Protein 1HV2 (pdb70)

InterPro domains:
  IPR001232 S-phase kinase-associated protein 1-like [SM00512] (3-99)
  IPR011333 SKP1/BTB/POZ domain superfamily [G3DSA:3.30.710.10] (4-99)
  IPR011333 SKP1/BTB/POZ domain superfamily [SSF54695] (2-99)
  IPR016073 SKP1 component, POZ domain [PF03931] (5-65)
  IPR039948 Elongin-C [PTHR20648] (3-98)

Structure (mmCIF, N/CA/C/O backbone):
data_1HV2
#
_entry.id   1HV2
#
_cell.length_a   1.0
_cell.length_b   1.0
_cell.length_c   1.0
_cell.angle_alpha   90.0
_cell.angle_beta   90.0
_cell.angle_gamma   90.0
#
_symmetry.space_group_name_H-M   'P 1'
#
loop_
_entity.id
_entity.type
_entity.pdbx_description
1 polymer 'ELONGIN C'
2 polymer 'VON HIPPEL-LINDAU DISEASE TUMOR SUPPRESSOR'
#
loop_
_atom_site.group_PDB
_atom_site.id
_atom_site.type_symbol
_atom_site.label_atom_id
_atom_site.label_alt_id
_atom_site.label_comp_id
_atom_site.label_asym_id
_atom_site.label_entity_id
_atom_site.label_seq_id
_atom_site.pdbx_PDB_ins_code
_atom_site.Cartn_x
_atom_site.Cartn_y
_atom_site.Cartn_z
_atom_site.occupancy
_atom_site.B_iso_or_equiv
_atom_site.auth_seq_id
_atom_site.auth_comp_id
_atom_site.auth_asym_id
_atom_site.auth_atom_id
_atom_site.pdbx_PDB_model_num
ATOM 1 N N . MET A 1 1 ? 0.409 -1.263 3.645 1.00 0.00 1 MET A N 1
ATOM 2 C CA . MET A 1 1 ? 1.866 -1.033 3.658 1.00 0.00 1 MET A CA 1
ATOM 3 C C . MET A 1 1 ? 2.167 0.422 4.029 1.00 0.00 1 MET A C 1
ATOM 4 O O . MET A 1 1 ? 2.631 1.208 3.204 1.00 0.00 1 MET A O 1
ATOM 20 N N . SER A 1 2 ? 1.870 0.786 5.278 1.00 0.00 2 SER A N 1
ATOM 21 C CA . SER A 1 2 ? 1.907 2.148 5.786 1.00 0.00 2 SER A CA 1
ATOM 22 C C . SER A 1 2 ? 3.333 2.704 5.896 1.00 0.00 2 SER A C 1
ATOM 23 O O . SER A 1 2 ? 3.829 2.908 7.003 1.00 0.00 2 SER A O 1
ATOM 31 N N . GLN A 1 3 ? 3.988 2.963 4.762 1.00 0.00 3 GLN A N 1
ATOM 32 C CA . GLN A 1 3 ? 5.312 3.575 4.625 1.00 0.00 3 GLN A CA 1
ATOM 33 C C . GLN A 1 3 ? 6.451 2.640 5.053 1.00 0.00 3 GLN A C 1
ATOM 34 O O . GLN A 1 3 ? 7.474 2.576 4.377 1.00 0.00 3 GLN A O 1
ATOM 48 N N . ASP A 1 4 ? 6.304 1.981 6.209 1.00 0.00 4 ASP A N 1
ATOM 49 C CA . ASP A 1 4 ? 7.325 1.209 6.914 1.00 0.00 4 ASP A CA 1
ATOM 50 C C . ASP A 1 4 ? 8.369 2.107 7.576 1.00 0.00 4 ASP A C 1
ATOM 51 O O . ASP A 1 4 ? 9.243 1.601 8.273 1.00 0.00 4 ASP A O 1
ATOM 60 N N . PHE A 1 5 ? 8.256 3.430 7.415 1.00 0.00 5 PHE A N 1
ATOM 61 C CA . PHE A 1 5 ? 9.192 4.399 7.948 1.00 0.00 5 PHE A CA 1
ATOM 62 C C . PHE A 1 5 ? 8.472 5.727 8.194 1.00 0.00 5 PHE A C 1
ATOM 63 O O . PHE A 1 5 ? 7.546 6.049 7.452 1.00 0.00 5 PHE A O 1
ATOM 80 N N . VAL A 1 6 ? 8.902 6.495 9.199 1.00 0.00 6 VAL A N 1
ATOM 81 C CA . VAL A 1 6 ? 8.498 7.875 9.433 1.00 0.00 6 VAL A CA 1
ATOM 82 C C . VAL A 1 6 ? 9.785 8.702 9.448 1.00 0.00 6 VAL A C 1
ATOM 83 O O . VAL A 1 6 ? 10.869 8.141 9.609 1.00 0.00 6 VAL A O 1
ATOM 96 N N . THR A 1 7 ? 9.685 10.018 9.269 1.00 0.00 7 THR A N 1
ATOM 97 C CA . THR A 1 7 ? 10.836 10.890 9.106 1.00 0.00 7 THR A CA 1
ATOM 98 C C . THR A 1 7 ? 10.836 11.972 10.184 1.00 0.00 7 THR A C 1
ATOM 99 O O . THR A 1 7 ? 10.051 12.917 10.140 1.00 0.00 7 THR A O 1
ATOM 110 N N . LEU A 1 8 ? 11.707 11.824 11.181 1.00 0.00 8 LEU A N 1
ATOM 111 C CA . LEU A 1 8 ? 11.921 12.848 12.193 1.00 0.00 8 LEU A CA 1
ATOM 112 C C . LEU A 1 8 ? 13.047 13.724 11.651 1.00 0.00 8 LEU A C 1
ATOM 113 O O . LEU A 1 8 ? 14.128 13.217 11.358 1.00 0.00 8 LEU A O 1
ATOM 129 N N . VAL A 1 9 ? 12.799 15.020 11.456 1.00 0.00 9 VAL A N 1
ATOM 130 C CA . VAL A 1 9 ? 13.711 15.902 10.740 1.00 0.00 9 VAL A CA 1
ATOM 131 C C . VAL A 1 9 ? 14.231 17.008 11.658 1.00 0.00 9 VAL A C 1
ATOM 132 O O . VAL A 1 9 ? 13.465 17.571 12.442 1.00 0.00 9 VAL A O 1
ATOM 145 N N . SER A 1 10 ? 15.537 17.291 11.561 1.00 0.00 10 SER A N 1
ATOM 146 C CA . SER A 1 10 ? 16.258 18.264 12.373 1.00 0.00 10 SER A CA 1
ATOM 147 C C . SER A 1 10 ? 16.744 19.437 11.522 1.00 0.00 10 SER A C 1
ATOM 148 O O . SER A 1 10 ? 16.960 19.282 10.321 1.00 0.00 10 SER A O 1
ATOM 156 N N . LYS A 1 11 ? 16.937 20.587 12.181 1.00 0.00 11 LYS A N 1
ATOM 157 C CA . LYS A 1 11 ? 17.455 21.840 11.643 1.00 0.00 11 LYS A CA 1
ATOM 158 C C . LYS A 1 11 ? 17.116 22.046 10.154 1.00 0.00 11 LYS A C 1
ATOM 159 O O . LYS A 1 11 ? 15.947 21.976 9.773 1.00 0.00 11 LYS A O 1
ATOM 178 N N . ASP A 1 12 ? 18.114 22.301 9.301 1.00 0.00 12 ASP A N 1
ATOM 179 C CA . ASP A 1 12 ? 17.904 22.538 7.877 1.00 0.00 12 ASP A CA 1
ATOM 180 C C . ASP A 1 12 ? 17.707 21.208 7.144 1.00 0.00 12 ASP A C 1
ATOM 181 O O . ASP A 1 12 ? 18.565 20.778 6.376 1.00 0.00 12 ASP A O 1
ATOM 190 N N . ASP A 1 13 ? 16.574 20.556 7.402 1.00 0.00 13 ASP A N 1
ATOM 191 C CA . ASP A 1 13 ? 16.125 19.337 6.737 1.00 0.00 13 ASP A CA 1
ATOM 192 C C . ASP A 1 13 ? 17.144 18.190 6.776 1.00 0.00 13 ASP A C 1
ATOM 193 O O . ASP A 1 13 ? 17.410 17.543 5.765 1.00 0.00 13 ASP A O 1
ATOM 202 N N . LYS A 1 14 ? 17.657 17.885 7.968 1.00 0.00 14 LYS A N 1
ATOM 203 C CA . LYS A 1 14 ? 18.457 16.695 8.222 1.00 0.00 14 LYS A CA 1
ATOM 204 C C . LYS A 1 14 ? 17.490 15.620 8.707 1.00 0.00 14 LYS A C 1
ATOM 205 O O . LYS A 1 14 ? 17.082 15.614 9.875 1.00 0.00 14 LYS A O 1
ATOM 224 N N . GLU A 1 15 ? 17.090 14.759 7.772 1.00 0.00 15 GLU A N 1
ATOM 225 C CA . GLU A 1 15 ? 16.019 13.791 7.937 1.00 0.00 15 GLU A CA 1
ATOM 226 C C . GLU A 1 15 ? 16.521 12.460 8.497 1.00 0.00 15 GLU A C 1
ATOM 227 O O . GLU A 1 15 ? 17.236 11.734 7.809 1.00 0.00 15 GLU A O 1
ATOM 239 N N . TYR A 1 16 ? 16.117 12.122 9.724 1.00 0.00 16 TYR A N 1
ATOM 240 C CA . TYR A 1 16 ? 16.321 10.801 10.296 1.00 0.00 16 TYR A CA 1
ATOM 241 C C . TYR A 1 16 ? 15.092 9.954 9.959 1.00 0.00 16 TYR A C 1
ATOM 242 O O . TYR A 1 16 ? 13.965 10.332 10.287 1.00 0.00 16 TYR A O 1
ATOM 260 N N . GLU A 1 17 ? 15.313 8.823 9.281 1.00 0.00 17 GLU A N 1
ATOM 261 C CA . GLU A 1 17 ? 14.278 7.889 8.865 1.00 0.00 17 GLU A CA 1
ATOM 262 C C . GLU A 1 17 ? 14.173 6.767 9.905 1.00 0.00 17 GLU A C 1
ATOM 263 O O . GLU A 1 17 ? 15.119 6.006 10.089 1.00 0.00 17 GLU A O 1
ATOM 275 N N . ILE A 1 18 ? 13.040 6.694 10.608 1.00 0.00 18 ILE A N 1
ATOM 276 C CA . ILE A 1 18 ? 12.783 5.785 11.719 1.00 0.00 18 ILE A CA 1
ATOM 277 C C . ILE A 1 18 ? 11.804 4.719 11.224 1.00 0.00 18 ILE A C 1
ATOM 278 O O . ILE A 1 18 ? 10.710 5.059 10.782 1.00 0.00 18 ILE A O 1
ATOM 294 N N . SER A 1 19 ? 12.177 3.441 11.299 1.00 0.00 19 SER A N 1
ATOM 295 C CA . SER A 1 19 ? 11.321 2.319 10.948 1.00 0.00 19 SER A CA 1
ATOM 296 C C . SER A 1 19 ? 9.981 2.378 11.689 1.00 0.00 19 SER A C 1
ATOM 297 O O . SER A 1 19 ? 9.963 2.643 12.888 1.00 0.00 19 SER A O 1
ATOM 305 N N . ARG A 1 20 ? 8.873 2.092 10.997 1.00 0.00 20 ARG A N 1
ATOM 306 C CA . ARG A 1 20 ? 7.513 2.053 11.538 1.00 0.00 20 ARG A CA 1
ATOM 307 C C . ARG A 1 20 ? 7.476 1.316 12.876 1.00 0.00 20 ARG A C 1
ATOM 308 O O . ARG A 1 20 ? 6.844 1.753 13.835 1.00 0.00 20 ARG A O 1
ATOM 329 N N . SER A 1 21 ? 8.170 0.181 12.914 1.00 0.00 21 SER A N 1
ATOM 330 C CA . SER A 1 21 ? 8.315 -0.689 14.060 1.00 0.00 21 SER A CA 1
ATOM 331 C C . SER A 1 21 ? 8.805 0.072 15.300 1.00 0.00 21 SER A C 1
ATOM 332 O O . SER A 1 21 ? 8.325 -0.181 16.401 1.00 0.00 21 SER A O 1
ATOM 340 N N . ALA A 1 22 ? 9.735 1.013 15.124 1.00 0.00 22 ALA A N 1
ATOM 341 C CA . ALA A 1 22 ? 10.167 1.917 16.180 1.00 0.00 22 ALA A CA 1
ATOM 342 C C . ALA A 1 22 ? 9.154 3.052 16.311 1.00 0.00 22 ALA A C 1
ATOM 343 O O . ALA A 1 22 ? 8.720 3.354 17.415 1.00 0.00 22 ALA A O 1
ATOM 350 N N . ALA A 1 23 ? 8.764 3.675 15.194 1.00 0.00 23 ALA A N 1
ATOM 351 C CA . ALA A 1 23 ? 7.844 4.806 15.157 1.00 0.00 23 ALA A CA 1
ATOM 352 C C . ALA A 1 23 ? 6.655 4.603 16.090 1.00 0.00 23 ALA A C 1
ATOM 353 O O . ALA A 1 23 ? 6.354 5.472 16.903 1.00 0.00 23 ALA A O 1
ATOM 360 N N . MET A 1 24 ? 5.995 3.447 15.979 1.00 0.00 24 MET A N 1
ATOM 361 C CA . MET A 1 24 ? 4.795 3.129 16.741 1.00 0.00 24 MET A CA 1
ATOM 362 C C . MET A 1 24 ? 5.014 3.196 18.258 1.00 0.00 24 MET A C 1
ATOM 363 O O . MET A 1 24 ? 4.060 3.406 19.002 1.00 0.00 24 MET A O 1
ATOM 377 N N . ILE A 1 25 ? 6.256 3.031 18.725 1.00 0.00 25 ILE A N 1
ATOM 378 C CA . ILE A 1 25 ? 6.596 3.166 20.135 1.00 0.00 25 ILE A CA 1
ATOM 379 C C . ILE A 1 25 ? 6.288 4.598 20.602 1.00 0.00 25 ILE A C 1
ATOM 380 O O . ILE A 1 25 ? 5.939 4.802 21.761 1.00 0.00 25 ILE A O 1
ATOM 396 N N . SER A 1 26 ? 6.386 5.591 19.708 1.00 0.00 26 SER A N 1
ATOM 397 C CA . SER A 1 26 ? 5.907 6.940 19.973 1.00 0.00 26 SER A CA 1
ATOM 398 C C . SER A 1 26 ? 4.410 6.999 19.629 1.00 0.00 26 SER A C 1
ATOM 399 O O . SER A 1 26 ? 4.060 7.019 18.444 1.00 0.00 26 SER A O 1
ATOM 407 N N . PRO A 1 27 ? 3.504 7.078 20.623 1.00 0.00 27 PRO A N 1
ATOM 408 C CA . PRO A 1 27 ? 2.107 7.354 20.345 1.00 0.00 27 PRO A CA 1
ATOM 409 C C . PRO A 1 27 ? 1.985 8.705 19.640 1.00 0.00 27 PRO A C 1
ATOM 410 O O . PRO A 1 27 ? 1.081 8.899 18.836 1.00 0.00 27 PRO A O 1
ATOM 421 N N . THR A 1 28 ? 2.897 9.640 19.912 1.00 0.00 28 THR A N 1
ATOM 422 C CA . THR A 1 28 ? 2.926 10.938 19.272 1.00 0.00 28 THR A CA 1
ATOM 423 C C . THR A 1 28 ? 3.079 10.815 17.750 1.00 0.00 28 THR A C 1
ATOM 424 O O . THR A 1 28 ? 2.290 11.415 17.026 1.00 0.00 28 THR A O 1
ATOM 435 N N . LEU A 1 29 ? 4.039 10.026 17.242 1.00 0.00 29 LEU A N 1
ATOM 436 C CA . LEU A 1 29 ? 4.118 9.764 15.798 1.00 0.00 29 LEU A CA 1
ATOM 437 C C . LEU A 1 29 ? 2.790 9.180 15.302 1.00 0.00 29 LEU A C 1
ATOM 438 O O . LEU A 1 29 ? 2.226 9.667 14.320 1.00 0.00 29 LEU A O 1
ATOM 454 N N . LYS A 1 30 ? 2.302 8.138 15.986 1.00 0.00 30 LYS A N 1
ATOM 455 C CA . LYS A 1 30 ? 1.067 7.434 15.640 1.00 0.00 30 LYS A CA 1
ATOM 456 C C . LYS A 1 30 ? -0.119 8.407 15.555 1.00 0.00 30 LYS A C 1
ATOM 457 O O . LYS A 1 30 ? -0.948 8.306 14.654 1.00 0.00 30 LYS A O 1
ATOM 476 N N . ALA A 1 31 ? -0.203 9.367 16.474 1.00 0.00 31 ALA A N 1
ATOM 477 C CA . ALA A 1 31 ? -1.217 10.405 16.444 1.00 0.00 31 ALA A CA 1
ATOM 478 C C . ALA A 1 31 ? -0.974 11.334 15.254 1.00 0.00 31 ALA A C 1
ATOM 479 O O . ALA A 1 31 ? -1.859 11.531 14.425 1.00 0.00 31 ALA A O 1
ATOM 486 N N . MET A 1 32 ? 0.224 11.914 15.162 1.00 0.00 32 MET A N 1
ATOM 487 C CA . MET A 1 32 ? 0.568 12.919 14.162 1.00 0.00 32 MET A CA 1
ATOM 488 C C . MET A 1 32 ? 0.251 12.437 12.741 1.00 0.00 32 MET A C 1
ATOM 489 O O . MET A 1 32 ? -0.369 13.166 11.970 1.00 0.00 32 MET A O 1
ATOM 503 N N . ILE A 1 33 ? 0.642 11.206 12.398 1.00 0.00 33 ILE A N 1
ATOM 504 C CA . ILE A 1 33 ? 0.365 10.640 11.075 1.00 0.00 33 ILE A CA 1
ATOM 505 C C . ILE A 1 33 ? -1.138 10.510 10.782 1.00 0.00 33 ILE A C 1
ATOM 506 O O . ILE A 1 33 ? -1.526 10.472 9.617 1.00 0.00 33 ILE A O 1
ATOM 522 N N . GLU A 1 34 ? -1.980 10.448 11.817 1.00 0.00 34 GLU A N 1
ATOM 523 C CA . GLU A 1 34 ? -3.420 10.250 11.698 1.00 0.00 34 GLU A CA 1
ATOM 524 C C . GLU A 1 34 ? -4.190 11.564 11.843 1.00 0.00 34 GLU A C 1
ATOM 525 O O . GLU A 1 34 ? -5.264 11.700 11.269 1.00 0.00 34 GLU A O 1
ATOM 537 N N . GLY A 1 35 ? -3.677 12.515 12.626 1.00 0.00 35 GLY A N 1
ATOM 538 C CA . GLY A 1 35 ? -4.387 13.751 12.931 1.00 0.00 35 GLY A CA 1
ATOM 539 C C . GLY A 1 35 ? -4.225 14.757 11.795 1.00 0.00 35 GLY A C 1
ATOM 540 O O . GLY A 1 35 ? -5.024 14.751 10.858 1.00 0.00 35 GLY A O 1
ATOM 544 N N . PRO A 1 36 ? -3.196 15.618 11.832 1.00 0.00 36 PRO A N 1
ATOM 545 C CA . PRO A 1 36 ? -2.866 16.517 10.737 1.00 0.00 36 PRO A CA 1
ATOM 546 C C . PRO A 1 36 ? -2.213 15.721 9.600 1.00 0.00 36 PRO A C 1
ATOM 547 O O . PRO A 1 36 ? -1.103 16.028 9.167 1.00 0.00 36 PRO A O 1
ATOM 558 N N . PHE A 1 37 ? -2.887 14.682 9.099 1.00 0.00 37 PHE A N 1
ATOM 559 C CA . PHE A 1 37 ? -2.280 13.735 8.178 1.00 0.00 37 PHE A CA 1
ATOM 560 C C . PHE A 1 37 ? -2.041 14.335 6.803 1.00 0.00 37 PHE A C 1
ATOM 561 O O . PHE A 1 37 ? -1.222 13.819 6.049 1.00 0.00 37 PHE A O 1
ATOM 578 N N . ARG A 1 38 ? -2.717 15.435 6.472 1.00 0.00 38 ARG A N 1
ATOM 579 C CA . ARG A 1 38 ? -2.378 16.179 5.266 1.00 0.00 38 ARG A CA 1
ATOM 580 C C . ARG A 1 38 ? -0.932 16.688 5.343 1.00 0.00 38 ARG A C 1
ATOM 581 O O . ARG A 1 38 ? -0.366 17.044 4.313 1.00 0.00 38 ARG A O 1
ATOM 602 N N . GLU A 1 39 ? -0.356 16.763 6.551 1.00 0.00 39 GLU A N 1
ATOM 603 C CA . GLU A 1 39 ? 0.915 17.417 6.798 1.00 0.00 39 GLU A CA 1
ATOM 604 C C . GLU A 1 39 ? 1.925 16.427 7.378 1.00 0.00 39 GLU A C 1
ATOM 605 O O . GLU A 1 39 ? 2.946 16.139 6.757 1.00 0.00 39 GLU A O 1
ATOM 617 N N . SER A 1 40 ? 1.642 15.875 8.557 1.00 0.00 40 SER A N 1
ATOM 618 C CA . SER A 1 40 ? 2.632 15.112 9.303 1.00 0.00 40 SER A CA 1
ATOM 619 C C . SER A 1 40 ? 2.616 13.641 8.908 1.00 0.00 40 SER A C 1
ATOM 620 O O . SER A 1 40 ? 2.652 12.775 9.780 1.00 0.00 40 SER A O 1
ATOM 628 N N . LYS A 1 41 ? 2.550 13.348 7.606 1.00 0.00 41 LYS A N 1
ATOM 629 C CA . LYS A 1 41 ? 2.315 12.000 7.102 1.00 0.00 41 LYS A CA 1
ATOM 630 C C . LYS A 1 41 ? 3.571 11.138 7.267 1.00 0.00 41 LYS A C 1
ATOM 631 O O . LYS A 1 41 ? 4.274 10.840 6.303 1.00 0.00 41 LYS A O 1
ATOM 650 N N . GLY A 1 42 ? 3.864 10.751 8.508 1.00 0.00 42 GLY A N 1
ATOM 651 C CA . GLY A 1 42 ? 5.126 10.126 8.849 1.00 0.00 42 GLY A CA 1
ATOM 652 C C . GLY A 1 42 ? 6.250 11.134 8.626 1.00 0.00 42 GLY A C 1
ATOM 653 O O . GLY A 1 42 ? 7.311 10.786 8.112 1.00 0.00 42 GLY A O 1
ATOM 657 N N . ARG A 1 43 ? 6.018 12.387 9.028 1.00 0.00 43 ARG A N 1
ATOM 658 C CA . ARG A 1 43 ? 6.996 13.459 8.967 1.00 0.00 43 ARG A CA 1
ATOM 659 C C . ARG A 1 43 ? 6.825 14.320 10.213 1.00 0.00 43 ARG A C 1
ATOM 660 O O . ARG A 1 43 ? 5.713 14.766 10.482 1.00 0.00 43 ARG A O 1
ATOM 681 N N . ILE A 1 44 ? 7.905 14.540 10.966 1.00 0.00 44 ILE A N 1
ATOM 682 C CA . ILE A 1 44 ? 7.939 15.400 12.139 1.00 0.00 44 ILE A CA 1
ATOM 683 C C . ILE A 1 44 ? 9.160 16.311 12.001 1.00 0.00 44 ILE A C 1
ATOM 684 O O . ILE A 1 44 ? 10.275 15.923 12.351 1.00 0.00 44 ILE A O 1
ATOM 700 N N . GLU A 1 45 ? 8.960 17.515 11.453 1.00 0.00 45 GLU A N 1
ATOM 701 C CA . GLU A 1 45 ? 10.040 18.449 11.188 1.00 0.00 45 GLU A CA 1
ATOM 702 C C . GLU A 1 45 ? 10.300 19.374 12.374 1.00 0.00 45 GLU A C 1
ATOM 703 O O . GLU A 1 45 ? 9.770 20.480 12.446 1.00 0.00 45 GLU A O 1
ATOM 715 N N . LEU A 1 46 ? 11.210 18.969 13.263 1.00 0.00 46 LEU A N 1
ATOM 716 C CA . LEU A 1 46 ? 11.649 19.791 14.380 1.00 0.00 46 LEU A CA 1
ATOM 717 C C . LEU A 1 46 ? 12.810 20.638 13.865 1.00 0.00 46 LEU A C 1
ATOM 718 O O . LEU A 1 46 ? 13.930 20.573 14.377 1.00 0.00 46 LEU A O 1
ATOM 734 N N . LYS A 1 47 ? 12.506 21.430 12.827 1.00 0.00 47 LYS A N 1
ATOM 735 C CA . LYS A 1 47 ? 13.446 22.184 12.005 1.00 0.00 47 LYS A CA 1
ATOM 736 C C . LYS A 1 47 ? 14.033 23.373 12.774 1.00 0.00 47 LYS A C 1
ATOM 737 O O . LYS A 1 47 ? 13.816 24.536 12.442 1.00 0.00 47 LYS A O 1
ATOM 756 N N . GLN A 1 48 ? 14.780 23.046 13.823 1.00 0.00 48 GLN A N 1
ATOM 757 C CA . GLN A 1 48 ? 15.338 23.945 14.817 1.00 0.00 48 GLN A CA 1
ATOM 758 C C . GLN A 1 48 ? 16.200 23.131 15.784 1.00 0.00 48 GLN A C 1
ATOM 759 O O . GLN A 1 48 ? 17.292 23.560 16.147 1.00 0.00 48 GLN A O 1
ATOM 773 N N . PHE A 1 49 ? 15.727 21.945 16.188 1.00 0.00 49 PHE A N 1
ATOM 774 C CA . PHE A 1 49 ? 16.524 21.047 17.008 1.00 0.00 49 PHE A CA 1
ATOM 775 C C . PHE A 1 49 ? 17.627 20.457 16.131 1.00 0.00 49 PHE A C 1
ATOM 776 O O . PHE A 1 49 ? 17.411 20.216 14.941 1.00 0.00 49 PHE A O 1
ATOM 793 N N . ASP A 1 50 ? 18.811 20.255 16.711 1.00 0.00 50 ASP A N 1
ATOM 794 C CA . ASP A 1 50 ? 20.006 19.894 15.969 1.00 0.00 50 ASP A CA 1
ATOM 795 C C . ASP A 1 50 ? 20.108 18.381 15.790 1.00 0.00 50 ASP A C 1
ATOM 796 O O . ASP A 1 50 ? 19.810 17.606 16.698 1.00 0.00 50 ASP A O 1
ATOM 805 N N . SER A 1 51 ? 20.578 17.976 14.612 1.00 0.00 51 SER A N 1
ATOM 806 C CA . SER A 1 51 ? 20.760 16.599 14.206 1.00 0.00 51 SER A CA 1
ATOM 807 C C . SER A 1 51 ? 21.426 15.733 15.266 1.00 0.00 51 SER A C 1
ATOM 808 O O . SER A 1 51 ? 20.923 14.652 15.542 1.00 0.00 51 SER A O 1
ATOM 816 N N . HIS A 1 52 ? 22.520 16.182 15.889 1.00 0.00 52 HIS A N 1
ATOM 817 C CA . HIS A 1 52 ? 23.193 15.325 16.864 1.00 0.00 52 HIS A CA 1
ATOM 818 C C . HIS A 1 52 ? 22.297 15.050 18.081 1.00 0.00 52 HIS A C 1
ATOM 819 O O . HIS A 1 52 ? 22.366 13.975 18.675 1.00 0.00 52 HIS A O 1
ATOM 833 N N . ILE A 1 53 ? 21.433 16.004 18.440 1.00 0.00 53 ILE A N 1
ATOM 834 C CA . ILE A 1 53 ? 20.475 15.830 19.521 1.00 0.00 53 ILE A CA 1
ATOM 835 C C . ILE A 1 53 ? 19.381 14.874 19.047 1.00 0.00 53 ILE A C 1
ATOM 836 O O . ILE A 1 53 ? 19.122 13.850 19.684 1.00 0.00 53 ILE A O 1
ATOM 852 N N . LEU A 1 54 ? 18.738 15.212 17.922 1.00 0.00 54 LEU A N 1
ATOM 853 C CA . LEU A 1 54 ? 17.638 14.417 17.396 1.00 0.00 54 LEU A CA 1
ATOM 854 C C . LEU A 1 54 ? 18.078 12.963 17.228 1.00 0.00 54 LEU A C 1
ATOM 855 O O . LEU A 1 54 ? 17.357 12.054 17.626 1.00 0.00 54 LEU A O 1
ATOM 871 N N . GLU A 1 55 ? 19.283 12.747 16.698 1.00 0.00 55 GLU A N 1
ATOM 872 C CA . GLU A 1 55 ? 19.911 11.444 16.556 1.00 0.00 55 GLU A CA 1
ATOM 873 C C . GLU A 1 55 ? 19.812 10.637 17.852 1.00 0.00 55 GLU A C 1
ATOM 874 O O . GLU A 1 55 ? 19.384 9.486 17.822 1.00 0.00 55 GLU A O 1
ATOM 886 N N . LYS A 1 56 ? 20.187 11.221 18.993 1.00 0.00 56 LYS A N 1
ATOM 887 C CA . LYS A 1 56 ? 20.127 10.508 20.260 1.00 0.00 56 LYS A CA 1
ATOM 888 C C . LYS A 1 56 ? 18.666 10.243 20.634 1.00 0.00 56 LYS A C 1
ATOM 889 O O . LYS A 1 56 ? 18.318 9.127 21.022 1.00 0.00 56 LYS A O 1
ATOM 908 N N . ALA A 1 57 ? 17.800 11.251 20.493 1.00 0.00 57 ALA A N 1
ATOM 909 C CA . ALA A 1 57 ? 16.382 11.099 20.802 1.00 0.00 57 ALA A CA 1
ATOM 910 C C . ALA A 1 57 ? 15.748 9.940 20.019 1.00 0.00 57 ALA A C 1
ATOM 911 O O . ALA A 1 57 ? 15.038 9.118 20.591 1.00 0.00 57 ALA A O 1
ATOM 918 N N . VAL A 1 58 ? 16.002 9.848 18.712 1.00 0.00 58 VAL A N 1
ATOM 919 C CA . VAL A 1 58 ? 15.467 8.761 17.900 1.00 0.00 58 VAL A CA 1
ATOM 920 C C . VAL A 1 58 ? 16.212 7.452 18.173 1.00 0.00 58 VAL A C 1
ATOM 921 O O . VAL A 1 58 ? 15.598 6.383 18.194 1.00 0.00 58 VAL A O 1
ATOM 934 N N . GLU A 1 59 ? 17.523 7.520 18.434 1.00 0.00 59 GLU A N 1
ATOM 935 C CA . GLU A 1 59 ? 18.288 6.349 18.834 1.00 0.00 59 GLU A CA 1
ATOM 936 C C . GLU A 1 59 ? 17.675 5.724 20.086 1.00 0.00 59 GLU A C 1
ATOM 937 O O . GLU A 1 59 ? 17.630 4.503 20.178 1.00 0.00 59 GLU A O 1
ATOM 949 N N . TYR A 1 60 ? 17.170 6.522 21.031 1.00 0.00 60 TYR A N 1
ATOM 950 C CA . TYR A 1 60 ? 16.407 5.965 22.143 1.00 0.00 60 TYR A CA 1
ATOM 951 C C . TYR A 1 60 ? 15.238 5.104 21.644 1.00 0.00 60 TYR A C 1
ATOM 952 O O . TYR A 1 60 ? 14.987 4.030 22.184 1.00 0.00 60 TYR A O 1
ATOM 970 N N . LEU A 1 61 ? 14.503 5.561 20.628 1.00 0.00 61 LEU A N 1
ATOM 971 C CA . LEU A 1 61 ? 13.359 4.815 20.116 1.00 0.00 61 LEU A CA 1
ATOM 972 C C . LEU A 1 61 ? 13.836 3.486 19.520 1.00 0.00 61 LEU A C 1
ATOM 973 O O . LEU A 1 61 ? 13.287 2.425 19.823 1.00 0.00 61 LEU A O 1
ATOM 989 N N . ASN A 1 62 ? 14.893 3.531 18.702 1.00 0.00 62 ASN A N 1
ATOM 990 C CA . ASN A 1 62 ? 15.513 2.317 18.170 1.00 0.00 62 ASN A CA 1
ATOM 991 C C . ASN A 1 62 ? 15.945 1.381 19.304 1.00 0.00 62 ASN A C 1
ATOM 992 O O . ASN A 1 62 ? 15.604 0.203 19.313 1.00 0.00 62 ASN A O 1
ATOM 1003 N N . TYR A 1 63 ? 16.687 1.910 20.272 1.00 0.00 63 TYR A N 1
ATOM 1004 C CA . TYR A 1 63 ? 17.129 1.204 21.465 1.00 0.00 63 TYR A CA 1
ATOM 1005 C C . TYR A 1 63 ? 15.939 0.536 22.158 1.00 0.00 63 TYR A C 1
ATOM 1006 O O . TYR A 1 63 ? 16.015 -0.633 22.527 1.00 0.00 63 TYR A O 1
ATOM 1024 N N . ASN A 1 64 ? 14.826 1.258 22.306 1.00 0.00 64 ASN A N 1
ATOM 1025 C CA . ASN A 1 64 ? 13.601 0.712 22.874 1.00 0.00 64 ASN A CA 1
ATOM 1026 C C . ASN A 1 64 ? 13.092 -0.461 22.033 1.00 0.00 64 ASN A C 1
ATOM 1027 O O . ASN A 1 64 ? 12.694 -1.486 22.588 1.00 0.00 64 ASN A O 1
ATOM 1038 N N . LEU A 1 65 ? 13.073 -0.321 20.703 1.00 0.00 65 LEU A N 1
ATOM 1039 C CA . LEU A 1 65 ? 12.684 -1.416 19.821 1.00 0.00 65 LEU A CA 1
ATOM 1040 C C . LEU A 1 65 ? 13.584 -2.632 20.065 1.00 0.00 65 LEU A C 1
ATOM 1041 O O . LEU A 1 65 ? 13.081 -3.729 20.304 1.00 0.00 65 LEU A O 1
ATOM 1057 N N . LYS A 1 66 ? 14.907 -2.445 20.034 1.00 0.00 66 LYS A N 1
ATOM 1058 C CA . LYS A 1 66 ? 15.861 -3.518 20.294 1.00 0.00 66 LYS A CA 1
ATOM 1059 C C . LYS A 1 66 ? 15.580 -4.176 21.646 1.00 0.00 66 LYS A C 1
ATOM 1060 O O . LYS A 1 66 ? 15.417 -5.389 21.709 1.00 0.00 66 LYS A O 1
ATOM 1079 N N . TYR A 1 67 ? 15.484 -3.383 22.714 1.00 0.00 67 TYR A N 1
ATOM 1080 C CA . TYR A 1 67 ? 15.162 -3.847 24.061 1.00 0.00 67 TYR A CA 1
ATOM 1081 C C . TYR A 1 67 ? 13.899 -4.716 24.054 1.00 0.00 67 TYR A C 1
ATOM 1082 O O . TYR A 1 67 ? 13.848 -5.777 24.672 1.00 0.00 67 TYR A O 1
ATOM 1100 N N . SER A 1 68 ? 12.872 -4.264 23.335 1.00 0.00 68 SER A N 1
ATOM 1101 C CA . SER A 1 68 ? 11.605 -4.976 23.234 1.00 0.00 68 SER A CA 1
ATOM 1102 C C . SER A 1 68 ? 11.800 -6.308 22.510 1.00 0.00 68 SER A C 1
ATOM 1103 O O . SER A 1 68 ? 11.370 -7.346 23.004 1.00 0.00 68 SER A O 1
ATOM 1111 N N . GLY A 1 69 ? 12.462 -6.287 21.350 1.00 0.00 69 GLY A N 1
ATOM 1112 C CA . GLY A 1 69 ? 12.778 -7.490 20.591 1.00 0.00 69 GLY A CA 1
ATOM 1113 C C . GLY A 1 69 ? 13.550 -8.491 21.451 1.00 0.00 69 GLY A C 1
ATOM 1114 O O . GLY A 1 69 ? 13.237 -9.678 21.470 1.00 0.00 69 GLY A O 1
ATOM 1118 N N . VAL A 1 70 ? 14.551 -7.993 22.179 1.00 0.00 70 VAL A N 1
ATOM 1119 C CA . VAL A 1 70 ? 15.310 -8.745 23.162 1.00 0.00 70 VAL A CA 1
ATOM 1120 C C . VAL A 1 70 ? 14.367 -9.363 24.200 1.00 0.00 70 VAL A C 1
ATOM 1121 O O . VAL A 1 70 ? 14.507 -10.541 24.527 1.00 0.00 70 VAL A O 1
ATOM 1134 N N . SER A 1 71 ? 13.428 -8.573 24.733 1.00 0.00 71 SER A N 1
ATOM 1135 C CA . SER A 1 71 ? 12.430 -8.970 25.723 1.00 0.00 71 SER A CA 1
ATOM 1136 C C . SER A 1 71 ? 13.050 -9.222 27.098 1.00 0.00 71 SER A C 1
ATOM 1137 O O . SER A 1 71 ? 12.648 -8.599 28.077 1.00 0.00 71 SER A O 1
ATOM 1145 N N . GLU A 1 72 ? 14.044 -10.111 27.190 1.00 0.00 72 GLU A N 1
ATOM 1146 C CA . GLU A 1 72 ? 14.684 -10.504 28.439 1.00 0.00 72 GLU A CA 1
ATOM 1147 C C . GLU A 1 72 ? 15.691 -9.442 28.903 1.00 0.00 72 GLU A C 1
ATOM 1148 O O . GLU A 1 72 ? 16.841 -9.757 29.204 1.00 0.00 72 GLU A O 1
ATOM 1160 N N . ASP A 1 73 ? 15.245 -8.185 28.967 1.00 0.00 73 ASP A N 1
ATOM 1161 C CA . ASP A 1 73 ? 15.962 -7.010 29.442 1.00 0.00 73 ASP A CA 1
ATOM 1162 C C . ASP A 1 73 ? 17.224 -6.651 28.648 1.00 0.00 73 ASP A C 1
ATOM 1163 O O . ASP A 1 73 ? 17.283 -5.575 28.063 1.00 0.00 73 ASP A O 1
ATOM 1172 N N . ASP A 1 74 ? 18.251 -7.505 28.651 1.00 0.00 74 ASP A N 1
ATOM 1173 C CA . ASP A 1 74 ? 19.563 -7.164 28.125 1.00 0.00 74 ASP A CA 1
ATOM 1174 C C . ASP A 1 74 ? 20.243 -8.355 27.453 1.00 0.00 74 ASP A C 1
ATOM 1175 O O . ASP A 1 74 ? 20.587 -9.333 28.109 1.00 0.00 74 ASP A O 1
ATOM 1184 N N . ASP A 1 75 ? 20.471 -8.221 26.147 1.00 0.00 75 ASP A N 1
ATOM 1185 C CA . ASP A 1 75 ? 21.297 -9.096 25.331 1.00 0.00 75 ASP A CA 1
ATOM 1186 C C . ASP A 1 75 ? 22.226 -8.165 24.553 1.00 0.00 75 ASP A C 1
ATOM 1187 O O . ASP A 1 75 ? 21.920 -7.780 23.427 1.00 0.00 75 ASP A O 1
ATOM 1196 N N . GLU A 1 76 ? 23.316 -7.744 25.196 1.00 0.00 76 GLU A N 1
ATOM 1197 C CA . GLU A 1 76 ? 24.261 -6.763 24.672 1.00 0.00 76 GLU A CA 1
ATOM 1198 C C . GLU A 1 76 ? 23.582 -5.421 24.363 1.00 0.00 76 GLU A C 1
ATOM 1199 O O . GLU A 1 76 ? 23.931 -4.751 23.393 1.00 0.00 76 GLU A O 1
ATOM 1211 N N . ILE A 1 77 ? 22.643 -5.004 25.216 1.00 0.00 77 ILE A N 1
ATOM 1212 C CA . ILE A 1 77 ? 22.060 -3.670 25.189 1.00 0.00 77 ILE A CA 1
ATOM 1213 C C . ILE A 1 77 ? 22.984 -2.769 26.023 1.00 0.00 77 ILE A C 1
ATOM 1214 O O . ILE A 1 77 ? 23.187 -3.060 27.201 1.00 0.00 77 ILE A O 1
ATOM 1230 N N . PRO A 1 78 ? 23.584 -1.711 25.451 1.00 0.00 78 PRO A N 1
ATOM 1231 C CA . PRO A 1 78 ? 24.543 -0.878 26.164 1.00 0.00 78 PRO A CA 1
ATOM 1232 C C . PRO A 1 78 ? 23.843 0.060 27.154 1.00 0.00 78 PRO A C 1
ATOM 1233 O O . PRO A 1 78 ? 22.621 0.195 27.149 1.00 0.00 78 PRO A O 1
ATOM 1244 N N . GLU A 1 79 ? 24.628 0.745 27.990 1.00 0.00 79 GLU A N 1
ATOM 1245 C CA . GLU A 1 79 ? 24.123 1.780 28.876 1.00 0.00 79 GLU A CA 1
ATOM 1246 C C . GLU A 1 79 ? 23.746 3.005 28.039 1.00 0.00 79 GLU A C 1
ATOM 1247 O O . GLU A 1 79 ? 24.596 3.546 27.332 1.00 0.00 79 GLU A O 1
ATOM 1259 N N . PHE A 1 80 ? 22.490 3.453 28.111 1.00 0.00 80 PHE A N 1
ATOM 1260 C CA . PHE A 1 80 ? 22.042 4.615 27.353 1.00 0.00 80 PHE A CA 1
ATOM 1261 C C . PHE A 1 80 ? 22.593 5.900 27.981 1.00 0.00 80 PHE A C 1
ATOM 1262 O O . PHE A 1 80 ? 21.883 6.624 28.679 1.00 0.00 80 PHE A O 1
ATOM 1279 N N . GLU A 1 81 ? 23.880 6.174 27.760 1.00 0.00 81 GLU A N 1
ATOM 1280 C CA . GLU A 1 81 ? 24.519 7.404 28.201 1.00 0.00 81 GLU A CA 1
ATOM 1281 C C . GLU A 1 81 ? 23.871 8.614 27.521 1.00 0.00 81 GLU A C 1
ATOM 1282 O O . GLU A 1 81 ? 23.563 8.567 26.331 1.00 0.00 81 GLU A O 1
ATOM 1294 N N . ILE A 1 82 ? 23.705 9.707 28.272 1.00 0.00 82 ILE A N 1
ATOM 1295 C CA . ILE A 1 82 ? 23.249 10.990 27.756 1.00 0.00 82 ILE A CA 1
ATOM 1296 C C . ILE A 1 82 ? 24.152 12.078 28.347 1.00 0.00 82 ILE A C 1
ATOM 1297 O O . ILE A 1 82 ? 23.942 12.472 29.493 1.00 0.00 82 ILE A O 1
ATOM 1313 N N . PRO A 1 83 ? 25.171 12.551 27.613 1.00 0.00 83 PRO A N 1
ATOM 1314 C CA . PRO A 1 83 ? 25.979 13.681 28.038 1.00 0.00 83 PRO A CA 1
ATOM 1315 C C . PRO A 1 83 ? 25.137 14.912 28.390 1.00 0.00 83 PRO A C 1
ATOM 1316 O O . PRO A 1 83 ? 24.133 15.194 27.739 1.00 0.00 83 PRO A O 1
ATOM 1327 N N . THR A 1 84 ? 25.565 15.655 29.412 1.00 0.00 84 THR A N 1
ATOM 1328 C CA . THR A 1 84 ? 24.897 16.834 29.948 1.00 0.00 84 THR A CA 1
ATOM 1329 C C . THR A 1 84 ? 24.514 17.815 28.839 1.00 0.00 84 THR A C 1
ATOM 1330 O O . THR A 1 84 ? 23.383 18.294 28.776 1.00 0.00 84 THR A O 1
ATOM 1341 N N . GLU A 1 85 ? 25.476 18.094 27.957 1.00 0.00 85 GLU A N 1
ATOM 1342 C CA . GLU A 1 85 ? 25.292 18.934 26.782 1.00 0.00 85 GLU A CA 1
ATOM 1343 C C . GLU A 1 85 ? 24.049 18.515 25.989 1.00 0.00 85 GLU A C 1
ATOM 1344 O O . GLU A 1 85 ? 23.321 19.372 25.492 1.00 0.00 85 GLU A O 1
ATOM 1356 N N . MET A 1 86 ? 23.807 17.206 25.861 1.00 0.00 86 MET A N 1
ATOM 1357 C CA . MET A 1 86 ? 22.664 16.711 25.114 1.00 0.00 86 MET A CA 1
ATOM 1358 C C . MET A 1 86 ? 21.384 17.098 25.842 1.00 0.00 86 MET A C 1
ATOM 1359 O O . MET A 1 86 ? 20.519 17.756 25.262 1.00 0.00 86 MET A O 1
ATOM 1373 N N . SER A 1 87 ? 21.281 16.679 27.110 1.00 0.00 87 SER A N 1
ATOM 1374 C CA . SER A 1 87 ? 20.114 16.812 27.969 1.00 0.00 87 SER A CA 1
ATOM 1375 C C . SER A 1 87 ? 19.361 18.127 27.751 1.00 0.00 87 SER A C 1
ATOM 1376 O O . SER A 1 87 ? 18.148 18.117 27.554 1.00 0.00 87 SER A O 1
ATOM 1384 N N . LEU A 1 88 ? 20.098 19.242 27.765 1.00 0.00 88 LEU A N 1
ATOM 1385 C CA . LEU A 1 88 ? 19.572 20.592 27.600 1.00 0.00 88 LEU A CA 1
ATOM 1386 C C . LEU A 1 88 ? 18.522 20.676 26.485 1.00 0.00 88 LEU A C 1
ATOM 1387 O O . LEU A 1 88 ? 17.411 21.147 26.718 1.00 0.00 88 LEU A O 1
ATOM 1403 N N . GLU A 1 89 ? 18.876 20.232 25.274 1.00 0.00 89 GLU A N 1
ATOM 1404 C CA . GLU A 1 89 ? 17.979 20.279 24.125 1.00 0.00 89 GLU A CA 1
ATOM 1405 C C . GLU A 1 89 ? 17.226 18.956 23.988 1.00 0.00 89 GLU A C 1
ATOM 1406 O O . GLU A 1 89 ? 16.043 18.935 23.642 1.00 0.00 89 GLU A O 1
ATOM 1418 N N . LEU A 1 90 ? 17.915 17.844 24.258 1.00 0.00 90 LEU A N 1
ATOM 1419 C CA . LEU A 1 90 ? 17.349 16.507 24.191 1.00 0.00 90 LEU A CA 1
ATOM 1420 C C . LEU A 1 90 ? 16.044 16.432 24.974 1.00 0.00 90 LEU A C 1
ATOM 1421 O O . LEU A 1 90 ? 15.134 15.734 24.547 1.00 0.00 90 LEU A O 1
ATOM 1437 N N . LEU A 1 91 ? 15.926 17.163 26.084 1.00 0.00 91 LEU A N 1
ATOM 1438 C CA . LEU A 1 91 ? 14.680 17.268 26.835 1.00 0.00 91 LEU A CA 1
ATOM 1439 C C . LEU A 1 91 ? 13.502 17.610 25.912 1.00 0.00 91 LEU A C 1
ATOM 1440 O O . LEU A 1 91 ? 12.451 16.972 25.969 1.00 0.00 91 LEU A O 1
ATOM 1456 N N . LEU A 1 92 ? 13.668 18.620 25.054 1.00 0.00 92 LEU A N 1
ATOM 1457 C CA . LEU A 1 92 ? 12.599 19.097 24.189 1.00 0.00 92 LEU A CA 1
ATOM 1458 C C . LEU A 1 92 ? 12.306 18.053 23.112 1.00 0.00 92 LEU A C 1
ATOM 1459 O O . LEU A 1 92 ? 11.147 17.716 22.870 1.00 0.00 92 LEU A O 1
ATOM 1475 N N . ALA A 1 93 ? 13.353 17.522 22.473 1.00 0.00 93 ALA A N 1
ATOM 1476 C CA . ALA A 1 93 ? 13.198 16.460 21.484 1.00 0.00 93 ALA A CA 1
ATOM 1477 C C . ALA A 1 93 ? 12.438 15.272 22.086 1.00 0.00 93 ALA A C 1
ATOM 1478 O O . ALA A 1 93 ? 11.458 14.794 21.518 1.00 0.00 93 ALA A O 1
ATOM 1485 N N . ALA A 1 94 ? 12.878 14.818 23.261 1.00 0.00 94 ALA A N 1
ATOM 1486 C CA . ALA A 1 94 ? 12.264 13.747 24.027 1.00 0.00 94 ALA A CA 1
ATOM 1487 C C . ALA A 1 94 ? 10.801 14.067 24.320 1.00 0.00 94 ALA A C 1
ATOM 1488 O O . ALA A 1 94 ? 9.937 13.209 24.149 1.00 0.00 94 ALA A O 1
ATOM 1495 N N . ASP A 1 95 ? 10.509 15.294 24.759 1.00 0.00 95 ASP A N 1
ATOM 1496 C CA . ASP A 1 95 ? 9.138 15.714 24.997 1.00 0.00 95 ASP A CA 1
ATOM 1497 C C . ASP A 1 95 ? 8.298 15.606 23.726 1.00 0.00 95 ASP A C 1
ATOM 1498 O O . ASP A 1 95 ? 7.206 15.045 23.758 1.00 0.00 95 ASP A O 1
ATOM 1507 N N . TYR A 1 96 ? 8.804 16.111 22.597 1.00 0.00 96 TYR A N 1
ATOM 1508 C CA . TYR A 1 96 ? 8.078 16.001 21.339 1.00 0.00 96 TYR A CA 1
ATOM 1509 C C . TYR A 1 96 ? 7.870 14.528 20.965 1.00 0.00 96 TYR A C 1
ATOM 1510 O O . TYR A 1 96 ? 6.782 14.137 20.555 1.00 0.00 96 TYR A O 1
ATOM 1528 N N . LEU A 1 97 ? 8.911 13.707 21.105 1.00 0.00 97 LEU A N 1
ATOM 1529 C CA . LEU A 1 97 ? 8.868 12.279 20.814 1.00 0.00 97 LEU A CA 1
ATOM 1530 C C . LEU A 1 97 ? 7.817 11.572 21.681 1.00 0.00 97 LEU A C 1
ATOM 1531 O O . LEU A 1 97 ? 7.083 10.719 21.190 1.00 0.00 97 LEU A O 1
ATOM 1547 N N . SER A 1 98 ? 7.779 11.927 22.969 1.00 0.00 98 SER A N 1
ATOM 1548 C CA . SER A 1 98 ? 6.825 11.479 23.978 1.00 0.00 98 SER A CA 1
ATOM 1549 C C . SER A 1 98 ? 6.402 10.013 23.857 1.00 0.00 98 SER A C 1
ATOM 1550 O O . SER A 1 98 ? 5.242 9.704 23.600 1.00 0.00 98 SER A O 1
ATOM 1558 N N . ILE A 1 99 ? 7.345 9.103 24.113 1.00 0.00 99 ILE A N 1
ATOM 1559 C CA . ILE A 1 99 ? 7.039 7.685 24.262 1.00 0.00 99 ILE A CA 1
ATOM 1560 C C . ILE A 1 99 ? 5.908 7.492 25.285 1.00 0.00 99 ILE A C 1
ATOM 1561 O O . ILE A 1 99 ? 5.964 8.171 26.335 1.00 0.00 99 ILE A O 1
ATOM 1578 N N . THR B 2 1 ? 11.010 7.208 30.443 1.00 0.00 157 THR B N 1
ATOM 1579 C CA . THR B 2 1 ? 12.333 6.572 30.311 1.00 0.00 157 THR B CA 1
ATOM 1580 C C . THR B 2 1 ? 13.383 7.607 29.906 1.00 0.00 157 THR B C 1
ATOM 1581 O O . THR B 2 1 ? 14.160 8.067 30.738 1.00 0.00 157 THR B O 1
ATOM 1594 N N . LEU B 2 2 ? 13.374 8.013 28.635 1.00 0.00 158 LEU B N 1
ATOM 1595 C CA . LEU B 2 2 ? 14.273 9.030 28.100 1.00 0.00 158 LEU B CA 1
ATOM 1596 C C . LEU B 2 2 ? 14.194 10.305 28.948 1.00 0.00 158 LEU B C 1
ATOM 1597 O O . LEU B 2 2 ? 15.210 10.854 29.372 1.00 0.00 158 LEU B O 1
ATOM 1613 N N . LYS B 2 3 ? 12.964 10.745 29.229 1.00 0.00 159 LYS B N 1
ATOM 1614 C CA . LYS B 2 3 ? 12.697 11.859 30.126 1.00 0.00 159 LYS B CA 1
ATOM 1615 C C . LYS B 2 3 ? 13.341 11.637 31.497 1.00 0.00 159 LYS B C 1
ATOM 1616 O O . LYS B 2 3 ? 13.952 12.554 32.039 1.00 0.00 159 LYS B O 1
ATOM 1635 N N . GLU B 2 4 ? 13.209 10.432 32.062 1.00 0.00 160 GLU B N 1
ATOM 1636 C CA . GLU B 2 4 ? 13.776 10.124 33.367 1.00 0.00 160 GLU B CA 1
ATOM 1637 C C . GLU B 2 4 ? 15.300 10.243 33.309 1.00 0.00 160 GLU B C 1
ATOM 1638 O O . GLU B 2 4 ? 15.891 10.955 34.113 1.00 0.00 160 GLU B O 1
ATOM 1650 N N . ARG B 2 5 ? 15.934 9.588 32.334 1.00 0.00 161 ARG B N 1
ATOM 1651 C CA . ARG B 2 5 ? 17.375 9.681 32.127 1.00 0.00 161 ARG B CA 1
ATOM 1652 C C . ARG B 2 5 ? 17.811 11.148 32.035 1.00 0.00 161 ARG B C 1
ATOM 1653 O O . ARG B 2 5 ? 18.681 11.600 32.783 1.00 0.00 161 ARG B O 1
ATOM 1674 N N . CYS B 2 6 ? 17.188 11.900 31.125 1.00 0.00 162 CYS B N 1
ATOM 1675 C CA . CYS B 2 6 ? 17.481 13.316 30.947 1.00 0.00 162 CYS B CA 1
ATOM 1676 C C . CYS B 2 6 ? 17.351 14.069 32.272 1.00 0.00 162 CYS B C 1
ATOM 1677 O O . CYS B 2 6 ? 18.255 14.805 32.665 1.00 0.00 162 CYS B O 1
ATOM 1685 N N . LEU B 2 7 ? 16.227 13.888 32.969 1.00 0.00 163 LEU B N 1
ATOM 1686 C CA . LEU B 2 7 ? 15.957 14.525 34.250 1.00 0.00 163 LEU B CA 1
ATOM 1687 C C . LEU B 2 7 ? 17.045 14.181 35.269 1.00 0.00 163 LEU B C 1
ATOM 1688 O O . LEU B 2 7 ? 17.548 15.069 35.949 1.00 0.00 163 LEU B O 1
ATOM 1704 N N . GLN B 2 8 ? 17.423 12.905 35.375 1.00 0.00 164 GLN B N 1
ATOM 1705 C CA . GLN B 2 8 ? 18.492 12.455 36.255 1.00 0.00 164 GLN B CA 1
ATOM 1706 C C . GLN B 2 8 ? 19.795 13.181 35.913 1.00 0.00 164 GLN B C 1
ATOM 1707 O O . GLN B 2 8 ? 20.468 13.692 36.808 1.00 0.00 164 GLN B O 1
ATOM 1721 N N . VAL B 2 9 ? 20.155 13.243 34.627 1.00 0.00 165 VAL B N 1
ATOM 1722 C CA . VAL B 2 9 ? 21.359 13.954 34.210 1.00 0.00 165 VAL B CA 1
ATOM 1723 C C . VAL B 2 9 ? 21.279 15.437 34.609 1.00 0.00 165 VAL B C 1
ATOM 1724 O O . VAL B 2 9 ? 22.199 15.952 35.244 1.00 0.00 165 VAL B O 1
ATOM 1737 N N . VAL B 2 10 ? 20.183 16.124 34.270 1.00 0.00 166 VAL B N 1
ATOM 1738 C CA . VAL B 2 10 ? 19.987 17.523 34.646 1.00 0.00 166 VAL B CA 1
ATOM 1739 C C . VAL B 2 10 ? 20.127 17.692 36.164 1.00 0.00 166 VAL B C 1
ATOM 1740 O O . VAL B 2 10 ? 20.888 18.535 36.629 1.00 0.00 166 VAL B O 1
ATOM 1753 N N . ARG B 2 11 ? 19.406 16.882 36.939 1.00 0.00 167 ARG B N 1
ATOM 1754 C CA . ARG B 2 11 ? 19.462 16.894 38.392 1.00 0.00 167 ARG B CA 1
ATOM 1755 C C . ARG B 2 11 ? 20.911 16.751 38.865 1.00 0.00 167 ARG B C 1
ATOM 1756 O O . ARG B 2 11 ? 21.372 17.535 39.688 1.00 0.00 167 ARG B O 1
ATOM 1777 N N . SER B 2 12 ? 21.633 15.766 38.324 1.00 0.00 168 SER B N 1
ATOM 1778 C CA . SER B 2 12 ? 23.037 15.551 38.650 1.00 0.00 168 SER B CA 1
ATOM 1779 C C . SER B 2 12 ? 23.878 16.791 38.337 1.00 0.00 168 SER B C 1
ATOM 1780 O O . SER B 2 12 ? 24.720 17.176 39.140 1.00 0.00 168 SER B O 1
ATOM 1788 N N . LEU B 2 13 ? 23.659 17.407 37.171 1.00 0.00 169 LEU B N 1
ATOM 1789 C CA . LEU B 2 13 ? 24.369 18.615 36.765 1.00 0.00 169 LEU B CA 1
ATOM 1790 C C . LEU B 2 13 ? 24.091 19.765 37.739 1.00 0.00 169 LEU B C 1
ATOM 1791 O O . LEU B 2 13 ? 25.011 20.471 38.143 1.00 0.00 169 LEU B O 1
ATOM 1807 N N . VAL B 2 14 ? 22.820 19.977 38.088 1.00 0.00 170 VAL B N 1
ATOM 1808 C CA . VAL B 2 14 ? 22.412 21.041 38.998 1.00 0.00 170 VAL B CA 1
ATOM 1809 C C . VAL B 2 14 ? 22.989 20.797 40.396 1.00 0.00 170 VAL B C 1
ATOM 1810 O O . VAL B 2 14 ? 23.478 21.726 41.036 1.00 0.00 170 VAL B O 1
ATOM 1823 N N . LYS B 2 15 ? 22.904 19.559 40.886 1.00 0.00 171 LYS B N 1
ATOM 1824 C CA . LYS B 2 15 ? 23.409 19.177 42.196 1.00 0.00 171 LYS B CA 1
ATOM 1825 C C . LYS B 2 15 ? 24.905 19.490 42.323 1.00 0.00 171 LYS B C 1
ATOM 1826 O O . LYS B 2 15 ? 25.281 20.022 43.391 1.00 0.00 171 LYS B O 1
ATOM 1846 N N . MET A 1 1 ? -0.450 1.155 2.893 1.00 0.00 1 MET A N 2
ATOM 1847 C CA . MET A 1 1 ? -0.686 0.434 4.159 1.00 0.00 1 MET A CA 2
ATOM 1848 C C . MET A 1 1 ? 0.642 0.076 4.831 1.00 0.00 1 MET A C 2
ATOM 1849 O O . MET A 1 1 ? 0.930 0.536 5.937 1.00 0.00 1 MET A O 2
ATOM 1865 N N . SER A 1 2 ? 1.479 -0.712 4.149 1.00 0.00 2 SER A N 2
ATOM 1866 C CA . SER A 1 2 ? 2.759 -1.181 4.676 1.00 0.00 2 SER A CA 2
ATOM 1867 C C . SER A 1 2 ? 3.829 -0.077 4.626 1.00 0.00 2 SER A C 2
ATOM 1868 O O . SER A 1 2 ? 4.995 -0.350 4.342 1.00 0.00 2 SER A O 2
ATOM 1876 N N . GLN A 1 3 ? 3.456 1.174 4.912 1.00 0.00 3 GLN A N 2
ATOM 1877 C CA . GLN A 1 3 ? 4.379 2.297 4.929 1.00 0.00 3 GLN A CA 2
ATOM 1878 C C . GLN A 1 3 ? 5.088 2.272 6.286 1.00 0.00 3 GLN A C 2
ATOM 1879 O O . GLN A 1 3 ? 4.881 3.141 7.132 1.00 0.00 3 GLN A O 2
ATOM 1893 N N . ASP A 1 4 ? 5.909 1.243 6.505 1.00 0.00 4 ASP A N 2
ATOM 1894 C CA . ASP A 1 4 ? 6.489 0.958 7.812 1.00 0.00 4 ASP A CA 2
ATOM 1895 C C . ASP A 1 4 ? 7.689 1.855 8.140 1.00 0.00 4 ASP A C 2
ATOM 1896 O O . ASP A 1 4 ? 8.671 1.372 8.712 1.00 0.00 4 ASP A O 2
ATOM 1905 N N . PHE A 1 5 ? 7.594 3.164 7.872 1.00 0.00 5 PHE A N 2
ATOM 1906 C CA . PHE A 1 5 ? 8.616 4.149 8.203 1.00 0.00 5 PHE A CA 2
ATOM 1907 C C . PHE A 1 5 ? 7.998 5.509 8.524 1.00 0.00 5 PHE A C 2
ATOM 1908 O O . PHE A 1 5 ? 6.946 5.864 8.004 1.00 0.00 5 PHE A O 2
ATOM 1925 N N . VAL A 1 6 ? 8.676 6.273 9.378 1.00 0.00 6 VAL A N 2
ATOM 1926 C CA . VAL A 1 6 ? 8.414 7.671 9.671 1.00 0.00 6 VAL A CA 2
ATOM 1927 C C . VAL A 1 6 ? 9.760 8.384 9.541 1.00 0.00 6 VAL A C 2
ATOM 1928 O O . VAL A 1 6 ? 10.800 7.735 9.383 1.00 0.00 6 VAL A O 2
ATOM 1941 N N . THR A 1 7 ? 9.772 9.713 9.579 1.00 0.00 7 THR A N 2
ATOM 1942 C CA . THR A 1 7 ? 10.992 10.469 9.363 1.00 0.00 7 THR A CA 2
ATOM 1943 C C . THR A 1 7 ? 10.975 11.750 10.189 1.00 0.00 7 THR A C 2
ATOM 1944 O O . THR A 1 7 ? 10.205 12.662 9.899 1.00 0.00 7 THR A O 2
ATOM 1955 N N . LEU A 1 8 ? 11.823 11.811 11.218 1.00 0.00 8 LEU A N 2
ATOM 1956 C CA . LEU A 1 8 ? 12.010 13.004 12.036 1.00 0.00 8 LEU A CA 2
ATOM 1957 C C . LEU A 1 8 ? 13.140 13.828 11.421 1.00 0.00 8 LEU A C 2
ATOM 1958 O O . LEU A 1 8 ? 14.251 13.323 11.272 1.00 0.00 8 LEU A O 2
ATOM 1974 N N . VAL A 1 9 ? 12.866 15.078 11.037 1.00 0.00 9 VAL A N 2
ATOM 1975 C CA . VAL A 1 9 ? 13.796 15.915 10.289 1.00 0.00 9 VAL A CA 2
ATOM 1976 C C . VAL A 1 9 ? 14.255 17.104 11.137 1.00 0.00 9 VAL A C 2
ATOM 1977 O O . VAL A 1 9 ? 13.432 17.766 11.770 1.00 0.00 9 VAL A O 2
ATOM 1990 N N . SER A 1 10 ? 15.573 17.343 11.154 1.00 0.00 10 SER A N 2
ATOM 1991 C CA . SER A 1 10 ? 16.242 18.381 11.938 1.00 0.00 10 SER A CA 2
ATOM 1992 C C . SER A 1 10 ? 16.321 19.707 11.172 1.00 0.00 10 SER A C 2
ATOM 1993 O O . SER A 1 10 ? 15.958 19.798 9.997 1.00 0.00 10 SER A O 2
ATOM 2001 N N . LYS A 1 11 ? 16.845 20.737 11.846 1.00 0.00 11 LYS A N 2
ATOM 2002 C CA . LYS A 1 11 ? 17.197 22.007 11.228 1.00 0.00 11 LYS A CA 2
ATOM 2003 C C . LYS A 1 11 ? 18.142 21.746 10.051 1.00 0.00 11 LYS A C 2
ATOM 2004 O O . LYS A 1 11 ? 18.941 20.814 10.089 1.00 0.00 11 LYS A O 2
ATOM 2023 N N . ASP A 1 12 ? 18.011 22.540 8.984 1.00 0.00 12 ASP A N 2
ATOM 2024 C CA . ASP A 1 12 ? 18.735 22.364 7.726 1.00 0.00 12 ASP A CA 2
ATOM 2025 C C . ASP A 1 12 ? 18.434 21.010 7.058 1.00 0.00 12 ASP A C 2
ATOM 2026 O O . ASP A 1 12 ? 19.207 20.522 6.240 1.00 0.00 12 ASP A O 2
ATOM 2035 N N . ASP A 1 13 ? 17.283 20.416 7.383 1.00 0.00 13 ASP A N 2
ATOM 2036 C CA . ASP A 1 13 ? 16.723 19.259 6.702 1.00 0.00 13 ASP A CA 2
ATOM 2037 C C . ASP A 1 13 ? 17.598 17.999 6.750 1.00 0.00 13 ASP A C 2
ATOM 2038 O O . ASP A 1 13 ? 17.716 17.294 5.751 1.00 0.00 13 ASP A O 2
ATOM 2047 N N . LYS A 1 14 ? 18.157 17.658 7.918 1.00 0.00 14 LYS A N 2
ATOM 2048 C CA . LYS A 1 14 ? 18.799 16.356 8.080 1.00 0.00 14 LYS A CA 2
ATOM 2049 C C . LYS A 1 14 ? 17.693 15.398 8.513 1.00 0.00 14 LYS A C 2
ATOM 2050 O O . LYS A 1 14 ? 17.160 15.539 9.617 1.00 0.00 14 LYS A O 2
ATOM 2069 N N . GLU A 1 15 ? 17.315 14.471 7.630 1.00 0.00 15 GLU A N 2
ATOM 2070 C CA . GLU A 1 15 ? 16.223 13.545 7.870 1.00 0.00 15 GLU A CA 2
ATOM 2071 C C . GLU A 1 15 ? 16.714 12.268 8.549 1.00 0.00 15 GLU A C 2
ATOM 2072 O O . GLU A 1 15 ? 17.568 11.564 8.014 1.00 0.00 15 GLU A O 2
ATOM 2084 N N . TYR A 1 16 ? 16.163 11.966 9.725 1.00 0.00 16 TYR A N 2
ATOM 2085 C CA . TYR A 1 16 ? 16.379 10.715 10.427 1.00 0.00 16 TYR A CA 2
ATOM 2086 C C . TYR A 1 16 ? 15.139 9.843 10.223 1.00 0.00 16 TYR A C 2
ATOM 2087 O O . TYR A 1 16 ? 14.071 10.123 10.771 1.00 0.00 16 TYR A O 2
ATOM 2105 N N . GLU A 1 17 ? 15.286 8.806 9.392 1.00 0.00 17 GLU A N 2
ATOM 2106 C CA . GLU A 1 17 ? 14.228 7.889 8.996 1.00 0.00 17 GLU A CA 2
ATOM 2107 C C . GLU A 1 17 ? 14.171 6.739 10.004 1.00 0.00 17 GLU A C 2
ATOM 2108 O O . GLU A 1 17 ? 15.170 6.043 10.175 1.00 0.00 17 GLU A O 2
ATOM 2120 N N . ILE A 1 18 ? 13.030 6.537 10.670 1.00 0.00 18 ILE A N 2
ATOM 2121 C CA . ILE A 1 18 ? 12.861 5.502 11.691 1.00 0.00 18 ILE A CA 2
ATOM 2122 C C . ILE A 1 18 ? 11.766 4.542 11.237 1.00 0.00 18 ILE A C 2
ATOM 2123 O O . ILE A 1 18 ? 10.742 4.997 10.732 1.00 0.00 18 ILE A O 2
ATOM 2139 N N . SER A 1 19 ? 11.938 3.229 11.416 1.00 0.00 19 SER A N 2
ATOM 2140 C CA . SER A 1 19 ? 10.872 2.304 11.058 1.00 0.00 19 SER A CA 2
ATOM 2141 C C . SER A 1 19 ? 9.653 2.507 11.964 1.00 0.00 19 SER A C 2
ATOM 2142 O O . SER A 1 19 ? 9.778 2.756 13.166 1.00 0.00 19 SER A O 2
ATOM 2150 N N . ARG A 1 20 ? 8.470 2.343 11.370 1.00 0.00 20 ARG A N 2
ATOM 2151 C CA . ARG A 1 20 ? 7.174 2.415 12.027 1.00 0.00 20 ARG A CA 2
ATOM 2152 C C . ARG A 1 20 ? 7.127 1.494 13.249 1.00 0.00 20 ARG A C 2
ATOM 2153 O O . ARG A 1 20 ? 6.526 1.834 14.267 1.00 0.00 20 ARG A O 2
ATOM 2174 N N . SER A 1 21 ? 7.800 0.345 13.139 1.00 0.00 21 SER A N 2
ATOM 2175 C CA . SER A 1 21 ? 7.982 -0.618 14.214 1.00 0.00 21 SER A CA 2
ATOM 2176 C C . SER A 1 21 ? 8.451 0.053 15.511 1.00 0.00 21 SER A C 2
ATOM 2177 O O . SER A 1 21 ? 7.963 -0.281 16.586 1.00 0.00 21 SER A O 2
ATOM 2185 N N . ALA A 1 22 ? 9.389 0.999 15.411 1.00 0.00 22 ALA A N 2
ATOM 2186 C CA . ALA A 1 22 ? 9.853 1.795 16.538 1.00 0.00 22 ALA A CA 2
ATOM 2187 C C . ALA A 1 22 ? 8.937 3.004 16.713 1.00 0.00 22 ALA A C 2
ATOM 2188 O O . ALA A 1 22 ? 8.533 3.310 17.831 1.00 0.00 22 ALA A O 2
ATOM 2195 N N . ALA A 1 23 ? 8.595 3.686 15.612 1.00 0.00 23 ALA A N 2
ATOM 2196 C CA . ALA A 1 23 ? 7.775 4.894 15.640 1.00 0.00 23 ALA A CA 2
ATOM 2197 C C . ALA A 1 23 ? 6.542 4.736 16.520 1.00 0.00 23 ALA A C 2
ATOM 2198 O O . ALA A 1 23 ? 6.241 5.618 17.317 1.00 0.00 23 ALA A O 2
ATOM 2205 N N . MET A 1 24 ? 5.821 3.623 16.365 1.00 0.00 24 MET A N 2
ATOM 2206 C CA . MET A 1 24 ? 4.583 3.376 17.088 1.00 0.00 24 MET A CA 2
ATOM 2207 C C . MET A 1 24 ? 4.779 3.388 18.608 1.00 0.00 24 MET A C 2
ATOM 2208 O O . MET A 1 24 ? 3.824 3.631 19.342 1.00 0.00 24 MET A O 2
ATOM 2222 N N . ILE A 1 25 ? 6.007 3.155 19.088 1.00 0.00 25 ILE A N 2
ATOM 2223 C CA . ILE A 1 25 ? 6.319 3.213 20.508 1.00 0.00 25 ILE A CA 2
ATOM 2224 C C . ILE A 1 25 ? 6.240 4.680 20.979 1.00 0.00 25 ILE A C 2
ATOM 2225 O O . ILE A 1 25 ? 5.988 4.940 22.151 1.00 0.00 25 ILE A O 2
ATOM 2241 N N . SER A 1 26 ? 6.426 5.640 20.064 1.00 0.00 26 SER A N 2
ATOM 2242 C CA . SER A 1 26 ? 6.169 7.065 20.252 1.00 0.00 26 SER A CA 2
ATOM 2243 C C . SER A 1 26 ? 4.868 7.410 19.517 1.00 0.00 26 SER A C 2
ATOM 2244 O O . SER A 1 26 ? 4.928 8.024 18.450 1.00 0.00 26 SER A O 2
ATOM 2252 N N . PRO A 1 27 ? 3.694 7.032 20.055 1.00 0.00 27 PRO A N 2
ATOM 2253 C CA . PRO A 1 27 ? 2.411 7.161 19.367 1.00 0.00 27 PRO A CA 2
ATOM 2254 C C . PRO A 1 27 ? 2.215 8.567 18.805 1.00 0.00 27 PRO A C 2
ATOM 2255 O O . PRO A 1 27 ? 1.775 8.742 17.667 1.00 0.00 27 PRO A O 2
ATOM 2266 N N . THR A 1 28 ? 2.584 9.567 19.605 1.00 0.00 28 THR A N 2
ATOM 2267 C CA . THR A 1 28 ? 2.550 10.973 19.276 1.00 0.00 28 THR A CA 2
ATOM 2268 C C . THR A 1 28 ? 3.132 11.260 17.888 1.00 0.00 28 THR A C 2
ATOM 2269 O O . THR A 1 28 ? 2.567 12.062 17.152 1.00 0.00 28 THR A O 2
ATOM 2280 N N . LEU A 1 29 ? 4.243 10.610 17.512 1.00 0.00 29 LEU A N 2
ATOM 2281 C CA . LEU A 1 29 ? 4.886 10.809 16.214 1.00 0.00 29 LEU A CA 2
ATOM 2282 C C . LEU A 1 29 ? 3.846 10.576 15.110 1.00 0.00 29 LEU A C 2
ATOM 2283 O O . LEU A 1 29 ? 3.615 11.439 14.264 1.00 0.00 29 LEU A O 2
ATOM 2299 N N . LYS A 1 30 ? 3.173 9.425 15.155 1.00 0.00 30 LYS A N 2
ATOM 2300 C CA . LYS A 1 30 ? 2.171 9.046 14.170 1.00 0.00 30 LYS A CA 2
ATOM 2301 C C . LYS A 1 30 ? 0.914 9.905 14.304 1.00 0.00 30 LYS A C 2
ATOM 2302 O O . LYS A 1 30 ? 0.346 10.318 13.295 1.00 0.00 30 LYS A O 2
ATOM 2321 N N . ALA A 1 31 ? 0.477 10.173 15.536 1.00 0.00 31 ALA A N 2
ATOM 2322 C CA . ALA A 1 31 ? -0.668 11.046 15.764 1.00 0.00 31 ALA A CA 2
ATOM 2323 C C . ALA A 1 31 ? -0.445 12.412 15.106 1.00 0.00 31 ALA A C 2
ATOM 2324 O O . ALA A 1 31 ? -1.368 12.984 14.531 1.00 0.00 31 ALA A O 2
ATOM 2331 N N . MET A 1 32 ? 0.780 12.938 15.212 1.00 0.00 32 MET A N 2
ATOM 2332 C CA . MET A 1 32 ? 1.142 14.230 14.666 1.00 0.00 32 MET A CA 2
ATOM 2333 C C . MET A 1 32 ? 1.359 14.166 13.153 1.00 0.00 32 MET A C 2
ATOM 2334 O O . MET A 1 32 ? 0.508 14.657 12.418 1.00 0.00 32 MET A O 2
ATOM 2348 N N . ILE A 1 33 ? 2.480 13.590 12.691 1.00 0.00 33 ILE A N 2
ATOM 2349 C CA . ILE A 1 33 ? 2.955 13.659 11.303 1.00 0.00 33 ILE A CA 2
ATOM 2350 C C . ILE A 1 33 ? 2.638 15.016 10.656 1.00 0.00 33 ILE A C 2
ATOM 2351 O O . ILE A 1 33 ? 3.404 15.968 10.797 1.00 0.00 33 ILE A O 2
ATOM 2367 N N . GLU A 1 34 ? 1.515 15.084 9.939 1.00 0.00 34 GLU A N 2
ATOM 2368 C CA . GLU A 1 34 ? 1.048 16.253 9.197 1.00 0.00 34 GLU A CA 2
ATOM 2369 C C . GLU A 1 34 ? -0.454 16.403 9.455 1.00 0.00 34 GLU A C 2
ATOM 2370 O O . GLU A 1 34 ? -1.250 16.557 8.534 1.00 0.00 34 GLU A O 2
ATOM 2382 N N . GLY A 1 35 ? -0.834 16.315 10.729 1.00 0.00 35 GLY A N 2
ATOM 2383 C CA . GLY A 1 35 ? -2.211 16.210 11.173 1.00 0.00 35 GLY A CA 2
ATOM 2384 C C . GLY A 1 35 ? -2.585 14.723 11.238 1.00 0.00 35 GLY A C 2
ATOM 2385 O O . GLY A 1 35 ? -2.030 13.947 10.454 1.00 0.00 35 GLY A O 2
ATOM 2389 N N . PRO A 1 36 ? -3.503 14.318 12.138 1.00 0.00 36 PRO A N 2
ATOM 2390 C CA . PRO A 1 36 ? -3.998 12.949 12.312 1.00 0.00 36 PRO A CA 2
ATOM 2391 C C . PRO A 1 36 ? -4.351 12.195 11.023 1.00 0.00 36 PRO A C 2
ATOM 2392 O O . PRO A 1 36 ? -5.521 12.052 10.678 1.00 0.00 36 PRO A O 2
ATOM 2403 N N . PHE A 1 37 ? -3.337 11.686 10.317 1.00 0.00 37 PHE A N 2
ATOM 2404 C CA . PHE A 1 37 ? -3.496 10.983 9.051 1.00 0.00 37 PHE A CA 2
ATOM 2405 C C . PHE A 1 37 ? -4.317 11.807 8.074 1.00 0.00 37 PHE A C 2
ATOM 2406 O O . PHE A 1 37 ? -5.079 11.265 7.278 1.00 0.00 37 PHE A O 2
ATOM 2423 N N . ARG A 1 38 ? -4.047 13.112 8.041 1.00 0.00 38 ARG A N 2
ATOM 2424 C CA . ARG A 1 38 ? -4.574 14.014 7.031 1.00 0.00 38 ARG A CA 2
ATOM 2425 C C . ARG A 1 38 ? -3.737 13.851 5.752 1.00 0.00 38 ARG A C 2
ATOM 2426 O O . ARG A 1 38 ? -3.246 14.827 5.192 1.00 0.00 38 ARG A O 2
ATOM 2447 N N . GLU A 1 39 ? -3.592 12.604 5.284 1.00 0.00 39 GLU A N 2
ATOM 2448 C CA . GLU A 1 39 ? -2.696 12.199 4.199 1.00 0.00 39 GLU A CA 2
ATOM 2449 C C . GLU A 1 39 ? -1.247 12.332 4.672 1.00 0.00 39 GLU A C 2
ATOM 2450 O O . GLU A 1 39 ? -0.397 12.890 3.983 1.00 0.00 39 GLU A O 2
ATOM 2462 N N . SER A 1 40 ? -0.999 11.816 5.877 1.00 0.00 40 SER A N 2
ATOM 2463 C CA . SER A 1 40 ? 0.233 12.004 6.621 1.00 0.00 40 SER A CA 2
ATOM 2464 C C . SER A 1 40 ? 1.061 10.709 6.597 1.00 0.00 40 SER A C 2
ATOM 2465 O O . SER A 1 40 ? 1.465 10.273 5.524 1.00 0.00 40 SER A O 2
ATOM 2473 N N . LYS A 1 41 ? 1.304 10.081 7.757 1.00 0.00 41 LYS A N 2
ATOM 2474 C CA . LYS A 1 41 ? 2.083 8.857 7.901 1.00 0.00 41 LYS A CA 2
ATOM 2475 C C . LYS A 1 41 ? 3.456 8.945 7.217 1.00 0.00 41 LYS A C 2
ATOM 2476 O O . LYS A 1 41 ? 3.696 8.271 6.216 1.00 0.00 41 LYS A O 2
ATOM 2495 N N . GLY A 1 42 ? 4.380 9.737 7.767 1.00 0.00 42 GLY A N 2
ATOM 2496 C CA . GLY A 1 42 ? 5.705 9.857 7.183 1.00 0.00 42 GLY A CA 2
ATOM 2497 C C . GLY A 1 42 ? 6.605 10.890 7.864 1.00 0.00 42 GLY A C 2
ATOM 2498 O O . GLY A 1 42 ? 7.239 10.595 8.875 1.00 0.00 42 GLY A O 2
ATOM 2502 N N . ARG A 1 43 ? 6.673 12.097 7.298 1.00 0.00 43 ARG A N 2
ATOM 2503 C CA . ARG A 1 43 ? 7.659 13.116 7.660 1.00 0.00 43 ARG A CA 2
ATOM 2504 C C . ARG A 1 43 ? 7.181 14.134 8.704 1.00 0.00 43 ARG A C 2
ATOM 2505 O O . ARG A 1 43 ? 6.102 14.703 8.552 1.00 0.00 43 ARG A O 2
ATOM 2526 N N . ILE A 1 44 ? 7.997 14.381 9.736 1.00 0.00 44 ILE A N 2
ATOM 2527 C CA . ILE A 1 44 ? 7.850 15.463 10.705 1.00 0.00 44 ILE A CA 2
ATOM 2528 C C . ILE A 1 44 ? 9.087 16.347 10.560 1.00 0.00 44 ILE A C 2
ATOM 2529 O O . ILE A 1 44 ? 10.208 15.838 10.593 1.00 0.00 44 ILE A O 2
ATOM 2545 N N . GLU A 1 45 ? 8.891 17.663 10.452 1.00 0.00 45 GLU A N 2
ATOM 2546 C CA . GLU A 1 45 ? 9.968 18.631 10.338 1.00 0.00 45 GLU A CA 2
ATOM 2547 C C . GLU A 1 45 ? 10.145 19.415 11.634 1.00 0.00 45 GLU A C 2
ATOM 2548 O O . GLU A 1 45 ? 9.588 20.501 11.782 1.00 0.00 45 GLU A O 2
ATOM 2560 N N . LEU A 1 46 ? 11.009 18.934 12.532 1.00 0.00 46 LEU A N 2
ATOM 2561 C CA . LEU A 1 46 ? 11.426 19.699 13.700 1.00 0.00 46 LEU A CA 2
ATOM 2562 C C . LEU A 1 46 ? 12.623 20.539 13.260 1.00 0.00 46 LEU A C 2
ATOM 2563 O O . LEU A 1 46 ? 13.717 20.441 13.821 1.00 0.00 46 LEU A O 2
ATOM 2579 N N . LYS A 1 47 ? 12.383 21.384 12.252 1.00 0.00 47 LYS A N 2
ATOM 2580 C CA . LYS A 1 47 ? 13.381 22.217 11.597 1.00 0.00 47 LYS A CA 2
ATOM 2581 C C . LYS A 1 47 ? 13.768 23.382 12.512 1.00 0.00 47 LYS A C 2
ATOM 2582 O O . LYS A 1 47 ? 13.495 24.548 12.237 1.00 0.00 47 LYS A O 2
ATOM 2601 N N . GLN A 1 48 ? 14.409 23.017 13.620 1.00 0.00 48 GLN A N 2
ATOM 2602 C CA . GLN A 1 48 ? 14.727 23.836 14.778 1.00 0.00 48 GLN A CA 2
ATOM 2603 C C . GLN A 1 48 ? 15.576 22.998 15.738 1.00 0.00 48 GLN A C 2
ATOM 2604 O O . GLN A 1 48 ? 16.568 23.486 16.272 1.00 0.00 48 GLN A O 2
ATOM 2618 N N . PHE A 1 49 ? 15.173 21.743 15.981 1.00 0.00 49 PHE A N 2
ATOM 2619 C CA . PHE A 1 49 ? 15.884 20.875 16.910 1.00 0.00 49 PHE A CA 2
ATOM 2620 C C . PHE A 1 49 ? 17.256 20.519 16.347 1.00 0.00 49 PHE A C 2
ATOM 2621 O O . PHE A 1 49 ? 17.393 20.260 15.148 1.00 0.00 49 PHE A O 2
ATOM 2638 N N . ASP A 1 50 ? 18.261 20.478 17.225 1.00 0.00 50 ASP A N 2
ATOM 2639 C CA . ASP A 1 50 ? 19.619 20.127 16.848 1.00 0.00 50 ASP A CA 2
ATOM 2640 C C . ASP A 1 50 ? 19.670 18.691 16.319 1.00 0.00 50 ASP A C 2
ATOM 2641 O O . ASP A 1 50 ? 18.989 17.800 16.828 1.00 0.00 50 ASP A O 2
ATOM 2650 N N . SER A 1 51 ? 20.497 18.463 15.299 1.00 0.00 51 SER A N 2
ATOM 2651 C CA . SER A 1 51 ? 20.592 17.179 14.635 1.00 0.00 51 SER A CA 2
ATOM 2652 C C . SER A 1 51 ? 21.041 16.075 15.586 1.00 0.00 51 SER A C 2
ATOM 2653 O O . SER A 1 51 ? 20.405 15.029 15.627 1.00 0.00 51 SER A O 2
ATOM 2661 N N . HIS A 1 52 ? 22.104 16.292 16.365 1.00 0.00 52 HIS A N 2
ATOM 2662 C CA . HIS A 1 52 ? 22.587 15.275 17.292 1.00 0.00 52 HIS A CA 2
ATOM 2663 C C . HIS A 1 52 ? 21.540 14.984 18.378 1.00 0.00 52 HIS A C 2
ATOM 2664 O O . HIS A 1 52 ? 21.346 13.835 18.770 1.00 0.00 52 HIS A O 2
ATOM 2678 N N . ILE A 1 53 ? 20.841 16.018 18.859 1.00 0.00 53 ILE A N 2
ATOM 2679 C CA . ILE A 1 53 ? 19.719 15.827 19.771 1.00 0.00 53 ILE A CA 2
ATOM 2680 C C . ILE A 1 53 ? 18.688 14.896 19.127 1.00 0.00 53 ILE A C 2
ATOM 2681 O O . ILE A 1 53 ? 18.388 13.825 19.658 1.00 0.00 53 ILE A O 2
ATOM 2697 N N . LEU A 1 54 ? 18.139 15.305 17.982 1.00 0.00 54 LEU A N 2
ATOM 2698 C CA . LEU A 1 54 ? 17.082 14.554 17.319 1.00 0.00 54 LEU A CA 2
ATOM 2699 C C . LEU A 1 54 ? 17.546 13.118 17.051 1.00 0.00 54 LEU A C 2
ATOM 2700 O O . LEU A 1 54 ? 16.829 12.155 17.317 1.00 0.00 54 LEU A O 2
ATOM 2716 N N . GLU A 1 55 ? 18.785 12.989 16.582 1.00 0.00 55 GLU A N 2
ATOM 2717 C CA . GLU A 1 55 ? 19.491 11.737 16.407 1.00 0.00 55 GLU A CA 2
ATOM 2718 C C . GLU A 1 55 ? 19.448 10.889 17.677 1.00 0.00 55 GLU A C 2
ATOM 2719 O O . GLU A 1 55 ? 19.109 9.715 17.590 1.00 0.00 55 GLU A O 2
ATOM 2731 N N . LYS A 1 56 ? 19.766 11.440 18.856 1.00 0.00 56 LYS A N 2
ATOM 2732 C CA . LYS A 1 56 ? 19.749 10.631 20.064 1.00 0.00 56 LYS A CA 2
ATOM 2733 C C . LYS A 1 56 ? 18.321 10.207 20.407 1.00 0.00 56 LYS A C 2
ATOM 2734 O O . LYS A 1 56 ? 18.118 9.078 20.840 1.00 0.00 56 LYS A O 2
ATOM 2753 N N . ALA A 1 57 ? 17.321 11.064 20.185 1.00 0.00 57 ALA A N 2
ATOM 2754 C CA . ALA A 1 57 ? 15.929 10.661 20.380 1.00 0.00 57 ALA A CA 2
ATOM 2755 C C . ALA A 1 57 ? 15.572 9.474 19.470 1.00 0.00 57 ALA A C 2
ATOM 2756 O O . ALA A 1 57 ? 15.046 8.456 19.923 1.00 0.00 57 ALA A O 2
ATOM 2763 N N . VAL A 1 58 ? 15.883 9.595 18.177 1.00 0.00 58 VAL A N 2
ATOM 2764 C CA . VAL A 1 58 ? 15.647 8.546 17.190 1.00 0.00 58 VAL A CA 2
ATOM 2765 C C . VAL A 1 58 ? 16.352 7.247 17.594 1.00 0.00 58 VAL A C 2
ATOM 2766 O O . VAL A 1 58 ? 15.724 6.192 17.713 1.00 0.00 58 VAL A O 2
ATOM 2779 N N . GLU A 1 59 ? 17.668 7.334 17.802 1.00 0.00 59 GLU A N 2
ATOM 2780 C CA . GLU A 1 59 ? 18.490 6.218 18.233 1.00 0.00 59 GLU A CA 2
ATOM 2781 C C . GLU A 1 59 ? 17.897 5.601 19.494 1.00 0.00 59 GLU A C 2
ATOM 2782 O O . GLU A 1 59 ? 17.816 4.381 19.584 1.00 0.00 59 GLU A O 2
ATOM 2794 N N . TYR A 1 60 ? 17.465 6.421 20.456 1.00 0.00 60 TYR A N 2
ATOM 2795 C CA . TYR A 1 60 ? 16.843 5.913 21.664 1.00 0.00 60 TYR A CA 2
ATOM 2796 C C . TYR A 1 60 ? 15.599 5.091 21.341 1.00 0.00 60 TYR A C 2
ATOM 2797 O O . TYR A 1 60 ? 15.427 4.013 21.898 1.00 0.00 60 TYR A O 2
ATOM 2815 N N . LEU A 1 61 ? 14.711 5.585 20.476 1.00 0.00 61 LEU A N 2
ATOM 2816 C CA . LEU A 1 61 ? 13.488 4.848 20.172 1.00 0.00 61 LEU A CA 2
ATOM 2817 C C . LEU A 1 61 ? 13.825 3.471 19.584 1.00 0.00 61 LEU A C 2
ATOM 2818 O O . LEU A 1 61 ? 13.287 2.448 20.012 1.00 0.00 61 LEU A O 2
ATOM 2834 N N . ASN A 1 62 ? 14.749 3.437 18.618 1.00 0.00 62 ASN A N 2
ATOM 2835 C CA . ASN A 1 62 ? 15.194 2.180 18.019 1.00 0.00 62 ASN A CA 2
ATOM 2836 C C . ASN A 1 62 ? 15.860 1.266 19.057 1.00 0.00 62 ASN A C 2
ATOM 2837 O O . ASN A 1 62 ? 15.535 0.084 19.157 1.00 0.00 62 ASN A O 2
ATOM 2848 N N . TYR A 1 63 ? 16.782 1.822 19.843 1.00 0.00 63 TYR A N 2
ATOM 2849 C CA . TYR A 1 63 ? 17.434 1.153 20.961 1.00 0.00 63 TYR A CA 2
ATOM 2850 C C . TYR A 1 63 ? 16.390 0.559 21.905 1.00 0.00 63 TYR A C 2
ATOM 2851 O O . TYR A 1 63 ? 16.538 -0.573 22.343 1.00 0.00 63 TYR A O 2
ATOM 2869 N N . ASN A 1 64 ? 15.334 1.310 22.216 1.00 0.00 64 ASN A N 2
ATOM 2870 C CA . ASN A 1 64 ? 14.266 0.863 23.091 1.00 0.00 64 ASN A CA 2
ATOM 2871 C C . ASN A 1 64 ? 13.528 -0.320 22.467 1.00 0.00 64 ASN A C 2
ATOM 2872 O O . ASN A 1 64 ? 13.333 -1.333 23.136 1.00 0.00 64 ASN A O 2
ATOM 2883 N N . LEU A 1 65 ? 13.135 -0.217 21.190 1.00 0.00 65 LEU A N 2
ATOM 2884 C CA . LEU A 1 65 ? 12.566 -1.351 20.460 1.00 0.00 65 LEU A CA 2
ATOM 2885 C C . LEU A 1 65 ? 13.463 -2.585 20.626 1.00 0.00 65 LEU A C 2
ATOM 2886 O O . LEU A 1 65 ? 13.015 -3.619 21.123 1.00 0.00 65 LEU A O 2
ATOM 2902 N N . LYS A 1 66 ? 14.736 -2.466 20.236 1.00 0.00 66 LYS A N 2
ATOM 2903 C CA . LYS A 1 66 ? 15.687 -3.565 20.331 1.00 0.00 66 LYS A CA 2
ATOM 2904 C C . LYS A 1 66 ? 15.745 -4.113 21.761 1.00 0.00 66 LYS A C 2
ATOM 2905 O O . LYS A 1 66 ? 15.434 -5.276 21.986 1.00 0.00 66 LYS A O 2
ATOM 2924 N N . TYR A 1 67 ? 16.130 -3.273 22.722 1.00 0.00 67 TYR A N 2
ATOM 2925 C CA . TYR A 1 67 ? 16.280 -3.620 24.128 1.00 0.00 67 TYR A CA 2
ATOM 2926 C C . TYR A 1 67 ? 15.033 -4.327 24.676 1.00 0.00 67 TYR A C 2
ATOM 2927 O O . TYR A 1 67 ? 15.136 -5.343 25.362 1.00 0.00 67 TYR A O 2
ATOM 2945 N N . SER A 1 68 ? 13.851 -3.779 24.396 1.00 0.00 68 SER A N 2
ATOM 2946 C CA . SER A 1 68 ? 12.605 -4.345 24.889 1.00 0.00 68 SER A CA 2
ATOM 2947 C C . SER A 1 68 ? 12.425 -5.756 24.326 1.00 0.00 68 SER A C 2
ATOM 2948 O O . SER A 1 68 ? 12.275 -6.701 25.095 1.00 0.00 68 SER A O 2
ATOM 2956 N N . GLY A 1 69 ? 12.514 -5.917 23.001 1.00 0.00 69 GLY A N 2
ATOM 2957 C CA . GLY A 1 69 ? 12.495 -7.235 22.374 1.00 0.00 69 GLY A CA 2
ATOM 2958 C C . GLY A 1 69 ? 13.522 -8.178 23.014 1.00 0.00 69 GLY A C 2
ATOM 2959 O O . GLY A 1 69 ? 13.227 -9.332 23.315 1.00 0.00 69 GLY A O 2
ATOM 2963 N N . VAL A 1 70 ? 14.729 -7.659 23.238 1.00 0.00 70 VAL A N 2
ATOM 2964 C CA . VAL A 1 70 ? 15.859 -8.349 23.841 1.00 0.00 70 VAL A CA 2
ATOM 2965 C C . VAL A 1 70 ? 15.608 -8.720 25.313 1.00 0.00 70 VAL A C 2
ATOM 2966 O O . VAL A 1 70 ? 16.275 -9.620 25.825 1.00 0.00 70 VAL A O 2
ATOM 2979 N N . SER A 1 71 ? 14.670 -8.063 26.009 1.00 0.00 71 SER A N 2
ATOM 2980 C CA . SER A 1 71 ? 14.393 -8.314 27.423 1.00 0.00 71 SER A CA 2
ATOM 2981 C C . SER A 1 71 ? 13.708 -9.666 27.636 1.00 0.00 71 SER A C 2
ATOM 2982 O O . SER A 1 71 ? 12.517 -9.739 27.930 1.00 0.00 71 SER A O 2
ATOM 2990 N N . GLU A 1 72 ? 14.503 -10.722 27.497 1.00 0.00 72 GLU A N 2
ATOM 2991 C CA . GLU A 1 72 ? 14.168 -12.138 27.510 1.00 0.00 72 GLU A CA 2
ATOM 2992 C C . GLU A 1 72 ? 15.475 -12.873 27.202 1.00 0.00 72 GLU A C 2
ATOM 2993 O O . GLU A 1 72 ? 15.836 -13.835 27.875 1.00 0.00 72 GLU A O 2
ATOM 3005 N N . ASP A 1 73 ? 16.185 -12.378 26.186 1.00 0.00 73 ASP A N 2
ATOM 3006 C CA . ASP A 1 73 ? 17.453 -12.892 25.684 1.00 0.00 73 ASP A CA 2
ATOM 3007 C C . ASP A 1 73 ? 18.499 -11.784 25.799 1.00 0.00 73 ASP A C 2
ATOM 3008 O O . ASP A 1 73 ? 19.080 -11.351 24.806 1.00 0.00 73 ASP A O 2
ATOM 3017 N N . ASP A 1 74 ? 18.720 -11.316 27.031 1.00 0.00 74 ASP A N 2
ATOM 3018 C CA . ASP A 1 74 ? 19.511 -10.130 27.349 1.00 0.00 74 ASP A CA 2
ATOM 3019 C C . ASP A 1 74 ? 21.003 -10.315 27.059 1.00 0.00 74 ASP A C 2
ATOM 3020 O O . ASP A 1 74 ? 21.813 -10.412 27.977 1.00 0.00 74 ASP A O 2
ATOM 3029 N N . ASP A 1 75 ? 21.366 -10.317 25.775 1.00 0.00 75 ASP A N 2
ATOM 3030 C CA . ASP A 1 75 ? 22.743 -10.401 25.313 1.00 0.00 75 ASP A CA 2
ATOM 3031 C C . ASP A 1 75 ? 23.585 -9.259 25.872 1.00 0.00 75 ASP A C 2
ATOM 3032 O O . ASP A 1 75 ? 24.645 -9.477 26.453 1.00 0.00 75 ASP A O 2
ATOM 3041 N N . GLU A 1 76 ? 23.125 -8.031 25.630 1.00 0.00 76 GLU A N 2
ATOM 3042 C CA . GLU A 1 76 ? 23.842 -6.809 25.941 1.00 0.00 76 GLU A CA 2
ATOM 3043 C C . GLU A 1 76 ? 22.821 -5.670 25.920 1.00 0.00 76 GLU A C 2
ATOM 3044 O O . GLU A 1 76 ? 21.833 -5.745 25.188 1.00 0.00 76 GLU A O 2
ATOM 3056 N N . ILE A 1 77 ? 23.060 -4.636 26.726 1.00 0.00 77 ILE A N 2
ATOM 3057 C CA . ILE A 1 77 ? 22.279 -3.409 26.791 1.00 0.00 77 ILE A CA 2
ATOM 3058 C C . ILE A 1 77 ? 23.273 -2.243 26.673 1.00 0.00 77 ILE A C 2
ATOM 3059 O O . ILE A 1 77 ? 23.848 -1.841 27.682 1.00 0.00 77 ILE A O 2
ATOM 3075 N N . PRO A 1 78 ? 23.524 -1.723 25.459 1.00 0.00 78 PRO A N 2
ATOM 3076 C CA . PRO A 1 78 ? 24.518 -0.683 25.231 1.00 0.00 78 PRO A CA 2
ATOM 3077 C C . PRO A 1 78 ? 24.365 0.540 26.143 1.00 0.00 78 PRO A C 2
ATOM 3078 O O . PRO A 1 78 ? 23.252 0.957 26.471 1.00 0.00 78 PRO A O 2
ATOM 3089 N N . GLU A 1 79 ? 25.504 1.123 26.528 1.00 0.00 79 GLU A N 2
ATOM 3090 C CA . GLU A 1 79 ? 25.578 2.305 27.371 1.00 0.00 79 GLU A CA 2
ATOM 3091 C C . GLU A 1 79 ? 25.072 3.524 26.595 1.00 0.00 79 GLU A C 2
ATOM 3092 O O . GLU A 1 79 ? 25.849 4.209 25.931 1.00 0.00 79 GLU A O 2
ATOM 3104 N N . PHE A 1 80 ? 23.768 3.794 26.675 1.00 0.00 80 PHE A N 2
ATOM 3105 C CA . PHE A 1 80 ? 23.142 4.910 25.976 1.00 0.00 80 PHE A CA 2
ATOM 3106 C C . PHE A 1 80 ? 23.566 6.252 26.592 1.00 0.00 80 PHE A C 2
ATOM 3107 O O . PHE A 1 80 ? 22.817 6.865 27.354 1.00 0.00 80 PHE A O 2
ATOM 3124 N N . GLU A 1 81 ? 24.790 6.696 26.300 1.00 0.00 81 GLU A N 2
ATOM 3125 C CA . GLU A 1 81 ? 25.323 7.951 26.810 1.00 0.00 81 GLU A CA 2
ATOM 3126 C C . GLU A 1 81 ? 24.452 9.140 26.398 1.00 0.00 81 GLU A C 2
ATOM 3127 O O . GLU A 1 81 ? 24.022 9.233 25.248 1.00 0.00 81 GLU A O 2
ATOM 3139 N N . ILE A 1 82 ? 24.272 10.080 27.327 1.00 0.00 82 ILE A N 2
ATOM 3140 C CA . ILE A 1 82 ? 23.658 11.375 27.083 1.00 0.00 82 ILE A CA 2
ATOM 3141 C C . ILE A 1 82 ? 24.718 12.434 27.421 1.00 0.00 82 ILE A C 2
ATOM 3142 O O . ILE A 1 82 ? 24.995 12.635 28.603 1.00 0.00 82 ILE A O 2
ATOM 3158 N N . PRO A 1 83 ? 25.361 13.069 26.425 1.00 0.00 83 PRO A N 2
ATOM 3159 C CA . PRO A 1 83 ? 26.384 14.085 26.651 1.00 0.00 83 PRO A CA 2
ATOM 3160 C C . PRO A 1 83 ? 25.900 15.333 27.415 1.00 0.00 83 PRO A C 2
ATOM 3161 O O . PRO A 1 83 ? 25.661 16.387 26.828 1.00 0.00 83 PRO A O 2
ATOM 3172 N N . THR A 1 84 ? 25.788 15.196 28.739 1.00 0.00 84 THR A N 2
ATOM 3173 C CA . THR A 1 84 ? 25.565 16.225 29.749 1.00 0.00 84 THR A CA 2
ATOM 3174 C C . THR A 1 84 ? 24.534 17.298 29.366 1.00 0.00 84 THR A C 2
ATOM 3175 O O . THR A 1 84 ? 23.377 17.212 29.775 1.00 0.00 84 THR A O 2
ATOM 3186 N N . GLU A 1 85 ? 24.935 18.325 28.612 1.00 0.00 85 GLU A N 2
ATOM 3187 C CA . GLU A 1 85 ? 24.057 19.416 28.214 1.00 0.00 85 GLU A CA 2
ATOM 3188 C C . GLU A 1 85 ? 22.922 18.906 27.322 1.00 0.00 85 GLU A C 2
ATOM 3189 O O . GLU A 1 85 ? 21.815 19.439 27.387 1.00 0.00 85 GLU A O 2
ATOM 3201 N N . MET A 1 86 ? 23.198 17.889 26.494 1.00 0.00 86 MET A N 2
ATOM 3202 C CA . MET A 1 86 ? 22.256 17.313 25.534 1.00 0.00 86 MET A CA 2
ATOM 3203 C C . MET A 1 86 ? 20.852 17.195 26.130 1.00 0.00 86 MET A C 2
ATOM 3204 O O . MET A 1 86 ? 19.866 17.677 25.563 1.00 0.00 86 MET A O 2
ATOM 3218 N N . SER A 1 87 ? 20.803 16.568 27.305 1.00 0.00 87 SER A N 2
ATOM 3219 C CA . SER A 1 87 ? 19.661 16.396 28.178 1.00 0.00 87 SER A CA 2
ATOM 3220 C C . SER A 1 87 ? 18.661 17.553 28.101 1.00 0.00 87 SER A C 2
ATOM 3221 O O . SER A 1 87 ? 17.463 17.322 27.956 1.00 0.00 87 SER A O 2
ATOM 3229 N N . LEU A 1 88 ? 19.148 18.796 28.178 1.00 0.00 88 LEU A N 2
ATOM 3230 C CA . LEU A 1 88 ? 18.305 19.984 28.196 1.00 0.00 88 LEU A CA 2
ATOM 3231 C C . LEU A 1 88 ? 17.296 19.974 27.044 1.00 0.00 88 LEU A C 2
ATOM 3232 O O . LEU A 1 88 ? 16.106 20.186 27.269 1.00 0.00 88 LEU A O 2
ATOM 3248 N N . GLU A 1 89 ? 17.757 19.722 25.814 1.00 0.00 89 GLU A N 2
ATOM 3249 C CA . GLU A 1 89 ? 16.881 19.700 24.648 1.00 0.00 89 GLU A CA 2
ATOM 3250 C C . GLU A 1 89 ? 16.355 18.280 24.405 1.00 0.00 89 GLU A C 2
ATOM 3251 O O . GLU A 1 89 ? 15.212 18.099 23.982 1.00 0.00 89 GLU A O 2
ATOM 3263 N N . LEU A 1 90 ? 17.172 17.263 24.693 1.00 0.00 90 LEU A N 2
ATOM 3264 C CA . LEU A 1 90 ? 16.769 15.870 24.533 1.00 0.00 90 LEU A CA 2
ATOM 3265 C C . LEU A 1 90 ? 15.521 15.565 25.374 1.00 0.00 90 LEU A C 2
ATOM 3266 O O . LEU A 1 90 ? 14.695 14.748 24.976 1.00 0.00 90 LEU A O 2
ATOM 3282 N N . LEU A 1 91 ? 15.354 16.252 26.510 1.00 0.00 91 LEU A N 2
ATOM 3283 C CA . LEU A 1 91 ? 14.140 16.192 27.318 1.00 0.00 91 LEU A CA 2
ATOM 3284 C C . LEU A 1 91 ? 12.939 16.614 26.472 1.00 0.00 91 LEU A C 2
ATOM 3285 O O . LEU A 1 91 ? 11.953 15.886 26.362 1.00 0.00 91 LEU A O 2
ATOM 3301 N N . LEU A 1 92 ? 13.027 17.798 25.860 1.00 0.00 92 LEU A N 2
ATOM 3302 C CA . LEU A 1 92 ? 11.958 18.342 25.035 1.00 0.00 92 LEU A CA 2
ATOM 3303 C C . LEU A 1 92 ? 11.661 17.386 23.879 1.00 0.00 92 LEU A C 2
ATOM 3304 O O . LEU A 1 92 ? 10.501 17.091 23.600 1.00 0.00 92 LEU A O 2
ATOM 3320 N N . ALA A 1 93 ? 12.709 16.872 23.228 1.00 0.00 93 ALA A N 2
ATOM 3321 C CA . ALA A 1 93 ? 12.549 15.877 22.176 1.00 0.00 93 ALA A CA 2
ATOM 3322 C C . ALA A 1 93 ? 11.777 14.660 22.700 1.00 0.00 93 ALA A C 2
ATOM 3323 O O . ALA A 1 93 ? 10.787 14.241 22.105 1.00 0.00 93 ALA A O 2
ATOM 3330 N N . ALA A 1 94 ? 12.208 14.102 23.833 1.00 0.00 94 ALA A N 2
ATOM 3331 C CA . ALA A 1 94 ? 11.559 12.953 24.447 1.00 0.00 94 ALA A CA 2
ATOM 3332 C C . ALA A 1 94 ? 10.086 13.239 24.746 1.00 0.00 94 ALA A C 2
ATOM 3333 O O . ALA A 1 94 ? 9.231 12.396 24.487 1.00 0.00 94 ALA A O 2
ATOM 3340 N N . ASP A 1 95 ? 9.780 14.422 25.284 1.00 0.00 95 ASP A N 2
ATOM 3341 C CA . ASP A 1 95 ? 8.404 14.839 25.535 1.00 0.00 95 ASP A CA 2
ATOM 3342 C C . ASP A 1 95 ? 7.622 14.902 24.223 1.00 0.00 95 ASP A C 2
ATOM 3343 O O . ASP A 1 95 ? 6.500 14.406 24.152 1.00 0.00 95 ASP A O 2
ATOM 3352 N N . TYR A 1 96 ? 8.205 15.496 23.179 1.00 0.00 96 TYR A N 2
ATOM 3353 C CA . TYR A 1 96 ? 7.579 15.573 21.866 1.00 0.00 96 TYR A CA 2
ATOM 3354 C C . TYR A 1 96 ? 7.265 14.170 21.332 1.00 0.00 96 TYR A C 2
ATOM 3355 O O . TYR A 1 96 ? 6.150 13.914 20.881 1.00 0.00 96 TYR A O 2
ATOM 3373 N N . LEU A 1 97 ? 8.231 13.247 21.407 1.00 0.00 97 LEU A N 2
ATOM 3374 C CA . LEU A 1 97 ? 8.007 11.836 21.094 1.00 0.00 97 LEU A CA 2
ATOM 3375 C C . LEU A 1 97 ? 6.897 11.255 21.981 1.00 0.00 97 LEU A C 2
ATOM 3376 O O . LEU A 1 97 ? 6.080 10.469 21.508 1.00 0.00 97 LEU A O 2
ATOM 3392 N N . SER A 1 98 ? 6.909 11.621 23.267 1.00 0.00 98 SER A N 2
ATOM 3393 C CA . SER A 1 98 ? 6.022 11.134 24.319 1.00 0.00 98 SER A CA 2
ATOM 3394 C C . SER A 1 98 ? 5.888 9.617 24.268 1.00 0.00 98 SER A C 2
ATOM 3395 O O . SER A 1 98 ? 4.795 9.057 24.210 1.00 0.00 98 SER A O 2
ATOM 3403 N N . ILE A 1 99 ? 7.046 8.961 24.322 1.00 0.00 99 ILE A N 2
ATOM 3404 C CA . ILE A 1 99 ? 7.142 7.514 24.326 1.00 0.00 99 ILE A CA 2
ATOM 3405 C C . ILE A 1 99 ? 6.348 6.920 25.498 1.00 0.00 99 ILE A C 2
ATOM 3406 O O . ILE A 1 99 ? 6.394 7.532 26.590 1.00 0.00 99 ILE A O 2
ATOM 3423 N N . THR B 2 1 ? 13.284 4.768 29.874 1.00 0.00 157 THR B N 2
ATOM 3424 C CA . THR B 2 1 ? 14.577 5.029 30.538 1.00 0.00 157 THR B CA 2
ATOM 3425 C C . THR B 2 1 ? 15.147 6.402 30.164 1.00 0.00 157 THR B C 2
ATOM 3426 O O . THR B 2 1 ? 15.714 7.073 31.023 1.00 0.00 157 THR B O 2
ATOM 3439 N N . LEU B 2 2 ? 14.995 6.828 28.901 1.00 0.00 158 LEU B N 2
ATOM 3440 C CA . LEU B 2 2 ? 15.578 8.078 28.409 1.00 0.00 158 LEU B CA 2
ATOM 3441 C C . LEU B 2 2 ? 15.226 9.249 29.316 1.00 0.00 158 LEU B C 2
ATOM 3442 O O . LEU B 2 2 ? 16.121 9.926 29.808 1.00 0.00 158 LEU B O 2
ATOM 3458 N N . LYS B 2 3 ? 13.931 9.497 29.532 1.00 0.00 159 LYS B N 2
ATOM 3459 C CA . LYS B 2 3 ? 13.486 10.625 30.337 1.00 0.00 159 LYS B CA 2
ATOM 3460 C C . LYS B 2 3 ? 14.131 10.584 31.724 1.00 0.00 159 LYS B C 2
ATOM 3461 O O . LYS B 2 3 ? 14.671 11.582 32.190 1.00 0.00 159 LYS B O 2
ATOM 3480 N N . GLU B 2 4 ? 14.101 9.421 32.375 1.00 0.00 160 GLU B N 2
ATOM 3481 C CA . GLU B 2 4 ? 14.667 9.230 33.699 1.00 0.00 160 GLU B CA 2
ATOM 3482 C C . GLU B 2 4 ? 16.165 9.561 33.700 1.00 0.00 160 GLU B C 2
ATOM 3483 O O . GLU B 2 4 ? 16.633 10.360 34.511 1.00 0.00 160 GLU B O 2
ATOM 3495 N N . ARG B 2 5 ? 16.916 8.948 32.781 1.00 0.00 161 ARG B N 2
ATOM 3496 C CA . ARG B 2 5 ? 18.351 9.173 32.645 1.00 0.00 161 ARG B CA 2
ATOM 3497 C C . ARG B 2 5 ? 18.632 10.659 32.411 1.00 0.00 161 ARG B C 2
ATOM 3498 O O . ARG B 2 5 ? 19.420 11.266 33.131 1.00 0.00 161 ARG B O 2
ATOM 3519 N N . CYS B 2 6 ? 17.958 11.250 31.426 1.00 0.00 162 CYS B N 2
ATOM 3520 C CA . CYS B 2 6 ? 18.048 12.668 31.111 1.00 0.00 162 CYS B CA 2
ATOM 3521 C C . CYS B 2 6 ? 17.818 13.524 32.358 1.00 0.00 162 CYS B C 2
ATOM 3522 O O . CYS B 2 6 ? 18.656 14.355 32.700 1.00 0.00 162 CYS B O 2
ATOM 3530 N N . LEU B 2 7 ? 16.705 13.309 33.061 1.00 0.00 163 LEU B N 2
ATOM 3531 C CA . LEU B 2 7 ? 16.400 14.037 34.283 1.00 0.00 163 LEU B CA 2
ATOM 3532 C C . LEU B 2 7 ? 17.523 13.861 35.307 1.00 0.00 163 LEU B C 2
ATOM 3533 O O . LEU B 2 7 ? 17.955 14.841 35.912 1.00 0.00 163 LEU B O 2
ATOM 3549 N N . GLN B 2 8 ? 18.020 12.635 35.497 1.00 0.00 164 GLN B N 2
ATOM 3550 C CA . GLN B 2 8 ? 19.131 12.392 36.410 1.00 0.00 164 GLN B CA 2
ATOM 3551 C C . GLN B 2 8 ? 20.367 13.204 35.997 1.00 0.00 164 GLN B C 2
ATOM 3552 O O . GLN B 2 8 ? 21.024 13.813 36.842 1.00 0.00 164 GLN B O 2
ATOM 3566 N N . VAL B 2 9 ? 20.688 13.227 34.702 1.00 0.00 165 VAL B N 2
ATOM 3567 C CA . VAL B 2 9 ? 21.797 14.018 34.186 1.00 0.00 165 VAL B CA 2
ATOM 3568 C C . VAL B 2 9 ? 21.561 15.508 34.464 1.00 0.00 165 VAL B C 2
ATOM 3569 O O . VAL B 2 9 ? 22.460 16.174 34.972 1.00 0.00 165 VAL B O 2
ATOM 3582 N N . VAL B 2 10 ? 20.367 16.037 34.171 1.00 0.00 166 VAL B N 2
ATOM 3583 C CA . VAL B 2 10 ? 20.034 17.428 34.478 1.00 0.00 166 VAL B CA 2
ATOM 3584 C C . VAL B 2 10 ? 20.252 17.703 35.969 1.00 0.00 166 VAL B C 2
ATOM 3585 O O . VAL B 2 10 ? 20.981 18.629 36.320 1.00 0.00 166 VAL B O 2
ATOM 3598 N N . ARG B 2 11 ? 19.637 16.895 36.840 1.00 0.00 167 ARG B N 2
ATOM 3599 C CA . ARG B 2 11 ? 19.813 16.976 38.285 1.00 0.00 167 ARG B CA 2
ATOM 3600 C C . ARG B 2 11 ? 21.301 17.058 38.633 1.00 0.00 167 ARG B C 2
ATOM 3601 O O . ARG B 2 11 ? 21.733 18.010 39.278 1.00 0.00 167 ARG B O 2
ATOM 3622 N N . SER B 2 12 ? 22.079 16.074 38.176 1.00 0.00 168 SER B N 2
ATOM 3623 C CA . SER B 2 12 ? 23.515 16.018 38.413 1.00 0.00 168 SER B CA 2
ATOM 3624 C C . SER B 2 12 ? 24.207 17.305 37.948 1.00 0.00 168 SER B C 2
ATOM 3625 O O . SER B 2 12 ? 25.059 17.841 38.647 1.00 0.00 168 SER B O 2
ATOM 3633 N N . LEU B 2 13 ? 23.853 17.789 36.755 1.00 0.00 169 LEU B N 2
ATOM 3634 C CA . LEU B 2 13 ? 24.435 18.986 36.170 1.00 0.00 169 LEU B CA 2
ATOM 3635 C C . LEU B 2 13 ? 24.146 20.206 37.045 1.00 0.00 169 LEU B C 2
ATOM 3636 O O . LEU B 2 13 ? 25.061 20.965 37.353 1.00 0.00 169 LEU B O 2
ATOM 3652 N N . VAL B 2 14 ? 22.885 20.418 37.437 1.00 0.00 170 VAL B N 2
ATOM 3653 C CA . VAL B 2 14 ? 22.542 21.589 38.240 1.00 0.00 170 VAL B CA 2
ATOM 3654 C C . VAL B 2 14 ? 23.088 21.478 39.669 1.00 0.00 170 VAL B C 2
ATOM 3655 O O . VAL B 2 14 ? 23.480 22.491 40.244 1.00 0.00 170 VAL B O 2
ATOM 3668 N N . LYS B 2 15 ? 23.093 20.271 40.248 1.00 0.00 171 LYS B N 2
ATOM 3669 C CA . LYS B 2 15 ? 23.626 19.998 41.579 1.00 0.00 171 LYS B CA 2
ATOM 3670 C C . LYS B 2 15 ? 24.391 18.671 41.572 1.00 0.00 171 LYS B C 2
ATOM 3671 O O . LYS B 2 15 ? 23.719 17.622 41.455 1.00 0.00 171 LYS B O 2
ATOM 3691 N N . MET A 1 1 ? 0.414 2.517 2.039 1.00 0.00 1 MET A N 3
ATOM 3692 C CA . MET A 1 1 ? -0.115 1.895 3.268 1.00 0.00 1 MET A CA 3
ATOM 3693 C C . MET A 1 1 ? 1.031 1.489 4.198 1.00 0.00 1 MET A C 3
ATOM 3694 O O . MET A 1 1 ? 1.201 2.069 5.269 1.00 0.00 1 MET A O 3
ATOM 3710 N N . SER A 1 2 ? 1.828 0.506 3.772 1.00 0.00 2 SER A N 3
ATOM 3711 C CA . SER A 1 2 ? 2.891 -0.119 4.547 1.00 0.00 2 SER A CA 3
ATOM 3712 C C . SER A 1 2 ? 4.127 0.780 4.684 1.00 0.00 2 SER A C 3
ATOM 3713 O O . SER A 1 2 ? 5.245 0.357 4.390 1.00 0.00 2 SER A O 3
ATOM 3721 N N . GLN A 1 3 ? 3.942 2.021 5.139 1.00 0.00 3 GLN A N 3
ATOM 3722 C CA . GLN A 1 3 ? 5.018 2.980 5.315 1.00 0.00 3 GLN A CA 3
ATOM 3723 C C . GLN A 1 3 ? 5.830 2.578 6.549 1.00 0.00 3 GLN A C 3
ATOM 3724 O O . GLN A 1 3 ? 5.674 3.151 7.627 1.00 0.00 3 GLN A O 3
ATOM 3738 N N . ASP A 1 4 ? 6.708 1.585 6.399 1.00 0.00 4 ASP A N 3
ATOM 3739 C CA . ASP A 1 4 ? 7.445 0.981 7.506 1.00 0.00 4 ASP A CA 3
ATOM 3740 C C . ASP A 1 4 ? 8.511 1.903 8.131 1.00 0.00 4 ASP A C 3
ATOM 3741 O O . ASP A 1 4 ? 9.384 1.427 8.854 1.00 0.00 4 ASP A O 3
ATOM 3750 N N . PHE A 1 5 ? 8.459 3.221 7.910 1.00 0.00 5 PHE A N 3
ATOM 3751 C CA . PHE A 1 5 ? 9.281 4.185 8.624 1.00 0.00 5 PHE A CA 3
ATOM 3752 C C . PHE A 1 5 ? 8.555 5.526 8.678 1.00 0.00 5 PHE A C 3
ATOM 3753 O O . PHE A 1 5 ? 7.612 5.748 7.919 1.00 0.00 5 PHE A O 3
ATOM 3770 N N . VAL A 1 6 ? 8.993 6.418 9.562 1.00 0.00 6 VAL A N 3
ATOM 3771 C CA . VAL A 1 6 ? 8.582 7.811 9.620 1.00 0.00 6 VAL A CA 3
ATOM 3772 C C . VAL A 1 6 ? 9.876 8.618 9.580 1.00 0.00 6 VAL A C 3
ATOM 3773 O O . VAL A 1 6 ? 10.906 8.112 10.027 1.00 0.00 6 VAL A O 3
ATOM 3786 N N . THR A 1 7 ? 9.860 9.832 9.031 1.00 0.00 7 THR A N 3
ATOM 3787 C CA . THR A 1 7 ? 11.055 10.657 8.947 1.00 0.00 7 THR A CA 3
ATOM 3788 C C . THR A 1 7 ? 10.898 11.811 9.924 1.00 0.00 7 THR A C 3
ATOM 3789 O O . THR A 1 7 ? 9.968 12.603 9.782 1.00 0.00 7 THR A O 3
ATOM 3800 N N . LEU A 1 8 ? 11.790 11.903 10.909 1.00 0.00 8 LEU A N 3
ATOM 3801 C CA . LEU A 1 8 ? 11.861 13.034 11.817 1.00 0.00 8 LEU A CA 3
ATOM 3802 C C . LEU A 1 8 ? 13.002 13.913 11.299 1.00 0.00 8 LEU A C 3
ATOM 3803 O O . LEU A 1 8 ? 14.092 13.399 11.043 1.00 0.00 8 LEU A O 3
ATOM 3819 N N . VAL A 1 9 ? 12.742 15.200 11.057 1.00 0.00 9 VAL A N 3
ATOM 3820 C CA . VAL A 1 9 ? 13.694 16.083 10.390 1.00 0.00 9 VAL A CA 3
ATOM 3821 C C . VAL A 1 9 ? 14.195 17.165 11.344 1.00 0.00 9 VAL A C 3
ATOM 3822 O O . VAL A 1 9 ? 13.406 17.746 12.089 1.00 0.00 9 VAL A O 3
ATOM 3835 N N . SER A 1 10 ? 15.506 17.422 11.291 1.00 0.00 10 SER A N 3
ATOM 3836 C CA . SER A 1 10 ? 16.234 18.360 12.136 1.00 0.00 10 SER A CA 3
ATOM 3837 C C . SER A 1 10 ? 16.621 19.602 11.336 1.00 0.00 10 SER A C 3
ATOM 3838 O O . SER A 1 10 ? 16.923 19.486 10.144 1.00 0.00 10 SER A O 3
ATOM 3846 N N . LYS A 1 11 ? 16.659 20.752 12.023 1.00 0.00 11 LYS A N 3
ATOM 3847 C CA . LYS A 1 11 ? 17.179 22.053 11.598 1.00 0.00 11 LYS A CA 3
ATOM 3848 C C . LYS A 1 11 ? 16.416 22.697 10.435 1.00 0.00 11 LYS A C 3
ATOM 3849 O O . LYS A 1 11 ? 15.949 23.826 10.542 1.00 0.00 11 LYS A O 3
ATOM 3868 N N . ASP A 1 12 ? 16.312 21.984 9.320 1.00 0.00 12 ASP A N 3
ATOM 3869 C CA . ASP A 1 12 ? 15.688 22.401 8.077 1.00 0.00 12 ASP A CA 3
ATOM 3870 C C . ASP A 1 12 ? 15.436 21.167 7.210 1.00 0.00 12 ASP A C 3
ATOM 3871 O O . ASP A 1 12 ? 14.376 21.033 6.602 1.00 0.00 12 ASP A O 3
ATOM 3880 N N . ASP A 1 13 ? 16.429 20.273 7.141 1.00 0.00 13 ASP A N 3
ATOM 3881 C CA . ASP A 1 13 ? 16.424 19.162 6.196 1.00 0.00 13 ASP A CA 3
ATOM 3882 C C . ASP A 1 13 ? 17.455 18.078 6.543 1.00 0.00 13 ASP A C 3
ATOM 3883 O O . ASP A 1 13 ? 17.989 17.432 5.645 1.00 0.00 13 ASP A O 3
ATOM 3892 N N . LYS A 1 14 ? 17.747 17.857 7.832 1.00 0.00 14 LYS A N 3
ATOM 3893 C CA . LYS A 1 14 ? 18.546 16.704 8.241 1.00 0.00 14 LYS A CA 3
ATOM 3894 C C . LYS A 1 14 ? 17.578 15.592 8.613 1.00 0.00 14 LYS A C 3
ATOM 3895 O O . LYS A 1 14 ? 16.994 15.626 9.699 1.00 0.00 14 LYS A O 3
ATOM 3914 N N . GLU A 1 15 ? 17.420 14.634 7.700 1.00 0.00 15 GLU A N 3
ATOM 3915 C CA . GLU A 1 15 ? 16.395 13.608 7.765 1.00 0.00 15 GLU A CA 3
ATOM 3916 C C . GLU A 1 15 ? 16.880 12.406 8.573 1.00 0.00 15 GLU A C 3
ATOM 3917 O O . GLU A 1 15 ? 17.874 11.784 8.206 1.00 0.00 15 GLU A O 3
ATOM 3929 N N . TYR A 1 16 ? 16.170 12.065 9.648 1.00 0.00 16 TYR A N 3
ATOM 3930 C CA . TYR A 1 16 ? 16.377 10.821 10.375 1.00 0.00 16 TYR A CA 3
ATOM 3931 C C . TYR A 1 16 ? 15.168 9.912 10.148 1.00 0.00 16 TYR A C 3
ATOM 3932 O O . TYR A 1 16 ? 14.054 10.247 10.546 1.00 0.00 16 TYR A O 3
ATOM 3950 N N . GLU A 1 17 ? 15.388 8.766 9.495 1.00 0.00 17 GLU A N 3
ATOM 3951 C CA . GLU A 1 17 ? 14.367 7.772 9.197 1.00 0.00 17 GLU A CA 3
ATOM 3952 C C . GLU A 1 17 ? 14.284 6.793 10.370 1.00 0.00 17 GLU A C 3
ATOM 3953 O O . GLU A 1 17 ? 15.260 6.111 10.671 1.00 0.00 17 GLU A O 3
ATOM 3965 N N . ILE A 1 18 ? 13.125 6.726 11.023 1.00 0.00 18 ILE A N 3
ATOM 3966 C CA . ILE A 1 18 ? 12.857 5.858 12.161 1.00 0.00 18 ILE A CA 3
ATOM 3967 C C . ILE A 1 18 ? 11.911 4.757 11.697 1.00 0.00 18 ILE A C 3
ATOM 3968 O O . ILE A 1 18 ? 10.831 5.061 11.193 1.00 0.00 18 ILE A O 3
ATOM 3984 N N . SER A 1 19 ? 12.293 3.490 11.860 1.00 0.00 19 SER A N 3
ATOM 3985 C CA . SER A 1 19 ? 11.443 2.355 11.539 1.00 0.00 19 SER A CA 3
ATOM 3986 C C . SER A 1 19 ? 10.087 2.473 12.245 1.00 0.00 19 SER A C 3
ATOM 3987 O O . SER A 1 19 ? 10.025 2.886 13.404 1.00 0.00 19 SER A O 3
ATOM 3995 N N . ARG A 1 20 ? 8.996 2.095 11.573 1.00 0.00 20 ARG A N 3
ATOM 3996 C CA . ARG A 1 20 ? 7.646 2.248 12.108 1.00 0.00 20 ARG A CA 3
ATOM 3997 C C . ARG A 1 20 ? 7.522 1.522 13.452 1.00 0.00 20 ARG A C 3
ATOM 3998 O O . ARG A 1 20 ? 6.914 2.034 14.388 1.00 0.00 20 ARG A O 3
ATOM 4019 N N . SER A 1 21 ? 8.155 0.351 13.566 1.00 0.00 21 SER A N 3
ATOM 4020 C CA . SER A 1 21 ? 8.166 -0.418 14.804 1.00 0.00 21 SER A CA 3
ATOM 4021 C C . SER A 1 21 ? 8.859 0.317 15.962 1.00 0.00 21 SER A C 3
ATOM 4022 O O . SER A 1 21 ? 8.648 -0.065 17.108 1.00 0.00 21 SER A O 3
ATOM 4030 N N . ALA A 1 22 ? 9.700 1.319 15.686 1.00 0.00 22 ALA A N 3
ATOM 4031 C CA . ALA A 1 22 ? 10.233 2.211 16.708 1.00 0.00 22 ALA A CA 3
ATOM 4032 C C . ALA A 1 22 ? 9.244 3.358 16.890 1.00 0.00 22 ALA A C 3
ATOM 4033 O O . ALA A 1 22 ? 8.798 3.614 18.004 1.00 0.00 22 ALA A O 3
ATOM 4040 N N . ALA A 1 23 ? 8.861 4.012 15.787 1.00 0.00 23 ALA A N 3
ATOM 4041 C CA . ALA A 1 23 ? 7.903 5.112 15.786 1.00 0.00 23 ALA A CA 3
ATOM 4042 C C . ALA A 1 23 ? 6.672 4.812 16.644 1.00 0.00 23 ALA A C 3
ATOM 4043 O O . ALA A 1 23 ? 6.165 5.688 17.342 1.00 0.00 23 ALA A O 3
ATOM 4050 N N . MET A 1 24 ? 6.184 3.571 16.601 1.00 0.00 24 MET A N 3
ATOM 4051 C CA . MET A 1 24 ? 5.002 3.172 17.346 1.00 0.00 24 MET A CA 3
ATOM 4052 C C . MET A 1 24 ? 5.149 3.432 18.848 1.00 0.00 24 MET A C 3
ATOM 4053 O O . MET A 1 24 ? 4.157 3.774 19.488 1.00 0.00 24 MET A O 3
ATOM 4067 N N . ILE A 1 25 ? 6.356 3.284 19.424 1.00 0.00 25 ILE A N 3
ATOM 4068 C CA . ILE A 1 25 ? 6.534 3.534 20.852 1.00 0.00 25 ILE A CA 3
ATOM 4069 C C . ILE A 1 25 ? 6.606 5.037 21.159 1.00 0.00 25 ILE A C 3
ATOM 4070 O O . ILE A 1 25 ? 6.670 5.416 22.325 1.00 0.00 25 ILE A O 3
ATOM 4086 N N . SER A 1 26 ? 6.574 5.895 20.132 1.00 0.00 26 SER A N 3
ATOM 4087 C CA . SER A 1 26 ? 6.378 7.331 20.260 1.00 0.00 26 SER A CA 3
ATOM 4088 C C . SER A 1 26 ? 5.000 7.584 19.642 1.00 0.00 26 SER A C 3
ATOM 4089 O O . SER A 1 26 ? 4.936 8.087 18.517 1.00 0.00 26 SER A O 3
ATOM 4097 N N . PRO A 1 27 ? 3.901 7.192 20.315 1.00 0.00 27 PRO A N 3
ATOM 4098 C CA . PRO A 1 27 ? 2.569 7.192 19.730 1.00 0.00 27 PRO A CA 3
ATOM 4099 C C . PRO A 1 27 ? 2.234 8.543 19.108 1.00 0.00 27 PRO A C 3
ATOM 4100 O O . PRO A 1 27 ? 1.640 8.589 18.038 1.00 0.00 27 PRO A O 3
ATOM 4111 N N . THR A 1 28 ? 2.657 9.637 19.740 1.00 0.00 28 THR A N 3
ATOM 4112 C CA . THR A 1 28 ? 2.542 10.988 19.229 1.00 0.00 28 THR A CA 3
ATOM 4113 C C . THR A 1 28 ? 3.047 11.118 17.783 1.00 0.00 28 THR A C 3
ATOM 4114 O O . THR A 1 28 ? 2.382 11.735 16.952 1.00 0.00 28 THR A O 3
ATOM 4125 N N . LEU A 1 29 ? 4.214 10.542 17.467 1.00 0.00 29 LEU A N 3
ATOM 4126 C CA . LEU A 1 29 ? 4.812 10.638 16.139 1.00 0.00 29 LEU A CA 3
ATOM 4127 C C . LEU A 1 29 ? 3.923 9.900 15.139 1.00 0.00 29 LEU A C 3
ATOM 4128 O O . LEU A 1 29 ? 3.469 10.477 14.152 1.00 0.00 29 LEU A O 3
ATOM 4144 N N . LYS A 1 30 ? 3.654 8.623 15.429 1.00 0.00 30 LYS A N 3
ATOM 4145 C CA . LYS A 1 30 ? 2.805 7.760 14.617 1.00 0.00 30 LYS A CA 3
ATOM 4146 C C . LYS A 1 30 ? 1.453 8.438 14.354 1.00 0.00 30 LYS A C 3
ATOM 4147 O O . LYS A 1 30 ? 1.009 8.552 13.213 1.00 0.00 30 LYS A O 3
ATOM 4166 N N . ALA A 1 31 ? 0.815 8.915 15.422 1.00 0.00 31 ALA A N 3
ATOM 4167 C CA . ALA A 1 31 ? -0.430 9.656 15.366 1.00 0.00 31 ALA A CA 3
ATOM 4168 C C . ALA A 1 31 ? -0.287 10.860 14.439 1.00 0.00 31 ALA A C 3
ATOM 4169 O O . ALA A 1 31 ? -1.108 11.040 13.544 1.00 0.00 31 ALA A O 3
ATOM 4176 N N . MET A 1 32 ? 0.754 11.678 14.620 1.00 0.00 32 MET A N 3
ATOM 4177 C CA . MET A 1 32 ? 0.949 12.859 13.792 1.00 0.00 32 MET A CA 3
ATOM 4178 C C . MET A 1 32 ? 0.989 12.495 12.304 1.00 0.00 32 MET A C 3
ATOM 4179 O O . MET A 1 32 ? 0.349 13.171 11.503 1.00 0.00 32 MET A O 3
ATOM 4193 N N . ILE A 1 33 ? 1.689 11.423 11.917 1.00 0.00 33 ILE A N 3
ATOM 4194 C CA . ILE A 1 33 ? 1.722 11.023 10.503 1.00 0.00 33 ILE A CA 3
ATOM 4195 C C . ILE A 1 33 ? 0.325 10.682 9.971 1.00 0.00 33 ILE A C 3
ATOM 4196 O O . ILE A 1 33 ? 0.047 10.838 8.785 1.00 0.00 33 ILE A O 3
ATOM 4212 N N . GLU A 1 34 ? -0.526 10.160 10.851 1.00 0.00 34 GLU A N 3
ATOM 4213 C CA . GLU A 1 34 ? -1.818 9.568 10.555 1.00 0.00 34 GLU A CA 3
ATOM 4214 C C . GLU A 1 34 ? -2.943 10.605 10.625 1.00 0.00 34 GLU A C 3
ATOM 4215 O O . GLU A 1 34 ? -3.925 10.477 9.901 1.00 0.00 34 GLU A O 3
ATOM 4227 N N . GLY A 1 35 ? -2.822 11.613 11.491 1.00 0.00 35 GLY A N 3
ATOM 4228 C CA . GLY A 1 35 ? -3.862 12.615 11.702 1.00 0.00 35 GLY A CA 3
ATOM 4229 C C . GLY A 1 35 ? -3.824 13.660 10.584 1.00 0.00 35 GLY A C 3
ATOM 4230 O O . GLY A 1 35 ? -4.541 13.527 9.590 1.00 0.00 35 GLY A O 3
ATOM 4234 N N . PRO A 1 36 ? -2.971 14.691 10.689 1.00 0.00 36 PRO A N 3
ATOM 4235 C CA . PRO A 1 36 ? -2.699 15.629 9.602 1.00 0.00 36 PRO A CA 3
ATOM 4236 C C . PRO A 1 36 ? -1.859 14.962 8.495 1.00 0.00 36 PRO A C 3
ATOM 4237 O O . PRO A 1 36 ? -0.825 15.482 8.063 1.00 0.00 36 PRO A O 3
ATOM 4248 N N . PHE A 1 37 ? -2.317 13.805 8.003 1.00 0.00 37 PHE A N 3
ATOM 4249 C CA . PHE A 1 37 ? -1.587 12.968 7.065 1.00 0.00 37 PHE A CA 3
ATOM 4250 C C . PHE A 1 37 ? -1.417 13.633 5.710 1.00 0.00 37 PHE A C 3
ATOM 4251 O O . PHE A 1 37 ? -0.504 13.290 4.964 1.00 0.00 37 PHE A O 3
ATOM 4268 N N . ARG A 1 38 ? -2.273 14.616 5.428 1.00 0.00 38 ARG A N 3
ATOM 4269 C CA . ARG A 1 38 ? -2.240 15.459 4.249 1.00 0.00 38 ARG A CA 3
ATOM 4270 C C . ARG A 1 38 ? -0.854 16.088 4.047 1.00 0.00 38 ARG A C 3
ATOM 4271 O O . ARG A 1 38 ? -0.561 16.561 2.952 1.00 0.00 38 ARG A O 3
ATOM 4292 N N . GLU A 1 39 ? -0.014 16.111 5.091 1.00 0.00 39 GLU A N 3
ATOM 4293 C CA . GLU A 1 39 ? 1.367 16.572 4.998 1.00 0.00 39 GLU A CA 3
ATOM 4294 C C . GLU A 1 39 ? 2.283 15.661 5.819 1.00 0.00 39 GLU A C 3
ATOM 4295 O O . GLU A 1 39 ? 3.398 15.350 5.407 1.00 0.00 39 GLU A O 3
ATOM 4307 N N . SER A 1 40 ? 1.812 15.232 6.990 1.00 0.00 40 SER A N 3
ATOM 4308 C CA . SER A 1 40 ? 2.631 14.552 7.975 1.00 0.00 40 SER A CA 3
ATOM 4309 C C . SER A 1 40 ? 3.009 13.118 7.587 1.00 0.00 40 SER A C 3
ATOM 4310 O O . SER A 1 40 ? 3.895 12.537 8.212 1.00 0.00 40 SER A O 3
ATOM 4318 N N . LYS A 1 41 ? 2.342 12.525 6.588 1.00 0.00 41 LYS A N 3
ATOM 4319 C CA . LYS A 1 41 ? 2.554 11.132 6.212 1.00 0.00 41 LYS A CA 3
ATOM 4320 C C . LYS A 1 41 ? 3.889 10.955 5.483 1.00 0.00 41 LYS A C 3
ATOM 4321 O O . LYS A 1 41 ? 3.934 10.777 4.267 1.00 0.00 41 LYS A O 3
ATOM 4340 N N . GLY A 1 42 ? 4.981 11.000 6.249 1.00 0.00 42 GLY A N 3
ATOM 4341 C CA . GLY A 1 42 ? 6.331 10.800 5.753 1.00 0.00 42 GLY A CA 3
ATOM 4342 C C . GLY A 1 42 ? 7.324 11.633 6.554 1.00 0.00 42 GLY A C 3
ATOM 4343 O O . GLY A 1 42 ? 8.273 11.087 7.115 1.00 0.00 42 GLY A O 3
ATOM 4347 N N . ARG A 1 43 ? 7.100 12.951 6.589 1.00 0.00 43 ARG A N 3
ATOM 4348 C CA . ARG A 1 43 ? 8.031 13.944 7.108 1.00 0.00 43 ARG A CA 3
ATOM 4349 C C . ARG A 1 43 ? 7.420 14.727 8.270 1.00 0.00 43 ARG A C 3
ATOM 4350 O O . ARG A 1 43 ? 6.499 15.513 8.066 1.00 0.00 43 ARG A O 3
ATOM 4371 N N . ILE A 1 44 ? 7.964 14.549 9.477 1.00 0.00 44 ILE A N 3
ATOM 4372 C CA . ILE A 1 44 ? 7.670 15.356 10.649 1.00 0.00 44 ILE A CA 3
ATOM 4373 C C . ILE A 1 44 ? 8.889 16.258 10.867 1.00 0.00 44 ILE A C 3
ATOM 4374 O O . ILE A 1 44 ? 9.973 15.765 11.179 1.00 0.00 44 ILE A O 3
ATOM 4390 N N . GLU A 1 45 ? 8.743 17.570 10.651 1.00 0.00 45 GLU A N 3
ATOM 4391 C CA . GLU A 1 45 ? 9.872 18.489 10.609 1.00 0.00 45 GLU A CA 3
ATOM 4392 C C . GLU A 1 45 ? 10.024 19.363 11.851 1.00 0.00 45 GLU A C 3
ATOM 4393 O O . GLU A 1 45 ? 9.365 20.391 11.989 1.00 0.00 45 GLU A O 3
ATOM 4405 N N . LEU A 1 46 ? 10.997 19.025 12.702 1.00 0.00 46 LEU A N 3
ATOM 4406 C CA . LEU A 1 46 ? 11.417 19.869 13.806 1.00 0.00 46 LEU A CA 3
ATOM 4407 C C . LEU A 1 46 ? 12.498 20.792 13.241 1.00 0.00 46 LEU A C 3
ATOM 4408 O O . LEU A 1 46 ? 13.657 20.765 13.660 1.00 0.00 46 LEU A O 3
ATOM 4424 N N . LYS A 1 47 ? 12.094 21.591 12.247 1.00 0.00 47 LYS A N 3
ATOM 4425 C CA . LYS A 1 47 ? 12.943 22.460 11.442 1.00 0.00 47 LYS A CA 3
ATOM 4426 C C . LYS A 1 47 ? 13.512 23.604 12.288 1.00 0.00 47 LYS A C 3
ATOM 4427 O O . LYS A 1 47 ? 13.079 24.747 12.183 1.00 0.00 47 LYS A O 3
ATOM 4446 N N . GLN A 1 48 ? 14.482 23.245 13.133 1.00 0.00 48 GLN A N 3
ATOM 4447 C CA . GLN A 1 48 ? 15.205 24.078 14.091 1.00 0.00 48 GLN A CA 3
ATOM 4448 C C . GLN A 1 48 ? 15.994 23.191 15.061 1.00 0.00 48 GLN A C 3
ATOM 4449 O O . GLN A 1 48 ? 17.079 23.573 15.492 1.00 0.00 48 GLN A O 3
ATOM 4463 N N . PHE A 1 49 ? 15.454 22.016 15.415 1.00 0.00 49 PHE A N 3
ATOM 4464 C CA . PHE A 1 49 ? 16.109 21.108 16.349 1.00 0.00 49 PHE A CA 3
ATOM 4465 C C . PHE A 1 49 ? 17.451 20.663 15.782 1.00 0.00 49 PHE A C 3
ATOM 4466 O O . PHE A 1 49 ? 17.552 20.366 14.591 1.00 0.00 49 PHE A O 3
ATOM 4483 N N . ASP A 1 50 ? 18.468 20.602 16.640 1.00 0.00 50 ASP A N 3
ATOM 4484 C CA . ASP A 1 50 ? 19.817 20.247 16.241 1.00 0.00 50 ASP A CA 3
ATOM 4485 C C . ASP A 1 50 ? 19.884 18.778 15.821 1.00 0.00 50 ASP A C 3
ATOM 4486 O O . ASP A 1 50 ? 19.373 17.900 16.518 1.00 0.00 50 ASP A O 3
ATOM 4495 N N . SER A 1 51 ? 20.563 18.519 14.701 1.00 0.00 51 SER A N 3
ATOM 4496 C CA . SER A 1 51 ? 20.794 17.202 14.136 1.00 0.00 51 SER A CA 3
ATOM 4497 C C . SER A 1 51 ? 21.159 16.161 15.191 1.00 0.00 51 SER A C 3
ATOM 4498 O O . SER A 1 51 ? 20.530 15.112 15.255 1.00 0.00 51 SER A O 3
ATOM 4506 N N . HIS A 1 52 ? 22.166 16.438 16.022 1.00 0.00 52 HIS A N 3
ATOM 4507 C CA . HIS A 1 52 ? 22.659 15.461 16.981 1.00 0.00 52 HIS A CA 3
ATOM 4508 C C . HIS A 1 52 ? 21.699 15.273 18.159 1.00 0.00 52 HIS A C 3
ATOM 4509 O O . HIS A 1 52 ? 21.598 14.175 18.704 1.00 0.00 52 HIS A O 3
ATOM 4523 N N . ILE A 1 53 ? 20.971 16.319 18.558 1.00 0.00 53 ILE A N 3
ATOM 4524 C CA . ILE A 1 53 ? 19.911 16.156 19.549 1.00 0.00 53 ILE A CA 3
ATOM 4525 C C . ILE A 1 53 ? 18.872 15.186 18.989 1.00 0.00 53 ILE A C 3
ATOM 4526 O O . ILE A 1 53 ? 18.506 14.198 19.628 1.00 0.00 53 ILE A O 3
ATOM 4542 N N . LEU A 1 54 ? 18.386 15.488 17.784 1.00 0.00 54 LEU A N 3
ATOM 4543 C CA . LEU A 1 54 ? 17.349 14.701 17.145 1.00 0.00 54 LEU A CA 3
ATOM 4544 C C . LEU A 1 54 ? 17.837 13.260 16.967 1.00 0.00 54 LEU A C 3
ATOM 4545 O O . LEU A 1 54 ? 17.127 12.315 17.308 1.00 0.00 54 LEU A O 3
ATOM 4561 N N . GLU A 1 55 ? 19.083 13.107 16.510 1.00 0.00 55 GLU A N 3
ATOM 4562 C CA . GLU A 1 55 ? 19.813 11.850 16.435 1.00 0.00 55 GLU A CA 3
ATOM 4563 C C . GLU A 1 55 ? 19.714 11.090 17.758 1.00 0.00 55 GLU A C 3
ATOM 4564 O O . GLU A 1 55 ? 19.257 9.951 17.777 1.00 0.00 55 GLU A O 3
ATOM 4576 N N . LYS A 1 56 ? 20.120 11.714 18.869 1.00 0.00 56 LYS A N 3
ATOM 4577 C CA . LYS A 1 56 ? 20.056 11.065 20.169 1.00 0.00 56 LYS A CA 3
ATOM 4578 C C . LYS A 1 56 ? 18.627 10.626 20.488 1.00 0.00 56 LYS A C 3
ATOM 4579 O O . LYS A 1 56 ? 18.426 9.503 20.945 1.00 0.00 56 LYS A O 3
ATOM 4598 N N . ALA A 1 57 ? 17.633 11.480 20.241 1.00 0.00 57 ALA A N 3
ATOM 4599 C CA . ALA A 1 57 ? 16.242 11.120 20.487 1.00 0.00 57 ALA A CA 3
ATOM 4600 C C . ALA A 1 57 ? 15.835 9.863 19.698 1.00 0.00 57 ALA A C 3
ATOM 4601 O O . ALA A 1 57 ? 15.341 8.892 20.272 1.00 0.00 57 ALA A O 3
ATOM 4608 N N . VAL A 1 58 ? 16.036 9.863 18.377 1.00 0.00 58 VAL A N 3
ATOM 4609 C CA . VAL A 1 58 ? 15.621 8.730 17.548 1.00 0.00 58 VAL A CA 3
ATOM 4610 C C . VAL A 1 58 ? 16.415 7.463 17.905 1.00 0.00 58 VAL A C 3
ATOM 4611 O O . VAL A 1 58 ? 15.841 6.376 18.011 1.00 0.00 58 VAL A O 3
ATOM 4624 N N . GLU A 1 59 ? 17.727 7.604 18.133 1.00 0.00 59 GLU A N 3
ATOM 4625 C CA . GLU A 1 59 ? 18.565 6.517 18.621 1.00 0.00 59 GLU A CA 3
ATOM 4626 C C . GLU A 1 59 ? 17.977 5.958 19.912 1.00 0.00 59 GLU A C 3
ATOM 4627 O O . GLU A 1 59 ? 17.834 4.745 20.045 1.00 0.00 59 GLU A O 3
ATOM 4639 N N . TYR A 1 60 ? 17.624 6.833 20.858 1.00 0.00 60 TYR A N 3
ATOM 4640 C CA . TYR A 1 60 ? 17.006 6.393 22.093 1.00 0.00 60 TYR A CA 3
ATOM 4641 C C . TYR A 1 60 ? 15.739 5.593 21.807 1.00 0.00 60 TYR A C 3
ATOM 4642 O O . TYR A 1 60 ? 15.528 4.554 22.422 1.00 0.00 60 TYR A O 3
ATOM 4660 N N . LEU A 1 61 ? 14.885 6.062 20.893 1.00 0.00 61 LEU A N 3
ATOM 4661 C CA . LEU A 1 61 ? 13.673 5.324 20.559 1.00 0.00 61 LEU A CA 3
ATOM 4662 C C . LEU A 1 61 ? 14.024 3.903 20.102 1.00 0.00 61 LEU A C 3
ATOM 4663 O O . LEU A 1 61 ? 13.478 2.928 20.621 1.00 0.00 61 LEU A O 3
ATOM 4679 N N . ASN A 1 62 ? 14.962 3.768 19.159 1.00 0.00 62 ASN A N 3
ATOM 4680 C CA . ASN A 1 62 ? 15.391 2.447 18.704 1.00 0.00 62 ASN A CA 3
ATOM 4681 C C . ASN A 1 62 ? 15.940 1.600 19.861 1.00 0.00 62 ASN A C 3
ATOM 4682 O O . ASN A 1 62 ? 15.513 0.462 20.058 1.00 0.00 62 ASN A O 3
ATOM 4693 N N . TYR A 1 63 ? 16.864 2.166 20.644 1.00 0.00 63 TYR A N 3
ATOM 4694 C CA . TYR A 1 63 ? 17.386 1.556 21.865 1.00 0.00 63 TYR A CA 3
ATOM 4695 C C . TYR A 1 63 ? 16.235 1.044 22.734 1.00 0.00 63 TYR A C 3
ATOM 4696 O O . TYR A 1 63 ? 16.267 -0.091 23.196 1.00 0.00 63 TYR A O 3
ATOM 4714 N N . ASN A 1 64 ? 15.225 1.882 22.970 1.00 0.00 64 ASN A N 3
ATOM 4715 C CA . ASN A 1 64 ? 14.139 1.589 23.890 1.00 0.00 64 ASN A CA 3
ATOM 4716 C C . ASN A 1 64 ? 13.284 0.456 23.333 1.00 0.00 64 ASN A C 3
ATOM 4717 O O . ASN A 1 64 ? 12.898 -0.447 24.074 1.00 0.00 64 ASN A O 3
ATOM 4728 N N . LEU A 1 65 ? 12.998 0.486 22.027 1.00 0.00 65 LEU A N 3
ATOM 4729 C CA . LEU A 1 65 ? 12.325 -0.615 21.350 1.00 0.00 65 LEU A CA 3
ATOM 4730 C C . LEU A 1 65 ? 13.069 -1.922 21.626 1.00 0.00 65 LEU A C 3
ATOM 4731 O O . LEU A 1 65 ? 12.478 -2.865 22.148 1.00 0.00 65 LEU A O 3
ATOM 4747 N N . LYS A 1 66 ? 14.358 -1.974 21.280 1.00 0.00 66 LYS A N 3
ATOM 4748 C CA . LYS A 1 66 ? 15.171 -3.174 21.446 1.00 0.00 66 LYS A CA 3
ATOM 4749 C C . LYS A 1 66 ? 15.200 -3.611 22.911 1.00 0.00 66 LYS A C 3
ATOM 4750 O O . LYS A 1 66 ? 14.952 -4.773 23.214 1.00 0.00 66 LYS A O 3
ATOM 4769 N N . TYR A 1 67 ? 15.469 -2.674 23.821 1.00 0.00 67 TYR A N 3
ATOM 4770 C CA . TYR A 1 67 ? 15.471 -2.893 25.261 1.00 0.00 67 TYR A CA 3
ATOM 4771 C C . TYR A 1 67 ? 14.154 -3.522 25.725 1.00 0.00 67 TYR A C 3
ATOM 4772 O O . TYR A 1 67 ? 14.154 -4.421 26.561 1.00 0.00 67 TYR A O 3
ATOM 4790 N N . SER A 1 68 ? 13.028 -3.037 25.197 1.00 0.00 68 SER A N 3
ATOM 4791 C CA . SER A 1 68 ? 11.717 -3.576 25.527 1.00 0.00 68 SER A CA 3
ATOM 4792 C C . SER A 1 68 ? 11.568 -4.984 24.943 1.00 0.00 68 SER A C 3
ATOM 4793 O O . SER A 1 68 ? 11.427 -5.958 25.679 1.00 0.00 68 SER A O 3
ATOM 4801 N N . GLY A 1 69 ? 11.622 -5.110 23.615 1.00 0.00 69 GLY A N 3
ATOM 4802 C CA . GLY A 1 69 ? 11.461 -6.384 22.928 1.00 0.00 69 GLY A CA 3
ATOM 4803 C C . GLY A 1 69 ? 12.771 -7.169 22.900 1.00 0.00 69 GLY A C 3
ATOM 4804 O O . GLY A 1 69 ? 13.118 -7.748 21.867 1.00 0.00 69 GLY A O 3
ATOM 4808 N N . VAL A 1 70 ? 13.485 -7.205 24.030 1.00 0.00 70 VAL A N 3
ATOM 4809 C CA . VAL A 1 70 ? 14.825 -7.769 24.123 1.00 0.00 70 VAL A CA 3
ATOM 4810 C C . VAL A 1 70 ? 14.742 -9.289 24.033 1.00 0.00 70 VAL A C 3
ATOM 4811 O O . VAL A 1 70 ? 14.833 -10.014 25.022 1.00 0.00 70 VAL A O 3
ATOM 4824 N N . SER A 1 71 ? 14.556 -9.782 22.812 1.00 0.00 71 SER A N 3
ATOM 4825 C CA . SER A 1 71 ? 14.354 -11.187 22.518 1.00 0.00 71 SER A CA 3
ATOM 4826 C C . SER A 1 71 ? 15.709 -11.896 22.524 1.00 0.00 71 SER A C 3
ATOM 4827 O O . SER A 1 71 ? 16.135 -12.420 21.498 1.00 0.00 71 SER A O 3
ATOM 4835 N N . GLU A 1 72 ? 16.366 -11.878 23.689 1.00 0.00 72 GLU A N 3
ATOM 4836 C CA . GLU A 1 72 ? 17.664 -12.433 24.061 1.00 0.00 72 GLU A CA 3
ATOM 4837 C C . GLU A 1 72 ? 18.777 -12.324 23.010 1.00 0.00 72 GLU A C 3
ATOM 4838 O O . GLU A 1 72 ? 19.745 -11.598 23.219 1.00 0.00 72 GLU A O 3
ATOM 4850 N N . ASP A 1 73 ? 18.654 -13.027 21.883 1.00 0.00 73 ASP A N 3
ATOM 4851 C CA . ASP A 1 73 ? 19.541 -12.830 20.745 1.00 0.00 73 ASP A CA 3
ATOM 4852 C C . ASP A 1 73 ? 19.397 -11.398 20.226 1.00 0.00 73 ASP A C 3
ATOM 4853 O O . ASP A 1 73 ? 20.392 -10.757 19.891 1.00 0.00 73 ASP A O 3
ATOM 4862 N N . ASP A 1 74 ? 18.169 -10.865 20.208 1.00 0.00 74 ASP A N 3
ATOM 4863 C CA . ASP A 1 74 ? 17.922 -9.475 19.847 1.00 0.00 74 ASP A CA 3
ATOM 4864 C C . ASP A 1 74 ? 18.303 -8.556 21.009 1.00 0.00 74 ASP A C 3
ATOM 4865 O O . ASP A 1 74 ? 17.444 -7.890 21.583 1.00 0.00 74 ASP A O 3
ATOM 4874 N N . ASP A 1 75 ? 19.589 -8.543 21.367 1.00 0.00 75 ASP A N 3
ATOM 4875 C CA . ASP A 1 75 ? 20.134 -7.567 22.294 1.00 0.00 75 ASP A CA 3
ATOM 4876 C C . ASP A 1 75 ? 20.703 -6.441 21.436 1.00 0.00 75 ASP A C 3
ATOM 4877 O O . ASP A 1 75 ? 19.945 -5.591 20.982 1.00 0.00 75 ASP A O 3
ATOM 4886 N N . GLU A 1 76 ? 22.019 -6.435 21.192 1.00 0.00 76 GLU A N 3
ATOM 4887 C CA . GLU A 1 76 ? 22.729 -5.355 20.514 1.00 0.00 76 GLU A CA 3
ATOM 4888 C C . GLU A 1 76 ? 22.287 -3.978 21.031 1.00 0.00 76 GLU A C 3
ATOM 4889 O O . GLU A 1 76 ? 22.159 -3.033 20.256 1.00 0.00 76 GLU A O 3
ATOM 4901 N N . ILE A 1 77 ? 22.041 -3.867 22.340 1.00 0.00 77 ILE A N 3
ATOM 4902 C CA . ILE A 1 77 ? 21.557 -2.638 22.946 1.00 0.00 77 ILE A CA 3
ATOM 4903 C C . ILE A 1 77 ? 22.771 -1.714 23.126 1.00 0.00 77 ILE A C 3
ATOM 4904 O O . ILE A 1 77 ? 23.694 -2.084 23.850 1.00 0.00 77 ILE A O 3
ATOM 4920 N N . PRO A 1 78 ? 22.819 -0.538 22.477 1.00 0.00 78 PRO A N 3
ATOM 4921 C CA . PRO A 1 78 ? 23.969 0.343 22.573 1.00 0.00 78 PRO A CA 3
ATOM 4922 C C . PRO A 1 78 ? 24.020 1.009 23.950 1.00 0.00 78 PRO A C 3
ATOM 4923 O O . PRO A 1 78 ? 22.988 1.236 24.584 1.00 0.00 78 PRO A O 3
ATOM 4934 N N . GLU A 1 79 ? 25.228 1.354 24.400 1.00 0.00 79 GLU A N 3
ATOM 4935 C CA . GLU A 1 79 ? 25.476 2.012 25.672 1.00 0.00 79 GLU A CA 3
ATOM 4936 C C . GLU A 1 79 ? 25.071 3.487 25.577 1.00 0.00 79 GLU A C 3
ATOM 4937 O O . GLU A 1 79 ? 25.917 4.378 25.616 1.00 0.00 79 GLU A O 3
ATOM 4949 N N . PHE A 1 80 ? 23.772 3.740 25.410 1.00 0.00 80 PHE A N 3
ATOM 4950 C CA . PHE A 1 80 ? 23.243 5.074 25.182 1.00 0.00 80 PHE A CA 3
ATOM 4951 C C . PHE A 1 80 ? 23.618 6.025 26.325 1.00 0.00 80 PHE A C 3
ATOM 4952 O O . PHE A 1 80 ? 23.421 5.699 27.496 1.00 0.00 80 PHE A O 3
ATOM 4969 N N . GLU A 1 81 ? 24.119 7.211 25.975 1.00 0.00 81 GLU A N 3
ATOM 4970 C CA . GLU A 1 81 ? 24.468 8.282 26.893 1.00 0.00 81 GLU A CA 3
ATOM 4971 C C . GLU A 1 81 ? 23.913 9.595 26.358 1.00 0.00 81 GLU A C 3
ATOM 4972 O O . GLU A 1 81 ? 23.627 9.706 25.165 1.00 0.00 81 GLU A O 3
ATOM 4984 N N . ILE A 1 82 ? 23.834 10.595 27.238 1.00 0.00 82 ILE A N 3
ATOM 4985 C CA . ILE A 1 82 ? 23.461 11.955 26.899 1.00 0.00 82 ILE A CA 3
ATOM 4986 C C . ILE A 1 82 ? 24.630 12.878 27.268 1.00 0.00 82 ILE A C 3
ATOM 4987 O O . ILE A 1 82 ? 24.904 13.038 28.457 1.00 0.00 82 ILE A O 3
ATOM 5003 N N . PRO A 1 83 ? 25.330 13.479 26.290 1.00 0.00 83 PRO A N 3
ATOM 5004 C CA . PRO A 1 83 ? 26.355 14.485 26.539 1.00 0.00 83 PRO A CA 3
ATOM 5005 C C . PRO A 1 83 ? 25.820 15.753 27.230 1.00 0.00 83 PRO A C 3
ATOM 5006 O O . PRO A 1 83 ? 25.651 16.798 26.605 1.00 0.00 83 PRO A O 3
ATOM 5017 N N . THR A 1 84 ? 25.575 15.650 28.540 1.00 0.00 84 THR A N 3
ATOM 5018 C CA . THR A 1 84 ? 25.265 16.734 29.465 1.00 0.00 84 THR A CA 3
ATOM 5019 C C . THR A 1 84 ? 24.286 17.765 28.883 1.00 0.00 84 THR A C 3
ATOM 5020 O O . THR A 1 84 ? 23.076 17.555 28.962 1.00 0.00 84 THR A O 3
ATOM 5031 N N . GLU A 1 85 ? 24.777 18.864 28.296 1.00 0.00 85 GLU A N 3
ATOM 5032 C CA . GLU A 1 85 ? 23.955 19.948 27.765 1.00 0.00 85 GLU A CA 3
ATOM 5033 C C . GLU A 1 85 ? 22.886 19.420 26.804 1.00 0.00 85 GLU A C 3
ATOM 5034 O O . GLU A 1 85 ? 21.779 19.958 26.763 1.00 0.00 85 GLU A O 3
ATOM 5046 N N . MET A 1 86 ? 23.208 18.355 26.059 1.00 0.00 86 MET A N 3
ATOM 5047 C CA . MET A 1 86 ? 22.286 17.691 25.144 1.00 0.00 86 MET A CA 3
ATOM 5048 C C . MET A 1 86 ? 20.904 17.485 25.784 1.00 0.00 86 MET A C 3
ATOM 5049 O O . MET A 1 86 ? 19.879 17.683 25.128 1.00 0.00 86 MET A O 3
ATOM 5063 N N . SER A 1 87 ? 20.889 17.136 27.076 1.00 0.00 87 SER A N 3
ATOM 5064 C CA . SER A 1 87 ? 19.687 16.963 27.882 1.00 0.00 87 SER A CA 3
ATOM 5065 C C . SER A 1 87 ? 18.632 18.043 27.631 1.00 0.00 87 SER A C 3
ATOM 5066 O O . SER A 1 87 ? 17.445 17.731 27.577 1.00 0.00 87 SER A O 3
ATOM 5074 N N . LEU A 1 88 ? 19.050 19.307 27.505 1.00 0.00 88 LEU A N 3
ATOM 5075 C CA . LEU A 1 88 ? 18.131 20.436 27.435 1.00 0.00 88 LEU A CA 3
ATOM 5076 C C . LEU A 1 88 ? 17.149 20.266 26.272 1.00 0.00 88 LEU A C 3
ATOM 5077 O O . LEU A 1 88 ? 15.953 20.067 26.477 1.00 0.00 88 LEU A O 3
ATOM 5093 N N . GLU A 1 89 ? 17.646 20.333 25.036 1.00 0.00 89 GLU A N 3
ATOM 5094 C CA . GLU A 1 89 ? 16.783 20.206 23.873 1.00 0.00 89 GLU A CA 3
ATOM 5095 C C . GLU A 1 89 ? 16.295 18.758 23.733 1.00 0.00 89 GLU A C 3
ATOM 5096 O O . GLU A 1 89 ? 15.154 18.521 23.332 1.00 0.00 89 GLU A O 3
ATOM 5108 N N . LEU A 1 90 ? 17.133 17.779 24.101 1.00 0.00 90 LEU A N 3
ATOM 5109 C CA . LEU A 1 90 ? 16.721 16.381 24.105 1.00 0.00 90 LEU A CA 3
ATOM 5110 C C . LEU A 1 90 ? 15.441 16.197 24.922 1.00 0.00 90 LEU A C 3
ATOM 5111 O O . LEU A 1 90 ? 14.568 15.433 24.521 1.00 0.00 90 LEU A O 3
ATOM 5127 N N . LEU A 1 91 ? 15.294 16.910 26.043 1.00 0.00 91 LEU A N 3
ATOM 5128 C CA . LEU A 1 91 ? 14.094 16.804 26.867 1.00 0.00 91 LEU A CA 3
ATOM 5129 C C . LEU A 1 91 ? 12.865 17.237 26.065 1.00 0.00 91 LEU A C 3
ATOM 5130 O O . LEU A 1 91 ? 11.826 16.577 26.097 1.00 0.00 91 LEU A O 3
ATOM 5146 N N . LEU A 1 92 ? 12.986 18.339 25.320 1.00 0.00 92 LEU A N 3
ATOM 5147 C CA . LEU A 1 92 ? 11.908 18.810 24.461 1.00 0.00 92 LEU A CA 3
ATOM 5148 C C . LEU A 1 92 ? 11.591 17.750 23.406 1.00 0.00 92 LEU A C 3
ATOM 5149 O O . LEU A 1 92 ? 10.428 17.410 23.202 1.00 0.00 92 LEU A O 3
ATOM 5165 N N . ALA A 1 93 ? 12.618 17.195 22.754 1.00 0.00 93 ALA A N 3
ATOM 5166 C CA . ALA A 1 93 ? 12.420 16.124 21.782 1.00 0.00 93 ALA A CA 3
ATOM 5167 C C . ALA A 1 93 ? 11.670 14.945 22.414 1.00 0.00 93 ALA A C 3
ATOM 5168 O O . ALA A 1 93 ? 10.698 14.441 21.852 1.00 0.00 93 ALA A O 3
ATOM 5175 N N . ALA A 1 94 ? 12.104 14.516 23.602 1.00 0.00 94 ALA A N 3
ATOM 5176 C CA . ALA A 1 94 ? 11.469 13.447 24.359 1.00 0.00 94 ALA A CA 3
ATOM 5177 C C . ALA A 1 94 ? 9.995 13.769 24.604 1.00 0.00 94 ALA A C 3
ATOM 5178 O O . ALA A 1 94 ? 9.132 12.921 24.386 1.00 0.00 94 ALA A O 3
ATOM 5185 N N . ASP A 1 95 ? 9.701 14.996 25.044 1.00 0.00 95 ASP A N 3
ATOM 5186 C CA . ASP A 1 95 ? 8.329 15.449 25.223 1.00 0.00 95 ASP A CA 3
ATOM 5187 C C . ASP A 1 95 ? 7.537 15.364 23.920 1.00 0.00 95 ASP A C 3
ATOM 5188 O O . ASP A 1 95 ? 6.418 14.860 23.916 1.00 0.00 95 ASP A O 3
ATOM 5197 N N . TYR A 1 96 ? 8.105 15.836 22.810 1.00 0.00 96 TYR A N 3
ATOM 5198 C CA . TYR A 1 96 ? 7.426 15.794 21.520 1.00 0.00 96 TYR A CA 3
ATOM 5199 C C . TYR A 1 96 ? 7.122 14.347 21.124 1.00 0.00 96 TYR A C 3
ATOM 5200 O O . TYR A 1 96 ? 6.015 14.045 20.688 1.00 0.00 96 TYR A O 3
ATOM 5218 N N . LEU A 1 97 ? 8.092 13.443 21.289 1.00 0.00 97 LEU A N 3
ATOM 5219 C CA . LEU A 1 97 ? 7.872 12.019 21.056 1.00 0.00 97 LEU A CA 3
ATOM 5220 C C . LEU A 1 97 ? 6.814 11.461 22.016 1.00 0.00 97 LEU A C 3
ATOM 5221 O O . LEU A 1 97 ? 6.049 10.581 21.625 1.00 0.00 97 LEU A O 3
ATOM 5237 N N . SER A 1 98 ? 6.810 11.955 23.262 1.00 0.00 98 SER A N 3
ATOM 5238 C CA . SER A 1 98 ? 5.906 11.580 24.349 1.00 0.00 98 SER A CA 3
ATOM 5239 C C . SER A 1 98 ? 5.677 10.069 24.384 1.00 0.00 98 SER A C 3
ATOM 5240 O O . SER A 1 98 ? 4.556 9.570 24.306 1.00 0.00 98 SER A O 3
ATOM 5248 N N . ILE A 1 99 ? 6.788 9.345 24.506 1.00 0.00 99 ILE A N 3
ATOM 5249 C CA . ILE A 1 99 ? 6.807 7.894 24.501 1.00 0.00 99 ILE A CA 3
ATOM 5250 C C . ILE A 1 99 ? 5.902 7.305 25.589 1.00 0.00 99 ILE A C 3
ATOM 5251 O O . ILE A 1 99 ? 5.230 6.295 25.289 1.00 0.00 99 ILE A O 3
ATOM 5268 N N . THR B 2 1 ? 10.526 6.792 30.072 1.00 0.00 157 THR B N 3
ATOM 5269 C CA . THR B 2 1 ? 11.916 6.336 30.258 1.00 0.00 157 THR B CA 3
ATOM 5270 C C . THR B 2 1 ? 12.895 7.480 29.981 1.00 0.00 157 THR B C 3
ATOM 5271 O O . THR B 2 1 ? 13.584 7.945 30.884 1.00 0.00 157 THR B O 3
ATOM 5284 N N . LEU B 2 2 ? 12.944 7.941 28.727 1.00 0.00 158 LEU B N 3
ATOM 5285 C CA . LEU B 2 2 ? 13.863 8.982 28.277 1.00 0.00 158 LEU B CA 3
ATOM 5286 C C . LEU B 2 2 ? 13.833 10.212 29.184 1.00 0.00 158 LEU B C 3
ATOM 5287 O O . LEU B 2 2 ? 14.883 10.724 29.559 1.00 0.00 158 LEU B O 3
ATOM 5303 N N . LYS B 2 3 ? 12.638 10.693 29.537 1.00 0.00 159 LYS B N 3
ATOM 5304 C CA . LYS B 2 3 ? 12.495 11.841 30.424 1.00 0.00 159 LYS B CA 3
ATOM 5305 C C . LYS B 2 3 ? 13.195 11.576 31.759 1.00 0.00 159 LYS B C 3
ATOM 5306 O O . LYS B 2 3 ? 13.987 12.391 32.227 1.00 0.00 159 LYS B O 3
ATOM 5325 N N . GLU B 2 4 ? 12.911 10.424 32.367 1.00 0.00 160 GLU B N 3
ATOM 5326 C CA . GLU B 2 4 ? 13.481 10.034 33.645 1.00 0.00 160 GLU B CA 3
ATOM 5327 C C . GLU B 2 4 ? 15.004 9.936 33.525 1.00 0.00 160 GLU B C 3
ATOM 5328 O O . GLU B 2 4 ? 15.726 10.467 34.365 1.00 0.00 160 GLU B O 3
ATOM 5340 N N . ARG B 2 5 ? 15.491 9.275 32.472 1.00 0.00 161 ARG B N 3
ATOM 5341 C CA . ARG B 2 5 ? 16.915 9.138 32.187 1.00 0.00 161 ARG B CA 3
ATOM 5342 C C . ARG B 2 5 ? 17.567 10.525 32.098 1.00 0.00 161 ARG B C 3
ATOM 5343 O O . ARG B 2 5 ? 18.552 10.807 32.777 1.00 0.00 161 ARG B O 3
ATOM 5364 N N . CYS B 2 6 ? 16.992 11.400 31.271 1.00 0.00 162 CYS B N 3
ATOM 5365 C CA . CYS B 2 6 ? 17.439 12.775 31.093 1.00 0.00 162 CYS B CA 3
ATOM 5366 C C . CYS B 2 6 ? 17.506 13.507 32.435 1.00 0.00 162 CYS B C 3
ATOM 5367 O O . CYS B 2 6 ? 18.557 14.021 32.810 1.00 0.00 162 CYS B O 3
ATOM 5375 N N . LEU B 2 7 ? 16.400 13.522 33.184 1.00 0.00 163 LEU B N 3
ATOM 5376 C CA . LEU B 2 7 ? 16.353 14.155 34.497 1.00 0.00 163 LEU B CA 3
ATOM 5377 C C . LEU B 2 7 ? 17.439 13.586 35.418 1.00 0.00 163 LEU B C 3
ATOM 5378 O O . LEU B 2 7 ? 18.170 14.348 36.052 1.00 0.00 163 LEU B O 3
ATOM 5394 N N . GLN B 2 8 ? 17.563 12.257 35.483 1.00 0.00 164 GLN B N 3
ATOM 5395 C CA . GLN B 2 8 ? 18.584 11.596 36.282 1.00 0.00 164 GLN B CA 3
ATOM 5396 C C . GLN B 2 8 ? 19.971 12.110 35.899 1.00 0.00 164 GLN B C 3
ATOM 5397 O O . GLN B 2 8 ? 20.723 12.529 36.775 1.00 0.00 164 GLN B O 3
ATOM 5411 N N . VAL B 2 9 ? 20.316 12.073 34.608 1.00 0.00 165 VAL B N 3
ATOM 5412 C CA . VAL B 2 9 ? 21.599 12.576 34.128 1.00 0.00 165 VAL B CA 3
ATOM 5413 C C . VAL B 2 9 ? 21.784 14.023 34.591 1.00 0.00 165 VAL B C 3
ATOM 5414 O O . VAL B 2 9 ? 22.764 14.329 35.271 1.00 0.00 165 VAL B O 3
ATOM 5427 N N . VAL B 2 10 ? 20.837 14.902 34.247 1.00 0.00 166 VAL B N 3
ATOM 5428 C CA . VAL B 2 10 ? 20.897 16.311 34.614 1.00 0.00 166 VAL B CA 3
ATOM 5429 C C . VAL B 2 10 ? 21.203 16.454 36.104 1.00 0.00 166 VAL B C 3
ATOM 5430 O O . VAL B 2 10 ? 22.198 17.083 36.459 1.00 0.00 166 VAL B O 3
ATOM 5443 N N . ARG B 2 11 ? 20.384 15.860 36.977 1.00 0.00 167 ARG B N 3
ATOM 5444 C CA . ARG B 2 11 ? 20.606 15.965 38.413 1.00 0.00 167 ARG B CA 3
ATOM 5445 C C . ARG B 2 11 ? 21.959 15.384 38.827 1.00 0.00 167 ARG B C 3
ATOM 5446 O O . ARG B 2 11 ? 22.661 15.996 39.627 1.00 0.00 167 ARG B O 3
ATOM 5467 N N . SER B 2 12 ? 22.346 14.228 38.284 1.00 0.00 168 SER B N 3
ATOM 5468 C CA . SER B 2 12 ? 23.643 13.628 38.581 1.00 0.00 168 SER B CA 3
ATOM 5469 C C . SER B 2 12 ? 24.784 14.589 38.237 1.00 0.00 168 SER B C 3
ATOM 5470 O O . SER B 2 12 ? 25.777 14.649 38.957 1.00 0.00 168 SER B O 3
ATOM 5478 N N . LEU B 2 13 ? 24.651 15.332 37.135 1.00 0.00 169 LEU B N 3
ATOM 5479 C CA . LEU B 2 13 ? 25.633 16.332 36.743 1.00 0.00 169 LEU B CA 3
ATOM 5480 C C . LEU B 2 13 ? 25.559 17.563 37.655 1.00 0.00 169 LEU B C 3
ATOM 5481 O O . LEU B 2 13 ? 26.544 17.894 38.312 1.00 0.00 169 LEU B O 3
ATOM 5497 N N . VAL B 2 14 ? 24.427 18.274 37.684 1.00 0.00 170 VAL B N 3
ATOM 5498 C CA . VAL B 2 14 ? 24.359 19.573 38.356 1.00 0.00 170 VAL B CA 3
ATOM 5499 C C . VAL B 2 14 ? 24.387 19.447 39.883 1.00 0.00 170 VAL B C 3
ATOM 5500 O O . VAL B 2 14 ? 24.891 20.341 40.558 1.00 0.00 170 VAL B O 3
ATOM 5513 N N . LYS B 2 15 ? 23.840 18.355 40.426 1.00 0.00 171 LYS B N 3
ATOM 5514 C CA . LYS B 2 15 ? 23.788 18.079 41.856 1.00 0.00 171 LYS B CA 3
ATOM 5515 C C . LYS B 2 15 ? 23.156 19.246 42.624 1.00 0.00 171 LYS B C 3
ATOM 5516 O O . LYS B 2 15 ? 23.817 19.778 43.544 1.00 0.00 171 LYS B O 3
ATOM 5536 N N . MET A 1 1 ? -0.541 9.113 5.126 1.00 0.00 1 MET A N 4
ATOM 5537 C CA . MET A 1 1 ? -0.951 7.700 5.038 1.00 0.00 1 MET A CA 4
ATOM 5538 C C . MET A 1 1 ? -0.143 6.841 6.013 1.00 0.00 1 MET A C 4
ATOM 5539 O O . MET A 1 1 ? 0.970 7.211 6.401 1.00 0.00 1 MET A O 4
ATOM 5555 N N . SER A 1 2 ? -0.707 5.684 6.377 1.00 0.00 2 SER A N 4
ATOM 5556 C CA . SER A 1 2 ? -0.153 4.722 7.315 1.00 0.00 2 SER A CA 4
ATOM 5557 C C . SER A 1 2 ? 1.024 3.973 6.686 1.00 0.00 2 SER A C 4
ATOM 5558 O O . SER A 1 2 ? 0.978 2.758 6.497 1.00 0.00 2 SER A O 4
ATOM 5566 N N . GLN A 1 3 ? 2.084 4.706 6.359 1.00 0.00 3 GLN A N 4
ATOM 5567 C CA . GLN A 1 3 ? 3.345 4.158 5.896 1.00 0.00 3 GLN A CA 4
ATOM 5568 C C . GLN A 1 3 ? 3.933 3.248 6.977 1.00 0.00 3 GLN A C 4
ATOM 5569 O O . GLN A 1 3 ? 3.612 3.390 8.157 1.00 0.00 3 GLN A O 4
ATOM 5583 N N . ASP A 1 4 ? 4.845 2.356 6.584 1.00 0.00 4 ASP A N 4
ATOM 5584 C CA . ASP A 1 4 ? 5.638 1.562 7.521 1.00 0.00 4 ASP A CA 4
ATOM 5585 C C . ASP A 1 4 ? 6.908 2.312 7.939 1.00 0.00 4 ASP A C 4
ATOM 5586 O O . ASP A 1 4 ? 7.833 1.717 8.488 1.00 0.00 4 ASP A O 4
ATOM 5595 N N . PHE A 1 5 ? 6.949 3.629 7.725 1.00 0.00 5 PHE A N 4
ATOM 5596 C CA . PHE A 1 5 ? 8.133 4.455 7.863 1.00 0.00 5 PHE A CA 4
ATOM 5597 C C . PHE A 1 5 ? 7.680 5.857 8.268 1.00 0.00 5 PHE A C 4
ATOM 5598 O O . PHE A 1 5 ? 6.627 6.294 7.809 1.00 0.00 5 PHE A O 4
ATOM 5615 N N . VAL A 1 6 ? 8.452 6.558 9.101 1.00 0.00 6 VAL A N 4
ATOM 5616 C CA . VAL A 1 6 ? 8.216 7.944 9.479 1.00 0.00 6 VAL A CA 4
ATOM 5617 C C . VAL A 1 6 ? 9.553 8.677 9.430 1.00 0.00 6 VAL A C 4
ATOM 5618 O O . VAL A 1 6 ? 10.595 8.025 9.462 1.00 0.00 6 VAL A O 4
ATOM 5631 N N . THR A 1 7 ? 9.535 10.011 9.380 1.00 0.00 7 THR A N 4
ATOM 5632 C CA . THR A 1 7 ? 10.729 10.839 9.332 1.00 0.00 7 THR A CA 4
ATOM 5633 C C . THR A 1 7 ? 10.745 11.840 10.494 1.00 0.00 7 THR A C 4
ATOM 5634 O O . THR A 1 7 ? 9.855 12.683 10.627 1.00 0.00 7 THR A O 4
ATOM 5645 N N . LEU A 1 8 ? 11.756 11.721 11.358 1.00 0.00 8 LEU A N 4
ATOM 5646 C CA . LEU A 1 8 ? 12.060 12.706 12.391 1.00 0.00 8 LEU A CA 4
ATOM 5647 C C . LEU A 1 8 ? 13.166 13.603 11.819 1.00 0.00 8 LEU A C 4
ATOM 5648 O O . LEU A 1 8 ? 14.194 13.072 11.398 1.00 0.00 8 LEU A O 4
ATOM 5664 N N . VAL A 1 9 ? 12.974 14.930 11.740 1.00 0.00 9 VAL A N 4
ATOM 5665 C CA . VAL A 1 9 ? 13.887 15.817 11.006 1.00 0.00 9 VAL A CA 4
ATOM 5666 C C . VAL A 1 9 ? 14.501 16.920 11.882 1.00 0.00 9 VAL A C 4
ATOM 5667 O O . VAL A 1 9 ? 13.774 17.576 12.626 1.00 0.00 9 VAL A O 4
ATOM 5680 N N . SER A 1 10 ? 15.820 17.139 11.757 1.00 0.00 10 SER A N 4
ATOM 5681 C CA . SER A 1 10 ? 16.590 18.190 12.436 1.00 0.00 10 SER A CA 4
ATOM 5682 C C . SER A 1 10 ? 17.018 19.296 11.464 1.00 0.00 10 SER A C 4
ATOM 5683 O O . SER A 1 10 ? 17.015 19.079 10.253 1.00 0.00 10 SER A O 4
ATOM 5691 N N . LYS A 1 11 ? 17.445 20.443 12.028 1.00 0.00 11 LYS A N 4
ATOM 5692 C CA . LYS A 1 11 ? 17.869 21.681 11.358 1.00 0.00 11 LYS A CA 4
ATOM 5693 C C . LYS A 1 11 ? 17.678 21.693 9.831 1.00 0.00 11 LYS A C 4
ATOM 5694 O O . LYS A 1 11 ? 16.550 21.788 9.350 1.00 0.00 11 LYS A O 4
ATOM 5713 N N . ASP A 1 12 ? 18.771 21.635 9.061 1.00 0.00 12 ASP A N 4
ATOM 5714 C CA . ASP A 1 12 ? 18.742 21.810 7.614 1.00 0.00 12 ASP A CA 4
ATOM 5715 C C . ASP A 1 12 ? 18.345 20.500 6.934 1.00 0.00 12 ASP A C 4
ATOM 5716 O O . ASP A 1 12 ? 19.136 19.900 6.213 1.00 0.00 12 ASP A O 4
ATOM 5725 N N . ASP A 1 13 ? 17.120 20.046 7.204 1.00 0.00 13 ASP A N 4
ATOM 5726 C CA . ASP A 1 13 ? 16.560 18.821 6.649 1.00 0.00 13 ASP A CA 4
ATOM 5727 C C . ASP A 1 13 ? 17.474 17.614 6.891 1.00 0.00 13 ASP A C 4
ATOM 5728 O O . ASP A 1 13 ? 17.703 16.802 5.997 1.00 0.00 13 ASP A O 4
ATOM 5737 N N . LYS A 1 14 ? 17.934 17.442 8.132 1.00 0.00 14 LYS A N 4
ATOM 5738 C CA . LYS A 1 14 ? 18.623 16.222 8.522 1.00 0.00 14 LYS A CA 4
ATOM 5739 C C . LYS A 1 14 ? 17.509 15.265 8.927 1.00 0.00 14 LYS A C 4
ATOM 5740 O O . LYS A 1 14 ? 17.115 15.222 10.092 1.00 0.00 14 LYS A O 4
ATOM 5759 N N . GLU A 1 15 ? 16.947 14.590 7.921 1.00 0.00 15 GLU A N 4
ATOM 5760 C CA . GLU A 1 15 ? 15.783 13.728 8.039 1.00 0.00 15 GLU A CA 4
ATOM 5761 C C . GLU A 1 15 ? 16.193 12.284 8.335 1.00 0.00 15 GLU A C 4
ATOM 5762 O O . GLU A 1 15 ? 16.755 11.604 7.479 1.00 0.00 15 GLU A O 4
ATOM 5774 N N . TYR A 1 16 ? 15.896 11.818 9.549 1.00 0.00 16 TYR A N 4
ATOM 5775 C CA . TYR A 1 16 ? 16.150 10.460 9.997 1.00 0.00 16 TYR A CA 4
ATOM 5776 C C . TYR A 1 16 ? 14.856 9.661 9.842 1.00 0.00 16 TYR A C 4
ATOM 5777 O O . TYR A 1 16 ? 13.845 9.970 10.478 1.00 0.00 16 TYR A O 4
ATOM 5795 N N . GLU A 1 17 ? 14.893 8.660 8.959 1.00 0.00 17 GLU A N 4
ATOM 5796 C CA . GLU A 1 17 ? 13.768 7.799 8.640 1.00 0.00 17 GLU A CA 4
ATOM 5797 C C . GLU A 1 17 ? 13.783 6.606 9.595 1.00 0.00 17 GLU A C 4
ATOM 5798 O O . GLU A 1 17 ? 14.782 5.890 9.635 1.00 0.00 17 GLU A O 4
ATOM 5810 N N . ILE A 1 18 ? 12.703 6.392 10.355 1.00 0.00 18 ILE A N 4
ATOM 5811 C CA . ILE A 1 18 ? 12.555 5.233 11.234 1.00 0.00 18 ILE A CA 4
ATOM 5812 C C . ILE A 1 18 ? 11.311 4.429 10.862 1.00 0.00 18 ILE A C 4
ATOM 5813 O O . ILE A 1 18 ? 10.293 4.994 10.470 1.00 0.00 18 ILE A O 4
ATOM 5829 N N . SER A 1 19 ? 11.376 3.109 11.036 1.00 0.00 19 SER A N 4
ATOM 5830 C CA . SER A 1 19 ? 10.258 2.204 10.868 1.00 0.00 19 SER A CA 4
ATOM 5831 C C . SER A 1 19 ? 9.060 2.590 11.750 1.00 0.00 19 SER A C 4
ATOM 5832 O O . SER A 1 19 ? 9.224 2.939 12.921 1.00 0.00 19 SER A O 4
ATOM 5840 N N . ARG A 1 20 ? 7.847 2.453 11.207 1.00 0.00 20 ARG A N 4
ATOM 5841 C CA . ARG A 1 20 ? 6.586 2.645 11.922 1.00 0.00 20 ARG A CA 4
ATOM 5842 C C . ARG A 1 20 ? 6.596 1.856 13.235 1.00 0.00 20 ARG A C 4
ATOM 5843 O O . ARG A 1 20 ? 6.148 2.344 14.270 1.00 0.00 20 ARG A O 4
ATOM 5864 N N . SER A 1 21 ? 7.137 0.639 13.188 1.00 0.00 21 SER A N 4
ATOM 5865 C CA . SER A 1 21 ? 7.296 -0.251 14.322 1.00 0.00 21 SER A CA 4
ATOM 5866 C C . SER A 1 21 ? 8.050 0.404 15.487 1.00 0.00 21 SER A C 4
ATOM 5867 O O . SER A 1 21 ? 7.747 0.123 16.642 1.00 0.00 21 SER A O 4
ATOM 5875 N N . ALA A 1 22 ? 9.016 1.283 15.206 1.00 0.00 22 ALA A N 4
ATOM 5876 C CA . ALA A 1 22 ? 9.668 2.082 16.236 1.00 0.00 22 ALA A CA 4
ATOM 5877 C C . ALA A 1 22 ? 8.783 3.281 16.562 1.00 0.00 22 ALA A C 4
ATOM 5878 O O . ALA A 1 22 ? 8.522 3.569 17.728 1.00 0.00 22 ALA A O 4
ATOM 5885 N N . ALA A 1 23 ? 8.318 3.972 15.514 1.00 0.00 23 ALA A N 4
ATOM 5886 C CA . ALA A 1 23 ? 7.538 5.200 15.615 1.00 0.00 23 ALA A CA 4
ATOM 5887 C C . ALA A 1 23 ? 6.420 5.064 16.642 1.00 0.00 23 ALA A C 4
ATOM 5888 O O . ALA A 1 23 ? 6.189 5.965 17.447 1.00 0.00 23 ALA A O 4
ATOM 5895 N N . MET A 1 24 ? 5.726 3.926 16.610 1.00 0.00 24 MET A N 4
ATOM 5896 C CA . MET A 1 24 ? 4.585 3.700 17.471 1.00 0.00 24 MET A CA 4
ATOM 5897 C C . MET A 1 24 ? 4.909 3.799 18.970 1.00 0.00 24 MET A C 4
ATOM 5898 O O . MET A 1 24 ? 3.987 4.063 19.741 1.00 0.00 24 MET A O 4
ATOM 5912 N N . ILE A 1 25 ? 6.172 3.644 19.411 1.00 0.00 25 ILE A N 4
ATOM 5913 C CA . ILE A 1 25 ? 6.469 3.829 20.833 1.00 0.00 25 ILE A CA 4
ATOM 5914 C C . ILE A 1 25 ? 6.479 5.310 21.229 1.00 0.00 25 ILE A C 4
ATOM 5915 O O . ILE A 1 25 ? 6.378 5.616 22.414 1.00 0.00 25 ILE A O 4
ATOM 5931 N N . SER A 1 26 ? 6.581 6.233 20.262 1.00 0.00 26 SER A N 4
ATOM 5932 C CA . SER A 1 26 ? 6.386 7.659 20.491 1.00 0.00 26 SER A CA 4
ATOM 5933 C C . SER A 1 26 ? 4.947 8.015 20.085 1.00 0.00 26 SER A C 4
ATOM 5934 O O . SER A 1 26 ? 4.674 8.160 18.890 1.00 0.00 26 SER A O 4
ATOM 5942 N N . PRO A 1 27 ? 4.007 8.140 21.039 1.00 0.00 27 PRO A N 4
ATOM 5943 C CA . PRO A 1 27 ? 2.590 8.264 20.742 1.00 0.00 27 PRO A CA 4
ATOM 5944 C C . PRO A 1 27 ? 2.268 9.552 19.983 1.00 0.00 27 PRO A C 4
ATOM 5945 O O . PRO A 1 27 ? 1.287 9.596 19.250 1.00 0.00 27 PRO A O 4
ATOM 5956 N N . THR A 1 28 ? 3.077 10.601 20.134 1.00 0.00 28 THR A N 4
ATOM 5957 C CA . THR A 1 28 ? 2.946 11.828 19.370 1.00 0.00 28 THR A CA 4
ATOM 5958 C C . THR A 1 28 ? 3.205 11.540 17.892 1.00 0.00 28 THR A C 4
ATOM 5959 O O . THR A 1 28 ? 2.352 11.790 17.045 1.00 0.00 28 THR A O 4
ATOM 5970 N N . LEU A 1 29 ? 4.391 11.005 17.588 1.00 0.00 29 LEU A N 4
ATOM 5971 C CA . LEU A 1 29 ? 4.783 10.619 16.237 1.00 0.00 29 LEU A CA 4
ATOM 5972 C C . LEU A 1 29 ? 3.693 9.717 15.638 1.00 0.00 29 LEU A C 4
ATOM 5973 O O . LEU A 1 29 ? 3.194 9.986 14.546 1.00 0.00 29 LEU A O 4
ATOM 5989 N N . LYS A 1 30 ? 3.282 8.686 16.385 1.00 0.00 30 LYS A N 4
ATOM 5990 C CA . LYS A 1 30 ? 2.175 7.811 16.009 1.00 0.00 30 LYS A CA 4
ATOM 5991 C C . LYS A 1 30 ? 0.921 8.628 15.665 1.00 0.00 30 LYS A C 4
ATOM 5992 O O . LYS A 1 30 ? 0.353 8.490 14.581 1.00 0.00 30 LYS A O 4
ATOM 6011 N N . ALA A 1 31 ? 0.477 9.474 16.598 1.00 0.00 31 ALA A N 4
ATOM 6012 C CA . ALA A 1 31 ? -0.721 10.284 16.442 1.00 0.00 31 ALA A CA 4
ATOM 6013 C C . ALA A 1 31 ? -0.641 11.127 15.176 1.00 0.00 31 ALA A C 4
ATOM 6014 O O . ALA A 1 31 ? -1.621 11.209 14.446 1.00 0.00 31 ALA A O 4
ATOM 6021 N N . MET A 1 32 ? 0.515 11.732 14.890 1.00 0.00 32 MET A N 4
ATOM 6022 C CA . MET A 1 32 ? 0.716 12.468 13.651 1.00 0.00 32 MET A CA 4
ATOM 6023 C C . MET A 1 32 ? 0.439 11.561 12.445 1.00 0.00 32 MET A C 4
ATOM 6024 O O . MET A 1 32 ? -0.445 11.847 11.638 1.00 0.00 32 MET A O 4
ATOM 6038 N N . ILE A 1 33 ? 1.196 10.466 12.324 1.00 0.00 33 ILE A N 4
ATOM 6039 C CA . ILE A 1 33 ? 1.174 9.638 11.120 1.00 0.00 33 ILE A CA 4
ATOM 6040 C C . ILE A 1 33 ? -0.148 8.883 10.929 1.00 0.00 33 ILE A C 4
ATOM 6041 O O . ILE A 1 33 ? -0.519 8.583 9.795 1.00 0.00 33 ILE A O 4
ATOM 6057 N N . GLU A 1 34 ? -0.856 8.578 12.018 1.00 0.00 34 GLU A N 4
ATOM 6058 C CA . GLU A 1 34 ? -2.094 7.801 12.001 1.00 0.00 34 GLU A CA 4
ATOM 6059 C C . GLU A 1 34 ? -3.337 8.688 12.077 1.00 0.00 34 GLU A C 4
ATOM 6060 O O . GLU A 1 34 ? -4.358 8.357 11.482 1.00 0.00 34 GLU A O 4
ATOM 6072 N N . GLY A 1 35 ? -3.281 9.774 12.852 1.00 0.00 35 GLY A N 4
ATOM 6073 C CA . GLY A 1 35 ? -4.441 10.594 13.175 1.00 0.00 35 GLY A CA 4
ATOM 6074 C C . GLY A 1 35 ? -4.673 11.634 12.081 1.00 0.00 35 GLY A C 4
ATOM 6075 O O . GLY A 1 35 ? -5.397 11.339 11.130 1.00 0.00 35 GLY A O 4
ATOM 6079 N N . PRO A 1 36 ? -4.067 12.835 12.137 1.00 0.00 36 PRO A N 4
ATOM 6080 C CA . PRO A 1 36 ? -4.108 13.798 11.039 1.00 0.00 36 PRO A CA 4
ATOM 6081 C C . PRO A 1 36 ? -3.286 13.333 9.824 1.00 0.00 36 PRO A C 4
ATOM 6082 O O . PRO A 1 36 ? -2.532 14.113 9.249 1.00 0.00 36 PRO A O 4
ATOM 6093 N N . PHE A 1 37 ? -3.421 12.077 9.394 1.00 0.00 37 PHE A N 4
ATOM 6094 C CA . PHE A 1 37 ? -2.541 11.479 8.399 1.00 0.00 37 PHE A CA 4
ATOM 6095 C C . PHE A 1 37 ? -2.730 12.087 7.017 1.00 0.00 37 PHE A C 4
ATOM 6096 O O . PHE A 1 37 ? -1.878 11.929 6.147 1.00 0.00 37 PHE A O 4
ATOM 6113 N N . ARG A 1 38 ? -3.846 12.784 6.807 1.00 0.00 38 ARG A N 4
ATOM 6114 C CA . ARG A 1 38 ? -4.062 13.591 5.621 1.00 0.00 38 ARG A CA 4
ATOM 6115 C C . ARG A 1 38 ? -2.975 14.668 5.496 1.00 0.00 38 ARG A C 4
ATOM 6116 O O . ARG A 1 38 ? -2.803 15.226 4.414 1.00 0.00 38 ARG A O 4
ATOM 6137 N N . GLU A 1 39 ? -2.260 14.973 6.589 1.00 0.00 39 GLU A N 4
ATOM 6138 C CA . GLU A 1 39 ? -1.304 16.066 6.653 1.00 0.00 39 GLU A CA 4
ATOM 6139 C C . GLU A 1 39 ? 0.008 15.615 7.300 1.00 0.00 39 GLU A C 4
ATOM 6140 O O . GLU A 1 39 ? 1.070 15.689 6.685 1.00 0.00 39 GLU A O 4
ATOM 6152 N N . SER A 1 40 ? -0.045 15.121 8.536 1.00 0.00 40 SER A N 4
ATOM 6153 C CA . SER A 1 40 ? 1.138 14.878 9.347 1.00 0.00 40 SER A CA 4
ATOM 6154 C C . SER A 1 40 ? 1.664 13.460 9.145 1.00 0.00 40 SER A C 4
ATOM 6155 O O . SER A 1 40 ? 1.974 12.765 10.109 1.00 0.00 40 SER A O 4
ATOM 6163 N N . LYS A 1 41 ? 1.774 13.039 7.885 1.00 0.00 41 LYS A N 4
ATOM 6164 C CA . LYS A 1 41 ? 2.052 11.664 7.483 1.00 0.00 41 LYS A CA 4
ATOM 6165 C C . LYS A 1 41 ? 3.496 11.224 7.745 1.00 0.00 41 LYS A C 4
ATOM 6166 O O . LYS A 1 41 ? 4.224 10.865 6.821 1.00 0.00 41 LYS A O 4
ATOM 6185 N N . GLY A 1 42 ? 3.894 11.196 9.015 1.00 0.00 42 GLY A N 4
ATOM 6186 C CA . GLY A 1 42 ? 5.198 10.719 9.432 1.00 0.00 42 GLY A CA 4
ATOM 6187 C C . GLY A 1 42 ? 6.299 11.658 8.958 1.00 0.00 42 GLY A C 4
ATOM 6188 O O . GLY A 1 42 ? 7.289 11.213 8.382 1.00 0.00 42 GLY A O 4
ATOM 6192 N N . ARG A 1 43 ? 6.148 12.953 9.240 1.00 0.00 43 ARG A N 4
ATOM 6193 C CA . ARG A 1 43 ? 7.200 13.936 9.046 1.00 0.00 43 ARG A CA 4
ATOM 6194 C C . ARG A 1 43 ? 7.142 14.939 10.194 1.00 0.00 43 ARG A C 4
ATOM 6195 O O . ARG A 1 43 ? 6.358 15.884 10.148 1.00 0.00 43 ARG A O 4
ATOM 6216 N N . ILE A 1 44 ? 7.939 14.709 11.242 1.00 0.00 44 ILE A N 4
ATOM 6217 C CA . ILE A 1 44 ? 8.004 15.590 12.402 1.00 0.00 44 ILE A CA 4
ATOM 6218 C C . ILE A 1 44 ? 9.260 16.446 12.222 1.00 0.00 44 ILE A C 4
ATOM 6219 O O . ILE A 1 44 ? 10.385 15.944 12.281 1.00 0.00 44 ILE A O 4
ATOM 6235 N N . GLU A 1 45 ? 9.051 17.737 11.948 1.00 0.00 45 GLU A N 4
ATOM 6236 C CA . GLU A 1 45 ? 10.077 18.675 11.528 1.00 0.00 45 GLU A CA 4
ATOM 6237 C C . GLU A 1 45 ? 10.591 19.527 12.689 1.00 0.00 45 GLU A C 4
ATOM 6238 O O . GLU A 1 45 ? 10.131 20.652 12.871 1.00 0.00 45 GLU A O 4
ATOM 6250 N N . LEU A 1 46 ? 11.612 19.066 13.418 1.00 0.00 46 LEU A N 4
ATOM 6251 C CA . LEU A 1 46 ? 12.240 19.880 14.452 1.00 0.00 46 LEU A CA 4
ATOM 6252 C C . LEU A 1 46 ? 13.348 20.703 13.791 1.00 0.00 46 LEU A C 4
ATOM 6253 O O . LEU A 1 46 ? 14.516 20.652 14.188 1.00 0.00 46 LEU A O 4
ATOM 6269 N N . LYS A 1 47 ? 12.965 21.501 12.790 1.00 0.00 47 LYS A N 4
ATOM 6270 C CA . LYS A 1 47 ? 13.886 22.311 12.006 1.00 0.00 47 LYS A CA 4
ATOM 6271 C C . LYS A 1 47 ? 14.382 23.475 12.860 1.00 0.00 47 LYS A C 4
ATOM 6272 O O . LYS A 1 47 ? 13.858 24.585 12.781 1.00 0.00 47 LYS A O 4
ATOM 6291 N N . GLN A 1 48 ? 15.370 23.163 13.704 1.00 0.00 48 GLN A N 4
ATOM 6292 C CA . GLN A 1 48 ? 16.019 24.004 14.706 1.00 0.00 48 GLN A CA 4
ATOM 6293 C C . GLN A 1 48 ? 16.769 23.129 15.715 1.00 0.00 48 GLN A C 4
ATOM 6294 O O . GLN A 1 48 ? 17.860 23.495 16.144 1.00 0.00 48 GLN A O 4
ATOM 6308 N N . PHE A 1 49 ? 16.217 21.963 16.078 1.00 0.00 49 PHE A N 4
ATOM 6309 C CA . PHE A 1 49 ? 16.909 21.042 16.974 1.00 0.00 49 PHE A CA 4
ATOM 6310 C C . PHE A 1 49 ? 18.138 20.496 16.255 1.00 0.00 49 PHE A C 4
ATOM 6311 O O . PHE A 1 49 ? 18.027 20.044 15.113 1.00 0.00 49 PHE A O 4
ATOM 6328 N N . ASP A 1 50 ? 19.294 20.523 16.923 1.00 0.00 50 ASP A N 4
ATOM 6329 C CA . ASP A 1 50 ? 20.546 20.044 16.362 1.00 0.00 50 ASP A CA 4
ATOM 6330 C C . ASP A 1 50 ? 20.497 18.535 16.127 1.00 0.00 50 ASP A C 4
ATOM 6331 O O . ASP A 1 50 ? 20.063 17.775 16.997 1.00 0.00 50 ASP A O 4
ATOM 6340 N N . SER A 1 51 ? 21.003 18.123 14.964 1.00 0.00 51 SER A N 4
ATOM 6341 C CA . SER A 1 51 ? 21.155 16.749 14.528 1.00 0.00 51 SER A CA 4
ATOM 6342 C C . SER A 1 51 ? 21.540 15.799 15.659 1.00 0.00 51 SER A C 4
ATOM 6343 O O . SER A 1 51 ? 20.934 14.745 15.792 1.00 0.00 51 SER A O 4
ATOM 6351 N N . HIS A 1 52 ? 22.530 16.152 16.481 1.00 0.00 52 HIS A N 4
ATOM 6352 C CA . HIS A 1 52 ? 23.024 15.260 17.524 1.00 0.00 52 HIS A CA 4
ATOM 6353 C C . HIS A 1 52 ? 21.977 14.970 18.602 1.00 0.00 52 HIS A C 4
ATOM 6354 O O . HIS A 1 52 ? 21.914 13.850 19.115 1.00 0.00 52 HIS A O 4
ATOM 6368 N N . ILE A 1 53 ? 21.135 15.954 18.933 1.00 0.00 53 ILE A N 4
ATOM 6369 C CA . ILE A 1 53 ? 20.047 15.741 19.876 1.00 0.00 53 ILE A CA 4
ATOM 6370 C C . ILE A 1 53 ? 19.124 14.674 19.297 1.00 0.00 53 ILE A C 4
ATOM 6371 O O . ILE A 1 53 ? 18.828 13.659 19.932 1.00 0.00 53 ILE A O 4
ATOM 6387 N N . LEU A 1 54 ? 18.683 14.922 18.063 1.00 0.00 54 LEU A N 4
ATOM 6388 C CA . LEU A 1 54 ? 17.788 14.032 17.356 1.00 0.00 54 LEU A CA 4
ATOM 6389 C C . LEU A 1 54 ? 18.405 12.636 17.279 1.00 0.00 54 LEU A C 4
ATOM 6390 O O . LEU A 1 54 ? 17.745 11.672 17.642 1.00 0.00 54 LEU A O 4
ATOM 6406 N N . GLU A 1 55 ? 19.669 12.523 16.859 1.00 0.00 55 GLU A N 4
ATOM 6407 C CA . GLU A 1 55 ? 20.394 11.260 16.794 1.00 0.00 55 GLU A CA 4
ATOM 6408 C C . GLU A 1 55 ? 20.235 10.469 18.093 1.00 0.00 55 GLU A C 4
ATOM 6409 O O . GLU A 1 55 ? 19.803 9.320 18.059 1.00 0.00 55 GLU A O 4
ATOM 6421 N N . LYS A 1 56 ? 20.543 11.067 19.247 1.00 0.00 56 LYS A N 4
ATOM 6422 C CA . LYS A 1 56 ? 20.411 10.320 20.489 1.00 0.00 56 LYS A CA 4
ATOM 6423 C C . LYS A 1 56 ? 18.945 9.960 20.770 1.00 0.00 56 LYS A C 4
ATOM 6424 O O . LYS A 1 56 ? 18.643 8.830 21.157 1.00 0.00 56 LYS A O 4
ATOM 6443 N N . ALA A 1 57 ? 18.019 10.894 20.542 1.00 0.00 57 ALA A N 4
ATOM 6444 C CA . ALA A 1 57 ? 16.598 10.630 20.738 1.00 0.00 57 ALA A CA 4
ATOM 6445 C C . ALA A 1 57 ? 16.105 9.444 19.888 1.00 0.00 57 ALA A C 4
ATOM 6446 O O . ALA A 1 57 ? 15.409 8.559 20.379 1.00 0.00 57 ALA A O 4
ATOM 6453 N N . VAL A 1 58 ? 16.457 9.420 18.602 1.00 0.00 58 VAL A N 4
ATOM 6454 C CA . VAL A 1 58 ? 16.005 8.398 17.667 1.00 0.00 58 VAL A CA 4
ATOM 6455 C C . VAL A 1 58 ? 16.731 7.072 17.916 1.00 0.00 58 VAL A C 4
ATOM 6456 O O . VAL A 1 58 ? 16.112 6.009 17.836 1.00 0.00 58 VAL A O 4
ATOM 6469 N N . GLU A 1 59 ? 18.028 7.129 18.257 1.00 0.00 59 GLU A N 4
ATOM 6470 C CA . GLU A 1 59 ? 18.781 5.967 18.716 1.00 0.00 59 GLU A CA 4
ATOM 6471 C C . GLU A 1 59 ? 17.998 5.242 19.807 1.00 0.00 59 GLU A C 4
ATOM 6472 O O . GLU A 1 59 ? 17.806 4.034 19.709 1.00 0.00 59 GLU A O 4
ATOM 6484 N N . TYR A 1 60 ? 17.526 5.970 20.827 1.00 0.00 60 TYR A N 4
ATOM 6485 C CA . TYR A 1 60 ? 16.697 5.357 21.856 1.00 0.00 60 TYR A CA 4
ATOM 6486 C C . TYR A 1 60 ? 15.529 4.583 21.237 1.00 0.00 60 TYR A C 4
ATOM 6487 O O . TYR A 1 60 ? 15.332 3.417 21.568 1.00 0.00 60 TYR A O 4
ATOM 6505 N N . LEU A 1 61 ? 14.748 5.219 20.358 1.00 0.00 61 LEU A N 4
ATOM 6506 C CA . LEU A 1 61 ? 13.584 4.577 19.746 1.00 0.00 61 LEU A CA 4
ATOM 6507 C C . LEU A 1 61 ? 13.998 3.266 19.064 1.00 0.00 61 LEU A C 4
ATOM 6508 O O . LEU A 1 61 ? 13.427 2.203 19.317 1.00 0.00 61 LEU A O 4
ATOM 6524 N N . ASN A 1 62 ? 15.022 3.347 18.208 1.00 0.00 62 ASN A N 4
ATOM 6525 C CA . ASN A 1 62 ? 15.543 2.196 17.482 1.00 0.00 62 ASN A CA 4
ATOM 6526 C C . ASN A 1 62 ? 15.988 1.086 18.438 1.00 0.00 62 ASN A C 4
ATOM 6527 O O . ASN A 1 62 ? 15.572 -0.059 18.292 1.00 0.00 62 ASN A O 4
ATOM 6538 N N . TYR A 1 63 ? 16.831 1.415 19.417 1.00 0.00 63 TYR A N 4
ATOM 6539 C CA . TYR A 1 63 ? 17.331 0.449 20.386 1.00 0.00 63 TYR A CA 4
ATOM 6540 C C . TYR A 1 63 ? 16.167 -0.184 21.149 1.00 0.00 63 TYR A C 4
ATOM 6541 O O . TYR A 1 63 ? 16.122 -1.402 21.312 1.00 0.00 63 TYR A O 4
ATOM 6559 N N . ASN A 1 64 ? 15.209 0.631 21.595 1.00 0.00 64 ASN A N 4
ATOM 6560 C CA . ASN A 1 64 ? 14.032 0.153 22.309 1.00 0.00 64 ASN A CA 4
ATOM 6561 C C . ASN A 1 64 ? 13.250 -0.835 21.440 1.00 0.00 64 ASN A C 4
ATOM 6562 O O . ASN A 1 64 ? 12.761 -1.834 21.961 1.00 0.00 64 ASN A O 4
ATOM 6573 N N . LEU A 1 65 ? 13.115 -0.576 20.133 1.00 0.00 65 LEU A N 4
ATOM 6574 C CA . LEU A 1 65 ? 12.518 -1.551 19.227 1.00 0.00 65 LEU A CA 4
ATOM 6575 C C . LEU A 1 65 ? 13.373 -2.824 19.191 1.00 0.00 65 LEU A C 4
ATOM 6576 O O . LEU A 1 65 ? 12.878 -3.917 19.467 1.00 0.00 65 LEU A O 4
ATOM 6592 N N . LYS A 1 66 ? 14.660 -2.689 18.848 1.00 0.00 66 LYS A N 4
ATOM 6593 C CA . LYS A 1 66 ? 15.581 -3.814 18.716 1.00 0.00 66 LYS A CA 4
ATOM 6594 C C . LYS A 1 66 ? 15.557 -4.709 19.957 1.00 0.00 66 LYS A C 4
ATOM 6595 O O . LYS A 1 66 ? 15.600 -5.932 19.833 1.00 0.00 66 LYS A O 4
ATOM 6614 N N . TYR A 1 67 ? 15.441 -4.107 21.146 1.00 0.00 67 TYR A N 4
ATOM 6615 C CA . TYR A 1 67 ? 15.347 -4.793 22.431 1.00 0.00 67 TYR A CA 4
ATOM 6616 C C . TYR A 1 67 ? 14.285 -5.902 22.458 1.00 0.00 67 TYR A C 4
ATOM 6617 O O . TYR A 1 67 ? 14.343 -6.780 23.314 1.00 0.00 67 TYR A O 4
ATOM 6635 N N . SER A 1 68 ? 13.333 -5.906 21.520 1.00 0.00 68 SER A N 4
ATOM 6636 C CA . SER A 1 68 ? 12.403 -7.018 21.356 1.00 0.00 68 SER A CA 4
ATOM 6637 C C . SER A 1 68 ? 13.145 -8.358 21.227 1.00 0.00 68 SER A C 4
ATOM 6638 O O . SER A 1 68 ? 12.666 -9.373 21.722 1.00 0.00 68 SER A O 4
ATOM 6646 N N . GLY A 1 69 ? 14.300 -8.352 20.550 1.00 0.00 69 GLY A N 4
ATOM 6647 C CA . GLY A 1 69 ? 15.182 -9.506 20.410 1.00 0.00 69 GLY A CA 4
ATOM 6648 C C . GLY A 1 69 ? 16.528 -9.267 21.096 1.00 0.00 69 GLY A C 4
ATOM 6649 O O . GLY A 1 69 ? 17.108 -10.180 21.681 1.00 0.00 69 GLY A O 4
ATOM 6653 N N . VAL A 1 70 ? 17.048 -8.040 21.003 1.00 0.00 70 VAL A N 4
ATOM 6654 C CA . VAL A 1 70 ? 18.351 -7.655 21.522 1.00 0.00 70 VAL A CA 4
ATOM 6655 C C . VAL A 1 70 ? 18.255 -7.496 23.047 1.00 0.00 70 VAL A C 4
ATOM 6656 O O . VAL A 1 70 ? 18.329 -6.385 23.573 1.00 0.00 70 VAL A O 4
ATOM 6669 N N . SER A 1 71 ? 18.042 -8.601 23.765 1.00 0.00 71 SER A N 4
ATOM 6670 C CA . SER A 1 71 ? 17.718 -8.573 25.182 1.00 0.00 71 SER A CA 4
ATOM 6671 C C . SER A 1 71 ? 17.993 -9.925 25.842 1.00 0.00 71 SER A C 4
ATOM 6672 O O . SER A 1 71 ? 18.373 -10.890 25.172 1.00 0.00 71 SER A O 4
ATOM 6680 N N . GLU A 1 72 ? 17.815 -9.971 27.169 1.00 0.00 72 GLU A N 4
ATOM 6681 C CA . GLU A 1 72 ? 18.022 -11.109 28.062 1.00 0.00 72 GLU A CA 4
ATOM 6682 C C . GLU A 1 72 ? 19.480 -11.571 28.067 1.00 0.00 72 GLU A C 4
ATOM 6683 O O . GLU A 1 72 ? 20.186 -11.403 29.058 1.00 0.00 72 GLU A O 4
ATOM 6695 N N . ASP A 1 73 ? 19.909 -12.164 26.958 1.00 0.00 73 ASP A N 4
ATOM 6696 C CA . ASP A 1 73 ? 21.287 -12.545 26.694 1.00 0.00 73 ASP A CA 4
ATOM 6697 C C . ASP A 1 73 ? 21.861 -11.619 25.625 1.00 0.00 73 ASP A C 4
ATOM 6698 O O . ASP A 1 73 ? 22.996 -11.156 25.732 1.00 0.00 73 ASP A O 4
ATOM 6707 N N . ASP A 1 74 ? 21.079 -11.334 24.583 1.00 0.00 74 ASP A N 4
ATOM 6708 C CA . ASP A 1 74 ? 21.550 -10.650 23.387 1.00 0.00 74 ASP A CA 4
ATOM 6709 C C . ASP A 1 74 ? 21.535 -9.138 23.593 1.00 0.00 74 ASP A C 4
ATOM 6710 O O . ASP A 1 74 ? 21.095 -8.396 22.721 1.00 0.00 74 ASP A O 4
ATOM 6719 N N . ASP A 1 75 ? 22.028 -8.656 24.734 1.00 0.00 75 ASP A N 4
ATOM 6720 C CA . ASP A 1 75 ? 21.993 -7.235 25.067 1.00 0.00 75 ASP A CA 4
ATOM 6721 C C . ASP A 1 75 ? 23.136 -6.507 24.357 1.00 0.00 75 ASP A C 4
ATOM 6722 O O . ASP A 1 75 ? 23.983 -5.885 24.995 1.00 0.00 75 ASP A O 4
ATOM 6731 N N . GLU A 1 76 ? 23.139 -6.550 23.022 1.00 0.00 76 GLU A N 4
ATOM 6732 C CA . GLU A 1 76 ? 24.132 -5.896 22.178 1.00 0.00 76 GLU A CA 4
ATOM 6733 C C . GLU A 1 76 ? 23.817 -4.399 22.086 1.00 0.00 76 GLU A C 4
ATOM 6734 O O . GLU A 1 76 ? 23.654 -3.855 20.996 1.00 0.00 76 GLU A O 4
ATOM 6746 N N . ILE A 1 77 ? 23.708 -3.737 23.238 1.00 0.00 77 ILE A N 4
ATOM 6747 C CA . ILE A 1 77 ? 23.332 -2.338 23.349 1.00 0.00 77 ILE A CA 4
ATOM 6748 C C . ILE A 1 77 ? 24.633 -1.524 23.369 1.00 0.00 77 ILE A C 4
ATOM 6749 O O . ILE A 1 77 ? 25.520 -1.841 24.161 1.00 0.00 77 ILE A O 4
ATOM 6765 N N . PRO A 1 78 ? 24.793 -0.508 22.504 1.00 0.00 78 PRO A N 4
ATOM 6766 C CA . PRO A 1 78 ? 26.017 0.277 22.446 1.00 0.00 78 PRO A CA 4
ATOM 6767 C C . PRO A 1 78 ? 26.120 1.223 23.649 1.00 0.00 78 PRO A C 4
ATOM 6768 O O . PRO A 1 78 ? 25.200 1.324 24.461 1.00 0.00 78 PRO A O 4
ATOM 6779 N N . GLU A 1 79 ? 27.244 1.941 23.750 1.00 0.00 79 GLU A N 4
ATOM 6780 C CA . GLU A 1 79 ? 27.530 2.872 24.836 1.00 0.00 79 GLU A CA 4
ATOM 6781 C C . GLU A 1 79 ? 26.687 4.144 24.686 1.00 0.00 79 GLU A C 4
ATOM 6782 O O . GLU A 1 79 ? 27.205 5.220 24.396 1.00 0.00 79 GLU A O 4
ATOM 6794 N N . PHE A 1 80 ? 25.376 4.013 24.872 1.00 0.00 80 PHE A N 4
ATOM 6795 C CA . PHE A 1 80 ? 24.404 5.075 24.675 1.00 0.00 80 PHE A CA 4
ATOM 6796 C C . PHE A 1 80 ? 24.463 6.088 25.825 1.00 0.00 80 PHE A C 4
ATOM 6797 O O . PHE A 1 80 ? 23.584 6.107 26.688 1.00 0.00 80 PHE A O 4
ATOM 6814 N N . GLU A 1 81 ? 25.505 6.924 25.848 1.00 0.00 81 GLU A N 4
ATOM 6815 C CA . GLU A 1 81 ? 25.630 8.038 26.786 1.00 0.00 81 GLU A CA 4
ATOM 6816 C C . GLU A 1 81 ? 24.852 9.267 26.305 1.00 0.00 81 GLU A C 4
ATOM 6817 O O . GLU A 1 81 ? 24.459 9.349 25.143 1.00 0.00 81 GLU A O 4
ATOM 6829 N N . ILE A 1 82 ? 24.681 10.244 27.207 1.00 0.00 82 ILE A N 4
ATOM 6830 C CA . ILE A 1 82 ? 24.107 11.551 26.915 1.00 0.00 82 ILE A CA 4
ATOM 6831 C C . ILE A 1 82 ? 25.139 12.630 27.293 1.00 0.00 82 ILE A C 4
ATOM 6832 O O . ILE A 1 82 ? 25.384 12.821 28.484 1.00 0.00 82 ILE A O 4
ATOM 6848 N N . PRO A 1 83 ? 25.771 13.310 26.317 1.00 0.00 83 PRO A N 4
ATOM 6849 C CA . PRO A 1 83 ? 26.734 14.388 26.537 1.00 0.00 83 PRO A CA 4
ATOM 6850 C C . PRO A 1 83 ? 26.208 15.577 27.358 1.00 0.00 83 PRO A C 4
ATOM 6851 O O . PRO A 1 83 ? 25.901 16.636 26.811 1.00 0.00 83 PRO A O 4
ATOM 6862 N N . THR A 1 84 ? 26.137 15.381 28.678 1.00 0.00 84 THR A N 4
ATOM 6863 C CA . THR A 1 84 ? 25.881 16.369 29.718 1.00 0.00 84 THR A CA 4
ATOM 6864 C C . THR A 1 84 ? 24.903 17.467 29.287 1.00 0.00 84 THR A C 4
ATOM 6865 O O . THR A 1 84 ? 23.689 17.272 29.329 1.00 0.00 84 THR A O 4
ATOM 6876 N N . GLU A 1 85 ? 25.428 18.624 28.881 1.00 0.00 85 GLU A N 4
ATOM 6877 C CA . GLU A 1 85 ? 24.655 19.815 28.564 1.00 0.00 85 GLU A CA 4
ATOM 6878 C C . GLU A 1 85 ? 23.582 19.513 27.517 1.00 0.00 85 GLU A C 4
ATOM 6879 O O . GLU A 1 85 ? 22.486 20.067 27.578 1.00 0.00 85 GLU A O 4
ATOM 6891 N N . MET A 1 86 ? 23.870 18.612 26.572 1.00 0.00 86 MET A N 4
ATOM 6892 C CA . MET A 1 86 ? 22.937 18.263 25.508 1.00 0.00 86 MET A CA 4
ATOM 6893 C C . MET A 1 86 ? 21.591 17.784 26.081 1.00 0.00 86 MET A C 4
ATOM 6894 O O . MET A 1 86 ? 20.538 18.009 25.478 1.00 0.00 86 MET A O 4
ATOM 6908 N N . SER A 1 87 ? 21.619 17.189 27.284 1.00 0.00 87 SER A N 4
ATOM 6909 C CA . SER A 1 87 ? 20.434 16.764 28.012 1.00 0.00 87 SER A CA 4
ATOM 6910 C C . SER A 1 87 ? 19.405 17.889 28.130 1.00 0.00 87 SER A C 4
ATOM 6911 O O . SER A 1 87 ? 18.207 17.626 28.060 1.00 0.00 87 SER A O 4
ATOM 6919 N N . LEU A 1 88 ? 19.852 19.140 28.291 1.00 0.00 88 LEU A N 4
ATOM 6920 C CA . LEU A 1 88 ? 18.955 20.286 28.407 1.00 0.00 88 LEU A CA 4
ATOM 6921 C C . LEU A 1 88 ? 17.936 20.292 27.266 1.00 0.00 88 LEU A C 4
ATOM 6922 O O . LEU A 1 88 ? 16.740 20.458 27.497 1.00 0.00 88 LEU A O 4
ATOM 6938 N N . GLU A 1 89 ? 18.413 20.096 26.033 1.00 0.00 89 GLU A N 4
ATOM 6939 C CA . GLU A 1 89 ? 17.563 20.098 24.854 1.00 0.00 89 GLU A CA 4
ATOM 6940 C C . GLU A 1 89 ? 16.968 18.705 24.634 1.00 0.00 89 GLU A C 4
ATOM 6941 O O . GLU A 1 89 ? 15.784 18.574 24.311 1.00 0.00 89 GLU A O 4
ATOM 6953 N N . LEU A 1 90 ? 17.778 17.652 24.798 1.00 0.00 90 LEU A N 4
ATOM 6954 C CA . LEU A 1 90 ? 17.295 16.290 24.602 1.00 0.00 90 LEU A CA 4
ATOM 6955 C C . LEU A 1 90 ? 16.086 16.002 25.488 1.00 0.00 90 LEU A C 4
ATOM 6956 O O . LEU A 1 90 ? 15.217 15.238 25.084 1.00 0.00 90 LEU A O 4
ATOM 6972 N N . LEU A 1 91 ? 15.984 16.643 26.653 1.00 0.00 91 LEU A N 4
ATOM 6973 C CA . LEU A 1 91 ? 14.811 16.513 27.508 1.00 0.00 91 LEU A CA 4
ATOM 6974 C C . LEU A 1 91 ? 13.565 16.909 26.709 1.00 0.00 91 LEU A C 4
ATOM 6975 O O . LEU A 1 91 ? 12.594 16.158 26.634 1.00 0.00 91 LEU A O 4
ATOM 6991 N N . LEU A 1 92 ? 13.611 18.082 26.075 1.00 0.00 92 LEU A N 4
ATOM 6992 C CA . LEU A 1 92 ? 12.489 18.605 25.315 1.00 0.00 92 LEU A CA 4
ATOM 6993 C C . LEU A 1 92 ? 12.203 17.710 24.105 1.00 0.00 92 LEU A C 4
ATOM 6994 O O . LEU A 1 92 ? 11.047 17.404 23.822 1.00 0.00 92 LEU A O 4
ATOM 7010 N N . ALA A 1 93 ? 13.247 17.244 23.412 1.00 0.00 93 ALA A N 4
ATOM 7011 C CA . ALA A 1 93 ? 13.072 16.288 22.319 1.00 0.00 93 ALA A CA 4
ATOM 7012 C C . ALA A 1 93 ? 12.368 15.012 22.806 1.00 0.00 93 ALA A C 4
ATOM 7013 O O . ALA A 1 93 ? 11.407 14.535 22.204 1.00 0.00 93 ALA A O 4
ATOM 7020 N N . ALA A 1 94 ? 12.850 14.455 23.918 1.00 0.00 94 ALA A N 4
ATOM 7021 C CA . ALA A 1 94 ? 12.312 13.250 24.525 1.00 0.00 94 ALA A CA 4
ATOM 7022 C C . ALA A 1 94 ? 10.855 13.466 24.930 1.00 0.00 94 ALA A C 4
ATOM 7023 O O . ALA A 1 94 ? 10.034 12.576 24.736 1.00 0.00 94 ALA A O 4
ATOM 7030 N N . ASP A 1 95 ? 10.523 14.645 25.463 1.00 0.00 95 ASP A N 4
ATOM 7031 C CA . ASP A 1 95 ? 9.144 15.046 25.724 1.00 0.00 95 ASP A CA 4
ATOM 7032 C C . ASP A 1 95 ? 8.330 15.104 24.430 1.00 0.00 95 ASP A C 4
ATOM 7033 O O . ASP A 1 95 ? 7.218 14.591 24.394 1.00 0.00 95 ASP A O 4
ATOM 7042 N N . TYR A 1 96 ? 8.863 15.703 23.362 1.00 0.00 96 TYR A N 4
ATOM 7043 C CA . TYR A 1 96 ? 8.168 15.745 22.080 1.00 0.00 96 TYR A CA 4
ATOM 7044 C C . TYR A 1 96 ? 7.865 14.332 21.581 1.00 0.00 96 TYR A C 4
ATOM 7045 O O . TYR A 1 96 ? 6.763 14.076 21.104 1.00 0.00 96 TYR A O 4
ATOM 7063 N N . LEU A 1 97 ? 8.816 13.401 21.695 1.00 0.00 97 LEU A N 4
ATOM 7064 C CA . LEU A 1 97 ? 8.560 11.997 21.380 1.00 0.00 97 LEU A CA 4
ATOM 7065 C C . LEU A 1 97 ? 7.586 11.365 22.385 1.00 0.00 97 LEU A C 4
ATOM 7066 O O . LEU A 1 97 ? 6.752 10.547 22.008 1.00 0.00 97 LEU A O 4
ATOM 7082 N N . SER A 1 98 ? 7.715 11.725 23.664 1.00 0.00 98 SER A N 4
ATOM 7083 C CA . SER A 1 98 ? 6.941 11.221 24.790 1.00 0.00 98 SER A CA 4
ATOM 7084 C C . SER A 1 98 ? 6.951 9.690 24.832 1.00 0.00 98 SER A C 4
ATOM 7085 O O . SER A 1 98 ? 5.908 9.066 25.029 1.00 0.00 98 SER A O 4
ATOM 7093 N N . ILE A 1 99 ? 8.135 9.090 24.679 1.00 0.00 99 ILE A N 4
ATOM 7094 C CA . ILE A 1 99 ? 8.298 7.640 24.720 1.00 0.00 99 ILE A CA 4
ATOM 7095 C C . ILE A 1 99 ? 7.739 7.034 26.013 1.00 0.00 99 ILE A C 4
ATOM 7096 O O . ILE A 1 99 ? 7.377 5.839 25.971 1.00 0.00 99 ILE A O 4
ATOM 7113 N N . THR B 2 1 ? 12.939 4.908 29.200 1.00 0.00 157 THR B N 4
ATOM 7114 C CA . THR B 2 1 ? 13.887 5.424 30.210 1.00 0.00 157 THR B CA 4
ATOM 7115 C C . THR B 2 1 ? 14.521 6.760 29.805 1.00 0.00 157 THR B C 4
ATOM 7116 O O . THR B 2 1 ? 15.036 7.470 30.667 1.00 0.00 157 THR B O 4
ATOM 7129 N N . LEU B 2 2 ? 14.491 7.108 28.509 1.00 0.00 158 LEU B N 4
ATOM 7130 C CA . LEU B 2 2 ? 15.155 8.293 27.973 1.00 0.00 158 LEU B CA 4
ATOM 7131 C C . LEU B 2 2 ? 14.810 9.542 28.782 1.00 0.00 158 LEU B C 4
ATOM 7132 O O . LEU B 2 2 ? 15.704 10.221 29.284 1.00 0.00 158 LEU B O 4
ATOM 7148 N N . LYS B 2 3 ? 13.510 9.835 28.901 1.00 0.00 159 LYS B N 4
ATOM 7149 C CA . LYS B 2 3 ? 13.017 11.007 29.611 1.00 0.00 159 LYS B CA 4
ATOM 7150 C C . LYS B 2 3 ? 13.609 11.047 31.019 1.00 0.00 159 LYS B C 4
ATOM 7151 O O . LYS B 2 3 ? 14.160 12.058 31.443 1.00 0.00 159 LYS B O 4
ATOM 7170 N N . GLU B 2 4 ? 13.483 9.930 31.736 1.00 0.00 160 GLU B N 4
ATOM 7171 C CA . GLU B 2 4 ? 13.872 9.801 33.126 1.00 0.00 160 GLU B CA 4
ATOM 7172 C C . GLU B 2 4 ? 15.377 10.038 33.264 1.00 0.00 160 GLU B C 4
ATOM 7173 O O . GLU B 2 4 ? 15.808 10.872 34.057 1.00 0.00 160 GLU B O 4
ATOM 7185 N N . ARG B 2 5 ? 16.180 9.305 32.487 1.00 0.00 161 ARG B N 4
ATOM 7186 C CA . ARG B 2 5 ? 17.629 9.424 32.549 1.00 0.00 161 ARG B CA 4
ATOM 7187 C C . ARG B 2 5 ? 18.048 10.854 32.201 1.00 0.00 161 ARG B C 4
ATOM 7188 O O . ARG B 2 5 ? 18.814 11.477 32.932 1.00 0.00 161 ARG B O 4
ATOM 7209 N N . CYS B 2 6 ? 17.530 11.383 31.093 1.00 0.00 162 CYS B N 4
ATOM 7210 C CA . CYS B 2 6 ? 17.847 12.730 30.641 1.00 0.00 162 CYS B CA 4
ATOM 7211 C C . CYS B 2 6 ? 17.505 13.767 31.714 1.00 0.00 162 CYS B C 4
ATOM 7212 O O . CYS B 2 6 ? 18.325 14.618 32.059 1.00 0.00 162 CYS B O 4
ATOM 7220 N N . LEU B 2 7 ? 16.287 13.686 32.256 1.00 0.00 163 LEU B N 4
ATOM 7221 C CA . LEU B 2 7 ? 15.834 14.538 33.345 1.00 0.00 163 LEU B CA 4
ATOM 7222 C C . LEU B 2 7 ? 16.794 14.421 34.527 1.00 0.00 163 LEU B C 4
ATOM 7223 O O . LEU B 2 7 ? 17.220 15.437 35.072 1.00 0.00 163 LEU B O 4
ATOM 7239 N N . GLN B 2 8 ? 17.160 13.198 34.915 1.00 0.00 164 GLN B N 4
ATOM 7240 C CA . GLN B 2 8 ? 18.114 12.984 35.990 1.00 0.00 164 GLN B CA 4
ATOM 7241 C C . GLN B 2 8 ? 19.457 13.659 35.690 1.00 0.00 164 GLN B C 4
ATOM 7242 O O . GLN B 2 8 ? 20.022 14.310 36.569 1.00 0.00 164 GLN B O 4
ATOM 7256 N N . VAL B 2 9 ? 19.984 13.520 34.470 1.00 0.00 165 VAL B N 4
ATOM 7257 C CA . VAL B 2 9 ? 21.212 14.210 34.089 1.00 0.00 165 VAL B CA 4
ATOM 7258 C C . VAL B 2 9 ? 21.028 15.722 34.264 1.00 0.00 165 VAL B C 4
ATOM 7259 O O . VAL B 2 9 ? 21.824 16.353 34.961 1.00 0.00 165 VAL B O 4
ATOM 7272 N N . VAL B 2 10 ? 19.975 16.302 33.674 1.00 0.00 166 VAL B N 4
ATOM 7273 C CA . VAL B 2 10 ? 19.693 17.730 33.829 1.00 0.00 166 VAL B CA 4
ATOM 7274 C C . VAL B 2 10 ? 19.681 18.120 35.312 1.00 0.00 166 VAL B C 4
ATOM 7275 O O . VAL B 2 10 ? 20.410 19.023 35.712 1.00 0.00 166 VAL B O 4
ATOM 7288 N N . ARG B 2 11 ? 18.875 17.433 36.124 1.00 0.00 167 ARG B N 4
ATOM 7289 C CA . ARG B 2 11 ? 18.798 17.645 37.564 1.00 0.00 167 ARG B CA 4
ATOM 7290 C C . ARG B 2 11 ? 20.202 17.645 38.176 1.00 0.00 167 ARG B C 4
ATOM 7291 O O . ARG B 2 11 ? 20.573 18.578 38.882 1.00 0.00 167 ARG B O 4
ATOM 7312 N N . SER B 2 12 ? 20.982 16.597 37.905 1.00 0.00 168 SER B N 4
ATOM 7313 C CA . SER B 2 12 ? 22.321 16.448 38.453 1.00 0.00 168 SER B CA 4
ATOM 7314 C C . SER B 2 12 ? 23.234 17.606 38.045 1.00 0.00 168 SER B C 4
ATOM 7315 O O . SER B 2 12 ? 24.032 18.068 38.856 1.00 0.00 168 SER B O 4
ATOM 7323 N N . LEU B 2 13 ? 23.142 18.071 36.796 1.00 0.00 169 LEU B N 4
ATOM 7324 C CA . LEU B 2 13 ? 23.930 19.212 36.339 1.00 0.00 169 LEU B CA 4
ATOM 7325 C C . LEU B 2 13 ? 23.483 20.499 37.041 1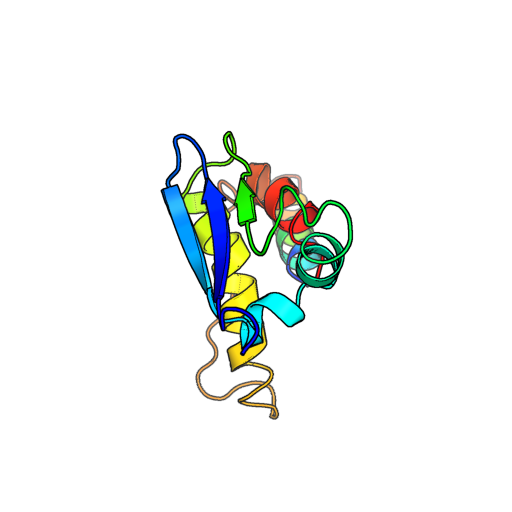.00 0.00 169 LEU B C 4
ATOM 7326 O O . LEU B 2 13 ? 24.312 21.233 37.573 1.00 0.00 169 LEU B O 4
ATOM 7342 N N . VAL B 2 14 ? 22.179 20.784 37.018 1.00 0.00 170 VAL B N 4
ATOM 7343 C CA . VAL B 2 14 ? 21.615 22.031 37.524 1.00 0.00 170 VAL B CA 4
ATOM 7344 C C . VAL B 2 14 ? 21.780 22.140 39.044 1.00 0.00 170 VAL B C 4
ATOM 7345 O O . VAL B 2 14 ? 22.073 23.220 39.553 1.00 0.00 170 VAL B O 4
ATOM 7358 N N . LYS B 2 15 ? 21.573 21.035 39.765 1.00 0.00 171 LYS B N 4
ATOM 7359 C CA . LYS B 2 15 ? 21.617 20.979 41.223 1.00 0.00 171 LYS B CA 4
ATOM 7360 C C . LYS B 2 15 ? 20.589 21.944 41.831 1.00 0.00 171 LYS B C 4
ATOM 7361 O O . LYS B 2 15 ? 19.457 21.975 41.298 1.00 0.00 171 LYS B O 4
ATOM 7381 N N . MET A 1 1 ? -1.318 5.059 2.858 1.00 0.00 1 MET A N 5
ATOM 7382 C CA . MET A 1 1 ? -0.572 3.830 2.525 1.00 0.00 1 MET A CA 5
ATOM 7383 C C . MET A 1 1 ? -0.044 3.165 3.798 1.00 0.00 1 MET A C 5
ATOM 7384 O O . MET A 1 1 ? 0.079 3.815 4.836 1.00 0.00 1 MET A O 5
ATOM 7400 N N . SER A 1 2 ? 0.296 1.876 3.720 1.00 0.00 2 SER A N 5
ATOM 7401 C CA . SER A 1 2 ? 0.895 1.161 4.839 1.00 0.00 2 SER A CA 5
ATOM 7402 C C . SER A 1 2 ? 2.359 1.593 4.981 1.00 0.00 2 SER A C 5
ATOM 7403 O O . SER A 1 2 ? 3.277 0.847 4.646 1.00 0.00 2 SER A O 5
ATOM 7411 N N . GLN A 1 3 ? 2.576 2.817 5.464 1.00 0.00 3 GLN A N 5
ATOM 7412 C CA . GLN A 1 3 ? 3.906 3.358 5.696 1.00 0.00 3 GLN A CA 5
ATOM 7413 C C . GLN A 1 3 ? 4.613 2.528 6.770 1.00 0.00 3 GLN A C 5
ATOM 7414 O O . GLN A 1 3 ? 4.114 2.413 7.888 1.00 0.00 3 GLN A O 5
ATOM 7428 N N . ASP A 1 4 ? 5.771 1.958 6.430 1.00 0.00 4 ASP A N 5
ATOM 7429 C CA . ASP A 1 4 ? 6.629 1.205 7.341 1.00 0.00 4 ASP A CA 5
ATOM 7430 C C . ASP A 1 4 ? 7.736 2.080 7.925 1.00 0.00 4 ASP A C 5
ATOM 7431 O O . ASP A 1 4 ? 8.650 1.543 8.545 1.00 0.00 4 ASP A O 5
ATOM 7440 N N . PHE A 1 5 ? 7.652 3.407 7.765 1.00 0.00 5 PHE A N 5
ATOM 7441 C CA . PHE A 1 5 ? 8.645 4.360 8.240 1.00 0.00 5 PHE A CA 5
ATOM 7442 C C . PHE A 1 5 ? 7.979 5.673 8.641 1.00 0.00 5 PHE A C 5
ATOM 7443 O O . PHE A 1 5 ? 6.942 6.037 8.087 1.00 0.00 5 PHE A O 5
ATOM 7460 N N . VAL A 1 6 ? 8.611 6.372 9.585 1.00 0.00 6 VAL A N 5
ATOM 7461 C CA . VAL A 1 6 ? 8.326 7.731 10.006 1.00 0.00 6 VAL A CA 5
ATOM 7462 C C . VAL A 1 6 ? 9.678 8.448 9.973 1.00 0.00 6 VAL A C 5
ATOM 7463 O O . VAL A 1 6 ? 10.720 7.794 10.042 1.00 0.00 6 VAL A O 5
ATOM 7476 N N . THR A 1 7 ? 9.670 9.769 9.820 1.00 0.00 7 THR A N 5
ATOM 7477 C CA . THR A 1 7 ? 10.849 10.569 9.554 1.00 0.00 7 THR A CA 5
ATOM 7478 C C . THR A 1 7 ? 10.942 11.707 10.572 1.00 0.00 7 THR A C 5
ATOM 7479 O O . THR A 1 7 ? 10.134 12.637 10.542 1.00 0.00 7 THR A O 5
ATOM 7490 N N . LEU A 1 8 ? 11.939 11.648 11.458 1.00 0.00 8 LEU A N 5
ATOM 7491 C CA . LEU A 1 8 ? 12.224 12.722 12.403 1.00 0.00 8 LEU A CA 5
ATOM 7492 C C . LEU A 1 8 ? 13.191 13.694 11.728 1.00 0.00 8 LEU A C 5
ATOM 7493 O O . LEU A 1 8 ? 14.313 13.310 11.402 1.00 0.00 8 LEU A O 5
ATOM 7509 N N . VAL A 1 9 ? 12.743 14.927 11.462 1.00 0.00 9 VAL A N 5
ATOM 7510 C CA . VAL A 1 9 ? 13.477 15.903 10.664 1.00 0.00 9 VAL A CA 5
ATOM 7511 C C . VAL A 1 9 ? 14.046 17.002 11.564 1.00 0.00 9 VAL A C 5
ATOM 7512 O O . VAL A 1 9 ? 13.264 17.703 12.204 1.00 0.00 9 VAL A O 5
ATOM 7525 N N . SER A 1 10 ? 15.378 17.156 11.576 1.00 0.00 10 SER A N 5
ATOM 7526 C CA . SER A 1 10 ? 16.130 18.197 12.281 1.00 0.00 10 SER A CA 5
ATOM 7527 C C . SER A 1 10 ? 16.388 19.419 11.396 1.00 0.00 10 SER A C 5
ATOM 7528 O O . SER A 1 10 ? 16.390 19.289 10.172 1.00 0.00 10 SER A O 5
ATOM 7536 N N . LYS A 1 11 ? 16.670 20.563 12.047 1.00 0.00 11 LYS A N 5
ATOM 7537 C CA . LYS A 1 11 ? 16.898 21.903 11.482 1.00 0.00 11 LYS A CA 5
ATOM 7538 C C . LYS A 1 11 ? 16.600 22.024 9.977 1.00 0.00 11 LYS A C 5
ATOM 7539 O O . LYS A 1 11 ? 15.455 21.870 9.556 1.00 0.00 11 LYS A O 5
ATOM 7558 N N . ASP A 1 12 ? 17.607 22.317 9.151 1.00 0.00 12 ASP A N 5
ATOM 7559 C CA . ASP A 1 12 ? 17.433 22.463 7.713 1.00 0.00 12 ASP A CA 5
ATOM 7560 C C . ASP A 1 12 ? 17.398 21.086 7.047 1.00 0.00 12 ASP A C 5
ATOM 7561 O O . ASP A 1 12 ? 18.293 20.721 6.289 1.00 0.00 12 ASP A O 5
ATOM 7570 N N . ASP A 1 13 ? 16.332 20.340 7.340 1.00 0.00 13 ASP A N 5
ATOM 7571 C CA . ASP A 1 13 ? 15.946 19.096 6.689 1.00 0.00 13 ASP A CA 5
ATOM 7572 C C . ASP A 1 13 ? 16.974 17.968 6.828 1.00 0.00 13 ASP A C 5
ATOM 7573 O O . ASP A 1 13 ? 17.379 17.363 5.837 1.00 0.00 13 ASP A O 5
ATOM 7582 N N . LYS A 1 14 ? 17.359 17.648 8.065 1.00 0.00 14 LYS A N 5
ATOM 7583 C CA . LYS A 1 14 ? 18.148 16.460 8.366 1.00 0.00 14 LYS A CA 5
ATOM 7584 C C . LYS A 1 14 ? 17.159 15.380 8.793 1.00 0.00 14 LYS A C 5
ATOM 7585 O O . LYS A 1 14 ? 16.772 15.309 9.958 1.00 0.00 14 LYS A O 5
ATOM 7604 N N . GLU A 1 15 ? 16.717 14.590 7.815 1.00 0.00 15 GLU A N 5
ATOM 7605 C CA . GLU A 1 15 ? 15.648 13.609 7.924 1.00 0.00 15 GLU A CA 5
ATOM 7606 C C . GLU A 1 15 ? 16.205 12.251 8.358 1.00 0.00 15 GLU A C 5
ATOM 7607 O O . GLU A 1 15 ? 16.875 11.581 7.578 1.00 0.00 15 GLU A O 5
ATOM 7619 N N . TYR A 1 16 ? 15.902 11.836 9.589 1.00 0.00 16 TYR A N 5
ATOM 7620 C CA . TYR A 1 16 ? 16.256 10.528 10.121 1.00 0.00 16 TYR A CA 5
ATOM 7621 C C . TYR A 1 16 ? 15.042 9.607 10.024 1.00 0.00 16 TYR A C 5
ATOM 7622 O O . TYR A 1 16 ? 13.985 9.933 10.562 1.00 0.00 16 TYR A O 5
ATOM 7640 N N . GLU A 1 17 ? 15.189 8.472 9.338 1.00 0.00 17 GLU A N 5
ATOM 7641 C CA . GLU A 1 17 ? 14.122 7.507 9.132 1.00 0.00 17 GLU A CA 5
ATOM 7642 C C . GLU A 1 17 ? 14.107 6.489 10.273 1.00 0.00 17 GLU A C 5
ATOM 7643 O O . GLU A 1 17 ? 15.112 5.821 10.511 1.00 0.00 17 GLU A O 5
ATOM 7655 N N . ILE A 1 18 ? 12.968 6.349 10.952 1.00 0.00 18 ILE A N 5
ATOM 7656 C CA . ILE A 1 18 ? 12.714 5.312 11.941 1.00 0.00 18 ILE A CA 5
ATOM 7657 C C . ILE A 1 18 ? 11.581 4.433 11.421 1.00 0.00 18 ILE A C 5
ATOM 7658 O O . ILE A 1 18 ? 10.561 4.946 10.967 1.00 0.00 18 ILE A O 5
ATOM 7674 N N . SER A 1 19 ? 11.767 3.113 11.435 1.00 0.00 19 SER A N 5
ATOM 7675 C CA . SER A 1 19 ? 10.756 2.187 10.958 1.00 0.00 19 SER A CA 5
ATOM 7676 C C . SER A 1 19 ? 9.510 2.302 11.839 1.00 0.00 19 SER A C 5
ATOM 7677 O O . SER A 1 19 ? 9.628 2.647 13.017 1.00 0.00 19 SER A O 5
ATOM 7685 N N . ARG A 1 20 ? 8.327 1.986 11.293 1.00 0.00 20 ARG A N 5
ATOM 7686 C CA . ARG A 1 20 ? 7.056 2.048 12.021 1.00 0.00 20 ARG A CA 5
ATOM 7687 C C . ARG A 1 20 ? 7.174 1.378 13.391 1.00 0.00 20 ARG A C 5
ATOM 7688 O O . ARG A 1 20 ? 6.619 1.838 14.385 1.00 0.00 20 ARG A O 5
ATOM 7709 N N . SER A 1 21 ? 7.930 0.284 13.413 1.00 0.00 21 SER A N 5
ATOM 7710 C CA . SER A 1 21 ? 8.173 -0.575 14.542 1.00 0.00 21 SER A CA 5
ATOM 7711 C C . SER A 1 21 ? 8.829 0.196 15.691 1.00 0.00 21 SER A C 5
ATOM 7712 O O . SER A 1 21 ? 8.478 -0.010 16.849 1.00 0.00 21 SER A O 5
ATOM 7720 N N . ALA A 1 22 ? 9.761 1.098 15.367 1.00 0.00 22 ALA A N 5
ATOM 7721 C CA . ALA A 1 22 ? 10.370 2.002 16.330 1.00 0.00 22 ALA A CA 5
ATOM 7722 C C . ALA A 1 22 ? 9.427 3.175 16.581 1.00 0.00 22 ALA A C 5
ATOM 7723 O O . ALA A 1 22 ? 9.118 3.479 17.731 1.00 0.00 22 ALA A O 5
ATOM 7730 N N . ALA A 1 23 ? 8.964 3.818 15.503 1.00 0.00 23 ALA A N 5
ATOM 7731 C CA . ALA A 1 23 ? 8.089 4.983 15.548 1.00 0.00 23 ALA A CA 5
ATOM 7732 C C . ALA A 1 23 ? 6.981 4.815 16.588 1.00 0.00 23 ALA A C 5
ATOM 7733 O O . ALA A 1 23 ? 6.774 5.689 17.429 1.00 0.00 23 ALA A O 5
ATOM 7740 N N . MET A 1 24 ? 6.305 3.664 16.529 1.00 0.00 24 MET A N 5
ATOM 7741 C CA . MET A 1 24 ? 5.245 3.244 17.430 1.00 0.00 24 MET A CA 5
ATOM 7742 C C . MET A 1 24 ? 5.541 3.577 18.895 1.00 0.00 24 MET A C 5
ATOM 7743 O O . MET A 1 24 ? 4.632 4.013 19.600 1.00 0.00 24 MET A O 5
ATOM 7757 N N . ILE A 1 25 ? 6.782 3.381 19.366 1.00 0.00 25 ILE A N 5
ATOM 7758 C CA . ILE A 1 25 ? 7.069 3.567 20.783 1.00 0.00 25 ILE A CA 5
ATOM 7759 C C . ILE A 1 25 ? 6.833 5.015 21.225 1.00 0.00 25 ILE A C 5
ATOM 7760 O O . ILE A 1 25 ? 6.509 5.255 22.387 1.00 0.00 25 ILE A O 5
ATOM 7776 N N . SER A 1 26 ? 6.947 5.973 20.299 1.00 0.00 26 SER A N 5
ATOM 7777 C CA . SER A 1 26 ? 6.556 7.358 20.506 1.00 0.00 26 SER A CA 5
ATOM 7778 C C . SER A 1 26 ? 5.192 7.599 19.846 1.00 0.00 26 SER A C 5
ATOM 7779 O O . SER A 1 26 ? 5.146 7.800 18.632 1.00 0.00 26 SER A O 5
ATOM 7787 N N . PRO A 1 27 ? 4.078 7.617 20.596 1.00 0.00 27 PRO A N 5
ATOM 7788 C CA . PRO A 1 27 ? 2.741 7.724 20.020 1.00 0.00 27 PRO A CA 5
ATOM 7789 C C . PRO A 1 27 ? 2.594 8.971 19.140 1.00 0.00 27 PRO A C 5
ATOM 7790 O O . PRO A 1 27 ? 1.908 8.941 18.121 1.00 0.00 27 PRO A O 5
ATOM 7801 N N . THR A 1 28 ? 3.270 10.055 19.515 1.00 0.00 28 THR A N 5
ATOM 7802 C CA . THR A 1 28 ? 3.370 11.297 18.768 1.00 0.00 28 THR A CA 5
ATOM 7803 C C . THR A 1 28 ? 3.717 11.064 17.294 1.00 0.00 28 THR A C 5
ATOM 7804 O O . THR A 1 28 ? 3.093 11.656 16.413 1.00 0.00 28 THR A O 5
ATOM 7815 N N . LEU A 1 29 ? 4.700 10.199 17.014 1.00 0.00 29 LEU A N 5
ATOM 7816 C CA . LEU A 1 29 ? 5.115 9.904 15.647 1.00 0.00 29 LEU A CA 5
ATOM 7817 C C . LEU A 1 29 ? 3.946 9.358 14.832 1.00 0.00 29 LEU A C 5
ATOM 7818 O O . LEU A 1 29 ? 3.828 9.665 13.649 1.00 0.00 29 LEU A O 5
ATOM 7834 N N . LYS A 1 30 ? 3.070 8.570 15.463 1.00 0.00 30 LYS A N 5
ATOM 7835 C CA . LYS A 1 30 ? 1.843 8.144 14.809 1.00 0.00 30 LYS A CA 5
ATOM 7836 C C . LYS A 1 30 ? 0.916 9.360 14.696 1.00 0.00 30 LYS A C 5
ATOM 7837 O O . LYS A 1 30 ? 0.502 9.740 13.601 1.00 0.00 30 LYS A O 5
ATOM 7856 N N . ALA A 1 31 ? 0.599 9.975 15.839 1.00 0.00 31 ALA A N 5
ATOM 7857 C CA . ALA A 1 31 ? -0.377 11.049 15.959 1.00 0.00 31 ALA A CA 5
ATOM 7858 C C . ALA A 1 31 ? -0.202 12.124 14.885 1.00 0.00 31 ALA A C 5
ATOM 7859 O O . ALA A 1 31 ? -1.185 12.540 14.276 1.00 0.00 31 ALA A O 5
ATOM 7866 N N . MET A 1 32 ? 1.030 12.569 14.628 1.00 0.00 32 MET A N 5
ATOM 7867 C CA . MET A 1 32 ? 1.295 13.618 13.645 1.00 0.00 32 MET A CA 5
ATOM 7868 C C . MET A 1 32 ? 0.690 13.327 12.264 1.00 0.00 32 MET A C 5
ATOM 7869 O O . MET A 1 32 ? 0.321 14.263 11.553 1.00 0.00 32 MET A O 5
ATOM 7883 N N . ILE A 1 33 ? 0.543 12.054 11.889 1.00 0.00 33 ILE A N 5
ATOM 7884 C CA . ILE A 1 33 ? -0.037 11.669 10.606 1.00 0.00 33 ILE A CA 5
ATOM 7885 C C . ILE A 1 33 ? -1.496 12.142 10.491 1.00 0.00 33 ILE A C 5
ATOM 7886 O O . ILE A 1 33 ? -1.962 12.427 9.387 1.00 0.00 33 ILE A O 5
ATOM 7902 N N . GLU A 1 34 ? -2.214 12.219 11.616 1.00 0.00 34 GLU A N 5
ATOM 7903 C CA . GLU A 1 34 ? -3.655 12.436 11.671 1.00 0.00 34 GLU A CA 5
ATOM 7904 C C . GLU A 1 34 ? -4.043 13.741 12.375 1.00 0.00 34 GLU A C 5
ATOM 7905 O O . GLU A 1 34 ? -5.017 14.374 11.984 1.00 0.00 34 GLU A O 5
ATOM 7917 N N . GLY A 1 35 ? -3.316 14.126 13.427 1.00 0.00 35 GLY A N 5
ATOM 7918 C CA . GLY A 1 35 ? -3.687 15.214 14.321 1.00 0.00 35 GLY A CA 5
ATOM 7919 C C . GLY A 1 35 ? -3.685 16.574 13.631 1.00 0.00 35 GLY A C 5
ATOM 7920 O O . GLY A 1 35 ? -4.750 17.091 13.303 1.00 0.00 35 GLY A O 5
ATOM 7924 N N . PRO A 1 36 ? -2.508 17.183 13.414 1.00 0.00 36 PRO A N 5
ATOM 7925 C CA . PRO A 1 36 ? -2.405 18.381 12.602 1.00 0.00 36 PRO A CA 5
ATOM 7926 C C . PRO A 1 36 ? -2.956 18.111 11.205 1.00 0.00 36 PRO A C 5
ATOM 7927 O O . PRO A 1 36 ? -3.642 18.954 10.633 1.00 0.00 36 PRO A O 5
ATOM 7938 N N . PHE A 1 37 ? -2.600 16.945 10.642 1.00 0.00 37 PHE A N 5
ATOM 7939 C CA . PHE A 1 37 ? -2.863 16.617 9.247 1.00 0.00 37 PHE A CA 5
ATOM 7940 C C . PHE A 1 37 ? -2.347 17.750 8.369 1.00 0.00 37 PHE A C 5
ATOM 7941 O O . PHE A 1 37 ? -2.920 18.065 7.330 1.00 0.00 37 PHE A O 5
ATOM 7958 N N . ARG A 1 38 ? -1.187 18.306 8.730 1.00 0.00 38 ARG A N 5
ATOM 7959 C CA . ARG A 1 38 ? -0.511 19.304 7.906 1.00 0.00 38 ARG A CA 5
ATOM 7960 C C . ARG A 1 38 ? 0.274 18.543 6.833 1.00 0.00 38 ARG A C 5
ATOM 7961 O O . ARG A 1 38 ? 1.468 18.766 6.636 1.00 0.00 38 ARG A O 5
ATOM 7982 N N . GLU A 1 39 ? -0.390 17.568 6.195 1.00 0.00 39 GLU A N 5
ATOM 7983 C CA . GLU A 1 39 ? 0.234 16.591 5.318 1.00 0.00 39 GLU A CA 5
ATOM 7984 C C . GLU A 1 39 ? 1.418 15.950 6.051 1.00 0.00 39 GLU A C 5
ATOM 7985 O O . GLU A 1 39 ? 2.382 15.510 5.429 1.00 0.00 39 GLU A O 5
ATOM 7997 N N . SER A 1 40 ? 1.353 15.880 7.386 1.00 0.00 40 SER A N 5
ATOM 7998 C CA . SER A 1 40 ? 2.444 15.503 8.267 1.00 0.00 40 SER A CA 5
ATOM 7999 C C . SER A 1 40 ? 2.490 13.979 8.397 1.00 0.00 40 SER A C 5
ATOM 8000 O O . SER A 1 40 ? 2.689 13.422 9.475 1.00 0.00 40 SER A O 5
ATOM 8008 N N . LYS A 1 41 ? 2.306 13.295 7.266 1.00 0.00 41 LYS A N 5
ATOM 8009 C CA . LYS A 1 41 ? 2.097 11.860 7.196 1.00 0.00 41 LYS A CA 5
ATOM 8010 C C . LYS A 1 41 ? 3.445 11.153 7.250 1.00 0.00 41 LYS A C 5
ATOM 8011 O O . LYS A 1 41 ? 3.896 10.558 6.274 1.00 0.00 41 LYS A O 5
ATOM 8030 N N . GLY A 1 42 ? 4.091 11.241 8.411 1.00 0.00 42 GLY A N 5
ATOM 8031 C CA . GLY A 1 42 ? 5.390 10.642 8.671 1.00 0.00 42 GLY A CA 5
ATOM 8032 C C . GLY A 1 42 ? 6.469 11.710 8.830 1.00 0.00 42 GLY A C 5
ATOM 8033 O O . GLY A 1 42 ? 7.504 11.452 9.433 1.00 0.00 42 GLY A O 5
ATOM 8037 N N . ARG A 1 43 ? 6.238 12.920 8.320 1.00 0.00 43 ARG A N 5
ATOM 8038 C CA . ARG A 1 43 ? 7.225 13.987 8.350 1.00 0.00 43 ARG A CA 5
ATOM 8039 C C . ARG A 1 43 ? 7.076 14.734 9.676 1.00 0.00 43 ARG A C 5
ATOM 8040 O O . ARG A 1 43 ? 6.215 15.602 9.798 1.00 0.00 43 ARG A O 5
ATOM 8061 N N . ILE A 1 44 ? 7.920 14.411 10.660 1.00 0.00 44 ILE A N 5
ATOM 8062 C CA . ILE A 1 44 ? 7.947 15.140 11.917 1.00 0.00 44 ILE A CA 5
ATOM 8063 C C . ILE A 1 44 ? 8.945 16.284 11.732 1.00 0.00 44 ILE A C 5
ATOM 8064 O O . ILE A 1 44 ? 10.162 16.087 11.789 1.00 0.00 44 ILE A O 5
ATOM 8080 N N . GLU A 1 45 ? 8.422 17.489 11.501 1.00 0.00 45 GLU A N 5
ATOM 8081 C CA . GLU A 1 45 ? 9.207 18.635 11.081 1.00 0.00 45 GLU A CA 5
ATOM 8082 C C . GLU A 1 45 ? 9.796 19.368 12.289 1.00 0.00 45 GLU A C 5
ATOM 8083 O O . GLU A 1 45 ? 9.469 20.529 12.550 1.00 0.00 45 GLU A O 5
ATOM 8095 N N . LEU A 1 46 ? 10.769 18.749 12.972 1.00 0.00 46 LEU A N 5
ATOM 8096 C CA . LEU A 1 46 ? 11.436 19.412 14.086 1.00 0.00 46 LEU A CA 5
ATOM 8097 C C . LEU A 1 46 ? 12.603 20.194 13.495 1.00 0.00 46 LEU A C 5
ATOM 8098 O O . LEU A 1 46 ? 13.748 20.099 13.947 1.00 0.00 46 LEU A O 5
ATOM 8114 N N . LYS A 1 47 ? 12.262 21.053 12.530 1.00 0.00 47 LYS A N 5
ATOM 8115 C CA . LYS A 1 47 ? 13.143 21.978 11.848 1.00 0.00 47 LYS A CA 5
ATOM 8116 C C . LYS A 1 47 ? 13.385 23.135 12.810 1.00 0.00 47 LYS A C 5
ATOM 8117 O O . LYS A 1 47 ? 12.922 24.255 12.606 1.00 0.00 47 LYS A O 5
ATOM 8136 N N . GLN A 1 48 ? 14.031 22.778 13.915 1.00 0.00 48 GLN A N 5
ATOM 8137 C CA . GLN A 1 48 ? 14.262 23.536 15.128 1.00 0.00 48 GLN A CA 5
ATOM 8138 C C . GLN A 1 48 ? 15.400 22.822 15.856 1.00 0.00 48 GLN A C 5
ATOM 8139 O O . GLN A 1 48 ? 16.406 23.436 16.201 1.00 0.00 48 GLN A O 5
ATOM 8153 N N . PHE A 1 49 ? 15.233 21.512 16.087 1.00 0.00 49 PHE A N 5
ATOM 8154 C CA . PHE A 1 49 ? 16.158 20.730 16.890 1.00 0.00 49 PHE A CA 5
ATOM 8155 C C . PHE A 1 49 ? 17.349 20.260 16.059 1.00 0.00 49 PHE A C 5
ATOM 8156 O O . PHE A 1 49 ? 17.219 19.915 14.882 1.00 0.00 49 PHE A O 5
ATOM 8173 N N . ASP A 1 50 ? 18.511 20.250 16.714 1.00 0.00 50 ASP A N 5
ATOM 8174 C CA . ASP A 1 50 ? 19.814 19.908 16.170 1.00 0.00 50 ASP A CA 5
ATOM 8175 C C . ASP A 1 50 ? 19.876 18.441 15.742 1.00 0.00 50 ASP A C 5
ATOM 8176 O O . ASP A 1 50 ? 19.268 17.573 16.369 1.00 0.00 50 ASP A O 5
ATOM 8185 N N . SER A 1 51 ? 20.660 18.191 14.691 1.00 0.00 51 SER A N 5
ATOM 8186 C CA . SER A 1 51 ? 20.948 16.882 14.140 1.00 0.00 51 SER A CA 5
ATOM 8187 C C . SER A 1 51 ? 21.331 15.910 15.248 1.00 0.00 51 SER A C 5
ATOM 8188 O O . SER A 1 51 ? 20.646 14.926 15.493 1.00 0.00 51 SER A O 5
ATOM 8196 N N . HIS A 1 52 ? 22.453 16.196 15.903 1.00 0.00 52 HIS A N 5
ATOM 8197 C CA . HIS A 1 52 ? 23.088 15.322 16.883 1.00 0.00 52 HIS A CA 5
ATOM 8198 C C . HIS A 1 52 ? 22.129 15.012 18.036 1.00 0.00 52 HIS A C 5
ATOM 8199 O O . HIS A 1 52 ? 22.030 13.872 18.485 1.00 0.00 52 HIS A O 5
ATOM 8213 N N . ILE A 1 53 ? 21.404 16.032 18.501 1.00 0.00 53 ILE A N 5
ATOM 8214 C CA . ILE A 1 53 ? 20.348 15.862 19.490 1.00 0.00 53 ILE A CA 5
ATOM 8215 C C . ILE A 1 53 ? 19.330 14.837 18.979 1.00 0.00 53 ILE A C 5
ATOM 8216 O O . ILE A 1 53 ? 19.098 13.804 19.611 1.00 0.00 53 ILE A O 5
ATOM 8232 N N . LEU A 1 54 ? 18.711 15.124 17.831 1.00 0.00 54 LEU A N 5
ATOM 8233 C CA . LEU A 1 54 ? 17.631 14.299 17.315 1.00 0.00 54 LEU A CA 5
ATOM 8234 C C . LEU A 1 54 ? 18.116 12.872 17.027 1.00 0.00 54 LEU A C 5
ATOM 8235 O O . LEU A 1 54 ? 17.395 11.908 17.279 1.00 0.00 54 LEU A O 5
ATOM 8251 N N . GLU A 1 55 ? 19.362 12.728 16.569 1.00 0.00 55 GLU A N 5
ATOM 8252 C CA . GLU A 1 55 ? 20.027 11.445 16.408 1.00 0.00 55 GLU A CA 5
ATOM 8253 C C . GLU A 1 55 ? 19.984 10.628 17.700 1.00 0.00 55 GLU A C 5
ATOM 8254 O O . GLU A 1 55 ? 19.723 9.429 17.644 1.00 0.00 55 GLU A O 5
ATOM 8266 N N . LYS A 1 56 ? 20.226 11.239 18.864 1.00 0.00 56 LYS A N 5
ATOM 8267 C CA . LYS A 1 56 ? 20.187 10.483 20.107 1.00 0.00 56 LYS A CA 5
ATOM 8268 C C . LYS A 1 56 ? 18.757 10.045 20.421 1.00 0.00 56 LYS A C 5
ATOM 8269 O O . LYS A 1 56 ? 18.541 8.912 20.846 1.00 0.00 56 LYS A O 5
ATOM 8288 N N . ALA A 1 57 ? 17.769 10.909 20.179 1.00 0.00 57 ALA A N 5
ATOM 8289 C CA . ALA A 1 57 ? 16.371 10.530 20.355 1.00 0.00 57 ALA A CA 5
ATOM 8290 C C . ALA A 1 57 ? 16.014 9.328 19.460 1.00 0.00 57 ALA A C 5
ATOM 8291 O O . ALA A 1 57 ? 15.437 8.338 19.911 1.00 0.00 57 ALA A O 5
ATOM 8298 N N . VAL A 1 58 ? 16.386 9.402 18.180 1.00 0.00 58 VAL A N 5
ATOM 8299 C CA . VAL A 1 58 ? 16.221 8.305 17.231 1.00 0.00 58 VAL A CA 5
ATOM 8300 C C . VAL A 1 58 ? 16.923 7.038 17.742 1.00 0.00 58 VAL A C 5
ATOM 8301 O O . VAL A 1 58 ? 16.343 5.951 17.729 1.00 0.00 58 VAL A O 5
ATOM 8314 N N . GLU A 1 59 ? 18.170 7.172 18.204 1.00 0.00 59 GLU A N 5
ATOM 8315 C CA . GLU A 1 59 ? 18.930 6.055 18.746 1.00 0.00 59 GLU A CA 5
ATOM 8316 C C . GLU A 1 59 ? 18.180 5.423 19.921 1.00 0.00 59 GLU A C 5
ATOM 8317 O O . GLU A 1 59 ? 18.070 4.202 20.004 1.00 0.00 59 GLU A O 5
ATOM 8329 N N . TYR A 1 60 ? 17.642 6.244 20.830 1.00 0.00 60 TYR A N 5
ATOM 8330 C CA . TYR A 1 60 ? 16.783 5.748 21.896 1.00 0.00 60 TYR A CA 5
ATOM 8331 C C . TYR A 1 60 ? 15.633 4.930 21.309 1.00 0.00 60 TYR A C 5
ATOM 8332 O O . TYR A 1 60 ? 15.384 3.824 21.777 1.00 0.00 60 TYR A O 5
ATOM 8350 N N . LEU A 1 61 ? 14.942 5.445 20.289 1.00 0.00 61 LEU A N 5
ATOM 8351 C CA . LEU A 1 61 ? 13.884 4.686 19.627 1.00 0.00 61 LEU A CA 5
ATOM 8352 C C . LEU A 1 61 ? 14.392 3.305 19.197 1.00 0.00 61 LEU A C 5
ATOM 8353 O O . LEU A 1 61 ? 13.784 2.286 19.530 1.00 0.00 61 LEU A O 5
ATOM 8369 N N . ASN A 1 62 ? 15.521 3.266 18.481 1.00 0.00 62 ASN A N 5
ATOM 8370 C CA . ASN A 1 62 ? 16.135 2.007 18.060 1.00 0.00 62 ASN A CA 5
ATOM 8371 C C . ASN A 1 62 ? 16.390 1.079 19.253 1.00 0.00 62 ASN A C 5
ATOM 8372 O O . ASN A 1 62 ? 16.024 -0.096 19.223 1.00 0.00 62 ASN A O 5
ATOM 8383 N N . TYR A 1 63 ? 17.017 1.599 20.309 1.00 0.00 63 TYR A N 5
ATOM 8384 C CA . TYR A 1 63 ? 17.319 0.811 21.496 1.00 0.00 63 TYR A CA 5
ATOM 8385 C C . TYR A 1 63 ? 16.035 0.304 22.156 1.00 0.00 63 TYR A C 5
ATOM 8386 O O . TYR A 1 63 ? 15.988 -0.838 22.596 1.00 0.00 63 TYR A O 5
ATOM 8404 N N . ASN A 1 64 ? 14.986 1.126 22.233 1.00 0.00 64 ASN A N 5
ATOM 8405 C CA . ASN A 1 64 ? 13.727 0.713 22.838 1.00 0.00 64 ASN A CA 5
ATOM 8406 C C . ASN A 1 64 ? 13.055 -0.365 21.983 1.00 0.00 64 ASN A C 5
ATOM 8407 O O . ASN A 1 64 ? 12.452 -1.293 22.527 1.00 0.00 64 ASN A O 5
ATOM 8418 N N . LEU A 1 65 ? 13.148 -0.250 20.654 1.00 0.00 65 LEU A N 5
ATOM 8419 C CA . LEU A 1 65 ? 12.684 -1.299 19.757 1.00 0.00 65 LEU A CA 5
ATOM 8420 C C . LEU A 1 65 ? 13.431 -2.594 20.073 1.00 0.00 65 LEU A C 5
ATOM 8421 O O . LEU A 1 65 ? 12.797 -3.602 20.369 1.00 0.00 65 LEU A O 5
ATOM 8437 N N . LYS A 1 66 ? 14.768 -2.568 20.047 1.00 0.00 66 LYS A N 5
ATOM 8438 C CA . LYS A 1 66 ? 15.585 -3.731 20.389 1.00 0.00 66 LYS A CA 5
ATOM 8439 C C . LYS A 1 66 ? 15.198 -4.306 21.751 1.00 0.00 66 LYS A C 5
ATOM 8440 O O . LYS A 1 66 ? 14.966 -5.503 21.862 1.00 0.00 66 LYS A O 5
ATOM 8459 N N . TYR A 1 67 ? 15.098 -3.464 22.778 1.00 0.00 67 TYR A N 5
ATOM 8460 C CA . TYR A 1 67 ? 14.670 -3.864 24.113 1.00 0.00 67 TYR A CA 5
ATOM 8461 C C . TYR A 1 67 ? 13.346 -4.632 24.071 1.00 0.00 67 TYR A C 5
ATOM 8462 O O . TYR A 1 67 ? 13.147 -5.567 24.843 1.00 0.00 67 TYR A O 5
ATOM 8480 N N . SER A 1 68 ? 12.433 -4.235 23.179 1.00 0.00 68 SER A N 5
ATOM 8481 C CA . SER A 1 68 ? 11.171 -4.932 22.997 1.00 0.00 68 SER A CA 5
ATOM 8482 C C . SER A 1 68 ? 11.415 -6.244 22.240 1.00 0.00 68 SER A C 5
ATOM 8483 O O . SER A 1 68 ? 11.218 -7.330 22.784 1.00 0.00 68 SER A O 5
ATOM 8491 N N . GLY A 1 69 ? 11.876 -6.162 20.991 1.00 0.00 69 GLY A N 5
ATOM 8492 C CA . GLY A 1 69 ? 12.176 -7.323 20.161 1.00 0.00 69 GLY A CA 5
ATOM 8493 C C . GLY A 1 69 ? 13.551 -7.895 20.504 1.00 0.00 69 GLY A C 5
ATOM 8494 O O . GLY A 1 69 ? 14.389 -8.085 19.617 1.00 0.00 69 GLY A O 5
ATOM 8498 N N . VAL A 1 70 ? 13.780 -8.166 21.794 1.00 0.00 70 VAL A N 5
ATOM 8499 C CA . VAL A 1 70 ? 15.092 -8.515 22.321 1.00 0.00 70 VAL A CA 5
ATOM 8500 C C . VAL A 1 70 ? 15.495 -9.912 21.854 1.00 0.00 70 VAL A C 5
ATOM 8501 O O . VAL A 1 70 ? 15.348 -10.918 22.546 1.00 0.00 70 VAL A O 5
ATOM 8514 N N . SER A 1 71 ? 16.015 -9.949 20.631 1.00 0.00 71 SER A N 5
ATOM 8515 C CA . SER A 1 71 ? 16.501 -11.129 19.950 1.00 0.00 71 SER A CA 5
ATOM 8516 C C . SER A 1 71 ? 17.777 -11.606 20.644 1.00 0.00 71 SER A C 5
ATOM 8517 O O . SER A 1 71 ? 18.872 -11.335 20.158 1.00 0.00 71 SER A O 5
ATOM 8525 N N . GLU A 1 72 ? 17.590 -12.268 21.792 1.00 0.00 72 GLU A N 5
ATOM 8526 C CA . GLU A 1 72 ? 18.534 -12.796 22.775 1.00 0.00 72 GLU A CA 5
ATOM 8527 C C . GLU A 1 72 ? 20.024 -12.478 22.588 1.00 0.00 72 GLU A C 5
ATOM 8528 O O . GLU A 1 72 ? 20.631 -11.926 23.501 1.00 0.00 72 GLU A O 5
ATOM 8540 N N . ASP A 1 73 ? 20.633 -12.834 21.453 1.00 0.00 73 ASP A N 5
ATOM 8541 C CA . ASP A 1 73 ? 22.021 -12.482 21.168 1.00 0.00 73 ASP A CA 5
ATOM 8542 C C . ASP A 1 73 ? 22.261 -10.978 21.351 1.00 0.00 73 ASP A C 5
ATOM 8543 O O . ASP A 1 73 ? 23.282 -10.570 21.901 1.00 0.00 73 ASP A O 5
ATOM 8552 N N . ASP A 1 74 ? 21.302 -10.148 20.934 1.00 0.00 74 ASP A N 5
ATOM 8553 C CA . ASP A 1 74 ? 21.335 -8.705 21.122 1.00 0.00 74 ASP A CA 5
ATOM 8554 C C . ASP A 1 74 ? 20.966 -8.362 22.571 1.00 0.00 74 ASP A C 5
ATOM 8555 O O . ASP A 1 74 ? 19.955 -7.713 22.826 1.00 0.00 74 ASP A O 5
ATOM 8564 N N . ASP A 1 75 ? 21.780 -8.823 23.526 1.00 0.00 75 ASP A N 5
ATOM 8565 C CA . ASP A 1 75 ? 21.533 -8.647 24.954 1.00 0.00 75 ASP A CA 5
ATOM 8566 C C . ASP A 1 75 ? 22.052 -7.300 25.462 1.00 0.00 75 ASP A C 5
ATOM 8567 O O . ASP A 1 75 ? 21.453 -6.694 26.348 1.00 0.00 75 ASP A O 5
ATOM 8576 N N . GLU A 1 76 ? 23.190 -6.848 24.930 1.00 0.00 76 GLU A N 5
ATOM 8577 C CA . GLU A 1 76 ? 23.885 -5.663 25.410 1.00 0.00 76 GLU A CA 5
ATOM 8578 C C . GLU A 1 76 ? 23.171 -4.410 24.899 1.00 0.00 76 GLU A C 5
ATOM 8579 O O . GLU A 1 76 ? 23.680 -3.700 24.036 1.00 0.00 76 GLU A O 5
ATOM 8591 N N . ILE A 1 77 ? 21.988 -4.143 25.445 1.00 0.00 77 ILE A N 5
ATOM 8592 C CA . ILE A 1 77 ? 21.270 -2.897 25.246 1.00 0.00 77 ILE A CA 5
ATOM 8593 C C . ILE A 1 77 ? 21.816 -1.917 26.297 1.00 0.00 77 ILE A C 5
ATOM 8594 O O . ILE A 1 77 ? 21.577 -2.125 27.486 1.00 0.00 77 ILE A O 5
ATOM 8610 N N . PRO A 1 78 ? 22.588 -0.888 25.911 1.00 0.00 78 PRO A N 5
ATOM 8611 C CA . PRO A 1 78 ? 23.293 -0.056 26.872 1.00 0.00 78 PRO A CA 5
ATOM 8612 C C . PRO A 1 78 ? 22.335 0.917 27.562 1.00 0.00 78 PRO A C 5
ATOM 8613 O O . PRO A 1 78 ? 21.289 1.269 27.019 1.00 0.00 78 PRO A O 5
ATOM 8624 N N . GLU A 1 79 ? 22.720 1.389 28.752 1.00 0.00 79 GLU A N 5
ATOM 8625 C CA . GLU A 1 79 ? 22.021 2.475 29.417 1.00 0.00 79 GLU A CA 5
ATOM 8626 C C . GLU A 1 79 ? 22.174 3.740 28.573 1.00 0.00 79 GLU A C 5
ATOM 8627 O O . GLU A 1 79 ? 23.270 4.034 28.090 1.00 0.00 79 GLU A O 5
ATOM 8639 N N . PHE A 1 80 ? 21.082 4.485 28.377 1.00 0.00 80 PHE A N 5
ATOM 8640 C CA . PHE A 1 80 ? 21.106 5.627 27.478 1.00 0.00 80 PHE A CA 5
ATOM 8641 C C . PHE A 1 80 ? 21.838 6.807 28.120 1.00 0.00 80 PHE A C 5
ATOM 8642 O O . PHE A 1 80 ? 21.215 7.702 28.690 1.00 0.00 80 PHE A O 5
ATOM 8659 N N . GLU A 1 81 ? 23.167 6.806 28.023 1.00 0.00 81 GLU A N 5
ATOM 8660 C CA . GLU A 1 81 ? 23.976 7.959 28.385 1.00 0.00 81 GLU A CA 5
ATOM 8661 C C . GLU A 1 81 ? 23.551 9.163 27.546 1.00 0.00 81 GLU A C 5
ATOM 8662 O O . GLU A 1 81 ? 23.227 9.014 26.368 1.00 0.00 81 GLU A O 5
ATOM 8674 N N . ILE A 1 82 ? 23.607 10.358 28.135 1.00 0.00 82 ILE A N 5
ATOM 8675 C CA . ILE A 1 82 ? 23.317 11.609 27.456 1.00 0.00 82 ILE A CA 5
ATOM 8676 C C . ILE A 1 82 ? 24.568 12.486 27.574 1.00 0.00 82 ILE A C 5
ATOM 8677 O O . ILE A 1 82 ? 24.854 12.949 28.676 1.00 0.00 82 ILE A O 5
ATOM 8693 N N . PRO A 1 83 ? 25.336 12.690 26.485 1.00 0.00 83 PRO A N 5
ATOM 8694 C CA . PRO A 1 83 ? 26.526 13.536 26.468 1.00 0.00 83 PRO A CA 5
ATOM 8695 C C . PRO A 1 83 ? 26.309 14.999 26.900 1.00 0.00 83 PRO A C 5
ATOM 8696 O O . PRO A 1 83 ? 26.316 15.912 26.074 1.00 0.00 83 PRO A O 5
ATOM 8707 N N . THR A 1 84 ? 26.175 15.209 28.215 1.00 0.00 84 THR A N 5
ATOM 8708 C CA . THR A 1 84 ? 26.145 16.477 28.938 1.00 0.00 84 THR A CA 5
ATOM 8709 C C . THR A 1 84 ? 25.371 17.581 28.209 1.00 0.00 84 THR A C 5
ATOM 8710 O O . THR A 1 84 ? 24.169 17.729 28.428 1.00 0.00 84 THR A O 5
ATOM 8721 N N . GLU A 1 85 ? 26.047 18.348 27.346 1.00 0.00 85 GLU A N 5
ATOM 8722 C CA . GLU A 1 85 ? 25.470 19.446 26.584 1.00 0.00 85 GLU A CA 5
ATOM 8723 C C . GLU A 1 85 ? 24.195 18.999 25.864 1.00 0.00 85 GLU A C 5
ATOM 8724 O O . GLU A 1 85 ? 23.224 19.753 25.804 1.00 0.00 85 GLU A O 5
ATOM 8736 N N . MET A 1 86 ? 24.195 17.755 25.367 1.00 0.00 86 MET A N 5
ATOM 8737 C CA . MET A 1 86 ? 23.029 17.101 24.790 1.00 0.00 86 MET A CA 5
ATOM 8738 C C . MET A 1 86 ? 21.757 17.415 25.583 1.00 0.00 86 MET A C 5
ATOM 8739 O O . MET A 1 86 ? 20.742 17.795 25.004 1.00 0.00 86 MET A O 5
ATOM 8753 N N . SER A 1 87 ? 21.827 17.266 26.909 1.00 0.00 87 SER A N 5
ATOM 8754 C CA . SER A 1 87 ? 20.706 17.410 27.828 1.00 0.00 87 SER A CA 5
ATOM 8755 C C . SER A 1 87 ? 19.853 18.646 27.519 1.00 0.00 87 SER A C 5
ATOM 8756 O O . SER A 1 87 ? 18.626 18.555 27.477 1.00 0.00 87 SER A O 5
ATOM 8764 N N . LEU A 1 88 ? 20.503 19.792 27.292 1.00 0.00 88 LEU A N 5
ATOM 8765 C CA . LEU A 1 88 ? 19.846 21.092 27.194 1.00 0.00 88 LEU A CA 5
ATOM 8766 C C . LEU A 1 88 ? 18.669 21.049 26.217 1.00 0.00 88 LEU A C 5
ATOM 8767 O O . LEU A 1 88 ? 17.557 21.435 26.572 1.00 0.00 88 LEU A O 5
ATOM 8783 N N . GLU A 1 89 ? 18.913 20.583 24.989 1.00 0.00 89 GLU A N 5
ATOM 8784 C CA . GLU A 1 89 ? 17.872 20.474 23.976 1.00 0.00 89 GLU A CA 5
ATOM 8785 C C . GLU A 1 89 ? 17.264 19.069 23.971 1.00 0.00 89 GLU A C 5
ATOM 8786 O O . GLU A 1 89 ? 16.075 18.914 23.688 1.00 0.00 89 GLU A O 5
ATOM 8798 N N . LEU A 1 90 ? 18.054 18.038 24.286 1.00 0.00 90 LEU A N 5
ATOM 8799 C CA . LEU A 1 90 ? 17.546 16.675 24.304 1.00 0.00 90 LEU A CA 5
ATOM 8800 C C . LEU A 1 90 ? 16.383 16.547 25.283 1.00 0.00 90 LEU A C 5
ATOM 8801 O O . LEU A 1 90 ? 15.485 15.750 25.046 1.00 0.00 90 LEU A O 5
ATOM 8817 N N . LEU A 1 91 ? 16.345 17.359 26.343 1.00 0.00 91 LEU A N 5
ATOM 8818 C CA . LEU A 1 91 ? 15.171 17.450 27.202 1.00 0.00 91 LEU A CA 5
ATOM 8819 C C . LEU A 1 91 ? 13.927 17.770 26.367 1.00 0.00 91 LEU A C 5
ATOM 8820 O O . LEU A 1 91 ? 12.919 17.068 26.441 1.00 0.00 91 LEU A O 5
ATOM 8836 N N . LEU A 1 92 ? 14.001 18.822 25.549 1.00 0.00 92 LEU A N 5
ATOM 8837 C CA . LEU A 1 92 ? 12.889 19.246 24.712 1.00 0.00 92 LEU A CA 5
ATOM 8838 C C . LEU A 1 92 ? 12.530 18.131 23.730 1.00 0.00 92 LEU A C 5
ATOM 8839 O O . LEU A 1 92 ? 11.361 17.782 23.584 1.00 0.00 92 LEU A O 5
ATOM 8855 N N . ALA A 1 93 ? 13.542 17.557 23.071 1.00 0.00 93 ALA A N 5
ATOM 8856 C CA . ALA A 1 93 ? 13.332 16.461 22.132 1.00 0.00 93 ALA A CA 5
ATOM 8857 C C . ALA A 1 93 ? 12.617 15.283 22.802 1.00 0.00 93 ALA A C 5
ATOM 8858 O O . ALA A 1 93 ? 11.622 14.782 22.287 1.00 0.00 93 ALA A O 5
ATOM 8865 N N . ALA A 1 94 ? 13.124 14.843 23.953 1.00 0.00 94 ALA A N 5
ATOM 8866 C CA . ALA A 1 94 ? 12.584 13.730 24.719 1.00 0.00 94 ALA A CA 5
ATOM 8867 C C . ALA A 1 94 ? 11.148 14.018 25.150 1.00 0.00 94 ALA A C 5
ATOM 8868 O O . ALA A 1 94 ? 10.285 13.152 25.026 1.00 0.00 94 ALA A O 5
ATOM 8875 N N . ASP A 1 95 ? 10.885 15.226 25.654 1.00 0.00 95 ASP A N 5
ATOM 8876 C CA . ASP A 1 95 ? 9.548 15.617 26.084 1.00 0.00 95 ASP A CA 5
ATOM 8877 C C . ASP A 1 95 ? 8.587 15.645 24.895 1.00 0.00 95 ASP A C 5
ATOM 8878 O O . ASP A 1 95 ? 7.479 15.125 24.996 1.00 0.00 95 ASP A O 5
ATOM 8887 N N . TYR A 1 96 ? 9.002 16.239 23.771 1.00 0.00 96 TYR A N 5
ATOM 8888 C CA . TYR A 1 96 ? 8.216 16.208 22.545 1.00 0.00 96 TYR A CA 5
ATOM 8889 C C . TYR A 1 96 ? 7.908 14.761 22.155 1.00 0.00 96 TYR A C 5
ATOM 8890 O O . TYR A 1 96 ? 6.757 14.406 21.918 1.00 0.00 96 TYR A O 5
ATOM 8908 N N . LEU A 1 97 ? 8.957 13.945 22.043 1.00 0.00 97 LEU A N 5
ATOM 8909 C CA . LEU A 1 97 ? 8.879 12.565 21.599 1.00 0.00 97 LEU A CA 5
ATOM 8910 C C . LEU A 1 97 ? 7.913 11.794 22.497 1.00 0.00 97 LEU A C 5
ATOM 8911 O O . LEU A 1 97 ? 6.879 11.308 22.043 1.00 0.00 97 LEU A O 5
ATOM 8927 N N . SER A 1 98 ? 8.260 11.702 23.780 1.00 0.00 98 SER A N 5
ATOM 8928 C CA . SER A 1 98 ? 7.517 10.985 24.794 1.00 0.00 98 SER A CA 5
ATOM 8929 C C . SER A 1 98 ? 7.273 9.518 24.412 1.00 0.00 98 SER A C 5
ATOM 8930 O O . SER A 1 98 ? 7.879 8.980 23.487 1.00 0.00 98 SER A O 5
ATOM 8938 N N . ILE A 1 99 ? 6.412 8.866 25.193 1.00 0.00 99 ILE A N 5
ATOM 8939 C CA . ILE A 1 99 ? 6.087 7.447 25.118 1.00 0.00 99 ILE A CA 5
ATOM 8940 C C . ILE A 1 99 ? 4.590 7.242 25.372 1.00 0.00 99 ILE A C 5
ATOM 8941 O O . ILE A 1 99 ? 4.112 6.118 25.110 1.00 0.00 99 ILE A O 5
ATOM 8958 N N . THR B 2 1 ? 13.145 4.902 28.648 1.00 0.00 157 THR B N 5
ATOM 8959 C CA . THR B 2 1 ? 14.389 5.052 29.427 1.00 0.00 157 THR B CA 5
ATOM 8960 C C . THR B 2 1 ? 14.912 6.486 29.343 1.00 0.00 157 THR B C 5
ATOM 8961 O O . THR B 2 1 ? 15.121 7.138 30.368 1.00 0.00 157 THR B O 5
ATOM 8974 N N . LEU B 2 2 ? 15.109 6.963 28.109 1.00 0.00 158 LEU B N 5
ATOM 8975 C CA . LEU B 2 2 ? 15.650 8.279 27.783 1.00 0.00 158 LEU B CA 5
ATOM 8976 C C . LEU B 2 2 ? 15.091 9.373 28.690 1.00 0.00 158 LEU B C 5
ATOM 8977 O O . LEU B 2 2 ? 15.854 10.164 29.230 1.00 0.00 158 LEU B O 5
ATOM 8993 N N . LYS B 2 3 ? 13.770 9.413 28.871 1.00 0.00 159 LYS B N 5
ATOM 8994 C CA . LYS B 2 3 ? 13.124 10.403 29.725 1.00 0.00 159 LYS B CA 5
ATOM 8995 C C . LYS B 2 3 ? 13.699 10.356 31.148 1.00 0.00 159 LYS B C 5
ATOM 8996 O O . LYS B 2 3 ? 14.045 11.385 31.727 1.00 0.00 159 LYS B O 5
ATOM 9015 N N . GLU B 2 4 ? 13.818 9.150 31.705 1.00 0.00 160 GLU B N 5
ATOM 9016 C CA . GLU B 2 4 ? 14.335 8.938 33.046 1.00 0.00 160 GLU B CA 5
ATOM 9017 C C . GLU B 2 4 ? 15.809 9.342 33.089 1.00 0.00 160 GLU B C 5
ATOM 9018 O O . GLU B 2 4 ? 16.233 10.047 34.002 1.00 0.00 160 GLU B O 5
ATOM 9030 N N . ARG B 2 5 ? 16.593 8.893 32.099 1.00 0.00 161 ARG B N 5
ATOM 9031 C CA . ARG B 2 5 ? 18.009 9.246 32.039 1.00 0.00 161 ARG B CA 5
ATOM 9032 C C . ARG B 2 5 ? 18.167 10.770 31.993 1.00 0.00 161 ARG B C 5
ATOM 9033 O O . ARG B 2 5 ? 18.970 11.340 32.728 1.00 0.00 161 ARG B O 5
ATOM 9054 N N . CYS B 2 6 ? 17.371 11.436 31.153 1.00 0.00 162 CYS B N 5
ATOM 9055 C CA . CYS B 2 6 ? 17.349 12.887 31.037 1.00 0.00 162 CYS B CA 5
ATOM 9056 C C . CYS B 2 6 ? 17.024 13.520 32.386 1.00 0.00 162 CYS B C 5
ATOM 9057 O O . CYS B 2 6 ? 17.747 14.399 32.857 1.00 0.00 162 CYS B O 5
ATOM 9065 N N . LEU B 2 7 ? 15.931 13.067 33.009 1.00 0.00 163 LEU B N 5
ATOM 9066 C CA . LEU B 2 7 ? 15.510 13.536 34.320 1.00 0.00 163 LEU B CA 5
ATOM 9067 C C . LEU B 2 7 ? 16.692 13.463 35.292 1.00 0.00 163 LEU B C 5
ATOM 9068 O O . LEU B 2 7 ? 17.048 14.469 35.915 1.00 0.00 163 LEU B O 5
ATOM 9084 N N . GLN B 2 8 ? 17.302 12.275 35.379 1.00 0.00 164 GLN B N 5
ATOM 9085 C CA . GLN B 2 8 ? 18.451 11.991 36.219 1.00 0.00 164 GLN B CA 5
ATOM 9086 C C . GLN B 2 8 ? 19.600 12.954 35.932 1.00 0.00 164 GLN B C 5
ATOM 9087 O O . GLN B 2 8 ? 20.054 13.622 36.860 1.00 0.00 164 GLN B O 5
ATOM 9101 N N . VAL B 2 9 ? 20.103 13.030 34.695 1.00 0.00 165 VAL B N 5
ATOM 9102 C CA . VAL B 2 9 ? 21.250 13.895 34.425 1.00 0.00 165 VAL B CA 5
ATOM 9103 C C . VAL B 2 9 ? 20.910 15.354 34.734 1.00 0.00 165 VAL B C 5
ATOM 9104 O O . VAL B 2 9 ? 21.717 16.044 35.352 1.00 0.00 165 VAL B O 5
ATOM 9117 N N . VAL B 2 10 ? 19.713 15.824 34.362 1.00 0.00 166 VAL B N 5
ATOM 9118 C CA . VAL B 2 10 ? 19.286 17.174 34.713 1.00 0.00 166 VAL B CA 5
ATOM 9119 C C . VAL B 2 10 ? 19.361 17.368 36.233 1.00 0.00 166 VAL B C 5
ATOM 9120 O O . VAL B 2 10 ? 19.982 18.325 36.691 1.00 0.00 166 VAL B O 5
ATOM 9133 N N . ARG B 2 11 ? 18.787 16.450 37.021 1.00 0.00 167 ARG B N 5
ATOM 9134 C CA . ARG B 2 11 ? 18.912 16.491 38.482 1.00 0.00 167 ARG B CA 5
ATOM 9135 C C . ARG B 2 11 ? 20.384 16.561 38.901 1.00 0.00 167 ARG B C 5
ATOM 9136 O O . ARG B 2 11 ? 20.760 17.384 39.731 1.00 0.00 167 ARG B O 5
ATOM 9157 N N . SER B 2 12 ? 21.206 15.682 38.328 1.00 0.00 168 SER B N 5
ATOM 9158 C CA . SER B 2 12 ? 22.613 15.541 38.674 1.00 0.00 168 SER B CA 5
ATOM 9159 C C . SER B 2 12 ? 23.372 16.847 38.419 1.00 0.00 168 SER B C 5
ATOM 9160 O O . SER B 2 12 ? 24.243 17.218 39.201 1.00 0.00 168 SER B O 5
ATOM 9168 N N . LEU B 2 13 ? 23.054 17.532 37.318 1.00 0.00 169 LEU B N 5
ATOM 9169 C CA . LEU B 2 13 ? 23.666 18.805 36.963 1.00 0.00 169 LEU B CA 5
ATOM 9170 C C . LEU B 2 13 ? 23.133 19.928 37.860 1.00 0.00 169 LEU B C 5
ATOM 9171 O O . LEU B 2 13 ? 23.911 20.665 38.460 1.00 0.00 169 LEU B O 5
ATOM 9187 N N . VAL B 2 14 ? 21.809 20.083 37.925 1.00 0.00 170 VAL B N 5
ATOM 9188 C CA . VAL B 2 14 ? 21.169 21.196 38.617 1.00 0.00 170 VAL B CA 5
ATOM 9189 C C . VAL B 2 14 ? 21.430 21.128 40.125 1.00 0.00 170 VAL B C 5
ATOM 9190 O O . VAL B 2 14 ? 21.732 22.147 40.742 1.00 0.00 170 VAL B O 5
ATOM 9203 N N . LYS B 2 15 ? 21.301 19.937 40.716 1.00 0.00 171 LYS B N 5
ATOM 9204 C CA . LYS B 2 15 ? 21.435 19.715 42.152 1.00 0.00 171 LYS B CA 5
ATOM 9205 C C . LYS B 2 15 ? 20.442 20.591 42.928 1.00 0.00 171 LYS B C 5
ATOM 9206 O O . LYS B 2 15 ? 20.860 21.205 43.935 1.00 0.00 171 LYS B O 5
ATOM 9226 N N . MET A 1 1 ? 1.497 2.442 9.564 1.00 0.00 1 MET A N 6
ATOM 9227 C CA . MET A 1 1 ? 0.763 2.694 8.309 1.00 0.00 1 MET A CA 6
ATOM 9228 C C . MET A 1 1 ? 1.613 2.317 7.093 1.00 0.00 1 MET A C 6
ATOM 9229 O O . MET A 1 1 ? 2.816 2.078 7.213 1.00 0.00 1 MET A O 6
ATOM 9245 N N . SER A 1 2 ? 0.979 2.268 5.918 1.00 0.00 2 SER A N 6
ATOM 9246 C CA . SER A 1 2 ? 1.535 1.813 4.650 1.00 0.00 2 SER A CA 6
ATOM 9247 C C . SER A 1 2 ? 2.924 2.378 4.340 1.00 0.00 2 SER A C 6
ATOM 9248 O O . SER A 1 2 ? 3.725 1.706 3.697 1.00 0.00 2 SER A O 6
ATOM 9256 N N . GLN A 1 3 ? 3.204 3.602 4.802 1.00 0.00 3 GLN A N 6
ATOM 9257 C CA . GLN A 1 3 ? 4.493 4.265 4.651 1.00 0.00 3 GLN A CA 6
ATOM 9258 C C . GLN A 1 3 ? 5.665 3.381 5.076 1.00 0.00 3 GLN A C 6
ATOM 9259 O O . GLN A 1 3 ? 6.758 3.535 4.542 1.00 0.00 3 GLN A O 6
ATOM 9273 N N . ASP A 1 4 ? 5.474 2.537 6.098 1.00 0.00 4 ASP A N 6
ATOM 9274 C CA . ASP A 1 4 ? 6.521 1.717 6.708 1.00 0.00 4 ASP A CA 6
ATOM 9275 C C . ASP A 1 4 ? 7.506 2.530 7.556 1.00 0.00 4 ASP A C 6
ATOM 9276 O O . ASP A 1 4 ? 8.222 1.949 8.370 1.00 0.00 4 ASP A O 6
ATOM 9285 N N . PHE A 1 5 ? 7.525 3.862 7.438 1.00 0.00 5 PHE A N 6
ATOM 9286 C CA . PHE A 1 5 ? 8.328 4.731 8.279 1.00 0.00 5 PHE A CA 6
ATOM 9287 C C . PHE A 1 5 ? 7.647 6.085 8.476 1.00 0.00 5 PHE A C 6
ATOM 9288 O O . PHE A 1 5 ? 6.678 6.428 7.792 1.00 0.00 5 PHE A O 6
ATOM 9305 N N . VAL A 1 6 ? 8.181 6.836 9.437 1.00 0.00 6 VAL A N 6
ATOM 9306 C CA . VAL A 1 6 ? 7.897 8.230 9.725 1.00 0.00 6 VAL A CA 6
ATOM 9307 C C . VAL A 1 6 ? 9.252 8.942 9.711 1.00 0.00 6 VAL A C 6
ATOM 9308 O O . VAL A 1 6 ? 10.282 8.268 9.678 1.00 0.00 6 VAL A O 6
ATOM 9321 N N . THR A 1 7 ? 9.281 10.276 9.711 1.00 0.00 7 THR A N 6
ATOM 9322 C CA . THR A 1 7 ? 10.503 11.039 9.485 1.00 0.00 7 THR A CA 6
ATOM 9323 C C . THR A 1 7 ? 10.669 12.130 10.551 1.00 0.00 7 THR A C 6
ATOM 9324 O O . THR A 1 7 ? 9.874 13.066 10.626 1.00 0.00 7 THR A O 6
ATOM 9335 N N . LEU A 1 8 ? 11.724 12.022 11.361 1.00 0.00 8 LEU A N 6
ATOM 9336 C CA . LEU A 1 8 ? 12.096 13.058 12.315 1.00 0.00 8 LEU A CA 6
ATOM 9337 C C . LEU A 1 8 ? 13.147 13.934 11.628 1.00 0.00 8 LEU A C 6
ATOM 9338 O O . LEU A 1 8 ? 14.195 13.424 11.230 1.00 0.00 8 LEU A O 6
ATOM 9354 N N . VAL A 1 9 ? 12.862 15.226 11.435 1.00 0.00 9 VAL A N 6
ATOM 9355 C CA . VAL A 1 9 ? 13.674 16.113 10.610 1.00 0.00 9 VAL A CA 6
ATOM 9356 C C . VAL A 1 9 ? 14.313 17.196 11.481 1.00 0.00 9 VAL A C 6
ATOM 9357 O O . VAL A 1 9 ? 13.588 17.998 12.062 1.00 0.00 9 VAL A O 6
ATOM 9370 N N . SER A 1 10 ? 15.647 17.232 11.566 1.00 0.00 10 SER A N 6
ATOM 9371 C CA . SER A 1 10 ? 16.391 18.218 12.349 1.00 0.00 10 SER A CA 6
ATOM 9372 C C . SER A 1 10 ? 16.826 19.402 11.484 1.00 0.00 10 SER A C 6
ATOM 9373 O O . SER A 1 10 ? 17.189 19.225 10.322 1.00 0.00 10 SER A O 6
ATOM 9381 N N . LYS A 1 11 ? 16.835 20.592 12.095 1.00 0.00 11 LYS A N 6
ATOM 9382 C CA . LYS A 1 11 ? 17.410 21.832 11.585 1.00 0.00 11 LYS A CA 6
ATOM 9383 C C . LYS A 1 11 ? 17.227 21.989 10.066 1.00 0.00 11 LYS A C 6
ATOM 9384 O O . LYS A 1 11 ? 16.096 21.968 9.581 1.00 0.00 11 LYS A O 6
ATOM 9403 N N . ASP A 1 12 ? 18.313 22.155 9.302 1.00 0.00 12 ASP A N 6
ATOM 9404 C CA . ASP A 1 12 ? 18.244 22.366 7.862 1.00 0.00 12 ASP A CA 6
ATOM 9405 C C . ASP A 1 12 ? 18.007 21.039 7.135 1.00 0.00 12 ASP A C 6
ATOM 9406 O O . ASP A 1 12 ? 18.853 20.570 6.378 1.00 0.00 12 ASP A O 6
ATOM 9415 N N . ASP A 1 13 ? 16.841 20.442 7.381 1.00 0.00 13 ASP A N 6
ATOM 9416 C CA . ASP A 1 13 ? 16.327 19.272 6.682 1.00 0.00 13 ASP A CA 6
ATOM 9417 C C . ASP A 1 13 ? 17.251 18.052 6.788 1.00 0.00 13 ASP A C 6
ATOM 9418 O O . ASP A 1 13 ? 17.502 17.362 5.803 1.00 0.00 13 ASP A O 6
ATOM 9427 N N . LYS A 1 14 ? 17.708 17.741 8.003 1.00 0.00 14 LYS A N 6
ATOM 9428 C CA . LYS A 1 14 ? 18.423 16.509 8.297 1.00 0.00 14 LYS A CA 6
ATOM 9429 C C . LYS A 1 14 ? 17.369 15.470 8.671 1.00 0.00 14 LYS A C 6
ATOM 9430 O O . LYS A 1 14 ? 16.943 15.395 9.824 1.00 0.00 14 LYS A O 6
ATOM 9449 N N . GLU A 1 15 ? 16.929 14.707 7.668 1.00 0.00 15 GLU A N 6
ATOM 9450 C CA . GLU A 1 15 ? 15.808 13.788 7.768 1.00 0.00 15 GLU A CA 6
ATOM 9451 C C . GLU A 1 15 ? 16.284 12.418 8.248 1.00 0.00 15 GLU A C 6
ATOM 9452 O O . GLU A 1 15 ? 17.002 11.731 7.525 1.00 0.00 15 GLU A O 6
ATOM 9464 N N . TYR A 1 16 ? 15.852 12.001 9.439 1.00 0.00 16 TYR A N 6
ATOM 9465 C CA . TYR A 1 16 ? 16.041 10.645 9.930 1.00 0.00 16 TYR A CA 6
ATOM 9466 C C . TYR A 1 16 ? 14.729 9.881 9.776 1.00 0.00 16 TYR A C 6
ATOM 9467 O O . TYR A 1 16 ? 13.693 10.340 10.253 1.00 0.00 16 TYR A O 6
ATOM 9485 N N . GLU A 1 17 ? 14.772 8.730 9.097 1.00 0.00 17 GLU A N 6
ATOM 9486 C CA . GLU A 1 17 ? 13.622 7.867 8.876 1.00 0.00 17 GLU A CA 6
ATOM 9487 C C . GLU A 1 17 ? 13.548 6.822 9.992 1.00 0.00 17 GLU A C 6
ATOM 9488 O O . GLU A 1 17 ? 14.500 6.077 10.209 1.00 0.00 17 GLU A O 6
ATOM 9500 N N . ILE A 1 18 ? 12.426 6.794 10.710 1.00 0.00 18 ILE A N 6
ATOM 9501 C CA . ILE A 1 18 ? 12.146 5.904 11.826 1.00 0.00 18 ILE A CA 6
ATOM 9502 C C . ILE A 1 18 ? 11.119 4.901 11.310 1.00 0.00 18 ILE A C 6
ATOM 9503 O O . ILE A 1 18 ? 10.031 5.304 10.902 1.00 0.00 18 ILE A O 6
ATOM 9519 N N . SER A 1 19 ? 11.435 3.607 11.309 1.00 0.00 19 SER A N 6
ATOM 9520 C CA . SER A 1 19 ? 10.497 2.575 10.898 1.00 0.00 19 SER A CA 6
ATOM 9521 C C . SER A 1 19 ? 9.213 2.647 11.734 1.00 0.00 19 SER A C 6
ATOM 9522 O O . SER A 1 19 ? 9.276 2.909 12.936 1.00 0.00 19 SER A O 6
ATOM 9530 N N . ARG A 1 20 ? 8.049 2.373 11.135 1.00 0.00 20 ARG A N 6
ATOM 9531 C CA . ARG A 1 20 ? 6.774 2.392 11.850 1.00 0.00 20 ARG A CA 6
ATOM 9532 C C . ARG A 1 20 ? 6.840 1.533 13.118 1.00 0.00 20 ARG A C 6
ATOM 9533 O O . ARG A 1 20 ? 6.338 1.917 14.172 1.00 0.00 20 ARG A O 6
ATOM 9554 N N . SER A 1 21 ? 7.521 0.387 13.012 1.00 0.00 21 SER A N 6
ATOM 9555 C CA . SER A 1 21 ? 7.708 -0.561 14.099 1.00 0.00 21 SER A CA 6
ATOM 9556 C C . SER A 1 21 ? 8.464 0.048 15.288 1.00 0.00 21 SER A C 6
ATOM 9557 O O . SER A 1 21 ? 8.342 -0.471 16.392 1.00 0.00 21 SER A O 6
ATOM 9565 N N . ALA A 1 22 ? 9.240 1.114 15.076 1.00 0.00 22 ALA A N 6
ATOM 9566 C CA . ALA A 1 22 ? 9.836 1.905 16.145 1.00 0.00 22 ALA A CA 6
ATOM 9567 C C . ALA A 1 22 ? 8.871 3.027 16.529 1.00 0.00 22 ALA A C 6
ATOM 9568 O O . ALA A 1 22 ? 8.590 3.227 17.708 1.00 0.00 22 ALA A O 6
ATOM 9575 N N . ALA A 1 23 ? 8.332 3.735 15.531 1.00 0.00 23 ALA A N 6
ATOM 9576 C CA . ALA A 1 23 ? 7.431 4.870 15.722 1.00 0.00 23 ALA A CA 6
ATOM 9577 C C . ALA A 1 23 ? 6.315 4.555 16.717 1.00 0.00 23 ALA A C 6
ATOM 9578 O O . ALA A 1 23 ? 5.943 5.394 17.539 1.00 0.00 23 ALA A O 6
ATOM 9585 N N . MET A 1 24 ? 5.781 3.335 16.646 1.00 0.00 24 MET A N 6
ATOM 9586 C CA . MET A 1 24 ? 4.725 2.889 17.541 1.00 0.00 24 MET A CA 6
ATOM 9587 C C . MET A 1 24 ? 5.061 3.085 19.026 1.00 0.00 24 MET A C 6
ATOM 9588 O O . MET A 1 24 ? 4.144 3.342 19.802 1.00 0.00 24 MET A O 6
ATOM 9602 N N . ILE A 1 25 ? 6.335 2.984 19.440 1.00 0.00 25 ILE A N 6
ATOM 9603 C CA . ILE A 1 25 ? 6.688 3.178 20.846 1.00 0.00 25 ILE A CA 6
ATOM 9604 C C . ILE A 1 25 ? 7.006 4.645 21.172 1.00 0.00 25 ILE A C 6
ATOM 9605 O O . ILE A 1 25 ? 7.536 4.924 22.244 1.00 0.00 25 ILE A O 6
ATOM 9621 N N . SER A 1 26 ? 6.655 5.592 20.293 1.00 0.00 26 SER A N 6
ATOM 9622 C CA . SER A 1 26 ? 6.692 7.026 20.569 1.00 0.00 26 SER A CA 6
ATOM 9623 C C . SER A 1 26 ? 5.273 7.583 20.384 1.00 0.00 26 SER A C 6
ATOM 9624 O O . SER A 1 26 ? 4.934 8.004 19.276 1.00 0.00 26 SER A O 6
ATOM 9632 N N . PRO A 1 27 ? 4.436 7.570 21.438 1.00 0.00 27 PRO A N 6
ATOM 9633 C CA . PRO A 1 27 ? 3.029 7.952 21.396 1.00 0.00 27 PRO A CA 6
ATOM 9634 C C . PRO A 1 27 ? 2.721 9.193 20.557 1.00 0.00 27 PRO A C 6
ATOM 9635 O O . PRO A 1 27 ? 1.806 9.178 19.738 1.00 0.00 27 PRO A O 6
ATOM 9646 N N . THR A 1 28 ? 3.475 10.275 20.749 1.00 0.00 28 THR A N 6
ATOM 9647 C CA . THR A 1 28 ? 3.284 11.517 20.023 1.00 0.00 28 THR A CA 6
ATOM 9648 C C . THR A 1 28 ? 3.444 11.300 18.519 1.00 0.00 28 THR A C 6
ATOM 9649 O O . THR A 1 28 ? 2.632 11.772 17.732 1.00 0.00 28 THR A O 6
ATOM 9660 N N . LEU A 1 29 ? 4.489 10.580 18.115 1.00 0.00 29 LEU A N 6
ATOM 9661 C CA . LEU A 1 29 ? 4.794 10.338 16.711 1.00 0.00 29 LEU A CA 6
ATOM 9662 C C . LEU A 1 29 ? 3.718 9.420 16.118 1.00 0.00 29 LEU A C 6
ATOM 9663 O O . LEU A 1 29 ? 3.170 9.683 15.045 1.00 0.00 29 LEU A O 6
ATOM 9679 N N . LYS A 1 30 ? 3.391 8.361 16.866 1.00 0.00 30 LYS A N 6
ATOM 9680 C CA . LYS A 1 30 ? 2.330 7.420 16.537 1.00 0.00 30 LYS A CA 6
ATOM 9681 C C . LYS A 1 30 ? 0.980 8.133 16.394 1.00 0.00 30 LYS A C 6
ATOM 9682 O O . LYS A 1 30 ? 0.178 7.765 15.542 1.00 0.00 30 LYS A O 6
ATOM 9701 N N . ALA A 1 31 ? 0.717 9.161 17.204 1.00 0.00 31 ALA A N 6
ATOM 9702 C CA . ALA A 1 31 ? -0.451 10.003 17.015 1.00 0.00 31 ALA A CA 6
ATOM 9703 C C . ALA A 1 31 ? -0.300 10.821 15.729 1.00 0.00 31 ALA A C 6
ATOM 9704 O O . ALA A 1 31 ? -1.135 10.721 14.834 1.00 0.00 31 ALA A O 6
ATOM 9711 N N . MET A 1 32 ? 0.763 11.628 15.635 1.00 0.00 32 MET A N 6
ATOM 9712 C CA . MET A 1 32 ? 1.003 12.571 14.547 1.00 0.00 32 MET A CA 6
ATOM 9713 C C . MET A 1 32 ? 0.775 11.943 13.169 1.00 0.00 32 MET A C 6
ATOM 9714 O O . MET A 1 32 ? 0.127 12.543 12.313 1.00 0.00 32 MET A O 6
ATOM 9728 N N . ILE A 1 33 ? 1.305 10.739 12.946 1.00 0.00 33 ILE A N 6
ATOM 9729 C CA . ILE A 1 33 ? 1.149 10.072 11.656 1.00 0.00 33 ILE A CA 6
ATOM 9730 C C . ILE A 1 33 ? -0.319 9.781 11.310 1.00 0.00 33 ILE A C 6
ATOM 9731 O O . ILE A 1 33 ? -0.694 9.849 10.142 1.00 0.00 33 ILE A O 6
ATOM 9747 N N . GLU A 1 34 ? -1.145 9.448 12.305 1.00 0.00 34 GLU A N 6
ATOM 9748 C CA . GLU A 1 34 ? -2.499 8.941 12.097 1.00 0.00 34 GLU A CA 6
ATOM 9749 C C . GLU A 1 34 ? -3.533 10.056 12.196 1.00 0.00 34 GLU A C 6
ATOM 9750 O O . GLU A 1 34 ? -4.480 10.098 11.418 1.00 0.00 34 GLU A O 6
ATOM 9762 N N . GLY A 1 35 ? -3.380 10.923 13.195 1.00 0.00 35 GLY A N 6
ATOM 9763 C CA . GLY A 1 35 ? -4.387 11.910 13.555 1.00 0.00 35 GLY A CA 6
ATOM 9764 C C . GLY A 1 35 ? -4.313 13.102 12.605 1.00 0.00 35 GLY A C 6
ATOM 9765 O O . GLY A 1 35 ? -5.070 13.173 11.633 1.00 0.00 35 GLY A O 6
ATOM 9769 N N . PRO A 1 36 ? -3.387 14.042 12.837 1.00 0.00 36 PRO A N 6
ATOM 9770 C CA . PRO A 1 36 ? -3.132 15.153 11.935 1.00 0.00 36 PRO A CA 6
ATOM 9771 C C . PRO A 1 36 ? -2.323 14.661 10.726 1.00 0.00 36 PRO A C 6
ATOM 9772 O O . PRO A 1 36 ? -1.287 15.227 10.379 1.00 0.00 36 PRO A O 6
ATOM 9783 N N . PHE A 1 37 ? -2.792 13.604 10.055 1.00 0.00 37 PHE A N 6
ATOM 9784 C CA . PHE A 1 37 ? -2.058 13.003 8.950 1.00 0.00 37 PHE A CA 6
ATOM 9785 C C . PHE A 1 37 ? -2.007 13.951 7.762 1.00 0.00 37 PHE A C 6
ATOM 9786 O O . PHE A 1 37 ? -1.018 14.007 7.040 1.00 0.00 37 PHE A O 6
ATOM 9803 N N . ARG A 1 38 ? -3.054 14.758 7.614 1.00 0.00 38 ARG A N 6
ATOM 9804 C CA . ARG A 1 38 ? -3.119 15.837 6.645 1.00 0.00 38 ARG A CA 6
ATOM 9805 C C . ARG A 1 38 ? -1.989 16.852 6.863 1.00 0.00 38 ARG A C 6
ATOM 9806 O O . ARG A 1 38 ? -1.777 17.702 6.002 1.00 0.00 38 ARG A O 6
ATOM 9827 N N . GLU A 1 39 ? -1.301 16.799 8.014 1.00 0.00 39 GLU A N 6
ATOM 9828 C CA . GLU A 1 39 ? -0.315 17.794 8.404 1.00 0.00 39 GLU A CA 6
ATOM 9829 C C . GLU A 1 39 ? 1.064 17.144 8.504 1.00 0.00 39 GLU A C 6
ATOM 9830 O O . GLU A 1 39 ? 2.021 17.641 7.917 1.00 0.00 39 GLU A O 6
ATOM 9842 N N . SER A 1 40 ? 1.173 16.055 9.272 1.00 0.00 40 SER A N 6
ATOM 9843 C CA . SER A 1 40 ? 2.454 15.438 9.589 1.00 0.00 40 SER A CA 6
ATOM 9844 C C . SER A 1 40 ? 2.673 14.181 8.757 1.00 0.00 40 SER A C 6
ATOM 9845 O O . SER A 1 40 ? 3.697 14.058 8.087 1.00 0.00 40 SER A O 6
ATOM 9853 N N . LYS A 1 41 ? 1.745 13.223 8.856 1.00 0.00 41 LYS A N 6
ATOM 9854 C CA . LYS A 1 41 ? 1.899 11.874 8.315 1.00 0.00 41 LYS A CA 6
ATOM 9855 C C . LYS A 1 41 ? 3.299 11.320 8.603 1.00 0.00 41 LYS A C 6
ATOM 9856 O O . LYS A 1 41 ? 3.934 10.679 7.766 1.00 0.00 41 LYS A O 6
ATOM 9875 N N . GLY A 1 42 ? 3.764 11.557 9.834 1.00 0.00 42 GLY A N 6
ATOM 9876 C CA . GLY A 1 42 ? 5.020 11.035 10.328 1.00 0.00 42 GLY A CA 6
ATOM 9877 C C . GLY A 1 42 ? 6.161 12.037 10.198 1.00 0.00 42 GLY A C 6
ATOM 9878 O O . GLY A 1 42 ? 7.219 11.802 10.773 1.00 0.00 42 GLY A O 6
ATOM 9882 N N . ARG A 1 43 ? 5.984 13.142 9.471 1.00 0.00 43 ARG A N 6
ATOM 9883 C CA . ARG A 1 43 ? 7.043 14.117 9.283 1.00 0.00 43 ARG A CA 6
ATOM 9884 C C . ARG A 1 43 ? 6.987 15.104 10.447 1.00 0.00 43 ARG A C 6
ATOM 9885 O O . ARG A 1 43 ? 6.013 15.848 10.563 1.00 0.00 43 ARG A O 6
ATOM 9906 N N . ILE A 1 44 ? 8.000 15.094 11.321 1.00 0.00 44 ILE A N 6
ATOM 9907 C CA . ILE A 1 44 ? 8.139 16.080 12.390 1.00 0.00 44 ILE A CA 6
ATOM 9908 C C . ILE A 1 44 ? 9.287 17.026 12.032 1.00 0.00 44 ILE A C 6
ATOM 9909 O O . ILE A 1 44 ? 10.454 16.628 12.001 1.00 0.00 44 ILE A O 6
ATOM 9925 N N . GLU A 1 45 ? 8.933 18.280 11.740 1.00 0.00 45 GLU A N 6
ATOM 9926 C CA . GLU A 1 45 ? 9.821 19.292 11.201 1.00 0.00 45 GLU A CA 6
ATOM 9927 C C . GLU A 1 45 ? 10.492 20.064 12.334 1.00 0.00 45 GLU A C 6
ATOM 9928 O O . GLU A 1 45 ? 10.139 21.209 12.614 1.00 0.00 45 GLU A O 6
ATOM 9940 N N . LEU A 1 46 ? 11.512 19.475 12.957 1.00 0.00 46 LEU A N 6
ATOM 9941 C CA . LEU A 1 46 ? 12.234 20.093 14.062 1.00 0.00 46 LEU A CA 6
ATOM 9942 C C . LEU A 1 46 ? 13.344 20.953 13.466 1.00 0.00 46 LEU A C 6
ATOM 9943 O O . LEU A 1 46 ? 14.532 20.765 13.743 1.00 0.00 46 LEU A O 6
ATOM 9959 N N . LYS A 1 47 ? 12.922 21.936 12.663 1.00 0.00 47 LYS A N 6
ATOM 9960 C CA . LYS A 1 47 ? 13.778 22.923 12.020 1.00 0.00 47 LYS A CA 6
ATOM 9961 C C . LYS A 1 47 ? 14.268 23.911 13.082 1.00 0.00 47 LYS A C 6
ATOM 9962 O O . LYS A 1 47 ? 13.926 25.091 13.071 1.00 0.00 47 LYS A O 6
ATOM 9981 N N . GLN A 1 48 ? 15.058 23.395 14.024 1.00 0.00 48 GLN A N 6
ATOM 9982 C CA . GLN A 1 48 ? 15.470 24.078 15.237 1.00 0.00 48 GLN A CA 6
ATOM 9983 C C . GLN A 1 48 ? 16.498 23.226 15.975 1.00 0.00 48 GLN A C 6
ATOM 9984 O O . GLN A 1 48 ? 17.580 23.713 16.294 1.00 0.00 48 GLN A O 6
ATOM 9998 N N . PHE A 1 49 ? 16.153 21.971 16.289 1.00 0.00 49 PHE A N 6
ATOM 9999 C CA . PHE A 1 49 ? 16.985 21.168 17.177 1.00 0.00 49 PHE A CA 6
ATOM 10000 C C . PHE A 1 49 ? 18.162 20.569 16.418 1.00 0.00 49 PHE A C 6
ATOM 10001 O O . PHE A 1 49 ? 18.049 20.227 15.240 1.00 0.00 49 PHE A O 6
ATOM 10018 N N . ASP A 1 50 ? 19.292 20.440 17.113 1.00 0.00 50 ASP A N 6
ATOM 10019 C CA . ASP A 1 50 ? 20.540 19.974 16.535 1.00 0.00 50 ASP A CA 6
ATOM 10020 C C . ASP A 1 50 ? 20.453 18.495 16.153 1.00 0.00 50 ASP A C 6
ATOM 10021 O O . ASP A 1 50 ? 19.892 17.669 16.875 1.00 0.00 50 ASP A O 6
ATOM 10030 N N . SER A 1 51 ? 21.042 18.164 15.007 1.00 0.00 51 SER A N 6
ATOM 10031 C CA . SER A 1 51 ? 20.980 16.843 14.425 1.00 0.00 51 SER A CA 6
ATOM 10032 C C . SER A 1 51 ? 21.489 15.765 15.371 1.00 0.00 51 SER A C 6
ATOM 10033 O O . SER A 1 51 ? 20.862 14.722 15.470 1.00 0.00 51 SER A O 6
ATOM 10041 N N . HIS A 1 52 ? 22.583 15.997 16.096 1.00 0.00 52 HIS A N 6
ATOM 10042 C CA . HIS A 1 52 ? 23.113 14.990 17.009 1.00 0.00 52 HIS A CA 6
ATOM 10043 C C . HIS A 1 52 ? 22.159 14.744 18.179 1.00 0.00 52 HIS A C 6
ATOM 10044 O O . HIS A 1 52 ? 21.995 13.608 18.629 1.00 0.00 52 HIS A O 6
ATOM 10058 N N . ILE A 1 53 ? 21.490 15.798 18.649 1.00 0.00 53 ILE A N 6
ATOM 10059 C CA . ILE A 1 53 ? 20.450 15.664 19.658 1.00 0.00 53 ILE A CA 6
ATOM 10060 C C . ILE A 1 53 ? 19.341 14.775 19.095 1.00 0.00 53 ILE A C 6
ATOM 10061 O O . ILE A 1 53 ? 18.955 13.785 19.718 1.00 0.00 53 ILE A O 6
ATOM 10077 N N . LEU A 1 54 ? 18.840 15.106 17.902 1.00 0.00 54 LEU A N 6
ATOM 10078 C CA . LEU A 1 54 ? 17.773 14.317 17.302 1.00 0.00 54 LEU A CA 6
ATOM 10079 C C . LEU A 1 54 ? 18.222 12.864 17.103 1.00 0.00 54 LEU A C 6
ATOM 10080 O O . LEU A 1 54 ? 17.496 11.940 17.460 1.00 0.00 54 LEU A O 6
ATOM 10096 N N . GLU A 1 55 ? 19.436 12.659 16.588 1.00 0.00 55 GLU A N 6
ATOM 10097 C CA . GLU A 1 55 ? 20.050 11.352 16.401 1.00 0.00 55 GLU A CA 6
ATOM 10098 C C . GLU A 1 55 ? 20.003 10.538 17.694 1.00 0.00 55 GLU A C 6
ATOM 10099 O O . GLU A 1 55 ? 19.678 9.357 17.637 1.00 0.00 55 GLU A O 6
ATOM 10111 N N . LYS A 1 56 ? 20.294 11.136 18.854 1.00 0.00 56 LYS A N 6
ATOM 10112 C CA . LYS A 1 56 ? 20.190 10.398 20.109 1.00 0.00 56 LYS A CA 6
ATOM 10113 C C . LYS A 1 56 ? 18.755 9.918 20.355 1.00 0.00 56 LYS A C 6
ATOM 10114 O O . LYS A 1 56 ? 18.558 8.778 20.769 1.00 0.00 56 LYS A O 6
ATOM 10133 N N . ALA A 1 57 ? 17.750 10.757 20.095 1.00 0.00 57 ALA A N 6
ATOM 10134 C CA . ALA A 1 57 ? 16.355 10.366 20.271 1.00 0.00 57 ALA A CA 6
ATOM 10135 C C . ALA A 1 57 ? 15.958 9.250 19.290 1.00 0.00 57 ALA A C 6
ATOM 10136 O O . ALA A 1 57 ? 15.380 8.234 19.682 1.00 0.00 57 ALA A O 6
ATOM 10143 N N . VAL A 1 58 ? 16.283 9.438 18.009 1.00 0.00 58 VAL A N 6
ATOM 10144 C CA . VAL A 1 58 ? 16.064 8.459 16.948 1.00 0.00 58 VAL A CA 6
ATOM 10145 C C . VAL A 1 58 ? 16.680 7.116 17.363 1.00 0.00 58 VAL A C 6
ATOM 10146 O O . VAL A 1 58 ? 16.007 6.081 17.394 1.00 0.00 58 VAL A O 6
ATOM 10159 N N . GLU A 1 59 ? 17.975 7.156 17.691 1.00 0.00 59 GLU A N 6
ATOM 10160 C CA . GLU A 1 59 ? 18.754 6.015 18.132 1.00 0.00 59 GLU A CA 6
ATOM 10161 C C . GLU A 1 59 ? 18.071 5.356 19.325 1.00 0.00 59 GLU A C 6
ATOM 10162 O O . GLU A 1 59 ? 17.843 4.151 19.290 1.00 0.00 59 GLU A O 6
ATOM 10174 N N . TYR A 1 60 ? 17.739 6.131 20.363 1.00 0.00 60 TYR A N 6
ATOM 10175 C CA . TYR A 1 60 ? 17.051 5.620 21.539 1.00 0.00 60 TYR A CA 6
ATOM 10176 C C . TYR A 1 60 ? 15.840 4.788 21.135 1.00 0.00 60 TYR A C 6
ATOM 10177 O O . TYR A 1 60 ? 15.668 3.692 21.655 1.00 0.00 60 TYR A O 6
ATOM 10195 N N . LEU A 1 61 ? 14.975 5.311 20.263 1.00 0.00 61 LEU A N 6
ATOM 10196 C CA . LEU A 1 61 ? 13.734 4.616 19.946 1.00 0.00 61 LEU A CA 6
ATOM 10197 C C . LEU A 1 61 ? 14.043 3.229 19.372 1.00 0.00 61 LEU A C 6
ATOM 10198 O O . LEU A 1 61 ? 13.569 2.210 19.876 1.00 0.00 61 LEU A O 6
ATOM 10214 N N . ASN A 1 62 ? 14.882 3.185 18.334 1.00 0.00 62 ASN A N 6
ATOM 10215 C CA . ASN A 1 62 ? 15.257 1.930 17.689 1.00 0.00 62 ASN A CA 6
ATOM 10216 C C . ASN A 1 62 ? 15.966 0.986 18.667 1.00 0.00 62 ASN A C 6
ATOM 10217 O O . ASN A 1 62 ? 15.615 -0.187 18.788 1.00 0.00 62 ASN A O 6
ATOM 10228 N N . TYR A 1 63 ? 16.974 1.512 19.368 1.00 0.00 63 TYR A N 6
ATOM 10229 C CA . TYR A 1 63 ? 17.712 0.821 20.417 1.00 0.00 63 TYR A CA 6
ATOM 10230 C C . TYR A 1 63 ? 16.741 0.157 21.388 1.00 0.00 63 TYR A C 6
ATOM 10231 O O . TYR A 1 63 ? 16.789 -1.052 21.599 1.00 0.00 63 TYR A O 6
ATOM 10249 N N . ASN A 1 64 ? 15.862 0.961 21.983 1.00 0.00 64 ASN A N 6
ATOM 10250 C CA . ASN A 1 64 ? 14.916 0.513 22.984 1.00 0.00 64 ASN A CA 6
ATOM 10251 C C . ASN A 1 64 ? 14.012 -0.571 22.410 1.00 0.00 64 ASN A C 6
ATOM 10252 O O . ASN A 1 64 ? 13.810 -1.590 23.068 1.00 0.00 64 ASN A O 6
ATOM 10263 N N . LEU A 1 65 ? 13.497 -0.368 21.192 1.00 0.00 65 LEU A N 6
ATOM 10264 C CA . LEU A 1 65 ? 12.693 -1.374 20.511 1.00 0.00 65 LEU A CA 6
ATOM 10265 C C . LEU A 1 65 ? 13.420 -2.722 20.507 1.00 0.00 65 LEU A C 6
ATOM 10266 O O . LEU A 1 65 ? 12.897 -3.697 21.041 1.00 0.00 65 LEU A O 6
ATOM 10282 N N . LYS A 1 66 ? 14.623 -2.788 19.919 1.00 0.00 66 LYS A N 6
ATOM 10283 C CA . LYS A 1 66 ? 15.322 -4.068 19.841 1.00 0.00 66 LYS A CA 6
ATOM 10284 C C . LYS A 1 66 ? 15.667 -4.611 21.232 1.00 0.00 66 LYS A C 6
ATOM 10285 O O . LYS A 1 66 ? 15.529 -5.805 21.473 1.00 0.00 66 LYS A O 6
ATOM 10304 N N . TYR A 1 67 ? 16.111 -3.743 22.146 1.00 0.00 67 TYR A N 6
ATOM 10305 C CA . TYR A 1 67 ? 16.493 -4.115 23.506 1.00 0.00 67 TYR A CA 6
ATOM 10306 C C . TYR A 1 67 ? 15.323 -4.792 24.231 1.00 0.00 67 TYR A C 6
ATOM 10307 O O . TYR A 1 67 ? 15.473 -5.844 24.858 1.00 0.00 67 TYR A O 6
ATOM 10325 N N . SER A 1 68 ? 14.152 -4.158 24.165 1.00 0.00 68 SER A N 6
ATOM 10326 C CA . SER A 1 68 ? 12.966 -4.494 24.941 1.00 0.00 68 SER A CA 6
ATOM 10327 C C . SER A 1 68 ? 12.344 -5.804 24.467 1.00 0.00 68 SER A C 6
ATOM 10328 O O . SER A 1 68 ? 11.323 -5.809 23.784 1.00 0.00 68 SER A O 6
ATOM 10336 N N . GLY A 1 69 ? 12.961 -6.912 24.872 1.00 0.00 69 GLY A N 6
ATOM 10337 C CA . GLY A 1 69 ? 12.586 -8.258 24.475 1.00 0.00 69 GLY A CA 6
ATOM 10338 C C . GLY A 1 69 ? 13.583 -8.824 23.468 1.00 0.00 69 GLY A C 6
ATOM 10339 O O . GLY A 1 69 ? 13.261 -9.773 22.755 1.00 0.00 69 GLY A O 6
ATOM 10343 N N . VAL A 1 70 ? 14.811 -8.288 23.446 1.00 0.00 70 VAL A N 6
ATOM 10344 C CA . VAL A 1 70 ? 15.899 -8.765 22.603 1.00 0.00 70 VAL A CA 6
ATOM 10345 C C . VAL A 1 70 ? 16.026 -10.291 22.650 1.00 0.00 70 VAL A C 6
ATOM 10346 O O . VAL A 1 70 ? 16.314 -10.921 21.635 1.00 0.00 70 VAL A O 6
ATOM 10359 N N . SER A 1 71 ? 15.820 -10.880 23.834 1.00 0.00 71 SER A N 6
ATOM 10360 C CA . SER A 1 71 ? 15.843 -12.316 24.092 1.00 0.00 71 SER A CA 6
ATOM 10361 C C . SER A 1 71 ? 17.266 -12.880 24.031 1.00 0.00 71 SER A C 6
ATOM 10362 O O . SER A 1 71 ? 17.739 -13.461 25.006 1.00 0.00 71 SER A O 6
ATOM 10370 N N . GLU A 1 72 ? 17.971 -12.684 22.915 1.00 0.00 72 GLU A N 6
ATOM 10371 C CA . GLU A 1 72 ? 19.370 -13.052 22.755 1.00 0.00 72 GLU A CA 6
ATOM 10372 C C . GLU A 1 72 ? 20.263 -12.096 23.557 1.00 0.00 72 GLU A C 6
ATOM 10373 O O . GLU A 1 72 ? 20.999 -11.311 22.969 1.00 0.00 72 GLU A O 6
ATOM 10385 N N . ASP A 1 73 ? 20.172 -12.177 24.891 1.00 0.00 73 ASP A N 6
ATOM 10386 C CA . ASP A 1 73 ? 20.936 -11.464 25.917 1.00 0.00 73 ASP A CA 6
ATOM 10387 C C . ASP A 1 73 ? 21.727 -10.249 25.410 1.00 0.00 73 ASP A C 6
ATOM 10388 O O . ASP A 1 73 ? 22.953 -10.222 25.484 1.00 0.00 73 ASP A O 6
ATOM 10397 N N . ASP A 1 74 ? 21.011 -9.236 24.911 1.00 0.00 74 ASP A N 6
ATOM 10398 C CA . ASP A 1 74 ? 21.574 -7.965 24.462 1.00 0.00 74 ASP A CA 6
ATOM 10399 C C . ASP A 1 74 ? 22.772 -8.153 23.523 1.00 0.00 74 ASP A C 6
ATOM 10400 O O . ASP A 1 74 ? 23.759 -7.428 23.637 1.00 0.00 74 ASP A O 6
ATOM 10409 N N . ASP A 1 75 ? 22.672 -9.109 22.591 1.00 0.00 75 ASP A N 6
ATOM 10410 C CA . ASP A 1 75 ? 23.713 -9.533 21.658 1.00 0.00 75 ASP A CA 6
ATOM 10411 C C . ASP A 1 75 ? 24.463 -8.359 21.021 1.00 0.00 75 ASP A C 6
ATOM 10412 O O . ASP A 1 75 ? 24.053 -7.833 19.990 1.00 0.00 75 ASP A O 6
ATOM 10421 N N . GLU A 1 76 ? 25.573 -7.976 21.653 1.00 0.00 76 GLU A N 6
ATOM 10422 C CA . GLU A 1 76 ? 26.457 -6.894 21.236 1.00 0.00 76 GLU A CA 6
ATOM 10423 C C . GLU A 1 76 ? 25.712 -5.559 21.106 1.00 0.00 76 GLU A C 6
ATOM 10424 O O . GLU A 1 76 ? 26.128 -4.687 20.344 1.00 0.00 76 GLU A O 6
ATOM 10436 N N . ILE A 1 77 ? 24.640 -5.372 21.878 1.00 0.00 77 ILE A N 6
ATOM 10437 C CA . ILE A 1 77 ? 23.959 -4.091 21.976 1.00 0.00 77 ILE A CA 6
ATOM 10438 C C . ILE A 1 77 ? 24.778 -3.231 22.952 1.00 0.00 77 ILE A C 6
ATOM 10439 O O . ILE A 1 77 ? 25.109 -3.711 24.037 1.00 0.00 77 ILE A O 6
ATOM 10455 N N . PRO A 1 78 ? 25.152 -1.992 22.588 1.00 0.00 78 PRO A N 6
ATOM 10456 C CA . PRO A 1 78 ? 25.953 -1.126 23.443 1.00 0.00 78 PRO A CA 6
ATOM 10457 C C . PRO A 1 78 ? 25.118 -0.611 24.618 1.00 0.00 78 PRO A C 6
ATOM 10458 O O . PRO A 1 78 ? 23.943 -0.944 24.751 1.00 0.00 78 PRO A O 6
ATOM 10469 N N . GLU A 1 79 ? 25.708 0.237 25.463 1.00 0.00 79 GLU A N 6
ATOM 10470 C CA . GLU A 1 79 ? 24.972 0.966 26.485 1.00 0.00 79 GLU A CA 6
ATOM 10471 C C . GLU A 1 79 ? 24.538 2.307 25.888 1.00 0.00 79 GLU A C 6
ATOM 10472 O O . GLU A 1 79 ? 25.384 3.137 25.562 1.00 0.00 79 GLU A O 6
ATOM 10484 N N . PHE A 1 80 ? 23.233 2.533 25.714 1.00 0.00 80 PHE A N 6
ATOM 10485 C CA . PHE A 1 80 ? 22.768 3.862 25.344 1.00 0.00 80 PHE A CA 6
ATOM 10486 C C . PHE A 1 80 ? 23.013 4.807 26.523 1.00 0.00 80 PHE A C 6
ATOM 10487 O O . PHE A 1 80 ? 22.729 4.446 27.666 1.00 0.00 80 PHE A O 6
ATOM 10504 N N . GLU A 1 81 ? 23.536 6.002 26.243 1.00 0.00 81 GLU A N 6
ATOM 10505 C CA . GLU A 1 81 ? 23.830 7.034 27.223 1.00 0.00 81 GLU A CA 6
ATOM 10506 C C . GLU A 1 81 ? 23.413 8.380 26.647 1.00 0.00 81 GLU A C 6
ATOM 10507 O O . GLU A 1 81 ? 23.331 8.530 25.428 1.00 0.00 81 GLU A O 6
ATOM 10519 N N . ILE A 1 82 ? 23.199 9.357 27.531 1.00 0.00 82 ILE A N 6
ATOM 10520 C CA . ILE A 1 82 ? 22.847 10.719 27.174 1.00 0.00 82 ILE A CA 6
ATOM 10521 C C . ILE A 1 82 ? 23.940 11.637 27.728 1.00 0.00 82 ILE A C 6
ATOM 10522 O O . ILE A 1 82 ? 23.942 11.901 28.930 1.00 0.00 82 ILE A O 6
ATOM 10538 N N . PRO A 1 83 ? 24.883 12.112 26.898 1.00 0.00 83 PRO A N 6
ATOM 10539 C CA . PRO A 1 83 ? 25.892 13.056 27.340 1.00 0.00 83 PRO A CA 6
ATOM 10540 C C . PRO A 1 83 ? 25.271 14.299 27.993 1.00 0.00 83 PRO A C 6
ATOM 10541 O O . PRO A 1 83 ? 24.208 14.768 27.584 1.00 0.00 83 PRO A O 6
ATOM 10552 N N . THR A 1 84 ? 25.928 14.814 29.032 1.00 0.00 84 THR A N 6
ATOM 10553 C CA . THR A 1 84 ? 25.432 15.874 29.900 1.00 0.00 84 THR A CA 6
ATOM 10554 C C . THR A 1 84 ? 24.860 17.035 29.086 1.00 0.00 84 THR A C 6
ATOM 10555 O O . THR A 1 84 ? 23.667 17.337 29.149 1.00 0.00 84 THR A O 6
ATOM 10566 N N . GLU A 1 85 ? 25.739 17.655 28.297 1.00 0.00 85 GLU A N 6
ATOM 10567 C CA . GLU A 1 85 ? 25.421 18.766 27.414 1.00 0.00 85 GLU A CA 6
ATOM 10568 C C . GLU A 1 85 ? 24.256 18.428 26.476 1.00 0.00 85 GLU A C 6
ATOM 10569 O O . GLU A 1 85 ? 23.450 19.298 26.160 1.00 0.00 85 GLU A O 6
ATOM 10581 N N . MET A 1 86 ? 24.167 17.174 26.021 1.00 0.00 86 MET A N 6
ATOM 10582 C CA . MET A 1 86 ? 23.122 16.762 25.094 1.00 0.00 86 MET A CA 6
ATOM 10583 C C . MET A 1 86 ? 21.778 16.853 25.811 1.00 0.00 86 MET A C 6
ATOM 10584 O O . MET A 1 86 ? 20.836 17.459 25.300 1.00 0.00 86 MET A O 6
ATOM 10598 N N . SER A 1 87 ? 21.718 16.264 27.011 1.00 0.00 87 SER A N 6
ATOM 10599 C CA . SER A 1 87 ? 20.517 16.189 27.834 1.00 0.00 87 SER A CA 6
ATOM 10600 C C . SER A 1 87 ? 19.764 17.527 27.873 1.00 0.00 87 SER A C 6
ATOM 10601 O O . SER A 1 87 ? 18.542 17.570 27.719 1.00 0.00 87 SER A O 6
ATOM 10609 N N . LEU A 1 88 ? 20.522 18.617 28.045 1.00 0.00 88 LEU A N 6
ATOM 10610 C CA . LEU A 1 88 ? 20.018 19.984 28.120 1.00 0.00 88 LEU A CA 6
ATOM 10611 C C . LEU A 1 88 ? 19.047 20.312 26.982 1.00 0.00 88 LEU A C 6
ATOM 10612 O O . LEU A 1 88 ? 18.012 20.928 27.222 1.00 0.00 88 LEU A O 6
ATOM 10628 N N . GLU A 1 89 ? 19.382 19.935 25.745 1.00 0.00 89 GLU A N 6
ATOM 10629 C CA . GLU A 1 89 ? 18.523 20.197 24.595 1.00 0.00 89 GLU A CA 6
ATOM 10630 C C . GLU A 1 89 ? 17.607 18.998 24.348 1.00 0.00 89 GLU A C 6
ATOM 10631 O O . GLU A 1 89 ? 16.438 19.160 23.990 1.00 0.00 89 GLU A O 6
ATOM 10643 N N . LEU A 1 90 ? 18.141 17.789 24.534 1.00 0.00 90 LEU A N 6
ATOM 10644 C CA . LEU A 1 90 ? 17.412 16.555 24.309 1.00 0.00 90 LEU A CA 6
ATOM 10645 C C . LEU A 1 90 ? 16.098 16.553 25.082 1.00 0.00 90 LEU A C 6
ATOM 10646 O O . LEU A 1 90 ? 15.107 16.037 24.572 1.00 0.00 90 LEU A O 6
ATOM 10662 N N . LEU A 1 91 ? 16.058 17.171 26.269 1.00 0.00 91 LEU A N 6
ATOM 10663 C CA . LEU A 1 91 ? 14.819 17.261 27.033 1.00 0.00 91 LEU A CA 6
ATOM 10664 C C . LEU A 1 91 ? 13.682 17.858 26.198 1.00 0.00 91 LEU A C 6
ATOM 10665 O O . LEU A 1 91 ? 12.540 17.415 26.313 1.00 0.00 91 LEU A O 6
ATOM 10681 N N . LEU A 1 92 ? 13.988 18.844 25.345 1.00 0.00 92 LEU A N 6
ATOM 10682 C CA . LEU A 1 92 ? 13.004 19.472 24.478 1.00 0.00 92 LEU A CA 6
ATOM 10683 C C . LEU A 1 92 ? 12.652 18.510 23.348 1.00 0.00 92 LEU A C 6
ATOM 10684 O O . LEU A 1 92 ? 11.493 18.132 23.194 1.00 0.00 92 LEU A O 6
ATOM 10700 N N . ALA A 1 93 ? 13.654 18.104 22.561 1.00 0.00 93 ALA A N 6
ATOM 10701 C CA . ALA A 1 93 ? 13.453 17.245 21.396 1.00 0.00 93 ALA A CA 6
ATOM 10702 C C . ALA A 1 93 ? 12.635 16.003 21.760 1.00 0.00 93 ALA A C 6
ATOM 10703 O O . ALA A 1 93 ? 11.676 15.652 21.072 1.00 0.00 93 ALA A O 6
ATOM 10710 N N . ALA A 1 94 ? 12.999 15.367 22.877 1.00 0.00 94 ALA A N 6
ATOM 10711 C CA . ALA A 1 94 ? 12.339 14.191 23.417 1.00 0.00 94 ALA A CA 6
ATOM 10712 C C . ALA A 1 94 ? 10.821 14.351 23.483 1.00 0.00 94 ALA A C 6
ATOM 10713 O O . ALA A 1 94 ? 10.116 13.361 23.309 1.00 0.00 94 ALA A O 6
ATOM 10720 N N . ASP A 1 95 ? 10.303 15.564 23.724 1.00 0.00 95 ASP A N 6
ATOM 10721 C CA . ASP A 1 95 ? 8.865 15.820 23.775 1.00 0.00 95 ASP A CA 6
ATOM 10722 C C . ASP A 1 95 ? 8.154 15.253 22.549 1.00 0.00 95 ASP A C 6
ATOM 10723 O O . ASP A 1 95 ? 7.067 14.696 22.665 1.00 0.00 95 ASP A O 6
ATOM 10732 N N . TYR A 1 96 ? 8.777 15.374 21.376 1.00 0.00 96 TYR A N 6
ATOM 10733 C CA . TYR A 1 96 ? 8.163 14.931 20.133 1.00 0.00 96 TYR A CA 6
ATOM 10734 C C . TYR A 1 96 ? 8.122 13.405 20.010 1.00 0.00 96 TYR A C 6
ATOM 10735 O O . TYR A 1 96 ? 7.417 12.892 19.140 1.00 0.00 96 TYR A O 6
ATOM 10753 N N . LEU A 1 97 ? 8.828 12.673 20.881 1.00 0.00 97 LEU A N 6
ATOM 10754 C CA . LEU A 1 97 ? 8.756 11.219 20.974 1.00 0.00 97 LEU A CA 6
ATOM 10755 C C . LEU A 1 97 ? 7.923 10.788 22.188 1.00 0.00 97 LEU A C 6
ATOM 10756 O O . LEU A 1 97 ? 7.203 9.793 22.118 1.00 0.00 97 LEU A O 6
ATOM 10772 N N . SER A 1 98 ? 8.039 11.530 23.296 1.00 0.00 98 SER A N 6
ATOM 10773 C CA . SER A 1 98 ? 7.293 11.340 24.530 1.00 0.00 98 SER A CA 6
ATOM 10774 C C . SER A 1 98 ? 7.392 9.895 25.018 1.00 0.00 98 SER A C 6
ATOM 10775 O O . SER A 1 98 ? 6.376 9.239 25.248 1.00 0.00 98 SER A O 6
ATOM 10783 N N . ILE A 1 99 ? 8.630 9.432 25.198 1.00 0.00 99 ILE A N 6
ATOM 10784 C CA . ILE A 1 99 ? 8.962 8.094 25.663 1.00 0.00 99 ILE A CA 6
ATOM 10785 C C . ILE A 1 99 ? 9.953 8.224 26.830 1.00 0.00 99 ILE A C 6
ATOM 10786 O O . ILE A 1 99 ? 10.807 9.139 26.767 1.00 0.00 99 ILE A O 6
ATOM 10803 N N . THR B 2 1 ? 11.815 5.475 28.538 1.00 0.00 157 THR B N 6
ATOM 10804 C CA . THR B 2 1 ? 12.752 5.930 29.582 1.00 0.00 157 THR B CA 6
ATOM 10805 C C . THR B 2 1 ? 13.643 7.094 29.130 1.00 0.00 157 THR B C 6
ATOM 10806 O O . THR B 2 1 ? 14.363 7.646 29.959 1.00 0.00 157 THR B O 6
ATOM 10819 N N . LEU B 2 2 ? 13.602 7.496 27.851 1.00 0.00 158 LEU B N 6
ATOM 10820 C CA . LEU B 2 2 ? 14.430 8.593 27.348 1.00 0.00 158 LEU B CA 6
ATOM 10821 C C . LEU B 2 2 ? 14.223 9.850 28.195 1.00 0.00 158 LEU B C 6
ATOM 10822 O O . LEU B 2 2 ? 15.176 10.383 28.766 1.00 0.00 158 LEU B O 6
ATOM 10838 N N . LYS B 2 3 ? 12.963 10.292 28.301 1.00 0.00 159 LYS B N 6
ATOM 10839 C CA . LYS B 2 3 ? 12.574 11.397 29.169 1.00 0.00 159 LYS B CA 6
ATOM 10840 C C . LYS B 2 3 ? 13.123 11.208 30.582 1.00 0.00 159 LYS B C 6
ATOM 10841 O O . LYS B 2 3 ? 13.692 12.135 31.151 1.00 0.00 159 LYS B O 6
ATOM 10860 N N . GLU B 2 4 ? 12.935 10.017 31.155 1.00 0.00 160 GLU B N 6
ATOM 10861 C CA . GLU B 2 4 ? 13.335 9.729 32.524 1.00 0.00 160 GLU B CA 6
ATOM 10862 C C . GLU B 2 4 ? 14.843 9.940 32.694 1.00 0.00 160 GLU B C 6
ATOM 10863 O O . GLU B 2 4 ? 15.268 10.737 33.526 1.00 0.00 160 GLU B O 6
ATOM 10875 N N . ARG B 2 5 ? 15.655 9.244 31.896 1.00 0.00 161 ARG B N 6
ATOM 10876 C CA . ARG B 2 5 ? 17.106 9.348 31.978 1.00 0.00 161 ARG B CA 6
ATOM 10877 C C . ARG B 2 5 ? 17.549 10.792 31.731 1.00 0.00 161 ARG B C 6
ATOM 10878 O O . ARG B 2 5 ? 18.339 11.350 32.494 1.00 0.00 161 ARG B O 6
ATOM 10899 N N . CYS B 2 6 ? 17.020 11.407 30.669 1.00 0.00 162 CYS B N 6
ATOM 10900 C CA . CYS B 2 6 ? 17.314 12.793 30.335 1.00 0.00 162 CYS B CA 6
ATOM 10901 C C . CYS B 2 6 ? 17.067 13.707 31.541 1.00 0.00 162 CYS B C 6
ATOM 10902 O O . CYS B 2 6 ? 17.958 14.443 31.973 1.00 0.00 162 CYS B O 6
ATOM 10910 N N . LEU B 2 7 ? 15.869 13.601 32.124 1.00 0.00 163 LEU B N 6
ATOM 10911 C CA . LEU B 2 7 ? 15.463 14.340 33.309 1.00 0.00 163 LEU B CA 6
ATOM 10912 C C . LEU B 2 7 ? 16.412 14.067 34.475 1.00 0.00 163 LEU B C 6
ATOM 10913 O O . LEU B 2 7 ? 16.863 15.011 35.115 1.00 0.00 163 LEU B O 6
ATOM 10929 N N . GLN B 2 8 ? 16.729 12.799 34.763 1.00 0.00 164 GLN B N 6
ATOM 10930 C CA . GLN B 2 8 ? 17.676 12.457 35.820 1.00 0.00 164 GLN B CA 6
ATOM 10931 C C . GLN B 2 8 ? 19.007 13.182 35.599 1.00 0.00 164 GLN B C 6
ATOM 10932 O O . GLN B 2 8 ? 19.537 13.798 36.524 1.00 0.00 164 GLN B O 6
ATOM 10946 N N . VAL B 2 9 ? 19.551 13.122 34.381 1.00 0.00 165 VAL B N 6
ATOM 10947 C CA . VAL B 2 9 ? 20.802 13.800 34.059 1.00 0.00 165 VAL B CA 6
ATOM 10948 C C . VAL B 2 9 ? 20.663 15.314 34.285 1.00 0.00 165 VAL B C 6
ATOM 10949 O O . VAL B 2 9 ? 21.475 15.906 34.998 1.00 0.00 165 VAL B O 6
ATOM 10962 N N . VAL B 2 10 ? 19.632 15.943 33.710 1.00 0.00 166 VAL B N 6
ATOM 10963 C CA . VAL B 2 10 ? 19.383 17.373 33.904 1.00 0.00 166 VAL B CA 6
ATOM 10964 C C . VAL B 2 10 ? 19.344 17.705 35.400 1.00 0.00 166 VAL B C 6
ATOM 10965 O O . VAL B 2 10 ? 20.057 18.592 35.859 1.00 0.00 166 VAL B O 6
ATOM 10978 N N . ARG B 2 11 ? 18.531 16.977 36.166 1.00 0.00 167 ARG B N 6
ATOM 10979 C CA . ARG B 2 11 ? 18.406 17.137 37.606 1.00 0.00 167 ARG B CA 6
ATOM 10980 C C . ARG B 2 11 ? 19.779 17.037 38.275 1.00 0.00 167 ARG B C 6
ATOM 10981 O O . ARG B 2 11 ? 20.135 17.890 39.085 1.00 0.00 167 ARG B O 6
ATOM 11002 N N . SER B 2 12 ? 20.557 16.010 37.925 1.00 0.00 168 SER B N 6
ATOM 11003 C CA . SER B 2 12 ? 21.896 15.814 38.465 1.00 0.00 168 SER B CA 6
ATOM 11004 C C . SER B 2 12 ? 22.800 17.011 38.163 1.00 0.00 168 SER B C 6
ATOM 11005 O O . SER B 2 12 ? 23.574 17.426 39.021 1.00 0.00 168 SER B O 6
ATOM 11013 N N . LEU B 2 13 ? 22.722 17.563 36.949 1.00 0.00 169 LEU B N 6
ATOM 11014 C CA . LEU B 2 13 ? 23.508 18.736 36.583 1.00 0.00 169 LEU B CA 6
ATOM 11015 C C . LEU B 2 13 ? 23.055 19.969 37.373 1.00 0.00 169 LEU B C 6
ATOM 11016 O O . LEU B 2 13 ? 23.879 20.658 37.969 1.00 0.00 169 LEU B O 6
ATOM 11032 N N . VAL B 2 14 ? 21.754 20.263 37.350 1.00 0.00 170 VAL B N 6
ATOM 11033 C CA . VAL B 2 14 ? 21.183 21.476 37.924 1.00 0.00 170 VAL B CA 6
ATOM 11034 C C . VAL B 2 14 ? 21.306 21.477 39.451 1.00 0.00 170 VAL B C 6
ATOM 11035 O O . VAL B 2 14 ? 21.596 22.514 40.042 1.00 0.00 170 VAL B O 6
ATOM 11048 N N . LYS B 2 15 ? 21.066 20.327 40.089 1.00 0.00 171 LYS B N 6
ATOM 11049 C CA . LYS B 2 15 ? 21.059 20.178 41.540 1.00 0.00 171 LYS B CA 6
ATOM 11050 C C . LYS B 2 15 ? 20.026 21.121 42.173 1.00 0.00 171 LYS B C 6
ATOM 11051 O O . LYS B 2 15 ? 18.905 21.186 41.618 1.00 0.00 171 LYS B O 6
ATOM 11071 N N . MET A 1 1 ? 4.100 9.132 3.790 1.00 0.00 1 MET A N 7
ATOM 11072 C CA . MET A 1 1 ? 2.980 8.873 2.870 1.00 0.00 1 MET A CA 7
ATOM 11073 C C . MET A 1 1 ? 2.236 7.602 3.285 1.00 0.00 1 MET A C 7
ATOM 11074 O O . MET A 1 1 ? 1.115 7.670 3.787 1.00 0.00 1 MET A O 7
ATOM 11090 N N . SER A 1 2 ? 2.868 6.448 3.072 1.00 0.00 2 SER A N 7
ATOM 11091 C CA . SER A 1 2 ? 2.341 5.113 3.326 1.00 0.00 2 SER A CA 7
ATOM 11092 C C . SER A 1 2 ? 3.506 4.135 3.176 1.00 0.00 2 SER A C 7
ATOM 11093 O O . SER A 1 2 ? 3.684 3.543 2.115 1.00 0.00 2 SER A O 7
ATOM 11101 N N . GLN A 1 3 ? 4.324 3.995 4.223 1.00 0.00 3 GLN A N 7
ATOM 11102 C CA . GLN A 1 3 ? 5.523 3.174 4.212 1.00 0.00 3 GLN A CA 7
ATOM 11103 C C . GLN A 1 3 ? 5.863 2.796 5.651 1.00 0.00 3 GLN A C 7
ATOM 11104 O O . GLN A 1 3 ? 5.431 3.477 6.580 1.00 0.00 3 GLN A O 7
ATOM 11118 N N . ASP A 1 4 ? 6.668 1.748 5.844 1.00 0.00 4 ASP A N 7
ATOM 11119 C CA . ASP A 1 4 ? 7.070 1.250 7.159 1.00 0.00 4 ASP A CA 7
ATOM 11120 C C . ASP A 1 4 ? 8.135 2.136 7.815 1.00 0.00 4 ASP A C 7
ATOM 11121 O O . ASP A 1 4 ? 9.014 1.624 8.504 1.00 0.00 4 ASP A O 7
ATOM 11130 N N . PHE A 1 5 ? 8.033 3.460 7.660 1.00 0.00 5 PHE A N 7
ATOM 11131 C CA . PHE A 1 5 ? 8.960 4.439 8.208 1.00 0.00 5 PHE A CA 7
ATOM 11132 C C . PHE A 1 5 ? 8.216 5.741 8.485 1.00 0.00 5 PHE A C 7
ATOM 11133 O O . PHE A 1 5 ? 7.221 6.027 7.817 1.00 0.00 5 PHE A O 7
ATOM 11150 N N . VAL A 1 6 ? 8.712 6.523 9.445 1.00 0.00 6 VAL A N 7
ATOM 11151 C CA . VAL A 1 6 ? 8.297 7.887 9.727 1.00 0.00 6 VAL A CA 7
ATOM 11152 C C . VAL A 1 6 ? 9.596 8.681 9.876 1.00 0.00 6 VAL A C 7
ATOM 11153 O O . VAL A 1 6 ? 10.616 8.104 10.253 1.00 0.00 6 VAL A O 7
ATOM 11166 N N . THR A 1 7 ? 9.582 9.971 9.550 1.00 0.00 7 THR A N 7
ATOM 11167 C CA . THR A 1 7 ? 10.777 10.787 9.436 1.00 0.00 7 THR A CA 7
ATOM 11168 C C . THR A 1 7 ? 10.733 11.935 10.447 1.00 0.00 7 THR A C 7
ATOM 11169 O O . THR A 1 7 ? 9.885 12.822 10.341 1.00 0.00 7 THR A O 7
ATOM 11180 N N . LEU A 1 8 ? 11.654 11.941 11.414 1.00 0.00 8 LEU A N 7
ATOM 11181 C CA . LEU A 1 8 ? 11.846 13.094 12.293 1.00 0.00 8 LEU A CA 7
ATOM 11182 C C . LEU A 1 8 ? 12.981 13.921 11.698 1.00 0.00 8 LEU A C 7
ATOM 11183 O O . LEU A 1 8 ? 14.008 13.362 11.321 1.00 0.00 8 LEU A O 7
ATOM 11199 N N . VAL A 1 9 ? 12.806 15.238 11.583 1.00 0.00 9 VAL A N 7
ATOM 11200 C CA . VAL A 1 9 ? 13.742 16.099 10.872 1.00 0.00 9 VAL A CA 7
ATOM 11201 C C . VAL A 1 9 ? 14.262 17.187 11.810 1.00 0.00 9 VAL A C 7
ATOM 11202 O O . VAL A 1 9 ? 13.480 17.762 12.568 1.00 0.00 9 VAL A O 7
ATOM 11215 N N . SER A 1 10 ? 15.575 17.445 11.754 1.00 0.00 10 SER A N 7
ATOM 11216 C CA . SER A 1 10 ? 16.296 18.388 12.605 1.00 0.00 10 SER A CA 7
ATOM 11217 C C . SER A 1 10 ? 16.855 19.554 11.786 1.00 0.00 10 SER A C 7
ATOM 11218 O O . SER A 1 10 ? 17.081 19.405 10.584 1.00 0.00 10 SER A O 7
ATOM 11226 N N . LYS A 1 11 ? 17.087 20.691 12.461 1.00 0.00 11 LYS A N 7
ATOM 11227 C CA . LYS A 1 11 ? 17.549 21.969 11.905 1.00 0.00 11 LYS A CA 7
ATOM 11228 C C . LYS A 1 11 ? 17.158 22.164 10.429 1.00 0.00 11 LYS A C 7
ATOM 11229 O O . LYS A 1 11 ? 15.985 22.047 10.068 1.00 0.00 11 LYS A O 7
ATOM 11248 N N . ASP A 1 12 ? 18.135 22.467 9.567 1.00 0.00 12 ASP A N 7
ATOM 11249 C CA . ASP A 1 12 ? 17.917 22.723 8.154 1.00 0.00 12 ASP A CA 7
ATOM 11250 C C . ASP A 1 12 ? 17.798 21.397 7.405 1.00 0.00 12 ASP A C 7
ATOM 11251 O O . ASP A 1 12 ? 18.680 21.031 6.632 1.00 0.00 12 ASP A O 7
ATOM 11260 N N . ASP A 1 13 ? 16.703 20.677 7.651 1.00 0.00 13 ASP A N 7
ATOM 11261 C CA . ASP A 1 13 ? 16.311 19.503 6.876 1.00 0.00 13 ASP A CA 7
ATOM 11262 C C . ASP A 1 13 ? 17.300 18.332 6.996 1.00 0.00 13 ASP A C 7
ATOM 11263 O O . ASP A 1 13 ? 17.668 17.714 5.999 1.00 0.00 13 ASP A O 7
ATOM 11272 N N . LYS A 1 14 ? 17.693 17.982 8.222 1.00 0.00 14 LYS A N 7
ATOM 11273 C CA . LYS A 1 14 ? 18.458 16.773 8.503 1.00 0.00 14 LYS A CA 7
ATOM 11274 C C . LYS A 1 14 ? 17.478 15.693 8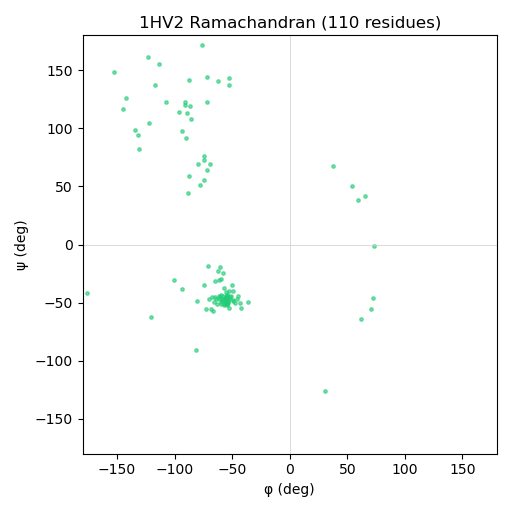.953 1.00 0.00 14 LYS A C 7
ATOM 11275 O O . LYS A 1 14 ? 17.047 15.678 10.110 1.00 0.00 14 LYS A O 7
ATOM 11294 N N . GLU A 1 15 ? 17.108 14.830 8.004 1.00 0.00 15 GLU A N 7
ATOM 11295 C CA . GLU A 1 15 ? 16.040 13.853 8.136 1.00 0.00 15 GLU A CA 7
ATOM 11296 C C . GLU A 1 15 ? 16.541 12.528 8.711 1.00 0.00 15 GLU A C 7
ATOM 11297 O O . GLU A 1 15 ? 17.300 11.820 8.054 1.00 0.00 15 GLU A O 7
ATOM 11309 N N . TYR A 1 16 ? 16.079 12.175 9.909 1.00 0.00 16 TYR A N 7
ATOM 11310 C CA . TYR A 1 16 ? 16.271 10.863 10.505 1.00 0.00 16 TYR A CA 7
ATOM 11311 C C . TYR A 1 16 ? 15.023 10.013 10.247 1.00 0.00 16 TYR A C 7
ATOM 11312 O O . TYR A 1 16 ? 13.917 10.387 10.644 1.00 0.00 16 TYR A O 7
ATOM 11330 N N . GLU A 1 17 ? 15.209 8.863 9.590 1.00 0.00 17 GLU A N 7
ATOM 11331 C CA . GLU A 1 17 ? 14.162 7.884 9.343 1.00 0.00 17 GLU A CA 7
ATOM 11332 C C . GLU A 1 17 ? 14.108 6.905 10.513 1.00 0.00 17 GLU A C 7
ATOM 11333 O O . GLU A 1 17 ? 15.126 6.321 10.876 1.00 0.00 17 GLU A O 7
ATOM 11345 N N . ILE A 1 18 ? 12.920 6.714 11.081 1.00 0.00 18 ILE A N 7
ATOM 11346 C CA . ILE A 1 18 ? 12.630 5.737 12.116 1.00 0.00 18 ILE A CA 7
ATOM 11347 C C . ILE A 1 18 ? 11.673 4.730 11.491 1.00 0.00 18 ILE A C 7
ATOM 11348 O O . ILE A 1 18 ? 10.735 5.143 10.813 1.00 0.00 18 ILE A O 7
ATOM 11364 N N . SER A 1 19 ? 11.887 3.426 11.674 1.00 0.00 19 SER A N 7
ATOM 11365 C CA . SER A 1 19 ? 10.944 2.444 11.162 1.00 0.00 19 SER A CA 7
ATOM 11366 C C . SER A 1 19 ? 9.598 2.633 11.862 1.00 0.00 19 SER A C 7
ATOM 11367 O O . SER A 1 19 ? 9.563 2.952 13.048 1.00 0.00 19 SER A O 7
ATOM 11375 N N . ARG A 1 20 ? 8.489 2.416 11.153 1.00 0.00 20 ARG A N 7
ATOM 11376 C CA . ARG A 1 20 ? 7.131 2.509 11.687 1.00 0.00 20 ARG A CA 7
ATOM 11377 C C . ARG A 1 20 ? 7.033 1.759 13.019 1.00 0.00 20 ARG A C 7
ATOM 11378 O O . ARG A 1 20 ? 6.429 2.233 13.981 1.00 0.00 20 ARG A O 7
ATOM 11399 N N . SER A 1 21 ? 7.663 0.584 13.050 1.00 0.00 21 SER A N 7
ATOM 11400 C CA . SER A 1 21 ? 7.751 -0.321 14.176 1.00 0.00 21 SER A CA 7
ATOM 11401 C C . SER A 1 21 ? 8.368 0.330 15.420 1.00 0.00 21 SER A C 7
ATOM 11402 O O . SER A 1 21 ? 7.983 -0.013 16.534 1.00 0.00 21 SER A O 7
ATOM 11410 N N . ALA A 1 22 ? 9.312 1.259 15.245 1.00 0.00 22 ALA A N 7
ATOM 11411 C CA . ALA A 1 22 ? 9.885 2.045 16.329 1.00 0.00 22 ALA A CA 7
ATOM 11412 C C . ALA A 1 22 ? 9.044 3.304 16.541 1.00 0.00 22 ALA A C 7
ATOM 11413 O O . ALA A 1 22 ? 8.668 3.607 17.666 1.00 0.00 22 ALA A O 7
ATOM 11420 N N . ALA A 1 23 ? 8.714 4.028 15.469 1.00 0.00 23 ALA A N 7
ATOM 11421 C CA . ALA A 1 23 ? 7.933 5.256 15.530 1.00 0.00 23 ALA A CA 7
ATOM 11422 C C . ALA A 1 23 ? 6.658 5.075 16.355 1.00 0.00 23 ALA A C 7
ATOM 11423 O O . ALA A 1 23 ? 6.286 5.953 17.130 1.00 0.00 23 ALA A O 7
ATOM 11430 N N . MET A 1 24 ? 5.976 3.935 16.203 1.00 0.00 24 MET A N 7
ATOM 11431 C CA . MET A 1 24 ? 4.746 3.657 16.938 1.00 0.00 24 MET A CA 7
ATOM 11432 C C . MET A 1 24 ? 4.957 3.680 18.457 1.00 0.00 24 MET A C 7
ATOM 11433 O O . MET A 1 24 ? 4.021 3.972 19.198 1.00 0.00 24 MET A O 7
ATOM 11447 N N . ILE A 1 25 ? 6.182 3.399 18.918 1.00 0.00 25 ILE A N 7
ATOM 11448 C CA . ILE A 1 25 ? 6.529 3.427 20.330 1.00 0.00 25 ILE A CA 7
ATOM 11449 C C . ILE A 1 25 ? 6.408 4.861 20.863 1.00 0.00 25 ILE A C 7
ATOM 11450 O O . ILE A 1 25 ? 6.141 5.043 22.048 1.00 0.00 25 ILE A O 7
ATOM 11466 N N . SER A 1 26 ? 6.573 5.881 20.009 1.00 0.00 26 SER A N 7
ATOM 11467 C CA . SER A 1 26 ? 6.269 7.263 20.359 1.00 0.00 26 SER A CA 7
ATOM 11468 C C . SER A 1 26 ? 4.832 7.586 19.912 1.00 0.00 26 SER A C 7
ATOM 11469 O O . SER A 1 26 ? 4.634 7.958 18.751 1.00 0.00 26 SER A O 7
ATOM 11477 N N . PRO A 1 27 ? 3.817 7.467 20.790 1.00 0.00 27 PRO A N 7
ATOM 11478 C CA . PRO A 1 27 ? 2.428 7.704 20.417 1.00 0.00 27 PRO A CA 7
ATOM 11479 C C . PRO A 1 27 ? 2.209 9.120 19.882 1.00 0.00 27 PRO A C 7
ATOM 11480 O O . PRO A 1 27 ? 1.348 9.325 19.034 1.00 0.00 27 PRO A O 7
ATOM 11491 N N . THR A 1 28 ? 2.992 10.091 20.349 1.00 0.00 28 THR A N 7
ATOM 11492 C CA . THR A 1 28 ? 3.036 11.442 19.820 1.00 0.00 28 THR A CA 7
ATOM 11493 C C . THR A 1 28 ? 3.305 11.424 18.313 1.00 0.00 28 THR A C 7
ATOM 11494 O O . THR A 1 28 ? 2.500 11.920 17.532 1.00 0.00 28 THR A O 7
ATOM 11505 N N . LEU A 1 29 ? 4.444 10.860 17.906 1.00 0.00 29 LEU A N 7
ATOM 11506 C CA . LEU A 1 29 ? 4.852 10.782 16.507 1.00 0.00 29 LEU A CA 7
ATOM 11507 C C . LEU A 1 29 ? 3.752 10.110 15.683 1.00 0.00 29 LEU A C 7
ATOM 11508 O O . LEU A 1 29 ? 3.333 10.634 14.651 1.00 0.00 29 LEU A O 7
ATOM 11524 N N . LYS A 1 30 ? 3.269 8.958 16.163 1.00 0.00 30 LYS A N 7
ATOM 11525 C CA . LYS A 1 30 ? 2.181 8.225 15.531 1.00 0.00 30 LYS A CA 7
ATOM 11526 C C . LYS A 1 30 ? 0.927 9.097 15.392 1.00 0.00 30 LYS A C 7
ATOM 11527 O O . LYS A 1 30 ? 0.303 9.121 14.334 1.00 0.00 30 LYS A O 7
ATOM 11546 N N . ALA A 1 31 ? 0.545 9.810 16.450 1.00 0.00 31 ALA A N 7
ATOM 11547 C CA . ALA A 1 31 ? -0.600 10.704 16.407 1.00 0.00 31 ALA A CA 7
ATOM 11548 C C . ALA A 1 31 ? -0.376 11.781 15.348 1.00 0.00 31 ALA A C 7
ATOM 11549 O O . ALA A 1 31 ? -1.253 12.017 14.521 1.00 0.00 31 ALA A O 7
ATOM 11556 N N . MET A 1 32 ? 0.796 12.422 15.357 1.00 0.00 32 MET A N 7
ATOM 11557 C CA . MET A 1 32 ? 1.134 13.488 14.426 1.00 0.00 32 MET A CA 7
ATOM 11558 C C . MET A 1 32 ? 0.899 13.039 12.980 1.00 0.00 32 MET A C 7
ATOM 11559 O O . MET A 1 32 ? 0.106 13.655 12.269 1.00 0.00 32 MET A O 7
ATOM 11573 N N . ILE A 1 33 ? 1.562 11.963 12.543 1.00 0.00 33 ILE A N 7
ATOM 11574 C CA . ILE A 1 33 ? 1.483 11.506 11.149 1.00 0.00 33 ILE A CA 7
ATOM 11575 C C . ILE A 1 33 ? 0.055 11.270 10.657 1.00 0.00 33 ILE A C 7
ATOM 11576 O O . ILE A 1 33 ? -0.225 11.489 9.480 1.00 0.00 33 ILE A O 7
ATOM 11592 N N . GLU A 1 34 ? -0.840 10.829 11.540 1.00 0.00 34 GLU A N 7
ATOM 11593 C CA . GLU A 1 34 ? -2.221 10.531 11.188 1.00 0.00 34 GLU A CA 7
ATOM 11594 C C . GLU A 1 34 ? -3.109 11.772 11.324 1.00 0.00 34 GLU A C 7
ATOM 11595 O O . GLU A 1 34 ? -3.994 11.985 10.502 1.00 0.00 34 GLU A O 7
ATOM 11607 N N . GLY A 1 35 ? -2.903 12.561 12.380 1.00 0.00 35 GLY A N 7
ATOM 11608 C CA . GLY A 1 35 ? -3.791 13.658 12.748 1.00 0.00 35 GLY A CA 7
ATOM 11609 C C . GLY A 1 35 ? -3.511 14.879 11.874 1.00 0.00 35 GLY A C 7
ATOM 11610 O O . GLY A 1 35 ? -4.112 15.018 10.810 1.00 0.00 35 GLY A O 7
ATOM 11614 N N . PRO A 1 36 ? -2.588 15.771 12.268 1.00 0.00 36 PRO A N 7
ATOM 11615 C CA . PRO A 1 36 ? -2.110 16.858 11.423 1.00 0.00 36 PRO A CA 7
ATOM 11616 C C . PRO A 1 36 ? -1.199 16.310 10.312 1.00 0.00 36 PRO A C 7
ATOM 11617 O O . PRO A 1 36 ? -0.053 16.740 10.152 1.00 0.00 36 PRO A O 7
ATOM 11628 N N . PHE A 1 37 ? -1.715 15.365 9.518 1.00 0.00 37 PHE A N 7
ATOM 11629 C CA . PHE A 1 37 ? -0.967 14.699 8.463 1.00 0.00 37 PHE A CA 7
ATOM 11630 C C . PHE A 1 37 ? -0.604 15.695 7.372 1.00 0.00 37 PHE A C 7
ATOM 11631 O O . PHE A 1 37 ? 0.483 15.631 6.805 1.00 0.00 37 PHE A O 7
ATOM 11648 N N . ARG A 1 38 ? -1.491 16.673 7.157 1.00 0.00 38 ARG A N 7
ATOM 11649 C CA . ARG A 1 38 ? -1.275 17.848 6.327 1.00 0.00 38 ARG A CA 7
ATOM 11650 C C . ARG A 1 38 ? 0.101 18.493 6.528 1.00 0.00 38 ARG A C 7
ATOM 11651 O O . ARG A 1 38 ? 0.526 19.268 5.674 1.00 0.00 38 ARG A O 7
ATOM 11672 N N . GLU A 1 39 ? 0.772 18.219 7.652 1.00 0.00 39 GLU A N 7
ATOM 11673 C CA . GLU A 1 39 ? 2.141 18.647 7.882 1.00 0.00 39 GLU A CA 7
ATOM 11674 C C . GLU A 1 39 ? 2.999 17.409 8.134 1.00 0.00 39 GLU A C 7
ATOM 11675 O O . GLU A 1 39 ? 4.039 17.216 7.513 1.00 0.00 39 GLU A O 7
ATOM 11687 N N . SER A 1 40 ? 2.529 16.563 9.048 1.00 0.00 40 SER A N 7
ATOM 11688 C CA . SER A 1 40 ? 3.258 15.448 9.619 1.00 0.00 40 SER A CA 7
ATOM 11689 C C . SER A 1 40 ? 3.283 14.173 8.772 1.00 0.00 40 SER A C 7
ATOM 11690 O O . SER A 1 40 ? 3.758 13.153 9.267 1.00 0.00 40 SER A O 7
ATOM 11698 N N . LYS A 1 41 ? 2.731 14.165 7.554 1.00 0.00 41 LYS A N 7
ATOM 11699 C CA . LYS A 1 41 ? 2.671 12.955 6.742 1.00 0.00 41 LYS A CA 7
ATOM 11700 C C . LYS A 1 41 ? 4.091 12.472 6.421 1.00 0.00 41 LYS A C 7
ATOM 11701 O O . LYS A 1 41 ? 4.714 12.893 5.448 1.00 0.00 41 LYS A O 7
ATOM 11720 N N . GLY A 1 42 ? 4.626 11.610 7.283 1.00 0.00 42 GLY A N 7
ATOM 11721 C CA . GLY A 1 42 ? 5.988 11.119 7.206 1.00 0.00 42 GLY A CA 7
ATOM 11722 C C . GLY A 1 42 ? 6.943 12.140 7.816 1.00 0.00 42 GLY A C 7
ATOM 11723 O O . GLY A 1 42 ? 7.678 11.814 8.742 1.00 0.00 42 GLY A O 7
ATOM 11727 N N . ARG A 1 43 ? 6.922 13.369 7.300 1.00 0.00 43 ARG A N 7
ATOM 11728 C CA . ARG A 1 43 ? 7.898 14.405 7.602 1.00 0.00 43 ARG A CA 7
ATOM 11729 C C . ARG A 1 43 ? 7.497 15.239 8.825 1.00 0.00 43 ARG A C 7
ATOM 11730 O O . ARG A 1 43 ? 6.806 16.245 8.685 1.00 0.00 43 ARG A O 7
ATOM 11751 N N . ILE A 1 44 ? 7.969 14.877 10.024 1.00 0.00 44 ILE A N 7
ATOM 11752 C CA . ILE A 1 44 ? 7.821 15.724 11.204 1.00 0.00 44 ILE A CA 7
ATOM 11753 C C . ILE A 1 44 ? 9.038 16.656 11.291 1.00 0.00 44 ILE A C 7
ATOM 11754 O O . ILE A 1 44 ? 10.152 16.227 11.606 1.00 0.00 44 ILE A O 7
ATOM 11770 N N . GLU A 1 45 ? 8.813 17.946 11.019 1.00 0.00 45 GLU A N 7
ATOM 11771 C CA . GLU A 1 45 ? 9.855 18.959 10.966 1.00 0.00 45 GLU A CA 7
ATOM 11772 C C . GLU A 1 45 ? 10.103 19.586 12.335 1.00 0.00 45 GLU A C 7
ATOM 11773 O O . GLU A 1 45 ? 9.523 20.623 12.648 1.00 0.00 45 GLU A O 7
ATOM 11785 N N . LEU A 1 46 ? 11.046 19.046 13.112 1.00 0.00 46 LEU A N 7
ATOM 11786 C CA . LEU A 1 46 ? 11.498 19.709 14.330 1.00 0.00 46 LEU A CA 7
ATOM 11787 C C . LEU A 1 46 ? 12.637 20.645 13.924 1.00 0.00 46 LEU A C 7
ATOM 11788 O O . LEU A 1 46 ? 13.766 20.521 14.403 1.00 0.00 46 LEU A O 7
ATOM 11804 N N . LYS A 1 47 ? 12.304 21.584 13.025 1.00 0.00 47 LYS A N 7
ATOM 11805 C CA . LYS A 1 47 ? 13.202 22.544 12.387 1.00 0.00 47 LYS A CA 7
ATOM 11806 C C . LYS A 1 47 ? 13.692 23.576 13.409 1.00 0.00 47 LYS A C 7
ATOM 11807 O O . LYS A 1 47 ? 13.378 24.762 13.341 1.00 0.00 47 LYS A O 7
ATOM 11826 N N . GLN A 1 48 ? 14.466 23.084 14.371 1.00 0.00 48 GLN A N 7
ATOM 11827 C CA . GLN A 1 48 ? 14.888 23.777 15.577 1.00 0.00 48 GLN A CA 7
ATOM 11828 C C . GLN A 1 48 ? 15.765 22.832 16.394 1.00 0.00 48 GLN A C 7
ATOM 11829 O O . GLN A 1 48 ? 16.807 23.239 16.899 1.00 0.00 48 GLN A O 7
ATOM 11843 N N . PHE A 1 49 ? 15.332 21.575 16.551 1.00 0.00 49 PHE A N 7
ATOM 11844 C CA . PHE A 1 49 ? 16.078 20.603 17.335 1.00 0.00 49 PHE A CA 7
ATOM 11845 C C . PHE A 1 49 ? 17.316 20.182 16.549 1.00 0.00 49 PHE A C 7
ATOM 11846 O O . PHE A 1 49 ? 17.280 20.097 15.319 1.00 0.00 49 PHE A O 7
ATOM 11863 N N . ASP A 1 50 ? 18.417 19.948 17.268 1.00 0.00 50 ASP A N 7
ATOM 11864 C CA . ASP A 1 50 ? 19.734 19.704 16.707 1.00 0.00 50 ASP A CA 7
ATOM 11865 C C . ASP A 1 50 ? 19.908 18.235 16.337 1.00 0.00 50 ASP A C 7
ATOM 11866 O O . ASP A 1 50 ? 19.575 17.349 17.121 1.00 0.00 50 ASP A O 7
ATOM 11875 N N . SER A 1 51 ? 20.460 17.974 15.151 1.00 0.00 51 SER A N 7
ATOM 11876 C CA . SER A 1 51 ? 20.647 16.639 14.613 1.00 0.00 51 SER A CA 7
ATOM 11877 C C . SER A 1 51 ? 21.321 15.699 15.604 1.00 0.00 51 SER A C 7
ATOM 11878 O O . SER A 1 51 ? 20.846 14.588 15.807 1.00 0.00 51 SER A O 7
ATOM 11886 N N . HIS A 1 52 ? 22.393 16.147 16.257 1.00 0.00 52 HIS A N 7
ATOM 11887 C CA . HIS A 1 52 ? 23.110 15.331 17.231 1.00 0.00 52 HIS A CA 7
ATOM 11888 C C . HIS A 1 52 ? 22.190 14.900 18.380 1.00 0.00 52 HIS A C 7
ATOM 11889 O O . HIS A 1 52 ? 22.312 13.793 18.899 1.00 0.00 52 HIS A O 7
ATOM 11903 N N . ILE A 1 53 ? 21.268 15.778 18.782 1.00 0.00 53 ILE A N 7
ATOM 11904 C CA . ILE A 1 53 ? 20.310 15.492 19.835 1.00 0.00 53 ILE A CA 7
ATOM 11905 C C . ILE A 1 53 ? 19.286 14.501 19.281 1.00 0.00 53 ILE A C 7
ATOM 11906 O O . ILE A 1 53 ? 19.117 13.404 19.817 1.00 0.00 53 ILE A O 7
ATOM 11922 N N . LEU A 1 54 ? 18.616 14.886 18.190 1.00 0.00 54 LEU A N 7
ATOM 11923 C CA . LEU A 1 54 ? 17.580 14.077 17.564 1.00 0.00 54 LEU A CA 7
ATOM 11924 C C . LEU A 1 54 ? 18.089 12.651 17.332 1.00 0.00 54 LEU A C 7
ATOM 11925 O O . LEU A 1 54 ? 17.382 11.687 17.617 1.00 0.00 54 LEU A O 7
ATOM 11941 N N . GLU A 1 55 ? 19.341 12.528 16.884 1.00 0.00 55 GLU A N 7
ATOM 11942 C CA . GLU A 1 55 ? 20.048 11.273 16.705 1.00 0.00 55 GLU A CA 7
ATOM 11943 C C . GLU A 1 55 ? 19.923 10.360 17.925 1.00 0.00 55 GLU A C 7
ATOM 11944 O O . GLU A 1 55 ? 19.563 9.193 17.776 1.00 0.00 55 GLU A O 7
ATOM 11956 N N . LYS A 1 56 ? 20.211 10.861 19.130 1.00 0.00 56 LYS A N 7
ATOM 11957 C CA . LYS A 1 56 ? 20.182 10.011 20.307 1.00 0.00 56 LYS A CA 7
ATOM 11958 C C . LYS A 1 56 ? 18.745 9.575 20.586 1.00 0.00 56 LYS A C 7
ATOM 11959 O O . LYS A 1 56 ? 18.506 8.418 20.921 1.00 0.00 56 LYS A O 7
ATOM 11978 N N . ALA A 1 57 ? 17.785 10.488 20.417 1.00 0.00 57 ALA A N 7
ATOM 11979 C CA . ALA A 1 57 ? 16.377 10.179 20.616 1.00 0.00 57 ALA A CA 7
ATOM 11980 C C . ALA A 1 57 ? 15.922 9.059 19.669 1.00 0.00 57 ALA A C 7
ATOM 11981 O O . ALA A 1 57 ? 15.414 8.030 20.112 1.00 0.00 57 ALA A O 7
ATOM 11988 N N . VAL A 1 58 ? 16.106 9.241 18.359 1.00 0.00 58 VAL A N 7
ATOM 11989 C CA . VAL A 1 58 ? 15.654 8.253 17.382 1.00 0.00 58 VAL A CA 7
ATOM 11990 C C . VAL A 1 58 ? 16.407 6.930 17.553 1.00 0.00 58 VAL A C 7
ATOM 11991 O O . VAL A 1 58 ? 15.795 5.859 17.544 1.00 0.00 58 VAL A O 7
ATOM 12004 N N . GLU A 1 59 ? 17.731 6.993 17.740 1.00 0.00 59 GLU A N 7
ATOM 12005 C CA . GLU A 1 59 ? 18.538 5.799 17.943 1.00 0.00 59 GLU A CA 7
ATOM 12006 C C . GLU A 1 59 ? 18.055 5.056 19.194 1.00 0.00 59 GLU A C 7
ATOM 12007 O O . GLU A 1 59 ? 17.933 3.829 19.188 1.00 0.00 59 GLU A O 7
ATOM 12019 N N . TYR A 1 60 ? 17.744 5.799 20.260 1.00 0.00 60 TYR A N 7
ATOM 12020 C CA . TYR A 1 60 ? 17.139 5.221 21.443 1.00 0.00 60 TYR A CA 7
ATOM 12021 C C . TYR A 1 60 ? 15.797 4.575 21.122 1.00 0.00 60 TYR A C 7
ATOM 12022 O O . TYR A 1 60 ? 15.543 3.471 21.586 1.00 0.00 60 TYR A O 7
ATOM 12040 N N . LEU A 1 61 ? 14.922 5.232 20.357 1.00 0.00 61 LEU A N 7
ATOM 12041 C CA . LEU A 1 61 ? 13.642 4.616 20.015 1.00 0.00 61 LEU A CA 7
ATOM 12042 C C . LEU A 1 61 ? 13.882 3.275 19.309 1.00 0.00 61 LEU A C 7
ATOM 12043 O O . LEU A 1 61 ? 13.248 2.271 19.638 1.00 0.00 61 LEU A O 7
ATOM 12059 N N . ASN A 1 62 ? 14.858 3.233 18.393 1.00 0.00 62 ASN A N 7
ATOM 12060 C CA . ASN A 1 62 ? 15.336 1.976 17.818 1.00 0.00 62 ASN A CA 7
ATOM 12061 C C . ASN A 1 62 ? 15.726 0.991 18.934 1.00 0.00 62 ASN A C 7
ATOM 12062 O O . ASN A 1 62 ? 15.278 -0.155 18.943 1.00 0.00 62 ASN A O 7
ATOM 12073 N N . TYR A 1 63 ? 16.530 1.428 19.905 1.00 0.00 63 TYR A N 7
ATOM 12074 C CA . TYR A 1 63 ? 16.883 0.576 21.034 1.00 0.00 63 TYR A CA 7
ATOM 12075 C C . TYR A 1 63 ? 15.662 0.175 21.868 1.00 0.00 63 TYR A C 7
ATOM 12076 O O . TYR A 1 63 ? 15.672 -0.894 22.464 1.00 0.00 63 TYR A O 7
ATOM 12094 N N . ASN A 1 64 ? 14.604 0.983 21.924 1.00 0.00 64 ASN A N 7
ATOM 12095 C CA . ASN A 1 64 ? 13.381 0.621 22.630 1.00 0.00 64 ASN A CA 7
ATOM 12096 C C . ASN A 1 64 ? 12.641 -0.475 21.859 1.00 0.00 64 ASN A C 7
ATOM 12097 O O . ASN A 1 64 ? 12.058 -1.381 22.461 1.00 0.00 64 ASN A O 7
ATOM 12108 N N . LEU A 1 65 ? 12.657 -0.404 20.525 1.00 0.00 65 LEU A N 7
ATOM 12109 C CA . LEU A 1 65 ? 12.167 -1.500 19.700 1.00 0.00 65 LEU A CA 7
ATOM 12110 C C . LEU A 1 65 ? 12.984 -2.757 20.009 1.00 0.00 65 LEU A C 7
ATOM 12111 O O . LEU A 1 65 ? 12.409 -3.809 20.281 1.00 0.00 65 LEU A O 7
ATOM 12127 N N . LYS A 1 66 ? 14.316 -2.651 20.036 1.00 0.00 66 LYS A N 7
ATOM 12128 C CA . LYS A 1 66 ? 15.170 -3.766 20.432 1.00 0.00 66 LYS A CA 7
ATOM 12129 C C . LYS A 1 66 ? 14.805 -4.278 21.825 1.00 0.00 66 LYS A C 7
ATOM 12130 O O . LYS A 1 66 ? 14.666 -5.478 22.006 1.00 0.00 66 LYS A O 7
ATOM 12149 N N . TYR A 1 67 ? 14.619 -3.396 22.806 1.00 0.00 67 TYR A N 7
ATOM 12150 C CA . TYR A 1 67 ? 14.217 -3.774 24.156 1.00 0.00 67 TYR A CA 7
ATOM 12151 C C . TYR A 1 67 ? 12.911 -4.573 24.137 1.00 0.00 67 TYR A C 7
ATOM 12152 O O . TYR A 1 67 ? 12.700 -5.431 24.989 1.00 0.00 67 TYR A O 7
ATOM 12170 N N . SER A 1 68 ? 12.044 -4.304 23.158 1.00 0.00 68 SER A N 7
ATOM 12171 C CA . SER A 1 68 ? 10.860 -5.112 22.928 1.00 0.00 68 SER A CA 7
ATOM 12172 C C . SER A 1 68 ? 11.277 -6.457 22.311 1.00 0.00 68 SER A C 7
ATOM 12173 O O . SER A 1 68 ? 11.160 -7.500 22.950 1.00 0.00 68 SER A O 7
ATOM 12181 N N . GLY A 1 69 ? 11.814 -6.452 21.086 1.00 0.00 69 GLY A N 7
ATOM 12182 C CA . GLY A 1 69 ? 12.257 -7.663 20.399 1.00 0.00 69 GLY A CA 7
ATOM 12183 C C . GLY A 1 69 ? 13.656 -8.084 20.853 1.00 0.00 69 GLY A C 7
ATOM 12184 O O . GLY A 1 69 ? 14.524 -8.378 20.029 1.00 0.00 69 GLY A O 7
ATOM 12188 N N . VAL A 1 70 ? 13.875 -8.149 22.167 1.00 0.00 70 VAL A N 7
ATOM 12189 C CA . VAL A 1 70 ? 15.212 -8.310 22.734 1.00 0.00 70 VAL A CA 7
ATOM 12190 C C . VAL A 1 70 ? 15.835 -9.666 22.402 1.00 0.00 70 VAL A C 7
ATOM 12191 O O . VAL A 1 70 ? 17.056 -9.808 22.412 1.00 0.00 70 VAL A O 7
ATOM 12204 N N . SER A 1 71 ? 15.007 -10.645 22.029 1.00 0.00 71 SER A N 7
ATOM 12205 C CA . SER A 1 71 ? 15.439 -11.914 21.471 1.00 0.00 71 SER A CA 7
ATOM 12206 C C . SER A 1 71 ? 16.466 -11.719 20.346 1.00 0.00 71 SER A C 7
ATOM 12207 O O . SER A 1 71 ? 17.321 -12.578 20.134 1.00 0.00 71 SER A O 7
ATOM 12215 N N . GLU A 1 72 ? 16.383 -10.598 19.617 1.00 0.00 72 GLU A N 7
ATOM 12216 C CA . GLU A 1 72 ? 17.279 -10.262 18.520 1.00 0.00 72 GLU A CA 7
ATOM 12217 C C . GLU A 1 72 ? 18.669 -9.834 19.024 1.00 0.00 72 GLU A C 7
ATOM 12218 O O . GLU A 1 72 ? 19.117 -8.723 18.739 1.00 0.00 72 GLU A O 7
ATOM 12230 N N . ASP A 1 73 ? 19.364 -10.732 19.732 1.00 0.00 73 ASP A N 7
ATOM 12231 C CA . ASP A 1 73 ? 20.769 -10.641 20.135 1.00 0.00 73 ASP A CA 7
ATOM 12232 C C . ASP A 1 73 ? 21.088 -9.529 21.144 1.00 0.00 73 ASP A C 7
ATOM 12233 O O . ASP A 1 73 ? 21.583 -9.818 22.233 1.00 0.00 73 ASP A O 7
ATOM 12242 N N . ASP A 1 74 ? 20.881 -8.265 20.768 1.00 0.00 74 ASP A N 7
ATOM 12243 C CA . ASP A 1 74 ? 21.340 -7.108 21.529 1.00 0.00 74 ASP A CA 7
ATOM 12244 C C . ASP A 1 74 ? 20.537 -6.907 22.818 1.00 0.00 74 ASP A C 7
ATOM 12245 O O . ASP A 1 74 ? 19.716 -5.997 22.913 1.00 0.00 74 ASP A O 7
ATOM 12254 N N . ASP A 1 75 ? 20.807 -7.744 23.820 1.00 0.00 75 ASP A N 7
ATOM 12255 C CA . ASP A 1 75 ? 20.308 -7.573 25.177 1.00 0.00 75 ASP A CA 7
ATOM 12256 C C . ASP A 1 75 ? 21.096 -6.467 25.885 1.00 0.00 75 ASP A C 7
ATOM 12257 O O . ASP A 1 75 ? 20.532 -5.670 26.632 1.00 0.00 75 ASP A O 7
ATOM 12266 N N . GLU A 1 76 ? 22.406 -6.413 25.635 1.00 0.00 76 GLU A N 7
ATOM 12267 C CA . GLU A 1 76 ? 23.327 -5.426 26.185 1.00 0.00 76 GLU A CA 7
ATOM 12268 C C . GLU A 1 76 ? 23.142 -4.066 25.495 1.00 0.00 76 GLU A C 7
ATOM 12269 O O . GLU A 1 76 ? 24.070 -3.523 24.896 1.00 0.00 76 GLU A O 7
ATOM 12281 N N . ILE A 1 77 ? 21.932 -3.513 25.584 1.00 0.00 77 ILE A N 7
ATOM 12282 C CA . ILE A 1 77 ? 21.558 -2.286 24.901 1.00 0.00 77 ILE A CA 7
ATOM 12283 C C . ILE A 1 77 ? 22.448 -1.124 25.369 1.00 0.00 77 ILE A C 7
ATOM 12284 O O . ILE A 1 77 ? 22.537 -0.868 26.572 1.00 0.00 77 ILE A O 7
ATOM 12300 N N . PRO A 1 78 ? 23.098 -0.394 24.447 1.00 0.00 78 PRO A N 7
ATOM 12301 C CA . PRO A 1 78 ? 23.990 0.692 24.806 1.00 0.00 78 PRO A CA 7
ATOM 12302 C C . PRO A 1 78 ? 23.197 1.938 25.204 1.00 0.00 78 PRO A C 7
ATOM 12303 O O . PRO A 1 78 ? 22.959 2.833 24.392 1.00 0.00 78 PRO A O 7
ATOM 12314 N N . GLU A 1 79 ? 22.817 2.008 26.482 1.00 0.00 79 GLU A N 7
ATOM 12315 C CA . GLU A 1 79 ? 22.248 3.201 27.095 1.00 0.00 79 GLU A CA 7
ATOM 12316 C C . GLU A 1 79 ? 23.338 4.279 27.190 1.00 0.00 79 GLU A C 7
ATOM 12317 O O . GLU A 1 79 ? 23.917 4.513 28.247 1.00 0.00 79 GLU A O 7
ATOM 12329 N N . PHE A 1 80 ? 23.639 4.874 26.036 1.00 0.00 80 PHE A N 7
ATOM 12330 C CA . PHE A 1 80 ? 24.751 5.774 25.774 1.00 0.00 80 PHE A CA 7
ATOM 12331 C C . PHE A 1 80 ? 24.886 6.902 26.798 1.00 0.00 80 PHE A C 7
ATOM 12332 O O . PHE A 1 80 ? 23.897 7.383 27.350 1.00 0.00 80 PHE A O 7
ATOM 12349 N N . GLU A 1 81 ? 26.122 7.367 27.004 1.00 0.00 81 GLU A N 7
ATOM 12350 C CA . GLU A 1 81 ? 26.365 8.576 27.771 1.00 0.00 81 GLU A CA 7
ATOM 12351 C C . GLU A 1 81 ? 25.702 9.752 27.063 1.00 0.00 81 GLU A C 7
ATOM 12352 O O . GLU A 1 81 ? 25.549 9.736 25.842 1.00 0.00 81 GLU A O 7
ATOM 12364 N N . ILE A 1 82 ? 25.359 10.785 27.832 1.00 0.00 82 ILE A N 7
ATOM 12365 C CA . ILE A 1 82 ? 24.742 11.995 27.321 1.00 0.00 82 ILE A CA 7
ATOM 12366 C C . ILE A 1 82 ? 25.700 13.160 27.610 1.00 0.00 82 ILE A C 7
ATOM 12367 O O . ILE A 1 82 ? 25.788 13.568 28.767 1.00 0.00 82 ILE A O 7
ATOM 12383 N N . PRO A 1 83 ? 26.447 13.668 26.607 1.00 0.00 83 PRO A N 7
ATOM 12384 C CA . PRO A 1 83 ? 27.413 14.751 26.759 1.00 0.00 83 PRO A CA 7
ATOM 12385 C C . PRO A 1 83 ? 26.863 16.069 27.325 1.00 0.00 83 PRO A C 7
ATOM 12386 O O . PRO A 1 83 ? 26.692 17.053 26.606 1.00 0.00 83 PRO A O 7
ATOM 12397 N N . THR A 1 84 ? 26.630 16.082 28.639 1.00 0.00 84 THR A N 7
ATOM 12398 C CA . THR A 1 84 ? 26.318 17.237 29.466 1.00 0.00 84 THR A CA 7
ATOM 12399 C C . THR A 1 84 ? 25.218 18.108 28.847 1.00 0.00 84 THR A C 7
ATOM 12400 O O . THR A 1 84 ? 24.037 17.850 29.079 1.00 0.00 84 THR A O 7
ATOM 12411 N N . GLU A 1 85 ? 25.594 19.109 28.041 1.00 0.00 85 GLU A N 7
ATOM 12412 C CA . GLU A 1 85 ? 24.678 19.975 27.313 1.00 0.00 85 GLU A CA 7
ATOM 12413 C C . GLU A 1 85 ? 23.591 19.144 26.637 1.00 0.00 85 GLU A C 7
ATOM 12414 O O . GLU A 1 85 ? 22.421 19.520 26.686 1.00 0.00 85 GLU A O 7
ATOM 12426 N N . MET A 1 86 ? 23.973 18.013 26.026 1.00 0.00 86 MET A N 7
ATOM 12427 C CA . MET A 1 86 ? 23.032 17.207 25.261 1.00 0.00 86 MET A CA 7
ATOM 12428 C C . MET A 1 86 ? 21.764 16.908 26.063 1.00 0.00 86 MET A C 7
ATOM 12429 O O . MET A 1 86 ? 20.675 16.924 25.498 1.00 0.00 86 MET A O 7
ATOM 12443 N N . SER A 1 87 ? 21.885 16.680 27.376 1.00 0.00 87 SER A N 7
ATOM 12444 C CA . SER A 1 87 ? 20.727 16.366 28.201 1.00 0.00 87 SER A CA 7
ATOM 12445 C C . SER A 1 87 ? 19.638 17.435 28.079 1.00 0.00 87 SER A C 7
ATOM 12446 O O . SER A 1 87 ? 18.456 17.103 27.995 1.00 0.00 87 SER A O 7
ATOM 12454 N N . LEU A 1 88 ? 20.029 18.712 28.034 1.00 0.00 88 LEU A N 7
ATOM 12455 C CA . LEU A 1 88 ? 19.098 19.830 28.068 1.00 0.00 88 LEU A CA 7
ATOM 12456 C C . LEU A 1 88 ? 18.055 19.683 26.961 1.00 0.00 88 LEU A C 7
ATOM 12457 O O . LEU A 1 88 ? 16.855 19.647 27.233 1.00 0.00 88 LEU A O 7
ATOM 12473 N N . GLU A 1 89 ? 18.505 19.581 25.709 1.00 0.00 89 GLU A N 7
ATOM 12474 C CA . GLU A 1 89 ? 17.593 19.444 24.585 1.00 0.00 89 GLU A CA 7
ATOM 12475 C C . GLU A 1 89 ? 17.122 17.993 24.446 1.00 0.00 89 GLU A C 7
ATOM 12476 O O . GLU A 1 89 ? 15.964 17.754 24.105 1.00 0.00 89 GLU A O 7
ATOM 12488 N N . LEU A 1 90 ? 17.989 17.009 24.715 1.00 0.00 90 LEU A N 7
ATOM 12489 C CA . LEU A 1 90 ? 17.603 15.606 24.593 1.00 0.00 90 LEU A CA 7
ATOM 12490 C C . LEU A 1 90 ? 16.421 15.284 25.507 1.00 0.00 90 LEU A C 7
ATOM 12491 O O . LEU A 1 90 ? 15.629 14.408 25.184 1.00 0.00 90 LEU A O 7
ATOM 12507 N N . LEU A 1 91 ? 16.271 15.997 26.627 1.00 0.00 91 LEU A N 7
ATOM 12508 C CA . LEU A 1 91 ? 15.087 15.879 27.470 1.00 0.00 91 LEU A CA 7
ATOM 12509 C C . LEU A 1 91 ? 13.843 16.297 26.679 1.00 0.00 91 LEU A C 7
ATOM 12510 O O . LEU A 1 91 ? 12.848 15.573 26.651 1.00 0.00 91 LEU A O 7
ATOM 12526 N N . LEU A 1 92 ? 13.899 17.454 26.011 1.00 0.00 92 LEU A N 7
ATOM 12527 C CA . LEU A 1 92 ? 12.791 17.945 25.200 1.00 0.00 92 LEU A CA 7
ATOM 12528 C C . LEU A 1 92 ? 12.473 16.943 24.090 1.00 0.00 92 LEU A C 7
ATOM 12529 O O . LEU A 1 92 ? 11.317 16.579 23.892 1.00 0.00 92 LEU A O 7
ATOM 12545 N N . ALA A 1 93 ? 13.503 16.469 23.382 1.00 0.00 93 ALA A N 7
ATOM 12546 C CA . ALA A 1 93 ? 13.335 15.439 22.363 1.00 0.00 93 ALA A CA 7
ATOM 12547 C C . ALA A 1 93 ? 12.661 14.198 22.955 1.00 0.00 93 ALA A C 7
ATOM 12548 O O . ALA A 1 93 ? 11.657 13.721 22.430 1.00 0.00 93 ALA A O 7
ATOM 12555 N N . ALA A 1 94 ? 13.193 13.687 24.067 1.00 0.00 94 ALA A N 7
ATOM 12556 C CA . ALA A 1 94 ? 12.657 12.524 24.756 1.00 0.00 94 ALA A CA 7
ATOM 12557 C C . ALA A 1 94 ? 11.185 12.729 25.111 1.00 0.00 94 ALA A C 7
ATOM 12558 O O . ALA A 1 94 ? 10.386 11.822 24.913 1.00 0.00 94 ALA A O 7
ATOM 12565 N N . ASP A 1 95 ? 10.812 13.910 25.610 1.00 0.00 95 ASP A N 7
ATOM 12566 C CA . ASP A 1 95 ? 9.417 14.251 25.874 1.00 0.00 95 ASP A CA 7
ATOM 12567 C C . ASP A 1 95 ? 8.594 14.306 24.586 1.00 0.00 95 ASP A C 7
ATOM 12568 O O . ASP A 1 95 ? 7.466 13.827 24.572 1.00 0.00 95 ASP A O 7
ATOM 12577 N N . TYR A 1 96 ? 9.139 14.865 23.503 1.00 0.00 96 TYR A N 7
ATOM 12578 C CA . TYR A 1 96 ? 8.445 14.890 22.222 1.00 0.00 96 TYR A CA 7
ATOM 12579 C C . TYR A 1 96 ? 8.147 13.463 21.755 1.00 0.00 96 TYR A C 7
ATOM 12580 O O . TYR A 1 96 ? 7.032 13.167 21.335 1.00 0.00 96 TYR A O 7
ATOM 12598 N N . LEU A 1 97 ? 9.134 12.566 21.839 1.00 0.00 97 LEU A N 7
ATOM 12599 C CA . LEU A 1 97 ? 8.920 11.146 21.582 1.00 0.00 97 LEU A CA 7
ATOM 12600 C C . LEU A 1 97 ? 7.922 10.575 22.596 1.00 0.00 97 LEU A C 7
ATOM 12601 O O . LEU A 1 97 ? 7.054 9.783 22.235 1.00 0.00 97 LEU A O 7
ATOM 12617 N N . SER A 1 98 ? 8.056 10.965 23.863 1.00 0.00 98 SER A N 7
ATOM 12618 C CA . SER A 1 98 ? 7.283 10.583 25.042 1.00 0.00 98 SER A CA 7
ATOM 12619 C C . SER A 1 98 ? 7.479 9.123 25.451 1.00 0.00 98 SER A C 7
ATOM 12620 O O . SER A 1 98 ? 7.733 8.847 26.620 1.00 0.00 98 SER A O 7
ATOM 12628 N N . ILE A 1 99 ? 7.407 8.201 24.487 1.00 0.00 99 ILE A N 7
ATOM 12629 C CA . ILE A 1 99 ? 7.717 6.792 24.669 1.00 0.00 99 ILE A CA 7
ATOM 12630 C C . ILE A 1 99 ? 6.688 6.176 25.627 1.00 0.00 99 ILE A C 7
ATOM 12631 O O . ILE A 1 99 ? 5.495 6.204 25.254 1.00 0.00 99 ILE A O 7
ATOM 12648 N N . THR B 2 1 ? 13.539 4.277 29.555 1.00 0.00 157 THR B N 7
ATOM 12649 C CA . THR B 2 1 ? 14.645 4.751 30.409 1.00 0.00 157 THR B CA 7
ATOM 12650 C C . THR B 2 1 ? 15.159 6.129 29.984 1.00 0.00 157 THR B C 7
ATOM 12651 O O . THR B 2 1 ? 15.530 6.916 30.853 1.00 0.00 157 THR B O 7
ATOM 12664 N N . LEU B 2 2 ? 15.194 6.425 28.675 1.00 0.00 158 LEU B N 7
ATOM 12665 C CA . LEU B 2 2 ? 15.822 7.643 28.155 1.00 0.00 158 LEU B CA 7
ATOM 12666 C C . LEU B 2 2 ? 15.336 8.888 28.886 1.00 0.00 158 LEU B C 7
ATOM 12667 O O . LEU B 2 2 ? 16.147 9.644 29.412 1.00 0.00 158 LEU B O 7
ATOM 12683 N N . LYS B 2 3 ? 14.023 9.123 28.890 1.00 0.00 159 LYS B N 7
ATOM 12684 C CA . LYS B 2 3 ? 13.461 10.323 29.487 1.00 0.00 159 LYS B CA 7
ATOM 12685 C C . LYS B 2 3 ? 13.919 10.446 30.944 1.00 0.00 159 LYS B C 7
ATOM 12686 O O . LYS B 2 3 ? 14.368 11.505 31.370 1.00 0.00 159 LYS B O 7
ATOM 12705 N N . GLU B 2 4 ? 13.828 9.351 31.698 1.00 0.00 160 GLU B N 7
ATOM 12706 C CA . GLU B 2 4 ? 14.164 9.306 33.111 1.00 0.00 160 GLU B CA 7
ATOM 12707 C C . GLU B 2 4 ? 15.656 9.585 33.341 1.00 0.00 160 GLU B C 7
ATOM 12708 O O . GLU B 2 4 ? 16.027 10.422 34.169 1.00 0.00 160 GLU B O 7
ATOM 12720 N N . ARG B 2 5 ? 16.532 8.844 32.656 1.00 0.00 161 ARG B N 7
ATOM 12721 C CA . ARG B 2 5 ? 17.969 8.996 32.847 1.00 0.00 161 ARG B CA 7
ATOM 12722 C C . ARG B 2 5 ? 18.408 10.385 32.381 1.00 0.00 161 ARG B C 7
ATOM 12723 O O . ARG B 2 5 ? 19.134 11.081 33.087 1.00 0.00 161 ARG B O 7
ATOM 12744 N N . CYS B 2 6 ? 17.915 10.820 31.220 1.00 0.00 162 CYS B N 7
ATOM 12745 C CA . CYS B 2 6 ? 18.181 12.155 30.709 1.00 0.00 162 CYS B CA 7
ATOM 12746 C C . CYS B 2 6 ? 17.727 13.217 31.709 1.00 0.00 162 CYS B C 7
ATOM 12747 O O . CYS B 2 6 ? 18.511 14.093 32.061 1.00 0.00 162 CYS B O 7
ATOM 12755 N N . LEU B 2 7 ? 16.493 13.120 32.214 1.00 0.00 163 LEU B N 7
ATOM 12756 C CA . LEU B 2 7 ? 15.977 14.020 33.241 1.00 0.00 163 LEU B CA 7
ATOM 12757 C C . LEU B 2 7 ? 16.928 14.056 34.434 1.00 0.00 163 LEU B C 7
ATOM 12758 O O . LEU B 2 7 ? 17.298 15.133 34.898 1.00 0.00 163 LEU B O 7
ATOM 12774 N N . GLN B 2 8 ? 17.346 12.888 34.930 1.00 0.00 164 GLN B N 7
ATOM 12775 C CA . GLN B 2 8 ? 18.314 12.842 36.021 1.00 0.00 164 GLN B CA 7
ATOM 12776 C C . GLN B 2 8 ? 19.625 13.548 35.646 1.00 0.00 164 GLN B C 7
ATOM 12777 O O . GLN B 2 8 ? 20.164 14.302 36.457 1.00 0.00 164 GLN B O 7
ATOM 12791 N N . VAL B 2 9 ? 20.147 13.352 34.431 1.00 0.00 165 VAL B N 7
ATOM 12792 C CA . VAL B 2 9 ? 21.327 14.095 33.992 1.00 0.00 165 VAL B CA 7
ATOM 12793 C C . VAL B 2 9 ? 21.052 15.607 34.021 1.00 0.00 165 VAL B C 7
ATOM 12794 O O . VAL B 2 9 ? 21.849 16.349 34.595 1.00 0.00 165 VAL B O 7
ATOM 12807 N N . VAL B 2 10 ? 19.932 16.069 33.445 1.00 0.00 166 VAL B N 7
ATOM 12808 C CA . VAL B 2 10 ? 19.551 17.482 33.480 1.00 0.00 166 VAL B CA 7
ATOM 12809 C C . VAL B 2 10 ? 19.578 17.981 34.924 1.00 0.00 166 VAL B C 7
ATOM 12810 O O . VAL B 2 10 ? 20.291 18.930 35.230 1.00 0.00 166 VAL B O 7
ATOM 12823 N N . ARG B 2 11 ? 18.813 17.334 35.808 1.00 0.00 167 ARG B N 7
ATOM 12824 C CA . ARG B 2 11 ? 18.772 17.630 37.236 1.00 0.00 167 ARG B CA 7
ATOM 12825 C C . ARG B 2 11 ? 20.195 17.786 37.783 1.00 0.00 167 ARG B C 7
ATOM 12826 O O . ARG B 2 11 ? 20.540 18.825 38.346 1.00 0.00 167 ARG B O 7
ATOM 12847 N N . SER B 2 12 ? 21.021 16.750 37.612 1.00 0.00 168 SER B N 7
ATOM 12848 C CA . SER B 2 12 ? 22.386 16.736 38.118 1.00 0.00 168 SER B CA 7
ATOM 12849 C C . SER B 2 12 ? 23.212 17.898 37.552 1.00 0.00 168 SER B C 7
ATOM 12850 O O . SER B 2 12 ? 24.048 18.458 38.255 1.00 0.00 168 SER B O 7
ATOM 12858 N N . LEU B 2 13 ? 23.000 18.245 36.282 1.00 0.00 169 LEU B N 7
ATOM 12859 C CA . LEU B 2 13 ? 23.700 19.336 35.622 1.00 0.00 169 LEU B CA 7
ATOM 12860 C C . LEU B 2 13 ? 23.266 20.686 36.200 1.00 0.00 169 LEU B C 7
ATOM 12861 O O . LEU B 2 13 ? 24.111 21.463 36.639 1.00 0.00 169 LEU B O 7
ATOM 12877 N N . VAL B 2 14 ? 21.963 20.983 36.187 1.00 0.00 170 VAL B N 7
ATOM 12878 C CA . VAL B 2 14 ? 21.460 22.298 36.577 1.00 0.00 170 VAL B CA 7
ATOM 12879 C C . VAL B 2 14 ? 21.544 22.520 38.090 1.00 0.00 170 VAL B C 7
ATOM 12880 O O . VAL B 2 14 ? 21.739 23.651 38.529 1.00 0.00 170 VAL B O 7
ATOM 12893 N N . LYS B 2 15 ? 21.392 21.455 38.886 1.00 0.00 171 LYS B N 7
ATOM 12894 C CA . LYS B 2 15 ? 21.440 21.508 40.344 1.00 0.00 171 LYS B CA 7
ATOM 12895 C C . LYS B 2 15 ? 20.383 22.479 40.890 1.00 0.00 171 LYS B C 7
ATOM 12896 O O . LYS B 2 15 ? 19.238 22.408 40.392 1.00 0.00 171 LYS B O 7
ATOM 12916 N N . MET A 1 1 ? -0.835 3.007 1.491 1.00 0.00 1 MET A N 8
ATOM 12917 C CA . MET A 1 1 ? 0.085 1.855 1.525 1.00 0.00 1 MET A CA 8
ATOM 12918 C C . MET A 1 1 ? 0.585 1.608 2.950 1.00 0.00 1 MET A C 8
ATOM 12919 O O . MET A 1 1 ? 0.422 2.455 3.829 1.00 0.00 1 MET A O 8
ATOM 12935 N N . SER A 1 2 ? 1.217 0.455 3.178 1.00 0.00 2 SER A N 8
ATOM 12936 C CA . SER A 1 2 ? 1.829 0.105 4.446 1.00 0.00 2 SER A CA 8
ATOM 12937 C C . SER A 1 2 ? 3.109 0.925 4.631 1.00 0.00 2 SER A C 8
ATOM 12938 O O . SER A 1 2 ? 4.212 0.379 4.563 1.00 0.00 2 SER A O 8
ATOM 12946 N N . GLN A 1 3 ? 2.965 2.235 4.839 1.00 0.00 3 GLN A N 8
ATOM 12947 C CA . GLN A 1 3 ? 4.073 3.163 5.005 1.00 0.00 3 GLN A CA 8
ATOM 12948 C C . GLN A 1 3 ? 4.747 2.960 6.366 1.00 0.00 3 GLN A C 8
ATOM 12949 O O . GLN A 1 3 ? 4.667 3.822 7.242 1.00 0.00 3 GLN A O 8
ATOM 12963 N N . ASP A 1 4 ? 5.427 1.825 6.547 1.00 0.00 4 ASP A N 8
ATOM 12964 C CA . ASP A 1 4 ? 6.009 1.396 7.818 1.00 0.00 4 ASP A CA 8
ATOM 12965 C C . ASP A 1 4 ? 7.277 2.188 8.185 1.00 0.00 4 ASP A C 8
ATOM 12966 O O . ASP A 1 4 ? 8.220 1.624 8.730 1.00 0.00 4 ASP A O 8
ATOM 12975 N N . PHE A 1 5 ? 7.302 3.501 7.940 1.00 0.00 5 PHE A N 8
ATOM 12976 C CA . PHE A 1 5 ? 8.393 4.402 8.274 1.00 0.00 5 PHE A CA 8
ATOM 12977 C C . PHE A 1 5 ? 7.822 5.795 8.539 1.00 0.00 5 PHE A C 8
ATOM 12978 O O . PHE A 1 5 ? 6.777 6.147 7.991 1.00 0.00 5 PHE A O 8
ATOM 12995 N N . VAL A 1 6 ? 8.514 6.574 9.371 1.00 0.00 6 VAL A N 8
ATOM 12996 C C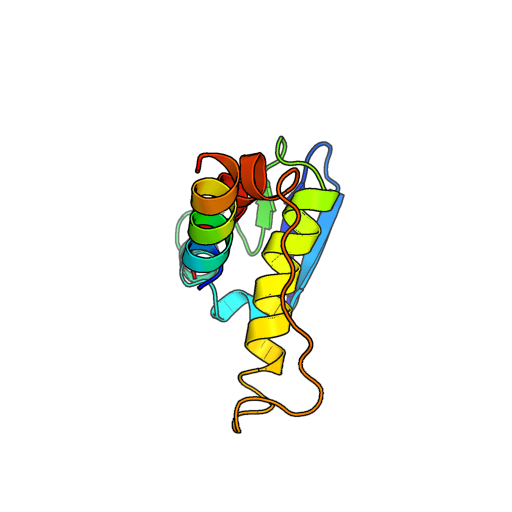A . VAL A 1 6 ? 8.304 7.993 9.603 1.00 0.00 6 VAL A CA 8
ATOM 12997 C C . VAL A 1 6 ? 9.682 8.641 9.461 1.00 0.00 6 VAL A C 8
ATOM 12998 O O . VAL A 1 6 ? 10.676 7.926 9.347 1.00 0.00 6 VAL A O 8
ATOM 13011 N N . THR A 1 7 ? 9.765 9.969 9.499 1.00 0.00 7 THR A N 8
ATOM 13012 C CA . THR A 1 7 ? 11.027 10.680 9.392 1.00 0.00 7 THR A CA 8
ATOM 13013 C C . THR A 1 7 ? 11.146 11.699 10.521 1.00 0.00 7 THR A C 8
ATOM 13014 O O . THR A 1 7 ? 10.219 12.476 10.745 1.00 0.00 7 THR A O 8
ATOM 13025 N N . LEU A 1 8 ? 12.274 11.703 11.229 1.00 0.00 8 LEU A N 8
ATOM 13026 C CA . LEU A 1 8 ? 12.629 12.743 12.187 1.00 0.00 8 LEU A CA 8
ATOM 13027 C C . LEU A 1 8 ? 13.591 13.688 11.473 1.00 0.00 8 LEU A C 8
ATOM 13028 O O . LEU A 1 8 ? 14.627 13.233 10.992 1.00 0.00 8 LEU A O 8
ATOM 13044 N N . VAL A 1 9 ? 13.234 14.974 11.350 1.00 0.00 9 VAL A N 8
ATOM 13045 C CA . VAL A 1 9 ? 13.949 15.926 10.514 1.00 0.00 9 VAL A CA 8
ATOM 13046 C C . VAL A 1 9 ? 14.366 17.173 11.297 1.00 0.00 9 VAL A C 8
ATOM 13047 O O . VAL A 1 9 ? 13.546 17.807 11.966 1.00 0.00 9 VAL A O 8
ATOM 13060 N N . SER A 1 10 ? 15.656 17.510 11.193 1.00 0.00 10 SER A N 8
ATOM 13061 C CA . SER A 1 10 ? 16.323 18.543 11.975 1.00 0.00 10 SER A CA 8
ATOM 13062 C C . SER A 1 10 ? 16.486 19.847 11.194 1.00 0.00 10 SER A C 8
ATOM 13063 O O . SER A 1 10 ? 16.152 19.926 10.008 1.00 0.00 10 SER A O 8
ATOM 13071 N N . LYS A 1 11 ? 17.055 20.863 11.856 1.00 0.00 11 LYS A N 8
ATOM 13072 C CA . LYS A 1 11 ? 17.483 22.089 11.195 1.00 0.00 11 LYS A CA 8
ATOM 13073 C C . LYS A 1 11 ? 18.385 21.732 10.012 1.00 0.00 11 LYS A C 8
ATOM 13074 O O . LYS A 1 11 ? 19.125 20.756 10.085 1.00 0.00 11 LYS A O 8
ATOM 13093 N N . ASP A 1 12 ? 18.300 22.491 8.916 1.00 0.00 12 ASP A N 8
ATOM 13094 C CA . ASP A 1 12 ? 19.035 22.224 7.681 1.00 0.00 12 ASP A CA 8
ATOM 13095 C C . ASP A 1 12 ? 18.774 20.807 7.139 1.00 0.00 12 ASP A C 8
ATOM 13096 O O . ASP A 1 12 ? 19.637 20.196 6.519 1.00 0.00 12 ASP A O 8
ATOM 13105 N N . ASP A 1 13 ? 17.558 20.295 7.351 1.00 0.00 13 ASP A N 8
ATOM 13106 C CA . ASP A 1 13 ? 17.048 19.073 6.743 1.00 0.00 13 ASP A CA 8
ATOM 13107 C C . ASP A 1 13 ? 17.936 17.843 6.960 1.00 0.00 13 ASP A C 8
ATOM 13108 O O . ASP A 1 13 ? 18.157 17.071 6.030 1.00 0.00 13 ASP A O 8
ATOM 13117 N N . LYS A 1 14 ? 18.383 17.601 8.196 1.00 0.00 14 LYS A N 8
ATOM 13118 C CA . LYS A 1 14 ? 19.020 16.323 8.491 1.00 0.00 14 LYS A CA 8
ATOM 13119 C C . LYS A 1 14 ? 17.851 15.413 8.843 1.00 0.00 14 LYS A C 8
ATOM 13120 O O . LYS A 1 14 ? 17.299 15.518 9.943 1.00 0.00 14 LYS A O 8
ATOM 13139 N N . GLU A 1 15 ? 17.427 14.625 7.850 1.00 0.00 15 GLU A N 8
ATOM 13140 C CA . GLU A 1 15 ? 16.234 13.798 7.865 1.00 0.00 15 GLU A CA 8
ATOM 13141 C C . GLU A 1 15 ? 16.595 12.325 8.055 1.00 0.00 15 GLU A C 8
ATOM 13142 O O . GLU A 1 15 ? 17.179 11.705 7.169 1.00 0.00 15 GLU A O 8
ATOM 13154 N N . TYR A 1 16 ? 16.243 11.773 9.216 1.00 0.00 16 TYR A N 8
ATOM 13155 C CA . TYR A 1 16 ? 16.487 10.391 9.595 1.00 0.00 16 TYR A CA 8
ATOM 13156 C C . TYR A 1 16 ? 15.190 9.595 9.423 1.00 0.00 16 TYR A C 8
ATOM 13157 O O . TYR A 1 16 ? 14.168 9.970 9.999 1.00 0.00 16 TYR A O 8
ATOM 13175 N N . GLU A 1 17 ? 15.231 8.514 8.636 1.00 0.00 17 GLU A N 8
ATOM 13176 C CA . GLU A 1 17 ? 14.087 7.659 8.333 1.00 0.00 17 GLU A CA 8
ATOM 13177 C C . GLU A 1 17 ? 13.990 6.560 9.393 1.00 0.00 17 GLU A C 8
ATOM 13178 O O . GLU A 1 17 ? 14.886 5.725 9.494 1.00 0.00 17 GLU A O 8
ATOM 13190 N N . ILE A 1 18 ? 12.930 6.581 10.203 1.00 0.00 18 ILE A N 8
ATOM 13191 C CA . ILE A 1 18 ? 12.752 5.736 11.377 1.00 0.00 18 ILE A CA 8
ATOM 13192 C C . ILE A 1 18 ? 11.637 4.737 11.076 1.00 0.00 18 ILE A C 8
ATOM 13193 O O . ILE A 1 18 ? 10.552 5.147 10.668 1.00 0.00 18 ILE A O 8
ATOM 13209 N N . SER A 1 19 ? 11.870 3.439 11.270 1.00 0.00 19 SER A N 8
ATOM 13210 C CA . SER A 1 19 ? 10.847 2.430 11.044 1.00 0.00 19 SER A CA 8
ATOM 13211 C C . SER A 1 19 ? 9.635 2.661 11.953 1.00 0.00 19 SER A C 8
ATOM 13212 O O . SER A 1 19 ? 9.789 2.919 13.148 1.00 0.00 19 SER A O 8
ATOM 13220 N N . ARG A 1 20 ? 8.424 2.549 11.398 1.00 0.00 20 ARG A N 8
ATOM 13221 C CA . ARG A 1 20 ? 7.172 2.757 12.124 1.00 0.00 20 ARG A CA 8
ATOM 13222 C C . ARG A 1 20 ? 7.109 1.835 13.342 1.00 0.00 20 ARG A C 8
ATOM 13223 O O . ARG A 1 20 ? 6.663 2.237 14.413 1.00 0.00 20 ARG A O 8
ATOM 13244 N N . SER A 1 21 ? 7.622 0.615 13.189 1.00 0.00 21 SER A N 8
ATOM 13245 C CA . SER A 1 21 ? 7.803 -0.349 14.255 1.00 0.00 21 SER A CA 8
ATOM 13246 C C . SER A 1 21 ? 8.469 0.270 15.494 1.00 0.00 21 SER A C 8
ATOM 13247 O O . SER A 1 21 ? 8.051 -0.002 16.615 1.00 0.00 21 SER A O 8
ATOM 13255 N N . ALA A 1 22 ? 9.486 1.117 15.296 1.00 0.00 22 ALA A N 8
ATOM 13256 C CA . ALA A 1 22 ? 10.082 1.899 16.370 1.00 0.00 22 ALA A CA 8
ATOM 13257 C C . ALA A 1 22 ? 9.192 3.100 16.671 1.00 0.00 22 ALA A C 8
ATOM 13258 O O . ALA A 1 22 ? 8.896 3.354 17.833 1.00 0.00 22 ALA A O 8
ATOM 13265 N N . ALA A 1 23 ? 8.757 3.839 15.644 1.00 0.00 23 ALA A N 8
ATOM 13266 C CA . ALA A 1 23 ? 7.969 5.058 15.819 1.00 0.00 23 ALA A CA 8
ATOM 13267 C C . ALA A 1 23 ? 6.827 4.873 16.814 1.00 0.00 23 ALA A C 8
ATOM 13268 O O . ALA A 1 23 ? 6.622 5.708 17.685 1.00 0.00 23 ALA A O 8
ATOM 13275 N N . MET A 1 24 ? 6.093 3.770 16.686 1.00 0.00 24 MET A N 8
ATOM 13276 C CA . MET A 1 24 ? 4.946 3.430 17.510 1.00 0.00 24 MET A CA 8
ATOM 13277 C C . MET A 1 24 ? 5.289 3.354 19.003 1.00 0.00 24 MET A C 8
ATOM 13278 O O . MET A 1 24 ? 4.415 3.582 19.837 1.00 0.00 24 MET A O 8
ATOM 13292 N N . ILE A 1 25 ? 6.548 3.064 19.352 1.00 0.00 25 ILE A N 8
ATOM 13293 C CA . ILE A 1 25 ? 7.015 3.105 20.735 1.00 0.00 25 ILE A CA 8
ATOM 13294 C C . ILE A 1 25 ? 6.866 4.536 21.278 1.00 0.00 25 ILE A C 8
ATOM 13295 O O . ILE A 1 25 ? 6.637 4.723 22.471 1.00 0.00 25 ILE A O 8
ATOM 13311 N N . SER A 1 26 ? 6.954 5.539 20.398 1.00 0.00 26 SER A N 8
ATOM 13312 C CA . SER A 1 26 ? 6.630 6.933 20.659 1.00 0.00 26 SER A CA 8
ATOM 13313 C C . SER A 1 26 ? 5.251 7.215 20.049 1.00 0.00 26 SER A C 8
ATOM 13314 O O . SER A 1 26 ? 5.195 7.806 18.972 1.00 0.00 26 SER A O 8
ATOM 13322 N N . PRO A 1 27 ? 4.133 6.815 20.681 1.00 0.00 27 PRO A N 8
ATOM 13323 C CA . PRO A 1 27 ? 2.798 6.885 20.092 1.00 0.00 27 PRO A CA 8
ATOM 13324 C C . PRO A 1 27 ? 2.508 8.239 19.444 1.00 0.00 27 PRO A C 8
ATOM 13325 O O . PRO A 1 27 ? 1.995 8.300 18.327 1.00 0.00 27 PRO A O 8
ATOM 13336 N N . THR A 1 28 ? 2.881 9.320 20.134 1.00 0.00 28 THR A N 8
ATOM 13337 C CA . THR A 1 28 ? 2.858 10.691 19.654 1.00 0.00 28 THR A CA 8
ATOM 13338 C C . THR A 1 28 ? 3.288 10.809 18.188 1.00 0.00 28 THR A C 8
ATOM 13339 O O . THR A 1 28 ? 2.604 11.459 17.400 1.00 0.00 28 THR A O 8
ATOM 13350 N N . LEU A 1 29 ? 4.397 10.169 17.809 1.00 0.00 29 LEU A N 8
ATOM 13351 C CA . LEU A 1 29 ? 4.984 10.237 16.474 1.00 0.00 29 LEU A CA 8
ATOM 13352 C C . LEU A 1 29 ? 3.987 9.845 15.375 1.00 0.00 29 LEU A C 8
ATOM 13353 O O . LEU A 1 29 ? 4.181 10.228 14.226 1.00 0.00 29 LEU A O 8
ATOM 13369 N N . LYS A 1 30 ? 2.914 9.116 15.705 1.00 0.00 30 LYS A N 8
ATOM 13370 C CA . LYS A 1 30 ? 1.808 8.862 14.788 1.00 0.00 30 LYS A CA 8
ATOM 13371 C C . LYS A 1 30 ? 0.550 9.595 15.256 1.00 0.00 30 LYS A C 8
ATOM 13372 O O . LYS A 1 30 ? -0.100 10.277 14.469 1.00 0.00 30 LYS A O 8
ATOM 13391 N N . ALA A 1 31 ? 0.188 9.429 16.530 1.00 0.00 31 ALA A N 8
ATOM 13392 C CA . ALA A 1 31 ? -1.046 9.950 17.099 1.00 0.00 31 ALA A CA 8
ATOM 13393 C C . ALA A 1 31 ? -1.140 11.466 16.936 1.00 0.00 31 ALA A C 8
ATOM 13394 O O . ALA A 1 31 ? -2.169 11.976 16.501 1.00 0.00 31 ALA A O 8
ATOM 13401 N N . MET A 1 32 ? -0.073 12.184 17.303 1.00 0.00 32 MET A N 8
ATOM 13402 C CA . MET A 1 32 ? 0.010 13.628 17.134 1.00 0.00 32 MET A CA 8
ATOM 13403 C C . MET A 1 32 ? 0.644 13.952 15.783 1.00 0.00 32 MET A C 8
ATOM 13404 O O . MET A 1 32 ? 0.205 14.892 15.131 1.00 0.00 32 MET A O 8
ATOM 13418 N N . ILE A 1 33 ? 1.678 13.200 15.380 1.00 0.00 33 ILE A N 8
ATOM 13419 C CA . ILE A 1 33 ? 2.524 13.465 14.217 1.00 0.00 33 ILE A CA 8
ATOM 13420 C C . ILE A 1 33 ? 2.895 14.953 14.116 1.00 0.00 33 ILE A C 8
ATOM 13421 O O . ILE A 1 33 ? 3.871 15.373 14.729 1.00 0.00 33 ILE A O 8
ATOM 13437 N N . GLU A 1 34 ? 2.109 15.755 13.402 1.00 0.00 34 GLU A N 8
ATOM 13438 C CA . GLU A 1 34 ? 2.213 17.217 13.385 1.00 0.00 34 GLU A CA 8
ATOM 13439 C C . GLU A 1 34 ? 0.803 17.815 13.380 1.00 0.00 34 GLU A C 8
ATOM 13440 O O . GLU A 1 34 ? 0.416 18.529 12.456 1.00 0.00 34 GLU A O 8
ATOM 13452 N N . GLY A 1 35 ? 0.022 17.475 14.400 1.00 0.00 35 GLY A N 8
ATOM 13453 C CA . GLY A 1 35 ? -1.398 17.763 14.468 1.00 0.00 35 GLY A CA 8
ATOM 13454 C C . GLY A 1 35 ? -2.185 16.659 13.746 1.00 0.00 35 GLY A C 8
ATOM 13455 O O . GLY A 1 35 ? -1.591 15.910 12.972 1.00 0.00 35 GLY A O 8
ATOM 13459 N N . PRO A 1 36 ? -3.503 16.547 13.996 1.00 0.00 36 PRO A N 8
ATOM 13460 C CA . PRO A 1 36 ? -4.429 15.594 13.382 1.00 0.00 36 PRO A CA 8
ATOM 13461 C C . PRO A 1 36 ? -4.427 15.478 11.846 1.00 0.00 36 PRO A C 8
ATOM 13462 O O . PRO A 1 36 ? -5.428 15.785 11.201 1.00 0.00 36 PRO A O 8
ATOM 13473 N N . PHE A 1 37 ? -3.347 14.970 11.254 1.00 0.00 37 PHE A N 8
ATOM 13474 C CA . PHE A 1 37 ? -3.280 14.592 9.846 1.00 0.00 37 PHE A CA 8
ATOM 13475 C C . PHE A 1 37 ? -3.693 15.715 8.907 1.00 0.00 37 PHE A C 8
ATOM 13476 O O . PHE A 1 37 ? -4.256 15.457 7.845 1.00 0.00 37 PHE A O 8
ATOM 13493 N N . ARG A 1 38 ? -3.289 16.948 9.216 1.00 0.00 38 ARG A N 8
ATOM 13494 C CA . ARG A 1 38 ? -3.429 18.066 8.294 1.00 0.00 38 ARG A CA 8
ATOM 13495 C C . ARG A 1 38 ? -2.228 18.032 7.347 1.00 0.00 38 ARG A C 8
ATOM 13496 O O . ARG A 1 38 ? -1.486 19.004 7.246 1.00 0.00 38 ARG A O 8
ATOM 13517 N N . GLU A 1 39 ? -2.024 16.869 6.707 1.00 0.00 39 GLU A N 8
ATOM 13518 C CA . GLU A 1 39 ? -0.849 16.479 5.922 1.00 0.00 39 GLU A CA 8
ATOM 13519 C C . GLU A 1 39 ? 0.242 15.907 6.841 1.00 0.00 39 GLU A C 8
ATOM 13520 O O . GLU A 1 39 ? 1.164 15.245 6.373 1.00 0.00 39 GLU A O 8
ATOM 13532 N N . SER A 1 40 ? 0.104 16.126 8.149 1.00 0.00 40 SER A N 8
ATOM 13533 C CA . SER A 1 40 ? 0.853 15.547 9.245 1.00 0.00 40 SER A CA 8
ATOM 13534 C C . SER A 1 40 ? 0.974 14.027 9.093 1.00 0.00 40 SER A C 8
ATOM 13535 O O . SER A 1 40 ? 0.052 13.298 9.444 1.00 0.00 40 SER A O 8
ATOM 13543 N N . LYS A 1 41 ? 2.101 13.544 8.569 1.00 0.00 41 LYS A N 8
ATOM 13544 C CA . LYS A 1 41 ? 2.309 12.145 8.226 1.00 0.00 41 LYS A CA 8
ATOM 13545 C C . LYS A 1 41 ? 3.811 11.907 8.085 1.00 0.00 41 LYS A C 8
ATOM 13546 O O . LYS A 1 41 ? 4.451 12.483 7.213 1.00 0.00 41 LYS A O 8
ATOM 13565 N N . GLY A 1 42 ? 4.370 11.064 8.954 1.00 0.00 42 GLY A N 8
ATOM 13566 C CA . GLY A 1 42 ? 5.725 10.546 8.853 1.00 0.00 42 GLY A CA 8
ATOM 13567 C C . GLY A 1 42 ? 6.839 11.559 8.568 1.00 0.00 42 GLY A C 8
ATOM 13568 O O . GLY A 1 42 ? 7.861 11.181 7.997 1.00 0.00 42 GLY A O 8
ATOM 13572 N N . ARG A 1 43 ? 6.707 12.808 9.018 1.00 0.00 43 ARG A N 8
ATOM 13573 C CA . ARG A 1 43 ? 7.755 13.814 8.927 1.00 0.00 43 ARG A CA 8
ATOM 13574 C C . ARG A 1 43 ? 7.637 14.789 10.101 1.00 0.00 43 ARG A C 8
ATOM 13575 O O . ARG A 1 43 ? 6.779 15.665 10.075 1.00 0.00 43 ARG A O 8
ATOM 13596 N N . ILE A 1 44 ? 8.495 14.654 11.117 1.00 0.00 44 ILE A N 8
ATOM 13597 C CA . ILE A 1 44 ? 8.633 15.640 12.180 1.00 0.00 44 ILE A CA 8
ATOM 13598 C C . ILE A 1 44 ? 9.694 16.636 11.715 1.00 0.00 44 ILE A C 8
ATOM 13599 O O . ILE A 1 44 ? 10.886 16.388 11.887 1.00 0.00 44 ILE A O 8
ATOM 13615 N N . GLU A 1 45 ? 9.271 17.741 11.098 1.00 0.00 45 GLU A N 8
ATOM 13616 C CA . GLU A 1 45 ? 10.175 18.756 10.580 1.00 0.00 45 GLU A CA 8
ATOM 13617 C C . GLU A 1 45 ? 10.465 19.817 11.639 1.00 0.00 45 GLU A C 8
ATOM 13618 O O . GLU A 1 45 ? 9.978 20.944 11.566 1.00 0.00 45 GLU A O 8
ATOM 13630 N N . LEU A 1 46 ? 11.337 19.478 12.592 1.00 0.00 46 LEU A N 8
ATOM 13631 C CA . LEU A 1 46 ? 11.740 20.397 13.644 1.00 0.00 46 LEU A CA 8
ATOM 13632 C C . LEU A 1 46 ? 12.921 21.198 13.109 1.00 0.00 46 LEU A C 8
ATOM 13633 O O . LEU A 1 46 ? 14.062 21.016 13.537 1.00 0.00 46 LEU A O 8
ATOM 13649 N N . LYS A 1 47 ? 12.613 22.096 12.167 1.00 0.00 47 LYS A N 8
ATOM 13650 C CA . LYS A 1 47 ? 13.554 22.990 11.504 1.00 0.00 47 LYS A CA 8
ATOM 13651 C C . LYS A 1 47 ? 14.090 24.039 12.489 1.00 0.00 47 LYS A C 8
ATOM 13652 O O . LYS A 1 47 ? 13.819 25.231 12.367 1.00 0.00 47 LYS A O 8
ATOM 13671 N N . GLN A 1 48 ? 14.845 23.564 13.474 1.00 0.00 48 GLN A N 8
ATOM 13672 C CA . GLN A 1 48 ? 15.323 24.285 14.642 1.00 0.00 48 GLN A CA 8
ATOM 13673 C C . GLN A 1 48 ? 16.171 23.322 15.466 1.00 0.00 48 GLN A C 8
ATOM 13674 O O . GLN A 1 48 ? 17.221 23.713 15.975 1.00 0.00 48 GLN A O 8
ATOM 13688 N N . PHE A 1 49 ? 15.701 22.079 15.634 1.00 0.00 49 PHE A N 8
ATOM 13689 C CA . PHE A 1 49 ? 16.374 21.115 16.488 1.00 0.00 49 PHE A CA 8
ATOM 13690 C C . PHE A 1 49 ? 17.685 20.687 15.845 1.00 0.00 49 PHE A C 8
ATOM 13691 O O . PHE A 1 49 ? 17.780 20.571 14.621 1.00 0.00 49 PHE A O 8
ATOM 13708 N N . ASP A 1 50 ? 18.693 20.452 16.685 1.00 0.00 50 ASP A N 8
ATOM 13709 C CA . ASP A 1 50 ? 20.011 20.032 16.248 1.00 0.00 50 ASP A CA 8
ATOM 13710 C C . ASP A 1 50 ? 19.978 18.566 15.804 1.00 0.00 50 ASP A C 8
ATOM 13711 O O . ASP A 1 50 ? 19.303 17.733 16.410 1.00 0.00 50 ASP A O 8
ATOM 13720 N N . SER A 1 51 ? 20.735 18.264 14.747 1.00 0.00 51 SER A N 8
ATOM 13721 C CA . SER A 1 51 ? 20.907 16.934 14.191 1.00 0.00 51 SER A CA 8
ATOM 13722 C C . SER A 1 51 ? 21.256 15.944 15.292 1.00 0.00 51 SER A C 8
ATOM 13723 O O . SER A 1 51 ? 20.537 14.982 15.529 1.00 0.00 51 SER A O 8
ATOM 13731 N N . HIS A 1 52 ? 22.378 16.199 15.957 1.00 0.00 52 HIS A N 8
ATOM 13732 C CA . HIS A 1 52 ? 22.975 15.313 16.947 1.00 0.00 52 HIS A CA 8
ATOM 13733 C C . HIS A 1 52 ? 22.000 15.055 18.099 1.00 0.00 52 HIS A C 8
ATOM 13734 O O . HIS A 1 52 ? 21.873 13.927 18.571 1.00 0.00 52 HIS A O 8
ATOM 13748 N N . ILE A 1 53 ? 21.288 16.095 18.542 1.00 0.00 53 ILE A N 8
ATOM 13749 C CA . ILE A 1 53 ? 20.199 15.932 19.497 1.00 0.00 53 ILE A CA 8
ATOM 13750 C C . ILE A 1 53 ? 19.187 14.924 18.941 1.00 0.00 53 ILE A C 8
ATOM 13751 O O . ILE A 1 53 ? 18.929 13.892 19.561 1.00 0.00 53 ILE A O 8
ATOM 13767 N N . LEU A 1 54 ? 18.619 15.211 17.768 1.00 0.00 54 LEU A N 8
ATOM 13768 C CA . LEU A 1 54 ? 17.582 14.367 17.185 1.00 0.00 54 LEU A CA 8
ATOM 13769 C C . LEU A 1 54 ? 18.068 12.913 17.053 1.00 0.00 54 LEU A C 8
ATOM 13770 O O . LEU A 1 54 ? 17.352 11.974 17.406 1.00 0.00 54 LEU A O 8
ATOM 13786 N N . GLU A 1 55 ? 19.318 12.734 16.616 1.00 0.00 55 GLU A N 8
ATOM 13787 C CA . GLU A 1 55 ? 19.981 11.442 16.551 1.00 0.00 55 GLU A CA 8
ATOM 13788 C C . GLU A 1 55 ? 19.910 10.692 17.881 1.00 0.00 55 GLU A C 8
ATOM 13789 O O . GLU A 1 55 ? 19.694 9.487 17.863 1.00 0.00 55 GLU A O 8
ATOM 13801 N N . LYS A 1 56 ? 20.088 11.345 19.036 1.00 0.00 56 LYS A N 8
ATOM 13802 C CA . LYS A 1 56 ? 20.065 10.609 20.296 1.00 0.00 56 LYS A CA 8
ATOM 13803 C C . LYS A 1 56 ? 18.658 10.082 20.585 1.00 0.00 56 LYS A C 8
ATOM 13804 O O . LYS A 1 56 ? 18.511 8.969 21.091 1.00 0.00 56 LYS A O 8
ATOM 13823 N N . ALA A 1 57 ? 17.619 10.842 20.225 1.00 0.00 57 ALA A N 8
ATOM 13824 C CA . ALA A 1 57 ? 16.248 10.361 20.345 1.00 0.00 57 ALA A CA 8
ATOM 13825 C C . ALA A 1 57 ? 16.027 9.158 19.421 1.00 0.00 57 ALA A C 8
ATOM 13826 O O . ALA A 1 57 ? 15.525 8.117 19.848 1.00 0.00 57 ALA A O 8
ATOM 13833 N N . VAL A 1 58 ? 16.426 9.289 18.153 1.00 0.00 58 VAL A N 8
ATOM 13834 C CA . VAL A 1 58 ? 16.344 8.202 17.183 1.00 0.00 58 VAL A CA 8
ATOM 13835 C C . VAL A 1 58 ? 17.043 6.947 17.719 1.00 0.00 58 VAL A C 8
ATOM 13836 O O . VAL A 1 58 ? 16.448 5.868 17.765 1.00 0.00 58 VAL A O 8
ATOM 13849 N N . GLU A 1 59 ? 18.306 7.094 18.129 1.00 0.00 59 GLU A N 8
ATOM 13850 C CA . GLU A 1 59 ? 19.103 6.030 18.718 1.00 0.00 59 GLU A CA 8
ATOM 13851 C C . GLU A 1 59 ? 18.356 5.401 19.889 1.00 0.00 59 GLU A C 8
ATOM 13852 O O . GLU A 1 59 ? 18.241 4.180 19.942 1.00 0.00 59 GLU A O 8
ATOM 13864 N N . TYR A 1 60 ? 17.837 6.211 20.818 1.00 0.00 60 TYR A N 8
ATOM 13865 C CA . TYR A 1 60 ? 17.059 5.679 21.925 1.00 0.00 60 TYR A CA 8
ATOM 13866 C C . TYR A 1 60 ? 15.890 4.834 21.421 1.00 0.00 60 TYR A C 8
ATOM 13867 O O . TYR A 1 60 ? 15.669 3.736 21.920 1.00 0.00 60 TYR A O 8
ATOM 13885 N N . LEU A 1 61 ? 15.100 5.340 20.472 1.00 0.00 61 LEU A N 8
ATOM 13886 C CA . LEU A 1 61 ? 13.904 4.619 20.052 1.00 0.00 61 LEU A CA 8
ATOM 13887 C C . LEU A 1 61 ? 14.283 3.300 19.368 1.00 0.00 61 LEU A C 8
ATOM 13888 O O . LEU A 1 61 ? 13.705 2.251 19.652 1.00 0.00 61 LEU A O 8
ATOM 13904 N N . ASN A 1 62 ? 15.296 3.346 18.499 1.00 0.00 62 ASN A N 8
ATOM 13905 C CA . ASN A 1 62 ? 15.881 2.173 17.857 1.00 0.00 62 ASN A CA 8
ATOM 13906 C C . ASN A 1 62 ? 16.332 1.154 18.917 1.00 0.00 62 ASN A C 8
ATOM 13907 O O . ASN A 1 62 ? 15.949 -0.016 18.893 1.00 0.00 62 ASN A O 8
ATOM 13918 N N . TYR A 1 63 ? 17.129 1.617 19.882 1.00 0.00 63 TYR A N 8
ATOM 13919 C CA . TYR A 1 63 ? 17.569 0.858 21.046 1.00 0.00 63 TYR A CA 8
ATOM 13920 C C . TYR A 1 63 ? 16.378 0.225 21.772 1.00 0.00 63 TYR A C 8
ATOM 13921 O O . TYR A 1 63 ? 16.401 -0.963 22.082 1.00 0.00 63 TYR A O 8
ATOM 13939 N N . ASN A 1 64 ? 15.331 1.009 22.032 1.00 0.00 64 ASN A N 8
ATOM 13940 C CA . ASN A 1 64 ? 14.133 0.546 22.716 1.00 0.00 64 ASN A CA 8
ATOM 13941 C C . ASN A 1 64 ? 13.466 -0.574 21.917 1.00 0.00 64 ASN A C 8
ATOM 13942 O O . ASN A 1 64 ? 13.048 -1.573 22.500 1.00 0.00 64 ASN A O 8
ATOM 13953 N N . LEU A 1 65 ? 13.343 -0.411 20.595 1.00 0.00 65 LEU A N 8
ATOM 13954 C CA . LEU A 1 65 ? 12.799 -1.455 19.734 1.00 0.00 65 LEU A CA 8
ATOM 13955 C C . LEU A 1 65 ? 13.628 -2.731 19.886 1.00 0.00 65 LEU A C 8
ATOM 13956 O O . LEU A 1 65 ? 13.075 -3.789 20.188 1.00 0.00 65 LEU A O 8
ATOM 13972 N N . LYS A 1 66 ? 14.948 -2.632 19.698 1.00 0.00 66 LYS A N 8
ATOM 13973 C CA . LYS A 1 66 ? 15.833 -3.782 19.846 1.00 0.00 66 LYS A CA 8
ATOM 13974 C C . LYS A 1 66 ? 15.628 -4.454 21.202 1.00 0.00 66 LYS A C 8
ATOM 13975 O O . LYS A 1 66 ? 15.305 -5.635 21.253 1.00 0.00 66 LYS A O 8
ATOM 13994 N N . TYR A 1 67 ? 15.784 -3.700 22.290 1.00 0.00 67 TYR A N 8
ATOM 13995 C CA . TYR A 1 67 ? 15.540 -4.145 23.661 1.00 0.00 67 TYR A CA 8
ATOM 13996 C C . TYR A 1 67 ? 14.210 -4.904 23.781 1.00 0.00 67 TYR A C 8
ATOM 13997 O O . TYR A 1 67 ? 14.137 -5.985 24.367 1.00 0.00 67 TYR A O 8
ATOM 14015 N N . SER A 1 68 ? 13.146 -4.332 23.219 1.00 0.00 68 SER A N 8
ATOM 14016 C CA . SER A 1 68 ? 11.817 -4.925 23.275 1.00 0.00 68 SER A CA 8
ATOM 14017 C C . SER A 1 68 ? 11.804 -6.269 22.549 1.00 0.00 68 SER A C 8
ATOM 14018 O O . SER A 1 68 ? 11.333 -7.257 23.101 1.00 0.00 68 SER A O 8
ATOM 14026 N N . GLY A 1 69 ? 12.336 -6.313 21.324 1.00 0.00 69 GLY A N 8
ATOM 14027 C CA . GLY A 1 69 ? 12.460 -7.553 20.569 1.00 0.00 69 GLY A CA 8
ATOM 14028 C C . GLY A 1 69 ? 13.236 -8.596 21.375 1.00 0.00 69 GLY A C 8
ATOM 14029 O O . GLY A 1 69 ? 12.766 -9.712 21.582 1.00 0.00 69 GLY A O 8
ATOM 14033 N N . VAL A 1 70 ? 14.417 -8.206 21.857 1.00 0.00 70 VAL A N 8
ATOM 14034 C CA . VAL A 1 70 ? 15.281 -8.993 22.724 1.00 0.00 70 VAL A CA 8
ATOM 14035 C C . VAL A 1 70 ? 14.486 -9.604 23.879 1.00 0.00 70 VAL A C 8
ATOM 14036 O O . VAL A 1 70 ? 14.671 -10.779 24.192 1.00 0.00 70 VAL A O 8
ATOM 14049 N N . SER A 1 71 ? 13.600 -8.823 24.504 1.00 0.00 71 SER A N 8
ATOM 14050 C CA . SER A 1 71 ? 12.643 -9.267 25.514 1.00 0.00 71 SER A CA 8
ATOM 14051 C C . SER A 1 71 ? 13.318 -9.557 26.855 1.00 0.00 71 SER A C 8
ATOM 14052 O O . SER A 1 71 ? 12.965 -8.954 27.867 1.00 0.00 71 SER A O 8
ATOM 14060 N N . GLU A 1 72 ? 14.294 -10.469 26.886 1.00 0.00 72 GLU A N 8
ATOM 14061 C CA . GLU A 1 72 ? 15.007 -10.875 28.091 1.00 0.00 72 GLU A CA 8
ATOM 14062 C C . GLU A 1 72 ? 16.054 -9.816 28.472 1.00 0.00 72 GLU A C 8
ATOM 14063 O O . GLU A 1 72 ? 17.231 -10.124 28.651 1.00 0.00 72 GLU A O 8
ATOM 14075 N N . ASP A 1 73 ? 15.614 -8.561 28.597 1.00 0.00 73 ASP A N 8
ATOM 14076 C CA . ASP A 1 73 ? 16.401 -7.389 28.957 1.00 0.00 73 ASP A CA 8
ATOM 14077 C C . ASP A 1 73 ? 17.592 -7.129 28.025 1.00 0.00 73 ASP A C 8
ATOM 14078 O O . ASP A 1 73 ? 17.551 -6.200 27.224 1.00 0.00 73 ASP A O 8
ATOM 14087 N N . ASP A 1 74 ? 18.661 -7.915 28.148 1.00 0.00 74 ASP A N 8
ATOM 14088 C CA . ASP A 1 74 ? 19.942 -7.670 27.503 1.00 0.00 74 ASP A CA 8
ATOM 14089 C C . ASP A 1 74 ? 20.599 -8.991 27.109 1.00 0.00 74 ASP A C 8
ATOM 14090 O O . ASP A 1 74 ? 21.079 -9.722 27.971 1.00 0.00 74 ASP A O 8
ATOM 14099 N N . ASP A 1 75 ? 20.642 -9.268 25.803 1.00 0.00 75 ASP A N 8
ATOM 14100 C CA . ASP A 1 75 ? 21.415 -10.356 25.218 1.00 0.00 75 ASP A CA 8
ATOM 14101 C C . ASP A 1 75 ? 22.781 -9.812 24.784 1.00 0.00 75 ASP A C 8
ATOM 14102 O O . ASP A 1 75 ? 23.818 -10.379 25.113 1.00 0.00 75 ASP A O 8
ATOM 14111 N N . GLU A 1 76 ? 22.766 -8.693 24.054 1.00 0.00 76 GLU A N 8
ATOM 14112 C CA . GLU A 1 76 ? 23.934 -7.930 23.637 1.00 0.00 76 GLU A CA 8
ATOM 14113 C C . GLU A 1 76 ? 23.457 -6.504 23.328 1.00 0.00 76 GLU A C 8
ATOM 14114 O O . GLU A 1 76 ? 23.442 -6.074 22.178 1.00 0.00 76 GLU A O 8
ATOM 14126 N N . ILE A 1 77 ? 23.018 -5.794 24.369 1.00 0.00 77 ILE A N 8
ATOM 14127 C CA . ILE A 1 77 ? 22.504 -4.432 24.317 1.00 0.00 77 ILE A CA 8
ATOM 14128 C C . ILE A 1 77 ? 23.344 -3.597 25.295 1.00 0.00 77 ILE A C 8
ATOM 14129 O O . ILE A 1 77 ? 23.455 -3.985 26.458 1.00 0.00 77 ILE A O 8
ATOM 14145 N N . PRO A 1 78 ? 23.963 -2.486 24.857 1.00 0.00 78 PRO A N 8
ATOM 14146 C CA . PRO A 1 78 ? 24.821 -1.672 25.708 1.00 0.00 78 PRO A CA 8
ATOM 14147 C C . PRO A 1 78 ? 23.987 -0.823 26.671 1.00 0.00 78 PRO A C 8
ATOM 14148 O O . PRO A 1 78 ? 22.759 -0.855 26.644 1.00 0.00 78 PRO A O 8
ATOM 14159 N N . GLU A 1 79 ? 24.648 -0.024 27.508 1.00 0.00 79 GLU A N 8
ATOM 14160 C CA . GLU A 1 79 ? 24.000 0.959 28.359 1.00 0.00 79 GLU A CA 8
ATOM 14161 C C . GLU A 1 79 ? 23.827 2.254 27.558 1.00 0.00 79 GLU A C 8
ATOM 14162 O O . GLU A 1 79 ? 24.811 2.938 27.289 1.00 0.00 79 GLU A O 8
ATOM 14174 N N . PHE A 1 80 ? 22.599 2.596 27.153 1.00 0.00 80 PHE A N 8
ATOM 14175 C CA . PHE A 1 80 ? 22.349 3.887 26.519 1.00 0.00 80 PHE A CA 8
ATOM 14176 C C . PHE A 1 80 ? 22.609 5.007 27.531 1.00 0.00 80 PHE A C 8
ATOM 14177 O O . PHE A 1 80 ? 22.195 4.897 28.685 1.00 0.00 80 PHE A O 8
ATOM 14194 N N . GLU A 1 81 ? 23.270 6.087 27.100 1.00 0.00 81 GLU A N 8
ATOM 14195 C CA . GLU A 1 81 ? 23.554 7.254 27.919 1.00 0.00 81 GLU A CA 8
ATOM 14196 C C . GLU A 1 81 ? 23.225 8.516 27.130 1.00 0.00 81 GLU A C 8
ATOM 14197 O O . GLU A 1 81 ? 23.101 8.474 25.907 1.00 0.00 81 GLU A O 8
ATOM 14209 N N . ILE A 1 82 ? 23.141 9.639 27.845 1.00 0.00 82 ILE A N 8
ATOM 14210 C CA . ILE A 1 82 ? 22.917 10.958 27.280 1.00 0.00 82 ILE A CA 8
ATOM 14211 C C . ILE A 1 82 ? 24.132 11.819 27.633 1.00 0.00 82 ILE A C 8
ATOM 14212 O O . ILE A 1 82 ? 24.387 12.002 28.823 1.00 0.00 82 ILE A O 8
ATOM 14228 N N . PRO A 1 83 ? 24.890 12.344 26.657 1.00 0.00 83 PRO A N 8
ATOM 14229 C CA . PRO A 1 83 ? 25.912 13.342 26.934 1.00 0.00 83 PRO A CA 8
ATOM 14230 C C . PRO A 1 83 ? 25.272 14.507 27.701 1.00 0.00 83 PRO A C 8
ATOM 14231 O O . PRO A 1 83 ? 24.354 15.147 27.200 1.00 0.00 83 PRO A O 8
ATOM 14242 N N . THR A 1 84 ? 25.722 14.733 28.937 1.00 0.00 84 THR A N 8
ATOM 14243 C CA . THR A 1 84 ? 25.151 15.611 29.949 1.00 0.00 84 THR A CA 8
ATOM 14244 C C . THR A 1 84 ? 24.332 16.805 29.431 1.00 0.00 84 THR A C 8
ATOM 14245 O O . THR A 1 84 ? 23.163 16.960 29.787 1.00 0.00 84 THR A O 8
ATOM 14256 N N . GLU A 1 85 ? 24.946 17.664 28.613 1.00 0.00 85 GLU A N 8
ATOM 14257 C CA . GLU A 1 85 ? 24.327 18.902 28.149 1.00 0.00 85 GLU A CA 8
ATOM 14258 C C . GLU A 1 85 ? 23.209 18.674 27.121 1.00 0.00 85 GLU A C 8
ATOM 14259 O O . GLU A 1 85 ? 22.316 19.515 27.009 1.00 0.00 85 GLU A O 8
ATOM 14271 N N . MET A 1 86 ? 23.239 17.564 26.375 1.00 0.00 86 MET A N 8
ATOM 14272 C CA . MET A 1 86 ? 22.301 17.284 25.287 1.00 0.00 86 MET A CA 8
ATOM 14273 C C . MET A 1 86 ? 20.863 17.487 25.766 1.00 0.00 86 MET A C 8
ATOM 14274 O O . MET A 1 86 ? 20.041 18.107 25.088 1.00 0.00 86 MET A O 8
ATOM 14288 N N . SER A 1 87 ? 20.603 16.999 26.979 1.00 0.00 87 SER A N 8
ATOM 14289 C CA . SER A 1 87 ? 19.410 17.201 27.775 1.00 0.00 87 S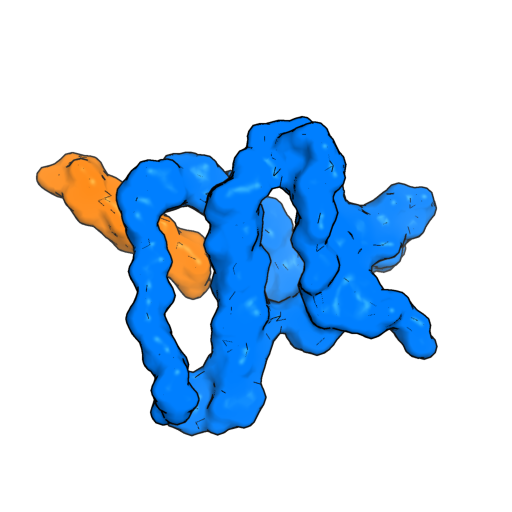ER A CA 8
ATOM 14290 C C . SER A 1 87 ? 18.698 18.534 27.526 1.00 0.00 87 SER A C 8
ATOM 14291 O O . SER A 1 87 ? 17.476 18.546 27.404 1.00 0.00 87 SER A O 8
ATOM 14299 N N . LEU A 1 88 ? 19.451 19.638 27.440 1.00 0.00 88 LEU A N 8
ATOM 14300 C CA . LEU A 1 88 ? 18.909 20.975 27.220 1.00 0.00 88 LEU A CA 8
ATOM 14301 C C . LEU A 1 88 ? 17.846 20.995 26.118 1.00 0.00 88 LEU A C 8
ATOM 14302 O O . LEU A 1 88 ? 16.819 21.651 26.279 1.00 0.00 88 LEU A O 8
ATOM 14318 N N . GLU A 1 89 ? 18.084 20.278 25.013 1.00 0.00 89 GLU A N 8
ATOM 14319 C CA . GLU A 1 89 ? 17.110 20.132 23.935 1.00 0.00 89 GLU A CA 8
ATOM 14320 C C . GLU A 1 89 ? 16.563 18.701 23.885 1.00 0.00 89 GLU A C 8
ATOM 14321 O O . GLU A 1 89 ? 15.382 18.494 23.599 1.00 0.00 89 GLU A O 8
ATOM 14333 N N . LEU A 1 90 ? 17.399 17.701 24.180 1.00 0.00 90 LEU A N 8
ATOM 14334 C CA . LEU A 1 90 ? 16.984 16.304 24.142 1.00 0.00 90 LEU A CA 8
ATOM 14335 C C . LEU A 1 90 ? 15.782 16.056 25.061 1.00 0.00 90 LEU A C 8
ATOM 14336 O O . LEU A 1 90 ? 14.960 15.197 24.758 1.00 0.00 90 LEU A O 8
ATOM 14352 N N . LEU A 1 91 ? 15.628 16.830 26.143 1.00 0.00 91 LEU A N 8
ATOM 14353 C CA . LEU A 1 91 ? 14.440 16.766 26.988 1.00 0.00 91 LEU A CA 8
ATOM 14354 C C . LEU A 1 91 ? 13.176 17.017 26.163 1.00 0.00 91 LEU A C 8
ATOM 14355 O O . LEU A 1 91 ? 12.187 16.300 26.302 1.00 0.00 91 LEU A O 8
ATOM 14371 N N . LEU A 1 92 ? 13.197 18.041 25.308 1.00 0.00 92 LEU A N 8
ATOM 14372 C CA . LEU A 1 92 ? 12.040 18.413 24.511 1.00 0.00 92 LEU A CA 8
ATOM 14373 C C . LEU A 1 92 ? 11.776 17.314 23.484 1.00 0.00 92 LEU A C 8
ATOM 14374 O O . LEU A 1 92 ? 10.637 16.886 23.310 1.00 0.00 92 LEU A O 8
ATOM 14390 N N . ALA A 1 93 ? 12.834 16.825 22.827 1.00 0.00 93 ALA A N 8
ATOM 14391 C CA . ALA A 1 93 ? 12.705 15.714 21.891 1.00 0.00 93 ALA A CA 8
ATOM 14392 C C . ALA A 1 93 ? 12.061 14.508 22.584 1.00 0.00 93 ALA A C 8
ATOM 14393 O O . ALA A 1 93 ? 11.096 13.933 22.085 1.00 0.00 93 ALA A O 8
ATOM 14400 N N . ALA A 1 94 ? 12.585 14.147 23.756 1.00 0.00 94 ALA A N 8
ATOM 14401 C CA . ALA A 1 94 ? 12.088 13.052 24.569 1.00 0.00 94 ALA A CA 8
ATOM 14402 C C . ALA A 1 94 ? 10.623 13.266 24.934 1.00 0.00 94 ALA A C 8
ATOM 14403 O O . ALA A 1 94 ? 9.824 12.342 24.815 1.00 0.00 94 ALA A O 8
ATOM 14410 N N . ASP A 1 95 ? 10.264 14.477 25.371 1.00 0.00 95 ASP A N 8
ATOM 14411 C CA . ASP A 1 95 ? 8.879 14.840 25.638 1.00 0.00 95 ASP A CA 8
ATOM 14412 C C . ASP A 1 95 ? 8.018 14.530 24.414 1.00 0.00 95 ASP A C 8
ATOM 14413 O O . ASP A 1 95 ? 7.088 13.728 24.492 1.00 0.00 95 ASP A O 8
ATOM 14422 N N . TYR A 1 96 ? 8.358 15.131 23.269 1.00 0.00 96 TYR A N 8
ATOM 14423 C CA . TYR A 1 96 ? 7.623 14.926 22.028 1.00 0.00 96 TYR A CA 8
ATOM 14424 C C . TYR A 1 96 ? 7.463 13.433 21.735 1.00 0.00 96 TYR A C 8
ATOM 14425 O O . TYR A 1 96 ? 6.368 12.977 21.418 1.00 0.00 96 TYR A O 8
ATOM 14443 N N . LEU A 1 97 ? 8.550 12.666 21.847 1.00 0.00 97 LEU A N 8
ATOM 14444 C CA . LEU A 1 97 ? 8.569 11.241 21.534 1.00 0.00 97 LEU A CA 8
ATOM 14445 C C . LEU A 1 97 ? 8.230 10.367 22.755 1.00 0.00 97 LEU A C 8
ATOM 14446 O O . LEU A 1 97 ? 8.556 9.180 22.767 1.00 0.00 97 LEU A O 8
ATOM 14462 N N . SER A 1 98 ? 7.573 10.906 23.788 1.00 0.00 98 SER A N 8
ATOM 14463 C CA . SER A 1 98 ? 7.328 10.135 25.002 1.00 0.00 98 SER A CA 8
ATOM 14464 C C . SER A 1 98 ? 6.451 8.903 24.770 1.00 0.00 98 SER A C 8
ATOM 14465 O O . SER A 1 98 ? 5.499 8.928 23.993 1.00 0.00 98 SER A O 8
ATOM 14473 N N . ILE A 1 99 ? 6.789 7.826 25.487 1.00 0.00 99 ILE A N 8
ATOM 14474 C CA . ILE A 1 99 ? 6.068 6.564 25.472 1.00 0.00 99 ILE A CA 8
ATOM 14475 C C . ILE A 1 99 ? 4.623 6.747 25.950 1.00 0.00 99 ILE A C 8
ATOM 14476 O O . ILE A 1 99 ? 4.395 7.661 26.775 1.00 0.00 99 ILE A O 8
ATOM 14493 N N . THR B 2 1 ? 11.893 5.456 28.395 1.00 0.00 157 THR B N 8
ATOM 14494 C CA . THR B 2 1 ? 12.644 5.924 29.580 1.00 0.00 157 THR B CA 8
ATOM 14495 C C . THR B 2 1 ? 13.453 7.199 29.310 1.00 0.00 157 THR B C 8
ATOM 14496 O O . THR B 2 1 ? 13.861 7.872 30.257 1.00 0.00 157 THR B O 8
ATOM 14509 N N . LEU B 2 2 ? 13.679 7.545 28.035 1.00 0.00 158 LEU B N 8
ATOM 14510 C CA . LEU B 2 2 ? 14.517 8.672 27.629 1.00 0.00 158 LEU B CA 8
ATOM 14511 C C . LEU B 2 2 ? 14.229 9.935 28.441 1.00 0.00 158 LEU B C 8
ATOM 14512 O O . LEU B 2 2 ? 15.152 10.571 28.937 1.00 0.00 158 LEU B O 8
ATOM 14528 N N . LYS B 2 3 ? 12.950 10.294 28.585 1.00 0.00 159 LYS B N 8
ATOM 14529 C CA . LYS B 2 3 ? 12.544 11.465 29.352 1.00 0.00 159 LYS B CA 8
ATOM 14530 C C . LYS B 2 3 ? 13.047 11.372 30.799 1.00 0.00 159 LYS B C 8
ATOM 14531 O O . LYS B 2 3 ? 13.553 12.349 31.346 1.00 0.00 159 LYS B O 8
ATOM 14550 N N . GLU B 2 4 ? 12.914 10.196 31.422 1.00 0.00 160 GLU B N 8
ATOM 14551 C CA . GLU B 2 4 ? 13.337 9.976 32.797 1.00 0.00 160 GLU B CA 8
ATOM 14552 C C . GLU B 2 4 ? 14.861 10.066 32.885 1.00 0.00 160 GLU B C 8
ATOM 14553 O O . GLU B 2 4 ? 15.391 10.793 33.724 1.00 0.00 160 GLU B O 8
ATOM 14565 N N . ARG B 2 5 ? 15.567 9.346 32.008 1.00 0.00 161 ARG B N 8
ATOM 14566 C CA . ARG B 2 5 ? 17.024 9.422 31.943 1.00 0.00 161 ARG B CA 8
ATOM 14567 C C . ARG B 2 5 ? 17.458 10.887 31.837 1.00 0.00 161 ARG B C 8
ATOM 14568 O O . ARG B 2 5 ? 18.265 11.374 32.626 1.00 0.00 161 ARG B O 8
ATOM 14589 N N . CYS B 2 6 ? 16.890 11.595 30.862 1.00 0.00 162 CYS B N 8
ATOM 14590 C CA . CYS B 2 6 ? 17.167 12.997 30.611 1.00 0.00 162 CYS B CA 8
ATOM 14591 C C . CYS B 2 6 ? 16.904 13.853 31.851 1.00 0.00 162 CYS B C 8
ATOM 14592 O O . CYS B 2 6 ? 17.754 14.652 32.239 1.00 0.00 162 CYS B O 8
ATOM 14600 N N . LEU B 2 7 ? 15.751 13.656 32.500 1.00 0.00 163 LEU B N 8
ATOM 14601 C CA . LEU B 2 7 ? 15.399 14.323 33.747 1.00 0.00 163 LEU B CA 8
ATOM 14602 C C . LEU B 2 7 ? 16.486 14.103 34.804 1.00 0.00 163 LEU B C 8
ATOM 14603 O O . LEU B 2 7 ? 16.998 15.062 35.379 1.00 0.00 163 LEU B O 8
ATOM 14619 N N . GLN B 2 8 ? 16.854 12.844 35.060 1.00 0.00 164 GLN B N 8
ATOM 14620 C CA . GLN B 2 8 ? 17.888 12.520 36.038 1.00 0.00 164 GLN B CA 8
ATOM 14621 C C . GLN B 2 8 ? 19.212 13.211 35.674 1.00 0.00 164 GLN B C 8
ATOM 14622 O O . GLN B 2 8 ? 19.868 13.814 36.528 1.00 0.00 164 GLN B O 8
ATOM 14636 N N . VAL B 2 9 ? 19.608 13.138 34.402 1.00 0.00 165 VAL B N 8
ATOM 14637 C CA . VAL B 2 9 ? 20.826 13.776 33.922 1.00 0.00 165 VAL B CA 8
ATOM 14638 C C . VAL B 2 9 ? 20.782 15.289 34.175 1.00 0.00 165 VAL B C 8
ATOM 14639 O O . VAL B 2 9 ? 21.687 15.823 34.818 1.00 0.00 165 VAL B O 8
ATOM 14652 N N . VAL B 2 10 ? 19.751 15.995 33.697 1.00 0.00 166 VAL B N 8
ATOM 14653 C CA . VAL B 2 10 ? 19.697 17.444 33.862 1.00 0.00 166 VAL B CA 8
ATOM 14654 C C . VAL B 2 10 ? 19.605 17.818 35.345 1.00 0.00 166 VAL B C 8
ATOM 14655 O O . VAL B 2 10 ? 20.285 18.743 35.785 1.00 0.00 166 VAL B O 8
ATOM 14668 N N . ARG B 2 11 ? 18.819 17.076 36.133 1.00 0.00 167 ARG B N 8
ATOM 14669 C CA . ARG B 2 11 ? 18.795 17.234 37.581 1.00 0.00 167 ARG B CA 8
ATOM 14670 C C . ARG B 2 11 ? 20.227 17.156 38.125 1.00 0.00 167 ARG B C 8
ATOM 14671 O O . ARG B 2 11 ? 20.644 18.017 38.894 1.00 0.00 167 ARG B O 8
ATOM 14692 N N . SER B 2 12 ? 20.988 16.135 37.725 1.00 0.00 168 SER B N 8
ATOM 14693 C CA . SER B 2 12 ? 22.360 15.964 38.188 1.00 0.00 168 SER B CA 8
ATOM 14694 C C . SER B 2 12 ? 23.285 17.084 37.695 1.00 0.00 168 SER B C 8
ATOM 14695 O O . SER B 2 12 ? 24.189 17.485 38.422 1.00 0.00 168 SER B O 8
ATOM 14703 N N . LEU B 2 13 ? 23.073 17.587 36.475 1.00 0.00 169 LEU B N 8
ATOM 14704 C CA . LEU B 2 13 ? 23.814 18.729 35.949 1.00 0.00 169 LEU B CA 8
ATOM 14705 C C . LEU B 2 13 ? 23.555 19.967 36.811 1.00 0.00 169 LEU B C 8
ATOM 14706 O O . LEU B 2 13 ? 24.498 20.621 37.250 1.00 0.00 169 LEU B O 8
ATOM 14722 N N . VAL B 2 14 ? 22.281 20.294 37.044 1.00 0.00 170 VAL B N 8
ATOM 14723 C CA . VAL B 2 14 ? 21.885 21.417 37.891 1.00 0.00 170 VAL B CA 8
ATOM 14724 C C . VAL B 2 14 ? 22.458 21.228 39.299 1.00 0.00 170 VAL B C 8
ATOM 14725 O O . VAL B 2 14 ? 22.997 22.163 39.886 1.00 0.00 170 VAL B O 8
ATOM 14738 N N . LYS B 2 15 ? 22.355 20.006 39.824 1.00 0.00 171 LYS B N 8
ATOM 14739 C CA . LYS B 2 15 ? 22.980 19.592 41.071 1.00 0.00 171 LYS B CA 8
ATOM 14740 C C . LYS B 2 15 ? 22.401 20.366 42.264 1.00 0.00 171 LYS B C 8
ATOM 14741 O O . LYS B 2 15 ? 23.160 20.589 43.233 1.00 0.00 171 LYS B O 8
ATOM 14761 N N . MET A 1 1 ? -1.880 3.878 4.291 1.00 0.00 1 MET A N 9
ATOM 14762 C CA . MET A 1 1 ? -2.005 2.881 5.371 1.00 0.00 1 MET A CA 9
ATOM 14763 C C . MET A 1 1 ? -0.629 2.315 5.732 1.00 0.00 1 MET A C 9
ATOM 14764 O O . MET A 1 1 ? -0.054 2.664 6.764 1.00 0.00 1 MET A O 9
ATOM 14780 N N . SER A 1 2 ? -0.072 1.468 4.864 1.00 0.00 2 SER A N 9
ATOM 14781 C CA . SER A 1 2 ? 1.151 0.711 5.092 1.00 0.00 2 SER A CA 9
ATOM 14782 C C . SER A 1 2 ? 2.432 1.558 5.057 1.00 0.00 2 SER A C 9
ATOM 14783 O O . SER A 1 2 ? 3.498 1.034 4.740 1.00 0.00 2 SER A O 9
ATOM 14791 N N . GLN A 1 3 ? 2.361 2.850 5.390 1.00 0.00 3 GLN A N 9
ATOM 14792 C CA . GLN A 1 3 ? 3.523 3.725 5.415 1.00 0.00 3 GLN A CA 9
ATOM 14793 C C . GLN A 1 3 ? 4.308 3.441 6.693 1.00 0.00 3 GLN A C 9
ATOM 14794 O O . GLN A 1 3 ? 4.350 4.273 7.599 1.00 0.00 3 GLN A O 9
ATOM 14808 N N . ASP A 1 4 ? 4.952 2.275 6.774 1.00 0.00 4 ASP A N 9
ATOM 14809 C CA . ASP A 1 4 ? 5.647 1.850 7.984 1.00 0.00 4 ASP A CA 9
ATOM 14810 C C . ASP A 1 4 ? 6.997 2.567 8.157 1.00 0.00 4 ASP A C 9
ATOM 14811 O O . ASP A 1 4 ? 7.976 1.948 8.566 1.00 0.00 4 ASP A O 9
ATOM 14820 N N . PHE A 1 5 ? 7.054 3.878 7.906 1.00 0.00 5 PHE A N 9
ATOM 14821 C CA . PHE A 1 5 ? 8.203 4.737 8.146 1.00 0.00 5 PHE A CA 9
ATOM 14822 C C . PHE A 1 5 ? 7.713 6.152 8.450 1.00 0.00 5 PHE A C 9
ATOM 14823 O O . PHE A 1 5 ? 6.703 6.588 7.894 1.00 0.00 5 PHE A O 9
ATOM 14840 N N . VAL A 1 6 ? 8.442 6.862 9.313 1.00 0.00 6 VAL A N 9
ATOM 14841 C CA . VAL A 1 6 ? 8.228 8.253 9.674 1.00 0.00 6 VAL A CA 9
ATOM 14842 C C . VAL A 1 6 ? 9.566 8.985 9.507 1.00 0.00 6 VAL A C 9
ATOM 14843 O O . VAL A 1 6 ? 10.610 8.332 9.459 1.00 0.00 6 VAL A O 9
ATOM 14856 N N . THR A 1 7 ? 9.549 10.316 9.401 1.00 0.00 7 THR A N 9
ATOM 14857 C CA . THR A 1 7 ? 10.731 11.147 9.209 1.00 0.00 7 THR A CA 9
ATOM 14858 C C . THR A 1 7 ? 10.823 12.207 10.311 1.00 0.00 7 THR A C 9
ATOM 14859 O O . THR A 1 7 ? 10.061 13.174 10.320 1.00 0.00 7 THR A O 9
ATOM 14870 N N . LEU A 1 8 ? 11.773 12.036 11.234 1.00 0.00 8 LEU A N 9
ATOM 14871 C CA . LEU A 1 8 ? 12.080 13.026 12.259 1.00 0.00 8 LEU A CA 9
ATOM 14872 C C . LEU A 1 8 ? 13.212 13.883 11.682 1.00 0.00 8 LEU A C 9
ATOM 14873 O O . LEU A 1 8 ? 14.265 13.335 11.349 1.00 0.00 8 LEU A O 9
ATOM 14889 N N . VAL A 1 9 ? 12.992 15.188 11.472 1.00 0.00 9 VAL A N 9
ATOM 14890 C CA . VAL A 1 9 ? 13.928 16.035 10.725 1.00 0.00 9 VAL A CA 9
ATOM 14891 C C . VAL A 1 9 ? 14.517 17.149 11.601 1.00 0.00 9 VAL A C 9
ATOM 14892 O O . VAL A 1 9 ? 13.793 17.769 12.381 1.00 0.00 9 VAL A O 9
ATOM 14905 N N . SER A 1 10 ? 15.831 17.381 11.469 1.00 0.00 10 SER A N 9
ATOM 14906 C CA . SER A 1 10 ? 16.614 18.296 12.300 1.00 0.00 10 SER A CA 9
ATOM 14907 C C . SER A 1 10 ? 16.816 19.665 11.646 1.00 0.00 10 SER A C 9
ATOM 14908 O O . SER A 1 10 ? 16.480 19.871 10.477 1.00 0.00 10 SER A O 9
ATOM 14916 N N . LYS A 1 11 ? 17.429 20.584 12.401 1.00 0.00 11 LYS A N 9
ATOM 14917 C CA . LYS A 1 11 ? 17.908 21.863 11.896 1.00 0.00 11 LYS A CA 9
ATOM 14918 C C . LYS A 1 11 ? 18.718 21.629 10.620 1.00 0.00 11 LYS A C 9
ATOM 14919 O O . LYS A 1 11 ? 19.540 20.720 10.574 1.00 0.00 11 LYS A O 9
ATOM 14938 N N . ASP A 1 12 ? 18.463 22.436 9.588 1.00 0.00 12 ASP A N 9
ATOM 14939 C CA . ASP A 1 12 ? 19.097 22.328 8.279 1.00 0.00 12 ASP A CA 9
ATOM 14940 C C . ASP A 1 12 ? 18.843 20.968 7.608 1.00 0.00 12 ASP A C 9
ATOM 14941 O O . ASP A 1 12 ? 19.722 20.400 6.965 1.00 0.00 12 ASP A O 9
ATOM 14950 N N . ASP A 1 13 ? 17.613 20.466 7.749 1.00 0.00 13 ASP A N 9
ATOM 14951 C CA . ASP A 1 13 ? 17.063 19.322 7.029 1.00 0.00 13 ASP A CA 9
ATOM 14952 C C . ASP A 1 13 ? 17.891 18.032 7.107 1.00 0.00 13 ASP A C 9
ATOM 14953 O O . ASP A 1 13 ? 18.099 17.371 6.092 1.00 0.00 13 ASP A O 9
ATOM 14962 N N . LYS A 1 14 ? 18.324 17.629 8.307 1.00 0.00 14 LYS A N 9
ATOM 14963 C CA . LYS A 1 14 ? 18.905 16.301 8.485 1.00 0.00 14 LYS A CA 9
ATOM 14964 C C . LYS A 1 14 ? 17.740 15.387 8.833 1.00 0.00 14 LYS A C 9
ATOM 14965 O O . LYS A 1 14 ? 17.245 15.432 9.963 1.00 0.00 14 LYS A O 9
ATOM 14984 N N . GLU A 1 15 ? 17.283 14.621 7.841 1.00 0.00 15 GLU A N 9
ATOM 14985 C CA . GLU A 1 15 ? 16.117 13.764 7.932 1.00 0.00 15 GLU A CA 9
ATOM 14986 C C . GLU A 1 15 ? 16.538 12.389 8.437 1.00 0.00 15 GLU A C 9
ATOM 14987 O O . GLU A 1 15 ? 17.370 11.740 7.808 1.00 0.00 15 GLU A O 9
ATOM 14999 N N . TYR A 1 16 ? 15.956 11.945 9.552 1.00 0.00 16 TYR A N 9
ATOM 15000 C CA . TYR A 1 16 ? 16.104 10.584 10.041 1.00 0.00 16 TYR A CA 9
ATOM 15001 C C . TYR A 1 16 ? 14.810 9.813 9.791 1.00 0.00 16 TYR A C 9
ATOM 15002 O O . TYR A 1 16 ? 13.756 10.175 10.316 1.00 0.00 16 TYR A O 9
ATOM 15020 N N . GLU A 1 17 ? 14.914 8.761 8.970 1.00 0.00 17 GLU A N 9
ATOM 15021 C CA . GLU A 1 17 ? 13.839 7.871 8.567 1.00 0.00 17 GLU A CA 9
ATOM 15022 C C . GLU A 1 17 ? 13.754 6.744 9.596 1.00 0.00 17 GLU A C 9
ATOM 15023 O O . GLU A 1 17 ? 14.626 5.878 9.621 1.00 0.00 17 GLU A O 9
ATOM 15035 N N . ILE A 1 18 ? 12.722 6.744 10.440 1.00 0.00 18 ILE A N 9
ATOM 15036 C CA . ILE A 1 18 ? 12.534 5.738 11.477 1.00 0.00 18 ILE A CA 9
ATOM 15037 C C . ILE A 1 18 ? 11.422 4.799 11.025 1.00 0.00 18 ILE A C 9
ATOM 15038 O O . ILE A 1 18 ? 10.375 5.270 10.587 1.00 0.00 18 ILE A O 9
ATOM 15054 N N . SER A 1 19 ? 11.625 3.486 11.129 1.00 0.00 19 SER A N 9
ATOM 15055 C CA . SER A 1 19 ? 10.577 2.520 10.854 1.00 0.00 19 SER A CA 9
ATOM 15056 C C . SER A 1 19 ? 9.402 2.735 11.811 1.00 0.00 19 SER A C 9
ATOM 15057 O O . SER A 1 19 ? 9.601 2.963 13.006 1.00 0.00 19 SER A O 9
ATOM 15065 N N . ARG A 1 20 ? 8.170 2.662 11.305 1.00 0.00 20 ARG A N 9
ATOM 15066 C CA . ARG A 1 20 ? 6.985 2.939 12.108 1.00 0.00 20 ARG A CA 9
ATOM 15067 C C . ARG A 1 20 ? 6.873 1.960 13.282 1.00 0.00 20 ARG A C 9
ATOM 15068 O O . ARG A 1 20 ? 6.376 2.312 14.349 1.00 0.00 20 ARG A O 9
ATOM 15089 N N . SER A 1 21 ? 7.392 0.746 13.093 1.00 0.00 21 SER A N 9
ATOM 15090 C CA . SER A 1 21 ? 7.580 -0.257 14.125 1.00 0.00 21 SER A CA 9
ATOM 15091 C C . SER A 1 21 ? 8.319 0.295 15.354 1.00 0.00 21 SER A C 9
ATOM 15092 O O . SER A 1 21 ? 8.002 -0.087 16.477 1.00 0.00 21 SER A O 9
ATOM 15100 N N . ALA A 1 22 ? 9.293 1.189 15.156 1.00 0.00 22 ALA A N 9
ATOM 15101 C CA . ALA A 1 22 ? 9.921 1.941 16.237 1.00 0.00 22 ALA A CA 9
ATOM 15102 C C . ALA A 1 22 ? 9.069 3.167 16.555 1.00 0.00 22 ALA A C 9
ATOM 15103 O O . ALA A 1 22 ? 8.773 3.406 17.719 1.00 0.00 22 ALA A O 9
ATOM 15110 N N . ALA A 1 23 ? 8.655 3.938 15.541 1.00 0.00 23 ALA A N 9
ATOM 15111 C CA . ALA A 1 23 ? 7.890 5.169 15.747 1.00 0.00 23 ALA A CA 9
ATOM 15112 C C . ALA A 1 23 ? 6.754 4.999 16.754 1.00 0.00 23 ALA A C 9
ATOM 15113 O O . ALA A 1 23 ? 6.595 5.828 17.641 1.00 0.00 23 ALA A O 9
ATOM 15120 N N . MET A 1 24 ? 5.977 3.920 16.628 1.00 0.00 24 MET A N 9
ATOM 15121 C CA . MET A 1 24 ? 4.833 3.625 17.481 1.00 0.00 24 MET A CA 9
ATOM 15122 C C . MET A 1 24 ? 5.193 3.583 18.970 1.00 0.00 24 MET A C 9
ATOM 15123 O O . MET A 1 24 ? 4.339 3.862 19.808 1.00 0.00 24 MET A O 9
ATOM 15137 N N . ILE A 1 25 ? 6.449 3.262 19.302 1.00 0.00 25 ILE A N 9
ATOM 15138 C CA . ILE A 1 25 ? 6.946 3.274 20.672 1.00 0.00 25 ILE A CA 9
ATOM 15139 C C . ILE A 1 25 ? 6.822 4.701 21.239 1.00 0.00 25 ILE A C 9
ATOM 15140 O O . ILE A 1 25 ? 6.615 4.880 22.437 1.00 0.00 25 ILE A O 9
ATOM 15156 N N . SER A 1 26 ? 6.921 5.714 20.373 1.00 0.00 26 SER A N 9
ATOM 15157 C CA . SER A 1 26 ? 6.610 7.107 20.656 1.00 0.00 26 SER A CA 9
ATOM 15158 C C . SER A 1 26 ? 5.197 7.368 20.113 1.00 0.00 26 SER A C 9
ATOM 15159 O O . SER A 1 26 ? 5.071 7.816 18.973 1.00 0.00 26 SER A O 9
ATOM 15167 N N . PRO A 1 27 ? 4.128 7.102 20.885 1.00 0.00 27 PRO A N 9
ATOM 15168 C CA . PRO A 1 27 ? 2.757 7.100 20.386 1.00 0.00 27 PRO A CA 9
ATOM 15169 C C . PRO A 1 27 ? 2.392 8.334 19.562 1.00 0.00 27 PRO A C 9
ATOM 15170 O O . PRO A 1 27 ? 1.733 8.206 18.533 1.00 0.00 27 PRO A O 9
ATOM 15181 N N . THR A 1 28 ? 2.833 9.520 19.985 1.00 0.00 28 THR A N 9
ATOM 15182 C CA . THR A 1 28 ? 2.633 10.765 19.263 1.00 0.00 28 THR A CA 9
ATOM 15183 C C . THR A 1 28 ? 3.122 10.674 17.816 1.00 0.00 28 THR A C 9
ATOM 15184 O O . THR A 1 28 ? 2.428 11.116 16.901 1.00 0.00 28 THR A O 9
ATOM 15195 N N . LEU A 1 29 ? 4.321 10.122 17.604 1.00 0.00 29 LEU A N 9
ATOM 15196 C CA . LEU A 1 29 ? 4.967 10.095 16.296 1.00 0.00 29 LEU A CA 9
ATOM 15197 C C . LEU A 1 29 ? 4.086 9.319 15.311 1.00 0.00 29 LEU A C 9
ATOM 15198 O O . LEU A 1 29 ? 3.892 9.748 14.176 1.00 0.00 29 LEU A O 9
ATOM 15214 N N . LYS A 1 30 ? 3.517 8.193 15.751 1.00 0.00 30 LYS A N 9
ATOM 15215 C CA . LYS A 1 30 ? 2.539 7.473 14.947 1.00 0.00 30 LYS A CA 9
ATOM 15216 C C . LYS A 1 30 ? 1.243 8.287 14.848 1.00 0.00 30 LYS A C 9
ATOM 15217 O O . LYS A 1 30 ? 0.767 8.568 13.749 1.00 0.00 30 LYS A O 9
ATOM 15236 N N . ALA A 1 31 ? 0.667 8.655 15.994 1.00 0.00 31 ALA A N 9
ATOM 15237 C CA . ALA A 1 31 ? -0.627 9.321 16.085 1.00 0.00 31 ALA A CA 9
ATOM 15238 C C . ALA A 1 31 ? -0.740 10.509 15.131 1.00 0.00 31 ALA A C 9
ATOM 15239 O O . ALA A 1 31 ? -1.789 10.692 14.515 1.00 0.00 31 ALA A O 9
ATOM 15246 N N . MET A 1 32 ? 0.331 11.298 14.983 1.00 0.00 32 MET A N 9
ATOM 15247 C CA . MET A 1 32 ? 0.413 12.401 14.028 1.00 0.00 32 MET A CA 9
ATOM 15248 C C . MET A 1 32 ? -0.183 12.045 12.657 1.00 0.00 32 MET A C 9
ATOM 15249 O O . MET A 1 32 ? -0.903 12.847 12.068 1.00 0.00 32 MET A O 9
ATOM 15263 N N . ILE A 1 33 ? 0.082 10.836 12.161 1.00 0.00 33 ILE A N 9
ATOM 15264 C CA . ILE A 1 33 ? -0.375 10.392 10.849 1.00 0.00 33 ILE A CA 9
ATOM 15265 C C . ILE A 1 33 ? -1.907 10.330 10.781 1.00 0.00 33 ILE A C 9
ATOM 15266 O O . ILE A 1 33 ? -2.502 10.573 9.731 1.00 0.00 33 ILE A O 9
ATOM 15282 N N . GLU A 1 34 ? -2.526 9.968 11.904 1.00 0.00 34 GLU A N 9
ATOM 15283 C CA . GLU A 1 34 ? -3.930 9.615 12.030 1.00 0.00 34 GLU A CA 9
ATOM 15284 C C . GLU A 1 34 ? -4.773 10.789 12.521 1.00 0.00 34 GLU A C 9
ATOM 15285 O O . GLU A 1 34 ? -5.847 11.038 11.988 1.00 0.00 34 GLU A O 9
ATOM 15297 N N . GLY A 1 35 ? -4.317 11.469 13.573 1.00 0.00 35 GLY A N 9
ATOM 15298 C CA . GLY A 1 35 ? -5.110 12.469 14.277 1.00 0.00 35 GLY A CA 9
ATOM 15299 C C . GLY A 1 35 ? -5.094 13.812 13.572 1.00 0.00 35 GLY A C 9
ATOM 15300 O O . GLY A 1 35 ? -6.065 14.166 12.905 1.00 0.00 35 GLY A O 9
ATOM 15304 N N . PRO A 1 36 ? -4.004 14.579 13.705 1.00 0.00 36 PRO A N 9
ATOM 15305 C CA . PRO A 1 36 ? -3.806 15.790 12.939 1.00 0.00 36 PRO A CA 9
ATOM 15306 C C . PRO A 1 36 ? -3.462 15.387 11.500 1.00 0.00 36 PRO A C 9
ATOM 15307 O O . PRO A 1 36 ? -2.416 15.761 10.970 1.00 0.00 36 PRO A O 9
ATOM 15318 N N . PHE A 1 37 ? -4.371 14.676 10.823 1.00 0.00 37 PHE A N 9
ATOM 15319 C CA . PHE A 1 37 ? -4.183 14.112 9.492 1.00 0.00 37 PHE A CA 9
ATOM 15320 C C . PHE A 1 37 ? -4.228 15.161 8.386 1.00 0.00 37 PHE A C 9
ATOM 15321 O O . PHE A 1 37 ? -4.591 14.846 7.255 1.00 0.00 37 PHE A O 9
ATOM 15338 N N . ARG A 1 38 ? -3.781 16.387 8.666 1.00 0.00 38 ARG A N 9
ATOM 15339 C CA . ARG A 1 38 ? -3.566 17.406 7.639 1.00 0.00 38 ARG A CA 9
ATOM 15340 C C . ARG A 1 38 ? -2.276 17.075 6.871 1.00 0.00 38 ARG A C 9
ATOM 15341 O O . ARG A 1 38 ? -1.412 17.930 6.693 1.00 0.00 38 ARG A O 9
ATOM 15362 N N . GLU A 1 39 ? -2.121 15.814 6.458 1.00 0.00 39 GLU A N 9
ATOM 15363 C CA . GLU A 1 39 ? -0.925 15.282 5.831 1.00 0.00 39 GLU A CA 9
ATOM 15364 C C . GLU A 1 39 ? 0.284 15.293 6.776 1.00 0.00 39 GLU A C 9
ATOM 15365 O O . GLU A 1 39 ? 1.416 15.214 6.306 1.00 0.00 39 GLU A O 9
ATOM 15377 N N . SER A 1 40 ? 0.078 15.272 8.102 1.00 0.00 40 SER A N 9
ATOM 15378 C CA . SER A 1 40 ? 1.169 15.115 9.068 1.00 0.00 40 SER A CA 9
ATOM 15379 C C . SER A 1 40 ? 1.613 13.646 9.127 1.00 0.00 40 SER A C 9
ATOM 15380 O O . SER A 1 40 ? 1.792 13.083 10.206 1.00 0.00 40 SER A O 9
ATOM 15388 N N . LYS A 1 41 ? 1.777 13.002 7.970 1.00 0.00 41 LYS A N 9
ATOM 15389 C CA . LYS A 1 41 ? 1.975 11.565 7.877 1.00 0.00 41 LYS A CA 9
ATOM 15390 C C . LYS A 1 41 ? 3.429 11.189 8.125 1.00 0.00 41 LYS A C 9
ATOM 15391 O O . LYS A 1 41 ? 4.148 10.744 7.235 1.00 0.00 41 LYS A O 9
ATOM 15410 N N . GLY A 1 42 ? 3.838 11.349 9.383 1.00 0.00 42 GLY A N 9
ATOM 15411 C CA . GLY A 1 42 ? 5.104 10.855 9.888 1.00 0.00 42 GLY A CA 9
ATOM 15412 C C . GLY A 1 42 ? 6.238 11.862 9.746 1.00 0.00 42 GLY A C 9
ATOM 15413 O O . GLY A 1 42 ? 7.294 11.649 10.335 1.00 0.00 42 GLY A O 9
ATOM 15417 N N . ARG A 1 43 ? 6.053 12.952 8.998 1.00 0.00 43 ARG A N 9
ATOM 15418 C CA . ARG A 1 43 ? 7.099 13.952 8.852 1.00 0.00 43 ARG A CA 9
ATOM 15419 C C . ARG A 1 43 ? 6.962 14.953 9.994 1.00 0.00 43 ARG A C 9
ATOM 15420 O O . ARG A 1 43 ? 5.941 15.630 10.092 1.00 0.00 43 ARG A O 9
ATOM 15441 N N . ILE A 1 44 ? 7.978 15.025 10.856 1.00 0.00 44 ILE A N 9
ATOM 15442 C CA . ILE A 1 44 ? 8.025 15.950 11.978 1.00 0.00 44 ILE A CA 9
ATOM 15443 C C . ILE A 1 44 ? 9.379 16.658 11.922 1.00 0.00 44 ILE A C 9
ATOM 15444 O O . ILE A 1 44 ? 10.409 16.086 12.281 1.00 0.00 44 ILE A O 9
ATOM 15460 N N . GLU A 1 45 ? 9.373 17.896 11.425 1.00 0.00 45 GLU A N 9
ATOM 15461 C CA . GLU A 1 45 ? 10.563 18.700 11.234 1.00 0.00 45 GLU A CA 9
ATOM 15462 C C . GLU A 1 45 ? 10.791 19.644 12.412 1.00 0.00 45 GLU A C 9
ATOM 15463 O O . GLU A 1 45 ? 10.283 20.763 12.432 1.00 0.00 45 GLU A O 9
ATOM 15475 N N . LEU A 1 46 ? 11.655 19.245 13.345 1.00 0.00 46 LEU A N 9
ATOM 15476 C CA . LEU A 1 46 ? 12.106 20.129 14.405 1.00 0.00 46 LEU A CA 9
ATOM 15477 C C . LEU A 1 46 ? 13.305 20.873 13.827 1.00 0.00 46 LEU A C 9
ATOM 15478 O O . LEU A 1 46 ? 14.435 20.744 14.302 1.00 0.00 46 LEU A O 9
ATOM 15494 N N . LYS A 1 47 ? 13.042 21.651 12.771 1.00 0.00 47 LYS A N 9
ATOM 15495 C CA . LYS A 1 47 ? 14.055 22.359 12.007 1.00 0.00 47 LYS A CA 9
ATOM 15496 C C . LYS A 1 47 ? 14.568 23.533 12.841 1.00 0.00 47 LYS A C 9
ATOM 15497 O O . LYS A 1 47 ? 14.175 24.680 12.637 1.00 0.00 47 LYS A O 9
ATOM 15516 N N . GLN A 1 48 ? 15.408 23.202 13.821 1.00 0.00 48 GLN A N 9
ATOM 15517 C CA . GLN A 1 48 ? 15.907 24.047 14.899 1.00 0.00 48 GLN A CA 9
ATOM 15518 C C . GLN A 1 48 ? 16.624 23.180 15.936 1.00 0.00 48 GLN A C 9
ATOM 15519 O O . GLN A 1 48 ? 17.640 23.600 16.484 1.00 0.00 48 GLN A O 9
ATOM 15533 N N . PHE A 1 49 ? 16.131 21.962 16.192 1.00 0.00 49 PHE A N 9
ATOM 15534 C CA . PHE A 1 49 ? 16.824 21.035 17.072 1.00 0.00 49 PHE A CA 9
ATOM 15535 C C . PHE A 1 49 ? 18.052 20.491 16.350 1.00 0.00 49 PHE A C 9
ATOM 15536 O O . PHE A 1 49 ? 17.995 20.185 15.156 1.00 0.00 49 PHE A O 9
ATOM 15553 N N . ASP A 1 50 ? 19.166 20.390 17.073 1.00 0.00 50 ASP A N 9
ATOM 15554 C CA . ASP A 1 50 ? 20.442 20.029 16.485 1.00 0.00 50 ASP A CA 9
ATOM 15555 C C . ASP A 1 50 ? 20.440 18.568 16.028 1.00 0.00 50 ASP A C 9
ATOM 15556 O O . ASP A 1 50 ? 19.760 17.719 16.610 1.00 0.00 50 ASP A O 9
ATOM 15565 N N . SER A 1 51 ? 21.239 18.288 14.996 1.00 0.00 51 SER A N 9
ATOM 15566 C CA . SER A 1 51 ? 21.457 16.972 14.422 1.00 0.00 51 SER A CA 9
ATOM 15567 C C . SER A 1 51 ? 21.683 15.942 15.526 1.00 0.00 51 SER A C 9
ATOM 15568 O O . SER A 1 51 ? 20.890 15.025 15.701 1.00 0.00 51 SER A O 9
ATOM 15576 N N . HIS A 1 52 ? 22.771 16.118 16.273 1.00 0.00 52 HIS A N 9
ATOM 15577 C CA . HIS A 1 52 ? 23.215 15.210 17.326 1.00 0.00 52 HIS A CA 9
ATOM 15578 C C . HIS A 1 52 ? 22.103 14.934 18.347 1.00 0.00 52 HIS A C 9
ATOM 15579 O O . HIS A 1 52 ? 21.914 13.803 18.792 1.00 0.00 52 HIS A O 9
ATOM 15593 N N . ILE A 1 53 ? 21.368 15.981 18.727 1.00 0.00 53 ILE A N 9
ATOM 15594 C CA . ILE A 1 53 ? 20.283 15.864 19.689 1.00 0.00 53 ILE A CA 9
ATOM 15595 C C . ILE A 1 53 ? 19.192 14.964 19.106 1.00 0.00 53 ILE A C 9
ATOM 15596 O O . ILE A 1 53 ? 18.786 13.982 19.727 1.00 0.00 53 ILE A O 9
ATOM 15612 N N . LEU A 1 54 ? 18.716 15.298 17.906 1.00 0.00 54 LEU A N 9
ATOM 15613 C CA . LEU A 1 54 ? 17.648 14.543 17.273 1.00 0.00 54 LEU A CA 9
ATOM 15614 C C . LEU A 1 54 ? 18.088 13.093 17.046 1.00 0.00 54 LEU A C 9
ATOM 15615 O O . LEU A 1 54 ? 17.342 12.160 17.344 1.00 0.00 54 LEU A O 9
ATOM 15631 N N . GLU A 1 55 ? 19.328 12.905 16.588 1.00 0.00 55 GLU A N 9
ATOM 15632 C CA . GLU A 1 55 ? 19.982 11.611 16.459 1.00 0.00 55 GLU A CA 9
ATOM 15633 C C . GLU A 1 55 ? 19.851 10.795 17.744 1.00 0.00 55 GLU A C 9
ATOM 15634 O O . GLU A 1 55 ? 19.484 9.625 17.682 1.00 0.00 55 GLU A O 9
ATOM 15646 N N . LYS A 1 56 ? 20.127 11.385 18.911 1.00 0.00 56 LYS A N 9
ATOM 15647 C CA . LYS A 1 56 ? 19.960 10.648 20.158 1.00 0.00 56 LYS A CA 9
ATOM 15648 C C . LYS A 1 56 ? 18.503 10.212 20.365 1.00 0.00 56 LYS A C 9
ATOM 15649 O O . LYS A 1 56 ? 18.271 9.120 20.876 1.00 0.00 56 LYS A O 9
ATOM 15668 N N . ALA A 1 57 ? 17.517 11.017 19.958 1.00 0.00 57 ALA A N 9
ATOM 15669 C CA . ALA A 1 57 ? 16.116 10.623 20.079 1.00 0.00 57 ALA A CA 9
ATOM 15670 C C . ALA A 1 57 ? 15.817 9.379 19.228 1.00 0.00 57 ALA A C 9
ATOM 15671 O O . ALA A 1 57 ? 15.338 8.368 19.746 1.00 0.00 57 ALA A O 9
ATOM 15678 N N . VAL A 1 58 ? 16.114 9.431 17.924 1.00 0.00 58 VAL A N 9
ATOM 15679 C CA . VAL A 1 58 ? 15.904 8.260 17.067 1.00 0.00 58 VAL A CA 9
ATOM 15680 C C . VAL A 1 58 ? 16.713 7.065 17.582 1.00 0.00 58 VAL A C 9
ATOM 15681 O O . VAL A 1 58 ? 16.190 5.951 17.659 1.00 0.00 58 VAL A O 9
ATOM 15694 N N . GLU A 1 59 ? 17.977 7.289 17.951 1.00 0.00 59 GLU A N 9
ATOM 15695 C CA . GLU A 1 59 ? 18.835 6.226 18.442 1.00 0.00 59 GLU A CA 9
ATOM 15696 C C . GLU A 1 59 ? 18.232 5.600 19.699 1.00 0.00 59 GLU A C 9
ATOM 15697 O O . GLU A 1 59 ? 18.209 4.379 19.806 1.00 0.00 59 GLU A O 9
ATOM 15709 N N . TYR A 1 60 ? 17.719 6.409 20.631 1.00 0.00 60 TYR A N 9
ATOM 15710 C CA . TYR A 1 60 ? 17.008 5.888 21.788 1.00 0.00 60 TYR A CA 9
ATOM 15711 C C . TYR A 1 60 ? 15.864 4.983 21.330 1.00 0.00 60 TYR A C 9
ATOM 15712 O O . TYR A 1 60 ? 15.695 3.887 21.856 1.00 0.00 60 TYR A O 9
ATOM 15730 N N . LEU A 1 61 ? 15.043 5.441 20.383 1.00 0.00 61 LEU A N 9
ATOM 15731 C CA . LEU A 1 61 ? 13.873 4.668 19.982 1.00 0.00 61 LEU A CA 9
ATOM 15732 C C . LEU A 1 61 ? 14.292 3.324 19.370 1.00 0.00 61 LEU A C 9
ATOM 15733 O O . LEU A 1 61 ? 13.768 2.274 19.742 1.00 0.00 61 LEU A O 9
ATOM 15749 N N . ASN A 1 62 ? 15.287 3.348 18.478 1.00 0.00 62 ASN A N 9
ATOM 15750 C CA . ASN A 1 62 ? 15.915 2.137 17.948 1.00 0.00 62 ASN A CA 9
ATOM 15751 C C . ASN A 1 62 ? 16.407 1.235 19.087 1.00 0.00 62 ASN A C 9
ATOM 15752 O O . ASN A 1 62 ? 16.084 0.051 19.155 1.00 0.00 62 ASN A O 9
ATOM 15763 N N . TYR A 1 63 ? 17.178 1.812 20.008 1.00 0.00 63 TYR A N 9
ATOM 15764 C CA . TYR A 1 63 ? 17.640 1.152 21.216 1.00 0.00 63 TYR A CA 9
ATOM 15765 C C . TYR A 1 63 ? 16.469 0.526 21.977 1.00 0.00 63 TYR A C 9
ATOM 15766 O O . TYR A 1 63 ? 16.600 -0.588 22.465 1.00 0.00 63 TYR A O 9
ATOM 15784 N N . ASN A 1 64 ? 15.327 1.205 22.076 1.00 0.00 64 ASN A N 9
ATOM 15785 C CA . ASN A 1 64 ? 14.156 0.680 22.765 1.00 0.00 64 ASN A CA 9
ATOM 15786 C C . ASN A 1 64 ? 13.565 -0.507 22.003 1.00 0.00 64 ASN A C 9
ATOM 15787 O O . ASN A 1 64 ? 13.106 -1.474 22.618 1.00 0.00 64 ASN A O 9
ATOM 15798 N N . LEU A 1 65 ? 13.545 -0.437 20.669 1.00 0.00 65 LEU A N 9
ATOM 15799 C CA . LEU A 1 65 ? 13.137 -1.572 19.850 1.00 0.00 65 LEU A CA 9
ATOM 15800 C C . LEU A 1 65 ? 14.060 -2.763 20.136 1.00 0.00 65 LEU A C 9
ATOM 15801 O O . LEU A 1 65 ? 13.584 -3.872 20.358 1.00 0.00 65 LEU A O 9
ATOM 15817 N N . LYS A 1 66 ? 15.376 -2.536 20.189 1.00 0.00 66 LYS A N 9
ATOM 15818 C CA . LYS A 1 66 ? 16.334 -3.572 20.571 1.00 0.00 66 LYS A CA 9
ATOM 15819 C C . LYS A 1 66 ? 16.066 -4.082 21.994 1.00 0.00 66 LYS A C 9
ATOM 15820 O O . LYS A 1 66 ? 16.080 -5.285 22.225 1.00 0.00 66 LYS A O 9
ATOM 15839 N N . TYR A 1 67 ? 15.845 -3.171 22.945 1.00 0.00 67 TYR A N 9
ATOM 15840 C CA . TYR A 1 67 ? 15.613 -3.462 24.358 1.00 0.00 67 TYR A CA 9
ATOM 15841 C C . TYR A 1 67 ? 14.431 -4.419 24.511 1.00 0.00 67 TYR A C 9
ATOM 15842 O O . TYR A 1 67 ? 14.487 -5.363 25.293 1.00 0.00 67 TYR A O 9
ATOM 15860 N N . SER A 1 68 ? 13.345 -4.144 23.788 1.00 0.00 68 SER A N 9
ATOM 15861 C CA . SER A 1 68 ? 12.164 -4.992 23.798 1.00 0.00 68 SER A CA 9
ATOM 15862 C C . SER A 1 68 ? 12.441 -6.282 23.019 1.00 0.00 68 SER A C 9
ATOM 15863 O O . SER A 1 68 ? 12.361 -7.378 23.573 1.00 0.00 68 SER A O 9
ATOM 15871 N N . GLY A 1 69 ? 12.787 -6.159 21.737 1.00 0.00 69 GLY A N 9
ATOM 15872 C CA . GLY A 1 69 ? 13.144 -7.280 20.879 1.00 0.00 69 GLY A CA 9
ATOM 15873 C C . GLY A 1 69 ? 14.555 -7.787 21.185 1.00 0.00 69 GLY A C 9
ATOM 15874 O O . GLY A 1 69 ? 15.403 -7.838 20.295 1.00 0.00 69 GLY A O 9
ATOM 15878 N N . VAL A 1 70 ? 14.791 -8.174 22.439 1.00 0.00 70 VAL A N 9
ATOM 15879 C CA . VAL A 1 70 ? 16.080 -8.616 22.951 1.00 0.00 70 VAL A CA 9
ATOM 15880 C C . VAL A 1 70 ? 16.063 -10.133 23.144 1.00 0.00 70 VAL A C 9
ATOM 15881 O O . VAL A 1 70 ? 14.995 -10.743 23.194 1.00 0.00 70 VAL A O 9
ATOM 15894 N N . SER A 1 71 ? 17.234 -10.751 23.311 1.00 0.00 71 SER A N 9
ATOM 15895 C CA . SER A 1 71 ? 17.414 -12.170 23.590 1.00 0.00 71 SER A CA 9
ATOM 15896 C C . SER A 1 71 ? 16.978 -12.547 25.021 1.00 0.00 71 SER A C 9
ATOM 15897 O O . SER A 1 71 ? 17.715 -13.222 25.740 1.00 0.00 71 SER A O 9
ATOM 15905 N N . GLU A 1 72 ? 15.787 -12.115 25.443 1.00 0.00 72 GLU A N 9
ATOM 15906 C CA . GLU A 1 72 ? 15.224 -12.302 26.772 1.00 0.00 72 GLU A CA 9
ATOM 15907 C C . GLU A 1 72 ? 16.126 -11.747 27.886 1.00 0.00 72 GLU A C 9
ATOM 15908 O O . GLU A 1 72 ? 15.914 -10.634 28.364 1.00 0.00 72 GLU A O 9
ATOM 15920 N N . ASP A 1 73 ? 17.125 -12.520 28.314 1.00 0.00 73 ASP A N 9
ATOM 15921 C CA . ASP A 1 73 ? 17.925 -12.243 29.504 1.00 0.00 73 ASP A CA 9
ATOM 15922 C C . ASP A 1 73 ? 19.015 -11.201 29.237 1.00 0.00 73 ASP A C 9
ATOM 15923 O O . ASP A 1 73 ? 20.199 -11.480 29.409 1.00 0.00 73 ASP A O 9
ATOM 15932 N N . ASP A 1 74 ? 18.608 -9.996 28.827 1.00 0.00 74 ASP A N 9
ATOM 15933 C CA . ASP A 1 74 ? 19.463 -8.850 28.514 1.00 0.00 74 ASP A CA 9
ATOM 15934 C C . ASP A 1 74 ? 20.392 -9.126 27.329 1.00 0.00 74 ASP A C 9
ATOM 15935 O O . ASP A 1 74 ? 20.232 -8.520 26.273 1.00 0.00 74 ASP A O 9
ATOM 15944 N N . ASP A 1 75 ? 21.375 -10.012 27.509 1.00 0.00 75 ASP A N 9
ATOM 15945 C CA . ASP A 1 75 ? 22.376 -10.413 26.526 1.00 0.00 75 ASP A CA 9
ATOM 15946 C C . ASP A 1 75 ? 23.343 -9.272 26.199 1.00 0.00 75 ASP A C 9
ATOM 15947 O O . ASP A 1 75 ? 24.533 -9.367 26.488 1.00 0.00 75 ASP A O 9
ATOM 15956 N N . GLU A 1 76 ? 22.833 -8.193 25.609 1.00 0.00 76 GLU A N 9
ATOM 15957 C CA . GLU A 1 76 ? 23.617 -7.026 25.237 1.00 0.00 76 GLU A CA 9
ATOM 15958 C C . GLU A 1 76 ? 22.717 -5.799 25.055 1.00 0.00 76 GLU A C 9
ATOM 15959 O O . GLU A 1 76 ? 22.704 -5.197 23.984 1.00 0.00 76 GLU A O 9
ATOM 15971 N N . ILE A 1 77 ? 21.978 -5.399 26.094 1.00 0.00 77 ILE A N 9
ATOM 15972 C CA . ILE A 1 77 ? 21.259 -4.126 26.083 1.00 0.00 77 ILE A CA 9
ATOM 15973 C C . ILE A 1 77 ? 22.285 -2.981 26.172 1.00 0.00 77 ILE A C 9
ATOM 15974 O O . ILE A 1 77 ? 23.026 -2.927 27.152 1.00 0.00 77 ILE A O 9
ATOM 15990 N N . PRO A 1 78 ? 22.350 -2.061 25.190 1.00 0.00 78 PRO A N 9
ATOM 15991 C CA . PRO A 1 78 ? 23.253 -0.919 25.237 1.00 0.00 78 PRO A CA 9
ATOM 15992 C C . PRO A 1 78 ? 23.116 -0.054 26.498 1.00 0.00 78 PRO A C 9
ATOM 15993 O O . PRO A 1 78 ? 22.013 0.296 26.926 1.00 0.00 78 PRO A O 9
ATOM 16004 N N . GLU A 1 79 ? 24.256 0.370 27.049 1.00 0.00 79 GLU A N 9
ATOM 16005 C CA . GLU A 1 79 ? 24.312 1.363 28.112 1.00 0.00 79 GLU A CA 9
ATOM 16006 C C . GLU A 1 79 ? 24.087 2.751 27.500 1.00 0.00 79 GLU A C 9
ATOM 16007 O O . GLU A 1 79 ? 25.008 3.564 27.427 1.00 0.00 79 GLU A O 9
ATOM 16019 N N . PHE A 1 80 ? 22.866 3.010 27.021 1.00 0.00 80 PHE A N 9
ATOM 16020 C CA . PHE A 1 80 ? 22.534 4.264 26.353 1.00 0.00 80 PHE A CA 9
ATOM 16021 C C . PHE A 1 80 ? 22.512 5.428 27.353 1.00 0.00 80 PHE A C 9
ATOM 16022 O O . PHE A 1 80 ? 21.456 5.808 27.867 1.00 0.00 80 PHE A O 9
ATOM 16039 N N . GLU A 1 81 ? 23.694 5.972 27.640 1.00 0.00 81 GLU A N 9
ATOM 16040 C CA . GLU A 1 81 ? 23.862 7.210 28.386 1.00 0.00 81 GLU A CA 9
ATOM 16041 C C . GLU A 1 81 ? 23.443 8.399 27.517 1.00 0.00 81 GLU A C 9
ATOM 16042 O O . GLU A 1 81 ? 23.362 8.287 26.294 1.00 0.00 81 GLU A O 9
ATOM 16054 N N . ILE A 1 82 ? 23.225 9.553 28.154 1.00 0.00 82 ILE A N 9
ATOM 16055 C CA . ILE A 1 82 ? 22.901 10.806 27.489 1.00 0.00 82 ILE A CA 9
ATOM 16056 C C . ILE A 1 82 ? 23.891 11.859 28.001 1.00 0.00 82 ILE A C 9
ATOM 16057 O O . ILE A 1 82 ? 23.769 12.264 29.156 1.00 0.00 82 ILE A O 9
ATOM 16073 N N . PRO A 1 83 ? 24.890 12.276 27.203 1.00 0.00 83 PRO A N 9
ATOM 16074 C CA . PRO A 1 83 ? 25.875 13.255 27.634 1.00 0.00 83 PRO A CA 9
ATOM 16075 C C . PRO A 1 83 ? 25.244 14.548 28.159 1.00 0.00 83 PRO A C 9
ATOM 16076 O O . PRO A 1 83 ? 24.217 14.998 27.650 1.00 0.00 83 PRO A O 9
ATOM 16087 N N . THR A 1 84 ? 25.862 15.114 29.200 1.00 0.00 84 THR A N 9
ATOM 16088 C CA . THR A 1 84 ? 25.382 16.230 30.009 1.00 0.00 84 THR A CA 9
ATOM 16089 C C . THR A 1 84 ? 24.595 17.250 29.189 1.00 0.00 84 THR A C 9
ATOM 16090 O O . THR A 1 84 ? 23.381 17.387 29.331 1.00 0.00 84 THR A O 9
ATOM 16101 N N . GLU A 1 85 ? 25.315 17.965 28.327 1.00 0.00 85 GLU A N 9
ATOM 16102 C CA . GLU A 1 85 ? 24.787 19.044 27.507 1.00 0.00 85 GLU A CA 9
ATOM 16103 C C . GLU A 1 85 ? 23.584 18.620 26.659 1.00 0.00 85 GLU A C 9
ATOM 16104 O O . GLU A 1 85 ? 22.732 19.451 26.352 1.00 0.00 85 GLU A O 9
ATOM 16116 N N . MET A 1 86 ? 23.510 17.347 26.252 1.00 0.00 86 MET A N 9
ATOM 16117 C CA . MET A 1 86 ? 22.485 16.907 25.317 1.00 0.00 86 MET A CA 9
ATOM 16118 C C . MET A 1 86 ? 21.104 17.017 25.960 1.00 0.00 86 MET A C 9
ATOM 16119 O O . MET A 1 86 ? 20.152 17.462 25.320 1.00 0.00 86 MET A O 9
ATOM 16133 N N . SER A 1 87 ? 21.014 16.619 27.235 1.00 0.00 87 SER A N 9
ATOM 16134 C CA . SER A 1 87 ? 19.764 16.563 27.981 1.00 0.00 87 SER A CA 9
ATOM 16135 C C . SER A 1 87 ? 18.943 17.846 27.814 1.00 0.00 87 SER A C 9
ATOM 16136 O O . SER A 1 87 ? 17.747 17.794 27.536 1.00 0.00 87 SER A O 9
ATOM 16144 N N . LEU A 1 88 ? 19.612 18.994 27.953 1.00 0.00 88 LEU A N 9
ATOM 16145 C CA . LEU A 1 88 ? 19.032 20.328 27.888 1.00 0.00 88 LEU A CA 9
ATOM 16146 C C . LEU A 1 88 ? 18.020 20.458 26.745 1.00 0.00 88 LEU A C 9
ATOM 16147 O O . LEU A 1 88 ? 16.873 20.833 26.978 1.00 0.00 88 LEU A O 9
ATOM 16163 N N . GLU A 1 89 ? 18.439 20.152 25.512 1.00 0.00 89 GLU A N 9
ATOM 16164 C CA . GLU A 1 89 ? 17.557 20.227 24.354 1.00 0.00 89 GLU A CA 9
ATOM 16165 C C . GLU A 1 89 ? 16.802 18.909 24.176 1.00 0.00 89 GLU A C 9
ATOM 16166 O O . GLU A 1 89 ? 15.607 18.914 23.877 1.00 0.00 89 GLU A O 9
ATOM 16178 N N . LEU A 1 90 ? 17.496 17.777 24.353 1.00 0.00 90 LEU A N 9
ATOM 16179 C CA . LEU A 1 90 ? 16.926 16.450 24.163 1.00 0.00 90 LEU A CA 9
ATOM 16180 C C . LEU A 1 90 ? 15.607 16.304 24.915 1.00 0.00 90 LEU A C 9
ATOM 16181 O O . LEU A 1 90 ? 14.696 15.655 24.413 1.00 0.00 90 LEU A O 9
ATOM 16197 N N . LEU A 1 91 ? 15.486 16.927 26.089 1.00 0.00 91 LEU A N 9
ATOM 16198 C CA . LEU A 1 91 ? 14.258 16.935 26.873 1.00 0.00 91 LEU A CA 9
ATOM 16199 C C . LEU A 1 91 ? 13.037 17.268 26.009 1.00 0.00 91 LEU A C 9
ATOM 16200 O O . LEU A 1 91 ? 11.995 16.624 26.127 1.00 0.00 91 LEU A O 9
ATOM 16216 N N . LEU A 1 92 ? 13.158 18.266 25.129 1.00 0.00 92 LEU A N 9
ATOM 16217 C CA . LEU A 1 92 ? 12.057 18.698 24.283 1.00 0.00 92 LEU A CA 9
ATOM 16218 C C . LEU A 1 92 ? 11.679 17.585 23.303 1.00 0.00 92 LEU A C 9
ATOM 16219 O O . LEU A 1 92 ? 10.510 17.228 23.178 1.00 0.00 92 LEU A O 9
ATOM 16235 N N . ALA A 1 93 ? 12.676 17.015 22.621 1.00 0.00 93 ALA A N 9
ATOM 16236 C CA . ALA A 1 93 ? 12.456 15.901 21.708 1.00 0.00 93 ALA A CA 9
ATOM 16237 C C . ALA A 1 93 ? 11.801 14.733 22.451 1.00 0.00 93 ALA A C 9
ATOM 16238 O O . ALA A 1 93 ? 10.797 14.187 22.002 1.00 0.00 93 ALA A O 9
ATOM 16245 N N . ALA A 1 94 ? 12.355 14.372 23.609 1.00 0.00 94 ALA A N 9
ATOM 16246 C CA . ALA A 1 94 ? 11.847 13.306 24.455 1.00 0.00 94 ALA A CA 9
ATOM 16247 C C . ALA A 1 94 ? 10.382 13.556 24.814 1.00 0.00 94 ALA A C 9
ATOM 16248 O O . ALA A 1 94 ? 9.556 12.652 24.715 1.00 0.00 94 ALA A O 9
ATOM 16255 N N . ASP A 1 95 ? 10.054 14.787 25.218 1.00 0.00 95 ASP A N 9
ATOM 16256 C CA . ASP A 1 95 ? 8.681 15.188 25.485 1.00 0.00 95 ASP A CA 9
ATOM 16257 C C . ASP A 1 95 ? 7.804 15.002 24.248 1.00 0.00 95 ASP A C 9
ATOM 16258 O O . ASP A 1 95 ? 6.734 14.409 24.341 1.00 0.00 95 ASP A O 9
ATOM 16267 N N . TYR A 1 96 ? 8.247 15.483 23.084 1.00 0.00 96 TYR A N 9
ATOM 16268 C CA . TYR A 1 96 ? 7.472 15.354 21.855 1.00 0.00 96 TYR A CA 9
ATOM 16269 C C . TYR A 1 96 ? 7.220 13.881 21.516 1.00 0.00 96 TYR A C 9
ATOM 16270 O O . TYR A 1 96 ? 6.104 13.516 21.154 1.00 0.00 96 TYR A O 9
ATOM 16288 N N . LEU A 1 97 ? 8.240 13.030 21.651 1.00 0.00 97 LEU A N 9
ATOM 16289 C CA . LEU A 1 97 ? 8.114 11.585 21.469 1.00 0.00 97 LEU A CA 9
ATOM 16290 C C . LEU A 1 97 ? 7.195 10.967 22.534 1.00 0.00 97 LEU A C 9
ATOM 16291 O O . LEU A 1 97 ? 6.477 10.009 22.250 1.00 0.00 97 LEU A O 9
ATOM 16307 N N . SER A 1 98 ? 7.250 11.497 23.760 1.00 0.00 98 SER A N 9
ATOM 16308 C CA . SER A 1 98 ? 6.413 11.138 24.902 1.00 0.00 98 SER A CA 9
ATOM 16309 C C . SER A 1 98 ? 6.231 9.625 25.070 1.00 0.00 98 SER A C 9
ATOM 16310 O O . SER A 1 98 ? 5.120 9.125 25.240 1.00 0.00 98 SER A O 9
ATOM 16318 N N . ILE A 1 99 ? 7.347 8.894 25.085 1.00 0.00 99 ILE A N 9
ATOM 16319 C CA . ILE A 1 99 ? 7.333 7.486 25.456 1.00 0.00 99 ILE A CA 9
ATOM 16320 C C . ILE A 1 99 ? 6.878 7.343 26.916 1.00 0.00 99 ILE A C 9
ATOM 16321 O O . ILE A 1 99 ? 6.113 6.392 27.187 1.00 0.00 99 ILE A O 9
ATOM 16338 N N . THR B 2 1 ? 10.870 6.836 30.049 1.00 0.00 157 THR B N 9
ATOM 16339 C CA . THR B 2 1 ? 12.237 6.283 30.064 1.00 0.00 157 THR B CA 9
ATOM 16340 C C . THR B 2 1 ? 13.248 7.348 29.636 1.00 0.00 157 THR B C 9
ATOM 16341 O O . THR B 2 1 ? 13.927 7.927 30.481 1.00 0.00 157 THR B O 9
ATOM 16354 N N . LEU B 2 2 ? 13.311 7.637 28.332 1.00 0.00 158 LEU B N 9
ATOM 16355 C CA . LEU B 2 2 ? 14.174 8.661 27.746 1.00 0.00 158 LEU B CA 9
ATOM 16356 C C . LEU B 2 2 ? 14.046 9.968 28.528 1.00 0.00 158 LEU B C 9
ATOM 16357 O O . LEU B 2 2 ? 15.042 10.537 28.973 1.00 0.00 158 LEU B O 9
ATOM 16373 N N . LYS B 2 3 ? 12.800 10.409 28.723 1.00 0.00 159 LYS B N 9
ATOM 16374 C CA . LYS B 2 3 ? 12.477 11.580 29.521 1.00 0.00 159 LYS B CA 9
ATOM 16375 C C . LYS B 2 3 ? 13.115 11.482 30.909 1.00 0.00 159 LYS B C 9
ATOM 16376 O O . LYS B 2 3 ? 13.685 12.455 31.392 1.00 0.00 159 LYS B O 9
ATOM 16395 N N . GLU B 2 4 ? 13.027 10.320 31.559 1.00 0.00 160 GLU B N 9
ATOM 16396 C CA . GLU B 2 4 ? 13.520 10.155 32.914 1.00 0.00 160 GLU B CA 9
ATOM 16397 C C . GLU B 2 4 ? 15.049 10.197 32.935 1.00 0.00 160 GLU B C 9
ATOM 16398 O O . GLU B 2 4 ? 15.624 10.906 33.755 1.00 0.00 160 GLU B O 9
ATOM 16410 N N . ARG B 2 5 ? 15.715 9.465 32.034 1.00 0.00 161 ARG B N 9
ATOM 16411 C CA . ARG B 2 5 ? 17.170 9.528 31.911 1.00 0.00 161 ARG B CA 9
ATOM 16412 C C . ARG B 2 5 ? 17.598 10.985 31.702 1.00 0.00 161 ARG B C 9
ATOM 16413 O O . ARG B 2 5 ? 18.450 11.516 32.413 1.00 0.00 161 ARG B O 9
ATOM 16434 N N . CYS B 2 6 ? 16.970 11.642 30.725 1.00 0.00 162 CYS B N 9
ATOM 16435 C CA . CYS B 2 6 ? 17.228 13.036 30.409 1.00 0.00 162 CYS B CA 9
ATOM 16436 C C . CYS B 2 6 ? 17.076 13.923 31.646 1.00 0.00 162 CYS B C 9
ATOM 16437 O O . CYS B 2 6 ? 17.975 14.689 31.980 1.00 0.00 162 CYS B O 9
ATOM 16445 N N . LEU B 2 7 ? 15.937 13.821 32.336 1.00 0.00 163 LEU B N 9
ATOM 16446 C CA . LEU B 2 7 ? 15.666 14.592 33.542 1.00 0.00 163 LEU B CA 9
ATOM 16447 C C . LEU B 2 7 ? 16.700 14.308 34.633 1.00 0.00 163 LEU B C 9
ATOM 16448 O O . LEU B 2 7 ? 17.191 15.244 35.255 1.00 0.00 163 LEU B O 9
ATOM 16464 N N . GLN B 2 8 ? 17.059 13.040 34.861 1.00 0.00 164 GLN B N 9
ATOM 16465 C CA . GLN B 2 8 ? 18.134 12.686 35.781 1.00 0.00 164 GLN B CA 9
ATOM 16466 C C . GLN B 2 8 ? 19.418 13.425 35.399 1.00 0.00 164 GLN B C 9
ATOM 16467 O O . GLN B 2 8 ? 20.060 14.035 36.259 1.00 0.00 164 GLN B O 9
ATOM 16481 N N . VAL B 2 9 ? 19.793 13.384 34.117 1.00 0.00 165 VAL B N 9
ATOM 16482 C CA . VAL B 2 9 ? 20.961 14.115 33.645 1.00 0.00 165 VAL B CA 9
ATOM 16483 C C . VAL B 2 9 ? 20.815 15.611 33.956 1.00 0.00 165 VAL B C 9
ATOM 16484 O O . VAL B 2 9 ? 21.726 16.187 34.542 1.00 0.00 165 VAL B O 9
ATOM 16497 N N . VAL B 2 10 ? 19.680 16.241 33.626 1.00 0.00 166 VAL B N 9
ATOM 16498 C CA . VAL B 2 10 ? 19.463 17.650 33.965 1.00 0.00 166 VAL B CA 9
ATOM 16499 C C . VAL B 2 10 ? 19.677 17.880 35.467 1.00 0.00 166 VAL B C 9
ATOM 16500 O O . VAL B 2 10 ? 20.482 18.722 35.858 1.00 0.00 166 VAL B O 9
ATOM 16513 N N . ARG B 2 11 ? 18.953 17.145 36.315 1.00 0.00 167 ARG B N 9
ATOM 16514 C CA . ARG B 2 11 ? 19.024 17.309 37.759 1.00 0.00 167 ARG B CA 9
ATOM 16515 C C . ARG B 2 11 ? 20.463 17.176 38.251 1.00 0.00 167 ARG B C 9
ATOM 16516 O O . ARG B 2 11 ? 20.957 18.066 38.940 1.00 0.00 167 ARG B O 9
ATOM 16537 N N . SER B 2 12 ? 21.141 16.080 37.905 1.00 0.00 168 SER B N 9
ATOM 16538 C CA . SER B 2 12 ? 22.518 15.867 38.334 1.00 0.00 168 SER B CA 9
ATOM 16539 C C . SER B 2 12 ? 23.440 16.979 37.820 1.00 0.00 168 SER B C 9
ATOM 16540 O O . SER B 2 12 ? 24.244 17.507 38.581 1.00 0.00 168 SER B O 9
ATOM 16548 N N . LEU B 2 13 ? 23.315 17.350 36.543 1.00 0.00 169 LEU B N 9
ATOM 16549 C CA . LEU B 2 13 ? 24.094 18.420 35.935 1.00 0.00 169 LEU B CA 9
ATOM 16550 C C . LEU B 2 13 ? 23.912 19.735 36.701 1.00 0.00 169 LEU B C 9
ATOM 16551 O O . LEU B 2 13 ? 24.887 20.423 36.987 1.00 0.00 169 LEU B O 9
ATOM 16567 N N . VAL B 2 14 ? 22.665 20.095 37.017 1.00 0.00 170 VAL B N 9
ATOM 16568 C CA . VAL B 2 14 ? 22.369 21.302 37.780 1.00 0.00 170 VAL B CA 9
ATOM 16569 C C . VAL B 2 14 ? 22.927 21.185 39.204 1.00 0.00 170 VAL B C 9
ATOM 16570 O O . VAL B 2 14 ? 23.486 22.148 39.725 1.00 0.00 170 VAL B O 9
ATOM 16583 N N . LYS B 2 15 ? 22.739 20.029 39.845 1.00 0.00 171 LYS B N 9
ATOM 16584 C CA . LYS B 2 15 ? 23.223 19.758 41.193 1.00 0.00 171 LYS B CA 9
ATOM 16585 C C . LYS B 2 15 ? 24.603 19.091 41.134 1.00 0.00 171 LYS B C 9
ATOM 16586 O O . LYS B 2 15 ? 24.718 17.946 41.625 1.00 0.00 171 LYS B O 9
ATOM 16606 N N . MET A 1 1 ? -0.952 3.122 2.589 1.00 0.00 1 MET A N 10
ATOM 16607 C CA . MET A 1 1 ? -1.641 3.408 3.863 1.00 0.00 1 MET A CA 10
ATOM 16608 C C . MET A 1 1 ? -0.788 2.964 5.054 1.00 0.00 1 MET A C 10
ATOM 16609 O O . MET A 1 1 ? -0.481 3.766 5.933 1.00 0.00 1 MET A O 10
ATOM 16625 N N . SER A 1 2 ? -0.373 1.693 5.066 1.00 0.00 2 SER A N 10
ATOM 16626 C CA . SER A 1 2 ? 0.479 1.116 6.094 1.00 0.00 2 SER A CA 10
ATOM 16627 C C . SER A 1 2 ? 1.920 1.601 5.908 1.00 0.00 2 SER A C 10
ATOM 16628 O O . SER A 1 2 ? 2.819 0.820 5.592 1.00 0.00 2 SER A O 10
ATOM 16636 N N . GLN A 1 3 ? 2.130 2.906 6.066 1.00 0.00 3 GLN A N 10
ATOM 16637 C CA . GLN A 1 3 ? 3.414 3.549 5.871 1.00 0.00 3 GLN A CA 10
ATOM 16638 C C . GLN A 1 3 ? 4.337 3.187 7.034 1.00 0.00 3 GLN A C 10
ATOM 16639 O O . GLN A 1 3 ? 4.444 3.933 8.005 1.00 0.00 3 GLN A O 10
ATOM 16653 N N . ASP A 1 4 ? 5.032 2.051 6.931 1.00 0.00 4 ASP A N 10
ATOM 16654 C CA . ASP A 1 4 ? 5.900 1.528 7.985 1.00 0.00 4 ASP A CA 10
ATOM 16655 C C . ASP A 1 4 ? 7.193 2.347 8.197 1.00 0.00 4 ASP A C 10
ATOM 16656 O O . ASP A 1 4 ? 8.215 1.787 8.586 1.00 0.00 4 ASP A O 10
ATOM 16665 N N . PHE A 1 5 ? 7.172 3.671 8.009 1.00 0.00 5 PHE A N 10
ATOM 16666 C CA . PHE A 1 5 ? 8.275 4.572 8.319 1.00 0.00 5 PHE A CA 10
ATOM 16667 C C . PHE A 1 5 ? 7.716 5.949 8.678 1.00 0.00 5 PHE A C 10
ATOM 16668 O O . PHE A 1 5 ? 6.689 6.358 8.131 1.00 0.00 5 PHE A O 10
ATOM 16685 N N . VAL A 1 6 ? 8.413 6.664 9.567 1.00 0.00 6 VAL A N 10
ATOM 16686 C CA . VAL A 1 6 ? 8.164 8.063 9.874 1.00 0.00 6 VAL A CA 10
ATOM 16687 C C . VAL A 1 6 ? 9.537 8.724 9.977 1.00 0.00 6 VAL A C 10
ATOM 16688 O O . VAL A 1 6 ? 10.439 8.152 10.587 1.00 0.00 6 VAL A O 10
ATOM 16701 N N . THR A 1 7 ? 9.714 9.893 9.363 1.00 0.00 7 THR A N 10
ATOM 16702 C CA . THR A 1 7 ? 10.986 10.598 9.343 1.00 0.00 7 THR A CA 10
ATOM 16703 C C . THR A 1 7 ? 10.953 11.728 10.371 1.00 0.00 7 THR A C 10
ATOM 16704 O O . THR A 1 7 ? 9.957 12.448 10.461 1.00 0.00 7 THR A O 10
ATOM 16715 N N . LEU A 1 8 ? 12.029 11.888 11.139 1.00 0.00 8 LEU A N 10
ATOM 16716 C CA . LEU A 1 8 ? 12.223 12.995 12.063 1.00 0.00 8 LEU A CA 10
ATOM 16717 C C . LEU A 1 8 ? 13.341 13.851 11.475 1.00 0.00 8 LEU A C 10
ATOM 16718 O O . LEU A 1 8 ? 14.434 13.332 11.249 1.00 0.00 8 LEU A O 10
ATOM 16734 N N . VAL A 1 9 ? 13.067 15.125 11.174 1.00 0.00 9 VAL A N 10
ATOM 16735 C CA . VAL A 1 9 ? 14.027 16.008 10.518 1.00 0.00 9 VAL A CA 10
ATOM 16736 C C . VAL A 1 9 ? 14.493 17.087 11.488 1.00 0.00 9 VAL A C 10
ATOM 16737 O O . VAL A 1 9 ? 13.663 17.698 12.163 1.00 0.00 9 VAL A O 10
ATOM 16750 N N . SER A 1 10 ? 15.808 17.327 11.539 1.00 0.00 10 SER A N 10
ATOM 16751 C CA . SER A 1 10 ? 16.426 18.355 12.372 1.00 0.00 10 SER A CA 10
ATOM 16752 C C . SER A 1 10 ? 17.150 19.402 11.524 1.00 0.00 10 SER A C 10
ATOM 16753 O O . SER A 1 10 ? 17.421 19.173 10.345 1.00 0.00 10 SER A O 10
ATOM 16761 N N . LYS A 1 11 ? 17.446 20.544 12.160 1.00 0.00 11 LYS A N 10
ATOM 16762 C CA . LYS A 1 11 ? 18.029 21.770 11.629 1.00 0.00 11 LYS A CA 10
ATOM 16763 C C . LYS A 1 11 ? 18.150 21.817 10.099 1.00 0.00 11 LYS A C 10
ATOM 16764 O O . LYS A 1 11 ? 17.147 22.033 9.418 1.00 0.00 11 LYS A O 10
ATOM 16783 N N . ASP A 1 12 ? 19.356 21.648 9.545 1.00 0.00 12 ASP A N 10
ATOM 16784 C CA . ASP A 1 12 ? 19.600 21.828 8.115 1.00 0.00 12 ASP A CA 10
ATOM 16785 C C . ASP A 1 12 ? 19.206 20.567 7.346 1.00 0.00 12 ASP A C 10
ATOM 16786 O O . ASP A 1 12 ? 20.046 19.942 6.704 1.00 0.00 12 ASP A O 10
ATOM 16795 N N . ASP A 1 13 ? 17.929 20.192 7.422 1.00 0.00 13 ASP A N 10
ATOM 16796 C CA . ASP A 1 13 ? 17.372 19.024 6.756 1.00 0.00 13 ASP A CA 10
ATOM 16797 C C . ASP A 1 13 ? 18.178 17.752 7.055 1.00 0.00 13 ASP A C 10
ATOM 16798 O O . ASP A 1 13 ? 18.495 16.981 6.152 1.00 0.00 13 ASP A O 10
ATOM 16807 N N . LYS A 1 14 ? 18.461 17.494 8.336 1.00 0.00 14 LYS A N 10
ATOM 16808 C CA . LYS A 1 14 ? 19.024 16.223 8.765 1.00 0.00 14 LYS A CA 10
ATOM 16809 C C . LYS A 1 14 ? 17.848 15.295 9.032 1.00 0.00 14 LYS A C 10
ATOM 16810 O O . LYS A 1 14 ? 17.261 15.324 10.116 1.00 0.00 14 LYS A O 10
ATOM 16829 N N . GLU A 1 15 ? 17.500 14.521 8.005 1.00 0.00 15 GLU A N 10
ATOM 16830 C CA . GLU A 1 15 ? 16.359 13.619 7.968 1.00 0.00 15 GLU A CA 10
ATOM 16831 C C . GLU A 1 15 ? 16.759 12.240 8.500 1.00 0.00 15 GLU A C 10
ATOM 16832 O O . GLU A 1 15 ? 17.605 11.582 7.901 1.00 0.00 15 GLU A O 10
ATOM 16844 N N . TYR A 1 16 ? 16.151 11.792 9.602 1.00 0.00 16 TYR A N 10
ATOM 16845 C CA . TYR A 1 16 ? 16.338 10.446 10.136 1.00 0.00 16 TYR A CA 10
ATOM 16846 C C . TYR A 1 16 ? 15.057 9.640 9.914 1.00 0.00 16 TYR A C 10
ATOM 16847 O O . TYR A 1 16 ? 14.013 10.010 10.445 1.00 0.00 16 TYR A O 10
ATOM 16865 N N . GLU A 1 17 ? 15.122 8.568 9.120 1.00 0.00 17 GLU A N 10
ATOM 16866 C CA . GLU A 1 17 ? 13.987 7.723 8.762 1.00 0.00 17 GLU A CA 10
ATOM 16867 C C . GLU A 1 17 ? 13.847 6.603 9.796 1.00 0.00 17 GLU A C 10
ATOM 16868 O O . GLU A 1 17 ? 14.693 5.713 9.836 1.00 0.00 17 GLU A O 10
ATOM 16880 N N . ILE A 1 18 ? 12.794 6.624 10.620 1.00 0.00 18 ILE A N 10
ATOM 16881 C CA . ILE A 1 18 ? 12.573 5.633 11.666 1.00 0.00 18 ILE A CA 10
ATOM 16882 C C . ILE A 1 18 ? 11.467 4.687 11.212 1.00 0.00 18 ILE A C 10
ATOM 16883 O O . ILE A 1 18 ? 10.369 5.137 10.887 1.00 0.00 18 ILE A O 10
ATOM 16899 N N . SER A 1 19 ? 11.744 3.382 11.183 1.00 0.00 19 SER A N 10
ATOM 16900 C CA . SER A 1 19 ? 10.743 2.371 10.890 1.00 0.00 19 SER A CA 10
ATOM 16901 C C . SER A 1 19 ? 9.566 2.507 11.858 1.00 0.00 19 SER A C 10
ATOM 16902 O O . SER A 1 19 ? 9.771 2.720 13.055 1.00 0.00 19 SER A O 10
ATOM 16910 N N . ARG A 1 20 ? 8.332 2.398 11.359 1.00 0.00 20 ARG A N 10
ATOM 16911 C CA . ARG A 1 20 ? 7.160 2.682 12.180 1.00 0.00 20 ARG A CA 10
ATOM 16912 C C . ARG A 1 20 ? 7.084 1.749 13.386 1.00 0.00 20 ARG A C 10
ATOM 16913 O O . ARG A 1 20 ? 6.576 2.132 14.433 1.00 0.00 20 ARG A O 10
ATOM 16934 N N . SER A 1 21 ? 7.625 0.539 13.253 1.00 0.00 21 SER A N 10
ATOM 16935 C CA . SER A 1 21 ? 7.834 -0.395 14.343 1.00 0.00 21 SER A CA 10
ATOM 16936 C C . SER A 1 21 ? 8.478 0.287 15.561 1.00 0.00 21 SER A C 10
ATOM 16937 O O . SER A 1 21 ? 8.045 0.069 16.689 1.00 0.00 21 SER A O 10
ATOM 16945 N N . ALA A 1 22 ? 9.495 1.123 15.332 1.00 0.00 22 ALA A N 10
ATOM 16946 C CA . ALA A 1 22 ? 10.102 1.959 16.360 1.00 0.00 22 ALA A CA 10
ATOM 16947 C C . ALA A 1 22 ? 9.251 3.206 16.578 1.00 0.00 22 ALA A C 10
ATOM 16948 O O . ALA A 1 22 ? 8.923 3.515 17.719 1.00 0.00 22 ALA A O 10
ATOM 16955 N N . ALA A 1 23 ? 8.875 3.925 15.515 1.00 0.00 23 ALA A N 10
ATOM 16956 C CA . ALA A 1 23 ? 8.150 5.188 15.652 1.00 0.00 23 ALA A CA 10
ATOM 16957 C C . ALA A 1 23 ? 6.954 5.068 16.606 1.00 0.00 23 ALA A C 10
ATOM 16958 O O . ALA A 1 23 ? 6.778 5.893 17.495 1.00 0.00 23 ALA A O 10
ATOM 16965 N N . MET A 1 24 ? 6.158 4.010 16.440 1.00 0.00 24 MET A N 10
ATOM 16966 C CA . MET A 1 24 ? 4.961 3.718 17.215 1.00 0.00 24 MET A CA 10
ATOM 16967 C C . MET A 1 24 ? 5.239 3.568 18.710 1.00 0.00 24 MET A C 10
ATOM 16968 O O . MET A 1 24 ? 4.330 3.783 19.510 1.00 0.00 24 MET A O 10
ATOM 16982 N N . ILE A 1 25 ? 6.472 3.227 19.106 1.00 0.00 25 ILE A N 10
ATOM 16983 C CA . ILE A 1 25 ? 6.843 3.209 20.517 1.00 0.00 25 ILE A CA 10
ATOM 16984 C C . ILE A 1 25 ? 6.601 4.606 21.106 1.00 0.00 25 ILE A C 10
ATOM 16985 O O . ILE A 1 25 ? 6.238 4.725 22.271 1.00 0.00 25 ILE A O 10
ATOM 17001 N N . SER A 1 26 ? 6.756 5.651 20.285 1.00 0.00 26 SER A N 10
ATOM 17002 C CA . SER A 1 26 ? 6.365 7.017 20.586 1.00 0.00 26 SER A CA 10
ATOM 17003 C C . SER A 1 26 ? 4.984 7.260 19.960 1.00 0.00 26 SER A C 10
ATOM 17004 O O . SER A 1 26 ? 4.912 7.702 18.812 1.00 0.00 26 SER A O 10
ATOM 17012 N N . PRO A 1 27 ? 3.878 6.983 20.678 1.00 0.00 27 PRO A N 10
ATOM 17013 C CA . PRO A 1 27 ? 2.534 6.962 20.114 1.00 0.00 27 PRO A CA 10
ATOM 17014 C C . PRO A 1 27 ? 2.187 8.187 19.271 1.00 0.00 27 PRO A C 10
ATOM 17015 O O . PRO A 1 27 ? 1.600 8.032 18.205 1.00 0.00 27 PRO A O 10
ATOM 17026 N N . THR A 1 28 ? 2.553 9.389 19.720 1.00 0.00 28 THR A N 10
ATOM 17027 C CA . THR A 1 28 ? 2.335 10.636 18.999 1.00 0.00 28 THR A CA 10
ATOM 17028 C C . THR A 1 28 ? 2.814 10.535 17.545 1.00 0.00 28 THR A C 10
ATOM 17029 O O . THR A 1 28 ? 2.094 10.896 16.612 1.00 0.00 28 THR A O 10
ATOM 17040 N N . LEU A 1 29 ? 4.052 10.058 17.376 1.00 0.00 29 LEU A N 10
ATOM 17041 C CA . LEU A 1 29 ? 4.755 10.047 16.105 1.00 0.00 29 LEU A CA 10
ATOM 17042 C C . LEU A 1 29 ? 4.010 9.191 15.082 1.00 0.00 29 LEU A C 10
ATOM 17043 O O . LEU A 1 29 ? 3.938 9.557 13.915 1.00 0.00 29 LEU A O 10
ATOM 17059 N N . LYS A 1 30 ? 3.434 8.068 15.518 1.00 0.00 30 LYS A N 10
ATOM 17060 C CA . LYS A 1 30 ? 2.540 7.291 14.671 1.00 0.00 30 LYS A CA 10
ATOM 17061 C C . LYS A 1 30 ? 1.212 8.031 14.546 1.00 0.00 30 LYS A C 10
ATOM 17062 O O . LYS A 1 30 ? 0.819 8.384 13.444 1.00 0.00 30 LYS A O 10
ATOM 17081 N N . ALA A 1 31 ? 0.515 8.253 15.662 1.00 0.00 31 ALA A N 10
ATOM 17082 C CA . ALA A 1 31 ? -0.857 8.748 15.720 1.00 0.00 31 ALA A CA 10
ATOM 17083 C C . ALA A 1 31 ? -1.152 9.891 14.746 1.00 0.00 31 ALA A C 10
ATOM 17084 O O . ALA A 1 31 ? -2.184 9.878 14.079 1.00 0.00 31 ALA A O 10
ATOM 17091 N N . MET A 1 32 ? -0.276 10.897 14.684 1.00 0.00 32 MET A N 10
ATOM 17092 C CA . MET A 1 32 ? -0.516 12.071 13.850 1.00 0.00 32 MET A CA 10
ATOM 17093 C C . MET A 1 32 ? -0.366 11.785 12.351 1.00 0.00 32 MET A C 10
ATOM 17094 O O . MET A 1 32 ? -0.869 12.555 11.533 1.00 0.00 32 MET A O 10
ATOM 17108 N N . ILE A 1 33 ? 0.342 10.717 11.984 1.00 0.00 33 ILE A N 10
ATOM 17109 C CA . ILE A 1 33 ? 0.639 10.350 10.607 1.00 0.00 33 ILE A CA 10
ATOM 17110 C C . ILE A 1 33 ? -0.078 9.027 10.315 1.00 0.00 33 ILE A C 10
ATOM 17111 O O . ILE A 1 33 ? -0.718 8.469 11.202 1.00 0.00 33 ILE A O 10
ATOM 17127 N N . GLU A 1 34 ? 0.006 8.517 9.085 1.00 0.00 34 GLU A N 10
ATOM 17128 C CA . GLU A 1 34 ? -0.437 7.172 8.718 1.00 0.00 34 GLU A CA 10
ATOM 17129 C C . GLU A 1 34 ? -1.963 6.966 8.730 1.00 0.00 34 GLU A C 10
ATOM 17130 O O . GLU A 1 34 ? -2.515 6.492 7.745 1.00 0.00 34 GLU A O 10
ATOM 17142 N N . GLY A 1 35 ? -2.665 7.291 9.817 1.00 0.00 35 GLY A N 10
ATOM 17143 C CA . GLY A 1 35 ? -4.120 7.315 9.848 1.00 0.00 35 GLY A CA 10
ATOM 17144 C C . GLY A 1 35 ? -4.648 8.338 8.846 1.00 0.00 35 GLY A C 10
ATOM 17145 O O . GLY A 1 35 ? -5.264 7.958 7.846 1.00 0.00 35 GLY A O 10
ATOM 17149 N N . PRO A 1 36 ? -4.400 9.639 9.066 1.00 0.00 36 PRO A N 10
ATOM 17150 C CA . PRO A 1 36 ? -4.742 10.663 8.094 1.00 0.00 36 PRO A CA 10
ATOM 17151 C C . PRO A 1 36 ? -3.737 10.650 6.933 1.00 0.00 36 PRO A C 10
ATOM 17152 O O . PRO A 1 36 ? -3.090 11.655 6.644 1.00 0.00 36 PRO A O 10
ATOM 17163 N N . PHE A 1 37 ? -3.603 9.520 6.229 1.00 0.00 37 PHE A N 10
ATOM 17164 C CA . PHE A 1 37 ? -2.608 9.368 5.172 1.00 0.00 37 PHE A CA 10
ATOM 17165 C C . PHE A 1 37 ? -2.910 10.190 3.930 1.00 0.00 37 PHE A C 10
ATOM 17166 O O . PHE A 1 37 ? -2.098 10.191 3.007 1.00 0.00 37 PHE A O 10
ATOM 17183 N N . ARG A 1 38 ? -4.031 10.911 3.892 1.00 0.00 38 ARG A N 10
ATOM 17184 C CA . ARG A 1 38 ? -4.343 11.803 2.781 1.00 0.00 38 ARG A CA 10
ATOM 17185 C C . ARG A 1 38 ? -3.222 12.821 2.502 1.00 0.00 38 ARG A C 10
ATOM 17186 O O . ARG A 1 38 ? -3.217 13.411 1.425 1.00 0.00 38 ARG A O 10
ATOM 17207 N N . GLU A 1 39 ? -2.269 13.019 3.429 1.00 0.00 39 GLU A N 10
ATOM 17208 C CA . GLU A 1 39 ? -1.076 13.830 3.187 1.00 0.00 39 GLU A CA 10
ATOM 17209 C C . GLU A 1 39 ? 0.219 13.071 3.538 1.00 0.00 39 GLU A C 10
ATOM 17210 O O . GLU A 1 39 ? 1.262 13.695 3.712 1.00 0.00 39 GLU A O 10
ATOM 17222 N N . SER A 1 40 ? 0.173 11.735 3.637 1.00 0.00 40 SER A N 10
ATOM 17223 C CA . SER A 1 40 ? 1.250 10.822 4.040 1.00 0.00 40 SER A CA 10
ATOM 17224 C C . SER A 1 40 ? 1.758 11.069 5.468 1.00 0.00 40 SER A C 10
ATOM 17225 O O . SER A 1 40 ? 1.590 10.225 6.348 1.00 0.00 40 SER A O 10
ATOM 17233 N N . LYS A 1 41 ? 2.372 12.235 5.680 1.00 0.00 41 LYS A N 10
ATOM 17234 C CA . LYS A 1 41 ? 2.827 12.760 6.960 1.00 0.00 41 LYS A CA 10
ATOM 17235 C C . LYS A 1 41 ? 4.050 12.020 7.502 1.00 0.00 41 LYS A C 10
ATOM 17236 O O . LYS A 1 41 ? 4.408 12.178 8.664 1.00 0.00 41 LYS A O 10
ATOM 17255 N N . GLY A 1 42 ? 4.783 11.307 6.645 1.00 0.00 42 GLY A N 10
ATOM 17256 C CA . GLY A 1 42 ? 5.984 10.589 7.047 1.00 0.00 42 GLY A CA 10
ATOM 17257 C C . GLY A 1 42 ? 7.194 11.477 7.333 1.00 0.00 42 GLY A C 10
ATOM 17258 O O . GLY A 1 42 ? 8.317 10.986 7.224 1.00 0.00 42 GLY A O 10
ATOM 17262 N N . ARG A 1 43 ? 7.008 12.752 7.697 1.00 0.00 43 ARG A N 10
ATOM 17263 C CA . ARG A 1 43 ? 8.092 13.684 7.949 1.00 0.00 43 ARG A CA 10
ATOM 17264 C C . ARG A 1 43 ? 7.685 14.737 8.982 1.00 0.00 43 ARG A C 10
ATOM 17265 O O . ARG A 1 43 ? 6.927 15.646 8.654 1.00 0.00 43 ARG A O 10
ATOM 17286 N N . ILE A 1 44 ? 8.193 14.635 10.214 1.00 0.00 44 ILE A N 10
ATOM 17287 C CA . ILE A 1 44 ? 8.039 15.674 11.227 1.00 0.00 44 ILE A CA 10
ATOM 17288 C C . ILE A 1 44 ? 9.279 16.569 11.166 1.00 0.00 44 ILE A C 10
ATOM 17289 O O . ILE A 1 44 ? 10.404 16.091 11.332 1.00 0.00 44 ILE A O 10
ATOM 17305 N N . GLU A 1 45 ? 9.071 17.860 10.894 1.00 0.00 45 GLU A N 10
ATOM 17306 C CA . GLU A 1 45 ? 10.131 18.818 10.637 1.00 0.00 45 GLU A CA 10
ATOM 17307 C C . GLU A 1 45 ? 10.407 19.666 11.876 1.00 0.00 45 GLU A C 10
ATOM 17308 O O . GLU A 1 45 ? 9.760 20.691 12.078 1.00 0.00 45 GLU A O 10
ATOM 17320 N N . LEU A 1 46 ? 11.413 19.299 12.674 1.00 0.00 46 LEU A N 10
ATOM 17321 C CA . LEU A 1 46 ? 11.781 20.059 13.861 1.00 0.00 46 LEU A CA 10
ATOM 17322 C C . LEU A 1 46 ? 12.766 21.133 13.412 1.00 0.00 46 LEU A C 10
ATOM 17323 O O . LEU A 1 46 ? 13.934 21.152 13.802 1.00 0.00 46 LEU A O 10
ATOM 17339 N N . LYS A 1 47 ? 12.269 22.024 12.552 1.00 0.00 47 LYS A N 10
ATOM 17340 C CA . LYS A 1 47 ? 13.031 23.109 11.970 1.00 0.00 47 LYS A CA 10
ATOM 17341 C C . LYS A 1 47 ? 13.807 23.861 13.055 1.00 0.00 47 LYS A C 10
ATOM 17342 O O . LYS A 1 47 ? 13.228 24.324 14.034 1.00 0.00 47 LYS A O 10
ATOM 17361 N N . GLN A 1 48 ? 15.130 23.909 12.888 1.00 0.00 48 GLN A N 10
ATOM 17362 C CA . GLN A 1 48 ? 16.109 24.585 13.740 1.00 0.00 48 GLN A CA 10
ATOM 17363 C C . GLN A 1 48 ? 16.577 23.702 14.902 1.00 0.00 48 GLN A C 10
ATOM 17364 O O . GLN A 1 48 ? 17.646 23.952 15.460 1.00 0.00 48 GLN A O 10
ATOM 17378 N N . PHE A 1 49 ? 15.807 22.679 15.276 1.00 0.00 49 PHE A N 10
ATOM 17379 C CA . PHE A 1 49 ? 16.136 21.813 16.398 1.00 0.00 49 PHE A CA 10
ATOM 17380 C C . PHE A 1 49 ? 17.439 21.072 16.098 1.00 0.00 49 PHE A C 10
ATOM 17381 O O . PHE A 1 49 ? 17.627 20.605 14.973 1.00 0.00 49 PHE A O 10
ATOM 17398 N N . ASP A 1 50 ? 18.338 20.969 17.083 1.00 0.00 50 ASP A N 10
ATOM 17399 C CA . ASP A 1 50 ? 19.696 20.495 16.854 1.00 0.00 50 ASP A CA 10
ATOM 17400 C C . ASP A 1 50 ? 19.763 19.088 16.252 1.00 0.00 50 ASP A C 10
ATOM 17401 O O . ASP A 1 50 ? 19.126 18.149 16.736 1.00 0.00 50 ASP A O 10
ATOM 17410 N N . SER A 1 51 ? 20.606 18.964 15.221 1.00 0.00 51 SER A N 10
ATOM 17411 C CA . SER A 1 51 ? 20.938 17.757 14.492 1.00 0.00 51 SER A CA 10
ATOM 17412 C C . SER A 1 51 ? 21.159 16.565 15.420 1.00 0.00 51 SER A C 10
ATOM 17413 O O . SER A 1 51 ? 20.479 15.544 15.322 1.00 0.00 51 SER A O 10
ATOM 17421 N N . HIS A 1 52 ? 22.148 16.691 16.303 1.00 0.00 52 HIS A N 10
ATOM 17422 C CA . HIS A 1 52 ? 22.633 15.587 17.107 1.00 0.00 52 HIS A CA 10
ATOM 17423 C C . HIS A 1 52 ? 21.704 15.314 18.281 1.00 0.00 52 HIS A C 10
ATOM 17424 O O . HIS A 1 52 ? 21.562 14.169 18.695 1.00 0.00 52 HIS A O 10
ATOM 17438 N N . ILE A 1 53 ? 21.030 16.337 18.805 1.00 0.00 53 ILE A N 10
ATOM 17439 C CA . ILE A 1 53 ? 19.995 16.104 19.799 1.00 0.00 53 ILE A CA 10
ATOM 17440 C C . ILE A 1 53 ? 18.888 15.241 19.197 1.00 0.00 53 ILE A C 10
ATOM 17441 O O . ILE A 1 53 ? 18.546 14.201 19.761 1.00 0.00 53 ILE A O 10
ATOM 17457 N N . LEU A 1 54 ? 18.334 15.639 18.046 1.00 0.00 54 LEU A N 10
ATOM 17458 C CA . LEU A 1 54 ? 17.303 14.816 17.428 1.00 0.00 54 LEU A CA 10
ATOM 17459 C C . LEU A 1 54 ? 17.870 13.427 17.103 1.00 0.00 54 LEU A C 10
ATOM 17460 O O . LEU A 1 54 ? 17.198 12.423 17.334 1.00 0.00 54 LEU A O 10
ATOM 17476 N N . GLU A 1 55 ? 19.127 13.361 16.640 1.00 0.00 55 GLU A N 10
ATOM 17477 C CA . GLU A 1 55 ? 19.833 12.100 16.432 1.00 0.00 55 GLU A CA 10
ATOM 17478 C C . GLU A 1 55 ? 19.774 11.213 17.685 1.00 0.00 55 GLU A C 10
ATOM 17479 O O . GLU A 1 55 ? 19.364 10.057 17.612 1.00 0.00 55 GLU A O 10
ATOM 17491 N N . LYS A 1 56 ? 20.174 11.746 18.844 1.00 0.00 56 LYS A N 10
ATOM 17492 C CA . LYS A 1 56 ? 20.153 10.993 20.090 1.00 0.00 56 LYS A CA 10
ATOM 17493 C C . LYS A 1 56 ? 18.724 10.583 20.442 1.00 0.00 56 LYS A C 10
ATOM 17494 O O . LYS A 1 56 ? 18.509 9.458 20.880 1.00 0.00 56 LYS A O 10
ATOM 17513 N N . ALA A 1 57 ? 17.742 11.464 20.235 1.00 0.00 57 ALA A N 10
ATOM 17514 C CA . ALA A 1 57 ? 16.345 11.125 20.477 1.00 0.00 57 ALA A CA 10
ATOM 17515 C C . ALA A 1 57 ? 15.906 9.913 19.641 1.00 0.00 57 ALA A C 10
ATOM 17516 O O . ALA A 1 57 ? 15.352 8.951 20.175 1.00 0.00 57 ALA A O 10
ATOM 17523 N N . VAL A 1 58 ? 16.155 9.927 18.327 1.00 0.00 58 VAL A N 10
ATOM 17524 C CA . VAL A 1 58 ? 15.777 8.784 17.495 1.00 0.00 58 VAL A CA 10
ATOM 17525 C C . VAL A 1 58 ? 16.584 7.539 17.883 1.00 0.00 58 VAL A C 10
ATOM 17526 O O . VAL A 1 58 ? 16.036 6.435 17.938 1.00 0.00 58 VAL A O 10
ATOM 17539 N N . GLU A 1 59 ? 17.875 7.708 18.193 1.00 0.00 59 GLU A N 10
ATOM 17540 C CA . GLU A 1 59 ? 18.708 6.600 18.638 1.00 0.00 59 GLU A CA 10
ATOM 17541 C C . GLU A 1 59 ? 18.139 6.007 19.935 1.00 0.00 59 GLU A C 10
ATOM 17542 O O . GLU A 1 59 ? 18.087 4.789 20.070 1.00 0.00 59 GLU A O 10
ATOM 17554 N N . TYR A 1 60 ? 17.657 6.837 20.866 1.00 0.00 60 TYR A N 10
ATOM 17555 C CA . TYR A 1 60 ? 16.937 6.328 22.026 1.00 0.00 60 TYR A CA 10
ATOM 17556 C C . TYR A 1 60 ? 15.766 5.470 21.574 1.00 0.00 60 TYR A C 10
ATOM 17557 O O . TYR A 1 60 ? 15.584 4.387 22.114 1.00 0.00 60 TYR A O 10
ATOM 17575 N N . LEU A 1 61 ? 14.945 5.932 20.628 1.00 0.00 61 LEU A N 10
ATOM 17576 C CA . LEU A 1 61 ? 13.777 5.147 20.241 1.00 0.00 61 LEU A CA 10
ATOM 17577 C C . LEU A 1 61 ? 14.205 3.775 19.707 1.00 0.00 61 LEU A C 10
ATOM 17578 O O . LEU A 1 61 ? 13.643 2.749 20.094 1.00 0.00 61 LEU A O 10
ATOM 17594 N N . ASN A 1 62 ? 15.252 3.738 18.875 1.00 0.00 62 ASN A N 10
ATOM 17595 C CA . ASN A 1 62 ? 15.874 2.471 18.487 1.00 0.00 62 ASN A CA 10
ATOM 17596 C C . ASN A 1 62 ? 16.296 1.667 19.727 1.00 0.00 62 ASN A C 10
ATOM 17597 O O . ASN A 1 62 ? 16.006 0.475 19.843 1.00 0.00 62 ASN A O 10
ATOM 17608 N N . TYR A 1 63 ? 16.957 2.318 20.682 1.00 0.00 63 TYR A N 10
ATOM 17609 C CA . TYR A 1 63 ? 17.324 1.700 21.947 1.00 0.00 63 TYR A CA 10
ATOM 17610 C C . TYR A 1 63 ? 16.088 1.159 22.678 1.00 0.00 63 TYR A C 10
ATOM 17611 O O . TYR A 1 63 ? 16.154 0.112 23.312 1.00 0.00 63 TYR A O 10
ATOM 17629 N N . ASN A 1 64 ? 14.946 1.840 22.587 1.00 0.00 64 ASN A N 10
ATOM 17630 C CA . ASN A 1 64 ? 13.705 1.406 23.206 1.00 0.00 64 ASN A CA 10
ATOM 17631 C C . ASN A 1 64 ? 13.169 0.167 22.486 1.00 0.00 64 ASN A C 10
ATOM 17632 O O . ASN A 1 64 ? 12.637 -0.734 23.135 1.00 0.00 64 ASN A O 10
ATOM 17643 N N . LEU A 1 65 ? 13.295 0.113 21.157 1.00 0.00 65 LEU A N 10
ATOM 17644 C CA . LEU A 1 65 ? 12.977 -1.099 20.409 1.00 0.00 65 LEU A CA 10
ATOM 17645 C C . LEU A 1 65 ? 13.853 -2.250 20.913 1.00 0.00 65 LEU A C 10
ATOM 17646 O O . LEU A 1 65 ? 13.335 -3.317 21.238 1.00 0.00 65 LEU A O 10
ATOM 17662 N N . LYS A 1 66 ? 15.168 -2.028 21.034 1.00 0.00 66 LYS A N 10
ATOM 17663 C CA . LYS A 1 66 ? 16.083 -3.003 21.627 1.00 0.00 66 LYS A CA 10
ATOM 17664 C C . LYS A 1 66 ? 15.597 -3.426 23.016 1.00 0.00 66 LYS A C 10
ATOM 17665 O O . LYS A 1 66 ? 15.449 -4.617 23.268 1.00 0.00 66 LYS A O 10
ATOM 17684 N N . TYR A 1 67 ? 15.329 -2.466 23.904 1.00 0.00 67 TYR A N 10
ATOM 17685 C CA . TYR A 1 67 ? 14.820 -2.693 25.253 1.00 0.00 67 TYR A CA 10
ATOM 17686 C C . TYR A 1 67 ? 13.566 -3.574 25.222 1.00 0.00 67 TYR A C 10
ATOM 17687 O O . TYR A 1 67 ? 13.420 -4.483 26.033 1.00 0.00 67 TYR A O 10
ATOM 17705 N N . SER A 1 68 ? 12.656 -3.309 24.283 1.00 0.00 68 SER A N 10
ATOM 17706 C CA . SER A 1 68 ? 11.456 -4.116 24.103 1.00 0.00 68 SER A CA 10
ATOM 17707 C C . SER A 1 68 ? 11.841 -5.544 23.693 1.00 0.00 68 SER A C 10
ATOM 17708 O O . SER A 1 68 ? 11.520 -6.503 24.393 1.00 0.00 68 SER A O 10
ATOM 17716 N N . GLY A 1 69 ? 12.567 -5.681 22.578 1.00 0.00 69 GLY A N 10
ATOM 17717 C CA . GLY A 1 69 ? 13.031 -6.960 22.051 1.00 0.00 69 GLY A CA 10
ATOM 17718 C C . GLY A 1 69 ? 13.765 -7.786 23.108 1.00 0.00 69 GLY A C 10
ATOM 17719 O O . GLY A 1 69 ? 13.642 -9.008 23.144 1.00 0.00 69 GLY A O 10
ATOM 17723 N N . VAL A 1 70 ? 14.506 -7.108 23.988 1.00 0.00 70 VAL A N 10
ATOM 17724 C CA . VAL A 1 70 ? 15.204 -7.691 25.125 1.00 0.00 70 VAL A CA 10
ATOM 17725 C C . VAL A 1 70 ? 14.300 -8.615 25.951 1.00 0.00 70 VAL A C 10
ATOM 17726 O O . VAL A 1 70 ? 14.801 -9.561 26.556 1.00 0.00 70 VAL A O 10
ATOM 17739 N N . SER A 1 71 ? 12.985 -8.359 25.990 1.00 0.00 71 SER A N 10
ATOM 17740 C CA . SER A 1 71 ? 11.968 -9.233 26.570 1.00 0.00 71 SER A CA 10
ATOM 17741 C C . SER A 1 71 ? 11.980 -9.266 28.104 1.00 0.00 71 SER A C 10
ATOM 17742 O O . SER A 1 71 ? 10.935 -9.071 28.724 1.00 0.00 71 SER A O 10
ATOM 17750 N N . GLU A 1 72 ? 13.129 -9.526 28.733 1.00 0.00 72 GLU A N 10
ATOM 17751 C CA . GLU A 1 72 ? 13.244 -9.686 30.178 1.00 0.00 72 GLU A CA 10
ATOM 17752 C C . GLU A 1 72 ? 13.200 -8.320 30.877 1.00 0.00 72 GLU A C 10
ATOM 17753 O O . GLU A 1 72 ? 14.195 -7.883 31.461 1.00 0.00 72 GLU A O 10
ATOM 17765 N N . ASP A 1 73 ? 12.030 -7.670 30.818 1.00 0.00 73 ASP A N 10
ATOM 17766 C CA . ASP A 1 73 ? 11.649 -6.425 31.487 1.00 0.00 73 ASP A CA 10
ATOM 17767 C C . ASP A 1 73 ? 12.448 -5.224 30.979 1.00 0.00 73 ASP A C 10
ATOM 17768 O O . ASP A 1 73 ? 11.891 -4.280 30.425 1.00 0.00 73 ASP A O 10
ATOM 17777 N N . ASP A 1 74 ? 13.757 -5.268 31.210 1.00 0.00 74 ASP A N 10
ATOM 17778 C CA . ASP A 1 74 ? 14.724 -4.241 30.866 1.00 0.00 74 ASP A CA 10
ATOM 17779 C C . ASP A 1 74 ? 16.120 -4.811 30.603 1.00 0.00 74 ASP A C 10
ATOM 17780 O O . ASP A 1 74 ? 16.957 -4.082 30.076 1.00 0.00 74 ASP A O 10
ATOM 17789 N N . ASP A 1 75 ? 16.397 -6.067 30.990 1.00 0.00 75 ASP A N 10
ATOM 17790 C CA . ASP A 1 75 ? 17.727 -6.678 31.012 1.00 0.00 75 ASP A CA 10
ATOM 17791 C C . ASP A 1 75 ? 18.628 -5.991 32.040 1.00 0.00 75 ASP A C 10
ATOM 17792 O O . ASP A 1 75 ? 18.987 -6.582 33.055 1.00 0.00 75 ASP A O 10
ATOM 17801 N N . GLU A 1 76 ? 18.982 -4.737 31.770 1.00 0.00 76 GLU A N 10
ATOM 17802 C CA . GLU A 1 76 ? 19.644 -3.824 32.672 1.00 0.00 76 GLU A CA 10
ATOM 17803 C C . GLU A 1 76 ? 19.269 -2.437 32.160 1.00 0.00 76 GLU A C 10
ATOM 17804 O O . GLU A 1 76 ? 19.261 -2.210 30.951 1.00 0.00 76 GLU A O 10
ATOM 17816 N N . ILE A 1 77 ? 18.922 -1.525 33.065 1.00 0.00 77 ILE A N 10
ATOM 17817 C CA . ILE A 1 77 ? 18.446 -0.202 32.701 1.00 0.00 77 ILE A CA 10
ATOM 17818 C C . ILE A 1 77 ? 19.563 0.521 31.934 1.00 0.00 77 ILE A C 10
ATOM 17819 O O . ILE A 1 77 ? 20.652 0.696 32.481 1.00 0.00 77 ILE A O 10
ATOM 17835 N N . PRO A 1 78 ? 19.340 0.930 30.676 1.00 0.00 78 PRO A N 10
ATOM 17836 C CA . PRO A 1 78 ? 20.387 1.512 29.862 1.00 0.00 78 PRO A CA 10
ATOM 17837 C C . PRO A 1 78 ? 20.629 2.966 30.262 1.00 0.00 78 PRO A C 10
ATOM 17838 O O . PRO A 1 78 ? 19.745 3.811 30.121 1.00 0.00 78 PRO A O 10
ATOM 17849 N N . GLU A 1 79 ? 21.848 3.277 30.711 1.00 0.00 79 GLU A N 10
ATOM 17850 C CA . GLU A 1 79 ? 22.292 4.646 30.927 1.00 0.00 79 GLU A CA 10
ATOM 17851 C C . GLU A 1 79 ? 22.519 5.306 29.562 1.00 0.00 79 GLU A C 10
ATOM 17852 O O . GLU A 1 79 ? 23.655 5.515 29.142 1.00 0.00 79 GLU A O 10
ATOM 17864 N N . PHE A 1 80 ? 21.418 5.572 28.853 1.00 0.00 80 PHE A N 10
ATOM 17865 C CA . PHE A 1 80 ? 21.388 6.035 27.477 1.00 0.00 80 PHE A CA 10
ATOM 17866 C C . PHE A 1 80 ? 22.284 7.257 27.227 1.00 0.00 80 PHE A C 10
ATOM 17867 O O . PHE A 1 80 ? 22.568 8.043 28.134 1.00 0.00 80 PHE A O 10
ATOM 17884 N N . GLU A 1 81 ? 22.722 7.404 25.974 1.00 0.00 81 GLU A N 10
ATOM 17885 C CA . GLU A 1 81 ? 23.645 8.428 25.526 1.00 0.00 81 GLU A CA 10
ATOM 17886 C C . GLU A 1 81 ? 23.021 9.821 25.591 1.00 0.00 81 GLU A C 10
ATOM 17887 O O . GLU A 1 81 ? 22.383 10.254 24.632 1.00 0.00 81 GLU A O 10
ATOM 17899 N N . ILE A 1 82 ? 23.264 10.551 26.680 1.00 0.00 82 ILE A N 10
ATOM 17900 C CA . ILE A 1 82 ? 22.918 11.963 26.772 1.00 0.00 82 ILE A CA 10
ATOM 17901 C C . ILE A 1 82 ? 24.164 12.750 27.200 1.00 0.00 82 ILE A C 10
ATOM 17902 O O . ILE A 1 82 ? 24.378 12.949 28.395 1.00 0.00 82 ILE A O 10
ATOM 17918 N N . PRO A 1 83 ? 25.001 13.195 26.248 1.00 0.00 83 PRO A N 10
ATOM 17919 C CA . PRO A 1 83 ? 26.106 14.096 26.530 1.00 0.00 83 PRO A CA 10
ATOM 17920 C C . PRO A 1 83 ? 25.677 15.400 27.205 1.00 0.00 83 PRO A C 10
ATOM 17921 O O . PRO A 1 83 ? 24.494 15.742 27.257 1.00 0.00 83 PRO A O 10
ATOM 17932 N N . THR A 1 84 ? 26.664 16.126 27.735 1.00 0.00 84 THR A N 10
ATOM 17933 C CA . THR A 1 84 ? 26.473 17.368 28.460 1.00 0.00 84 THR A CA 10
ATOM 17934 C C . THR A 1 84 ? 25.625 18.342 27.642 1.00 0.00 84 THR A C 10
ATOM 17935 O O . THR A 1 84 ? 25.833 18.480 26.436 1.00 0.00 84 THR A O 10
ATOM 17946 N N . GLU A 1 85 ? 24.673 19.008 28.295 1.00 0.00 85 GLU A N 10
ATOM 17947 C CA . GLU A 1 85 ? 23.819 20.053 27.740 1.00 0.00 85 GLU A CA 10
ATOM 17948 C C . GLU A 1 85 ? 22.734 19.513 26.801 1.00 0.00 85 GLU A C 10
ATOM 17949 O O . GLU A 1 85 ? 21.618 20.033 26.822 1.00 0.00 85 GLU A O 10
ATOM 17961 N N . MET A 1 86 ? 23.043 18.486 25.996 1.00 0.00 86 MET A N 10
ATOM 17962 C CA . MET A 1 86 ? 22.103 17.859 25.069 1.00 0.00 86 MET A CA 10
ATOM 17963 C C . MET A 1 86 ? 20.745 17.655 25.744 1.00 0.00 86 MET A C 10
ATOM 17964 O O . MET A 1 86 ? 19.714 18.062 25.213 1.00 0.00 86 MET A O 10
ATOM 17978 N N . SER A 1 87 ? 20.786 17.082 26.949 1.00 0.00 87 SER A N 10
ATOM 17979 C CA . SER A 1 87 ? 19.691 16.950 27.899 1.00 0.00 87 SER A CA 10
ATOM 17980 C C . SER A 1 87 ? 18.622 18.043 27.781 1.00 0.00 87 SER A C 10
ATOM 17981 O O . SER A 1 87 ? 17.441 17.730 27.634 1.00 0.00 87 SER A O 10
ATOM 17989 N N . LEU A 1 88 ? 19.025 19.313 27.881 1.00 0.00 88 LEU A N 10
ATOM 17990 C CA . LEU A 1 88 ? 18.099 20.436 28.001 1.00 0.00 88 LEU A CA 10
ATOM 17991 C C . LEU A 1 88 ? 17.084 20.427 26.859 1.00 0.00 88 LEU A C 10
ATOM 17992 O O . LEU A 1 88 ? 15.880 20.349 27.092 1.00 0.00 88 LEU A O 10
ATOM 18008 N N . GLU A 1 89 ? 17.569 20.509 25.621 1.00 0.00 89 GLU A N 10
ATOM 18009 C CA . GLU A 1 89 ? 16.697 20.506 24.457 1.00 0.00 89 GLU A CA 10
ATOM 18010 C C . GLU A 1 89 ? 16.193 19.082 24.187 1.00 0.00 89 GLU A C 10
ATOM 18011 O O . GLU A 1 89 ? 15.038 18.900 23.804 1.00 0.00 89 GLU A O 10
ATOM 18023 N N . LEU A 1 90 ? 17.027 18.063 24.420 1.00 0.00 90 LEU A N 10
ATOM 18024 C CA . LEU A 1 90 ? 16.646 16.663 24.260 1.00 0.00 90 LEU A CA 10
ATOM 18025 C C . LEU A 1 90 ? 15.347 16.360 25.004 1.00 0.00 90 LEU A C 10
ATOM 18026 O O . LEU A 1 90 ? 14.500 15.630 24.494 1.00 0.00 90 LEU A O 10
ATOM 18042 N N . LEU A 1 91 ? 15.170 16.941 26.193 1.00 0.00 91 LEU A N 10
ATOM 18043 C CA . LEU A 1 91 ? 13.956 16.794 26.982 1.00 0.00 91 LEU A CA 10
ATOM 18044 C C . LEU A 1 91 ? 12.719 17.134 26.138 1.00 0.00 91 LEU A C 10
ATOM 18045 O O . LEU A 1 91 ? 11.717 16.424 26.177 1.00 0.00 91 LEU A O 10
ATOM 18061 N N . LEU A 1 92 ? 12.794 18.190 25.324 1.00 0.00 92 LEU A N 10
ATOM 18062 C CA . LEU A 1 92 ? 11.688 18.576 24.459 1.00 0.00 92 LEU A CA 10
ATOM 18063 C C . LEU A 1 92 ? 11.402 17.472 23.437 1.00 0.00 92 LEU A C 10
ATOM 18064 O O . LEU A 1 92 ? 10.246 17.112 23.228 1.00 0.00 92 LEU A O 10
ATOM 18080 N N . ALA A 1 93 ? 12.443 16.898 22.824 1.00 0.00 93 ALA A N 10
ATOM 18081 C CA . ALA A 1 93 ? 12.262 15.759 21.927 1.00 0.00 93 ALA A CA 10
ATOM 18082 C C . ALA A 1 93 ? 11.600 14.603 22.674 1.00 0.00 93 ALA A C 10
ATOM 18083 O O . ALA A 1 93 ? 10.644 14.009 22.181 1.00 0.00 93 ALA A O 10
ATOM 18090 N N . ALA A 1 94 ? 12.094 14.302 23.879 1.00 0.00 94 ALA A N 10
ATOM 18091 C CA . ALA A 1 94 ? 11.529 13.271 24.737 1.00 0.00 94 ALA A CA 10
ATOM 18092 C C . ALA A 1 94 ? 10.048 13.534 25.013 1.00 0.00 94 ALA A C 10
ATOM 18093 O O . ALA A 1 94 ? 9.265 12.590 25.062 1.00 0.00 94 ALA A O 10
ATOM 18100 N N . ASP A 1 95 ? 9.655 14.799 25.181 1.00 0.00 95 ASP A N 10
ATOM 18101 C CA . ASP A 1 95 ? 8.252 15.177 25.320 1.00 0.00 95 ASP A CA 10
ATOM 18102 C C . ASP A 1 95 ? 7.484 14.922 24.023 1.00 0.00 95 ASP A C 10
ATOM 18103 O O . ASP A 1 95 ? 6.446 14.267 24.056 1.00 0.00 95 ASP A O 10
ATOM 18112 N N . TYR A 1 96 ? 7.972 15.446 22.892 1.00 0.00 96 TYR A N 10
ATOM 18113 C CA . TYR A 1 96 ? 7.306 15.293 21.599 1.00 0.00 96 TYR A CA 10
ATOM 18114 C C . TYR A 1 96 ? 7.043 13.812 21.307 1.00 0.00 96 TYR A C 10
ATOM 18115 O O . TYR A 1 96 ? 5.935 13.413 20.946 1.00 0.00 96 TYR A O 10
ATOM 18133 N N . LEU A 1 97 ? 8.094 13.007 21.444 1.00 0.00 97 LEU A N 10
ATOM 18134 C CA . LEU A 1 97 ? 8.067 11.580 21.192 1.00 0.00 97 LEU A CA 10
ATOM 18135 C C . LEU A 1 97 ? 7.237 10.875 22.266 1.00 0.00 97 LEU A C 10
ATOM 18136 O O . LEU A 1 97 ? 6.237 10.224 21.971 1.00 0.00 97 LEU A O 10
ATOM 18152 N N . SER A 1 98 ? 7.667 10.994 23.521 1.00 0.00 98 SER A N 10
ATOM 18153 C CA . SER A 1 98 ? 7.117 10.246 24.636 1.00 0.00 98 SER A CA 10
ATOM 18154 C C . SER A 1 98 ? 7.182 8.734 24.385 1.00 0.00 98 SER A C 10
ATOM 18155 O O . SER A 1 98 ? 7.849 8.263 23.459 1.00 0.00 98 SER A O 10
ATOM 18163 N N . ILE A 1 99 ? 6.492 7.988 25.245 1.00 0.00 99 ILE A N 10
ATOM 18164 C CA . ILE A 1 99 ? 6.317 6.546 25.179 1.00 0.00 99 ILE A CA 10
ATOM 18165 C C . ILE A 1 99 ? 4.878 6.194 25.565 1.00 0.00 99 ILE A C 10
ATOM 18166 O O . ILE A 1 99 ? 4.267 7.010 26.293 1.00 0.00 99 ILE A O 10
ATOM 18183 N N . THR B 2 1 ? 11.477 5.761 28.828 1.00 0.00 157 THR B N 10
ATOM 18184 C CA . THR B 2 1 ? 12.407 6.077 29.933 1.00 0.00 157 THR B CA 10
ATOM 18185 C C . THR B 2 1 ? 13.188 7.379 29.699 1.00 0.00 157 THR B C 10
ATOM 18186 O O . THR B 2 1 ? 13.769 7.925 30.636 1.00 0.00 157 THR B O 10
ATOM 18199 N N . LEU B 2 2 ? 13.215 7.877 28.455 1.00 0.00 158 LEU B N 10
ATOM 18200 C CA . LEU B 2 2 ? 14.081 8.983 28.058 1.00 0.00 158 LEU B CA 10
ATOM 18201 C C . LEU B 2 2 ? 13.896 10.216 28.943 1.00 0.00 158 LEU B C 10
ATOM 18202 O O . LEU B 2 2 ? 14.876 10.859 29.306 1.00 0.00 158 LEU B O 10
ATOM 18218 N N . LYS B 2 3 ? 12.648 10.543 29.292 1.00 0.00 159 LYS B N 10
ATOM 18219 C CA . LYS B 2 3 ? 12.337 11.671 30.165 1.00 0.00 159 LYS B CA 10
ATOM 18220 C C . LYS B 2 3 ? 13.084 11.512 31.497 1.00 0.00 159 LYS B C 10
ATOM 18221 O O . LYS B 2 3 ? 13.858 12.374 31.912 1.00 0.00 159 LYS B O 10
ATOM 18240 N N . GLU B 2 4 ? 12.840 10.378 32.158 1.00 0.00 160 GLU B N 10
ATOM 18241 C CA . GLU B 2 4 ? 13.376 10.055 33.468 1.00 0.00 160 GLU B CA 10
ATOM 18242 C C . GLU B 2 4 ? 14.902 10.044 33.403 1.00 0.00 160 GLU B C 10
ATOM 18243 O O . GLU B 2 4 ? 15.568 10.647 34.239 1.00 0.00 160 GLU B O 10
ATOM 18255 N N . ARG B 2 5 ? 15.452 9.366 32.395 1.00 0.00 161 ARG B N 10
ATOM 18256 C CA . ARG B 2 5 ? 16.885 9.313 32.160 1.00 0.00 161 ARG B CA 10
ATOM 18257 C C . ARG B 2 5 ? 17.454 10.727 31.989 1.00 0.00 161 ARG B C 10
ATOM 18258 O O . ARG B 2 5 ? 18.438 11.080 32.634 1.00 0.00 161 ARG B O 10
ATOM 18279 N N . CYS B 2 6 ? 16.838 11.557 31.144 1.00 0.00 162 CYS B N 10
ATOM 18280 C CA . CYS B 2 6 ? 17.284 12.933 30.956 1.00 0.00 162 CYS B CA 10
ATOM 18281 C C . CYS B 2 6 ? 17.275 13.688 32.284 1.00 0.00 162 CYS B C 10
ATOM 18282 O O . CYS B 2 6 ? 18.283 14.284 32.657 1.00 0.00 162 CYS B O 10
ATOM 18290 N N . LEU B 2 7 ? 16.167 13.632 33.028 1.00 0.00 163 LEU B N 10
ATOM 18291 C CA . LEU B 2 7 ? 16.099 14.256 34.346 1.00 0.00 163 LEU B CA 10
ATOM 18292 C C . LEU B 2 7 ? 17.231 13.749 35.253 1.00 0.00 163 LEU B C 10
ATOM 18293 O O . LEU B 2 7 ? 17.926 14.547 35.880 1.00 0.00 163 LEU B O 10
ATOM 18309 N N . GLN B 2 8 ? 17.438 12.432 35.307 1.00 0.00 164 GLN B N 10
ATOM 18310 C CA . GLN B 2 8 ? 18.514 11.801 36.062 1.00 0.00 164 GLN B CA 10
ATOM 18311 C C . GLN B 2 8 ? 19.868 12.410 35.666 1.00 0.00 164 GLN B C 10
ATOM 18312 O O . GLN B 2 8 ? 20.652 12.809 36.530 1.00 0.00 164 GLN B O 10
ATOM 18326 N N . VAL B 2 9 ? 20.145 12.509 34.364 1.00 0.00 165 VAL B N 10
ATOM 18327 C CA . VAL B 2 9 ? 21.371 13.116 33.860 1.00 0.00 165 VAL B CA 10
ATOM 18328 C C . VAL B 2 9 ? 21.475 14.573 34.317 1.00 0.00 165 VAL B C 10
ATOM 18329 O O . VAL B 2 9 ? 22.507 14.971 34.854 1.00 0.00 165 VAL B O 10
ATOM 18342 N N . VAL B 2 10 ? 20.422 15.376 34.126 1.00 0.00 166 VAL B N 10
ATOM 18343 C CA . VAL B 2 10 ? 20.411 16.771 34.561 1.00 0.00 166 VAL B CA 10
ATOM 18344 C C . VAL B 2 10 ? 20.765 16.855 36.047 1.00 0.00 166 VAL B C 10
ATOM 18345 O O . VAL B 2 10 ? 21.664 17.605 36.421 1.00 0.00 166 VAL B O 10
ATOM 18358 N N . ARG B 2 11 ? 20.082 16.070 36.886 1.00 0.00 167 ARG B N 10
ATOM 18359 C CA . ARG B 2 11 ? 20.359 15.985 38.314 1.00 0.00 167 ARG B CA 10
ATOM 18360 C C . ARG B 2 11 ? 21.837 15.659 38.552 1.00 0.00 167 ARG B C 10
ATOM 18361 O O . ARG B 2 11 ? 22.511 16.361 39.306 1.00 0.00 167 ARG B O 10
ATOM 18382 N N . SER B 2 12 ? 22.351 14.618 37.888 1.00 0.00 168 SER B N 10
ATOM 18383 C CA . SER B 2 12 ? 23.755 14.231 37.992 1.00 0.00 168 SER B CA 10
ATOM 18384 C C . SER B 2 12 ? 24.689 15.391 37.638 1.00 0.00 168 SER B C 10
ATOM 18385 O O . SER B 2 12 ? 25.709 15.585 38.293 1.00 0.00 168 SER B O 10
ATOM 18393 N N . LEU B 2 13 ? 24.362 16.136 36.580 1.00 0.00 169 LEU B N 10
ATOM 18394 C CA . LEU B 2 13 ? 25.171 17.245 36.102 1.00 0.00 169 LEU B CA 10
ATOM 18395 C C . LEU B 2 13 ? 25.152 18.379 37.127 1.00 0.00 169 LEU B C 10
ATOM 18396 O O . LEU B 2 13 ? 26.205 18.816 37.586 1.00 0.00 169 LEU B O 10
ATOM 18412 N N . VAL B 2 14 ? 23.959 18.873 37.474 1.00 0.00 170 VAL B N 10
ATOM 18413 C CA . VAL B 2 14 ? 23.814 20.071 38.295 1.00 0.00 170 VAL B CA 10
ATOM 18414 C C . VAL B 2 14 ? 24.187 19.810 39.760 1.00 0.00 170 VAL B C 10
ATOM 18415 O O . VAL B 2 14 ? 24.712 20.702 40.422 1.00 0.00 170 VAL B O 10
ATOM 18428 N N . LYS B 2 15 ? 23.918 18.601 40.268 1.00 0.00 171 LYS B N 10
ATOM 18429 C CA . LYS B 2 15 ? 24.193 18.215 41.648 1.00 0.00 171 LYS B CA 10
ATOM 18430 C C . LYS B 2 15 ? 23.481 19.156 42.632 1.00 0.00 171 LYS B C 10
ATOM 18431 O O . LYS B 2 15 ? 24.126 19.567 43.621 1.00 0.00 171 LYS B O 10
ATOM 18451 N N . MET A 1 1 ? 0.622 1.770 7.220 1.00 0.00 1 MET A N 11
ATOM 18452 C CA . MET A 1 1 ? -0.028 3.007 6.751 1.00 0.00 1 MET A CA 11
ATOM 18453 C C . MET A 1 1 ? 0.727 3.533 5.521 1.00 0.00 1 MET A C 11
ATOM 18454 O O . MET A 1 1 ? 1.054 2.748 4.635 1.00 0.00 1 MET A O 11
ATOM 18470 N N . SER A 1 2 ? 1.021 4.835 5.472 1.00 0.00 2 SER A N 11
ATOM 18471 C CA . SER A 1 2 ? 1.649 5.517 4.352 1.00 0.00 2 SER A CA 11
ATOM 18472 C C . SER A 1 2 ? 2.929 4.836 3.863 1.00 0.00 2 SER A C 11
ATOM 18473 O O . SER A 1 2 ? 3.135 4.704 2.659 1.00 0.00 2 SER A O 11
ATOM 18481 N N . GLN A 1 3 ? 3.813 4.448 4.788 1.00 0.00 3 GLN A N 11
ATOM 18482 C CA . GLN A 1 3 ? 5.102 3.856 4.465 1.00 0.00 3 GLN A CA 11
ATOM 18483 C C . GLN A 1 3 ? 5.678 3.156 5.699 1.00 0.00 3 GLN A C 11
ATOM 18484 O O . GLN A 1 3 ? 5.183 3.339 6.812 1.00 0.00 3 GLN A O 11
ATOM 18498 N N . ASP A 1 4 ? 6.727 2.355 5.486 1.00 0.00 4 ASP A N 11
ATOM 18499 C CA . ASP A 1 4 ? 7.425 1.541 6.483 1.00 0.00 4 ASP A CA 11
ATOM 18500 C C . ASP A 1 4 ? 8.317 2.364 7.419 1.00 0.00 4 ASP A C 11
ATOM 18501 O O . ASP A 1 4 ? 8.948 1.785 8.301 1.00 0.00 4 ASP A O 11
ATOM 18510 N N . PHE A 1 5 ? 8.377 3.687 7.265 1.00 0.00 5 PHE A N 11
ATOM 18511 C CA . PHE A 1 5 ? 9.089 4.565 8.177 1.00 0.00 5 PHE A CA 11
ATOM 18512 C C . PHE A 1 5 ? 8.356 5.896 8.265 1.00 0.00 5 PHE A C 11
ATOM 18513 O O . PHE A 1 5 ? 7.572 6.224 7.377 1.00 0.00 5 PHE A O 11
ATOM 18530 N N . VAL A 1 6 ? 8.623 6.652 9.325 1.00 0.00 6 VAL A N 11
ATOM 18531 C CA . VAL A 1 6 ? 8.210 8.029 9.516 1.00 0.00 6 VAL A CA 11
ATOM 18532 C C . VAL A 1 6 ? 9.512 8.764 9.814 1.00 0.00 6 VAL A C 11
ATOM 18533 O O . VAL A 1 6 ? 10.396 8.183 10.436 1.00 0.00 6 VAL A O 11
ATOM 18546 N N . THR A 1 7 ? 9.680 9.989 9.331 1.00 0.00 7 THR A N 11
ATOM 18547 C CA . THR A 1 7 ? 10.952 10.694 9.404 1.00 0.00 7 THR A CA 11
ATOM 18548 C C . THR A 1 7 ? 10.841 11.859 10.382 1.00 0.00 7 THR A C 11
ATOM 18549 O O . THR A 1 7 ? 9.841 12.568 10.364 1.00 0.00 7 THR A O 11
ATOM 18560 N N . LEU A 1 8 ? 11.848 12.074 11.229 1.00 0.00 8 LEU A N 11
ATOM 18561 C CA . LEU A 1 8 ? 11.949 13.287 12.039 1.00 0.00 8 LEU A CA 11
ATOM 18562 C C . LEU A 1 8 ? 13.069 14.124 11.429 1.00 0.00 8 LEU A C 11
ATOM 18563 O O . LEU A 1 8 ? 14.172 13.611 11.229 1.00 0.00 8 LEU A O 11
ATOM 18579 N N . VAL A 1 9 ? 12.774 15.379 11.068 1.00 0.00 9 VAL A N 11
ATOM 18580 C CA . VAL A 1 9 ? 13.713 16.213 10.320 1.00 0.00 9 VAL A CA 11
ATOM 18581 C C . VAL A 1 9 ? 14.216 17.369 11.185 1.00 0.00 9 VAL A C 11
ATOM 18582 O O . VAL A 1 9 ? 13.449 18.275 11.501 1.00 0.00 9 VAL A O 11
ATOM 18595 N N . SER A 1 10 ? 15.500 17.330 11.546 1.00 0.00 10 SER A N 11
ATOM 18596 C CA . SER A 1 10 ? 16.190 18.377 12.290 1.00 0.00 10 SER A CA 11
ATOM 18597 C C . SER A 1 10 ? 16.566 19.560 11.393 1.00 0.00 10 SER A C 11
ATOM 18598 O O . SER A 1 10 ? 16.749 19.392 10.187 1.00 0.00 10 SER A O 11
ATOM 18606 N N . LYS A 1 11 ? 16.761 20.718 12.037 1.00 0.00 11 LYS A N 11
ATOM 18607 C CA . LYS A 1 11 ? 17.279 21.980 11.519 1.00 0.00 11 LYS A CA 11
ATOM 18608 C C . LYS A 1 11 ? 17.056 22.190 10.012 1.00 0.00 11 LYS A C 11
ATOM 18609 O O . LYS A 1 11 ? 15.954 21.983 9.505 1.00 0.00 11 LYS A O 11
ATOM 18628 N N . ASP A 1 12 ? 18.084 22.622 9.277 1.00 0.00 12 ASP A N 11
ATOM 18629 C CA . ASP A 1 12 ? 18.013 22.789 7.833 1.00 0.00 12 ASP A CA 11
ATOM 18630 C C . ASP A 1 12 ? 18.108 21.425 7.143 1.00 0.00 12 ASP A C 11
ATOM 18631 O O . ASP A 1 12 ? 19.102 21.109 6.496 1.00 0.00 12 ASP A O 11
ATOM 18640 N N . ASP A 1 13 ? 17.043 20.634 7.286 1.00 0.00 13 ASP A N 11
ATOM 18641 C CA . ASP A 1 13 ? 16.792 19.392 6.564 1.00 0.00 13 ASP A CA 11
ATOM 18642 C C . ASP A 1 13 ? 17.810 18.280 6.850 1.00 0.00 13 ASP A C 11
ATOM 18643 O O . ASP A 1 13 ? 18.434 17.751 5.933 1.00 0.00 13 ASP A O 11
ATOM 18652 N N . LYS A 1 14 ? 17.942 17.889 8.121 1.00 0.00 14 LYS A N 11
ATOM 18653 C CA . LYS A 1 14 ? 18.695 16.708 8.526 1.00 0.00 14 LYS A CA 11
ATOM 18654 C C . LYS A 1 14 ? 17.680 15.636 8.905 1.00 0.00 14 LYS A C 11
ATOM 18655 O O . LYS A 1 14 ? 17.139 15.652 10.010 1.00 0.00 14 LYS A O 11
ATOM 18674 N N . GLU A 1 15 ? 17.409 14.737 7.961 1.00 0.00 15 GLU A N 11
ATOM 18675 C CA . GLU A 1 15 ? 16.333 13.761 8.033 1.00 0.00 15 GLU A CA 11
ATOM 18676 C C . GLU A 1 15 ? 16.792 12.476 8.724 1.00 0.00 15 GLU A C 11
ATOM 18677 O O . GLU A 1 15 ? 17.598 11.740 8.160 1.00 0.00 15 GLU A O 11
ATOM 18689 N N . TYR A 1 16 ? 16.252 12.175 9.908 1.00 0.00 16 TYR A N 11
ATOM 18690 C CA . TYR A 1 16 ? 16.460 10.894 10.574 1.00 0.00 16 TYR A CA 11
ATOM 18691 C C . TYR A 1 16 ? 15.202 10.039 10.405 1.00 0.00 16 TYR A C 11
ATOM 18692 O O . TYR A 1 16 ? 14.120 10.447 10.823 1.00 0.00 16 TYR A O 11
ATOM 18710 N N . GLU A 1 17 ? 15.334 8.864 9.779 1.00 0.00 17 GLU A N 11
ATOM 18711 C CA . GLU A 1 17 ? 14.210 7.975 9.514 1.00 0.00 17 GLU A CA 11
ATOM 18712 C C . GLU A 1 17 ? 13.990 7.017 10.687 1.00 0.00 17 GLU A C 11
ATOM 18713 O O . GLU A 1 17 ? 14.936 6.432 11.208 1.00 0.00 17 GLU A O 11
ATOM 18725 N N . ILE A 1 18 ? 12.733 6.869 11.099 1.00 0.00 18 ILE A N 11
ATOM 18726 C CA . ILE A 1 18 ? 12.284 5.968 12.146 1.00 0.00 18 ILE A CA 11
ATOM 18727 C C . ILE A 1 18 ? 11.401 4.911 11.491 1.00 0.00 18 ILE A C 11
ATOM 18728 O O . ILE A 1 18 ? 10.316 5.234 11.015 1.00 0.00 18 ILE A O 11
ATOM 18744 N N . SER A 1 19 ? 11.839 3.652 11.462 1.00 0.00 19 SER A N 11
ATOM 18745 C CA . SER A 1 19 ? 11.013 2.528 11.052 1.00 0.00 19 SER A CA 11
ATOM 18746 C C . SER A 1 19 ? 9.645 2.609 11.739 1.00 0.00 19 SER A C 11
ATOM 18747 O O . SER A 1 19 ? 9.585 2.870 12.941 1.00 0.00 19 SER A O 11
ATOM 18755 N N . ARG A 1 20 ? 8.543 2.397 11.014 1.00 0.00 20 ARG A N 11
ATOM 18756 C CA . ARG A 1 20 ? 7.217 2.580 11.592 1.00 0.00 20 ARG A CA 11
ATOM 18757 C C . ARG A 1 20 ? 7.030 1.673 12.813 1.00 0.00 20 ARG A C 11
ATOM 18758 O O . ARG A 1 20 ? 6.392 2.040 13.795 1.00 0.00 20 ARG A O 11
ATOM 18779 N N . SER A 1 21 ? 7.652 0.497 12.746 1.00 0.00 21 SER A N 11
ATOM 18780 C CA . SER A 1 21 ? 7.778 -0.478 13.808 1.00 0.00 21 SER A CA 11
ATOM 18781 C C . SER A 1 21 ? 8.314 0.148 15.106 1.00 0.00 21 SER A C 11
ATOM 18782 O O . SER A 1 21 ? 7.868 -0.213 16.191 1.00 0.00 21 SER A O 11
ATOM 18790 N N . ALA A 1 22 ? 9.252 1.094 14.996 1.00 0.00 22 ALA A N 11
ATOM 18791 C CA . ALA A 1 22 ? 9.702 1.920 16.107 1.00 0.00 22 ALA A CA 11
ATOM 18792 C C . ALA A 1 22 ? 8.666 3.009 16.386 1.00 0.00 22 ALA A C 11
ATOM 18793 O O . ALA A 1 22 ? 8.230 3.150 17.527 1.00 0.00 22 ALA A O 11
ATOM 18800 N N . ALA A 1 23 ? 8.263 3.765 15.353 1.00 0.00 23 ALA A N 11
ATOM 18801 C CA . ALA A 1 23 ? 7.340 4.900 15.473 1.00 0.00 23 ALA A CA 11
ATOM 18802 C C . ALA A 1 23 ? 6.133 4.569 16.354 1.00 0.00 23 ALA A C 11
ATOM 18803 O O . ALA A 1 23 ? 5.709 5.394 17.163 1.00 0.00 23 ALA A O 11
ATOM 18810 N N . MET A 1 24 ? 5.612 3.346 16.206 1.00 0.00 24 MET A N 11
ATOM 18811 C CA . MET A 1 24 ? 4.567 2.766 17.037 1.00 0.00 24 MET A CA 11
ATOM 18812 C C . MET A 1 24 ? 4.676 3.164 18.514 1.00 0.00 24 MET A C 11
ATOM 18813 O O . MET A 1 24 ? 3.673 3.550 19.112 1.00 0.00 24 MET A O 11
ATOM 18827 N N . ILE A 1 25 ? 5.866 3.047 19.117 1.00 0.00 25 ILE A N 11
ATOM 18828 C CA . ILE A 1 25 ? 6.005 3.243 20.558 1.00 0.00 25 ILE A CA 11
ATOM 18829 C C . ILE A 1 25 ? 5.982 4.726 20.956 1.00 0.00 25 ILE A C 11
ATOM 18830 O O . ILE A 1 25 ? 5.895 5.028 22.143 1.00 0.00 25 ILE A O 11
ATOM 18846 N N . SER A 1 26 ? 6.041 5.653 19.990 1.00 0.00 26 SER A N 11
ATOM 18847 C CA . SER A 1 26 ? 5.824 7.078 20.214 1.00 0.00 26 SER A CA 11
ATOM 18848 C C . SER A 1 26 ? 4.416 7.445 19.717 1.00 0.00 26 SER A C 11
ATOM 18849 O O . SER A 1 26 ? 4.252 7.719 18.526 1.00 0.00 26 SER A O 11
ATOM 18857 N N . PRO A 1 27 ? 3.391 7.456 20.589 1.00 0.00 27 PRO A N 11
ATOM 18858 C CA . PRO A 1 27 ? 2.004 7.643 20.182 1.00 0.00 27 PRO A CA 11
ATOM 18859 C C . PRO A 1 27 ? 1.774 9.003 19.519 1.00 0.00 27 PRO A C 11
ATOM 18860 O O . PRO A 1 27 ? 0.919 9.127 18.649 1.00 0.00 27 PRO A O 11
ATOM 18871 N N . THR A 1 28 ? 2.540 10.020 19.907 1.00 0.00 28 THR A N 11
ATOM 18872 C CA . THR A 1 28 ? 2.555 11.323 19.273 1.00 0.00 28 THR A CA 11
ATOM 18873 C C . THR A 1 28 ? 2.960 11.190 17.806 1.00 0.00 28 THR A C 11
ATOM 18874 O O . THR A 1 28 ? 2.209 11.575 16.916 1.00 0.00 28 THR A O 11
ATOM 18885 N N . LEU A 1 29 ? 4.157 10.655 17.551 1.00 0.00 29 LEU A N 11
ATOM 18886 C CA . LEU A 1 29 ? 4.670 10.473 16.198 1.00 0.00 29 LEU A CA 11
ATOM 18887 C C . LEU A 1 29 ? 3.685 9.633 15.377 1.00 0.00 29 LEU A C 11
ATOM 18888 O O . LEU A 1 29 ? 3.340 10.004 14.258 1.00 0.00 29 LEU A O 11
ATOM 18904 N N . LYS A 1 30 ? 3.207 8.523 15.954 1.00 0.00 30 LYS A N 11
ATOM 18905 C CA . LYS A 1 30 ? 2.171 7.692 15.352 1.00 0.00 30 LYS A CA 11
ATOM 18906 C C . LYS A 1 30 ? 0.961 8.552 14.967 1.00 0.00 30 LYS A C 11
ATOM 18907 O O . LYS A 1 30 ? 0.510 8.520 13.825 1.00 0.00 30 LYS A O 11
ATOM 18926 N N . ALA A 1 31 ? 0.427 9.322 15.917 1.00 0.00 31 ALA A N 11
ATOM 18927 C CA . ALA A 1 31 ? -0.712 10.185 15.665 1.00 0.00 31 ALA A CA 11
ATOM 18928 C C . ALA A 1 31 ? -0.408 11.139 14.513 1.00 0.00 31 ALA A C 11
ATOM 18929 O O . ALA A 1 31 ? -1.231 11.282 13.615 1.00 0.00 31 ALA A O 11
ATOM 18936 N N . MET A 1 32 ? 0.767 11.777 14.513 1.00 0.00 32 MET A N 11
ATOM 18937 C CA . MET A 1 32 ? 1.137 12.737 13.482 1.00 0.00 32 MET A CA 11
ATOM 18938 C C . MET A 1 32 ? 0.914 12.163 12.080 1.00 0.00 32 MET A C 11
ATOM 18939 O O . MET A 1 32 ? 0.156 12.742 11.304 1.00 0.00 32 MET A O 11
ATOM 18953 N N . ILE A 1 33 ? 1.531 11.017 11.762 1.00 0.00 33 ILE A N 11
ATOM 18954 C CA . ILE A 1 33 ? 1.425 10.384 10.439 1.00 0.00 33 ILE A CA 11
ATOM 18955 C C . ILE A 1 33 ? -0.022 10.115 10.000 1.00 0.00 33 ILE A C 11
ATOM 18956 O O . ILE A 1 33 ? -0.294 10.034 8.804 1.00 0.00 33 ILE A O 11
ATOM 18972 N N . GLU A 1 34 ? -0.956 10.035 10.949 1.00 0.00 34 GLU A N 11
ATOM 18973 C CA . GLU A 1 34 ? -2.377 9.851 10.693 1.00 0.00 34 GLU A CA 11
ATOM 18974 C C . GLU A 1 34 ? -3.095 11.204 10.605 1.00 0.00 34 GLU A C 11
ATOM 18975 O O . GLU A 1 34 ? -3.964 11.392 9.759 1.00 0.00 34 GLU A O 11
ATOM 18987 N N . GLY A 1 35 ? -2.754 12.128 11.507 1.00 0.00 35 GLY A N 11
ATOM 18988 C CA . GLY A 1 35 ? -3.462 13.382 11.725 1.00 0.00 35 GLY A CA 11
ATOM 18989 C C . GLY A 1 35 ? -3.066 14.426 10.681 1.00 0.00 35 GLY A C 11
ATOM 18990 O O . GLY A 1 35 ? -3.665 14.446 9.608 1.00 0.00 35 GLY A O 11
ATOM 18994 N N . PRO A 1 36 ? -2.068 15.295 10.928 1.00 0.00 36 PRO A N 11
ATOM 18995 C CA . PRO A 1 36 ? -1.498 16.169 9.905 1.00 0.00 36 PRO A CA 11
ATOM 18996 C C . PRO A 1 36 ? -0.710 15.383 8.840 1.00 0.00 36 PRO A C 11
ATOM 18997 O O . PRO A 1 36 ? 0.448 15.696 8.547 1.00 0.00 36 PRO A O 11
ATOM 19008 N N . PHE A 1 37 ? -1.325 14.357 8.239 1.00 0.00 37 PHE A N 11
ATOM 19009 C CA . PHE A 1 37 ? -0.672 13.462 7.300 1.00 0.00 37 PHE A CA 11
ATOM 19010 C C . PHE A 1 37 ? -0.222 14.216 6.065 1.00 0.00 37 PHE A C 11
ATOM 19011 O O . PHE A 1 37 ? 0.822 13.893 5.511 1.00 0.00 37 PHE A O 11
ATOM 19028 N N . ARG A 1 38 ? -0.942 15.283 5.714 1.00 0.00 38 ARG A N 11
ATOM 19029 C CA . ARG A 1 38 ? -0.553 16.251 4.698 1.00 0.00 38 ARG A CA 11
ATOM 19030 C C . ARG A 1 38 ? 0.937 16.619 4.770 1.00 0.00 38 ARG A C 11
ATOM 19031 O O . ARG A 1 38 ? 1.510 16.975 3.744 1.00 0.00 38 ARG A O 11
ATOM 19052 N N . GLU A 1 39 ? 1.561 16.518 5.953 1.00 0.00 39 GLU A N 11
ATOM 19053 C CA . GLU A 1 39 ? 3.009 16.629 6.100 1.00 0.00 39 GLU A CA 11
ATOM 19054 C C . GLU A 1 39 ? 3.536 15.278 6.583 1.00 0.00 39 GLU A C 11
ATOM 19055 O O . GLU A 1 39 ? 4.381 14.638 5.954 1.00 0.00 39 GLU A O 11
ATOM 19067 N N . SER A 1 40 ? 2.973 14.841 7.705 1.00 0.00 40 SER A N 11
ATOM 19068 C CA . SER A 1 40 ? 3.421 13.725 8.508 1.00 0.00 40 SER A CA 11
ATOM 19069 C C . SER A 1 40 ? 3.358 12.355 7.836 1.00 0.00 40 SER A C 11
ATOM 19070 O O . SER A 1 40 ? 3.917 11.411 8.386 1.00 0.00 40 SER A O 11
ATOM 19078 N N . LYS A 1 41 ? 2.716 12.221 6.667 1.00 0.00 41 LYS A N 11
ATOM 19079 C CA . LYS A 1 41 ? 2.639 10.959 5.931 1.00 0.00 41 LYS A CA 11
ATOM 19080 C C . LYS A 1 41 ? 4.014 10.316 5.718 1.00 0.00 41 LYS A C 11
ATOM 19081 O O . LYS A 1 41 ? 4.106 9.107 5.518 1.00 0.00 41 LYS A O 11
ATOM 19100 N N . GLY A 1 42 ? 5.061 11.144 5.725 1.00 0.00 42 GLY A N 11
ATOM 19101 C CA . GLY A 1 42 ? 6.440 10.748 5.516 1.00 0.00 42 GLY A CA 11
ATOM 19102 C C . GLY A 1 42 ? 7.356 11.390 6.553 1.00 0.00 42 GLY A C 11
ATOM 19103 O O . GLY A 1 42 ? 8.238 10.707 7.077 1.00 0.00 42 GLY A O 11
ATOM 19107 N N . ARG A 1 43 ? 7.184 12.688 6.851 1.00 0.00 43 ARG A N 11
ATOM 19108 C CA . ARG A 1 43 ? 8.125 13.420 7.695 1.00 0.00 43 ARG A CA 11
ATOM 19109 C C . ARG A 1 43 ? 7.460 14.443 8.618 1.00 0.00 43 ARG A C 11
ATOM 19110 O O . ARG A 1 43 ? 6.526 15.124 8.211 1.00 0.00 43 ARG A O 11
ATOM 19131 N N . ILE A 1 44 ? 7.965 14.566 9.850 1.00 0.00 44 ILE A N 11
ATOM 19132 C CA . ILE A 1 44 ? 7.624 15.614 10.800 1.00 0.00 44 ILE A CA 11
ATOM 19133 C C . ILE A 1 44 ? 8.844 16.545 10.866 1.00 0.00 44 ILE A C 11
ATOM 19134 O O . ILE A 1 44 ? 9.958 16.108 11.185 1.00 0.00 44 ILE A O 11
ATOM 19150 N N . GLU A 1 45 ? 8.641 17.819 10.519 1.00 0.00 45 GLU A N 11
ATOM 19151 C CA . GLU A 1 45 ? 9.714 18.793 10.425 1.00 0.00 45 GLU A CA 11
ATOM 19152 C C . GLU A 1 45 ? 9.904 19.552 11.743 1.00 0.00 45 GLU A C 11
ATOM 19153 O O . GLU A 1 45 ? 9.038 20.327 12.142 1.00 0.00 45 GLU A O 11
ATOM 19165 N N . LEU A 1 46 ? 11.053 19.357 12.395 1.00 0.00 46 LEU A N 11
ATOM 19166 C CA . LEU A 1 46 ? 11.511 20.138 13.534 1.00 0.00 46 LEU A CA 11
ATOM 19167 C C . LEU A 1 46 ? 12.665 20.999 13.017 1.00 0.00 46 LEU A C 11
ATOM 19168 O O . LEU A 1 46 ? 13.836 20.727 13.287 1.00 0.00 46 LEU A O 11
ATOM 19184 N N . LYS A 1 47 ? 12.318 22.035 12.243 1.00 0.00 47 LYS A N 11
ATOM 19185 C CA . LYS A 1 47 ? 13.246 22.858 11.475 1.00 0.00 47 LYS A CA 11
ATOM 19186 C C . LYS A 1 47 ? 14.017 23.853 12.356 1.00 0.00 47 LYS A C 11
ATOM 19187 O O . LYS A 1 47 ? 14.090 25.044 12.061 1.00 0.00 47 LYS A O 11
ATOM 19206 N N . GLN A 1 48 ? 14.590 23.363 13.453 1.00 0.00 48 GLN A N 11
ATOM 19207 C CA . GLN A 1 48 ? 15.312 24.138 14.447 1.00 0.00 48 GLN A CA 11
ATOM 19208 C C . GLN A 1 48 ? 16.122 23.209 15.356 1.00 0.00 48 GLN A C 11
ATOM 19209 O O . GLN A 1 48 ? 17.263 23.525 15.686 1.00 0.00 48 GLN A O 11
ATOM 19223 N N . PHE A 1 49 ? 15.558 22.058 15.746 1.00 0.00 49 PHE A N 11
ATOM 19224 C CA . PHE A 1 49 ? 16.256 21.099 16.591 1.00 0.00 49 PHE A CA 11
ATOM 19225 C C . PHE A 1 49 ? 17.524 20.591 15.910 1.00 0.00 49 PHE A C 11
ATOM 19226 O O . PHE A 1 49 ? 17.537 20.340 14.704 1.00 0.00 49 PHE A O 11
ATOM 19243 N N . ASP A 1 50 ? 18.584 20.436 16.708 1.00 0.00 50 ASP A N 11
ATOM 19244 C CA . ASP A 1 50 ? 19.915 20.080 16.246 1.00 0.00 50 ASP A CA 11
ATOM 19245 C C . ASP A 1 50 ? 19.965 18.624 15.773 1.00 0.00 50 ASP A C 11
ATOM 19246 O O . ASP A 1 50 ? 19.304 17.754 16.338 1.00 0.00 50 ASP A O 11
ATOM 19255 N N . SER A 1 51 ? 20.786 18.361 14.754 1.00 0.00 51 SER A N 11
ATOM 19256 C CA . SER A 1 51 ? 21.014 17.047 14.174 1.00 0.00 51 SER A CA 11
ATOM 19257 C C . SER A 1 51 ? 21.328 16.002 15.239 1.00 0.00 51 SER A C 11
ATOM 19258 O O . SER A 1 51 ? 20.716 14.942 15.278 1.00 0.00 51 SER A O 11
ATOM 19266 N N . HIS A 1 52 ? 22.311 16.288 16.086 1.00 0.00 52 HIS A N 11
ATOM 19267 C CA . HIS A 1 52 ? 22.849 15.339 17.053 1.00 0.00 52 HIS A CA 11
ATOM 19268 C C . HIS A 1 52 ? 21.807 15.036 18.134 1.00 0.00 52 HIS A C 11
ATOM 19269 O O . HIS A 1 52 ? 21.608 13.878 18.511 1.00 0.00 52 HIS A O 11
ATOM 19283 N N . ILE A 1 53 ? 21.118 16.080 18.607 1.00 0.00 53 ILE A N 11
ATOM 19284 C CA . ILE A 1 53 ? 19.970 15.922 19.493 1.00 0.00 53 ILE A CA 11
ATOM 19285 C C . ILE A 1 53 ? 18.972 14.961 18.845 1.00 0.00 53 ILE A C 11
ATOM 19286 O O . ILE A 1 53 ? 18.609 13.941 19.433 1.00 0.00 53 ILE A O 11
ATOM 19302 N N . LEU A 1 54 ? 18.526 15.307 17.633 1.00 0.00 54 LEU A N 11
ATOM 19303 C CA . LEU A 1 54 ? 17.544 14.535 16.886 1.00 0.00 54 LEU A CA 11
ATOM 19304 C C . LEU A 1 54 ? 18.019 13.081 16.781 1.00 0.00 54 LEU A C 11
ATOM 19305 O O . LEU A 1 54 ? 17.262 12.156 17.063 1.00 0.00 54 LEU A O 11
ATOM 19321 N N . GLU A 1 55 ? 19.289 12.886 16.420 1.00 0.00 55 GLU A N 11
ATOM 19322 C CA . GLU A 1 55 ? 19.922 11.587 16.281 1.00 0.00 55 GLU A CA 11
ATOM 19323 C C . GLU A 1 55 ? 19.703 10.740 17.532 1.00 0.00 55 GLU A C 11
ATOM 19324 O O . GLU A 1 55 ? 19.121 9.658 17.449 1.00 0.00 55 GLU A O 11
ATOM 19336 N N . LYS A 1 56 ? 20.155 11.223 18.694 1.00 0.00 56 LYS A N 11
ATOM 19337 C CA . LYS A 1 56 ? 19.989 10.462 19.925 1.00 0.00 56 LYS A CA 11
ATOM 19338 C C . LYS A 1 56 ? 18.506 10.256 20.242 1.00 0.00 56 LYS A C 11
ATOM 19339 O O . LYS A 1 56 ? 18.108 9.156 20.620 1.00 0.00 56 LYS A O 11
ATOM 19358 N N . ALA A 1 57 ? 17.686 11.297 20.070 1.00 0.00 57 ALA A N 11
ATOM 19359 C CA . ALA A 1 57 ? 16.250 11.213 20.308 1.00 0.00 57 ALA A CA 11
ATOM 19360 C C . ALA A 1 57 ? 15.593 10.122 19.454 1.00 0.00 57 ALA A C 11
ATOM 19361 O O . ALA A 1 57 ? 14.713 9.413 19.930 1.00 0.00 57 ALA A O 11
ATOM 19368 N N . VAL A 1 58 ? 16.005 9.968 18.198 1.00 0.00 58 VAL A N 11
ATOM 19369 C CA . VAL A 1 58 ? 15.527 8.885 17.350 1.00 0.00 58 VAL A CA 11
ATOM 19370 C C . VAL A 1 58 ? 16.089 7.553 17.846 1.00 0.00 58 VAL A C 11
ATOM 19371 O O . VAL A 1 58 ? 15.332 6.595 18.027 1.00 0.00 58 VAL A O 11
ATOM 19384 N N . GLU A 1 59 ? 17.406 7.485 18.075 1.00 0.00 59 GLU A N 11
ATOM 19385 C CA . GLU A 1 59 ? 18.066 6.261 18.510 1.00 0.00 59 GLU A CA 11
ATOM 19386 C C . GLU A 1 59 ? 17.348 5.694 19.738 1.00 0.00 59 GLU A C 11
ATOM 19387 O O . GLU A 1 59 ? 17.059 4.505 19.775 1.00 0.00 59 GLU A O 11
ATOM 19399 N N . TYR A 1 60 ? 17.006 6.555 20.699 1.00 0.00 60 TYR A N 11
ATOM 19400 C CA . TYR A 1 60 ? 16.207 6.240 21.882 1.00 0.00 60 TYR A CA 11
ATOM 19401 C C . TYR A 1 60 ? 15.015 5.323 21.569 1.00 0.00 60 TYR A C 11
ATOM 19402 O O . TYR A 1 60 ? 14.710 4.415 22.339 1.00 0.00 60 TYR A O 11
ATOM 19420 N N . LEU A 1 61 ? 14.318 5.551 20.454 1.00 0.00 61 LEU A N 11
ATOM 19421 C CA . LEU A 1 61 ? 13.130 4.783 20.115 1.00 0.00 61 LEU A CA 11
ATOM 19422 C C . LEU A 1 61 ? 13.514 3.348 19.735 1.00 0.00 61 LEU A C 11
ATOM 19423 O O . LEU A 1 61 ? 12.983 2.385 20.288 1.00 0.00 61 LEU A O 11
ATOM 19439 N N . ASN A 1 62 ? 14.474 3.201 18.817 1.00 0.00 62 ASN A N 11
ATOM 19440 C CA . ASN A 1 62 ? 15.031 1.900 18.448 1.00 0.00 62 ASN A CA 11
ATOM 19441 C C . ASN A 1 62 ? 15.569 1.185 19.689 1.00 0.00 62 ASN A C 11
ATOM 19442 O O . ASN A 1 62 ? 15.251 0.029 19.959 1.00 0.00 62 ASN A O 11
ATOM 19453 N N . TYR A 1 63 ? 16.384 1.905 20.453 1.00 0.00 63 TYR A N 11
ATOM 19454 C CA . TYR A 1 63 ? 16.976 1.471 21.702 1.00 0.00 63 TYR A CA 11
ATOM 19455 C C . TYR A 1 63 ? 15.906 0.909 22.638 1.00 0.00 63 TYR A C 11
ATOM 19456 O O . TYR A 1 63 ? 16.034 -0.212 23.119 1.00 0.00 63 TYR A O 11
ATOM 19474 N N . ASN A 1 64 ? 14.840 1.676 22.883 1.00 0.00 64 ASN A N 11
ATOM 19475 C CA . ASN A 1 64 ? 13.721 1.244 23.712 1.00 0.00 64 ASN A CA 11
ATOM 19476 C C . ASN A 1 64 ? 13.066 -0.008 23.130 1.00 0.00 64 ASN A C 11
ATOM 19477 O O . ASN A 1 64 ? 12.777 -0.949 23.867 1.00 0.00 64 ASN A O 11
ATOM 19488 N N . LEU A 1 65 ? 12.807 -0.026 21.818 1.00 0.00 65 LEU A N 11
ATOM 19489 C CA . LEU A 1 65 ? 12.207 -1.181 21.159 1.00 0.00 65 LEU A CA 11
ATOM 19490 C C . LEU A 1 65 ? 13.032 -2.439 21.462 1.00 0.00 65 LEU A C 11
ATOM 19491 O O . LEU A 1 65 ? 12.509 -3.433 21.965 1.00 0.00 65 LEU A O 11
ATOM 19507 N N . LYS A 1 66 ? 14.341 -2.385 21.207 1.00 0.00 66 LYS A N 11
ATOM 19508 C CA . LYS A 1 66 ? 15.242 -3.491 21.506 1.00 0.00 66 LYS A CA 11
ATOM 19509 C C . LYS A 1 66 ? 15.219 -3.819 23.002 1.00 0.00 66 LYS A C 11
ATOM 19510 O O . LYS A 1 66 ? 15.017 -4.971 23.372 1.00 0.00 66 LYS A O 11
ATOM 19529 N N . TYR A 1 67 ? 15.406 -2.824 23.869 1.00 0.00 67 TYR A N 11
ATOM 19530 C CA . TYR A 1 67 ? 15.432 -2.985 25.320 1.00 0.00 67 TYR A CA 11
ATOM 19531 C C . TYR A 1 67 ? 14.181 -3.706 25.834 1.00 0.00 67 TYR A C 11
ATOM 19532 O O . TYR A 1 67 ? 14.269 -4.618 26.655 1.00 0.00 67 TYR A O 11
ATOM 19550 N N . SER A 1 68 ? 13.012 -3.302 25.343 1.00 0.00 68 SER A N 11
ATOM 19551 C CA . SER A 1 68 ? 11.734 -3.886 25.721 1.00 0.00 68 SER A CA 11
ATOM 19552 C C . SER A 1 68 ? 11.622 -5.311 25.177 1.00 0.00 68 SER A C 11
ATOM 19553 O O . SER A 1 68 ? 11.227 -6.213 25.912 1.00 0.00 68 SER A O 11
ATOM 19561 N N . GLY A 1 69 ? 12.019 -5.537 23.920 1.00 0.00 69 GLY A N 11
ATOM 19562 C CA . GLY A 1 69 ? 12.161 -6.885 23.374 1.00 0.00 69 GLY A CA 11
ATOM 19563 C C . GLY A 1 69 ? 13.020 -7.753 24.301 1.00 0.00 69 GLY A C 11
ATOM 19564 O O . GLY A 1 69 ? 12.662 -8.879 24.639 1.00 0.00 69 GLY A O 11
ATOM 19568 N N . VAL A 1 70 ? 14.123 -7.181 24.786 1.00 0.00 70 VAL A N 11
ATOM 19569 C CA . VAL A 1 70 ? 15.047 -7.758 25.756 1.00 0.00 70 VAL A CA 11
ATOM 19570 C C . VAL A 1 70 ? 14.457 -7.735 27.184 1.00 0.00 70 VAL A C 11
ATOM 19571 O O . VAL A 1 70 ? 15.181 -7.862 28.169 1.00 0.00 70 VAL A O 11
ATOM 19584 N N . SER A 1 71 ? 13.130 -7.606 27.330 1.00 0.00 71 SER A N 11
ATOM 19585 C CA . SER A 1 71 ? 12.417 -7.657 28.601 1.00 0.00 71 SER A CA 11
ATOM 19586 C C . SER A 1 71 ? 13.022 -6.708 29.638 1.00 0.00 71 SER A C 11
ATOM 19587 O O . SER A 1 71 ? 13.008 -6.992 30.833 1.00 0.00 71 SER A O 11
ATOM 19595 N N . GLU A 1 72 ? 13.567 -5.583 29.165 1.00 0.00 72 GLU A N 11
ATOM 19596 C CA . GLU A 1 72 ? 14.227 -4.563 29.958 1.00 0.00 72 GLU A CA 11
ATOM 19597 C C . GLU A 1 72 ? 15.416 -5.091 30.777 1.00 0.00 72 GLU A C 11
ATOM 19598 O O . GLU A 1 72 ? 15.873 -4.411 31.696 1.00 0.00 72 GLU A O 11
ATOM 19610 N N . ASP A 1 73 ? 15.970 -6.254 30.412 1.00 0.00 73 ASP A N 11
ATOM 19611 C CA . ASP A 1 73 ? 17.087 -6.863 31.132 1.00 0.00 73 ASP A CA 11
ATOM 19612 C C . ASP A 1 73 ? 18.421 -6.190 30.798 1.00 0.00 73 ASP A C 11
ATOM 19613 O O . ASP A 1 73 ? 19.413 -6.440 31.481 1.00 0.00 73 ASP A O 11
ATOM 19622 N N . ASP A 1 74 ? 18.468 -5.385 29.728 1.00 0.00 74 ASP A N 11
ATOM 19623 C CA . ASP A 1 74 ? 19.664 -4.755 29.172 1.00 0.00 74 ASP A CA 11
ATOM 19624 C C . ASP A 1 74 ? 20.585 -5.785 28.513 1.00 0.00 74 ASP A C 11
ATOM 19625 O O . ASP A 1 74 ? 20.849 -5.692 27.316 1.00 0.00 74 ASP A O 11
ATOM 19634 N N . ASP A 1 75 ? 21.055 -6.764 29.292 1.00 0.00 75 ASP A N 11
ATOM 19635 C CA . ASP A 1 75 ? 21.884 -7.889 28.872 1.00 0.00 75 ASP A CA 11
ATOM 19636 C C . ASP A 1 75 ? 23.250 -7.433 28.348 1.00 0.00 75 ASP A C 11
ATOM 19637 O O . ASP A 1 75 ? 24.261 -7.612 29.021 1.00 0.00 75 ASP A O 11
ATOM 19646 N N . GLU A 1 76 ? 23.270 -6.851 27.151 1.00 0.00 76 GLU A N 11
ATOM 19647 C CA . GLU A 1 76 ? 24.460 -6.314 26.499 1.00 0.00 76 GLU A CA 11
ATOM 19648 C C . GLU A 1 76 ? 24.205 -4.950 25.837 1.00 0.00 76 GLU A C 11
ATOM 19649 O O . GLU A 1 76 ? 25.110 -4.398 25.214 1.00 0.00 76 GLU A O 11
ATOM 19661 N N . ILE A 1 77 ? 22.990 -4.404 25.942 1.00 0.00 77 ILE A N 11
ATOM 19662 C CA . ILE A 1 77 ? 22.649 -3.128 25.328 1.00 0.00 77 ILE A CA 11
ATOM 19663 C C . ILE A 1 77 ? 23.564 -2.028 25.900 1.00 0.00 77 ILE A C 11
ATOM 19664 O O . ILE A 1 77 ? 23.752 -1.962 27.113 1.00 0.00 77 ILE A O 11
ATOM 19680 N N . PRO A 1 78 ? 24.158 -1.166 25.055 1.00 0.00 78 PRO A N 11
ATOM 19681 C CA . PRO A 1 78 ? 25.109 -0.159 25.503 1.00 0.00 78 PRO A CA 11
ATOM 19682 C C . PRO A 1 78 ? 24.405 0.907 26.347 1.00 0.00 78 PRO A C 11
ATOM 19683 O O . PRO A 1 78 ? 23.654 1.724 25.816 1.00 0.00 78 PRO A O 11
ATOM 19694 N N . GLU A 1 79 ? 24.642 0.920 27.661 1.00 0.00 79 GLU A N 11
ATOM 19695 C CA . GLU A 1 79 ? 24.048 1.875 28.589 1.00 0.00 79 GLU A CA 11
ATOM 19696 C C . GLU A 1 79 ? 24.695 3.258 28.448 1.00 0.00 79 GLU A C 11
ATOM 19697 O O . GLU A 1 79 ? 25.357 3.738 29.367 1.00 0.00 79 GLU A O 11
ATOM 19709 N N . PHE A 1 80 ? 24.520 3.899 27.289 1.00 0.00 80 PHE A N 11
ATOM 19710 C CA . PHE A 1 80 ? 25.088 5.214 27.032 1.00 0.00 80 PHE A CA 11
ATOM 19711 C C . PHE A 1 80 ? 24.376 6.298 27.843 1.00 0.00 80 PHE A C 11
ATOM 19712 O O . PHE A 1 80 ? 23.153 6.286 27.982 1.00 0.00 80 PHE A O 11
ATOM 19729 N N . GLU A 1 81 ? 25.152 7.255 28.354 1.00 0.00 81 GLU A N 11
ATOM 19730 C CA . GLU A 1 81 ? 24.635 8.469 28.963 1.00 0.00 81 GLU A CA 11
ATOM 19731 C C . GLU A 1 81 ? 24.452 9.544 27.898 1.00 0.00 81 GLU A C 11
ATOM 19732 O O . GLU A 1 81 ? 24.708 9.326 26.713 1.00 0.00 81 GLU A O 11
ATOM 19744 N N . ILE A 1 82 ? 24.019 10.721 28.351 1.00 0.00 82 ILE A N 11
ATOM 19745 C CA . ILE A 1 82 ? 23.746 11.869 27.518 1.00 0.00 82 ILE A CA 11
ATOM 19746 C C . ILE A 1 82 ? 24.913 12.859 27.615 1.00 0.00 82 ILE A C 11
ATOM 19747 O O . ILE A 1 82 ? 25.293 13.214 28.732 1.00 0.00 82 ILE A O 11
ATOM 19763 N N . PRO A 1 83 ? 25.488 13.318 26.487 1.00 0.00 83 PRO A N 11
ATOM 19764 C CA . PRO A 1 83 ? 26.480 14.391 26.461 1.00 0.00 83 PRO A CA 11
ATOM 19765 C C . PRO A 1 83 ? 25.970 15.732 27.021 1.00 0.00 83 PRO A C 11
ATOM 19766 O O . PRO A 1 83 ? 25.721 16.677 26.273 1.00 0.00 83 PRO A O 11
ATOM 19777 N N . THR A 1 84 ? 25.861 15.806 28.353 1.00 0.00 84 THR A N 11
ATOM 19778 C CA . THR A 1 84 ? 25.511 16.960 29.179 1.00 0.00 84 THR A CA 11
ATOM 19779 C C . THR A 1 84 ? 24.514 17.912 28.511 1.00 0.00 84 THR A C 11
ATOM 19780 O O . THR A 1 84 ? 23.305 17.705 28.614 1.00 0.00 84 THR A O 11
ATOM 19791 N N . GLU A 1 85 ? 25.031 18.944 27.838 1.00 0.00 85 GLU A N 11
ATOM 19792 C CA . GLU A 1 85 ? 24.278 19.983 27.144 1.00 0.00 85 GLU A CA 11
ATOM 19793 C C . GLU A 1 85 ? 23.117 19.399 26.336 1.00 0.00 85 GLU A C 11
ATOM 19794 O O . GLU A 1 85 ? 22.022 19.964 26.341 1.00 0.00 85 GLU A O 11
ATOM 19806 N N . MET A 1 86 ? 23.356 18.255 25.676 1.00 0.00 86 MET A N 11
ATOM 19807 C CA . MET A 1 86 ? 22.342 17.474 24.974 1.00 0.00 86 MET A CA 11
ATOM 19808 C C . MET A 1 86 ? 20.991 17.515 25.696 1.00 0.00 86 MET A C 11
ATOM 19809 O O . MET A 1 86 ? 19.962 17.805 25.084 1.00 0.00 86 MET A O 11
ATOM 19823 N N . SER A 1 87 ? 21.013 17.225 27.001 1.00 0.00 87 SER A N 11
ATOM 19824 C CA . SER A 1 87 ? 19.843 17.113 27.856 1.00 0.00 87 SER A CA 11
ATOM 19825 C C . SER A 1 87 ? 18.817 18.220 27.603 1.00 0.00 87 SER A C 11
ATOM 19826 O O . SER A 1 87 ? 17.624 17.938 27.544 1.00 0.00 87 SER A O 11
ATOM 19834 N N . LEU A 1 88 ? 19.271 19.471 27.460 1.00 0.00 88 LEU A N 11
ATOM 19835 C CA . LEU A 1 88 ? 18.384 20.628 27.389 1.00 0.00 88 LEU A CA 11
ATOM 19836 C C . LEU A 1 88 ? 17.315 20.437 26.309 1.00 0.00 88 LEU A C 11
ATOM 19837 O O . LEU A 1 88 ? 16.123 20.540 26.589 1.00 0.00 88 LEU A O 11
ATOM 19853 N N . GLU A 1 89 ? 17.741 20.155 25.074 1.00 0.00 89 GLU A N 11
ATOM 19854 C CA . GLU A 1 89 ? 16.821 19.974 23.958 1.00 0.00 89 GLU A CA 11
ATOM 19855 C C . GLU A 1 89 ? 16.390 18.509 23.852 1.00 0.00 89 GLU A C 11
ATOM 19856 O O . GLU A 1 89 ? 15.239 18.217 23.522 1.00 0.00 89 GLU A O 11
ATOM 19868 N N . LEU A 1 90 ? 17.301 17.575 24.149 1.00 0.00 90 LEU A N 11
ATOM 19869 C CA . LEU A 1 90 ? 16.995 16.151 24.128 1.00 0.00 90 LEU A CA 11
ATOM 19870 C C . LEU A 1 90 ? 15.793 15.847 25.021 1.00 0.00 90 LEU A C 11
ATOM 19871 O O . LEU A 1 90 ? 14.978 14.996 24.676 1.00 0.00 90 LEU A O 11
ATOM 19887 N N . LEU A 1 91 ? 15.647 16.564 26.137 1.00 0.00 91 LEU A N 11
ATOM 19888 C CA . LEU A 1 91 ? 14.493 16.410 27.011 1.00 0.00 91 LEU A CA 11
ATOM 19889 C C . LEU A 1 91 ? 13.212 16.726 26.238 1.00 0.00 91 LEU A C 11
ATOM 19890 O O . LEU A 1 91 ? 12.268 15.939 26.241 1.00 0.00 91 LEU A O 11
ATOM 19906 N N . LEU A 1 92 ? 13.188 17.870 25.550 1.00 0.00 92 LEU A N 11
ATOM 19907 C CA . LEU A 1 92 ? 12.040 18.271 24.753 1.00 0.00 92 LEU A CA 11
ATOM 19908 C C . LEU A 1 92 ? 11.750 17.203 23.700 1.00 0.00 92 LEU A C 11
ATOM 19909 O O . LEU A 1 92 ? 10.614 16.760 23.566 1.00 0.00 92 LEU A O 11
ATOM 19925 N N . ALA A 1 93 ? 12.776 16.760 22.968 1.00 0.00 93 ALA A N 11
ATOM 19926 C CA . ALA A 1 93 ? 12.615 15.714 21.962 1.00 0.00 93 ALA A CA 11
ATOM 19927 C C . ALA A 1 93 ? 12.014 14.439 22.571 1.00 0.00 93 ALA A C 11
ATOM 19928 O O . ALA A 1 93 ? 11.049 13.882 22.048 1.00 0.00 93 ALA A O 11
ATOM 19935 N N . ALA A 1 94 ? 12.566 13.983 23.699 1.00 0.00 94 ALA A N 11
ATOM 19936 C CA . ALA A 1 94 ? 12.056 12.835 24.435 1.00 0.00 94 ALA A CA 11
ATOM 19937 C C . ALA A 1 94 ? 10.584 13.040 24.803 1.00 0.00 94 ALA A C 11
ATOM 19938 O O . ALA A 1 94 ? 9.772 12.133 24.626 1.00 0.00 94 ALA A O 11
ATOM 19945 N N . ASP A 1 95 ? 10.227 14.229 25.293 1.00 0.00 95 ASP A N 11
ATOM 19946 C CA . ASP A 1 95 ? 8.848 14.565 25.632 1.00 0.00 95 ASP A CA 11
ATOM 19947 C C . ASP A 1 95 ? 7.959 14.563 24.387 1.00 0.00 95 ASP A C 11
ATOM 19948 O O . ASP A 1 95 ? 6.827 14.098 24.455 1.00 0.00 95 ASP A O 11
ATOM 19957 N N . TYR A 1 96 ? 8.452 15.067 23.253 1.00 0.00 96 TYR A N 11
ATOM 19958 C CA . TYR A 1 96 ? 7.705 15.046 22.002 1.00 0.00 96 TYR A CA 11
ATOM 19959 C C . TYR A 1 96 ? 7.430 13.599 21.597 1.00 0.00 96 TYR A C 11
ATOM 19960 O O . TYR A 1 96 ? 6.310 13.266 21.226 1.00 0.00 96 TYR A O 11
ATOM 19978 N N . LEU A 1 97 ? 8.450 12.737 21.652 1.00 0.00 97 LEU A N 11
ATOM 19979 C CA . LEU A 1 97 ? 8.298 11.317 21.349 1.00 0.00 97 LEU A CA 11
ATOM 19980 C C . LEU A 1 97 ? 7.342 10.650 22.341 1.00 0.00 97 LEU A C 11
ATOM 19981 O O . LEU A 1 97 ? 6.518 9.824 21.948 1.00 0.00 97 LEU A O 11
ATOM 19997 N N . SER A 1 98 ? 7.459 10.999 23.625 1.00 0.00 98 SER A N 11
ATOM 19998 C CA . SER A 1 98 ? 6.648 10.486 24.722 1.00 0.00 98 SER A CA 11
ATOM 19999 C C . SER A 1 98 ? 6.569 8.959 24.673 1.00 0.00 98 SER A C 11
ATOM 20000 O O . SER A 1 98 ? 5.487 8.386 24.585 1.00 0.00 98 SER A O 11
ATOM 20008 N N . ILE A 1 99 ? 7.735 8.313 24.706 1.00 0.00 99 ILE A N 11
ATOM 20009 C CA . ILE A 1 99 ? 7.866 6.868 24.556 1.00 0.00 99 ILE A CA 11
ATOM 20010 C C . ILE A 1 99 ? 7.027 6.090 25.579 1.00 0.00 99 ILE A C 11
ATOM 20011 O O . ILE A 1 99 ? 6.732 4.911 25.289 1.00 0.00 99 ILE A O 11
ATOM 20028 N N . THR B 2 1 ? 14.206 4.659 29.260 1.00 0.00 157 THR B N 11
ATOM 20029 C CA . THR B 2 1 ? 15.646 4.672 29.574 1.00 0.00 157 THR B CA 11
ATOM 20030 C C . THR B 2 1 ? 16.206 6.103 29.531 1.00 0.00 157 THR B C 11
ATOM 20031 O O . THR B 2 1 ? 16.439 6.735 30.565 1.00 0.00 157 THR B O 11
ATOM 20044 N N . LEU B 2 2 ? 16.426 6.608 28.317 1.00 0.00 158 LEU B N 11
ATOM 20045 C CA . LEU B 2 2 ? 17.117 7.862 28.074 1.00 0.00 158 LEU B CA 11
ATOM 20046 C C . LEU B 2 2 ? 16.484 9.033 28.827 1.00 0.00 158 LEU B C 11
ATOM 20047 O O . LEU B 2 2 ? 17.211 9.891 29.310 1.00 0.00 158 LEU B O 11
ATOM 20063 N N . LYS B 2 3 ? 15.154 9.091 28.967 1.00 0.00 159 LYS B N 11
ATOM 20064 C CA . LYS B 2 3 ? 14.544 10.158 29.756 1.00 0.00 159 LYS B CA 11
ATOM 20065 C C . LYS B 2 3 ? 14.974 10.058 31.224 1.00 0.00 159 LYS B C 11
ATOM 20066 O O . LYS B 2 3 ? 15.354 11.058 31.830 1.00 0.00 159 LYS B O 11
ATOM 20085 N N . GLU B 2 4 ? 14.948 8.859 31.807 1.00 0.00 160 GLU B N 11
ATOM 20086 C CA . GLU B 2 4 ? 15.435 8.655 33.165 1.00 0.00 160 GLU B CA 11
ATOM 20087 C C . GLU B 2 4 ? 16.902 9.083 33.257 1.00 0.00 160 GLU B C 11
ATOM 20088 O O . GLU B 2 4 ? 17.289 9.795 34.185 1.00 0.00 160 GLU B O 11
ATOM 20100 N N . ARG B 2 5 ? 17.714 8.684 32.273 1.00 0.00 161 ARG B N 11
ATOM 20101 C CA . ARG B 2 5 ? 19.105 9.124 32.214 1.00 0.00 161 ARG B CA 11
ATOM 20102 C C . ARG B 2 5 ? 19.196 10.657 32.130 1.00 0.00 161 ARG B C 11
ATOM 20103 O O . ARG B 2 5 ? 20.036 11.260 32.792 1.00 0.00 161 ARG B O 11
ATOM 20124 N N . CYS B 2 6 ? 18.321 11.308 31.358 1.00 0.00 162 CYS B N 11
ATOM 20125 C CA . CYS B 2 6 ? 18.261 12.767 31.285 1.00 0.00 162 CYS B CA 11
ATOM 20126 C C . CYS B 2 6 ? 17.974 13.348 32.664 1.00 0.00 162 CYS B C 11
ATOM 20127 O O . CYS B 2 6 ? 18.682 14.244 33.118 1.00 0.00 162 CYS B O 11
ATOM 20135 N N . LEU B 2 7 ? 16.944 12.841 33.345 1.00 0.00 163 LEU B N 11
ATOM 20136 C CA . LEU B 2 7 ? 16.614 13.293 34.691 1.00 0.00 163 LEU B CA 11
ATOM 20137 C C . LEU B 2 7 ? 17.820 13.129 35.621 1.00 0.00 163 LEU B C 11
ATOM 20138 O O . LEU B 2 7 ? 18.200 14.081 36.299 1.00 0.00 163 LEU B O 11
ATOM 20154 N N . GLN B 2 8 ? 18.440 11.944 35.632 1.00 0.00 164 GLN B N 11
ATOM 20155 C CA . GLN B 2 8 ? 19.662 11.677 36.387 1.00 0.00 164 GLN B CA 11
ATOM 20156 C C . GLN B 2 8 ? 20.722 12.748 36.096 1.00 0.00 164 GLN B C 11
ATOM 20157 O O . GLN B 2 8 ? 21.244 13.378 37.016 1.00 0.00 164 GLN B O 11
ATOM 20171 N N . VAL B 2 9 ? 21.069 12.926 34.819 1.00 0.00 165 VAL B N 11
ATOM 20172 C CA . VAL B 2 9 ? 22.105 13.859 34.395 1.00 0.00 165 VAL B CA 11
ATOM 20173 C C . VAL B 2 9 ? 21.768 15.271 34.878 1.00 0.00 165 VAL B C 11
ATOM 20174 O O . VAL B 2 9 ? 22.587 15.894 35.550 1.00 0.00 165 VAL B O 11
ATOM 20187 N N . VAL B 2 10 ? 20.573 15.774 34.557 1.00 0.00 166 VAL B N 11
ATOM 20188 C CA . VAL B 2 10 ? 20.145 17.107 34.967 1.00 0.00 166 VAL B CA 11
ATOM 20189 C C . VAL B 2 10 ? 20.238 17.248 36.490 1.00 0.00 166 VAL B C 11
ATOM 20190 O O . VAL B 2 10 ? 20.866 18.183 36.983 1.00 0.00 166 VAL B O 11
ATOM 20203 N N . ARG B 2 11 ? 19.638 16.313 37.232 1.00 0.00 167 ARG B N 11
ATOM 20204 C CA . ARG B 2 11 ? 19.683 16.280 38.689 1.00 0.00 167 ARG B CA 11
ATOM 20205 C C . ARG B 2 11 ? 21.128 16.420 39.166 1.00 0.00 167 ARG B C 11
ATOM 20206 O O . ARG B 2 11 ? 21.440 17.318 39.947 1.00 0.00 167 ARG B O 11
ATOM 20227 N N . SER B 2 12 ? 22.012 15.546 38.684 1.00 0.00 168 SER B N 11
ATOM 20228 C CA . SER B 2 12 ? 23.402 15.522 39.117 1.00 0.00 168 SER B CA 11
ATOM 20229 C C . SER B 2 12 ? 24.111 16.834 38.769 1.00 0.00 168 SER B C 11
ATOM 20230 O O . SER B 2 12 ? 24.844 17.381 39.587 1.00 0.00 168 SER B O 11
ATOM 20238 N N . LEU B 2 13 ? 23.896 17.334 37.551 1.00 0.00 169 LEU B N 11
ATOM 20239 C CA . LEU B 2 13 ? 24.511 18.558 37.058 1.00 0.00 169 LEU B CA 11
ATOM 20240 C C . LEU B 2 13 ? 24.081 19.755 37.910 1.00 0.00 169 LEU B C 11
ATOM 20241 O O . LEU B 2 13 ? 24.910 20.581 38.280 1.00 0.00 169 LEU B O 11
ATOM 20257 N N . VAL B 2 14 ? 22.783 19.854 38.212 1.00 0.00 170 VAL B N 11
ATOM 20258 C CA . VAL B 2 14 ? 22.250 20.908 39.064 1.00 0.00 170 VAL B CA 11
ATOM 20259 C C . VAL B 2 14 ? 22.796 20.763 40.489 1.00 0.00 170 VAL B C 11
ATOM 20260 O O . VAL B 2 14 ? 23.192 21.754 41.098 1.00 0.00 170 VAL B O 11
ATOM 20273 N N . LYS B 2 15 ? 22.774 19.542 41.032 1.00 0.00 171 LYS B N 11
ATOM 20274 C CA . LYS B 2 15 ? 23.200 19.257 42.396 1.00 0.00 171 LYS B CA 11
ATOM 20275 C C . LYS B 2 15 ? 24.651 18.757 42.402 1.00 0.00 171 LYS B C 11
ATOM 20276 O O . LYS B 2 15 ? 25.534 19.573 42.061 1.00 0.00 171 LYS B O 11
ATOM 20296 N N . MET A 1 1 ? -1.511 3.163 8.781 1.00 0.00 1 MET A N 12
ATOM 20297 C CA . MET A 1 1 ? -1.420 3.095 7.311 1.00 0.00 1 MET A CA 12
ATOM 20298 C C . MET A 1 1 ? -0.314 2.129 6.878 1.00 0.00 1 MET A C 12
ATOM 20299 O O . MET A 1 1 ? 0.584 1.812 7.658 1.00 0.00 1 MET A O 12
ATOM 20315 N N . SER A 1 2 ? -0.384 1.658 5.631 1.00 0.00 2 SER A N 12
ATOM 20316 C CA . SER A 1 2 ? 0.536 0.688 5.058 1.00 0.00 2 SER A CA 12
ATOM 20317 C C . SER A 1 2 ? 1.995 1.155 5.097 1.00 0.00 2 SER A C 12
ATOM 20318 O O . SER A 1 2 ? 2.904 0.329 5.146 1.00 0.00 2 SER A O 12
ATOM 20326 N N . GLN A 1 3 ? 2.222 2.472 5.046 1.00 0.00 3 GLN A N 12
ATOM 20327 C CA . GLN A 1 3 ? 3.555 3.045 5.111 1.00 0.00 3 GLN A CA 12
ATOM 20328 C C . GLN A 1 3 ? 4.164 2.766 6.489 1.00 0.00 3 GLN A C 12
ATOM 20329 O O . GLN A 1 3 ? 4.079 3.596 7.392 1.00 0.00 3 GLN A O 12
ATOM 20343 N N . ASP A 1 4 ? 4.834 1.622 6.639 1.00 0.00 4 ASP A N 12
ATOM 20344 C CA . ASP A 1 4 ? 5.530 1.211 7.858 1.00 0.00 4 ASP A CA 12
ATOM 20345 C C . ASP A 1 4 ? 6.792 2.044 8.146 1.00 0.00 4 ASP A C 12
ATOM 20346 O O . ASP A 1 4 ? 7.745 1.527 8.728 1.00 0.00 4 ASP A O 12
ATOM 20355 N N . PHE A 1 5 ? 6.802 3.333 7.798 1.00 0.00 5 PHE A N 12
ATOM 20356 C CA . PHE A 1 5 ? 7.892 4.262 8.035 1.00 0.00 5 PHE A CA 12
ATOM 20357 C C . PHE A 1 5 ? 7.320 5.660 8.248 1.00 0.00 5 PHE A C 12
ATOM 20358 O O . PHE A 1 5 ? 6.285 6.010 7.682 1.00 0.00 5 PHE A O 12
ATOM 20375 N N . VAL A 1 6 ? 8.031 6.448 9.049 1.00 0.00 6 VAL A N 12
ATOM 20376 C CA . VAL A 1 6 ? 7.800 7.847 9.356 1.00 0.00 6 VAL A CA 12
ATOM 20377 C C . VAL A 1 6 ? 9.174 8.518 9.202 1.00 0.00 6 VAL A C 12
ATOM 20378 O O . VAL A 1 6 ? 10.149 7.840 8.866 1.00 0.00 6 VAL A O 12
ATOM 20391 N N . THR A 1 7 ? 9.305 9.828 9.396 1.00 0.00 7 THR A N 12
ATOM 20392 C CA . THR A 1 7 ? 10.582 10.511 9.258 1.00 0.00 7 THR A CA 12
ATOM 20393 C C . THR A 1 7 ? 10.629 11.724 10.185 1.00 0.00 7 THR A C 12
ATOM 20394 O O . THR A 1 7 ? 9.709 12.540 10.177 1.00 0.00 7 THR A O 12
ATOM 20405 N N . LEU A 1 8 ? 11.703 11.843 10.969 1.00 0.00 8 LEU A N 12
ATOM 20406 C CA . LEU A 1 8 ? 11.975 13.003 11.803 1.00 0.00 8 LEU A CA 12
ATOM 20407 C C . LEU A 1 8 ? 13.102 13.760 11.112 1.00 0.00 8 LEU A C 12
ATOM 20408 O O . LEU A 1 8 ? 14.144 13.164 10.836 1.00 0.00 8 LEU A O 12
ATOM 20424 N N . VAL A 1 9 ? 12.889 15.034 10.780 1.00 0.00 9 VAL A N 12
ATOM 20425 C CA . VAL A 1 9 ? 13.814 15.797 9.949 1.00 0.00 9 VAL A CA 12
ATOM 20426 C C . VAL A 1 9 ? 14.320 17.018 10.718 1.00 0.00 9 VAL A C 12
ATOM 20427 O O . VAL A 1 9 ? 13.532 17.666 11.406 1.00 0.00 9 VAL A O 12
ATOM 20440 N N . SER A 1 10 ? 15.618 17.330 10.610 1.00 0.00 10 SER A N 12
ATOM 20441 C CA . SER A 1 10 ? 16.225 18.516 11.221 1.00 0.00 10 SER A CA 12
ATOM 20442 C C . SER A 1 10 ? 16.761 19.465 10.143 1.00 0.00 10 SER A C 12
ATOM 20443 O O . SER A 1 10 ? 17.122 19.017 9.055 1.00 0.00 10 SER A O 12
ATOM 20451 N N . LYS A 1 11 ? 16.838 20.762 10.480 1.00 0.00 11 LYS A N 12
ATOM 20452 C CA . LYS A 1 11 ? 17.428 21.851 9.700 1.00 0.00 11 LYS A CA 12
ATOM 20453 C C . LYS A 1 11 ? 17.343 21.636 8.178 1.00 0.00 11 LYS A C 12
ATOM 20454 O O . LYS A 1 11 ? 16.248 21.581 7.622 1.00 0.00 11 LYS A O 12
ATOM 20473 N N . ASP A 1 12 ? 18.491 21.540 7.495 1.00 0.00 12 ASP A N 12
ATOM 20474 C CA . ASP A 1 12 ? 18.572 21.491 6.041 1.00 0.00 12 ASP A CA 12
ATOM 20475 C C . ASP A 1 12 ? 18.314 20.066 5.561 1.00 0.00 12 ASP A C 12
ATOM 20476 O O . ASP A 1 12 ? 19.193 19.417 5.001 1.00 0.00 12 ASP A O 12
ATOM 20485 N N . ASP A 1 13 ? 17.099 19.582 5.813 1.00 0.00 13 ASP A N 12
ATOM 20486 C CA . ASP A 1 13 ? 16.629 18.269 5.402 1.00 0.00 13 ASP A CA 12
ATOM 20487 C C . ASP A 1 13 ? 17.572 17.146 5.856 1.00 0.00 13 ASP A C 12
ATOM 20488 O O . ASP A 1 13 ? 17.926 16.267 5.072 1.00 0.00 13 ASP A O 12
ATOM 20497 N N . LYS A 1 14 ? 17.925 17.125 7.146 1.00 0.00 14 LYS A N 12
ATOM 20498 C CA . LYS A 1 14 ? 18.629 16.000 7.743 1.00 0.00 14 LYS A CA 12
ATOM 20499 C C . LYS A 1 14 ? 17.538 15.030 8.177 1.00 0.00 14 LYS A C 12
ATOM 20500 O O . LYS A 1 14 ? 16.989 15.168 9.272 1.00 0.00 14 LYS A O 12
ATOM 20519 N N . GLU A 1 15 ? 17.188 14.112 7.275 1.00 0.00 15 GLU A N 12
ATOM 20520 C CA . GLU A 1 15 ? 16.066 13.197 7.410 1.00 0.00 15 GLU A CA 12
ATOM 20521 C C . GLU A 1 15 ? 16.492 11.911 8.111 1.00 0.00 15 GLU A C 12
ATOM 20522 O O . GLU A 1 15 ? 17.298 11.159 7.569 1.00 0.00 15 GLU A O 12
ATOM 20534 N N . TYR A 1 16 ? 15.927 11.636 9.285 1.00 0.00 16 TYR A N 12
ATOM 20535 C CA . TYR A 1 16 ? 16.067 10.351 9.948 1.00 0.00 16 TYR A CA 12
ATOM 20536 C C . TYR A 1 16 ? 14.770 9.581 9.692 1.00 0.00 16 TYR A C 12
ATOM 20537 O O . TYR A 1 16 ? 13.707 10.010 10.142 1.00 0.00 16 TYR A O 12
ATOM 20555 N N . GLU A 1 17 ? 14.843 8.473 8.947 1.00 0.00 17 GLU A N 12
ATOM 20556 C CA . GLU A 1 17 ? 13.688 7.676 8.557 1.00 0.00 17 GLU A CA 12
ATOM 20557 C C . GLU A 1 17 ? 13.417 6.633 9.642 1.00 0.00 17 GLU A C 12
ATOM 20558 O O . GLU A 1 17 ? 14.260 5.789 9.934 1.00 0.00 17 GLU A O 12
ATOM 20570 N N . ILE A 1 18 ? 12.252 6.732 10.279 1.00 0.00 18 ILE A N 12
ATOM 20571 C CA . ILE A 1 18 ? 11.904 5.981 11.472 1.00 0.00 18 ILE A CA 12
ATOM 20572 C C . ILE A 1 18 ? 10.960 4.860 11.063 1.00 0.00 18 ILE A C 12
ATOM 20573 O O . ILE A 1 18 ? 9.852 5.143 10.617 1.00 0.00 18 ILE A O 12
ATOM 20589 N N . SER A 1 19 ? 11.358 3.598 11.211 1.00 0.00 19 SER A N 12
ATOM 20590 C CA . SER A 1 19 ? 10.441 2.487 11.002 1.00 0.00 19 SER A CA 12
ATOM 20591 C C . SER A 1 19 ? 9.216 2.678 11.899 1.00 0.00 19 SER A C 12
ATOM 20592 O O . SER A 1 19 ? 9.367 2.982 13.083 1.00 0.00 19 SER A O 12
ATOM 20600 N N . ARG A 1 20 ? 8.004 2.530 11.362 1.00 0.00 20 ARG A N 12
ATOM 20601 C CA . ARG A 1 20 ? 6.790 2.838 12.113 1.00 0.00 20 ARG A CA 12
ATOM 20602 C C . ARG A 1 20 ? 6.685 1.973 13.373 1.00 0.00 20 ARG A C 12
ATOM 20603 O O . ARG A 1 20 ? 6.148 2.401 14.390 1.00 0.00 20 ARG A O 12
ATOM 20624 N N . SER A 1 21 ? 7.253 0.770 13.318 1.00 0.00 21 SER A N 12
ATOM 20625 C CA . SER A 1 21 ? 7.450 -0.115 14.448 1.00 0.00 21 SER A CA 12
ATOM 20626 C C . SER A 1 21 ? 8.163 0.596 15.610 1.00 0.00 21 SER A C 12
ATOM 20627 O O . SER A 1 21 ? 7.773 0.437 16.763 1.00 0.00 21 SER A O 12
ATOM 20635 N N . ALA A 1 22 ? 9.198 1.388 15.310 1.00 0.00 22 ALA A N 12
ATOM 20636 C CA . ALA A 1 22 ? 9.860 2.246 16.284 1.00 0.00 22 ALA A CA 12
ATOM 20637 C C . ALA A 1 22 ? 8.990 3.468 16.566 1.00 0.00 22 ALA A C 12
ATOM 20638 O O . ALA A 1 22 ? 8.819 3.833 17.723 1.00 0.00 22 ALA A O 12
ATOM 20645 N N . ALA A 1 23 ? 8.415 4.096 15.533 1.00 0.00 23 ALA A N 12
ATOM 20646 C CA . ALA A 1 23 ? 7.556 5.266 15.717 1.00 0.00 23 ALA A CA 12
ATOM 20647 C C . ALA A 1 23 ? 6.450 5.015 16.746 1.00 0.00 23 ALA A C 12
ATOM 20648 O O . ALA A 1 23 ? 6.121 5.906 17.522 1.00 0.00 23 ALA A O 12
ATOM 20655 N N . MET A 1 24 ? 5.895 3.802 16.773 1.00 0.00 24 MET A N 12
ATOM 20656 C CA . MET A 1 24 ? 4.910 3.369 17.755 1.00 0.00 24 MET A CA 12
ATOM 20657 C C . MET A 1 24 ? 5.380 3.628 19.192 1.00 0.00 24 MET A C 12
ATOM 20658 O O . MET A 1 24 ? 4.567 3.961 20.050 1.00 0.00 24 MET A O 12
ATOM 20672 N N . ILE A 1 25 ? 6.683 3.480 19.454 1.00 0.00 25 ILE A N 12
ATOM 20673 C CA . ILE A 1 25 ? 7.275 3.700 20.766 1.00 0.00 25 ILE A CA 12
ATOM 20674 C C . ILE A 1 25 ? 7.168 5.184 21.154 1.00 0.00 25 ILE A C 12
ATOM 20675 O O . ILE A 1 25 ? 7.252 5.511 22.334 1.00 0.00 25 ILE A O 12
ATOM 20691 N N . SER A 1 26 ? 6.952 6.078 20.182 1.00 0.00 26 SER A N 12
ATOM 20692 C CA . SER A 1 26 ? 6.683 7.498 20.367 1.00 0.00 26 SER A CA 12
ATOM 20693 C C . SER A 1 26 ? 5.268 7.825 19.861 1.00 0.00 26 SER A C 12
ATOM 20694 O O . SER A 1 26 ? 5.125 8.240 18.708 1.00 0.00 26 SER A O 12
ATOM 20702 N N . PRO A 1 27 ? 4.226 7.638 20.693 1.00 0.00 27 PRO A N 12
ATOM 20703 C CA . PRO A 1 27 ? 2.824 7.774 20.320 1.00 0.00 27 PRO A CA 12
ATOM 20704 C C . PRO A 1 27 ? 2.521 8.946 19.386 1.00 0.00 27 PRO A C 12
ATOM 20705 O O . PRO A 1 27 ? 1.831 8.770 18.387 1.00 0.00 27 PRO A O 12
ATOM 20716 N N . THR A 1 28 ? 3.036 10.134 19.704 1.00 0.00 28 THR A N 12
ATOM 20717 C CA . THR A 1 28 ? 2.876 11.340 18.909 1.00 0.00 28 THR A CA 12
ATOM 20718 C C . THR A 1 28 ? 3.287 11.115 17.451 1.00 0.00 28 THR A C 12
ATOM 20719 O O . THR A 1 28 ? 2.555 11.484 16.538 1.00 0.00 28 THR A O 12
ATOM 20730 N N . LEU A 1 29 ? 4.462 10.524 17.227 1.00 0.00 29 LEU A N 12
ATOM 20731 C CA . LEU A 1 29 ? 5.028 10.375 15.895 1.00 0.00 29 LEU A CA 12
ATOM 20732 C C . LEU A 1 29 ? 4.152 9.441 15.060 1.00 0.00 29 LEU A C 12
ATOM 20733 O O . LEU A 1 29 ? 3.757 9.779 13.946 1.00 0.00 29 LEU A O 12
ATOM 20749 N N . LYS A 1 30 ? 3.836 8.270 15.616 1.00 0.00 30 LYS A N 12
ATOM 20750 C CA . LYS A 1 30 ? 2.935 7.311 14.988 1.00 0.00 30 LYS A CA 12
ATOM 20751 C C . LYS A 1 30 ? 1.558 7.942 14.767 1.00 0.00 30 LYS A C 12
ATOM 20752 O O . LYS A 1 30 ? 0.937 7.725 13.728 1.00 0.00 30 LYS A O 12
ATOM 20771 N N . ALA A 1 31 ? 1.067 8.726 15.728 1.00 0.00 31 ALA A N 12
ATOM 20772 C CA . ALA A 1 31 ? -0.198 9.422 15.575 1.00 0.00 31 ALA A CA 12
ATOM 20773 C C . ALA A 1 31 ? -0.144 10.348 14.359 1.00 0.00 31 ALA A C 12
ATOM 20774 O O . ALA A 1 31 ? -0.943 10.177 13.446 1.00 0.00 31 ALA A O 12
ATOM 20781 N N . MET A 1 32 ? 0.786 11.309 14.334 1.00 0.00 32 MET A N 12
ATOM 20782 C CA . MET A 1 32 ? 0.915 12.336 13.295 1.00 0.00 32 MET A CA 12
ATOM 20783 C C . MET A 1 32 ? 0.638 11.794 11.885 1.00 0.00 32 MET A C 12
ATOM 20784 O O . MET A 1 32 ? -0.256 12.274 11.194 1.00 0.00 32 MET A O 12
ATOM 20798 N N . ILE A 1 33 ? 1.387 10.772 11.475 1.00 0.00 33 ILE A N 12
ATOM 20799 C CA . ILE A 1 33 ? 1.263 10.153 10.158 1.00 0.00 33 ILE A CA 12
ATOM 20800 C C . ILE A 1 33 ? -0.132 9.588 9.861 1.00 0.00 33 ILE A C 12
ATOM 20801 O O . ILE A 1 33 ? -0.593 9.654 8.723 1.00 0.00 33 ILE A O 12
ATOM 20817 N N . GLU A 1 34 ? -0.788 9.011 10.867 1.00 0.00 34 GLU A N 12
ATOM 20818 C CA . GLU A 1 34 ? -2.013 8.231 10.716 1.00 0.00 34 GLU A CA 12
ATOM 20819 C C . GLU A 1 34 ? -3.279 9.047 10.977 1.00 0.00 34 GLU A C 12
ATOM 20820 O O . GLU A 1 34 ? -4.297 8.818 10.330 1.00 0.00 34 GLU A O 12
ATOM 20832 N N . GLY A 1 35 ? -3.229 9.970 11.935 1.00 0.00 35 GLY A N 12
ATOM 20833 C CA . GLY A 1 35 ? -4.365 10.777 12.368 1.00 0.00 35 GLY A CA 12
ATOM 20834 C C . GLY A 1 35 ? -4.309 12.119 11.642 1.00 0.00 35 GLY A C 12
ATOM 20835 O O . GLY A 1 35 ? -5.071 12.324 10.696 1.00 0.00 35 GLY A O 12
ATOM 20839 N N . PRO A 1 36 ? -3.407 13.033 12.040 1.00 0.00 36 PRO A N 12
ATOM 20840 C CA . PRO A 1 36 ? -3.082 14.256 11.305 1.00 0.00 36 PRO A CA 12
ATOM 20841 C C . PRO A 1 36 ? -2.428 13.986 9.934 1.00 0.00 36 PRO A C 12
ATOM 20842 O O . PRO A 1 36 ? -1.455 14.644 9.559 1.00 0.00 36 PRO A O 12
ATOM 20853 N N . PHE A 1 37 ? -2.954 13.043 9.146 1.00 0.00 37 PHE A N 12
ATOM 20854 C CA . PHE A 1 37 ? -2.347 12.659 7.884 1.00 0.00 37 PHE A CA 12
ATOM 20855 C C . PHE A 1 37 ? -2.464 13.785 6.867 1.00 0.00 37 PHE A C 12
ATOM 20856 O O . PHE A 1 37 ? -1.603 13.949 6.014 1.00 0.00 37 PHE A O 12
ATOM 20873 N N . ARG A 1 38 ? -3.499 14.611 6.995 1.00 0.00 38 ARG A N 12
ATOM 20874 C CA . ARG A 1 38 ? -3.640 15.828 6.213 1.00 0.00 38 ARG A CA 12
ATOM 20875 C C . ARG A 1 38 ? -2.525 16.833 6.537 1.00 0.00 38 ARG A C 12
ATOM 20876 O O . ARG A 1 38 ? -2.425 17.850 5.855 1.00 0.00 38 ARG A O 12
ATOM 20897 N N . GLU A 1 39 ? -1.728 16.585 7.586 1.00 0.00 39 GLU A N 12
ATOM 20898 C CA . GLU A 1 39 ? -0.785 17.554 8.126 1.00 0.00 39 GLU A CA 12
ATOM 20899 C C . GLU A 1 39 ? 0.652 17.035 8.065 1.00 0.00 39 GLU A C 12
ATOM 20900 O O . GLU A 1 39 ? 1.573 17.822 7.849 1.00 0.00 39 GLU A O 12
ATOM 20912 N N . SER A 1 40 ? 0.880 15.738 8.301 1.00 0.00 40 SER A N 12
ATOM 20913 C CA . SER A 1 40 ? 2.241 15.212 8.403 1.00 0.00 40 SER A CA 12
ATOM 20914 C C . SER A 1 40 ? 2.347 13.752 7.959 1.00 0.00 40 SER A C 12
ATOM 20915 O O . SER A 1 40 ? 2.708 12.885 8.753 1.00 0.00 40 SER A O 12
ATOM 20923 N N . LYS A 1 41 ? 2.098 13.482 6.674 1.00 0.00 41 LYS A N 12
ATOM 20924 C CA . LYS A 1 41 ? 2.369 12.180 6.080 1.00 0.00 41 LYS A CA 12
ATOM 20925 C C . LYS A 1 41 ? 3.868 11.902 6.139 1.00 0.00 41 LYS A C 12
ATOM 20926 O O . LYS A 1 41 ? 4.630 12.294 5.257 1.00 0.00 41 LYS A O 12
ATOM 20945 N N . GLY A 1 42 ? 4.303 11.228 7.197 1.00 0.00 42 GLY A N 12
ATOM 20946 C CA . GLY A 1 42 ? 5.660 10.728 7.309 1.00 0.00 42 GLY A CA 12
ATOM 20947 C C . GLY A 1 42 ? 6.619 11.805 7.798 1.00 0.00 42 GLY A C 12
ATOM 20948 O O . GLY A 1 42 ? 7.343 11.583 8.761 1.00 0.00 42 GLY A O 12
ATOM 20952 N N . ARG A 1 43 ? 6.617 12.976 7.161 1.00 0.00 43 ARG A N 12
ATOM 20953 C CA . ARG A 1 43 ? 7.624 14.002 7.387 1.00 0.00 43 ARG A CA 12
ATOM 20954 C C . ARG A 1 43 ? 7.237 14.883 8.574 1.00 0.00 43 ARG A C 12
ATOM 20955 O O . ARG A 1 43 ? 6.387 15.763 8.445 1.00 0.00 43 ARG A O 12
ATOM 20976 N N . ILE A 1 44 ? 7.880 14.656 9.722 1.00 0.00 44 ILE A N 12
ATOM 20977 C CA . ILE A 1 44 ? 7.803 15.541 10.871 1.00 0.00 44 ILE A CA 12
ATOM 20978 C C . ILE A 1 44 ? 9.073 16.399 10.796 1.00 0.00 44 ILE A C 12
ATOM 20979 O O . ILE A 1 44 ? 10.190 15.908 10.987 1.00 0.00 44 ILE A O 12
ATOM 20995 N N . GLU A 1 45 ? 8.891 17.673 10.438 1.00 0.00 45 GLU A N 12
ATOM 20996 C CA . GLU A 1 45 ? 9.956 18.603 10.103 1.00 0.00 45 GLU A CA 12
ATOM 20997 C C . GLU A 1 45 ? 10.260 19.509 11.297 1.00 0.00 45 GLU A C 12
ATOM 20998 O O . GLU A 1 45 ? 9.578 20.512 11.500 1.00 0.00 45 GLU A O 12
ATOM 21010 N N . LEU A 1 46 ? 11.325 19.222 12.051 1.00 0.00 46 LEU A N 12
ATOM 21011 C CA . LEU A 1 46 ? 11.733 20.058 13.170 1.00 0.00 46 LEU A CA 12
ATOM 21012 C C . LEU A 1 46 ? 12.644 21.143 12.597 1.00 0.00 46 LEU A C 12
ATOM 21013 O O . LEU A 1 46 ? 13.847 21.189 12.861 1.00 0.00 46 LEU A O 12
ATOM 21029 N N . LYS A 1 47 ? 12.041 22.007 11.779 1.00 0.00 47 LYS A N 12
ATOM 21030 C CA . LYS A 1 47 ? 12.689 23.120 11.113 1.00 0.00 47 LYS A CA 12
ATOM 21031 C C . LYS A 1 47 ? 13.537 23.906 12.116 1.00 0.00 47 LYS A C 12
ATOM 21032 O O . LYS A 1 47 ? 13.011 24.485 13.061 1.00 0.00 47 LYS A O 12
ATOM 21051 N N . GLN A 1 48 ? 14.853 23.902 11.893 1.00 0.00 48 GLN A N 12
ATOM 21052 C CA . GLN A 1 48 ? 15.847 24.659 12.645 1.00 0.00 48 GLN A CA 12
ATOM 21053 C C . GLN A 1 48 ? 16.192 24.022 13.999 1.00 0.00 48 GLN A C 12
ATOM 21054 O O . GLN A 1 48 ? 17.006 24.570 14.737 1.00 0.00 48 GLN A O 12
ATOM 21068 N N . PHE A 1 49 ? 15.639 22.852 14.331 1.00 0.00 49 PHE A N 12
ATOM 21069 C CA . PHE A 1 49 ? 15.967 22.169 15.574 1.00 0.00 49 PHE A CA 12
ATOM 21070 C C . PHE A 1 49 ? 17.320 21.465 15.444 1.00 0.00 49 PHE A C 12
ATOM 21071 O O . PHE A 1 49 ? 17.737 21.116 14.342 1.00 0.00 49 PHE A O 12
ATOM 21088 N N . ASP A 1 50 ? 18.013 21.250 16.564 1.00 0.00 50 ASP A N 12
ATOM 21089 C CA . ASP A 1 50 ? 19.373 20.731 16.570 1.00 0.00 50 ASP A CA 12
ATOM 21090 C C . ASP A 1 50 ? 19.444 19.277 16.073 1.00 0.00 50 ASP A C 12
ATOM 21091 O O . ASP A 1 50 ? 18.890 18.365 16.690 1.00 0.00 50 ASP A O 12
ATOM 21100 N N . SER A 1 51 ? 20.183 19.060 14.980 1.00 0.00 51 SER A N 12
ATOM 21101 C CA . SER A 1 51 ? 20.358 17.765 14.343 1.00 0.00 51 SER A CA 12
ATOM 21102 C C . SER A 1 51 ? 20.912 16.698 15.286 1.00 0.00 51 SER A C 12
ATOM 21103 O O . SER A 1 51 ? 20.417 15.570 15.279 1.00 0.00 51 SER A O 12
ATOM 21111 N N . HIS A 1 52 ? 21.949 17.027 16.067 1.00 0.00 52 HIS A N 12
ATOM 21112 C CA . HIS A 1 52 ? 22.611 16.051 16.928 1.00 0.00 52 HIS A CA 12
ATOM 21113 C C . HIS A 1 52 ? 21.758 15.735 18.159 1.00 0.00 52 HIS A C 12
ATOM 21114 O O . HIS A 1 52 ? 21.835 14.635 18.698 1.00 0.00 52 HIS A O 12
ATOM 21128 N N . ILE A 1 53 ? 20.907 16.673 18.589 1.00 0.00 53 ILE A N 12
ATOM 21129 C CA . ILE A 1 53 ? 19.907 16.371 19.605 1.00 0.00 53 ILE A CA 12
ATOM 21130 C C . ILE A 1 53 ? 18.910 15.383 18.989 1.00 0.00 53 ILE A C 12
ATOM 21131 O O . ILE A 1 53 ? 18.734 14.276 19.498 1.00 0.00 53 ILE A O 12
ATOM 21147 N N . LEU A 1 54 ? 18.280 15.761 17.870 1.00 0.00 54 LEU A N 12
ATOM 21148 C CA . LEU A 1 54 ? 17.303 14.905 17.200 1.00 0.00 54 LEU A CA 12
ATOM 21149 C C . LEU A 1 54 ? 17.889 13.502 16.939 1.00 0.00 54 LEU A C 12
ATOM 21150 O O . LEU A 1 54 ? 17.203 12.497 17.135 1.00 0.00 54 LEU A O 12
ATOM 21166 N N . GLU A 1 55 ? 19.172 13.428 16.563 1.00 0.00 55 GLU A N 12
ATOM 21167 C CA . GLU A 1 55 ? 19.907 12.176 16.409 1.00 0.00 55 GLU A CA 12
ATOM 21168 C C . GLU A 1 55 ? 19.745 11.276 17.641 1.00 0.00 55 GLU A C 12
ATOM 21169 O O . GLU A 1 55 ? 19.469 10.082 17.510 1.00 0.00 55 GLU A O 12
ATOM 21181 N N . LYS A 1 56 ? 19.929 11.824 18.846 1.00 0.00 56 LYS A N 12
ATOM 21182 C CA . LYS A 1 56 ? 19.849 11.014 20.046 1.00 0.00 56 LYS A CA 12
ATOM 21183 C C . LYS A 1 56 ? 18.399 10.625 20.320 1.00 0.00 56 LYS A C 12
ATOM 21184 O O . LYS A 1 56 ? 18.161 9.571 20.897 1.00 0.00 56 LYS A O 12
ATOM 21203 N N . ALA A 1 57 ? 17.423 11.427 19.885 1.00 0.00 57 ALA A N 12
ATOM 21204 C CA . ALA A 1 57 ? 16.021 11.049 20.016 1.00 0.00 57 ALA A CA 12
ATOM 21205 C C . ALA A 1 57 ? 15.732 9.806 19.170 1.00 0.00 57 ALA A C 12
ATOM 21206 O O . ALA A 1 57 ? 15.178 8.823 19.661 1.00 0.00 57 ALA A O 12
ATOM 21213 N N . VAL A 1 58 ? 16.120 9.826 17.892 1.00 0.00 58 VAL A N 12
ATOM 21214 C CA . VAL A 1 58 ? 15.883 8.672 17.031 1.00 0.00 58 VAL A CA 12
ATOM 21215 C C . VAL A 1 58 ? 16.687 7.459 17.515 1.00 0.00 58 VAL A C 12
ATOM 21216 O O . VAL A 1 58 ? 16.149 6.352 17.608 1.00 0.00 58 VAL A O 12
ATOM 21229 N N . GLU A 1 59 ? 17.960 7.668 17.870 1.00 0.00 59 GLU A N 12
ATOM 21230 C CA . GLU A 1 59 ? 18.781 6.598 18.417 1.00 0.00 59 GLU A CA 12
ATOM 21231 C C . GLU A 1 59 ? 18.133 6.033 19.682 1.00 0.00 59 GLU A C 12
ATOM 21232 O O . GLU A 1 59 ? 18.047 4.819 19.834 1.00 0.00 59 GLU A O 12
ATOM 21244 N N . TYR A 1 60 ? 17.657 6.900 20.578 1.00 0.00 60 TYR A N 12
ATOM 21245 C CA . TYR A 1 60 ? 16.935 6.482 21.767 1.00 0.00 60 TYR A CA 12
ATOM 21246 C C . TYR A 1 60 ? 15.762 5.587 21.386 1.00 0.00 60 TYR A C 12
ATOM 21247 O O . TYR A 1 60 ? 15.573 4.535 21.986 1.00 0.00 60 TYR A O 12
ATOM 21265 N N . LEU A 1 61 ? 14.950 6.016 20.417 1.00 0.00 61 LEU A N 12
ATOM 21266 C CA . LEU A 1 61 ? 13.777 5.256 20.015 1.00 0.00 61 LEU A CA 12
ATOM 21267 C C . LEU A 1 61 ? 14.186 3.834 19.612 1.00 0.00 61 LEU A C 12
ATOM 21268 O O . LEU A 1 61 ? 13.641 2.856 20.126 1.00 0.00 61 LEU A O 12
ATOM 21284 N N . ASN A 1 62 ? 15.187 3.722 18.731 1.00 0.00 62 ASN A N 12
ATOM 21285 C CA . ASN A 1 62 ? 15.775 2.435 18.353 1.00 0.00 62 ASN A CA 12
ATOM 21286 C C . ASN A 1 62 ? 16.235 1.643 19.586 1.00 0.00 62 ASN A C 12
ATOM 21287 O O . ASN A 1 62 ? 15.791 0.519 19.816 1.00 0.00 62 ASN A O 12
ATOM 21298 N N . TYR A 1 63 ? 17.138 2.232 20.372 1.00 0.00 63 TYR A N 12
ATOM 21299 C CA . TYR A 1 63 ? 17.677 1.664 21.602 1.00 0.00 63 TYR A CA 12
ATOM 21300 C C . TYR A 1 63 ? 16.554 1.077 22.459 1.00 0.00 63 TYR A C 12
ATOM 21301 O O . TYR A 1 63 ? 16.632 -0.074 22.881 1.00 0.00 63 TYR A O 12
ATOM 21319 N N . ASN A 1 64 ? 15.507 1.864 22.710 1.00 0.00 64 ASN A N 12
ATOM 21320 C CA . ASN A 1 64 ? 14.431 1.478 23.601 1.00 0.00 64 ASN A CA 12
ATOM 21321 C C . ASN A 1 64 ? 13.607 0.358 22.969 1.00 0.00 64 ASN A C 12
ATOM 21322 O O . ASN A 1 64 ? 13.262 -0.607 23.652 1.00 0.00 64 ASN A O 12
ATOM 21333 N N . LEU A 1 65 ? 13.300 0.472 21.669 1.00 0.00 65 LEU A N 12
ATOM 21334 C CA . LEU A 1 65 ? 12.623 -0.582 20.921 1.00 0.00 65 LEU A CA 12
ATOM 21335 C C . LEU A 1 65 ? 13.350 -1.911 21.127 1.00 0.00 65 LEU A C 12
ATOM 21336 O O . LEU A 1 65 ? 12.727 -2.886 21.543 1.00 0.00 65 LEU A O 12
ATOM 21352 N N . LYS A 1 66 ? 14.660 -1.949 20.852 1.00 0.00 66 LYS A N 12
ATOM 21353 C CA . LYS A 1 66 ? 15.442 -3.158 21.079 1.00 0.00 66 LYS A CA 12
ATOM 21354 C C . LYS A 1 66 ? 15.345 -3.566 22.544 1.00 0.00 66 LYS A C 12
ATOM 21355 O O . LYS A 1 66 ? 14.819 -4.633 22.843 1.00 0.00 66 LYS A O 12
ATOM 21374 N N . TYR A 1 67 ? 15.830 -2.702 23.441 1.00 0.00 67 TYR A N 12
ATOM 21375 C CA . TYR A 1 67 ? 15.875 -2.910 24.887 1.00 0.00 67 TYR A CA 12
ATOM 21376 C C . TYR A 1 67 ? 14.637 -3.663 25.391 1.00 0.00 67 TYR A C 12
ATOM 21377 O O . TYR A 1 67 ? 14.738 -4.682 26.074 1.00 0.00 67 TYR A O 12
ATOM 21395 N N . SER A 1 68 ? 13.464 -3.152 25.014 1.00 0.00 68 SER A N 12
ATOM 21396 C CA . SER A 1 68 ? 12.161 -3.648 25.448 1.00 0.00 68 SER A CA 12
ATOM 21397 C C . SER A 1 68 ? 11.984 -5.159 25.242 1.00 0.00 68 SER A C 12
ATOM 21398 O O . SER A 1 68 ? 11.284 -5.797 26.025 1.00 0.00 68 SER A O 12
ATOM 21406 N N . GLY A 1 69 ? 12.595 -5.730 24.201 1.00 0.00 69 GLY A N 12
ATOM 21407 C CA . GLY A 1 69 ? 12.619 -7.169 23.974 1.00 0.00 69 GLY A CA 12
ATOM 21408 C C . GLY A 1 69 ? 14.012 -7.567 23.506 1.00 0.00 69 GLY A C 12
ATOM 21409 O O . GLY A 1 69 ? 14.157 -8.300 22.531 1.00 0.00 69 GLY A O 12
ATOM 21413 N N . VAL A 1 70 ? 15.030 -7.072 24.216 1.00 0.00 70 VAL A N 12
ATOM 21414 C CA . VAL A 1 70 ? 16.423 -7.148 23.800 1.00 0.00 70 VAL A CA 12
ATOM 21415 C C . VAL A 1 70 ? 16.859 -8.558 23.393 1.00 0.00 70 VAL A C 12
ATOM 21416 O O . VAL A 1 70 ? 17.368 -8.753 22.291 1.00 0.00 70 VAL A O 12
ATOM 21429 N N . SER A 1 71 ? 16.662 -9.542 24.275 1.00 0.00 71 SER A N 12
ATOM 21430 C CA . SER A 1 71 ? 17.208 -10.881 24.102 1.00 0.00 71 SER A CA 12
ATOM 21431 C C . SER A 1 71 ? 18.730 -10.819 23.895 1.00 0.00 71 SER A C 12
ATOM 21432 O O . SER A 1 71 ? 19.374 -9.829 24.242 1.00 0.00 71 SER A O 12
ATOM 21440 N N . GLU A 1 72 ? 19.294 -11.896 23.336 1.00 0.00 72 GLU A N 12
ATOM 21441 C CA . GLU A 1 72 ? 20.690 -12.016 22.920 1.00 0.00 72 GLU A CA 12
ATOM 21442 C C . GLU A 1 72 ? 21.650 -11.383 23.936 1.00 0.00 72 GLU A C 12
ATOM 21443 O O . GLU A 1 72 ? 22.488 -10.556 23.575 1.00 0.00 72 GLU A O 12
ATOM 21455 N N . ASP A 1 73 ? 21.506 -11.769 25.209 1.00 0.00 73 ASP A N 12
ATOM 21456 C CA . ASP A 1 73 ? 22.209 -11.206 26.359 1.00 0.00 73 ASP A CA 12
ATOM 21457 C C . ASP A 1 73 ? 21.904 -9.713 26.533 1.00 0.00 73 ASP A C 12
ATOM 21458 O O . ASP A 1 73 ? 21.172 -9.338 27.445 1.00 0.00 73 ASP A O 12
ATOM 21467 N N . ASP A 1 74 ? 22.478 -8.875 25.667 1.00 0.00 74 ASP A N 12
ATOM 21468 C CA . ASP A 1 74 ? 22.294 -7.428 25.645 1.00 0.00 74 ASP A CA 12
ATOM 21469 C C . ASP A 1 74 ? 21.994 -6.907 24.235 1.00 0.00 74 ASP A C 12
ATOM 21470 O O . ASP A 1 74 ? 21.891 -5.696 24.062 1.00 0.00 74 ASP A O 12
ATOM 21479 N N . ASP A 1 75 ? 21.934 -7.787 23.226 1.00 0.00 75 ASP A N 12
ATOM 21480 C CA . ASP A 1 75 ? 21.838 -7.453 21.806 1.00 0.00 75 ASP A CA 12
ATOM 21481 C C . ASP A 1 75 ? 22.688 -6.234 21.425 1.00 0.00 75 ASP A C 12
ATOM 21482 O O . ASP A 1 75 ? 22.237 -5.356 20.689 1.00 0.00 75 ASP A O 12
ATOM 21491 N N . GLU A 1 76 ? 23.920 -6.178 21.942 1.00 0.00 76 GLU A N 12
ATOM 21492 C CA . GLU A 1 76 ? 24.861 -5.090 21.716 1.00 0.00 76 GLU A CA 12
ATOM 21493 C C . GLU A 1 76 ? 24.242 -3.700 21.941 1.00 0.00 76 GLU A C 12
ATOM 21494 O O . GLU A 1 76 ? 24.578 -2.754 21.230 1.00 0.00 76 GLU A O 12
ATOM 21506 N N . ILE A 1 77 ? 23.362 -3.554 22.939 1.00 0.00 77 ILE A N 12
ATOM 21507 C CA . ILE A 1 77 ? 22.867 -2.249 23.363 1.00 0.00 77 ILE A CA 12
ATOM 21508 C C . ILE A 1 77 ? 24.076 -1.356 23.687 1.00 0.00 77 ILE A C 12
ATOM 21509 O O . ILE A 1 77 ? 24.901 -1.740 24.515 1.00 0.00 77 ILE A O 12
ATOM 21525 N N . PRO A 1 78 ? 24.219 -0.185 23.043 1.00 0.00 78 PRO A N 12
ATOM 21526 C CA . PRO A 1 78 ? 25.358 0.685 23.270 1.00 0.00 78 PRO A CA 12
ATOM 21527 C C . PRO A 1 78 ? 25.219 1.404 24.613 1.00 0.00 78 PRO A C 12
ATOM 21528 O O . PRO A 1 78 ? 24.125 1.496 25.174 1.00 0.00 78 PRO A O 12
ATOM 21539 N N . GLU A 1 79 ? 26.329 1.966 25.104 1.00 0.00 79 GLU A N 12
ATOM 21540 C CA . GLU A 1 79 ? 26.340 2.813 26.287 1.00 0.00 79 GLU A CA 12
ATOM 21541 C C . GLU A 1 79 ? 25.654 4.144 25.961 1.00 0.00 79 GLU A C 12
ATOM 21542 O O . GLU A 1 79 ? 26.317 5.161 25.769 1.00 0.00 79 GLU A O 12
ATOM 21554 N N . PHE A 1 80 ? 24.322 4.125 25.877 1.00 0.00 80 PHE A N 12
ATOM 21555 C CA . PHE A 1 80 ? 23.505 5.283 25.532 1.00 0.00 80 PHE A CA 12
ATOM 21556 C C . PHE A 1 80 ? 23.468 6.286 26.696 1.00 0.00 80 PHE A C 12
ATOM 21557 O O . PHE A 1 80 ? 22.442 6.472 27.349 1.00 0.00 80 PHE A O 12
ATOM 21574 N N . GLU A 1 81 ? 24.611 6.920 26.961 1.00 0.00 81 GLU A N 12
ATOM 21575 C CA . GLU A 1 81 ? 24.736 8.025 27.897 1.00 0.00 81 GLU A CA 12
ATOM 21576 C C . GLU A 1 81 ? 24.124 9.285 27.285 1.00 0.00 81 GLU A C 12
ATOM 21577 O O . GLU A 1 81 ? 23.921 9.359 26.074 1.00 0.00 81 GLU A O 12
ATOM 21589 N N . ILE A 1 82 ? 23.874 10.294 28.124 1.00 0.00 82 ILE A N 12
ATOM 21590 C CA . ILE A 1 82 ? 23.330 11.573 27.697 1.00 0.00 82 ILE A CA 12
ATOM 21591 C C . ILE A 1 82 ? 24.216 12.684 28.283 1.00 0.00 82 ILE A C 12
ATOM 21592 O O . ILE A 1 82 ? 24.150 12.922 29.487 1.00 0.00 82 ILE A O 12
ATOM 21608 N N . PRO A 1 83 ? 25.079 13.338 27.484 1.00 0.00 83 PRO A N 12
ATOM 21609 C CA . PRO A 1 83 ? 25.895 14.450 27.951 1.00 0.00 83 PRO A CA 12
ATOM 21610 C C . PRO A 1 83 ? 25.069 15.630 28.482 1.00 0.00 83 PRO A C 12
ATOM 21611 O O . PRO A 1 83 ? 23.842 15.638 28.394 1.00 0.00 83 PRO A O 12
ATOM 21622 N N . THR A 1 84 ? 25.748 16.630 29.047 1.00 0.00 84 THR A N 12
ATOM 21623 C CA . THR A 1 84 ? 25.146 17.729 29.793 1.00 0.00 84 THR A CA 12
ATOM 21624 C C . THR A 1 84 ? 24.099 18.475 28.963 1.00 0.00 84 THR A C 12
ATOM 21625 O O . THR A 1 84 ? 22.903 18.387 29.236 1.00 0.00 84 THR A O 12
ATOM 21636 N N . GLU A 1 85 ? 24.558 19.211 27.947 1.00 0.00 85 GLU A N 12
ATOM 21637 C CA . GLU A 1 85 ? 23.699 19.979 27.052 1.00 0.00 85 GLU A CA 12
ATOM 21638 C C . GLU A 1 85 ? 22.559 19.100 26.533 1.00 0.00 85 GLU A C 12
ATOM 21639 O O . GLU A 1 85 ? 21.398 19.514 26.505 1.00 0.00 85 GLU A O 12
ATOM 21651 N N . MET A 1 86 ? 22.905 17.873 26.132 1.00 0.00 86 MET A N 12
ATOM 21652 C CA . MET A 1 86 ? 21.943 16.923 25.606 1.00 0.00 86 MET A CA 12
ATOM 21653 C C . MET A 1 86 ? 20.842 16.703 26.641 1.00 0.00 86 MET A C 12
ATOM 21654 O O . MET A 1 86 ? 19.670 16.871 26.331 1.00 0.00 86 MET A O 12
ATOM 21668 N N . SER A 1 87 ? 21.210 16.410 27.889 1.00 0.00 87 SER A N 12
ATOM 21669 C CA . SER A 1 87 ? 20.261 16.202 28.972 1.00 0.00 87 SER A CA 12
ATOM 21670 C C . SER A 1 87 ? 19.300 17.378 29.161 1.00 0.00 87 SER A C 12
ATOM 21671 O O . SER A 1 87 ? 18.211 17.171 29.688 1.00 0.00 87 SER A O 12
ATOM 21679 N N . LEU A 1 88 ? 19.668 18.595 28.744 1.00 0.00 88 LEU A N 12
ATOM 21680 C CA . LEU A 1 88 ? 18.718 19.694 28.717 1.00 0.00 88 LEU A CA 12
ATOM 21681 C C . LEU A 1 88 ? 17.830 19.559 27.475 1.00 0.00 88 LEU A C 12
ATOM 21682 O O . LEU A 1 88 ? 16.686 19.117 27.567 1.00 0.00 88 LEU A O 12
ATOM 21698 N N . GLU A 1 89 ? 18.341 19.929 26.298 1.00 0.00 89 GLU A N 12
ATOM 21699 C CA . GLU A 1 89 ? 17.506 20.056 25.105 1.00 0.00 89 GLU A CA 12
ATOM 21700 C C . GLU A 1 89 ? 16.800 18.742 24.736 1.00 0.00 89 GLU A C 12
ATOM 21701 O O . GLU A 1 89 ? 15.623 18.740 24.368 1.00 0.00 89 GLU A O 12
ATOM 21713 N N . LEU A 1 90 ? 17.498 17.614 24.857 1.00 0.00 90 LEU A N 12
ATOM 21714 C CA . LEU A 1 90 ? 16.949 16.302 24.541 1.00 0.00 90 LEU A CA 12
ATOM 21715 C C . LEU A 1 90 ? 15.741 15.974 25.425 1.00 0.00 90 LEU A C 12
ATOM 21716 O O . LEU A 1 90 ? 14.953 15.112 25.051 1.00 0.00 90 LEU A O 12
ATOM 21732 N N . LEU A 1 91 ? 15.540 16.655 26.562 1.00 0.00 91 LEU A N 12
ATOM 21733 C CA . LEU A 1 91 ? 14.321 16.453 27.341 1.00 0.00 91 LEU A CA 12
ATOM 21734 C C . LEU A 1 91 ? 13.107 16.948 26.546 1.00 0.00 91 LEU A C 12
ATOM 21735 O O . LEU A 1 91 ? 12.050 16.316 26.556 1.00 0.00 91 LEU A O 12
ATOM 21751 N N . LEU A 1 92 ? 13.259 18.061 25.819 1.00 0.00 92 LEU A N 12
ATOM 21752 C CA . LEU A 1 92 ? 12.189 18.597 24.990 1.00 0.00 92 LEU A CA 12
ATOM 21753 C C . LEU A 1 92 ? 11.921 17.633 23.837 1.00 0.00 92 LEU A C 12
ATOM 21754 O O . LEU A 1 92 ? 10.769 17.307 23.550 1.00 0.00 92 LEU A O 12
ATOM 21770 N N . ALA A 1 93 ? 12.988 17.130 23.207 1.00 0.00 93 ALA A N 12
ATOM 21771 C CA . ALA A 1 93 ? 12.851 16.081 22.204 1.00 0.00 93 ALA A CA 12
ATOM 21772 C C . ALA A 1 93 ? 12.093 14.884 22.787 1.00 0.00 93 ALA A C 12
ATOM 21773 O O . ALA A 1 93 ? 11.145 14.390 22.185 1.00 0.00 93 ALA A O 12
ATOM 21780 N N . ALA A 1 94 ? 12.497 14.426 23.973 1.00 0.00 94 ALA A N 12
ATOM 21781 C CA . ALA A 1 94 ? 11.876 13.301 24.650 1.00 0.00 94 ALA A CA 12
ATOM 21782 C C . ALA A 1 94 ? 10.389 13.548 24.872 1.00 0.00 94 ALA A C 12
ATOM 21783 O O . ALA A 1 94 ? 9.592 12.643 24.655 1.00 0.00 94 ALA A O 12
ATOM 21790 N N . ASP A 1 95 ? 9.997 14.755 25.287 1.00 0.00 95 ASP A N 12
ATOM 21791 C CA . ASP A 1 95 ? 8.585 15.112 25.378 1.00 0.00 95 ASP A CA 12
ATOM 21792 C C . ASP A 1 95 ? 7.912 15.063 24.004 1.00 0.00 95 ASP A C 12
ATOM 21793 O O . ASP A 1 95 ? 6.822 14.511 23.881 1.00 0.00 95 ASP A O 12
ATOM 21802 N N . TYR A 1 96 ? 8.545 15.627 22.971 1.00 0.00 96 TYR A N 12
ATOM 21803 C CA . TYR A 1 96 ? 7.990 15.627 21.622 1.00 0.00 96 TYR A CA 12
ATOM 21804 C C . TYR A 1 96 ? 7.704 14.194 21.155 1.00 0.00 96 TYR A C 12
ATOM 21805 O O . TYR A 1 96 ? 6.607 13.893 20.690 1.00 0.00 96 TYR A O 12
ATOM 21823 N N . LEU A 1 97 ? 8.696 13.308 21.274 1.00 0.00 97 LEU A N 12
ATOM 21824 C CA . LEU A 1 97 ? 8.569 11.885 20.966 1.00 0.00 97 LEU A CA 12
ATOM 21825 C C . LEU A 1 97 ? 7.551 11.224 21.906 1.00 0.00 97 LEU A C 12
ATOM 21826 O O . LEU A 1 97 ? 6.742 10.401 21.488 1.00 0.00 97 LEU A O 12
ATOM 21842 N N . SER A 1 98 ? 7.594 11.586 23.185 1.00 0.00 98 SER A N 12
ATOM 21843 C CA . SER A 1 98 ? 6.842 10.982 24.273 1.00 0.00 98 SER A CA 12
ATOM 21844 C C . SER A 1 98 ? 7.091 9.469 24.352 1.00 0.00 98 SER A C 12
ATOM 21845 O O . SER A 1 98 ? 8.124 8.988 23.886 1.00 0.00 98 SER A O 12
ATOM 21853 N N . ILE A 1 99 ? 6.185 8.724 24.989 1.00 0.00 99 ILE A N 12
ATOM 21854 C CA . ILE A 1 99 ? 6.347 7.302 25.267 1.00 0.00 99 ILE A CA 12
ATOM 21855 C C . ILE A 1 99 ? 4.965 6.692 25.509 1.00 0.00 99 ILE A C 12
ATOM 21856 O O . ILE A 1 99 ? 4.784 5.506 25.158 1.00 0.00 99 ILE A O 12
ATOM 21873 N N . THR B 2 1 ? 12.283 5.708 29.393 1.00 0.00 157 THR B N 12
ATOM 21874 C CA . THR B 2 1 ? 13.589 5.597 30.075 1.00 0.00 157 THR B CA 12
ATOM 21875 C C . THR B 2 1 ? 14.478 6.821 29.811 1.00 0.00 157 THR B C 12
ATOM 21876 O O . THR B 2 1 ? 15.219 7.238 30.704 1.00 0.00 157 THR B O 12
ATOM 21889 N N . LEU B 2 2 ? 14.367 7.433 28.621 1.00 0.00 158 LEU B N 12
ATOM 21890 C CA . LEU B 2 2 ? 15.064 8.681 28.297 1.00 0.00 158 LEU B CA 12
ATOM 21891 C C . LEU B 2 2 ? 14.878 9.670 29.442 1.00 0.00 158 LEU B C 12
ATOM 21892 O O . LEU B 2 2 ? 15.851 10.135 30.025 1.00 0.00 158 LEU B O 12
ATOM 21908 N N . LYS B 2 3 ? 13.620 9.966 29.779 1.00 0.00 159 LYS B N 12
ATOM 21909 C CA . LYS B 2 3 ? 13.285 10.940 30.806 1.00 0.00 159 LYS B CA 12
ATOM 21910 C C . LYS B 2 3 ? 13.950 10.595 32.141 1.00 0.00 159 LYS B C 12
ATOM 21911 O O . LYS B 2 3 ? 14.430 11.490 32.830 1.00 0.00 159 LYS B O 12
ATOM 21930 N N . GLU B 2 4 ? 13.998 9.309 32.496 1.00 0.00 160 GLU B N 12
ATOM 21931 C CA . GLU B 2 4 ? 14.653 8.857 33.715 1.00 0.00 160 GLU B CA 12
ATOM 21932 C C . GLU B 2 4 ? 16.151 9.171 33.647 1.00 0.00 160 GLU B C 12
ATOM 21933 O O . GLU B 2 4 ? 16.701 9.785 34.562 1.00 0.00 160 GLU B O 12
ATOM 21945 N N . ARG B 2 5 ? 16.819 8.749 32.569 1.00 0.00 161 ARG B N 12
ATOM 21946 C CA . ARG B 2 5 ? 18.255 8.974 32.439 1.00 0.00 161 ARG B CA 12
ATOM 21947 C C . ARG B 2 5 ? 18.567 10.475 32.445 1.00 0.00 161 ARG B C 12
ATOM 21948 O O . ARG B 2 5 ? 19.405 10.934 33.218 1.00 0.00 161 ARG B O 12
ATOM 21969 N N . CYS B 2 6 ? 17.862 11.241 31.610 1.00 0.00 162 CYS B N 12
ATOM 21970 C CA . CYS B 2 6 ? 17.887 12.701 31.589 1.00 0.00 162 CYS B CA 12
ATOM 21971 C C . CYS B 2 6 ? 17.769 13.264 33.006 1.00 0.00 162 CYS B C 12
ATOM 21972 O O . CYS B 2 6 ? 18.658 13.985 33.463 1.00 0.00 162 CYS B O 12
ATOM 21980 N N . LEU B 2 7 ? 16.692 12.908 33.714 1.00 0.00 163 LEU B N 12
ATOM 21981 C CA . LEU B 2 7 ? 16.446 13.368 35.071 1.00 0.00 163 LEU B CA 12
ATOM 21982 C C . LEU B 2 7 ? 17.640 13.045 35.967 1.00 0.00 163 LEU B C 12
ATOM 21983 O O . LEU B 2 7 ? 18.110 13.918 36.695 1.00 0.00 163 LEU B O 12
ATOM 21999 N N . GLN B 2 8 ? 18.146 11.810 35.919 1.00 0.00 164 GLN B N 12
ATOM 22000 C CA . GLN B 2 8 ? 19.298 11.439 36.727 1.00 0.00 164 GLN B CA 12
ATOM 22001 C C . GLN B 2 8 ? 20.515 12.298 36.374 1.00 0.00 164 GLN B C 12
ATOM 22002 O O . GLN B 2 8 ? 21.194 12.780 37.277 1.00 0.00 164 GLN B O 12
ATOM 22016 N N . VAL B 2 9 ? 20.815 12.499 35.088 1.00 0.00 165 VAL B N 12
ATOM 22017 C CA . VAL B 2 9 ? 21.945 13.337 34.705 1.00 0.00 165 VAL B CA 12
ATOM 22018 C C . VAL B 2 9 ? 21.751 14.756 35.248 1.00 0.00 165 VAL B C 12
ATOM 22019 O O . VAL B 2 9 ? 22.651 15.285 35.899 1.00 0.00 165 VAL B O 12
ATOM 22032 N N . VAL B 2 10 ? 20.584 15.367 35.019 1.00 0.00 166 VAL B N 12
ATOM 22033 C CA . VAL B 2 10 ? 20.288 16.704 35.527 1.00 0.00 166 VAL B CA 12
ATOM 22034 C C . VAL B 2 10 ? 20.493 16.746 37.046 1.00 0.00 166 VAL B C 12
ATOM 22035 O O . VAL B 2 10 ? 21.243 17.580 37.550 1.00 0.00 166 VAL B O 12
ATOM 22048 N N . ARG B 2 11 ? 19.854 15.829 37.774 1.00 0.00 167 ARG B N 12
ATOM 22049 C CA . ARG B 2 11 ? 20.008 15.669 39.216 1.00 0.00 167 ARG B CA 12
ATOM 22050 C C . ARG B 2 11 ? 21.492 15.641 39.597 1.00 0.00 167 ARG B C 12
ATOM 22051 O O . ARG B 2 11 ? 21.936 16.421 40.434 1.00 0.00 167 ARG B O 12
ATOM 22072 N N . SER B 2 12 ? 22.262 14.743 38.977 1.00 0.00 168 SER B N 12
ATOM 22073 C CA . SER B 2 12 ? 23.676 14.567 39.277 1.00 0.00 168 SER B CA 12
ATOM 22074 C C . SER B 2 12 ? 24.470 15.848 38.992 1.00 0.00 168 SER B C 12
ATOM 22075 O O . SER B 2 12 ? 25.380 16.191 39.740 1.00 0.00 168 SER B O 12
ATOM 22083 N N . LEU B 2 13 ? 24.136 16.543 37.901 1.00 0.00 169 LEU B N 12
ATOM 22084 C CA . LEU B 2 13 ? 24.796 17.773 37.488 1.00 0.00 169 LEU B CA 12
ATOM 22085 C C . LEU B 2 13 ? 24.503 18.910 38.472 1.00 0.00 169 LEU B C 12
ATOM 22086 O O . LEU B 2 13 ? 25.405 19.660 38.838 1.00 0.00 169 LEU B O 12
ATOM 22102 N N . VAL B 2 14 ? 23.240 19.060 38.877 1.00 0.00 170 VAL B N 12
ATOM 22103 C CA . VAL B 2 14 ? 22.777 20.172 39.701 1.00 0.00 170 VAL B CA 12
ATOM 22104 C C . VAL B 2 14 ? 23.065 19.939 41.190 1.00 0.00 170 VAL B C 12
ATOM 22105 O O . VAL B 2 14 ? 23.326 20.894 41.919 1.00 0.00 170 VAL B O 12
ATOM 22118 N N . LYS B 2 15 ? 22.998 18.685 41.648 1.00 0.00 171 LYS B N 12
ATOM 22119 C CA . LYS B 2 15 ? 23.027 18.315 43.059 1.00 0.00 171 LYS B CA 12
ATOM 22120 C C . LYS B 2 15 ? 21.849 18.983 43.784 1.00 0.00 171 LYS B C 12
ATOM 22121 O O . LYS B 2 15 ? 22.070 19.532 44.886 1.00 0.00 171 LYS B O 12
ATOM 22141 N N . MET A 1 1 ? 3.639 -3.070 4.429 1.00 0.00 1 MET A N 13
ATOM 22142 C CA . MET A 1 1 ? 2.532 -2.808 5.366 1.00 0.00 1 MET A CA 13
ATOM 22143 C C . MET A 1 1 ? 2.408 -1.301 5.602 1.00 0.00 1 MET A C 13
ATOM 22144 O O . MET A 1 1 ? 3.239 -0.716 6.297 1.00 0.00 1 MET A O 13
ATOM 22160 N N . SER A 1 2 ? 1.374 -0.676 5.030 1.00 0.00 2 SER A N 13
ATOM 22161 C CA . SER A 1 2 ? 1.179 0.771 4.992 1.00 0.00 2 SER A CA 13
ATOM 22162 C C . SER A 1 2 ? 2.441 1.454 4.453 1.00 0.00 2 SER A C 13
ATOM 22163 O O . SER A 1 2 ? 2.775 1.295 3.281 1.00 0.00 2 SER A O 13
ATOM 22171 N N . GLN A 1 3 ? 3.145 2.185 5.316 1.00 0.00 3 GLN A N 13
ATOM 22172 C CA . GLN A 1 3 ? 4.465 2.732 5.075 1.00 0.00 3 GLN A CA 13
ATOM 22173 C C . GLN A 1 3 ? 5.342 2.225 6.217 1.00 0.00 3 GLN A C 13
ATOM 22174 O O . GLN A 1 3 ? 5.212 2.679 7.350 1.00 0.00 3 GLN A O 13
ATOM 22188 N N . ASP A 1 4 ? 6.244 1.283 5.944 1.00 0.00 4 ASP A N 13
ATOM 22189 C CA . ASP A 1 4 ? 7.026 0.631 6.993 1.00 0.00 4 ASP A CA 13
ATOM 22190 C C . ASP A 1 4 ? 8.083 1.545 7.637 1.00 0.00 4 ASP A C 13
ATOM 22191 O O . ASP A 1 4 ? 8.861 1.080 8.470 1.00 0.00 4 ASP A O 13
ATOM 22200 N N . PHE A 1 5 ? 8.107 2.837 7.296 1.00 0.00 5 PHE A N 13
ATOM 22201 C CA . PHE A 1 5 ? 9.032 3.829 7.816 1.00 0.00 5 PHE A CA 13
ATOM 22202 C C . PHE A 1 5 ? 8.307 5.169 7.967 1.00 0.00 5 PHE A C 13
ATOM 22203 O O . PHE A 1 5 ? 7.314 5.427 7.283 1.00 0.00 5 PHE A O 13
ATOM 22220 N N . VAL A 1 6 ? 8.836 6.006 8.859 1.00 0.00 6 VAL A N 13
ATOM 22221 C CA . VAL A 1 6 ? 8.484 7.390 9.127 1.00 0.00 6 VAL A CA 13
ATOM 22222 C C . VAL A 1 6 ? 9.799 8.180 9.145 1.00 0.00 6 VAL A C 13
ATOM 22223 O O . VAL A 1 6 ? 10.862 7.601 8.904 1.00 0.00 6 VAL A O 13
ATOM 22236 N N . THR A 1 7 ? 9.774 9.493 9.392 1.00 0.00 7 THR A N 13
ATOM 22237 C CA . THR A 1 7 ? 10.972 10.316 9.300 1.00 0.00 7 THR A CA 13
ATOM 22238 C C . THR A 1 7 ? 10.943 11.517 10.253 1.00 0.00 7 THR A C 13
ATOM 22239 O O . THR A 1 7 ? 10.021 12.330 10.218 1.00 0.00 7 THR A O 13
ATOM 22250 N N . LEU A 1 8 ? 11.986 11.652 11.079 1.00 0.00 8 LEU A N 13
ATOM 22251 C CA . LEU A 1 8 ? 12.226 12.843 11.886 1.00 0.00 8 LEU A CA 13
ATOM 22252 C C . LEU A 1 8 ? 13.193 13.730 11.094 1.00 0.00 8 LEU A C 13
ATOM 22253 O O . LEU A 1 8 ? 14.252 13.250 10.685 1.00 0.00 8 LEU A O 13
ATOM 22269 N N . VAL A 1 9 ? 12.828 14.990 10.824 1.00 0.00 9 VAL A N 13
ATOM 22270 C CA . VAL A 1 9 ? 13.587 15.888 9.958 1.00 0.00 9 VAL A CA 13
ATOM 22271 C C . VAL A 1 9 ? 14.140 17.065 10.772 1.00 0.00 9 VAL A C 13
ATOM 22272 O O . VAL A 1 9 ? 13.377 17.742 11.464 1.00 0.00 9 VAL A O 13
ATOM 22285 N N . SER A 1 10 ? 15.461 17.278 10.676 1.00 0.00 10 SER A N 13
ATOM 22286 C CA . SER A 1 10 ? 16.223 18.367 11.285 1.00 0.00 10 SER A CA 13
ATOM 22287 C C . SER A 1 10 ? 16.373 19.519 10.273 1.00 0.00 10 SER A C 13
ATOM 22288 O O . SER A 1 10 ? 15.522 19.717 9.408 1.00 0.00 10 SER A O 13
ATOM 22296 N N . LYS A 1 11 ? 17.449 20.296 10.400 1.00 0.00 11 LYS A N 13
ATOM 22297 C CA . LYS A 1 11 ? 17.770 21.466 9.598 1.00 0.00 11 LYS A CA 13
ATOM 22298 C C . LYS A 1 11 ? 17.610 21.214 8.096 1.00 0.00 11 LYS A C 13
ATOM 22299 O O . LYS A 1 11 ? 18.096 20.207 7.579 1.00 0.00 11 LYS A O 13
ATOM 22318 N N . ASP A 1 12 ? 16.955 22.159 7.409 1.00 0.00 12 ASP A N 13
ATOM 22319 C CA . ASP A 1 12 ? 16.746 22.228 5.964 1.00 0.00 12 ASP A CA 13
ATOM 22320 C C . ASP A 1 12 ? 15.944 21.039 5.433 1.00 0.00 12 ASP A C 13
ATOM 22321 O O . ASP A 1 12 ? 14.794 21.196 5.028 1.00 0.00 12 ASP A O 13
ATOM 22330 N N . ASP A 1 13 ? 16.567 19.863 5.410 1.00 0.00 13 ASP A N 13
ATOM 22331 C CA . ASP A 1 13 ? 16.003 18.598 4.961 1.00 0.00 13 ASP A CA 13
ATOM 22332 C C . ASP A 1 13 ? 16.984 17.481 5.325 1.00 0.00 13 ASP A C 13
ATOM 22333 O O . ASP A 1 13 ? 17.312 16.628 4.506 1.00 0.00 13 ASP A O 13
ATOM 22342 N N . LYS A 1 14 ? 17.460 17.485 6.572 1.00 0.00 14 LYS A N 13
ATOM 22343 C CA . LYS A 1 14 ? 18.248 16.389 7.109 1.00 0.00 14 LYS A CA 13
ATOM 22344 C C . LYS A 1 14 ? 17.259 15.387 7.674 1.00 0.00 14 LYS A C 13
ATOM 22345 O O . LYS A 1 14 ? 16.560 15.698 8.634 1.00 0.00 14 LYS A O 13
ATOM 22364 N N . GLU A 1 15 ? 17.208 14.201 7.081 1.00 0.00 15 GLU A N 13
ATOM 22365 C CA . GLU A 1 15 ? 16.171 13.217 7.346 1.00 0.00 15 GLU A CA 13
ATOM 22366 C C . GLU A 1 15 ? 16.710 11.993 8.077 1.00 0.00 15 GLU A C 13
ATOM 22367 O O . GLU A 1 15 ? 17.541 11.271 7.533 1.00 0.00 15 GLU A O 13
ATOM 22379 N N . TYR A 1 16 ? 16.208 11.747 9.286 1.00 0.00 16 TYR A N 13
ATOM 22380 C CA . TYR A 1 16 ? 16.441 10.508 10.006 1.00 0.00 16 TYR A CA 13
ATOM 22381 C C . TYR A 1 16 ? 15.198 9.650 9.782 1.00 0.00 16 TYR A C 13
ATOM 22382 O O . TYR A 1 16 ? 14.122 9.988 10.273 1.00 0.00 16 TYR A O 13
ATOM 22400 N N . GLU A 1 17 ? 15.330 8.574 9.004 1.00 0.00 17 GLU A N 13
ATOM 22401 C CA . GLU A 1 17 ? 14.231 7.688 8.652 1.00 0.00 17 GLU A CA 13
ATOM 22402 C C . GLU A 1 17 ? 14.123 6.586 9.711 1.00 0.00 17 GLU A C 13
ATOM 22403 O O . GLU A 1 17 ? 15.080 5.847 9.931 1.00 0.00 17 GLU A O 13
ATOM 22415 N N . ILE A 1 18 ? 12.981 6.503 10.399 1.00 0.00 18 ILE A N 13
ATOM 22416 C CA . ILE A 1 18 ? 12.771 5.599 11.528 1.00 0.00 18 ILE A CA 13
ATOM 22417 C C . ILE A 1 18 ? 11.780 4.517 11.109 1.00 0.00 18 ILE A C 13
ATOM 22418 O O . ILE A 1 18 ? 10.802 4.823 10.435 1.00 0.00 18 ILE A O 13
ATOM 22434 N N . SER A 1 19 ? 11.998 3.262 11.503 1.00 0.00 19 SER A N 13
ATOM 22435 C CA . SER A 1 19 ? 11.078 2.187 11.177 1.00 0.00 19 SER A CA 13
ATOM 22436 C C . SER A 1 19 ? 9.712 2.418 11.834 1.00 0.00 19 SER A C 13
ATOM 22437 O O . SER A 1 19 ? 9.633 2.786 13.008 1.00 0.00 19 SER A O 13
ATOM 22445 N N . ARG A 1 20 ? 8.629 2.181 11.094 1.00 0.00 20 ARG A N 13
ATOM 22446 C CA . ARG A 1 20 ? 7.265 2.363 11.584 1.00 0.00 20 ARG A CA 13
ATOM 22447 C C . ARG A 1 20 ? 7.019 1.500 12.826 1.00 0.00 20 ARG A C 13
ATOM 22448 O O . ARG A 1 20 ? 6.384 1.937 13.783 1.00 0.00 20 ARG A O 13
ATOM 22469 N N . SER A 1 21 ? 7.592 0.295 12.845 1.00 0.00 21 SER A N 13
ATOM 22470 C CA . SER A 1 21 ? 7.652 -0.576 14.006 1.00 0.00 21 SER A CA 13
ATOM 22471 C C . SER A 1 21 ? 8.144 0.167 15.256 1.00 0.00 21 SER A C 13
ATOM 22472 O O . SER A 1 21 ? 7.613 -0.042 16.343 1.00 0.00 21 SER A O 13
ATOM 22480 N N . ALA A 1 22 ? 9.151 1.032 15.105 1.00 0.00 22 ALA A N 13
ATOM 22481 C CA . ALA A 1 22 ? 9.650 1.868 16.186 1.00 0.00 22 ALA A CA 13
ATOM 22482 C C . ALA A 1 22 ? 8.699 3.043 16.422 1.00 0.00 22 ALA A C 13
ATOM 22483 O O . ALA A 1 22 ? 8.417 3.375 17.569 1.00 0.00 22 ALA A O 13
ATOM 22490 N N . ALA A 1 23 ? 8.185 3.661 15.349 1.00 0.00 23 ALA A N 13
ATOM 22491 C CA . ALA A 1 23 ? 7.237 4.776 15.434 1.00 0.00 23 ALA A CA 13
ATOM 22492 C C . ALA A 1 23 ? 6.114 4.499 16.434 1.00 0.00 23 ALA A C 13
ATOM 22493 O O . ALA A 1 23 ? 5.711 5.395 17.175 1.00 0.00 23 ALA A O 13
ATOM 22500 N N . MET A 1 24 ? 5.635 3.251 16.462 1.00 0.00 24 MET A N 13
ATOM 22501 C CA . MET A 1 24 ? 4.643 2.790 17.428 1.00 0.00 24 MET A CA 13
ATOM 22502 C C . MET A 1 24 ? 4.904 3.313 18.844 1.00 0.00 24 MET A C 13
ATOM 22503 O O . MET A 1 24 ? 3.961 3.729 19.514 1.00 0.00 24 MET A O 13
ATOM 22517 N N . ILE A 1 25 ? 6.161 3.311 19.306 1.00 0.00 25 ILE A N 13
ATOM 22518 C CA . ILE A 1 25 ? 6.483 3.723 20.668 1.00 0.00 25 ILE A CA 13
ATOM 22519 C C . ILE A 1 25 ? 6.671 5.242 20.821 1.00 0.00 25 ILE A C 13
ATOM 22520 O O . ILE A 1 25 ? 7.289 5.678 21.787 1.00 0.00 25 ILE A O 13
ATOM 22536 N N . SER A 1 26 ? 6.126 6.050 19.901 1.00 0.00 26 SER A N 13
ATOM 22537 C CA . SER A 1 26 ? 6.023 7.500 20.035 1.00 0.00 26 SER A CA 13
ATOM 22538 C C . SER A 1 26 ? 4.683 7.962 19.453 1.00 0.00 26 SER A C 13
ATOM 22539 O O . SER A 1 26 ? 4.611 8.285 18.265 1.00 0.00 26 SER A O 13
ATOM 22547 N N . PRO A 1 27 ? 3.621 7.998 20.279 1.00 0.00 27 PRO A N 13
ATOM 22548 C CA . PRO A 1 27 ? 2.263 8.344 19.887 1.00 0.00 27 PRO A CA 13
ATOM 22549 C C . PRO A 1 27 ? 2.164 9.519 18.916 1.00 0.00 27 PRO A C 13
ATOM 22550 O O . PRO A 1 27 ? 1.468 9.431 17.908 1.00 0.00 27 PRO A O 13
ATOM 22561 N N . THR A 1 28 ? 2.854 10.619 19.209 1.00 0.00 28 THR A N 13
ATOM 22562 C CA . THR A 1 28 ? 2.788 11.836 18.419 1.00 0.00 28 THR A CA 13
ATOM 22563 C C . THR A 1 28 ? 3.338 11.635 17.006 1.00 0.00 28 THR A C 13
ATOM 22564 O O . THR A 1 28 ? 2.935 12.355 16.096 1.00 0.00 28 THR A O 13
ATOM 22575 N N . LEU A 1 29 ? 4.244 10.672 16.799 1.00 0.00 29 LEU A N 13
ATOM 22576 C CA . LEU A 1 29 ? 4.775 10.402 15.472 1.00 0.00 29 LEU A CA 13
ATOM 22577 C C . LEU A 1 29 ? 3.635 9.820 14.628 1.00 0.00 29 LEU A C 13
ATOM 22578 O O . LEU A 1 29 ? 3.238 10.396 13.615 1.00 0.00 29 LEU A O 13
ATOM 22594 N N . LYS A 1 30 ? 3.050 8.708 15.081 1.00 0.00 30 LYS A N 13
ATOM 22595 C CA . LYS A 1 30 ? 1.923 8.089 14.391 1.00 0.00 30 LYS A CA 13
ATOM 22596 C C . LYS A 1 30 ? 0.673 8.976 14.401 1.00 0.00 30 LYS A C 13
ATOM 22597 O O . LYS A 1 30 ? -0.145 8.884 13.490 1.00 0.00 30 LYS A O 13
ATOM 22616 N N . ALA A 1 31 ? 0.530 9.899 15.354 1.00 0.00 31 ALA A N 13
ATOM 22617 C CA . ALA A 1 31 ? -0.529 10.900 15.263 1.00 0.00 31 ALA A CA 13
ATOM 22618 C C . ALA A 1 31 ? -0.473 11.651 13.922 1.00 0.00 31 ALA A C 13
ATOM 22619 O O . ALA A 1 31 ? -1.503 12.134 13.453 1.00 0.00 31 ALA A O 13
ATOM 22626 N N . MET A 1 32 ? 0.712 11.735 13.299 1.00 0.00 32 MET A N 13
ATOM 22627 C CA . MET A 1 32 ? 0.900 12.346 11.993 1.00 0.00 32 MET A CA 13
ATOM 22628 C C . MET A 1 32 ? 1.173 11.306 10.896 1.00 0.00 32 MET A C 13
ATOM 22629 O O . MET A 1 32 ? 1.696 11.689 9.850 1.00 0.00 32 MET A O 13
ATOM 22643 N N . ILE A 1 33 ? 0.824 10.023 11.081 1.00 0.00 33 ILE A N 13
ATOM 22644 C CA . ILE A 1 33 ? 0.901 9.009 10.023 1.00 0.00 33 ILE A CA 13
ATOM 22645 C C . ILE A 1 33 ? -0.513 8.682 9.546 1.00 0.00 33 ILE A C 13
ATOM 22646 O O . ILE A 1 33 ? -1.376 8.264 10.316 1.00 0.00 33 ILE A O 13
ATOM 22662 N N . GLU A 1 34 ? -0.750 8.937 8.263 1.00 0.00 34 GLU A N 13
ATOM 22663 C CA . GLU A 1 34 ? -2.046 8.919 7.608 1.00 0.00 34 GLU A CA 13
ATOM 22664 C C . GLU A 1 34 ? -2.969 9.953 8.266 1.00 0.00 34 GLU A C 13
ATOM 22665 O O . GLU A 1 34 ? -3.100 11.053 7.741 1.00 0.00 34 GLU A O 13
ATOM 22677 N N . GLY A 1 35 ? -3.547 9.619 9.423 1.00 0.00 35 GLY A N 13
ATOM 22678 C CA . GLY A 1 35 ? -4.431 10.444 10.245 1.00 0.00 35 GLY A CA 13
ATOM 22679 C C . GLY A 1 35 ? -5.066 11.644 9.523 1.00 0.00 35 GLY A C 13
ATOM 22680 O O . GLY A 1 35 ? -5.974 11.449 8.717 1.00 0.00 35 GLY A O 13
ATOM 22684 N N . PRO A 1 36 ? -4.624 12.883 9.807 1.00 0.00 36 PRO A N 13
ATOM 22685 C CA . PRO A 1 36 ? -5.231 14.089 9.258 1.00 0.00 36 PRO A CA 13
ATOM 22686 C C . PRO A 1 36 ? -4.893 14.323 7.778 1.00 0.00 36 PRO A C 13
ATOM 22687 O O . PRO A 1 36 ? -5.524 15.158 7.137 1.00 0.00 36 PRO A O 13
ATOM 22698 N N . PHE A 1 37 ? -3.917 13.600 7.220 1.00 0.00 37 PHE A N 13
ATOM 22699 C CA . PHE A 1 37 ? -3.601 13.602 5.796 1.00 0.00 37 PHE A CA 13
ATOM 22700 C C . PHE A 1 37 ? -3.237 14.979 5.250 1.00 0.00 37 PHE A C 13
ATOM 22701 O O . PHE A 1 37 ? -3.326 15.212 4.045 1.00 0.00 37 PHE A O 13
ATOM 22718 N N . ARG A 1 38 ? -2.677 15.851 6.091 1.00 0.00 38 ARG A N 13
ATOM 22719 C CA . ARG A 1 38 ? -2.080 17.104 5.636 1.00 0.00 38 ARG A CA 13
ATOM 22720 C C . ARG A 1 38 ? -0.652 16.769 5.189 1.00 0.00 38 ARG A C 13
ATOM 22721 O O . ARG A 1 38 ? 0.323 17.319 5.699 1.00 0.00 38 ARG A O 13
ATOM 22742 N N . GLU A 1 39 ? -0.542 15.801 4.268 1.00 0.00 39 GLU A N 13
ATOM 22743 C CA . GLU A 1 39 ? 0.713 15.171 3.870 1.00 0.00 39 GLU A CA 13
ATOM 22744 C C . GLU A 1 39 ? 1.337 14.465 5.084 1.00 0.00 39 GLU A C 13
ATOM 22745 O O . GLU A 1 39 ? 2.555 14.340 5.194 1.00 0.00 39 GLU A O 13
ATOM 22757 N N . SER A 1 40 ? 0.478 13.980 5.984 1.00 0.00 40 SER A N 13
ATOM 22758 C CA . SER A 1 40 ? 0.821 13.349 7.241 1.00 0.00 40 SER A CA 13
ATOM 22759 C C . SER A 1 40 ? 1.273 11.906 7.010 1.00 0.00 40 SER A C 13
ATOM 22760 O O . SER A 1 40 ? 0.445 11.000 7.006 1.00 0.00 40 SER A O 13
ATOM 22768 N N . LYS A 1 41 ? 2.571 11.678 6.809 1.00 0.00 41 LYS A N 13
ATOM 22769 C CA . LYS A 1 41 ? 3.133 10.333 6.689 1.00 0.00 41 LYS A CA 13
ATOM 22770 C C . LYS A 1 41 ? 4.306 10.169 7.653 1.00 0.00 41 LYS A C 13
ATOM 22771 O O . LYS A 1 41 ? 5.332 9.578 7.324 1.00 0.00 41 LYS A O 13
ATOM 22790 N N . GLY A 1 42 ? 4.114 10.668 8.876 1.00 0.00 42 GLY A N 13
ATOM 22791 C CA . GLY A 1 42 ? 5.083 10.584 9.953 1.00 0.00 42 GLY A CA 13
ATOM 22792 C C . GLY A 1 42 ? 6.361 11.341 9.605 1.00 0.00 42 GLY A C 13
ATOM 22793 O O . GLY A 1 42 ? 7.449 10.921 9.981 1.00 0.00 42 GLY A O 13
ATOM 22797 N N . ARG A 1 43 ? 6.224 12.463 8.894 1.00 0.00 43 ARG A N 13
ATOM 22798 C CA . ARG A 1 43 ? 7.323 13.351 8.549 1.00 0.00 43 ARG A CA 13
ATOM 22799 C C . ARG A 1 43 ? 7.329 14.488 9.572 1.00 0.00 43 ARG A C 13
ATOM 22800 O O . ARG A 1 43 ? 6.616 15.476 9.407 1.00 0.00 43 ARG A O 13
ATOM 22821 N N . ILE A 1 44 ? 8.092 14.344 10.653 1.00 0.00 44 ILE A N 13
ATOM 22822 C CA . ILE A 1 44 ? 8.084 15.325 11.730 1.00 0.00 44 ILE A CA 13
ATOM 22823 C C . ILE A 1 44 ? 9.139 16.376 11.384 1.00 0.00 44 ILE A C 13
ATOM 22824 O O . ILE A 1 44 ? 10.343 16.134 11.469 1.00 0.00 44 ILE A O 13
ATOM 22840 N N . GLU A 1 45 ? 8.666 17.548 10.962 1.00 0.00 45 GLU A N 13
ATOM 22841 C CA . GLU A 1 45 ? 9.495 18.603 10.415 1.00 0.00 45 GLU A CA 13
ATOM 22842 C C . GLU A 1 45 ? 10.008 19.484 11.552 1.00 0.00 45 GLU A C 13
ATOM 22843 O O . GLU A 1 45 ? 9.563 20.621 11.703 1.00 0.00 45 GLU A O 13
ATOM 22855 N N . LEU A 1 46 ? 10.996 19.007 12.315 1.00 0.00 46 LEU A N 13
ATOM 22856 C CA . LEU A 1 46 ? 11.602 19.797 13.383 1.00 0.00 46 LEU A CA 13
ATOM 22857 C C . LEU A 1 46 ? 12.727 20.612 12.752 1.00 0.00 46 LEU A C 13
ATOM 22858 O O . LEU A 1 46 ? 13.903 20.520 13.111 1.00 0.00 46 LEU A O 13
ATOM 22874 N N . LYS A 1 47 ? 12.328 21.436 11.785 1.00 0.00 47 LYS A N 13
ATOM 22875 C CA . LYS A 1 47 ? 13.246 22.185 10.958 1.00 0.00 47 LYS A CA 13
ATOM 22876 C C . LYS A 1 47 ? 14.080 23.109 11.841 1.00 0.00 47 LYS A C 13
ATOM 22877 O O . LYS A 1 47 ? 13.539 23.930 12.578 1.00 0.00 47 LYS A O 13
ATOM 22896 N N . GLN A 1 48 ? 15.400 22.925 11.777 1.00 0.00 48 GLN A N 13
ATOM 22897 C CA . GLN A 1 48 ? 16.427 23.688 12.477 1.00 0.00 48 GLN A CA 13
ATOM 22898 C C . GLN A 1 48 ? 16.598 23.269 13.942 1.00 0.00 48 GLN A C 13
ATOM 22899 O O . GLN A 1 48 ? 17.444 23.835 14.631 1.00 0.00 48 GLN A O 13
ATOM 22913 N N . PHE A 1 49 ? 15.865 22.258 14.425 1.00 0.00 49 PHE A N 13
ATOM 22914 C CA . PHE A 1 49 ? 16.189 21.699 15.732 1.00 0.00 49 PHE A CA 13
ATOM 22915 C C . PHE A 1 49 ? 17.504 20.944 15.561 1.00 0.00 49 PHE A C 13
ATOM 22916 O O . PHE A 1 49 ? 17.648 20.180 14.606 1.00 0.00 49 PHE A O 13
ATOM 22933 N N . ASP A 1 50 ? 18.467 21.190 16.452 1.00 0.00 50 ASP A N 13
ATOM 22934 C CA . ASP A 1 50 ? 19.835 20.704 16.317 1.00 0.00 50 ASP A CA 13
ATOM 22935 C C . ASP A 1 50 ? 19.888 19.213 15.960 1.00 0.00 50 ASP A C 13
ATOM 22936 O O . ASP A 1 50 ? 19.301 18.374 16.642 1.00 0.00 50 ASP A O 13
ATOM 22945 N N . SER A 1 51 ? 20.619 18.882 14.895 1.00 0.00 51 SER A N 13
ATOM 22946 C CA . SER A 1 51 ? 20.710 17.530 14.373 1.00 0.00 51 SER A CA 13
ATOM 22947 C C . SER A 1 51 ? 21.233 16.535 15.407 1.00 0.00 51 SER A C 13
ATOM 22948 O O . SER A 1 51 ? 20.757 15.408 15.453 1.00 0.00 51 SER A O 13
ATOM 22956 N N . HIS A 1 52 ? 22.195 16.935 16.244 1.00 0.00 52 HIS A N 13
ATOM 22957 C CA . HIS A 1 52 ? 22.759 16.060 17.268 1.00 0.00 52 HIS A CA 13
ATOM 22958 C C . HIS A 1 52 ? 21.687 15.702 18.302 1.00 0.00 52 HIS A C 13
ATOM 22959 O O . HIS A 1 52 ? 21.497 14.533 18.639 1.00 0.00 52 HIS A O 13
ATOM 22973 N N . ILE A 1 53 ? 20.968 16.716 18.791 1.00 0.00 53 ILE A N 13
ATOM 22974 C CA . ILE A 1 53 ? 19.819 16.525 19.663 1.00 0.00 53 ILE A CA 13
ATOM 22975 C C . ILE A 1 53 ? 18.846 15.557 18.986 1.00 0.00 53 ILE A C 13
ATOM 22976 O O . ILE A 1 53 ? 18.500 14.516 19.549 1.00 0.00 53 ILE A O 13
ATOM 22992 N N . LEU A 1 54 ? 18.417 15.884 17.763 1.00 0.00 54 LEU A N 13
ATOM 22993 C CA . LEU A 1 54 ? 17.465 15.038 17.061 1.00 0.00 54 LEU A CA 13
ATOM 22994 C C . LEU A 1 54 ? 18.011 13.614 16.928 1.00 0.00 54 LEU A C 13
ATOM 22995 O O . LEU A 1 54 ? 17.262 12.661 17.089 1.00 0.00 54 LEU A O 13
ATOM 23011 N N . GLU A 1 55 ? 19.313 13.448 16.689 1.00 0.00 55 GLU A N 13
ATOM 23012 C CA . GLU A 1 55 ? 19.935 12.138 16.594 1.00 0.00 55 GLU A CA 13
ATOM 23013 C C . GLU A 1 55 ? 19.760 11.340 17.890 1.00 0.00 55 GLU A C 13
ATOM 23014 O O . GLU A 1 55 ? 19.461 10.148 17.835 1.00 0.00 55 GLU A O 13
ATOM 23026 N N . LYS A 1 56 ? 19.908 11.964 19.065 1.00 0.00 56 LYS A N 13
ATOM 23027 C CA . LYS A 1 56 ? 19.646 11.247 20.302 1.00 0.00 56 LYS A CA 13
ATOM 23028 C C . LYS A 1 56 ? 18.152 10.919 20.388 1.00 0.00 56 LYS A C 13
ATOM 23029 O O . LYS A 1 56 ? 17.789 9.812 20.780 1.00 0.00 56 LYS A O 13
ATOM 23048 N N . ALA A 1 57 ? 17.283 11.853 19.991 1.00 0.00 57 ALA A N 13
ATOM 23049 C CA . ALA A 1 57 ? 15.840 11.623 19.969 1.00 0.00 57 ALA A CA 13
ATOM 23050 C C . ALA A 1 57 ? 15.455 10.471 19.023 1.00 0.00 57 ALA A C 13
ATOM 23051 O O . ALA A 1 57 ? 14.532 9.712 19.304 1.00 0.00 57 ALA A O 13
ATOM 23058 N N . VAL A 1 58 ? 16.169 10.319 17.907 1.00 0.00 58 VAL A N 13
ATOM 23059 C CA . VAL A 1 58 ? 16.030 9.200 16.987 1.00 0.00 58 VAL A CA 13
ATOM 23060 C C . VAL A 1 58 ? 16.482 7.926 17.701 1.00 0.00 58 VAL A C 13
ATOM 23061 O O . VAL A 1 58 ? 15.711 6.976 17.846 1.00 0.00 58 VAL A O 13
ATOM 23074 N N . GLU A 1 59 ? 17.739 7.901 18.154 1.00 0.00 59 GLU A N 13
ATOM 23075 C CA . GLU A 1 59 ? 18.312 6.714 18.767 1.00 0.00 59 GLU A CA 13
ATOM 23076 C C . GLU A 1 59 ? 17.542 6.284 20.018 1.00 0.00 59 GLU A C 13
ATOM 23077 O O . GLU A 1 59 ? 17.523 5.100 20.332 1.00 0.00 59 GLU A O 13
ATOM 23089 N N . TYR A 1 60 ? 16.878 7.213 20.709 1.00 0.00 60 TYR A N 13
ATOM 23090 C CA . TYR A 1 60 ? 15.942 6.892 21.780 1.00 0.00 60 TYR A CA 13
ATOM 23091 C C . TYR A 1 60 ? 14.940 5.834 21.329 1.00 0.00 60 TYR A C 13
ATOM 23092 O O . TYR A 1 60 ? 14.657 4.913 22.087 1.00 0.00 60 TYR A O 13
ATOM 23110 N N . LEU A 1 61 ? 14.406 5.944 20.111 1.00 0.00 61 LEU A N 13
ATOM 23111 C CA . LEU A 1 61 ? 13.412 4.994 19.639 1.00 0.00 61 LEU A CA 13
ATOM 23112 C C . LEU A 1 61 ? 14.065 3.627 19.427 1.00 0.00 61 LEU A C 13
ATOM 23113 O O . LEU A 1 61 ? 13.556 2.616 19.907 1.00 0.00 61 LEU A O 13
ATOM 23129 N N . ASN A 1 62 ? 15.217 3.600 18.749 1.00 0.00 62 ASN A N 13
ATOM 23130 C CA . ASN A 1 62 ? 16.021 2.392 18.564 1.00 0.00 62 ASN A CA 13
ATOM 23131 C C . ASN A 1 62 ? 16.269 1.701 19.915 1.00 0.00 62 ASN A C 13
ATOM 23132 O O . ASN A 1 62 ? 15.865 0.562 20.128 1.00 0.00 62 ASN A O 13
ATOM 23143 N N . TYR A 1 63 ? 16.896 2.426 20.839 1.00 0.00 63 TYR A N 13
ATOM 23144 C CA . TYR A 1 63 ? 17.170 2.029 22.214 1.00 0.00 63 TYR A CA 13
ATOM 23145 C C . TYR A 1 63 ? 15.920 1.471 22.905 1.00 0.00 63 TYR A C 13
ATOM 23146 O O . TYR A 1 63 ? 15.901 0.327 23.359 1.00 0.00 63 TYR A O 13
ATOM 23164 N N . ASN A 1 64 ? 14.881 2.298 23.015 1.00 0.00 64 ASN A N 13
ATOM 23165 C CA . ASN A 1 64 ? 13.685 1.984 23.784 1.00 0.00 64 ASN A CA 13
ATOM 23166 C C . ASN A 1 64 ? 12.923 0.817 23.149 1.00 0.00 64 ASN A C 13
ATOM 23167 O O . ASN A 1 64 ? 12.276 0.056 23.866 1.00 0.00 64 ASN A O 13
ATOM 23178 N N . LEU A 1 65 ? 12.985 0.657 21.825 1.00 0.00 65 LEU A N 13
ATOM 23179 C CA . LEU A 1 65 ? 12.457 -0.529 21.164 1.00 0.00 65 LEU A CA 13
ATOM 23180 C C . LEU A 1 65 ? 13.304 -1.743 21.552 1.00 0.00 65 LEU A C 13
ATOM 23181 O O . LEU A 1 65 ? 12.777 -2.720 22.081 1.00 0.00 65 LEU A O 13
ATOM 23197 N N . LYS A 1 66 ? 14.617 -1.678 21.299 1.00 0.00 66 LYS A N 13
ATOM 23198 C CA . LYS A 1 66 ? 15.564 -2.757 21.558 1.00 0.00 66 LYS A CA 13
ATOM 23199 C C . LYS A 1 66 ? 15.393 -3.296 22.980 1.00 0.00 66 LYS A C 13
ATOM 23200 O O . LYS A 1 66 ? 15.360 -4.509 23.180 1.00 0.00 66 LYS A O 13
ATOM 23219 N N . TYR A 1 67 ? 15.251 -2.389 23.953 1.00 0.00 67 TYR A N 13
ATOM 23220 C CA . TYR A 1 67 ? 15.017 -2.701 25.359 1.00 0.00 67 TYR A CA 13
ATOM 23221 C C . TYR A 1 67 ? 13.933 -3.768 25.573 1.00 0.00 67 TYR A C 13
ATOM 23222 O O . TYR A 1 67 ? 14.003 -4.523 26.542 1.00 0.00 67 TYR A O 13
ATOM 23240 N N . SER A 1 68 ? 12.945 -3.868 24.677 1.00 0.00 68 SER A N 13
ATOM 23241 C CA . SER A 1 68 ? 11.934 -4.919 24.707 1.00 0.00 68 SER A CA 13
ATOM 23242 C C . SER A 1 68 ? 12.536 -6.274 24.298 1.00 0.00 68 SER A C 13
ATOM 23243 O O . SER A 1 68 ? 12.113 -6.860 23.303 1.00 0.00 68 SER A O 13
ATOM 23251 N N . GLY A 1 69 ? 13.491 -6.784 25.081 1.00 0.00 69 GLY A N 13
ATOM 23252 C CA . GLY A 1 69 ? 14.168 -8.055 24.858 1.00 0.00 69 GLY A CA 13
ATOM 23253 C C . GLY A 1 69 ? 15.680 -7.867 24.966 1.00 0.00 69 GLY A C 13
ATOM 23254 O O . GLY A 1 69 ? 16.342 -8.557 25.738 1.00 0.00 69 GLY A O 13
ATOM 23258 N N . VAL A 1 70 ? 16.206 -6.905 24.205 1.00 0.00 70 VAL A N 13
ATOM 23259 C CA . VAL A 1 70 ? 17.599 -6.483 24.153 1.00 0.00 70 VAL A CA 13
ATOM 23260 C C . VAL A 1 70 ? 18.619 -7.623 24.035 1.00 0.00 70 VAL A C 13
ATOM 23261 O O . VAL A 1 70 ? 19.109 -7.891 22.939 1.00 0.00 70 VAL A O 13
ATOM 23274 N N . SER A 1 71 ? 18.950 -8.301 25.135 1.00 0.00 71 SER A N 13
ATOM 23275 C CA . SER A 1 71 ? 20.052 -9.251 25.221 1.00 0.00 71 SER A CA 13
ATOM 23276 C C . SER A 1 71 ? 21.319 -8.621 24.616 1.00 0.00 71 SER A C 13
ATOM 23277 O O . SER A 1 71 ? 21.713 -7.539 25.046 1.00 0.00 71 SER A O 13
ATOM 23285 N N . GLU A 1 72 ? 21.908 -9.264 23.603 1.00 0.00 72 GLU A N 13
ATOM 23286 C CA . GLU A 1 72 ? 22.980 -8.753 22.752 1.00 0.00 72 GLU A CA 13
ATOM 23287 C C . GLU A 1 72 ? 23.956 -7.840 23.509 1.00 0.00 72 GLU A C 13
ATOM 23288 O O . GLU A 1 72 ? 24.065 -6.655 23.202 1.00 0.00 72 GLU A O 13
ATOM 23300 N N . ASP A 1 73 ? 24.650 -8.398 24.511 1.00 0.00 73 ASP A N 13
ATOM 23301 C CA . ASP A 1 73 ? 25.700 -7.758 25.309 1.00 0.00 73 ASP A CA 13
ATOM 23302 C C . ASP A 1 73 ? 25.160 -6.690 26.264 1.00 0.00 73 ASP A C 13
ATOM 23303 O O . ASP A 1 73 ? 25.441 -6.740 27.459 1.00 0.00 73 ASP A O 13
ATOM 23312 N N . ASP A 1 74 ? 24.398 -5.725 25.746 1.00 0.00 74 ASP A N 13
ATOM 23313 C CA . ASP A 1 74 ? 23.724 -4.678 26.506 1.00 0.00 74 ASP A CA 13
ATOM 23314 C C . ASP A 1 74 ? 23.003 -5.263 27.721 1.00 0.00 74 ASP A C 13
ATOM 23315 O O . ASP A 1 74 ? 23.116 -4.732 28.824 1.00 0.00 74 ASP A O 13
ATOM 23324 N N . ASP A 1 75 ? 22.265 -6.354 27.500 1.00 0.00 75 ASP A N 13
ATOM 23325 C CA . ASP A 1 75 ? 21.636 -7.221 28.492 1.00 0.00 75 ASP A CA 13
ATOM 23326 C C . ASP A 1 75 ? 20.549 -6.514 29.297 1.00 0.00 75 ASP A C 13
ATOM 23327 O O . ASP A 1 75 ? 19.374 -6.837 29.156 1.00 0.00 75 ASP A O 13
ATOM 23336 N N . GLU A 1 76 ? 20.936 -5.549 30.129 1.00 0.00 76 GLU A N 13
ATOM 23337 C CA . GLU A 1 76 ? 20.009 -4.656 30.794 1.00 0.00 76 GLU A CA 13
ATOM 23338 C C . GLU A 1 76 ? 19.671 -3.537 29.813 1.00 0.00 76 GLU A C 13
ATOM 23339 O O . GLU A 1 76 ? 18.515 -3.365 29.443 1.00 0.00 76 GLU A O 13
ATOM 23351 N N . ILE A 1 77 ? 20.692 -2.787 29.386 1.00 0.00 77 ILE A N 13
ATOM 23352 C CA . ILE A 1 77 ? 20.582 -1.654 28.480 1.00 0.00 77 ILE A CA 13
ATOM 23353 C C . ILE A 1 77 ? 21.996 -1.210 28.089 1.00 0.00 77 ILE A C 13
ATOM 23354 O O . ILE A 1 77 ? 22.937 -1.466 28.839 1.00 0.00 77 ILE A O 13
ATOM 23370 N N . PRO A 1 78 ? 22.173 -0.551 26.933 1.00 0.00 78 PRO A N 13
ATOM 23371 C CA . PRO A 1 78 ? 23.426 0.106 26.609 1.00 0.00 78 PRO A CA 13
ATOM 23372 C C . PRO A 1 78 ? 23.569 1.349 27.497 1.00 0.00 78 PRO A C 13
ATOM 23373 O O . PRO A 1 78 ? 22.606 1.809 28.113 1.00 0.00 78 PRO A O 13
ATOM 23384 N N . GLU A 1 79 ? 24.766 1.936 27.522 1.00 0.00 79 GLU A N 13
ATOM 23385 C CA . GLU A 1 79 ? 25.031 3.196 28.207 1.00 0.00 79 GLU A CA 13
ATOM 23386 C C . GLU A 1 79 ? 24.445 4.362 27.405 1.00 0.00 79 GLU A C 13
ATOM 23387 O O . GLU A 1 79 ? 25.182 5.188 26.869 1.00 0.00 79 GLU A O 13
ATOM 23399 N N . PHE A 1 80 ? 23.114 4.442 27.335 1.00 0.00 80 PHE A N 13
ATOM 23400 C CA . PHE A 1 80 ? 22.390 5.489 26.622 1.00 0.00 80 PHE A CA 13
ATOM 23401 C C . PHE A 1 80 ? 22.413 6.801 27.419 1.00 0.00 80 PHE A C 13
ATOM 23402 O O . PHE A 1 80 ? 21.374 7.362 27.761 1.00 0.00 80 PHE A O 13
ATOM 23419 N N . GLU A 1 81 ? 23.611 7.298 27.726 1.00 0.00 81 GLU A N 13
ATOM 23420 C CA . GLU A 1 81 ? 23.782 8.544 28.451 1.00 0.00 81 GLU A CA 13
ATOM 23421 C C . GLU A 1 81 ? 23.548 9.739 27.540 1.00 0.00 81 GLU A C 13
ATOM 23422 O O . GLU A 1 81 ? 23.590 9.629 26.315 1.00 0.00 81 GLU A O 13
ATOM 23434 N N . ILE A 1 82 ? 23.342 10.894 28.171 1.00 0.00 82 ILE A N 13
ATOM 23435 C CA . ILE A 1 82 ? 23.096 12.156 27.508 1.00 0.00 82 ILE A CA 13
ATOM 23436 C C . ILE A 1 82 ? 24.257 13.099 27.848 1.00 0.00 82 ILE A C 13
ATOM 23437 O O . ILE A 1 82 ? 24.514 13.294 29.037 1.00 0.00 82 ILE A O 13
ATOM 23453 N N . PRO A 1 83 ? 24.969 13.675 26.861 1.00 0.00 83 PRO A N 13
ATOM 23454 C CA . PRO A 1 83 ? 26.020 14.660 27.098 1.00 0.00 83 PRO A CA 13
ATOM 23455 C C . PRO A 1 83 ? 25.526 15.953 27.771 1.00 0.00 83 PRO A C 13
ATOM 23456 O O . PRO A 1 83 ? 25.408 17.003 27.137 1.00 0.00 83 PRO A O 13
ATOM 23467 N N . THR A 1 84 ? 25.260 15.866 29.076 1.00 0.00 84 THR A N 13
ATOM 23468 C CA . THR A 1 84 ? 24.980 16.959 29.996 1.00 0.00 84 THR A CA 13
ATOM 23469 C C . THR A 1 84 ? 24.043 18.017 29.395 1.00 0.00 84 THR A C 13
ATOM 23470 O O . THR A 1 84 ? 22.829 17.811 29.405 1.00 0.00 84 THR A O 13
ATOM 23481 N N . GLU A 1 85 ? 24.572 19.128 28.867 1.00 0.00 85 GLU A N 13
ATOM 23482 C CA . GLU A 1 85 ? 23.783 20.227 28.319 1.00 0.00 85 GLU A CA 13
ATOM 23483 C C . GLU A 1 85 ? 22.762 19.734 27.291 1.00 0.00 85 GLU A C 13
ATOM 23484 O O . GLU A 1 85 ? 21.668 20.293 27.214 1.00 0.00 85 GLU A O 13
ATOM 23496 N N . MET A 1 86 ? 23.100 18.683 26.533 1.00 0.00 86 MET A N 13
ATOM 23497 C CA . MET A 1 86 ? 22.185 18.035 25.596 1.00 0.00 86 MET A CA 13
ATOM 23498 C C . MET A 1 86 ? 20.790 17.877 26.210 1.00 0.00 86 MET A C 13
ATOM 23499 O O . MET A 1 86 ? 19.788 18.180 25.562 1.00 0.00 86 MET A O 13
ATOM 23513 N N . SER A 1 87 ? 20.737 17.441 27.474 1.00 0.00 87 SER A N 13
ATOM 23514 C CA . SER A 1 87 ? 19.509 17.223 28.224 1.00 0.00 87 SER A CA 13
ATOM 23515 C C . SER A 1 87 ? 18.528 18.387 28.083 1.00 0.00 87 SER A C 13
ATOM 23516 O O . SER A 1 87 ? 17.334 18.156 27.908 1.00 0.00 87 SER A O 13
ATOM 23524 N N . LEU A 1 88 ? 19.028 19.626 28.172 1.00 0.00 88 LEU A N 13
ATOM 23525 C CA . LEU A 1 88 ? 18.203 20.825 28.262 1.00 0.00 88 LEU A CA 13
ATOM 23526 C C . LEU A 1 88 ? 17.157 20.859 27.148 1.00 0.00 88 LEU A C 13
ATOM 23527 O O . LEU A 1 88 ? 15.980 21.097 27.406 1.00 0.00 88 LEU A O 13
ATOM 23543 N N . GLU A 1 89 ? 17.595 20.610 25.912 1.00 0.00 89 GLU A N 13
ATOM 23544 C CA . GLU A 1 89 ? 16.709 20.554 24.763 1.00 0.00 89 GLU A CA 13
ATOM 23545 C C . GLU A 1 89 ? 16.212 19.122 24.559 1.00 0.00 89 GLU A C 13
ATOM 23546 O O . GLU A 1 89 ? 15.034 18.902 24.273 1.00 0.00 89 GLU A O 13
ATOM 23558 N N . LEU A 1 90 ? 17.107 18.137 24.673 1.00 0.00 90 LEU A N 13
ATOM 23559 C CA . LEU A 1 90 ? 16.782 16.754 24.361 1.00 0.00 90 LEU A CA 13
ATOM 23560 C C . LEU A 1 90 ? 15.578 16.271 25.169 1.00 0.00 90 LEU A C 13
ATOM 23561 O O . LEU A 1 90 ? 14.773 15.494 24.663 1.00 0.00 90 LEU A O 13
ATOM 23577 N N . LEU A 1 91 ? 15.418 16.750 26.406 1.00 0.00 91 LEU A N 13
ATOM 23578 C CA . LEU A 1 91 ? 14.266 16.378 27.216 1.00 0.00 91 LEU A CA 13
ATOM 23579 C C . LEU A 1 91 ? 12.968 16.881 26.576 1.00 0.00 91 LEU A C 13
ATOM 23580 O O . LEU A 1 91 ? 11.953 16.188 26.616 1.00 0.00 91 LEU A O 13
ATOM 23596 N N . LEU A 1 92 ? 12.996 18.063 25.950 1.00 0.00 92 LEU A N 13
ATOM 23597 C CA . LEU A 1 92 ? 11.841 18.605 25.248 1.00 0.00 92 LEU A CA 13
ATOM 23598 C C . LEU A 1 92 ? 11.547 17.730 24.034 1.00 0.00 92 LEU A C 13
ATOM 23599 O O . LEU A 1 92 ? 10.421 17.274 23.862 1.00 0.00 92 LEU A O 13
ATOM 23615 N N . ALA A 1 93 ? 12.565 17.455 23.211 1.00 0.00 93 ALA A N 13
ATOM 23616 C CA . ALA A 1 93 ? 12.413 16.571 22.058 1.00 0.00 93 ALA A CA 13
ATOM 23617 C C . ALA A 1 93 ? 11.796 15.228 22.474 1.00 0.00 93 ALA A C 13
ATOM 23618 O O . ALA A 1 93 ? 10.804 14.773 21.902 1.00 0.00 93 ALA A O 13
ATOM 23625 N N . ALA A 1 94 ? 12.380 14.606 23.499 1.00 0.00 94 ALA A N 13
ATOM 23626 C CA . ALA A 1 94 ? 11.898 13.358 24.064 1.00 0.00 94 ALA A CA 13
ATOM 23627 C C . ALA A 1 94 ? 10.448 13.491 24.521 1.00 0.00 94 ALA A C 13
ATOM 23628 O O . ALA A 1 94 ? 9.643 12.608 24.254 1.00 0.00 94 ALA A O 13
ATOM 23635 N N . ASP A 1 95 ? 10.108 14.581 25.212 1.00 0.00 95 ASP A N 13
ATOM 23636 C CA . ASP A 1 95 ? 8.740 14.833 25.645 1.00 0.00 95 ASP A CA 13
ATOM 23637 C C . ASP A 1 95 ? 7.792 14.970 24.452 1.00 0.00 95 ASP A C 13
ATOM 23638 O O . ASP A 1 95 ? 6.665 14.489 24.516 1.00 0.00 95 ASP A O 13
ATOM 23647 N N . TYR A 1 96 ? 8.235 15.611 23.367 1.00 0.00 96 TYR A N 13
ATOM 23648 C CA . TYR A 1 96 ? 7.431 15.725 22.159 1.00 0.00 96 TYR A CA 13
ATOM 23649 C C . TYR A 1 96 ? 7.140 14.332 21.599 1.00 0.00 96 TYR A C 13
ATOM 23650 O O . TYR A 1 96 ? 5.981 13.996 21.375 1.00 0.00 96 TYR A O 13
ATOM 23668 N N . LEU A 1 97 ? 8.179 13.523 21.360 1.00 0.00 97 LEU A N 13
ATOM 23669 C CA . LEU A 1 97 ? 8.008 12.177 20.808 1.00 0.00 97 LEU A CA 13
ATOM 23670 C C . LEU A 1 97 ? 7.180 11.295 21.752 1.00 0.00 97 LEU A C 13
ATOM 23671 O O . LEU A 1 97 ? 6.221 10.640 21.344 1.00 0.00 97 LEU A O 13
ATOM 23687 N N . SER A 1 98 ? 7.562 11.294 23.028 1.00 0.00 98 SER A N 13
ATOM 23688 C CA . SER A 1 98 ? 6.931 10.542 24.099 1.00 0.00 98 SER A CA 13
ATOM 23689 C C . SER A 1 98 ? 6.899 9.040 23.791 1.00 0.00 98 SER A C 13
ATOM 23690 O O . SER A 1 98 ? 7.645 8.550 22.938 1.00 0.00 98 SER A O 13
ATOM 23698 N N . ILE A 1 99 ? 6.065 8.319 24.538 1.00 0.00 99 ILE A N 13
ATOM 23699 C CA . ILE A 1 99 ? 5.864 6.879 24.480 1.00 0.00 99 ILE A CA 13
ATOM 23700 C C . ILE A 1 99 ? 4.561 6.536 25.202 1.00 0.00 99 ILE A C 13
ATOM 23701 O O . ILE A 1 99 ? 4.317 7.153 26.263 1.00 0.00 99 ILE A O 13
ATOM 23718 N N . THR B 2 1 ? 12.460 6.597 30.134 1.00 0.00 157 THR B N 13
A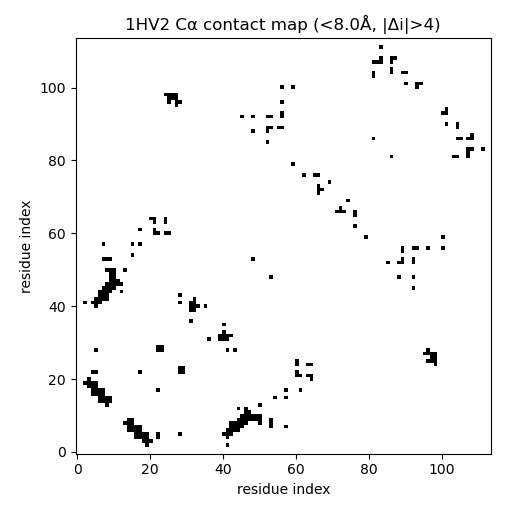TOM 23719 C CA . THR B 2 1 ? 13.779 5.982 29.893 1.00 0.00 157 THR B CA 13
ATOM 23720 C C . THR B 2 1 ? 14.830 7.082 29.698 1.00 0.00 157 THR B C 13
ATOM 23721 O O . THR B 2 1 ? 15.588 7.399 30.617 1.00 0.00 157 THR B O 13
ATOM 23734 N N . LEU B 2 2 ? 14.811 7.725 28.527 1.00 0.00 158 LEU B N 13
ATOM 23735 C CA . LEU B 2 2 ? 15.587 8.931 28.257 1.00 0.00 158 LEU B CA 13
ATOM 23736 C C . LEU B 2 2 ? 15.350 9.934 29.386 1.00 0.00 158 LEU B C 13
ATOM 23737 O O . LEU B 2 2 ? 16.298 10.486 29.932 1.00 0.00 158 LEU B O 13
ATOM 23753 N N . LYS B 2 3 ? 14.085 10.129 29.770 1.00 0.00 159 LYS B N 13
ATOM 23754 C CA . LYS B 2 3 ? 13.718 10.967 30.904 1.00 0.00 159 LYS B CA 13
ATOM 23755 C C . LYS B 2 3 ? 14.505 10.586 32.167 1.00 0.00 159 LYS B C 13
ATOM 23756 O O . LYS B 2 3 ? 14.983 11.464 32.881 1.00 0.00 159 LYS B O 13
ATOM 23775 N N . GLU B 2 4 ? 14.671 9.289 32.437 1.00 0.00 160 GLU B N 13
ATOM 23776 C CA . GLU B 2 4 ? 15.403 8.829 33.608 1.00 0.00 160 GLU B CA 13
ATOM 23777 C C . GLU B 2 4 ? 16.890 9.145 33.458 1.00 0.00 160 GLU B C 13
ATOM 23778 O O . GLU B 2 4 ? 17.512 9.637 34.398 1.00 0.00 160 GLU B O 13
ATOM 23790 N N . ARG B 2 5 ? 17.457 8.891 32.273 1.00 0.00 161 ARG B N 13
ATOM 23791 C CA . ARG B 2 5 ? 18.842 9.272 31.995 1.00 0.00 161 ARG B CA 13
ATOM 23792 C C . ARG B 2 5 ? 19.035 10.773 32.266 1.00 0.00 161 ARG B C 13
ATOM 23793 O O . ARG B 2 5 ? 19.944 11.174 32.990 1.00 0.00 161 ARG B O 13
ATOM 23814 N N . CYS B 2 6 ? 18.154 11.602 31.698 1.00 0.00 162 CYS B N 13
ATOM 23815 C CA . CYS B 2 6 ? 18.157 13.049 31.879 1.00 0.00 162 CYS B CA 13
ATOM 23816 C C . CYS B 2 6 ? 18.100 13.405 33.363 1.00 0.00 162 CYS B C 13
ATOM 23817 O O . CYS B 2 6 ? 18.986 14.095 33.861 1.00 0.00 162 CYS B O 13
ATOM 23825 N N . LEU B 2 7 ? 17.080 12.925 34.078 1.00 0.00 163 LEU B N 13
ATOM 23826 C CA . LEU B 2 7 ? 16.930 13.196 35.502 1.00 0.00 163 LEU B CA 13
ATOM 23827 C C . LEU B 2 7 ? 18.203 12.811 36.260 1.00 0.00 163 LEU B C 13
ATOM 23828 O O . LEU B 2 7 ? 18.719 13.617 37.034 1.00 0.00 163 LEU B O 13
ATOM 23844 N N . GLN B 2 8 ? 18.724 11.602 36.026 1.00 0.00 164 GLN B N 13
ATOM 23845 C CA . GLN B 2 8 ? 19.963 11.155 36.645 1.00 0.00 164 GLN B CA 13
ATOM 23846 C C . GLN B 2 8 ? 21.077 12.165 36.371 1.00 0.00 164 GLN B C 13
ATOM 23847 O O . GLN B 2 8 ? 21.670 12.684 37.312 1.00 0.00 164 GLN B O 13
ATOM 23861 N N . VAL B 2 9 ? 21.373 12.439 35.098 1.00 0.00 165 VAL B N 13
ATOM 23862 C CA . VAL B 2 9 ? 22.444 13.350 34.705 1.00 0.00 165 VAL B CA 13
ATOM 23863 C C . VAL B 2 9 ? 22.272 14.709 35.396 1.00 0.00 165 VAL B C 13
ATOM 23864 O O . VAL B 2 9 ? 23.182 15.182 36.079 1.00 0.00 165 VAL B O 13
ATOM 23877 N N . VAL B 2 10 ? 21.099 15.326 35.241 1.00 0.00 166 VAL B N 13
ATOM 23878 C CA . VAL B 2 10 ? 20.783 16.618 35.836 1.00 0.00 166 VAL B CA 13
ATOM 23879 C C . VAL B 2 10 ? 21.032 16.579 37.347 1.00 0.00 166 VAL B C 13
ATOM 23880 O O . VAL B 2 10 ? 21.745 17.431 37.874 1.00 0.00 166 VAL B O 13
ATOM 23893 N N . ARG B 2 11 ? 20.477 15.594 38.057 1.00 0.00 167 ARG B N 13
ATOM 23894 C CA . ARG B 2 11 ? 20.689 15.487 39.495 1.00 0.00 167 ARG B CA 13
ATOM 23895 C C . ARG B 2 11 ? 22.162 15.254 39.838 1.00 0.00 167 ARG B C 13
ATOM 23896 O O . ARG B 2 11 ? 22.654 15.818 40.809 1.00 0.00 167 ARG B O 13
ATOM 23917 N N . SER B 2 12 ? 22.879 14.451 39.052 1.00 0.00 168 SER B N 13
ATOM 23918 C CA . SER B 2 12 ? 24.301 14.209 39.271 1.00 0.00 168 SER B CA 13
ATOM 23919 C C . SER B 2 12 ? 25.097 15.511 39.113 1.00 0.00 168 SER B C 13
ATOM 23920 O O . SER B 2 12 ? 26.040 15.759 39.861 1.00 0.00 168 SER B O 13
ATOM 23928 N N . LEU B 2 13 ? 24.718 16.342 38.135 1.00 0.00 169 LEU B N 13
ATOM 23929 C CA . LEU B 2 13 ? 25.327 17.646 37.920 1.00 0.00 169 LEU B CA 13
ATOM 23930 C C . LEU B 2 13 ? 25.004 18.587 39.085 1.00 0.00 169 LEU B C 13
ATOM 23931 O O . LEU B 2 13 ? 25.909 19.149 39.697 1.00 0.00 169 LEU B O 13
ATOM 23947 N N . VAL B 2 14 ? 23.714 18.793 39.363 1.00 0.00 170 VAL B N 13
ATOM 23948 C CA . VAL B 2 14 ? 23.249 19.797 40.315 1.00 0.00 170 VAL B CA 13
ATOM 23949 C C . VAL B 2 14 ? 23.588 19.387 41.751 1.00 0.00 170 VAL B C 13
ATOM 23950 O O . VAL B 2 14 ? 24.122 20.194 42.508 1.00 0.00 170 VAL B O 13
ATOM 23963 N N . LYS B 2 15 ? 23.270 18.141 42.118 1.00 0.00 171 LYS B N 13
ATOM 23964 C CA . LYS B 2 15 ? 23.493 17.546 43.433 1.00 0.00 171 LYS B CA 13
ATOM 23965 C C . LYS B 2 15 ? 23.227 18.530 44.581 1.00 0.00 171 LYS B C 13
ATOM 23966 O O . LYS B 2 15 ? 24.178 18.830 45.337 1.00 0.00 171 LYS B O 13
ATOM 23986 N N . MET A 1 1 ? 2.538 1.123 0.310 1.00 0.00 1 MET A N 14
ATOM 23987 C CA . MET A 1 1 ? 1.530 0.664 1.283 1.00 0.00 1 MET A CA 14
ATOM 23988 C C . MET A 1 1 ? 2.184 0.403 2.642 1.00 0.00 1 MET A C 14
ATOM 23989 O O . MET A 1 1 ? 1.925 1.118 3.608 1.00 0.00 1 MET A O 14
ATOM 24005 N N . SER A 1 2 ? 3.053 -0.609 2.708 1.00 0.00 2 SER A N 14
ATOM 24006 C CA . SER A 1 2 ? 3.754 -1.022 3.915 1.00 0.00 2 SER A CA 14
ATOM 24007 C C . SER A 1 2 ? 4.853 -0.024 4.300 1.00 0.00 2 SER A C 14
ATOM 24008 O O . SER A 1 2 ? 6.030 -0.377 4.360 1.00 0.00 2 SER A O 14
ATOM 24016 N N . GLN A 1 3 ? 4.481 1.229 4.574 1.00 0.00 3 GLN A N 14
ATOM 24017 C CA . GLN A 1 3 ? 5.420 2.259 4.980 1.00 0.00 3 GLN A CA 14
ATOM 24018 C C . GLN A 1 3 ? 5.808 2.037 6.441 1.00 0.00 3 GLN A C 14
ATOM 24019 O O . GLN A 1 3 ? 5.443 2.810 7.325 1.00 0.00 3 GLN A O 14
ATOM 24033 N N . ASP A 1 4 ? 6.598 0.996 6.700 1.00 0.00 4 ASP A N 14
ATOM 24034 C CA . ASP A 1 4 ? 7.138 0.696 8.021 1.00 0.00 4 ASP A CA 14
ATOM 24035 C C . ASP A 1 4 ? 8.235 1.689 8.420 1.00 0.00 4 ASP A C 14
ATOM 24036 O O . ASP A 1 4 ? 9.215 1.262 9.021 1.00 0.00 4 ASP A O 14
ATOM 24045 N N . PHE A 1 5 ? 8.065 2.998 8.175 1.00 0.00 5 PHE A N 14
ATOM 24046 C CA . PHE A 1 5 ? 9.003 4.050 8.560 1.00 0.00 5 PHE A CA 14
ATOM 24047 C C . PHE A 1 5 ? 8.297 5.391 8.800 1.00 0.00 5 PHE A C 14
ATOM 24048 O O . PHE A 1 5 ? 7.362 5.736 8.073 1.00 0.00 5 PHE A O 14
ATOM 24065 N N . VAL A 1 6 ? 8.781 6.147 9.795 1.00 0.00 6 VAL A N 14
ATOM 24066 C CA . VAL A 1 6 ? 8.434 7.537 10.060 1.00 0.00 6 VAL A CA 14
ATOM 24067 C C . VAL A 1 6 ? 9.756 8.303 10.012 1.00 0.00 6 VAL A C 14
ATOM 24068 O O . VAL A 1 6 ? 10.777 7.782 10.456 1.00 0.00 6 VAL A O 14
ATOM 24081 N N . THR A 1 7 ? 9.750 9.510 9.443 1.00 0.00 7 THR A N 14
ATOM 24082 C CA . THR A 1 7 ? 10.942 10.307 9.206 1.00 0.00 7 THR A CA 14
ATOM 24083 C C . THR A 1 7 ? 10.937 11.505 10.147 1.00 0.00 7 THR A C 14
ATOM 24084 O O . THR A 1 7 ? 10.003 12.301 10.106 1.00 0.00 7 THR A O 14
ATOM 24095 N N . LEU A 1 8 ? 11.965 11.638 10.983 1.00 0.00 8 LEU A N 14
ATOM 24096 C CA . LEU A 1 8 ? 12.179 12.825 11.803 1.00 0.00 8 LEU A CA 14
ATOM 24097 C C . LEU A 1 8 ? 13.135 13.748 11.054 1.00 0.00 8 LEU A C 14
ATOM 24098 O O . LEU A 1 8 ? 14.175 13.297 10.578 1.00 0.00 8 LEU A O 14
ATOM 24114 N N . VAL A 1 9 ? 12.759 15.021 10.907 1.00 0.00 9 VAL A N 14
ATOM 24115 C CA . VAL A 1 9 ? 13.449 15.974 10.052 1.00 0.00 9 VAL A CA 14
ATOM 24116 C C . VAL A 1 9 ? 13.940 17.141 10.908 1.00 0.00 9 VAL A C 14
ATOM 24117 O O . VAL A 1 9 ? 13.124 17.913 11.405 1.00 0.00 9 VAL A O 14
ATOM 24130 N N . SER A 1 10 ? 15.258 17.243 11.099 1.00 0.00 10 SER A N 14
ATOM 24131 C CA . SER A 1 10 ? 15.895 18.218 11.980 1.00 0.00 10 SER A CA 14
ATOM 24132 C C . SER A 1 10 ? 15.976 19.612 11.340 1.00 0.00 10 SER A C 14
ATOM 24133 O O . SER A 1 10 ? 15.599 19.791 10.179 1.00 0.00 10 SER A O 14
ATOM 24141 N N . LYS A 1 11 ? 16.535 20.584 12.078 1.00 0.00 11 LYS A N 14
ATOM 24142 C CA . LYS A 1 11 ? 16.886 21.897 11.539 1.00 0.00 11 LYS A CA 14
ATOM 24143 C C . LYS A 1 11 ? 17.602 21.752 10.196 1.00 0.00 11 LYS A C 14
ATOM 24144 O O . LYS A 1 11 ? 18.354 20.805 9.985 1.00 0.00 11 LYS A O 14
ATOM 24163 N N . ASP A 1 12 ? 17.317 22.685 9.284 1.00 0.00 12 ASP A N 14
ATOM 24164 C CA . ASP A 1 12 ? 17.767 22.689 7.897 1.00 0.00 12 ASP A CA 14
ATOM 24165 C C . ASP A 1 12 ? 17.644 21.332 7.187 1.00 0.00 12 ASP A C 14
ATOM 24166 O O . ASP A 1 12 ? 18.400 21.038 6.267 1.00 0.00 12 ASP A O 14
ATOM 24175 N N . ASP A 1 13 ? 16.640 20.539 7.576 1.00 0.00 13 ASP A N 14
ATOM 24176 C CA . ASP A 1 13 ? 16.212 19.336 6.880 1.00 0.00 13 ASP A CA 14
ATOM 24177 C C . ASP A 1 13 ? 17.185 18.153 6.946 1.00 0.00 13 ASP A C 14
ATOM 24178 O O . ASP A 1 13 ? 17.428 17.508 5.930 1.00 0.00 13 ASP A O 14
ATOM 24187 N N . LYS A 1 14 ? 17.691 17.798 8.134 1.00 0.00 14 LYS A N 14
ATOM 24188 C CA . LYS A 1 14 ? 18.421 16.535 8.259 1.00 0.00 14 LYS A CA 14
ATOM 24189 C C . LYS A 1 14 ? 17.378 15.467 8.569 1.00 0.00 14 LYS A C 14
ATOM 24190 O O . LYS A 1 14 ? 16.891 15.393 9.701 1.00 0.00 14 LYS A O 14
ATOM 24209 N N . GLU A 1 15 ? 17.038 14.675 7.550 1.00 0.00 15 GLU A N 14
ATOM 24210 C CA . GLU A 1 15 ? 16.009 13.651 7.606 1.00 0.00 15 GLU A CA 14
ATOM 24211 C C . GLU A 1 15 ? 16.622 12.339 8.087 1.00 0.00 15 GLU A C 14
ATOM 24212 O O . GLU A 1 15 ? 17.557 11.840 7.465 1.00 0.00 15 GLU A O 14
ATOM 24224 N N . TYR A 1 16 ? 16.081 11.772 9.165 1.00 0.00 16 TYR A N 14
ATOM 24225 C CA . TYR A 1 16 ? 16.427 10.446 9.651 1.00 0.00 16 TYR A CA 14
ATOM 24226 C C . TYR A 1 16 ? 15.157 9.600 9.702 1.00 0.00 16 TYR A C 14
ATOM 24227 O O . TYR A 1 16 ? 14.154 10.032 10.268 1.00 0.00 16 TYR A O 14
ATOM 24245 N N . GLU A 1 17 ? 15.193 8.418 9.083 1.00 0.00 17 GLU A N 14
ATOM 24246 C CA . GLU A 1 17 ? 14.069 7.501 8.979 1.00 0.00 17 GLU A CA 14
ATOM 24247 C C . GLU A 1 17 ? 14.174 6.429 10.067 1.00 0.00 17 GLU A C 14
ATOM 24248 O O . GLU A 1 17 ? 15.189 5.743 10.155 1.00 0.00 17 GLU A O 14
ATOM 24260 N N . ILE A 1 18 ? 13.137 6.292 10.899 1.00 0.00 18 ILE A N 14
ATOM 24261 C CA . ILE A 1 18 ? 13.062 5.284 11.951 1.00 0.00 18 ILE A CA 14
ATOM 24262 C C . ILE A 1 18 ? 11.882 4.365 11.649 1.00 0.00 18 ILE A C 14
ATOM 24263 O O . ILE A 1 18 ? 10.811 4.844 11.276 1.00 0.00 18 ILE A O 14
ATOM 24279 N N . SER A 1 19 ? 12.074 3.051 11.775 1.00 0.00 19 SER A N 14
ATOM 24280 C CA . SER A 1 19 ? 11.054 2.080 11.429 1.00 0.00 19 SER A CA 14
ATOM 24281 C C . SER A 1 19 ? 9.775 2.300 12.246 1.00 0.00 19 SER A C 14
ATOM 24282 O O . SER A 1 19 ? 9.855 2.639 13.427 1.00 0.00 19 SER A O 14
ATOM 24290 N N . ARG A 1 20 ? 8.596 2.089 11.647 1.00 0.00 20 ARG A N 14
ATOM 24291 C CA . ARG A 1 20 ? 7.317 2.369 12.307 1.00 0.00 20 ARG A CA 14
ATOM 24292 C C . ARG A 1 20 ? 7.186 1.550 13.597 1.00 0.00 20 ARG A C 14
ATOM 24293 O O . ARG A 1 20 ? 6.575 1.977 14.575 1.00 0.00 20 ARG A O 14
ATOM 24314 N N . SER A 1 21 ? 7.793 0.363 13.577 1.00 0.00 21 SER A N 14
ATOM 24315 C CA . SER A 1 21 ? 8.021 -0.531 14.689 1.00 0.00 21 SER A CA 14
ATOM 24316 C C . SER A 1 21 ? 8.561 0.211 15.921 1.00 0.00 21 SER A C 14
ATOM 24317 O O . SER A 1 21 ? 8.087 -0.008 17.032 1.00 0.00 21 SER A O 14
ATOM 24325 N N . ALA A 1 22 ? 9.537 1.101 15.717 1.00 0.00 22 ALA A N 14
ATOM 24326 C CA . ALA A 1 22 ? 10.060 1.982 16.752 1.00 0.00 22 ALA A CA 14
ATOM 24327 C C . ALA A 1 22 ? 9.156 3.203 16.887 1.00 0.00 22 ALA A C 14
ATOM 24328 O O . ALA A 1 22 ? 8.797 3.558 18.001 1.00 0.00 22 ALA A O 14
ATOM 24335 N N . ALA A 1 23 ? 8.780 3.843 15.772 1.00 0.00 23 ALA A N 14
ATOM 24336 C CA . ALA A 1 23 ? 7.977 5.068 15.772 1.00 0.00 23 ALA A CA 14
ATOM 24337 C C . ALA A 1 23 ? 6.793 4.988 16.740 1.00 0.00 23 ALA A C 14
ATOM 24338 O O . ALA A 1 23 ? 6.562 5.889 17.543 1.00 0.00 23 ALA A O 14
ATOM 24345 N N . MET A 1 24 ? 6.063 3.874 16.655 1.00 0.00 24 MET A N 14
ATOM 24346 C CA . MET A 1 24 ? 4.943 3.497 17.504 1.00 0.00 24 MET A CA 14
ATOM 24347 C C . MET A 1 24 ? 5.199 3.771 18.987 1.00 0.00 24 MET A C 14
ATOM 24348 O O . MET A 1 24 ? 4.283 4.174 19.701 1.00 0.00 24 MET A O 14
ATOM 24362 N N . ILE A 1 25 ? 6.425 3.526 19.453 1.00 0.00 25 ILE A N 14
ATOM 24363 C CA . ILE A 1 25 ? 6.807 3.681 20.848 1.00 0.00 25 ILE A CA 14
ATOM 24364 C C . ILE A 1 25 ? 6.593 5.131 21.303 1.00 0.00 25 ILE A C 14
ATOM 24365 O O . ILE A 1 25 ? 6.301 5.353 22.474 1.00 0.00 25 ILE A O 14
ATOM 24381 N N . SER A 1 26 ? 6.706 6.106 20.393 1.00 0.00 26 SER A N 14
ATOM 24382 C CA . SER A 1 26 ? 6.393 7.508 20.640 1.00 0.00 26 SER A CA 14
ATOM 24383 C C . SER A 1 26 ? 5.039 7.861 20.006 1.00 0.00 26 SER A C 14
ATOM 24384 O O . SER A 1 26 ? 4.993 8.078 18.792 1.00 0.00 26 SER A O 14
ATOM 24392 N N . PRO A 1 27 ? 3.951 7.967 20.792 1.00 0.00 27 PRO A N 14
ATOM 24393 C CA . PRO A 1 27 ? 2.611 8.280 20.310 1.00 0.00 27 PRO A CA 14
ATOM 24394 C C . PRO A 1 27 ? 2.570 9.397 19.265 1.00 0.00 27 PRO A C 14
ATOM 24395 O O . PRO A 1 27 ? 1.850 9.309 18.271 1.00 0.00 27 PRO A O 14
ATOM 24406 N N . THR A 1 28 ? 3.340 10.462 19.485 1.00 0.00 28 THR A N 14
ATOM 24407 C CA . THR A 1 28 ? 3.342 11.612 18.606 1.00 0.00 28 THR A CA 14
ATOM 24408 C C . THR A 1 28 ? 3.758 11.248 17.183 1.00 0.00 28 THR A C 14
ATOM 24409 O O . THR A 1 28 ? 3.190 11.802 16.251 1.00 0.00 28 THR A O 14
ATOM 24420 N N . LEU A 1 29 ? 4.692 10.313 16.975 1.00 0.00 29 LEU A N 14
ATOM 24421 C CA . LEU A 1 29 ? 5.052 9.913 15.614 1.00 0.00 29 LEU A CA 14
ATOM 24422 C C . LEU A 1 29 ? 3.843 9.290 14.910 1.00 0.00 29 LEU A C 14
ATOM 24423 O O . LEU A 1 29 ? 3.708 9.427 13.695 1.00 0.00 29 LEU A O 14
ATOM 24439 N N . LYS A 1 30 ? 2.958 8.620 15.654 1.00 0.00 30 LYS A N 14
ATOM 24440 C CA . LYS A 1 30 ? 1.715 8.126 15.081 1.00 0.00 30 LYS A CA 14
ATOM 24441 C C . LYS A 1 30 ? 0.751 9.291 14.858 1.00 0.00 30 LYS A C 14
ATOM 24442 O O . LYS A 1 30 ? 0.318 9.514 13.733 1.00 0.00 30 LYS A O 14
ATOM 24461 N N . ALA A 1 31 ? 0.415 10.055 15.900 1.00 0.00 31 ALA A N 14
ATOM 24462 C CA . ALA A 1 31 ? -0.553 11.147 15.779 1.00 0.00 31 ALA A CA 14
ATOM 24463 C C . ALA A 1 31 ? -0.190 12.101 14.631 1.00 0.00 31 ALA A C 14
ATOM 24464 O O . ALA A 1 31 ? -1.026 12.460 13.794 1.00 0.00 31 ALA A O 14
ATOM 24471 N N . MET A 1 32 ? 1.085 12.490 14.580 1.00 0.00 32 MET A N 14
ATOM 24472 C CA . MET A 1 32 ? 1.618 13.427 13.609 1.00 0.00 32 MET A CA 14
ATOM 24473 C C . MET A 1 32 ? 1.686 12.845 12.194 1.00 0.00 32 MET A C 14
ATOM 24474 O O . MET A 1 32 ? 2.019 13.584 11.272 1.00 0.00 32 MET A O 14
ATOM 24488 N N . ILE A 1 33 ? 1.344 11.563 11.987 1.00 0.00 33 ILE A N 14
ATOM 24489 C CA . ILE A 1 33 ? 1.165 11.034 10.635 1.00 0.00 33 ILE A CA 14
ATOM 24490 C C . ILE A 1 33 ? 0.120 11.918 9.940 1.00 0.00 33 ILE A C 14
ATOM 24491 O O . ILE A 1 33 ? 0.219 12.214 8.752 1.00 0.00 33 ILE A O 14
ATOM 24507 N N . GLU A 1 34 ? -0.870 12.368 10.719 1.00 0.00 34 GLU A N 14
ATOM 24508 C CA . GLU A 1 34 ? -1.810 13.389 10.352 1.00 0.00 34 GLU A CA 14
ATOM 24509 C C . GLU A 1 34 ? -1.261 14.639 11.038 1.00 0.00 34 GLU A C 14
ATOM 24510 O O . GLU A 1 34 ? -0.536 15.408 10.416 1.00 0.00 34 GLU A O 14
ATOM 24522 N N . GLY A 1 35 ? -1.545 14.824 12.329 1.00 0.00 35 GLY A N 14
ATOM 24523 C CA . GLY A 1 35 ? -1.259 16.077 13.019 1.00 0.00 35 GLY A CA 14
ATOM 24524 C C . GLY A 1 35 ? -1.865 17.247 12.228 1.00 0.00 35 GLY A C 14
ATOM 24525 O O . GLY A 1 35 ? -3.072 17.240 11.999 1.00 0.00 35 GLY A O 14
ATOM 24529 N N . PRO A 1 36 ? -1.058 18.215 11.755 1.00 0.00 36 PRO A N 14
ATOM 24530 C CA . PRO A 1 36 ? -1.490 19.252 10.816 1.00 0.00 36 PRO A CA 14
ATOM 24531 C C . PRO A 1 36 ? -2.077 18.711 9.500 1.00 0.00 36 PRO A C 14
ATOM 24532 O O . PRO A 1 36 ? -2.654 19.476 8.732 1.00 0.00 36 PRO A O 14
ATOM 24543 N N . PHE A 1 37 ? -1.847 17.423 9.212 1.00 0.00 37 PHE A N 14
ATOM 24544 C CA . PHE A 1 37 ? -2.216 16.673 8.016 1.00 0.00 37 PHE A CA 14
ATOM 24545 C C . PHE A 1 37 ? -1.772 17.392 6.748 1.00 0.00 37 PHE A C 14
ATOM 24546 O O . PHE A 1 37 ? -2.370 17.229 5.686 1.00 0.00 37 PHE A O 14
ATOM 24563 N N . ARG A 1 38 ? -0.614 18.054 6.815 1.00 0.00 38 ARG A N 14
ATOM 24564 C CA . ARG A 1 38 ? 0.066 18.614 5.656 1.00 0.00 38 ARG A CA 14
ATOM 24565 C C . ARG A 1 38 ? 0.821 17.483 4.948 1.00 0.00 38 ARG A C 14
ATOM 24566 O O . ARG A 1 38 ? 2.008 17.607 4.655 1.00 0.00 38 ARG A O 14
ATOM 24587 N N . GLU A 1 39 ? 0.132 16.358 4.721 1.00 0.00 39 GLU A N 14
ATOM 24588 C CA . GLU A 1 39 ? 0.692 15.127 4.185 1.00 0.00 39 GLU A CA 14
ATOM 24589 C C . GLU A 1 39 ? 1.907 14.678 5.008 1.00 0.00 39 GLU A C 14
ATOM 24590 O O . GLU A 1 39 ? 2.833 14.061 4.487 1.00 0.00 39 GLU A O 14
ATOM 24602 N N . SER A 1 40 ? 1.886 14.913 6.324 1.00 0.00 40 SER A N 14
ATOM 24603 C CA . SER A 1 40 ? 2.990 14.622 7.233 1.00 0.00 40 SER A CA 14
ATOM 24604 C C . SER A 1 40 ? 3.083 13.125 7.575 1.00 0.00 40 SER A C 14
ATOM 24605 O O . SER A 1 40 ? 3.562 12.753 8.647 1.00 0.00 40 SER A O 14
ATOM 24613 N N . LYS A 1 41 ? 2.661 12.266 6.641 1.00 0.00 41 LYS A N 14
ATOM 24614 C CA . LYS A 1 41 ? 2.440 10.840 6.814 1.00 0.00 41 LYS A CA 14
ATOM 24615 C C . LYS A 1 41 ? 3.764 10.089 6.903 1.00 0.00 41 LYS A C 14
ATOM 24616 O O . LYS A 1 41 ? 4.181 9.375 5.995 1.00 0.00 41 LYS A O 14
ATOM 24635 N N . GLY A 1 42 ? 4.414 10.270 8.048 1.00 0.00 42 GLY A N 14
ATOM 24636 C CA . GLY A 1 42 ? 5.740 9.780 8.335 1.00 0.00 42 GLY A CA 14
ATOM 24637 C C . GLY A 1 42 ? 6.782 10.854 8.034 1.00 0.00 42 GLY A C 14
ATOM 24638 O O . GLY A 1 42 ? 7.901 10.514 7.648 1.00 0.00 42 GLY A O 14
ATOM 24642 N N . ARG A 1 43 ? 6.436 12.133 8.234 1.00 0.00 43 ARG A N 14
ATOM 24643 C CA . ARG A 1 43 ? 7.366 13.245 8.083 1.00 0.00 43 ARG A CA 14
ATOM 24644 C C . ARG A 1 43 ? 7.139 14.266 9.197 1.00 0.00 43 ARG A C 14
ATOM 24645 O O . ARG A 1 43 ? 6.271 15.129 9.091 1.00 0.00 43 ARG A O 14
ATOM 24666 N N . ILE A 1 44 ? 7.925 14.155 10.269 1.00 0.00 44 ILE A N 14
ATOM 24667 C CA . ILE A 1 44 ? 7.859 15.019 11.431 1.00 0.00 44 ILE A CA 14
ATOM 24668 C C . ILE A 1 44 ? 8.882 16.141 11.225 1.00 0.00 44 ILE A C 14
ATOM 24669 O O . ILE A 1 44 ? 10.093 15.927 11.321 1.00 0.00 44 ILE A O 14
ATOM 24685 N N . GLU A 1 45 ? 8.375 17.337 10.925 1.00 0.00 45 GLU A N 14
ATOM 24686 C CA . GLU A 1 45 ? 9.158 18.472 10.475 1.00 0.00 45 GLU A CA 14
ATOM 24687 C C . GLU A 1 45 ? 9.670 19.271 11.672 1.00 0.00 45 GLU A C 14
ATOM 24688 O O . GLU A 1 45 ? 9.175 20.355 11.973 1.00 0.00 45 GLU A O 14
ATOM 24700 N N . LEU A 1 46 ? 10.707 18.759 12.336 1.00 0.00 46 LEU A N 14
ATOM 24701 C CA . LEU A 1 46 ? 11.269 19.347 13.542 1.00 0.00 46 LEU A CA 14
ATOM 24702 C C . LEU A 1 46 ? 12.326 20.368 13.129 1.00 0.00 46 LEU A C 14
ATOM 24703 O O . LEU A 1 46 ? 13.486 20.299 13.545 1.00 0.00 46 LEU A O 14
ATOM 24719 N N . LYS A 1 47 ? 11.879 21.363 12.354 1.00 0.00 47 LYS A N 14
ATOM 24720 C CA . LYS A 1 47 ? 12.663 22.518 11.937 1.00 0.00 47 LYS A CA 14
ATOM 24721 C C . LYS A 1 47 ? 12.894 23.447 13.137 1.00 0.00 47 LYS A C 14
ATOM 24722 O O . LYS A 1 47 ? 12.424 24.584 13.185 1.00 0.00 47 LYS A O 14
ATOM 24741 N N . GLN A 1 48 ? 13.608 22.928 14.135 1.00 0.00 48 GLN A N 14
ATOM 24742 C CA . GLN A 1 48 ? 13.816 23.552 15.429 1.00 0.00 48 GLN A CA 14
ATOM 24743 C C . GLN A 1 48 ? 14.820 22.730 16.238 1.00 0.00 48 GLN A C 14
ATOM 24744 O O . GLN A 1 48 ? 15.700 23.299 16.878 1.00 0.00 48 GLN A O 14
ATOM 24758 N N . PHE A 1 49 ? 14.711 21.396 16.203 1.00 0.00 49 PHE A N 14
ATOM 24759 C CA . PHE A 1 49 ? 15.641 20.536 16.922 1.00 0.00 49 PHE A CA 14
ATOM 24760 C C . PHE A 1 49 ? 16.893 20.314 16.074 1.00 0.00 49 PHE A C 14
ATOM 24761 O O . PHE A 1 49 ? 16.809 20.064 14.869 1.00 0.00 49 PHE A O 14
ATOM 24778 N N . ASP A 1 50 ? 18.060 20.447 16.705 1.00 0.00 50 ASP A N 14
ATOM 24779 C CA . ASP A 1 50 ? 19.354 20.321 16.048 1.00 0.00 50 ASP A CA 14
ATOM 24780 C C . ASP A 1 50 ? 19.565 18.893 15.545 1.00 0.00 50 ASP A C 14
ATOM 24781 O O . ASP A 1 50 ? 19.001 17.959 16.101 1.00 0.00 50 ASP A O 14
ATOM 24790 N N . SER A 1 51 ? 20.394 18.721 14.512 1.00 0.00 51 SER A N 14
ATOM 24791 C CA . SER A 1 51 ? 20.746 17.431 13.940 1.00 0.00 51 SER A CA 14
ATOM 24792 C C . SER A 1 51 ? 21.281 16.482 15.010 1.00 0.00 51 SER A C 14
ATOM 24793 O O . SER A 1 51 ? 20.657 15.474 15.326 1.00 0.00 51 SER A O 14
ATOM 24801 N N . HIS A 1 52 ? 22.454 16.810 15.554 1.00 0.00 52 HIS A N 14
ATOM 24802 C CA . HIS A 1 52 ? 23.165 15.962 16.501 1.00 0.00 52 HIS A CA 14
ATOM 24803 C C . HIS A 1 52 ? 22.291 15.624 17.713 1.00 0.00 52 HIS A C 14
ATOM 24804 O O . HIS A 1 52 ? 22.371 14.522 18.250 1.00 0.00 52 HIS A O 14
ATOM 24818 N N . ILE A 1 53 ? 21.446 16.568 18.134 1.00 0.00 53 ILE A N 14
ATOM 24819 C CA . ILE A 1 53 ? 20.468 16.337 19.186 1.00 0.00 53 ILE A CA 14
ATOM 24820 C C . ILE A 1 53 ? 19.417 15.329 18.704 1.00 0.00 53 ILE A C 14
ATOM 24821 O O . ILE A 1 53 ? 19.285 14.252 19.280 1.00 0.00 53 ILE A O 14
ATOM 24837 N N . LEU A 1 54 ? 18.672 15.668 17.650 1.00 0.00 54 LEU A N 14
ATOM 24838 C CA . LEU A 1 54 ? 17.603 14.850 17.087 1.00 0.00 54 LEU A CA 14
ATOM 24839 C C . LEU A 1 54 ? 18.075 13.406 16.899 1.00 0.00 54 LEU A C 14
ATOM 24840 O O . LEU A 1 54 ? 17.389 12.462 17.293 1.00 0.00 54 LEU A O 14
ATOM 24856 N N . GLU A 1 55 ? 19.276 13.239 16.343 1.00 0.00 55 GLU A N 14
ATOM 24857 C CA . GLU A 1 55 ? 19.928 11.950 16.184 1.00 0.00 55 GLU A CA 14
ATOM 24858 C C . GLU A 1 55 ? 19.849 11.106 17.459 1.00 0.00 55 GLU A C 14
ATOM 24859 O O . GLU A 1 55 ? 19.545 9.920 17.376 1.00 0.00 55 GLU A O 14
ATOM 24871 N N . LYS A 1 56 ? 20.078 11.682 18.642 1.00 0.00 56 LYS A N 14
ATOM 24872 C CA . LYS A 1 56 ? 20.026 10.900 19.867 1.00 0.00 56 LYS A CA 14
ATOM 24873 C C . LYS A 1 56 ? 18.590 10.493 20.201 1.00 0.00 56 LYS A C 14
ATOM 24874 O O . LYS A 1 56 ? 18.393 9.425 20.770 1.00 0.00 56 LYS A O 14
ATOM 24893 N N . ALA A 1 57 ? 17.582 11.288 19.829 1.00 0.00 57 ALA A N 14
ATOM 24894 C CA . ALA A 1 57 ? 16.189 10.892 20.013 1.00 0.00 57 ALA A CA 14
ATOM 24895 C C . ALA A 1 57 ? 15.867 9.700 19.105 1.00 0.00 57 ALA A C 14
ATOM 24896 O O . ALA A 1 57 ? 15.264 8.715 19.530 1.00 0.00 57 ALA A O 14
ATOM 24903 N N . VAL A 1 58 ? 16.303 9.779 17.847 1.00 0.00 58 VAL A N 14
ATOM 24904 C CA . VAL A 1 58 ? 16.171 8.686 16.893 1.00 0.00 58 VAL A CA 14
ATOM 24905 C C . VAL A 1 58 ? 16.851 7.415 17.432 1.00 0.00 58 VAL A C 14
ATOM 24906 O O . VAL A 1 58 ? 16.210 6.367 17.568 1.00 0.00 58 VAL A O 14
ATOM 24919 N N . GLU A 1 59 ? 18.144 7.510 17.762 1.00 0.00 59 GLU A N 14
ATOM 24920 C CA . GLU A 1 59 ? 18.920 6.409 18.321 1.00 0.00 59 GLU A CA 14
ATOM 24921 C C . GLU A 1 59 ? 18.243 5.857 19.579 1.00 0.00 59 GLU A C 14
ATOM 24922 O O . GLU A 1 59 ? 18.145 4.639 19.740 1.00 0.00 59 GLU A O 14
ATOM 24934 N N . TYR A 1 60 ? 17.777 6.748 20.457 1.00 0.00 60 TYR A N 14
ATOM 24935 C CA . TYR A 1 60 ? 17.015 6.383 21.640 1.00 0.00 60 TYR A CA 14
ATOM 24936 C C . TYR A 1 60 ? 15.811 5.529 21.266 1.00 0.00 60 TYR A C 14
ATOM 24937 O O . TYR A 1 60 ? 15.592 4.499 21.889 1.00 0.00 60 TYR A O 14
ATOM 24955 N N . LEU A 1 61 ? 14.990 5.949 20.303 1.00 0.00 61 LEU A N 14
ATOM 24956 C CA . LEU A 1 61 ? 13.775 5.198 20.018 1.00 0.00 61 LEU A CA 14
ATOM 24957 C C . LEU A 1 61 ? 14.140 3.777 19.570 1.00 0.00 61 LEU A C 14
ATOM 24958 O O . LEU A 1 61 ? 13.575 2.796 20.056 1.00 0.00 61 LEU A O 14
ATOM 24974 N N . ASN A 1 62 ? 15.148 3.673 18.697 1.00 0.00 62 ASN A N 14
ATOM 24975 C CA . ASN A 1 62 ? 15.770 2.398 18.334 1.00 0.00 62 ASN A CA 14
ATOM 24976 C C . ASN A 1 62 ? 16.181 1.609 19.590 1.00 0.00 62 ASN A C 14
ATOM 24977 O O . ASN A 1 62 ? 15.874 0.424 19.723 1.00 0.00 62 ASN A O 14
ATOM 24988 N N . TYR A 1 63 ? 16.874 2.268 20.521 1.00 0.00 63 TYR A N 14
ATOM 24989 C CA . TYR A 1 63 ? 17.342 1.649 21.751 1.00 0.00 63 TYR A CA 14
ATOM 24990 C C . TYR A 1 63 ? 16.158 1.122 22.563 1.00 0.00 63 TYR A C 14
ATOM 24991 O O . TYR A 1 63 ? 16.191 -0.007 23.043 1.00 0.00 63 TYR A O 14
ATOM 25009 N N . ASN A 1 64 ? 15.103 1.925 22.716 1.00 0.00 64 ASN A N 14
ATOM 25010 C CA . ASN A 1 64 ? 13.920 1.552 23.474 1.00 0.00 64 ASN A CA 14
ATOM 25011 C C . ASN A 1 64 ? 13.219 0.370 22.804 1.00 0.00 64 ASN A C 14
ATOM 25012 O O . ASN A 1 64 ? 12.714 -0.512 23.499 1.00 0.00 64 ASN A O 14
ATOM 25023 N N . LEU A 1 65 ? 13.174 0.341 21.467 1.00 0.00 65 LEU A N 14
ATOM 25024 C CA . LEU A 1 65 ? 12.664 -0.816 20.742 1.00 0.00 65 LEU A CA 14
ATOM 25025 C C . LEU A 1 65 ? 13.460 -2.059 21.139 1.00 0.00 65 LEU A C 14
ATOM 25026 O O . LEU A 1 65 ? 12.871 -3.026 21.615 1.00 0.00 65 LEU A O 14
ATOM 25042 N N . LYS A 1 66 ? 14.787 -2.036 20.981 1.00 0.00 66 LYS A N 14
ATOM 25043 C CA . LYS A 1 66 ? 15.634 -3.171 21.351 1.00 0.00 66 LYS A CA 14
ATOM 25044 C C . LYS A 1 66 ? 15.448 -3.563 22.818 1.00 0.00 66 LYS A C 14
ATOM 25045 O O . LYS A 1 66 ? 15.276 -4.737 23.120 1.00 0.00 66 LYS A O 14
ATOM 25064 N N . TYR A 1 67 ? 15.439 -2.591 23.730 1.00 0.00 67 TYR A N 14
ATOM 25065 C CA . TYR A 1 67 ? 15.175 -2.816 25.146 1.00 0.00 67 TYR A CA 14
ATOM 25066 C C . TYR A 1 67 ? 13.851 -3.559 25.360 1.00 0.00 67 TYR A C 14
ATOM 25067 O O . TYR A 1 67 ? 13.741 -4.375 26.270 1.00 0.00 67 TYR A O 14
ATOM 25085 N N . SER A 1 68 ? 12.839 -3.270 24.536 1.00 0.00 68 SER A N 14
ATOM 25086 C CA . SER A 1 68 ? 11.556 -3.951 24.610 1.00 0.00 68 SER A CA 14
ATOM 25087 C C . SER A 1 68 ? 11.681 -5.350 23.997 1.00 0.00 68 SER A C 14
ATOM 25088 O O . SER A 1 68 ? 11.560 -6.356 24.693 1.00 0.00 68 SER A O 14
ATOM 25096 N N . GLY A 1 69 ? 11.965 -5.433 22.695 1.00 0.00 69 GLY A N 14
ATOM 25097 C CA . GLY A 1 69 ? 12.129 -6.693 21.981 1.00 0.00 69 GLY A CA 14
ATOM 25098 C C . GLY A 1 69 ? 13.520 -7.280 22.215 1.00 0.00 69 GLY A C 14
ATOM 25099 O O . GLY A 1 69 ? 14.191 -7.697 21.274 1.00 0.00 69 GLY A O 14
ATOM 25103 N N . VAL A 1 70 ? 13.950 -7.341 23.474 1.00 0.00 70 VAL A N 14
ATOM 25104 C CA . VAL A 1 70 ? 15.319 -7.680 23.840 1.00 0.00 70 VAL A CA 14
ATOM 25105 C C . VAL A 1 70 ? 15.669 -9.122 23.461 1.00 0.00 70 VAL A C 14
ATOM 25106 O O . VAL A 1 70 ? 16.829 -9.442 23.213 1.00 0.00 70 VAL A O 14
ATOM 25119 N N . SER A 1 71 ? 14.653 -9.982 23.347 1.00 0.00 71 SER A N 14
ATOM 25120 C CA . SER A 1 71 ? 14.773 -11.321 22.793 1.00 0.00 71 SER A CA 14
ATOM 25121 C C . SER A 1 71 ? 15.488 -11.320 21.436 1.00 0.00 71 SER A C 14
ATOM 25122 O O . SER A 1 71 ? 16.166 -12.290 21.097 1.00 0.00 71 SER A O 14
ATOM 25130 N N . GLU A 1 72 ? 15.338 -10.246 20.653 1.00 0.00 72 GLU A N 14
ATOM 25131 C CA . GLU A 1 72 ? 15.954 -10.112 19.345 1.00 0.00 72 GLU A CA 14
ATOM 25132 C C . GLU A 1 72 ? 17.455 -9.824 19.482 1.00 0.00 72 GLU A C 14
ATOM 25133 O O . GLU A 1 72 ? 17.919 -8.729 19.164 1.00 0.00 72 GLU A O 14
ATOM 25145 N N . ASP A 1 73 ? 18.213 -10.830 19.928 1.00 0.00 73 ASP A N 14
ATOM 25146 C CA . ASP A 1 73 ? 19.671 -10.886 19.953 1.00 0.00 73 ASP A CA 14
ATOM 25147 C C . ASP A 1 73 ? 20.329 -9.958 20.981 1.00 0.00 73 ASP A C 14
ATOM 25148 O O . ASP A 1 73 ? 21.147 -10.423 21.773 1.00 0.00 73 ASP A O 14
ATOM 25157 N N . ASP A 1 74 ? 20.030 -8.657 20.947 1.00 0.00 74 ASP A N 14
ATOM 25158 C CA . ASP A 1 74 ? 20.743 -7.642 21.720 1.00 0.00 74 ASP A CA 14
ATOM 25159 C C . ASP A 1 74 ? 20.376 -7.672 23.210 1.00 0.00 74 ASP A C 14
ATOM 25160 O O . ASP A 1 74 ? 19.838 -6.706 23.747 1.00 0.00 74 ASP A O 14
ATOM 25169 N N . ASP A 1 75 ? 20.705 -8.770 23.892 1.00 0.00 75 ASP A N 14
ATOM 25170 C CA . ASP A 1 75 ? 20.546 -8.903 25.332 1.00 0.00 75 ASP A CA 14
ATOM 25171 C C . ASP A 1 75 ? 21.546 -8.010 26.063 1.00 0.00 75 ASP A C 14
ATOM 25172 O O . ASP A 1 75 ? 21.197 -7.320 27.018 1.00 0.00 75 ASP A O 14
ATOM 25181 N N . GLU A 1 76 ? 22.799 -8.022 25.603 1.00 0.00 76 GLU A N 14
ATOM 25182 C CA . GLU A 1 76 ? 23.909 -7.288 26.196 1.00 0.00 76 GLU A CA 14
ATOM 25183 C C . GLU A 1 76 ? 23.827 -5.817 25.778 1.00 0.00 76 GLU A C 14
ATOM 25184 O O . GLU A 1 76 ? 24.752 -5.274 25.174 1.00 0.00 76 GLU A O 14
ATOM 25196 N N . ILE A 1 77 ? 22.696 -5.181 26.078 1.00 0.00 77 ILE A N 14
ATOM 25197 C CA . ILE A 1 77 ? 22.386 -3.839 25.624 1.00 0.00 77 ILE A CA 14
ATOM 25198 C C . ILE A 1 77 ? 23.292 -2.833 26.359 1.00 0.00 77 ILE A C 14
ATOM 25199 O O . ILE A 1 77 ? 23.452 -2.945 27.574 1.00 0.00 77 ILE A O 14
ATOM 25215 N N . PRO A 1 78 ? 23.930 -1.879 25.658 1.00 0.00 78 PRO A N 14
ATOM 25216 C CA . PRO A 1 78 ? 24.851 -0.935 26.281 1.00 0.00 78 PRO A CA 14
ATOM 25217 C C . PRO A 1 78 ? 24.097 0.081 27.145 1.00 0.00 78 PRO A C 14
ATOM 25218 O O . PRO A 1 78 ? 22.870 0.141 27.116 1.00 0.00 78 PRO A O 14
ATOM 25229 N N . GLU A 1 79 ? 24.824 0.907 27.902 1.00 0.00 79 GLU A N 14
ATOM 25230 C CA . GLU A 1 79 ? 24.233 1.986 28.682 1.00 0.00 79 GLU A CA 14
ATOM 25231 C C . GLU A 1 79 ? 23.997 3.198 27.779 1.00 0.00 79 GLU A C 14
ATOM 25232 O O . GLU A 1 79 ? 24.952 3.753 27.234 1.00 0.00 79 GLU A O 14
ATOM 25244 N N . PHE A 1 80 ? 22.742 3.634 27.634 1.00 0.00 80 PHE A N 14
ATOM 25245 C CA . PHE A 1 80 ? 22.416 4.824 26.856 1.00 0.00 80 PHE A CA 14
ATOM 25246 C C . PHE A 1 80 ? 22.822 6.079 27.638 1.00 0.00 80 PHE A C 14
ATOM 25247 O O . PHE A 1 80 ? 21.985 6.753 28.236 1.00 0.00 80 PHE A O 14
ATOM 25264 N N . GLU A 1 81 ? 24.123 6.366 27.696 1.00 0.00 81 GLU A N 14
ATOM 25265 C CA . GLU A 1 81 ? 24.636 7.609 28.262 1.00 0.00 81 GLU A CA 14
ATOM 25266 C C . GLU A 1 81 ? 24.245 8.790 27.372 1.00 0.00 81 GLU A C 14
ATOM 25267 O O . GLU A 1 81 ? 24.156 8.640 26.155 1.00 0.00 81 GLU A O 14
ATOM 25279 N N . ILE A 1 82 ? 24.044 9.967 27.975 1.00 0.00 82 ILE A N 14
ATOM 25280 C CA . ILE A 1 82 ? 23.700 11.189 27.260 1.00 0.00 82 ILE A CA 14
ATOM 25281 C C . ILE A 1 82 ? 24.522 12.339 27.856 1.00 0.00 82 ILE A C 14
ATOM 25282 O O . ILE A 1 82 ? 24.378 12.606 29.048 1.00 0.00 82 ILE A O 14
ATOM 25298 N N . PRO A 1 83 ? 25.379 13.032 27.085 1.00 0.00 83 PRO A N 14
ATOM 25299 C CA . PRO A 1 83 ? 26.063 14.210 27.583 1.00 0.00 83 PRO A CA 14
ATOM 25300 C C . PRO A 1 83 ? 25.077 15.300 28.018 1.00 0.00 83 PRO A C 14
ATOM 25301 O O . PRO A 1 83 ? 24.039 15.514 27.388 1.00 0.00 83 PRO A O 14
ATOM 25312 N N . THR A 1 84 ? 25.402 16.000 29.104 1.00 0.00 84 THR A N 14
ATOM 25313 C CA . THR A 1 84 ? 24.609 17.068 29.692 1.00 0.00 84 THR A CA 14
ATOM 25314 C C . THR A 1 84 ? 24.200 18.095 28.633 1.00 0.00 84 THR A C 14
ATOM 25315 O O . THR A 1 84 ? 23.025 18.437 28.493 1.00 0.00 84 THR A O 14
ATOM 25326 N N . GLU A 1 85 ? 25.186 18.554 27.863 1.00 0.00 85 GLU A N 14
ATOM 25327 C CA . GLU A 1 85 ? 25.013 19.533 26.805 1.00 0.00 85 GLU A CA 14
ATOM 25328 C C . GLU A 1 85 ? 23.997 19.047 25.769 1.00 0.00 85 GLU A C 14
ATOM 25329 O O . GLU A 1 85 ? 23.300 19.867 25.179 1.00 0.00 85 GLU A O 14
ATOM 25341 N N . MET A 1 86 ? 23.900 17.729 25.546 1.00 0.00 86 MET A N 14
ATOM 25342 C CA . MET A 1 86 ? 22.859 17.201 24.683 1.00 0.00 86 MET A CA 14
ATOM 25343 C C . MET A 1 86 ? 21.538 17.277 25.438 1.00 0.00 86 MET A C 14
ATOM 25344 O O . MET A 1 86 ? 20.603 17.937 24.989 1.00 0.00 86 MET A O 14
ATOM 25358 N N . SER A 1 87 ? 21.497 16.613 26.600 1.00 0.00 87 SER A N 14
ATOM 25359 C CA . SER A 1 87 ? 20.350 16.504 27.494 1.00 0.00 87 SER A CA 14
ATOM 25360 C C . SER A 1 87 ? 19.549 17.807 27.560 1.00 0.00 87 SER A C 14
ATOM 25361 O O . SER A 1 87 ? 18.334 17.785 27.377 1.00 0.00 87 SER A O 14
ATOM 25369 N N . LEU A 1 88 ? 20.243 18.930 27.782 1.00 0.00 88 LEU A N 14
ATOM 25370 C CA . LEU A 1 88 ? 19.663 20.273 27.786 1.00 0.00 88 LEU A CA 14
ATOM 25371 C C . LEU A 1 88 ? 18.604 20.464 26.692 1.00 0.00 88 LEU A C 14
ATOM 25372 O O . LEU A 1 88 ? 17.471 20.834 26.996 1.00 0.00 88 LEU A O 14
ATOM 25388 N N . GLU A 1 89 ? 18.963 20.235 25.424 1.00 0.00 89 GLU A N 14
ATOM 25389 C CA . GLU A 1 89 ? 18.025 20.391 24.316 1.00 0.00 89 GLU A CA 14
ATOM 25390 C C . GLU A 1 89 ? 17.231 19.099 24.129 1.00 0.00 89 GLU A C 14
ATOM 25391 O O . GLU A 1 89 ? 16.024 19.131 23.898 1.00 0.00 89 GLU A O 14
ATOM 25403 N N . LEU A 1 90 ? 17.918 17.958 24.205 1.00 0.00 90 LEU A N 14
ATOM 25404 C CA . LEU A 1 90 ? 17.349 16.649 23.930 1.00 0.00 90 LEU A CA 14
ATOM 25405 C C . LEU A 1 90 ? 16.086 16.410 24.755 1.00 0.00 90 LEU A C 14
ATOM 25406 O O . LEU A 1 90 ? 15.163 15.762 24.274 1.00 0.00 90 LEU A O 14
ATOM 25422 N N . LEU A 1 91 ? 16.018 16.964 25.968 1.00 0.00 91 LEU A N 14
ATOM 25423 C CA . LEU A 1 91 ? 14.824 16.938 26.801 1.00 0.00 91 LEU A CA 14
ATOM 25424 C C . LEU A 1 91 ? 13.575 17.358 26.012 1.00 0.00 91 LEU A C 14
ATOM 25425 O O . LEU A 1 91 ? 12.535 16.710 26.115 1.00 0.00 91 LEU A O 14
ATOM 25441 N N . LEU A 1 92 ? 13.663 18.417 25.202 1.00 0.00 92 LEU A N 14
ATOM 25442 C CA . LEU A 1 92 ? 12.527 18.885 24.414 1.00 0.00 92 LEU A CA 14
ATOM 25443 C C . LEU A 1 92 ? 12.112 17.802 23.416 1.00 0.00 92 LEU A C 14
ATOM 25444 O O . LEU A 1 92 ? 10.926 17.503 23.270 1.00 0.00 92 LEU A O 14
ATOM 25460 N N . ALA A 1 93 ? 13.090 17.188 22.743 1.00 0.00 93 ALA A N 14
ATOM 25461 C CA . ALA A 1 93 ? 12.824 16.085 21.831 1.00 0.00 93 ALA A CA 14
ATOM 25462 C C . ALA A 1 93 ? 12.186 14.916 22.582 1.00 0.00 93 ALA A C 14
ATOM 25463 O O . ALA A 1 93 ? 11.209 14.338 22.114 1.00 0.00 93 ALA A O 14
ATOM 25470 N N . ALA A 1 94 ? 12.710 14.584 23.761 1.00 0.00 94 ALA A N 14
ATOM 25471 C CA . ALA A 1 94 ? 12.176 13.536 24.614 1.00 0.00 94 ALA A CA 14
ATOM 25472 C C . ALA A 1 94 ? 10.707 13.803 24.928 1.00 0.00 94 ALA A C 14
ATOM 25473 O O . ALA A 1 94 ? 9.874 12.913 24.785 1.00 0.00 94 ALA A O 14
ATOM 25480 N N . ASP A 1 95 ? 10.394 15.033 25.337 1.00 0.00 95 ASP A N 14
ATOM 25481 C CA . ASP A 1 95 ? 9.028 15.458 25.615 1.00 0.00 95 ASP A CA 14
ATOM 25482 C C . ASP A 1 95 ? 8.172 15.322 24.358 1.00 0.00 95 ASP A C 14
ATOM 25483 O O . ASP A 1 95 ? 7.057 14.816 24.429 1.00 0.00 95 ASP A O 14
ATOM 25492 N N . TYR A 1 96 ? 8.687 15.776 23.210 1.00 0.00 96 TYR A N 14
ATOM 25493 C CA . TYR A 1 96 ? 7.977 15.675 21.944 1.00 0.00 96 TYR A CA 14
ATOM 25494 C C . TYR A 1 96 ? 7.629 14.216 21.644 1.00 0.00 96 TYR A C 14
ATOM 25495 O O . TYR A 1 96 ? 6.471 13.901 21.390 1.00 0.00 96 TYR A O 14
ATOM 25513 N N . LEU A 1 97 ? 8.624 13.326 21.638 1.00 0.00 97 LEU A N 14
ATOM 25514 C CA . LEU A 1 97 ? 8.429 11.913 21.338 1.00 0.00 97 LEU A CA 14
ATOM 25515 C C . LEU A 1 97 ? 7.477 11.289 22.365 1.00 0.00 97 LEU A C 14
ATOM 25516 O O . LEU A 1 97 ? 6.455 10.703 22.005 1.00 0.00 97 LEU A O 14
ATOM 25532 N N . SER A 1 98 ? 7.829 11.418 23.645 1.00 0.00 98 SER A N 14
ATOM 25533 C CA . SER A 1 98 ? 7.124 10.820 24.768 1.00 0.00 98 SER A CA 14
ATOM 25534 C C . SER A 1 98 ? 6.997 9.298 24.598 1.00 0.00 98 SER A C 14
ATOM 25535 O O . SER A 1 98 ? 7.721 8.688 23.812 1.00 0.00 98 SER A O 14
ATOM 25543 N N . ILE A 1 99 ? 6.097 8.693 25.374 1.00 0.00 99 ILE A N 14
ATOM 25544 C CA . ILE A 1 99 ? 5.800 7.266 25.372 1.00 0.00 99 ILE A CA 14
ATOM 25545 C C . ILE A 1 99 ? 4.297 7.053 25.562 1.00 0.00 99 ILE A C 14
ATOM 25546 O O . ILE A 1 99 ? 3.825 5.952 25.207 1.00 0.00 99 ILE A O 14
ATOM 25563 N N . THR B 2 1 ? 10.909 7.082 28.052 1.00 0.00 157 THR B N 14
ATOM 25564 C CA . THR B 2 1 ? 11.975 6.848 29.047 1.00 0.00 157 THR B CA 14
ATOM 25565 C C . THR B 2 1 ? 13.163 7.795 28.834 1.00 0.00 157 THR B C 14
ATOM 25566 O O . THR B 2 1 ? 13.873 8.118 29.787 1.00 0.00 157 THR B O 14
ATOM 25579 N N . LEU B 2 2 ? 13.349 8.307 27.611 1.00 0.00 158 LEU B N 14
ATOM 25580 C CA . LEU B 2 2 ? 14.369 9.315 27.331 1.00 0.00 158 LEU B CA 14
ATOM 25581 C C . LEU B 2 2 ? 14.227 10.511 28.269 1.00 0.00 158 LEU B C 14
ATOM 25582 O O . LEU B 2 2 ? 15.223 11.034 28.762 1.00 0.00 158 LEU B O 14
ATOM 25598 N N . LYS B 2 3 ? 12.987 10.939 28.524 1.00 0.00 159 LYS B N 14
ATOM 25599 C CA . LYS B 2 3 ? 12.700 12.010 29.466 1.00 0.00 159 LYS B CA 14
ATOM 25600 C C . LYS B 2 3 ? 13.271 11.657 30.842 1.00 0.00 159 LYS B C 14
ATOM 25601 O O . LYS B 2 3 ? 13.976 12.455 31.451 1.00 0.00 159 LYS B O 14
ATOM 25620 N N . GLU B 2 4 ? 12.973 10.448 31.326 1.00 0.00 160 GLU B N 14
ATOM 25621 C CA . GLU B 2 4 ? 13.459 9.966 32.608 1.00 0.00 160 GLU B CA 14
ATOM 25622 C C . GLU B 2 4 ? 14.991 9.994 32.619 1.00 0.00 160 GLU B C 14
ATOM 25623 O O . GLU B 2 4 ? 15.593 10.522 33.550 1.00 0.00 160 GLU B O 14
ATOM 25635 N N . ARG B 2 5 ? 15.629 9.469 31.572 1.00 0.00 161 ARG B N 14
ATOM 25636 C CA . ARG B 2 5 ? 17.084 9.472 31.464 1.00 0.00 161 ARG B CA 14
ATOM 25637 C C . ARG B 2 5 ? 17.637 10.906 31.504 1.00 0.00 161 ARG B C 14
ATOM 25638 O O . ARG B 2 5 ? 18.586 11.206 32.230 1.00 0.00 161 ARG B O 14
ATOM 25659 N N . CYS B 2 6 ? 17.023 11.812 30.741 1.00 0.00 162 CYS B N 14
ATOM 25660 C CA . CYS B 2 6 ? 17.400 13.221 30.753 1.00 0.00 162 CYS B CA 14
ATOM 25661 C C . CYS B 2 6 ? 17.288 13.766 32.175 1.00 0.00 162 CYS B C 14
ATOM 25662 O O . CYS B 2 6 ? 18.211 14.411 32.663 1.00 0.00 162 CYS B O 14
ATOM 25670 N N . LEU B 2 7 ? 16.182 13.480 32.866 1.00 0.00 163 LEU B N 14
ATOM 25671 C CA . LEU B 2 7 ? 16.020 13.868 34.260 1.00 0.00 163 LEU B CA 14
ATOM 25672 C C . LEU B 2 7 ? 17.130 13.276 35.137 1.00 0.00 163 LEU B C 14
ATOM 25673 O O . LEU B 2 7 ? 17.670 14.002 35.968 1.00 0.00 163 LEU B O 14
ATOM 25689 N N . GLN B 2 8 ? 17.513 12.003 34.955 1.00 0.00 164 GLN B N 14
ATOM 25690 C CA . GLN B 2 8 ? 18.668 11.446 35.663 1.00 0.00 164 GLN B CA 14
ATOM 25691 C C . GLN B 2 8 ? 19.894 12.331 35.437 1.00 0.00 164 GLN B C 14
ATOM 25692 O O . GLN B 2 8 ? 20.542 12.748 36.398 1.00 0.00 164 GLN B O 14
ATOM 25706 N N . VAL B 2 9 ? 20.231 12.600 34.173 1.00 0.00 165 VAL B N 14
ATOM 25707 C CA . VAL B 2 9 ? 21.430 13.367 33.851 1.00 0.00 165 VAL B CA 14
ATOM 25708 C C . VAL B 2 9 ? 21.365 14.765 34.485 1.00 0.00 165 VAL B C 14
ATOM 25709 O O . VAL B 2 9 ? 22.289 15.180 35.187 1.00 0.00 165 VAL B O 14
ATOM 25722 N N . VAL B 2 10 ? 20.267 15.489 34.252 1.00 0.00 166 VAL B N 14
ATOM 25723 C CA . VAL B 2 10 ? 20.061 16.820 34.806 1.00 0.00 166 VAL B CA 14
ATOM 25724 C C . VAL B 2 10 ? 20.194 16.778 36.331 1.00 0.00 166 VAL B C 14
ATOM 25725 O O . VAL B 2 10 ? 20.913 17.593 36.907 1.00 0.00 166 VAL B O 14
ATOM 25738 N N . ARG B 2 11 ? 19.529 15.822 36.986 1.00 0.00 167 ARG B N 14
ATOM 25739 C CA . ARG B 2 11 ? 19.615 15.654 38.428 1.00 0.00 167 ARG B CA 14
ATOM 25740 C C . ARG B 2 11 ? 21.069 15.439 38.849 1.00 0.00 167 ARG B C 14
ATOM 25741 O O . ARG B 2 11 ? 21.548 16.088 39.774 1.00 0.00 167 ARG B O 14
ATOM 25762 N N . SER B 2 12 ? 21.779 14.541 38.165 1.00 0.00 168 SER B N 14
ATOM 25763 C CA . SER B 2 12 ? 23.183 14.273 38.442 1.00 0.00 168 SER B CA 14
ATOM 25764 C C . SER B 2 12 ? 24.014 15.554 38.332 1.00 0.00 168 SER B C 14
ATOM 25765 O O . SER B 2 12 ? 24.887 15.794 39.163 1.00 0.00 168 SER B O 14
ATOM 25773 N N . LEU B 2 13 ? 23.750 16.371 37.308 1.00 0.00 169 LEU B N 14
ATOM 25774 C CA . LEU B 2 13 ? 24.440 17.641 37.121 1.00 0.00 169 LEU B CA 14
ATOM 25775 C C . LEU B 2 13 ? 24.129 18.611 38.266 1.00 0.00 169 LEU B C 14
ATOM 25776 O O . LEU B 2 13 ? 25.045 19.100 38.924 1.00 0.00 169 LEU B O 14
ATOM 25792 N N . VAL B 2 14 ? 22.850 18.938 38.474 1.00 0.00 170 VAL B N 14
ATOM 25793 C CA . VAL B 2 14 ? 22.457 20.010 39.386 1.00 0.00 170 VAL B CA 14
ATOM 25794 C C . VAL B 2 14 ? 22.594 19.594 40.857 1.00 0.00 170 VAL B C 14
ATOM 25795 O O . VAL B 2 14 ? 22.825 20.438 41.720 1.00 0.00 170 VAL B O 14
ATOM 25808 N N . LYS B 2 15 ? 22.438 18.298 41.142 1.00 0.00 171 LYS B N 14
ATOM 25809 C CA . LYS B 2 15 ? 22.493 17.716 42.476 1.00 0.00 171 LYS B CA 14
ATOM 25810 C C . LYS B 2 15 ? 21.406 18.315 43.376 1.00 0.00 171 LYS B C 14
ATOM 25811 O O . LYS B 2 15 ? 20.224 18.186 42.981 1.00 0.00 171 LYS B O 14
ATOM 25831 N N . MET A 1 1 ? -0.092 -2.473 1.630 1.00 0.00 1 MET A N 15
ATOM 25832 C CA . MET A 1 1 ? 0.738 -2.509 2.849 1.00 0.00 1 MET A CA 15
ATOM 25833 C C . MET A 1 1 ? 0.867 -1.116 3.471 1.00 0.00 1 MET A C 15
ATOM 25834 O O . MET A 1 1 ? 0.590 -0.113 2.817 1.00 0.00 1 MET A O 15
ATOM 25850 N N . SER A 1 2 ? 1.310 -1.056 4.730 1.00 0.00 2 SER A N 15
ATOM 25851 C CA . SER A 1 2 ? 1.664 0.211 5.352 1.00 0.00 2 SER A CA 15
ATOM 25852 C C . SER A 1 2 ? 2.961 0.742 4.746 1.00 0.00 2 SER A C 15
ATOM 25853 O O . SER A 1 2 ? 3.772 -0.015 4.215 1.00 0.00 2 SER A O 15
ATOM 25861 N N . GLN A 1 3 ? 3.160 2.052 4.888 1.00 0.00 3 GLN A N 15
ATOM 25862 C CA . GLN A 1 3 ? 4.418 2.717 4.595 1.00 0.00 3 GLN A CA 15
ATOM 25863 C C . GLN A 1 3 ? 5.480 2.178 5.563 1.00 0.00 3 GLN A C 15
ATOM 25864 O O . GLN A 1 3 ? 6.647 2.047 5.207 1.00 0.00 3 GLN A O 15
ATOM 25878 N N . ASP A 1 4 ? 5.055 1.871 6.798 1.00 0.00 4 ASP A N 15
ATOM 25879 C CA . ASP A 1 4 ? 5.852 1.228 7.839 1.00 0.00 4 ASP A CA 15
ATOM 25880 C C . ASP A 1 4 ? 7.159 1.960 8.175 1.00 0.00 4 ASP A C 15
ATOM 25881 O O . ASP A 1 4 ? 8.032 1.381 8.816 1.00 0.00 4 ASP A O 15
ATOM 25890 N N . PHE A 1 5 ? 7.274 3.244 7.822 1.00 0.00 5 PHE A N 15
ATOM 25891 C CA . PHE A 1 5 ? 8.437 4.085 8.072 1.00 0.00 5 PHE A CA 15
ATOM 25892 C C . PHE A 1 5 ? 7.959 5.522 8.245 1.00 0.00 5 PHE A C 15
ATOM 25893 O O . PHE A 1 5 ? 6.908 5.880 7.712 1.00 0.00 5 PHE A O 15
ATOM 25910 N N . VAL A 1 6 ? 8.718 6.321 8.994 1.00 0.00 6 VAL A N 15
ATOM 25911 C CA . VAL A 1 6 ? 8.468 7.717 9.312 1.00 0.00 6 VAL A CA 15
ATOM 25912 C C . VAL A 1 6 ? 9.785 8.473 9.109 1.00 0.00 6 VAL A C 15
ATOM 25913 O O . VAL A 1 6 ? 10.843 7.839 9.120 1.00 0.00 6 VAL A O 15
ATOM 25926 N N . THR A 1 7 ? 9.749 9.798 8.933 1.00 0.00 7 THR A N 15
ATOM 25927 C CA . THR A 1 7 ? 10.945 10.621 8.800 1.00 0.00 7 THR A CA 15
ATOM 25928 C C . THR A 1 7 ? 10.883 11.801 9.774 1.00 0.00 7 THR A C 15
ATOM 25929 O O . THR A 1 7 ? 10.125 12.748 9.542 1.00 0.00 7 THR A O 15
ATOM 25940 N N . LEU A 1 8 ? 11.706 11.763 10.827 1.00 0.00 8 LEU A N 15
ATOM 25941 C CA . LEU A 1 8 ? 11.904 12.908 11.709 1.00 0.00 8 LEU A CA 15
ATOM 25942 C C . LEU A 1 8 ? 13.046 13.726 11.098 1.00 0.00 8 LEU A C 15
ATOM 25943 O O . LEU A 1 8 ? 14.140 13.203 10.893 1.00 0.00 8 LEU A O 15
ATOM 25959 N N . VAL A 1 9 ? 12.790 14.985 10.744 1.00 0.00 9 VAL A N 15
ATOM 25960 C CA . VAL A 1 9 ? 13.694 15.813 9.953 1.00 0.00 9 VAL A CA 15
ATOM 25961 C C . VAL A 1 9 ? 14.150 17.030 10.750 1.00 0.00 9 VAL A C 15
ATOM 25962 O O . VAL A 1 9 ? 13.403 17.522 11.591 1.00 0.00 9 VAL A O 15
ATOM 25975 N N . SER A 1 10 ? 15.369 17.513 10.484 1.00 0.00 10 SER A N 15
ATOM 25976 C CA . SER A 1 10 ? 15.877 18.770 11.022 1.00 0.00 10 SER A CA 15
ATOM 25977 C C . SER A 1 10 ? 16.352 19.684 9.892 1.00 0.00 10 SER A C 15
ATOM 25978 O O . SER A 1 10 ? 16.817 19.208 8.858 1.00 0.00 10 SER A O 15
ATOM 25986 N N . LYS A 1 11 ? 16.260 20.999 10.120 1.00 0.00 11 LYS A N 15
ATOM 25987 C CA . LYS A 1 11 ? 16.720 22.057 9.227 1.00 0.00 11 LYS A CA 15
ATOM 25988 C C . LYS A 1 11 ? 16.408 21.783 7.741 1.00 0.00 11 LYS A C 15
ATOM 25989 O O . LYS A 1 11 ? 15.321 21.316 7.403 1.00 0.00 11 LYS A O 15
ATOM 26008 N N . ASP A 1 12 ? 17.356 22.082 6.844 1.00 0.00 12 ASP A N 15
ATOM 26009 C CA . ASP A 1 12 ? 17.254 21.846 5.411 1.00 0.00 12 ASP A CA 15
ATOM 26010 C C . ASP A 1 12 ? 17.401 20.356 5.087 1.00 0.00 12 ASP A C 15
ATOM 26011 O O . ASP A 1 12 ? 18.381 19.926 4.486 1.00 0.00 12 ASP A O 15
ATOM 26020 N N . ASP A 1 13 ? 16.389 19.580 5.470 1.00 0.00 13 ASP A N 15
ATOM 26021 C CA . ASP A 1 13 ? 16.200 18.186 5.090 1.00 0.00 13 ASP A CA 15
ATOM 26022 C C . ASP A 1 13 ? 17.269 17.232 5.637 1.00 0.00 13 ASP A C 15
ATOM 26023 O O . ASP A 1 13 ? 17.689 16.303 4.948 1.00 0.00 13 ASP A O 15
ATOM 26032 N N . LYS A 1 14 ? 17.656 17.387 6.905 1.00 0.00 14 LYS A N 15
ATOM 26033 C CA . LYS A 1 14 ? 18.475 16.381 7.566 1.00 0.00 14 LYS A CA 15
ATOM 26034 C C . LYS A 1 14 ? 17.455 15.390 8.118 1.00 0.00 14 LYS A C 15
ATOM 26035 O O . LYS A 1 14 ? 17.010 15.505 9.264 1.00 0.00 14 LYS A O 15
ATOM 26054 N N . GLU A 1 15 ? 17.018 14.493 7.227 1.00 0.00 15 GLU A N 15
ATOM 26055 C CA . GLU A 1 15 ? 15.930 13.558 7.446 1.00 0.00 15 GLU A CA 15
ATOM 26056 C C . GLU A 1 15 ? 16.431 12.241 8.029 1.00 0.00 15 GLU A C 15
ATOM 26057 O O . GLU A 1 15 ? 17.077 11.453 7.343 1.00 0.00 15 GLU A O 15
ATOM 26069 N N . TYR A 1 16 ? 16.097 11.990 9.295 1.00 0.00 16 TYR A N 15
ATOM 26070 C CA . TYR A 1 16 ? 16.307 10.703 9.926 1.00 0.00 16 TYR A CA 15
ATOM 26071 C C . TYR A 1 16 ? 15.056 9.863 9.688 1.00 0.00 16 TYR A C 15
ATOM 26072 O O . TYR A 1 16 ? 13.984 10.175 10.213 1.00 0.00 16 TYR A O 15
ATOM 26090 N N . GLU A 1 17 ? 15.199 8.803 8.889 1.00 0.00 17 GLU A N 15
ATOM 26091 C CA . GLU A 1 17 ? 14.131 7.859 8.629 1.00 0.00 17 GLU A CA 15
ATOM 26092 C C . GLU A 1 17 ? 14.174 6.776 9.705 1.00 0.00 17 GLU A C 15
ATOM 26093 O O . GLU A 1 17 ? 15.240 6.235 9.985 1.00 0.00 17 GLU A O 15
ATOM 26105 N N . ILE A 1 18 ? 13.033 6.498 10.337 1.00 0.00 18 ILE A N 15
ATOM 26106 C CA . ILE A 1 18 ? 12.909 5.470 11.366 1.00 0.00 18 ILE A CA 15
ATOM 26107 C C . ILE A 1 18 ? 11.723 4.579 10.995 1.00 0.00 18 ILE A C 15
ATOM 26108 O O . ILE A 1 18 ? 10.846 5.004 10.245 1.00 0.00 18 ILE A O 15
ATOM 26124 N N . SER A 1 19 ? 11.689 3.340 11.481 1.00 0.00 19 SER A N 15
ATOM 26125 C CA . SER A 1 19 ? 10.593 2.437 11.191 1.00 0.00 19 SER A CA 15
ATOM 26126 C C . SER A 1 19 ? 9.323 2.881 11.918 1.00 0.00 19 SER A C 15
ATOM 26127 O O . SER A 1 19 ? 9.375 3.513 12.975 1.00 0.00 19 SER A O 15
ATOM 26135 N N . ARG A 1 20 ? 8.169 2.486 11.383 1.00 0.00 20 ARG A N 15
ATOM 26136 C CA . ARG A 1 20 ? 6.895 2.635 12.067 1.00 0.00 20 ARG A CA 15
ATOM 26137 C C . ARG A 1 20 ? 6.928 1.832 13.369 1.00 0.00 20 ARG A C 15
ATOM 26138 O O . ARG A 1 20 ? 6.344 2.241 14.368 1.00 0.00 20 ARG A O 15
ATOM 26159 N N . SER A 1 21 ? 7.617 0.686 13.364 1.00 0.00 21 SER A N 15
ATOM 26160 C CA . SER A 1 21 ? 7.768 -0.145 14.543 1.00 0.00 21 SER A CA 15
ATOM 26161 C C . SER A 1 21 ? 8.453 0.627 15.677 1.00 0.00 21 SER A C 15
ATOM 26162 O O . SER A 1 21 ? 8.053 0.492 16.831 1.00 0.00 21 SER A O 15
ATOM 26170 N N . ALA A 1 22 ? 9.451 1.460 15.363 1.00 0.00 22 ALA A N 15
ATOM 26171 C CA . ALA A 1 22 ? 10.004 2.389 16.339 1.00 0.00 22 ALA A CA 15
ATOM 26172 C C . ALA A 1 22 ? 8.978 3.482 16.647 1.00 0.00 22 ALA A C 15
ATOM 26173 O O . ALA A 1 22 ? 8.662 3.724 17.810 1.00 0.00 22 ALA A O 15
ATOM 26180 N N . ALA A 1 23 ? 8.442 4.126 15.602 1.00 0.00 23 ALA A N 15
ATOM 26181 C CA . ALA A 1 23 ? 7.480 5.221 15.726 1.00 0.00 23 ALA A CA 15
ATOM 26182 C C . ALA A 1 23 ? 6.346 4.891 16.695 1.00 0.00 23 ALA A C 15
ATOM 26183 O O . ALA A 1 23 ? 5.872 5.766 17.413 1.00 0.00 23 ALA A O 15
ATOM 26190 N N . MET A 1 24 ? 5.913 3.629 16.714 1.00 0.00 24 MET A N 15
ATOM 26191 C CA . MET A 1 24 ? 4.894 3.117 17.612 1.00 0.00 24 MET A CA 15
ATOM 26192 C C . MET A 1 24 ? 5.136 3.550 19.062 1.00 0.00 24 MET A C 15
ATOM 26193 O O . MET A 1 24 ? 4.182 3.950 19.726 1.00 0.00 24 MET A O 15
ATOM 26207 N N . ILE A 1 25 ? 6.384 3.519 19.554 1.00 0.00 25 ILE A N 15
ATOM 26208 C CA . ILE A 1 25 ? 6.642 3.891 20.945 1.00 0.00 25 ILE A CA 15
ATOM 26209 C C . ILE A 1 25 ? 6.744 5.413 21.144 1.00 0.00 25 ILE A C 15
ATOM 26210 O O . ILE A 1 25 ? 7.042 5.863 22.248 1.00 0.00 25 ILE A O 15
ATOM 26226 N N . SER A 1 26 ? 6.474 6.207 20.102 1.00 0.00 26 SER A N 15
ATOM 26227 C CA . SER A 1 26 ? 6.297 7.653 20.161 1.00 0.00 26 SER A CA 15
ATOM 26228 C C . SER A 1 26 ? 4.877 7.941 19.650 1.00 0.00 26 SER A C 15
ATOM 26229 O O . SER A 1 26 ? 4.699 8.163 18.449 1.00 0.00 26 SER A O 15
ATOM 26237 N N . PRO A 1 27 ? 3.855 7.903 20.523 1.00 0.00 27 PRO A N 15
ATOM 26238 C CA . PRO A 1 27 ? 2.457 7.945 20.118 1.00 0.00 27 PRO A CA 15
ATOM 26239 C C . PRO A 1 27 ? 2.100 9.161 19.260 1.00 0.00 27 PRO A C 15
ATOM 26240 O O . PRO A 1 27 ? 1.249 9.051 18.384 1.00 0.00 27 PRO A O 15
ATOM 26251 N N . THR A 1 28 ? 2.743 10.311 19.477 1.00 0.00 28 THR A N 15
ATOM 26252 C CA . THR A 1 28 ? 2.575 11.481 18.629 1.00 0.00 28 THR A CA 15
ATOM 26253 C C . THR A 1 28 ? 2.944 11.134 17.186 1.00 0.00 28 THR A C 15
ATOM 26254 O O . THR A 1 28 ? 2.124 11.261 16.280 1.00 0.00 28 THR A O 15
ATOM 26265 N N . LEU A 1 29 ? 4.187 10.700 16.978 1.00 0.00 29 LEU A N 15
ATOM 26266 C CA . LEU A 1 29 ? 4.705 10.352 15.661 1.00 0.00 29 LEU A CA 15
ATOM 26267 C C . LEU A 1 29 ? 3.790 9.303 15.014 1.00 0.00 29 LEU A C 15
ATOM 26268 O O . LEU A 1 29 ? 3.324 9.486 13.889 1.00 0.00 29 LEU A O 15
ATOM 26284 N N . LYS A 1 30 ? 3.502 8.222 15.752 1.00 0.00 30 LYS A N 15
ATOM 26285 C CA . LYS A 1 30 ? 2.601 7.162 15.311 1.00 0.00 30 LYS A CA 15
ATOM 26286 C C . LYS A 1 30 ? 1.244 7.733 14.878 1.00 0.00 30 LYS A C 15
ATOM 26287 O O . LYS A 1 30 ? 0.728 7.397 13.811 1.00 0.00 30 LYS A O 15
ATOM 26306 N N . ALA A 1 31 ? 0.650 8.592 15.709 1.00 0.00 31 ALA A N 15
ATOM 26307 C CA . ALA A 1 31 ? -0.614 9.231 15.388 1.00 0.00 31 ALA A CA 15
ATOM 26308 C C . ALA A 1 31 ? -0.480 10.028 14.093 1.00 0.00 31 ALA A C 15
ATOM 26309 O O . ALA A 1 31 ? -1.320 9.901 13.210 1.00 0.00 31 ALA A O 15
ATOM 26316 N N . MET A 1 32 ? 0.570 10.835 13.954 1.00 0.00 32 MET A N 15
ATOM 26317 C CA . MET A 1 32 ? 0.758 11.667 12.776 1.00 0.00 32 MET A CA 15
ATOM 26318 C C . MET A 1 32 ? 0.813 10.836 11.487 1.00 0.00 32 MET A C 15
ATOM 26319 O O . MET A 1 32 ? 0.229 11.237 10.483 1.00 0.00 32 MET A O 15
ATOM 26333 N N . ILE A 1 33 ? 1.497 9.685 11.484 1.00 0.00 33 ILE A N 15
ATOM 26334 C CA . ILE A 1 33 ? 1.561 8.871 10.267 1.00 0.00 33 ILE A CA 15
ATOM 26335 C C . ILE A 1 33 ? 0.200 8.334 9.821 1.00 0.00 33 ILE A C 15
ATOM 26336 O O . ILE A 1 33 ? -0.108 8.410 8.634 1.00 0.00 33 ILE A O 15
ATOM 26352 N N . GLU A 1 34 ? -0.579 7.748 10.732 1.00 0.00 34 GLU A N 15
ATOM 26353 C CA . GLU A 1 34 ? -1.787 7.002 10.373 1.00 0.00 34 GLU A CA 15
ATOM 26354 C C . GLU A 1 34 ? -3.081 7.790 10.593 1.00 0.00 34 GLU A C 15
ATOM 26355 O O . GLU A 1 34 ? -4.079 7.513 9.934 1.00 0.00 34 GLU A O 15
ATOM 26367 N N . GLY A 1 35 ? -3.078 8.738 11.529 1.00 0.00 35 GLY A N 15
ATOM 26368 C CA . GLY A 1 35 ? -4.258 9.498 11.924 1.00 0.00 35 GLY A CA 15
ATOM 26369 C C . GLY A 1 35 ? -4.519 10.618 10.918 1.00 0.00 35 GLY A C 15
ATOM 26370 O O . GLY A 1 35 ? -5.033 10.344 9.835 1.00 0.00 35 GLY A O 15
ATOM 26374 N N . PRO A 1 36 ? -4.149 11.878 11.207 1.00 0.00 36 PRO A N 15
ATOM 26375 C CA . PRO A 1 36 ? -4.181 12.936 10.213 1.00 0.00 36 PRO A CA 15
ATOM 26376 C C . PRO A 1 36 ? -2.994 12.749 9.260 1.00 0.00 36 PRO A C 15
ATOM 26377 O O . PRO A 1 36 ? -2.115 13.604 9.152 1.00 0.00 36 PRO A O 15
ATOM 26388 N N . PHE A 1 37 ? -2.972 11.623 8.544 1.00 0.00 37 PHE A N 15
ATOM 26389 C CA . PHE A 1 37 ? -1.903 11.289 7.617 1.00 0.00 37 PHE A CA 15
ATOM 26390 C C . PHE A 1 37 ? -1.798 12.351 6.540 1.00 0.00 37 PHE A C 15
ATOM 26391 O O . PHE A 1 37 ? -0.697 12.725 6.140 1.00 0.00 37 PHE A O 15
ATOM 26408 N N . ARG A 1 38 ? -2.959 12.893 6.163 1.00 0.00 38 ARG A N 15
ATOM 26409 C CA . ARG A 1 38 ? -3.132 14.069 5.329 1.00 0.00 38 ARG A CA 15
ATOM 26410 C C . ARG A 1 38 ? -2.145 15.194 5.668 1.00 0.00 38 ARG A C 15
ATOM 26411 O O . ARG A 1 38 ? -1.876 16.035 4.813 1.00 0.00 38 ARG A O 15
ATOM 26432 N N . GLU A 1 39 ? -1.652 15.244 6.914 1.00 0.00 39 GLU A N 15
ATOM 26433 C CA . GLU A 1 39 ? -0.859 16.349 7.426 1.00 0.00 39 GLU A CA 15
ATOM 26434 C C . GLU A 1 39 ? 0.531 15.882 7.872 1.00 0.00 39 GLU A C 15
ATOM 26435 O O . GLU A 1 39 ? 1.249 16.668 8.486 1.00 0.00 39 GLU A O 15
ATOM 26447 N N . SER A 1 40 ? 0.941 14.638 7.583 1.00 0.00 40 SER A N 15
ATOM 26448 C CA . SER A 1 40 ? 2.291 14.215 7.945 1.00 0.00 40 SER A CA 15
ATOM 26449 C C . SER A 1 40 ? 2.766 12.988 7.177 1.00 0.00 40 SER A C 15
ATOM 26450 O O . SER A 1 40 ? 3.879 12.995 6.655 1.00 0.00 40 SER A O 15
ATOM 26458 N N . LYS A 1 41 ? 1.984 11.903 7.175 1.00 0.00 41 LYS A N 15
ATOM 26459 C CA . LYS A 1 41 ? 2.444 10.609 6.675 1.00 0.00 41 LYS A CA 15
ATOM 26460 C C . LYS A 1 41 ? 3.777 10.226 7.339 1.00 0.00 41 LYS A C 15
ATOM 26461 O O . LYS A 1 41 ? 4.622 9.569 6.734 1.00 0.00 41 LYS A O 15
ATOM 26480 N N . GLY A 1 42 ? 3.963 10.622 8.602 1.00 0.00 42 GLY A N 15
ATOM 26481 C CA . GLY A 1 42 ? 5.143 10.283 9.374 1.00 0.00 42 GLY A CA 15
ATOM 26482 C C . GLY A 1 42 ? 6.302 11.230 9.104 1.00 0.00 42 GLY A C 15
ATOM 26483 O O . GLY A 1 42 ? 7.370 11.043 9.684 1.00 0.00 42 GLY A O 15
ATOM 26487 N N . ARG A 1 43 ? 6.123 12.243 8.253 1.00 0.00 43 ARG A N 15
ATOM 26488 C CA . ARG A 1 43 ? 7.143 13.244 8.023 1.00 0.00 43 ARG A CA 15
ATOM 26489 C C . ARG A 1 43 ? 6.939 14.352 9.045 1.00 0.00 43 ARG A C 15
ATOM 26490 O O . ARG A 1 43 ? 5.857 14.937 9.100 1.00 0.00 43 ARG A O 15
ATOM 26511 N N . ILE A 1 44 ? 7.949 14.599 9.883 1.00 0.00 44 ILE A N 15
ATOM 26512 C CA . ILE A 1 44 ? 7.882 15.585 10.954 1.00 0.00 44 ILE A CA 15
ATOM 26513 C C . ILE A 1 44 ? 9.115 16.480 10.841 1.00 0.00 44 ILE A C 15
ATOM 26514 O O . ILE A 1 44 ? 10.223 16.035 11.128 1.00 0.00 44 ILE A O 15
ATOM 26530 N N . GLU A 1 45 ? 8.934 17.731 10.407 1.00 0.00 45 GLU A N 15
ATOM 26531 C CA . GLU A 1 45 ? 10.017 18.690 10.256 1.00 0.00 45 GLU A CA 15
ATOM 26532 C C . GLU A 1 45 ? 10.203 19.488 11.544 1.00 0.00 45 GLU A C 15
ATOM 26533 O O . GLU A 1 45 ? 9.406 20.372 11.855 1.00 0.00 45 GLU A O 15
ATOM 26545 N N . LEU A 1 46 ? 11.316 19.259 12.237 1.00 0.00 46 LEU A N 15
ATOM 26546 C CA . LEU A 1 46 ? 11.727 20.076 13.361 1.00 0.00 46 LEU A CA 15
ATOM 26547 C C . LEU A 1 46 ? 12.508 21.244 12.761 1.00 0.00 46 LEU A C 15
ATOM 26548 O O . LEU A 1 46 ? 13.738 21.296 12.805 1.00 0.00 46 LEU A O 15
ATOM 26564 N N . LYS A 1 47 ? 11.750 22.156 12.148 1.00 0.00 47 LYS A N 15
ATOM 26565 C CA . LYS A 1 47 ? 12.228 23.340 11.456 1.00 0.00 47 LYS A CA 15
ATOM 26566 C C . LYS A 1 47 ? 13.318 24.041 12.270 1.00 0.00 47 LYS A C 15
ATOM 26567 O O . LYS A 1 47 ? 13.044 24.643 13.305 1.00 0.00 47 LYS A O 15
ATOM 26586 N N . GLN A 1 48 ? 14.556 23.953 11.779 1.00 0.00 48 GLN A N 15
ATOM 26587 C CA . GLN A 1 48 ? 15.723 24.637 12.323 1.00 0.00 48 GLN A CA 15
ATOM 26588 C C . GLN A 1 48 ? 16.153 24.073 13.688 1.00 0.00 48 GLN A C 15
ATOM 26589 O O . GLN A 1 48 ? 16.906 24.728 14.409 1.00 0.00 48 GLN A O 15
ATOM 26603 N N . PHE A 1 49 ? 15.726 22.858 14.044 1.00 0.00 49 PHE A N 15
ATOM 26604 C CA . PHE A 1 49 ? 16.169 22.177 15.249 1.00 0.00 49 PHE A CA 15
ATOM 26605 C C . PHE A 1 49 ? 17.503 21.498 14.953 1.00 0.00 49 PHE A C 15
ATOM 26606 O O . PHE A 1 49 ? 17.837 21.269 13.791 1.00 0.00 49 PHE A O 15
ATOM 26623 N N . ASP A 1 50 ? 18.295 21.195 15.982 1.00 0.00 50 ASP A N 15
ATOM 26624 C CA . ASP A 1 50 ? 19.641 20.681 15.786 1.00 0.00 50 ASP A CA 15
ATOM 26625 C C . ASP A 1 50 ? 19.619 19.183 15.470 1.00 0.00 50 ASP A C 15
ATOM 26626 O O . ASP A 1 50 ? 19.326 18.359 16.338 1.00 0.00 50 ASP A O 15
ATOM 26635 N N . SER A 1 51 ? 20.008 18.835 14.241 1.00 0.00 51 SER A N 15
ATOM 26636 C CA . SER A 1 51 ? 20.255 17.478 13.788 1.00 0.00 51 SER A CA 15
ATOM 26637 C C . SER A 1 51 ? 21.032 16.645 14.810 1.00 0.00 51 SER A C 15
ATOM 26638 O O . SER A 1 51 ? 20.685 15.493 15.046 1.00 0.00 51 SER A O 15
ATOM 26646 N N . HIS A 1 52 ? 22.066 17.221 15.429 1.00 0.00 52 HIS A N 15
ATOM 26647 C CA . HIS A 1 52 ? 22.888 16.513 16.403 1.00 0.00 52 HIS A CA 15
ATOM 26648 C C . HIS A 1 52 ? 22.078 16.091 17.634 1.00 0.00 52 HIS A C 15
ATOM 26649 O O . HIS A 1 52 ? 22.401 15.090 18.265 1.00 0.00 52 HIS A O 15
ATOM 26663 N N . ILE A 1 53 ? 21.030 16.841 17.981 1.00 0.00 53 ILE A N 15
ATOM 26664 C CA . ILE A 1 53 ? 20.150 16.505 19.090 1.00 0.00 53 ILE A CA 15
ATOM 26665 C C . ILE A 1 53 ? 19.110 15.504 18.590 1.00 0.00 53 ILE A C 15
ATOM 26666 O O . ILE A 1 53 ? 18.925 14.452 19.201 1.00 0.00 53 ILE A O 15
ATOM 26682 N N . LEU A 1 54 ? 18.470 15.810 17.452 1.00 0.00 54 LEU A N 15
ATOM 26683 C CA . LEU A 1 54 ? 17.531 14.907 16.786 1.00 0.00 54 LEU A CA 15
ATOM 26684 C C . LEU A 1 54 ? 18.120 13.484 16.744 1.00 0.00 54 LEU A C 15
ATOM 26685 O O . LEU A 1 54 ? 17.473 12.530 17.177 1.00 0.00 54 LEU A O 15
ATOM 26701 N N . GLU A 1 55 ? 19.378 13.359 16.305 1.00 0.00 55 GLU A N 15
ATOM 26702 C CA . GLU A 1 55 ? 20.172 12.134 16.319 1.00 0.00 55 GLU A CA 15
ATOM 26703 C C . GLU A 1 55 ? 19.921 11.291 17.575 1.00 0.00 55 GLU A C 15
ATOM 26704 O O . GLU A 1 55 ? 19.562 10.116 17.482 1.00 0.00 55 GLU A O 15
ATOM 26716 N N . LYS A 1 56 ? 20.124 11.878 18.760 1.00 0.00 56 LYS A N 15
ATOM 26717 C CA . LYS A 1 56 ? 20.027 11.130 20.000 1.00 0.00 56 LYS A CA 15
ATOM 26718 C C . LYS A 1 56 ? 18.580 10.710 20.250 1.00 0.00 56 LYS A C 15
ATOM 26719 O O . LYS A 1 56 ? 18.349 9.676 20.865 1.00 0.00 56 LYS A O 15
ATOM 26738 N N . ALA A 1 57 ? 17.606 11.481 19.762 1.00 0.00 57 ALA A N 15
ATOM 26739 C CA . ALA A 1 57 ? 16.198 11.158 19.926 1.00 0.00 57 ALA A CA 15
ATOM 26740 C C . ALA A 1 57 ? 15.832 9.922 19.100 1.00 0.00 57 ALA A C 15
ATOM 26741 O O . ALA A 1 57 ? 15.258 8.967 19.623 1.00 0.00 57 ALA A O 15
ATOM 26748 N N . VAL A 1 58 ? 16.174 9.915 17.808 1.00 0.00 58 VAL A N 15
ATOM 26749 C CA . VAL A 1 58 ? 15.893 8.740 16.983 1.00 0.00 58 VAL A CA 15
ATOM 26750 C C . VAL A 1 58 ? 16.691 7.537 17.486 1.00 0.00 58 VAL A C 15
ATOM 26751 O O . VAL A 1 58 ? 16.142 6.440 17.617 1.00 0.00 58 VAL A O 15
ATOM 26764 N N . GLU A 1 59 ? 17.969 7.749 17.822 1.00 0.00 59 GLU A N 15
ATOM 26765 C CA . GLU A 1 59 ? 18.792 6.695 18.392 1.00 0.00 59 GLU A CA 15
ATOM 26766 C C . GLU A 1 59 ? 18.147 6.170 19.679 1.00 0.00 59 GLU A C 15
ATOM 26767 O O . GLU A 1 59 ? 18.106 4.963 19.905 1.00 0.00 59 GLU A O 15
ATOM 26779 N N . TYR A 1 60 ? 17.625 7.067 20.518 1.00 0.00 60 TYR A N 15
ATOM 26780 C CA . TYR A 1 60 ? 16.914 6.693 21.726 1.00 0.00 60 TYR A CA 15
ATOM 26781 C C . TYR A 1 60 ? 15.680 5.852 21.406 1.00 0.00 60 TYR A C 15
ATOM 26782 O O . TYR A 1 60 ? 15.459 4.839 22.058 1.00 0.00 60 TYR A O 15
ATOM 26800 N N . LEU A 1 61 ? 14.857 6.253 20.434 1.00 0.00 61 LEU A N 15
ATOM 26801 C CA . LEU A 1 61 ? 13.663 5.482 20.092 1.00 0.00 61 LEU A CA 15
ATOM 26802 C C . LEU A 1 61 ? 14.071 4.064 19.665 1.00 0.00 61 LEU A C 15
ATOM 26803 O O . LEU A 1 61 ? 13.592 3.073 20.218 1.00 0.00 61 LEU A O 15
ATOM 26819 N N . ASN A 1 62 ? 15.003 3.982 18.709 1.00 0.00 62 ASN A N 15
ATOM 26820 C CA . ASN A 1 62 ? 15.605 2.732 18.247 1.00 0.00 62 ASN A CA 15
ATOM 26821 C C . ASN A 1 62 ? 16.079 1.876 19.430 1.00 0.00 62 ASN A C 15
ATOM 26822 O O . ASN A 1 62 ? 15.688 0.717 19.581 1.00 0.00 62 ASN A O 15
ATOM 26833 N N . TYR A 1 63 ? 16.927 2.458 20.278 1.00 0.00 63 TYR A N 15
ATOM 26834 C CA . TYR A 1 63 ? 17.422 1.841 21.499 1.00 0.00 63 TYR A CA 15
ATOM 26835 C C . TYR A 1 63 ? 16.267 1.295 22.336 1.00 0.00 63 TYR A C 15
ATOM 26836 O O . TYR A 1 63 ? 16.239 0.108 22.644 1.00 0.00 63 TYR A O 15
ATOM 26854 N N . ASN A 1 64 ? 15.326 2.159 22.724 1.00 0.00 64 ASN A N 15
ATOM 26855 C CA . ASN A 1 64 ? 14.296 1.824 23.695 1.00 0.00 64 ASN A CA 15
ATOM 26856 C C . ASN A 1 64 ? 13.406 0.706 23.161 1.00 0.00 64 ASN A C 15
ATOM 26857 O O . ASN A 1 64 ? 12.984 -0.160 23.928 1.00 0.00 64 ASN A O 15
ATOM 26868 N N . LEU A 1 65 ? 13.111 0.721 21.856 1.00 0.00 65 LEU A N 15
ATOM 26869 C CA . LEU A 1 65 ? 12.376 -0.358 21.212 1.00 0.00 65 LEU A CA 15
ATOM 26870 C C . LEU A 1 65 ? 13.070 -1.694 21.497 1.00 0.00 65 LEU A C 15
ATOM 26871 O O . LEU A 1 65 ? 12.469 -2.598 22.079 1.00 0.00 65 LEU A O 15
ATOM 26887 N N . LYS A 1 66 ? 14.341 -1.814 21.100 1.00 0.00 66 LYS A N 15
ATOM 26888 C CA . LYS A 1 66 ? 15.093 -3.048 21.283 1.00 0.00 66 LYS A CA 15
ATOM 26889 C C . LYS A 1 66 ? 15.205 -3.393 22.768 1.00 0.00 66 LYS A C 15
ATOM 26890 O O . LYS A 1 66 ? 14.768 -4.460 23.188 1.00 0.00 66 LYS A O 15
ATOM 26909 N N . TYR A 1 67 ? 15.779 -2.469 23.545 1.00 0.00 67 TYR A N 15
ATOM 26910 C CA . TYR A 1 67 ? 15.965 -2.503 24.995 1.00 0.00 67 TYR A CA 15
ATOM 26911 C C . TYR A 1 67 ? 14.814 -3.224 25.693 1.00 0.00 67 TYR A C 15
ATOM 26912 O O . TYR A 1 67 ? 15.034 -4.126 26.501 1.00 0.00 67 TYR A O 15
ATOM 26930 N N . SER A 1 68 ? 13.585 -2.818 25.371 1.00 0.00 68 SER A N 15
ATOM 26931 C CA . SER A 1 68 ? 12.380 -3.370 25.979 1.00 0.00 68 SER A CA 15
ATOM 26932 C C . SER A 1 68 ? 12.323 -4.891 25.820 1.00 0.00 68 SER A C 15
ATOM 26933 O O . SER A 1 68 ? 12.042 -5.602 26.782 1.00 0.00 68 SER A O 15
ATOM 26941 N N . GLY A 1 69 ? 12.594 -5.392 24.613 1.00 0.00 69 GLY A N 15
ATOM 26942 C CA . GLY A 1 69 ? 12.632 -6.822 24.353 1.00 0.00 69 GLY A CA 15
ATOM 26943 C C . GLY A 1 69 ? 13.890 -7.427 24.972 1.00 0.00 69 GLY A C 15
ATOM 26944 O O . GLY A 1 69 ? 13.815 -8.385 25.742 1.00 0.00 69 GLY A O 15
ATOM 26948 N N . VAL A 1 70 ? 15.046 -6.845 24.636 1.00 0.00 70 VAL A N 15
ATOM 26949 C CA . VAL A 1 70 ? 16.371 -7.253 25.089 1.00 0.00 70 VAL A CA 15
ATOM 26950 C C . VAL A 1 70 ? 16.358 -7.593 26.574 1.00 0.00 70 VAL A C 15
ATOM 26951 O O . VAL A 1 70 ? 16.854 -8.649 26.949 1.00 0.00 70 VAL A O 15
ATOM 26964 N N . SER A 1 71 ? 15.777 -6.721 27.404 1.00 0.00 71 SER A N 15
ATOM 26965 C CA . SER A 1 71 ? 15.682 -6.887 28.851 1.00 0.00 71 SER A CA 15
ATOM 26966 C C . SER A 1 71 ? 15.237 -8.287 29.296 1.00 0.00 71 SER A C 15
ATOM 26967 O O . SER A 1 71 ? 15.618 -8.713 30.383 1.00 0.00 71 SER A O 15
ATOM 26975 N N . GLU A 1 72 ? 14.451 -9.007 28.486 1.00 0.00 72 GLU A N 15
ATOM 26976 C CA . GLU A 1 72 ? 14.077 -10.386 28.784 1.00 0.00 72 GLU A CA 15
ATOM 26977 C C . GLU A 1 72 ? 15.324 -11.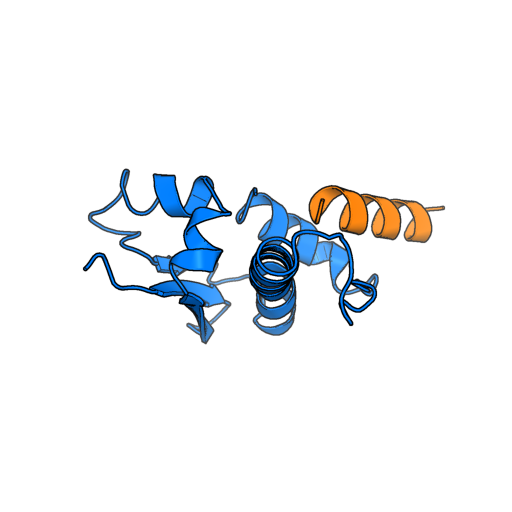259 29.005 1.00 0.00 72 GLU A C 15
ATOM 26978 O O . GLU A 1 72 ? 15.356 -12.075 29.923 1.00 0.00 72 GLU A O 15
ATOM 26990 N N . ASP A 1 73 ? 16.339 -11.090 28.154 1.00 0.00 73 ASP A N 15
ATOM 26991 C CA . ASP A 1 73 ? 17.629 -11.766 28.256 1.00 0.00 73 ASP A CA 15
ATOM 26992 C C . ASP A 1 73 ? 18.599 -10.937 29.104 1.00 0.00 73 ASP A C 15
ATOM 26993 O O . ASP A 1 73 ? 19.382 -11.479 29.883 1.00 0.00 73 ASP A O 15
ATOM 27002 N N . ASP A 1 74 ? 18.560 -9.616 28.913 1.00 0.00 74 ASP A N 15
ATOM 27003 C CA . ASP A 1 74 ? 19.392 -8.607 29.548 1.00 0.00 74 ASP A CA 15
ATOM 27004 C C . ASP A 1 74 ? 20.839 -8.713 29.073 1.00 0.00 74 ASP A C 15
ATOM 27005 O O . ASP A 1 74 ? 21.310 -7.832 28.356 1.00 0.00 74 ASP A O 15
ATOM 27014 N N . ASP A 1 75 ? 21.534 -9.776 29.487 1.00 0.00 75 ASP A N 15
ATOM 27015 C CA . ASP A 1 75 ? 22.974 -9.979 29.341 1.00 0.00 75 ASP A CA 15
ATOM 27016 C C . ASP A 1 75 ? 23.752 -8.875 30.061 1.00 0.00 75 AS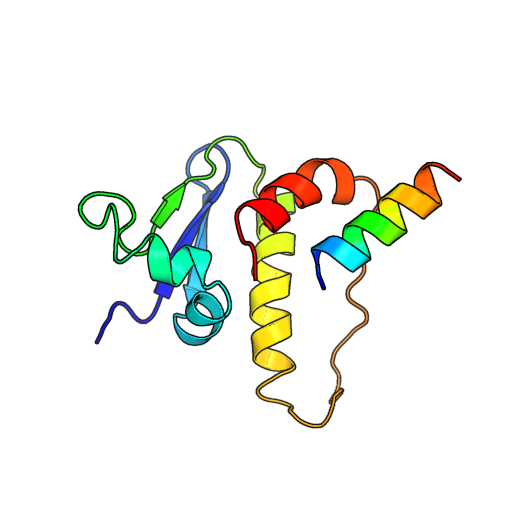P A C 15
ATOM 27017 O O . ASP A 1 75 ? 24.355 -9.113 31.103 1.00 0.00 75 ASP A O 15
ATOM 27026 N N . GLU A 1 76 ? 23.719 -7.669 29.500 1.00 0.00 76 GLU A N 15
ATOM 27027 C CA . GLU A 1 76 ? 24.228 -6.445 30.085 1.00 0.00 76 GLU A CA 15
ATOM 27028 C C . GLU A 1 76 ? 23.476 -5.295 29.415 1.00 0.00 76 GLU A C 15
ATOM 27029 O O . GLU A 1 76 ? 23.710 -5.008 28.244 1.00 0.00 76 GLU A O 15
ATOM 27041 N N . ILE A 1 77 ? 22.559 -4.646 30.140 1.00 0.00 77 ILE A N 15
ATOM 27042 C CA . ILE A 1 77 ? 21.823 -3.502 29.616 1.00 0.00 77 ILE A CA 15
ATOM 27043 C C . ILE A 1 77 ? 22.813 -2.433 29.118 1.00 0.00 77 ILE A C 15
ATOM 27044 O O . ILE A 1 77 ? 23.627 -1.963 29.913 1.00 0.00 77 ILE A O 15
ATOM 27060 N N . PRO A 1 78 ? 22.769 -2.026 27.839 1.00 0.00 78 PRO A N 15
ATOM 27061 C CA . PRO A 1 78 ? 23.665 -1.004 27.323 1.00 0.00 78 PRO A CA 15
ATOM 27062 C C . PRO A 1 78 ? 23.311 0.364 27.919 1.00 0.00 78 PRO A C 15
ATOM 27063 O O . PRO A 1 78 ? 22.141 0.747 27.950 1.00 0.00 78 PRO A O 15
ATOM 27074 N N . GLU A 1 79 ? 24.317 1.100 28.399 1.00 0.00 79 GLU A N 15
ATOM 27075 C CA . GLU A 1 79 ? 24.139 2.397 29.036 1.00 0.00 79 GLU A CA 15
ATOM 27076 C C . GLU A 1 79 ? 23.919 3.499 27.990 1.00 0.00 79 GLU A C 15
ATOM 27077 O O . GLU A 1 79 ? 24.841 3.878 27.266 1.00 0.00 79 GLU A O 15
ATOM 27089 N N . PHE A 1 80 ? 22.697 4.036 27.908 1.00 0.00 80 PHE A N 15
ATOM 27090 C CA . PHE A 1 80 ? 22.406 5.149 27.015 1.00 0.00 80 PHE A CA 15
ATOM 27091 C C . PHE A 1 80 ? 22.984 6.439 27.598 1.00 0.00 80 PHE A C 15
ATOM 27092 O O . PHE A 1 80 ? 22.274 7.204 28.248 1.00 0.00 80 PHE A O 15
ATOM 27109 N N . GLU A 1 81 ? 24.279 6.671 27.386 1.00 0.00 81 GLU A N 15
ATOM 27110 C CA . GLU A 1 81 ? 24.924 7.903 27.818 1.00 0.00 81 GLU A CA 15
ATOM 27111 C C . GLU A 1 81 ? 24.196 9.125 27.261 1.00 0.00 81 GLU A C 15
ATOM 27112 O O . GLU A 1 81 ? 23.719 9.105 26.125 1.00 0.00 81 GLU A O 15
ATOM 27124 N N . ILE A 1 82 ? 24.166 10.201 28.051 1.00 0.00 82 ILE A N 15
ATOM 27125 C CA . ILE A 1 82 ? 23.567 11.469 27.677 1.00 0.00 82 ILE A CA 15
ATOM 27126 C C . ILE A 1 82 ? 24.654 12.550 27.765 1.00 0.00 82 ILE A C 15
ATOM 27127 O O . ILE A 1 82 ? 24.978 12.984 28.870 1.00 0.00 82 ILE A O 15
ATOM 27143 N N . PRO A 1 83 ? 25.257 12.963 26.634 1.00 0.00 83 PRO A N 15
ATOM 27144 C CA . PRO A 1 83 ? 26.271 14.010 26.589 1.00 0.00 83 PRO A CA 15
ATOM 27145 C C . PRO A 1 83 ? 25.834 15.356 27.193 1.00 0.00 83 PRO A C 15
ATOM 27146 O O . PRO A 1 83 ? 25.455 16.277 26.475 1.00 0.00 83 PRO A O 15
ATOM 27157 N N . THR A 1 84 ? 25.942 15.471 28.520 1.00 0.00 84 THR A N 15
ATOM 27158 C CA . THR A 1 84 ? 25.778 16.670 29.339 1.00 0.00 84 THR A CA 15
ATOM 27159 C C . THR A 1 84 ? 24.674 17.613 28.849 1.00 0.00 84 THR A C 15
ATOM 27160 O O . THR A 1 84 ? 23.524 17.437 29.250 1.00 0.00 84 THR A O 15
ATOM 27171 N N . GLU A 1 85 ? 24.996 18.598 28.000 1.00 0.00 85 GLU A N 15
ATOM 27172 C CA . GLU A 1 85 ? 24.033 19.576 27.495 1.00 0.00 85 GLU A CA 15
ATOM 27173 C C . GLU A 1 85 ? 22.787 18.907 26.908 1.00 0.00 85 GLU A C 15
ATOM 27174 O O . GLU A 1 85 ? 21.677 19.425 27.059 1.00 0.00 85 GLU A O 15
ATOM 27186 N N . MET A 1 86 ? 22.971 17.736 26.284 1.00 0.00 86 MET A N 15
ATOM 27187 C CA . MET A 1 86 ? 21.894 16.879 25.806 1.00 0.00 86 MET A CA 15
ATOM 27188 C C . MET A 1 86 ? 20.769 16.797 26.835 1.00 0.00 86 MET A C 15
ATOM 27189 O O . MET A 1 86 ? 19.604 16.950 26.481 1.00 0.00 86 MET A O 15
ATOM 27203 N N . SER A 1 87 ? 21.117 16.585 28.108 1.00 0.00 87 SER A N 15
ATOM 27204 C CA . SER A 1 87 ? 20.161 16.447 29.197 1.00 0.00 87 SER A CA 15
ATOM 27205 C C . SER A 1 87 ? 19.099 17.549 29.177 1.00 0.00 87 SER A C 15
ATOM 27206 O O . SER A 1 87 ? 17.947 17.292 29.510 1.00 0.00 87 SER A O 15
ATOM 27214 N N . LEU A 1 88 ? 19.466 18.772 28.788 1.00 0.00 88 LEU A N 15
ATOM 27215 C CA . LEU A 1 88 ? 18.499 19.848 28.670 1.00 0.00 88 LEU A CA 15
ATOM 27216 C C . LEU A 1 88 ? 17.748 19.698 27.345 1.00 0.00 88 LEU A C 15
ATOM 27217 O O . LEU A 1 88 ? 16.620 19.212 27.298 1.00 0.00 88 LEU A O 15
ATOM 27233 N N . GLU A 1 89 ? 18.379 20.120 26.249 1.00 0.00 89 GLU A N 15
ATOM 27234 C CA . GLU A 1 89 ? 17.725 20.260 24.955 1.00 0.00 89 GLU A CA 15
ATOM 27235 C C . GLU A 1 89 ? 17.080 18.971 24.428 1.00 0.00 89 GLU A C 15
ATOM 27236 O O . GLU A 1 89 ? 16.013 19.027 23.817 1.00 0.00 89 GLU A O 15
ATOM 27248 N N . LEU A 1 90 ? 17.681 17.806 24.676 1.00 0.00 90 LEU A N 15
ATOM 27249 C CA . LEU A 1 90 ? 17.127 16.534 24.221 1.00 0.00 90 LEU A CA 15
ATOM 27250 C C . LEU A 1 90 ? 15.742 16.285 24.832 1.00 0.00 90 LEU A C 15
ATOM 27251 O O . LEU A 1 90 ? 14.931 15.577 24.231 1.00 0.00 90 LEU A O 15
ATOM 27267 N N . LEU A 1 91 ? 15.426 16.891 25.987 1.00 0.00 91 LEU A N 15
ATOM 27268 C CA . LEU A 1 91 ? 14.078 16.802 26.540 1.00 0.00 91 LEU A CA 15
ATOM 27269 C C . LEU A 1 91 ? 13.045 17.346 25.555 1.00 0.00 91 LEU A C 15
ATOM 27270 O O . LEU A 1 91 ? 11.937 16.824 25.495 1.00 0.00 91 LEU A O 15
ATOM 27286 N N . LEU A 1 92 ? 13.389 18.362 24.757 1.00 0.00 92 LEU A N 15
ATOM 27287 C CA . LEU A 1 92 ? 12.467 18.883 23.756 1.00 0.00 92 LEU A CA 15
ATOM 27288 C C . LEU A 1 92 ? 12.104 17.765 22.776 1.00 0.00 92 LEU A C 15
ATOM 27289 O O . LEU A 1 92 ? 10.930 17.509 22.515 1.00 0.00 92 LEU A O 15
ATOM 27305 N N . ALA A 1 93 ? 13.116 17.061 22.267 1.00 0.00 93 ALA A N 15
ATOM 27306 C CA . ALA A 1 93 ? 12.898 15.931 21.378 1.00 0.00 93 ALA A CA 15
ATOM 27307 C C . ALA A 1 93 ? 12.084 14.840 22.078 1.00 0.00 93 ALA A C 15
ATOM 27308 O O . ALA A 1 93 ? 11.113 14.331 21.521 1.00 0.00 93 ALA A O 15
ATOM 27315 N N . ALA A 1 94 ? 12.457 14.500 23.316 1.00 0.00 94 ALA A N 15
ATOM 27316 C CA . ALA A 1 94 ? 11.714 13.537 24.117 1.00 0.00 94 ALA A CA 15
ATOM 27317 C C . ALA A 1 94 ? 10.239 13.935 24.226 1.00 0.00 94 ALA A C 15
ATOM 27318 O O . ALA A 1 94 ? 9.363 13.084 24.104 1.00 0.00 94 ALA A O 15
ATOM 27325 N N . ASP A 1 95 ? 9.960 15.224 24.430 1.00 0.00 95 ASP A N 15
ATOM 27326 C CA . ASP A 1 95 ? 8.606 15.756 24.505 1.00 0.00 95 ASP A CA 15
ATOM 27327 C C . ASP A 1 95 ? 7.916 15.669 23.147 1.00 0.00 95 ASP A C 15
ATOM 27328 O O . ASP A 1 95 ? 6.739 15.329 23.093 1.00 0.00 95 ASP A O 15
ATOM 27337 N N . TYR A 1 96 ? 8.617 15.947 22.042 1.00 0.00 96 TYR A N 15
ATOM 27338 C CA . TYR A 1 96 ? 8.039 15.754 20.714 1.00 0.00 96 TYR A CA 15
ATOM 27339 C C . TYR A 1 96 ? 7.615 14.290 20.536 1.00 0.00 96 TYR A C 15
ATOM 27340 O O . TYR A 1 96 ? 6.506 14.012 20.084 1.00 0.00 96 TYR A O 15
ATOM 27358 N N . LEU A 1 97 ? 8.494 13.351 20.901 1.00 0.00 97 LEU A N 15
ATOM 27359 C CA . LEU A 1 97 ? 8.214 11.918 20.834 1.00 0.00 97 LEU A CA 15
ATOM 27360 C C . LEU A 1 97 ? 7.094 11.519 21.806 1.00 0.00 97 LEU A C 15
ATOM 27361 O O . LEU A 1 97 ? 6.280 10.654 21.486 1.00 0.00 97 LEU A O 15
ATOM 27377 N N . SER A 1 98 ? 7.074 12.133 22.993 1.00 0.00 98 SER A N 15
ATOM 27378 C CA . SER A 1 98 ? 6.098 11.931 24.056 1.00 0.00 98 SER A CA 15
ATOM 27379 C C . SER A 1 98 ? 5.851 10.443 24.310 1.00 0.00 98 SER A C 15
ATOM 27380 O O . SER A 1 98 ? 4.709 9.988 24.262 1.00 0.00 98 SER A O 15
ATOM 27388 N N . ILE A 1 99 ? 6.929 9.702 24.585 1.00 0.00 99 ILE A N 15
ATOM 27389 C CA . ILE A 1 99 ? 6.901 8.256 24.780 1.00 0.00 99 ILE A CA 15
ATOM 27390 C C . ILE A 1 99 ? 5.787 7.809 25.736 1.00 0.00 99 ILE A C 15
ATOM 27391 O O . ILE A 1 99 ? 5.563 8.522 26.741 1.00 0.00 99 ILE A O 15
ATOM 27408 N N . THR B 2 1 ? 12.256 6.127 29.547 1.00 0.00 157 THR B N 15
ATOM 27409 C CA . THR B 2 1 ? 13.522 5.944 30.286 1.00 0.00 157 THR B CA 15
ATOM 27410 C C . THR B 2 1 ? 14.413 7.186 30.180 1.00 0.00 157 THR B C 15
ATOM 27411 O O . THR B 2 1 ? 14.932 7.655 31.193 1.00 0.00 157 THR B O 15
ATOM 27424 N N . LEU B 2 2 ? 14.564 7.739 28.967 1.00 0.00 158 LEU B N 15
ATOM 27425 C CA . LEU B 2 2 ? 15.378 8.929 28.712 1.00 0.00 158 LEU B CA 15
ATOM 27426 C C . LEU B 2 2 ? 15.102 10.012 29.746 1.00 0.00 158 LEU B C 15
ATOM 27427 O O . LEU B 2 2 ? 16.025 10.465 30.409 1.00 0.00 158 LEU B O 15
ATOM 27443 N N . LYS B 2 3 ? 13.843 10.432 29.890 1.00 0.00 159 LYS B N 15
ATOM 27444 C CA . LYS B 2 3 ? 13.480 11.519 30.792 1.00 0.00 159 LYS B CA 15
ATOM 27445 C C . LYS B 2 3 ? 13.933 11.226 32.229 1.00 0.00 159 LYS B C 15
ATOM 27446 O O . LYS B 2 3 ? 14.474 12.099 32.906 1.00 0.00 159 LYS B O 15
ATOM 27465 N N . GLU B 2 4 ? 13.718 9.992 32.693 1.00 0.00 160 GLU B N 15
ATOM 27466 C CA . GLU B 2 4 ? 14.079 9.576 34.040 1.00 0.00 160 GLU B CA 15
ATOM 27467 C C . GLU B 2 4 ? 15.599 9.634 34.214 1.00 0.00 160 GLU B C 15
ATOM 27468 O O . GLU B 2 4 ? 16.109 10.220 35.169 1.00 0.00 160 GLU B O 15
ATOM 27480 N N . ARG B 2 5 ? 16.326 9.017 33.282 1.00 0.00 161 ARG B N 15
ATOM 27481 C CA . ARG B 2 5 ? 17.780 8.972 33.335 1.00 0.00 161 ARG B CA 15
ATOM 27482 C C . ARG B 2 5 ? 18.363 10.385 33.252 1.00 0.00 161 ARG B C 15
ATOM 27483 O O . ARG B 2 5 ? 19.242 10.741 34.031 1.00 0.00 161 ARG B O 15
ATOM 27504 N N . CYS B 2 6 ? 17.838 11.212 32.350 1.00 0.00 162 CYS B N 15
ATOM 27505 C CA . CYS B 2 6 ? 18.164 12.628 32.279 1.00 0.00 162 CYS B CA 15
ATOM 27506 C C . CYS B 2 6 ? 17.952 13.293 33.638 1.00 0.00 162 CYS B C 15
ATOM 27507 O O . CYS B 2 6 ? 18.879 13.892 34.176 1.00 0.00 162 CYS B O 15
ATOM 27515 N N . LEU B 2 7 ? 16.747 13.182 34.207 1.00 0.00 163 LEU B N 15
ATOM 27516 C CA . LEU B 2 7 ? 16.441 13.776 35.502 1.00 0.00 163 LEU B CA 15
ATOM 27517 C C . LEU B 2 7 ? 17.470 13.337 36.548 1.00 0.00 163 LEU B C 15
ATOM 27518 O O . LEU B 2 7 ? 18.016 14.170 37.271 1.00 0.00 163 LEU B O 15
ATOM 27534 N N . GLN B 2 8 ? 17.757 12.033 36.611 1.00 0.00 164 GLN B N 15
ATOM 27535 C CA . GLN B 2 8 ? 18.772 11.490 37.503 1.00 0.00 164 GLN B CA 15
ATOM 27536 C C . GLN B 2 8 ? 20.128 12.170 37.271 1.00 0.00 164 GLN B C 15
ATOM 27537 O O . GLN B 2 8 ? 20.737 12.667 38.219 1.00 0.00 164 GLN B O 15
ATOM 27551 N N . VAL B 2 9 ? 20.610 12.191 36.026 1.00 0.00 165 VAL B N 15
ATOM 27552 C CA . VAL B 2 9 ? 21.884 12.808 35.668 1.00 0.00 165 VAL B CA 15
ATOM 27553 C C . VAL B 2 9 ? 21.907 14.270 36.123 1.00 0.00 165 VAL B C 15
ATOM 27554 O O . VAL B 2 9 ? 22.814 14.673 36.849 1.00 0.00 165 VAL B O 15
ATOM 27567 N N . VAL B 2 10 ? 20.907 15.060 35.727 1.00 0.00 166 VAL B N 15
ATOM 27568 C CA . VAL B 2 10 ? 20.793 16.459 36.117 1.00 0.00 166 VAL B CA 15
ATOM 27569 C C . VAL B 2 10 ? 20.869 16.579 37.639 1.00 0.00 166 VAL B C 15
ATOM 27570 O O . VAL B 2 10 ? 21.701 17.322 38.162 1.00 0.00 166 VAL B O 15
ATOM 27583 N N . ARG B 2 11 ? 20.026 15.835 38.360 1.00 0.00 167 ARG B N 15
ATOM 27584 C CA . ARG B 2 11 ? 20.025 15.888 39.815 1.00 0.00 167 ARG B CA 15
ATOM 27585 C C . ARG B 2 11 ? 21.414 15.566 40.370 1.00 0.00 167 ARG B C 15
ATOM 27586 O O . ARG B 2 11 ? 21.879 16.251 41.278 1.00 0.00 167 ARG B O 15
ATOM 27607 N N . SER B 2 12 ? 22.076 14.543 39.824 1.00 0.00 168 SER B N 15
ATOM 27608 C CA . SER B 2 12 ? 23.421 14.161 40.232 1.00 0.00 168 SER B CA 15
ATOM 27609 C C . SER B 2 12 ? 24.420 15.296 39.986 1.00 0.00 168 SER B C 15
ATOM 27610 O O . SER B 2 12 ? 25.257 15.576 40.839 1.00 0.00 168 SER B O 15
ATOM 27618 N N . LEU B 2 13 ? 24.343 15.954 38.825 1.00 0.00 169 LEU B N 15
ATOM 27619 C CA . LEU B 2 13 ? 25.196 17.097 38.520 1.00 0.00 169 LEU B CA 15
ATOM 27620 C C . LEU B 2 13 ? 24.931 18.241 39.504 1.00 0.00 169 LEU B C 15
ATOM 27621 O O . LEU B 2 13 ? 25.875 18.878 39.968 1.00 0.00 169 LEU B O 15
ATOM 27637 N N . VAL B 2 14 ? 23.661 18.504 39.829 1.00 0.00 170 VAL B N 15
ATOM 27638 C CA . VAL B 2 14 ? 23.293 19.527 40.805 1.00 0.00 170 VAL B CA 15
ATOM 27639 C C . VAL B 2 14 ? 23.827 19.171 42.200 1.00 0.00 170 VAL B C 15
ATOM 27640 O O . VAL B 2 14 ? 24.365 20.037 42.882 1.00 0.00 170 VAL B O 15
ATOM 27653 N N . LYS B 2 15 ? 23.672 17.908 42.621 1.00 0.00 171 LYS B N 15
ATOM 27654 C CA . LYS B 2 15 ? 24.063 17.388 43.933 1.00 0.00 171 LYS B CA 15
ATOM 27655 C C . LYS B 2 15 ? 23.768 18.377 45.072 1.00 0.00 171 LYS B C 15
ATOM 27656 O O . LYS B 2 15 ? 22.559 18.657 45.253 1.00 0.00 171 LYS B O 15
ATOM 27676 N N . MET A 1 1 ? -1.364 4.526 3.280 1.00 0.00 1 MET A N 16
ATOM 27677 C CA . MET A 1 1 ? -0.956 5.551 4.263 1.00 0.00 1 MET A CA 16
ATOM 27678 C C . MET A 1 1 ? 0.035 5.008 5.300 1.00 0.00 1 MET A C 16
ATOM 27679 O O . MET A 1 1 ? 0.896 5.744 5.782 1.00 0.00 1 MET A O 16
ATOM 27695 N N . SER A 1 2 ? -0.088 3.727 5.650 1.00 0.00 2 SER A N 16
ATOM 27696 C CA . SER A 1 2 ? 0.648 3.091 6.729 1.00 0.00 2 SER A CA 16
ATOM 27697 C C . SER A 1 2 ? 2.119 2.838 6.371 1.00 0.00 2 SER A C 16
ATOM 27698 O O . SER A 1 2 ? 2.549 1.689 6.292 1.00 0.00 2 SER A O 16
ATOM 27706 N N . GLN A 1 3 ? 2.902 3.898 6.157 1.00 0.00 3 GLN A N 16
ATOM 27707 C CA . GLN A 1 3 ? 4.324 3.769 5.852 1.00 0.00 3 GLN A CA 16
ATOM 27708 C C . GLN A 1 3 ? 5.035 3.054 7.003 1.00 0.00 3 GLN A C 16
ATOM 27709 O O . GLN A 1 3 ? 4.883 3.448 8.160 1.00 0.00 3 GLN A O 16
ATOM 27723 N N . ASP A 1 4 ? 5.850 2.043 6.692 1.00 0.00 4 ASP A N 16
ATOM 27724 C CA . ASP A 1 4 ? 6.604 1.280 7.687 1.00 0.00 4 ASP A CA 16
ATOM 27725 C C . ASP A 1 4 ? 7.838 2.037 8.202 1.00 0.00 4 ASP A C 16
ATOM 27726 O O . ASP A 1 4 ? 8.676 1.455 8.886 1.00 0.00 4 ASP A O 16
ATOM 27735 N N . PHE A 1 5 ? 7.931 3.341 7.943 1.00 0.00 5 PHE A N 16
ATOM 27736 C CA . PHE A 1 5 ? 8.952 4.221 8.479 1.00 0.00 5 PHE A CA 16
ATOM 27737 C C . PHE A 1 5 ? 8.303 5.576 8.742 1.00 0.00 5 PHE A C 16
ATOM 27738 O O . PHE A 1 5 ? 7.394 5.969 8.011 1.00 0.00 5 PHE A O 16
ATOM 27755 N N . VAL A 1 6 ? 8.774 6.272 9.778 1.00 0.00 6 VAL A N 16
ATOM 27756 C CA . VAL A 1 6 ? 8.445 7.652 10.081 1.00 0.00 6 VAL A CA 16
ATOM 27757 C C . VAL A 1 6 ? 9.778 8.391 10.164 1.00 0.00 6 VAL A C 16
ATOM 27758 O O . VAL A 1 6 ? 10.756 7.851 10.679 1.00 0.00 6 VAL A O 16
ATOM 27771 N N . THR A 1 7 ? 9.821 9.596 9.612 1.00 0.00 7 THR A N 16
ATOM 27772 C CA . THR A 1 7 ? 11.021 10.374 9.400 1.00 0.00 7 THR A CA 16
ATOM 27773 C C . THR A 1 7 ? 10.992 11.603 10.305 1.00 0.00 7 THR A C 16
ATOM 27774 O O . THR A 1 7 ? 10.211 12.528 10.083 1.00 0.00 7 THR A O 16
ATOM 27785 N N . LEU A 1 8 ? 11.857 11.616 11.320 1.00 0.00 8 LEU A N 16
ATOM 27786 C CA . LEU A 1 8 ? 12.013 12.746 12.225 1.00 0.00 8 LEU A CA 16
ATOM 27787 C C . LEU A 1 8 ? 13.069 13.675 11.634 1.00 0.00 8 LEU A C 16
ATOM 27788 O O . LEU A 1 8 ? 14.165 13.230 11.297 1.00 0.00 8 LEU A O 16
ATOM 27804 N N . VAL A 1 9 ? 12.734 14.957 11.478 1.00 0.00 9 VAL A N 16
ATOM 27805 C CA . VAL A 1 9 ? 13.541 15.917 10.743 1.00 0.00 9 VAL A CA 16
ATOM 27806 C C . VAL A 1 9 ? 14.056 16.998 11.692 1.00 0.00 9 VAL A C 16
ATOM 27807 O O . VAL A 1 9 ? 13.252 17.622 12.381 1.00 0.00 9 VAL A O 16
ATOM 27820 N N . SER A 1 10 ? 15.378 17.211 11.707 1.00 0.00 10 SER A N 16
ATOM 27821 C CA . SER A 1 10 ? 16.064 18.235 12.493 1.00 0.00 10 SER A CA 16
ATOM 27822 C C . SER A 1 10 ? 16.441 19.435 11.622 1.00 0.00 10 SER A C 16
ATOM 27823 O O . SER A 1 10 ? 16.513 19.301 10.400 1.00 0.00 10 SER A O 16
ATOM 27831 N N . LYS A 1 11 ? 16.686 20.581 12.280 1.00 0.00 11 LYS A N 16
ATOM 27832 C CA . LYS A 1 11 ? 16.935 21.912 11.709 1.00 0.00 11 LYS A CA 16
ATOM 27833 C C . LYS A 1 11 ? 16.706 22.008 10.192 1.00 0.00 11 LYS A C 16
ATOM 27834 O O . LYS A 1 11 ? 15.566 21.957 9.730 1.00 0.00 11 LYS A O 16
ATOM 27853 N N . ASP A 1 12 ? 17.775 22.169 9.406 1.00 0.00 12 ASP A N 16
ATOM 27854 C CA . ASP A 1 12 ? 17.681 22.453 7.980 1.00 0.00 12 ASP A CA 16
ATOM 27855 C C . ASP A 1 12 ? 17.507 21.149 7.206 1.00 0.00 12 ASP A C 16
ATOM 27856 O O . ASP A 1 12 ? 18.366 20.770 6.412 1.00 0.00 12 ASP A O 16
ATOM 27865 N N . ASP A 1 13 ? 16.393 20.460 7.459 1.00 0.00 13 ASP A N 16
ATOM 27866 C CA . ASP A 1 13 ? 15.988 19.239 6.772 1.00 0.00 13 ASP A CA 16
ATOM 27867 C C . ASP A 1 13 ? 17.007 18.102 6.924 1.00 0.00 13 ASP A C 16
ATOM 27868 O O . ASP A 1 13 ? 17.360 17.435 5.953 1.00 0.00 13 ASP A O 16
ATOM 27877 N N . LYS A 1 14 ? 17.446 17.843 8.157 1.00 0.00 14 LYS A N 16
ATOM 27878 C CA . LYS A 1 14 ? 18.268 16.689 8.490 1.00 0.00 14 LYS A CA 16
ATOM 27879 C C . LYS A 1 14 ? 17.339 15.560 8.924 1.00 0.00 14 LYS A C 16
ATOM 27880 O O . LYS A 1 14 ? 16.922 15.494 10.084 1.00 0.00 14 LYS A O 16
ATOM 27899 N N . GLU A 1 15 ? 16.996 14.708 7.957 1.00 0.00 15 GLU A N 16
ATOM 27900 C CA . GLU A 1 15 ? 15.978 13.680 8.073 1.00 0.00 15 GLU A CA 16
ATOM 27901 C C . GLU A 1 15 ? 16.555 12.356 8.586 1.00 0.00 15 GLU A C 16
ATOM 27902 O O . GLU A 1 15 ? 17.338 11.717 7.886 1.00 0.00 15 GLU A O 16
ATOM 27914 N N . TYR A 1 16 ? 16.134 11.926 9.775 1.00 0.00 16 TYR A N 16
ATOM 27915 C CA . TYR A 1 16 ? 16.405 10.599 10.316 1.00 0.00 16 TYR A CA 16
ATOM 27916 C C . TYR A 1 16 ? 15.163 9.724 10.132 1.00 0.00 16 TYR A C 16
ATOM 27917 O O . TYR A 1 16 ? 14.088 10.108 10.586 1.00 0.00 16 TYR A O 16
ATOM 27935 N N . GLU A 1 17 ? 15.298 8.559 9.488 1.00 0.00 17 GLU A N 16
ATOM 27936 C CA . GLU A 1 17 ? 14.203 7.615 9.286 1.00 0.00 17 GLU A CA 16
ATOM 27937 C C . GLU A 1 17 ? 14.220 6.526 10.368 1.00 0.00 17 GLU A C 16
ATOM 27938 O O . GLU A 1 17 ? 15.255 5.912 10.617 1.00 0.00 17 GLU A O 16
ATOM 27950 N N . ILE A 1 18 ? 13.077 6.304 11.019 1.00 0.00 18 ILE A N 16
ATOM 27951 C CA . ILE A 1 18 ? 12.883 5.344 12.099 1.00 0.00 18 ILE A CA 16
ATOM 27952 C C . ILE A 1 18 ? 11.771 4.389 11.670 1.00 0.00 18 ILE A C 16
ATOM 27953 O O . ILE A 1 18 ? 10.771 4.842 11.118 1.00 0.00 18 ILE A O 16
ATOM 27969 N N . SER A 1 19 ? 11.923 3.081 11.889 1.00 0.00 19 SER A N 16
ATOM 27970 C CA . SER A 1 19 ? 10.905 2.131 11.474 1.00 0.00 19 SER A CA 16
ATOM 27971 C C . SER A 1 19 ? 9.607 2.381 12.251 1.00 0.00 19 SER A C 16
ATOM 27972 O O . SER A 1 19 ? 9.647 2.706 13.437 1.00 0.00 19 SER A O 16
ATOM 27980 N N . ARG A 1 20 ? 8.458 2.218 11.590 1.00 0.00 20 ARG A N 16
ATOM 27981 C CA . ARG A 1 20 ? 7.124 2.445 12.147 1.00 0.00 20 ARG A CA 16
ATOM 27982 C C . ARG A 1 20 ? 6.975 1.761 13.507 1.00 0.00 20 ARG A C 16
ATOM 27983 O O . ARG A 1 20 ? 6.413 2.318 14.448 1.00 0.00 20 ARG A O 16
ATOM 28004 N N . SER A 1 21 ? 7.513 0.547 13.588 1.00 0.00 21 SER A N 16
ATOM 28005 C CA . SER A 1 21 ? 7.597 -0.281 14.771 1.00 0.00 21 SER A CA 16
ATOM 28006 C C . SER A 1 21 ? 8.145 0.484 15.984 1.00 0.00 21 SER A C 16
ATOM 28007 O O . SER A 1 21 ? 7.590 0.387 17.075 1.00 0.00 21 SER A O 16
ATOM 28015 N N . ALA A 1 22 ? 9.227 1.244 15.793 1.00 0.00 22 ALA A N 16
ATOM 28016 C CA . ALA A 1 22 ? 9.810 2.094 16.822 1.00 0.00 22 ALA A CA 16
ATOM 28017 C C . ALA A 1 22 ? 9.030 3.400 16.901 1.00 0.00 22 ALA A C 16
ATOM 28018 O O . ALA A 1 22 ? 8.669 3.821 17.993 1.00 0.00 22 ALA A O 16
ATOM 28025 N N . ALA A 1 23 ? 8.750 4.030 15.757 1.00 0.00 23 ALA A N 16
ATOM 28026 C CA . ALA A 1 23 ? 8.032 5.294 15.686 1.00 0.00 23 ALA A CA 16
ATOM 28027 C C . ALA A 1 23 ? 6.808 5.300 16.602 1.00 0.00 23 ALA A C 16
ATOM 28028 O O . ALA A 1 23 ? 6.634 6.216 17.401 1.00 0.00 23 ALA A O 16
ATOM 28035 N N . MET A 1 24 ? 5.988 4.249 16.497 1.00 0.00 24 MET A N 16
ATOM 28036 C CA . MET A 1 24 ? 4.781 4.044 17.284 1.00 0.00 24 MET A CA 16
ATOM 28037 C C . MET A 1 24 ? 5.009 4.284 18.777 1.00 0.00 24 MET A C 16
ATOM 28038 O O . MET A 1 24 ? 4.120 4.795 19.456 1.00 0.00 24 MET A O 16
ATOM 28052 N N . ILE A 1 25 ? 6.178 3.894 19.292 1.00 0.00 25 ILE A N 16
ATOM 28053 C CA . ILE A 1 25 ? 6.509 4.036 20.701 1.00 0.00 25 ILE A CA 16
ATOM 28054 C C . ILE A 1 25 ? 6.384 5.506 21.116 1.00 0.00 25 ILE A C 16
ATOM 28055 O O . ILE A 1 25 ? 5.980 5.780 22.242 1.00 0.00 25 ILE A O 16
ATOM 28071 N N . SER A 1 26 ? 6.679 6.448 20.213 1.00 0.00 26 SER A N 16
ATOM 28072 C CA . SER A 1 26 ? 6.389 7.861 20.406 1.00 0.00 26 SER A CA 16
ATOM 28073 C C . SER A 1 26 ? 5.024 8.152 19.766 1.00 0.00 26 SER A C 16
ATOM 28074 O O . SER A 1 26 ? 4.972 8.411 18.564 1.00 0.00 26 SER A O 16
ATOM 28082 N N . PRO A 1 27 ? 3.908 8.123 20.518 1.00 0.00 27 PRO A N 16
ATOM 28083 C CA . PRO A 1 27 ? 2.564 8.212 19.952 1.00 0.00 27 PRO A CA 16
ATOM 28084 C C . PRO A 1 27 ? 2.363 9.444 19.064 1.00 0.00 27 PRO A C 16
ATOM 28085 O O . PRO A 1 27 ? 1.586 9.395 18.117 1.00 0.00 27 PRO A O 16
ATOM 28096 N N . THR A 1 28 ? 3.080 10.532 19.343 1.00 0.00 28 THR A N 16
ATOM 28097 C CA . THR A 1 28 ? 3.169 11.712 18.500 1.00 0.00 28 THR A CA 16
ATOM 28098 C C . THR A 1 28 ? 3.413 11.350 17.031 1.00 0.00 28 THR A C 16
ATOM 28099 O O . THR A 1 28 ? 2.701 11.827 16.150 1.00 0.00 28 THR A O 16
ATOM 28110 N N . LEU A 1 29 ? 4.415 10.511 16.758 1.00 0.00 29 LEU A N 16
ATOM 28111 C CA . LEU A 1 29 ? 4.780 10.128 15.397 1.00 0.00 29 LEU A CA 16
ATOM 28112 C C . LEU A 1 29 ? 3.580 9.475 14.711 1.00 0.00 29 LEU A C 16
ATOM 28113 O O . LEU A 1 29 ? 3.204 9.863 13.604 1.00 0.00 29 LEU A O 16
ATOM 28129 N N . LYS A 1 30 ? 2.970 8.495 15.387 1.00 0.00 30 LYS A N 16
ATOM 28130 C CA . LYS A 1 30 ? 1.814 7.782 14.865 1.00 0.00 30 LYS A CA 16
ATOM 28131 C C . LYS A 1 30 ? 0.662 8.762 14.620 1.00 0.00 30 LYS A C 16
ATOM 28132 O O . LYS A 1 30 ? 0.062 8.773 13.547 1.00 0.00 30 LYS A O 16
ATOM 28151 N N . ALA A 1 31 ? 0.355 9.592 15.617 1.00 0.00 31 ALA A N 16
ATOM 28152 C CA . ALA A 1 31 ? -0.692 10.594 15.522 1.00 0.00 31 ALA A CA 16
ATOM 28153 C C . ALA A 1 31 ? -0.485 11.461 14.282 1.00 0.00 31 ALA A C 16
ATOM 28154 O O . ALA A 1 31 ? -1.409 11.638 13.495 1.00 0.00 31 ALA A O 16
ATOM 28161 N N . MET A 1 32 ? 0.727 11.980 14.083 1.00 0.00 32 MET A N 16
ATOM 28162 C CA . MET A 1 32 ? 1.036 12.838 12.949 1.00 0.00 32 MET A CA 16
ATOM 28163 C C . MET A 1 32 ? 0.857 12.114 11.605 1.00 0.00 32 MET A C 16
ATOM 28164 O O . MET A 1 32 ? 0.200 12.645 10.708 1.00 0.00 32 MET A O 16
ATOM 28178 N N . ILE A 1 33 ? 1.427 10.914 11.443 1.00 0.00 33 ILE A N 16
ATOM 28179 C CA . ILE A 1 33 ? 1.305 10.177 10.177 1.00 0.00 33 ILE A CA 16
ATOM 28180 C C . ILE A 1 33 ? -0.116 9.689 9.905 1.00 0.00 33 ILE A C 16
ATOM 28181 O O . ILE A 1 33 ? -0.479 9.482 8.749 1.00 0.00 33 ILE A O 16
ATOM 28197 N N . GLU A 1 34 ? -0.902 9.466 10.956 1.00 0.00 34 GLU A N 16
ATOM 28198 C CA . GLU A 1 34 ? -2.226 8.862 10.860 1.00 0.00 34 GLU A CA 16
ATOM 28199 C C . GLU A 1 34 ? -3.328 9.922 10.774 1.00 0.00 34 GLU A C 16
ATOM 28200 O O . GLU A 1 34 ? -4.319 9.725 10.077 1.00 0.00 34 GLU A O 16
ATOM 28212 N N . GLY A 1 35 ? -3.171 11.028 11.503 1.00 0.00 35 GLY A N 16
ATOM 28213 C CA . GLY A 1 35 ? -4.209 12.036 11.693 1.00 0.00 35 GLY A CA 16
ATOM 28214 C C . GLY A 1 35 ? -4.161 13.080 10.577 1.00 0.00 35 GLY A C 16
ATOM 28215 O O . GLY A 1 35 ? -4.835 12.914 9.557 1.00 0.00 35 GLY A O 16
ATOM 28219 N N . PRO A 1 36 ? -3.354 14.146 10.708 1.00 0.00 36 PRO A N 16
ATOM 28220 C CA . PRO A 1 36 ? -3.107 15.105 9.637 1.00 0.00 36 PRO A CA 16
ATOM 28221 C C . PRO A 1 36 ? -2.165 14.486 8.592 1.00 0.00 36 PRO A C 16
ATOM 28222 O O . PRO A 1 36 ? -1.154 15.069 8.202 1.00 0.00 36 PRO A O 16
ATOM 28233 N N . PHE A 1 37 ? -2.506 13.291 8.105 1.00 0.00 37 PHE A N 16
ATOM 28234 C CA . PHE A 1 37 ? -1.642 12.505 7.243 1.00 0.00 37 PHE A CA 16
ATOM 28235 C C . PHE A 1 37 ? -1.476 13.164 5.886 1.00 0.00 37 PHE A C 16
ATOM 28236 O O . PHE A 1 37 ? -0.424 13.079 5.260 1.00 0.00 37 PHE A O 16
ATOM 28253 N N . ARG A 1 38 ? -2.520 13.881 5.477 1.00 0.00 38 ARG A N 16
ATOM 28254 C CA . ARG A 1 38 ? -2.542 14.770 4.330 1.00 0.00 38 ARG A CA 16
ATOM 28255 C C . ARG A 1 38 ? -1.380 15.772 4.386 1.00 0.00 38 ARG A C 16
ATOM 28256 O O . ARG A 1 38 ? -1.074 16.388 3.370 1.00 0.00 38 ARG A O 16
ATOM 28277 N N . GLU A 1 39 ? -0.754 15.957 5.560 1.00 0.00 39 GLU A N 16
ATOM 28278 C CA . GLU A 1 39 ? 0.365 16.860 5.746 1.00 0.00 39 GLU A CA 16
ATOM 28279 C C . GLU A 1 39 ? 1.608 16.074 6.168 1.00 0.00 39 GLU A C 16
ATOM 28280 O O . GLU A 1 39 ? 2.616 16.085 5.460 1.00 0.00 39 GLU A O 16
ATOM 28292 N N . SER A 1 40 ? 1.560 15.403 7.322 1.00 0.00 40 SER A N 16
ATOM 28293 C CA . SER A 1 40 ? 2.730 14.807 7.955 1.00 0.00 40 SER A CA 16
ATOM 28294 C C . SER A 1 40 ? 2.844 13.313 7.661 1.00 0.00 40 SER A C 16
ATOM 28295 O O . SER A 1 40 ? 3.002 12.519 8.583 1.00 0.00 40 SER A O 16
ATOM 28303 N N . LYS A 1 41 ? 2.801 12.916 6.385 1.00 0.00 41 LYS A N 16
ATOM 28304 C CA . LYS A 1 41 ? 2.917 11.515 5.992 1.00 0.00 41 LYS A CA 16
ATOM 28305 C C . LYS A 1 41 ? 4.342 11.004 6.251 1.00 0.00 41 LYS A C 16
ATOM 28306 O O . LYS A 1 41 ? 5.145 10.854 5.332 1.00 0.00 41 LYS A O 16
ATOM 28325 N N . GLY A 1 42 ? 4.672 10.729 7.511 1.00 0.00 42 GLY A N 16
ATOM 28326 C CA . GLY A 1 42 ? 5.983 10.254 7.915 1.00 0.00 42 GLY A CA 16
ATOM 28327 C C . GLY A 1 42 ? 6.897 11.409 8.310 1.00 0.00 42 GLY A C 16
ATOM 28328 O O . GLY A 1 42 ? 7.714 11.258 9.207 1.00 0.00 42 GLY A O 16
ATOM 28332 N N . ARG A 1 43 ? 6.767 12.568 7.669 1.00 0.00 43 ARG A N 16
ATOM 28333 C CA . ARG A 1 43 ? 7.714 13.662 7.810 1.00 0.00 43 ARG A CA 16
ATOM 28334 C C . ARG A 1 43 ? 7.320 14.501 9.028 1.00 0.00 43 ARG A C 16
ATOM 28335 O O . ARG A 1 43 ? 6.403 15.315 8.949 1.00 0.00 43 ARG A O 16
ATOM 28356 N N . ILE A 1 44 ? 8.010 14.297 10.154 1.00 0.00 44 ILE A N 16
ATOM 28357 C CA . ILE A 1 44 ? 7.797 15.039 11.389 1.00 0.00 44 ILE A CA 16
ATOM 28358 C C . ILE A 1 44 ? 8.865 16.140 11.469 1.00 0.00 44 ILE A C 16
ATOM 28359 O O . ILE A 1 44 ? 10.055 15.866 11.649 1.00 0.00 44 ILE A O 16
ATOM 28375 N N . GLU A 1 45 ? 8.426 17.392 11.327 1.00 0.00 45 GLU A N 16
ATOM 28376 C CA . GLU A 1 45 ? 9.276 18.554 11.138 1.00 0.00 45 GLU A CA 16
ATOM 28377 C C . GLU A 1 45 ? 9.727 19.183 12.458 1.00 0.00 45 GLU A C 16
ATOM 28378 O O . GLU A 1 45 ? 9.224 20.240 12.834 1.00 0.00 45 GLU A O 16
ATOM 28390 N N . LEU A 1 46 ? 10.750 18.634 13.122 1.00 0.00 46 LEU A N 16
ATOM 28391 C CA . LEU A 1 46 ? 11.355 19.323 14.259 1.00 0.00 46 LEU A CA 16
ATOM 28392 C C . LEU A 1 46 ? 12.462 20.218 13.692 1.00 0.00 46 LEU A C 16
ATOM 28393 O O . LEU A 1 46 ? 13.621 20.151 14.108 1.00 0.00 46 LEU A O 16
ATOM 28409 N N . LYS A 1 47 ? 12.077 21.110 12.770 1.00 0.00 47 LYS A N 16
ATOM 28410 C CA . LYS A 1 47 ? 12.974 22.016 12.063 1.00 0.00 47 LYS A CA 16
ATOM 28411 C C . LYS A 1 47 ? 13.356 23.156 13.006 1.00 0.00 47 LYS A C 16
ATOM 28412 O O . LYS A 1 47 ? 12.950 24.302 12.835 1.00 0.00 47 LYS A O 16
ATOM 28431 N N . GLN A 1 48 ? 14.125 22.791 14.030 1.00 0.00 48 GLN A N 16
ATOM 28432 C CA . GLN A 1 48 ? 14.469 23.596 15.189 1.00 0.00 48 GLN A CA 16
ATOM 28433 C C . GLN A 1 48 ? 15.432 22.782 16.053 1.00 0.00 48 GLN A C 16
ATOM 28434 O O . GLN A 1 48 ? 16.485 23.278 16.444 1.00 0.00 48 GLN A O 16
ATOM 28448 N N . PHE A 1 49 ? 15.070 21.529 16.349 1.00 0.00 49 PHE A N 16
ATOM 28449 C CA . PHE A 1 49 ? 15.906 20.669 17.173 1.00 0.00 49 PHE A CA 16
ATOM 28450 C C . PHE A 1 49 ? 17.149 20.266 16.386 1.00 0.00 49 PHE A C 16
ATOM 28451 O O . PHE A 1 49 ? 17.063 19.961 15.195 1.00 0.00 49 PHE A O 16
ATOM 28468 N N . ASP A 1 50 ? 18.301 20.284 17.060 1.00 0.00 50 ASP A N 16
ATOM 28469 C CA . ASP A 1 50 ? 19.599 20.043 16.454 1.00 0.00 50 ASP A CA 16
ATOM 28470 C C . ASP A 1 50 ? 19.782 18.555 16.153 1.00 0.00 50 ASP A C 16
ATOM 28471 O O . ASP A 1 50 ? 19.494 17.706 16.995 1.00 0.00 50 ASP A O 16
ATOM 28480 N N . SER A 1 51 ? 20.289 18.237 14.962 1.00 0.00 51 SER A N 16
ATOM 28481 C CA . SER A 1 51 ? 20.506 16.877 14.498 1.00 0.00 51 SER A CA 16
ATOM 28482 C C . SER A 1 51 ? 21.269 16.036 15.510 1.00 0.00 51 SER A C 16
ATOM 28483 O O . SER A 1 51 ? 20.869 14.914 15.800 1.00 0.00 51 SER A O 16
ATOM 28491 N N . HIS A 1 52 ? 22.336 16.593 16.086 1.00 0.00 52 HIS A N 16
ATOM 28492 C CA . HIS A 1 52 ? 23.130 15.905 17.095 1.00 0.00 52 HIS A CA 16
ATOM 28493 C C . HIS A 1 52 ? 22.263 15.457 18.278 1.00 0.00 52 HIS A C 16
ATOM 28494 O O . HIS A 1 52 ? 22.512 14.412 18.870 1.00 0.00 52 HIS A O 16
ATOM 28508 N N . ILE A 1 53 ? 21.247 16.250 18.631 1.00 0.00 53 ILE A N 16
ATOM 28509 C CA . ILE A 1 53 ? 20.329 15.928 19.710 1.00 0.00 53 ILE A CA 16
ATOM 28510 C C . ILE A 1 53 ? 19.329 14.893 19.197 1.00 0.00 53 ILE A C 16
ATOM 28511 O O . ILE A 1 53 ? 19.180 13.827 19.794 1.00 0.00 53 ILE A O 16
ATOM 28527 N N . LEU A 1 54 ? 18.659 15.196 18.080 1.00 0.00 54 LEU A N 16
ATOM 28528 C CA . LEU A 1 54 ? 17.651 14.318 17.493 1.00 0.00 54 LEU A CA 16
ATOM 28529 C C . LEU A 1 54 ? 18.209 12.897 17.336 1.00 0.00 54 LEU A C 16
ATOM 28530 O O . LEU A 1 54 ? 17.514 11.928 17.639 1.00 0.00 54 LEU A O 16
ATOM 28546 N N . GLU A 1 55 ? 19.490 12.790 16.955 1.00 0.00 55 GLU A N 16
ATOM 28547 C CA . GLU A 1 55 ? 20.278 11.564 16.929 1.00 0.00 55 GLU A CA 16
ATOM 28548 C C . GLU A 1 55 ? 20.003 10.676 18.147 1.00 0.00 55 GLU A C 16
ATOM 28549 O O . GLU A 1 55 ? 19.679 9.499 17.994 1.00 0.00 55 GLU A O 16
ATOM 28561 N N . LYS A 1 56 ? 20.159 11.213 19.364 1.00 0.00 56 LYS A N 16
ATOM 28562 C CA . LYS A 1 56 ? 20.061 10.394 20.557 1.00 0.00 56 LYS A CA 16
ATOM 28563 C C . LYS A 1 56 ? 18.633 9.863 20.669 1.00 0.00 56 LYS A C 16
ATOM 28564 O O . LYS A 1 56 ? 18.440 8.678 20.922 1.00 0.00 56 LYS A O 16
ATOM 28583 N N . ALA A 1 57 ? 17.637 10.723 20.441 1.00 0.00 57 ALA A N 16
ATOM 28584 C CA . ALA A 1 57 ? 16.239 10.325 20.506 1.00 0.00 57 ALA A CA 16
ATOM 28585 C C . ALA A 1 57 ? 15.932 9.208 19.503 1.00 0.00 57 ALA A C 16
ATOM 28586 O O . ALA A 1 57 ? 15.398 8.167 19.882 1.00 0.00 57 ALA A O 16
ATOM 28593 N N . VAL A 1 58 ? 16.255 9.419 18.224 1.00 0.00 58 VAL A N 16
ATOM 28594 C CA . VAL A 1 58 ? 15.907 8.449 17.190 1.00 0.00 58 VAL A CA 16
ATOM 28595 C C . VAL A 1 58 ? 16.621 7.122 17.445 1.00 0.00 58 VAL A C 16
ATOM 28596 O O . VAL A 1 58 ? 15.983 6.066 17.445 1.00 0.00 58 VAL A O 16
ATOM 28609 N N . GLU A 1 59 ? 17.935 7.175 17.707 1.00 0.00 59 GLU A N 16
ATOM 28610 C CA . GLU A 1 59 ? 18.705 5.977 18.005 1.00 0.00 59 GLU A CA 16
ATOM 28611 C C . GLU A 1 59 ? 18.115 5.258 19.216 1.00 0.00 59 GLU A C 16
ATOM 28612 O O . GLU A 1 59 ? 17.928 4.040 19.163 1.00 0.00 59 GLU A O 16
ATOM 28624 N N . TYR A 1 60 ? 17.813 6.008 20.281 1.00 0.00 60 TYR A N 16
ATOM 28625 C CA . TYR A 1 60 ? 17.191 5.466 21.478 1.00 0.00 60 TYR A CA 16
ATOM 28626 C C . TYR A 1 60 ? 15.898 4.739 21.132 1.00 0.00 60 TYR A C 16
ATOM 28627 O O . TYR A 1 60 ? 15.734 3.590 21.522 1.00 0.00 60 TYR A O 16
ATOM 28645 N N . LEU A 1 61 ? 14.972 5.391 20.423 1.00 0.00 61 LEU A N 16
ATOM 28646 C CA . LEU A 1 61 ? 13.681 4.789 20.106 1.00 0.00 61 LEU A CA 16
ATOM 28647 C C . LEU A 1 61 ? 13.893 3.463 19.363 1.00 0.00 61 LEU A C 16
ATOM 28648 O O . LEU A 1 61 ? 13.335 2.430 19.738 1.00 0.00 61 LEU A O 16
ATOM 28664 N N . ASN A 1 62 ? 14.757 3.490 18.344 1.00 0.00 62 ASN A N 16
ATOM 28665 C CA . ASN A 1 62 ? 15.203 2.300 17.623 1.00 0.00 62 ASN A CA 16
ATOM 28666 C C . ASN A 1 62 ? 15.705 1.205 18.579 1.00 0.00 62 ASN A C 16
ATOM 28667 O O . ASN A 1 62 ? 15.206 0.078 18.543 1.00 0.00 62 ASN A O 16
ATOM 28678 N N . TYR A 1 63 ? 16.692 1.500 19.431 1.00 0.00 63 TYR A N 16
ATOM 28679 C CA . TYR A 1 63 ? 17.281 0.448 20.249 1.00 0.00 63 TYR A CA 16
ATOM 28680 C C . TYR A 1 63 ? 16.348 0.022 21.379 1.00 0.00 63 TYR A C 16
ATOM 28681 O O . TYR A 1 63 ? 16.430 -1.112 21.830 1.00 0.00 63 TYR A O 16
ATOM 28699 N N . ASN A 1 64 ? 15.445 0.897 21.826 1.00 0.00 64 ASN A N 16
ATOM 28700 C CA . ASN A 1 64 ? 14.401 0.549 22.777 1.00 0.00 64 ASN A CA 16
ATOM 28701 C C . ASN A 1 64 ? 13.475 -0.490 22.155 1.00 0.00 64 ASN A C 16
ATOM 28702 O O . ASN A 1 64 ? 13.278 -1.559 22.732 1.00 0.00 64 ASN A O 16
ATOM 28713 N N . LEU A 1 65 ? 12.945 -0.190 20.965 1.00 0.00 65 LEU A N 16
ATOM 28714 C CA . LEU A 1 65 ? 12.149 -1.131 20.188 1.00 0.00 65 LEU A CA 16
ATOM 28715 C C . LEU A 1 65 ? 12.875 -2.476 20.104 1.00 0.00 65 LEU A C 16
ATOM 28716 O O . LEU A 1 65 ? 12.329 -3.500 20.524 1.00 0.00 65 LEU A O 16
ATOM 28732 N N . LYS A 1 66 ? 14.118 -2.471 19.607 1.00 0.00 66 LYS A N 16
ATOM 28733 C CA . LYS A 1 66 ? 14.894 -3.697 19.494 1.00 0.00 66 LYS A CA 16
ATOM 28734 C C . LYS A 1 66 ? 15.009 -4.398 20.850 1.00 0.00 66 LYS A C 16
ATOM 28735 O O . LYS A 1 66 ? 14.539 -5.522 20.998 1.00 0.00 66 LYS A O 16
ATOM 28754 N N . TYR A 1 67 ? 15.607 -3.745 21.850 1.00 0.00 67 TYR A N 16
ATOM 28755 C CA . TYR A 1 67 ? 15.876 -4.372 23.136 1.00 0.00 67 TYR A CA 16
ATOM 28756 C C . TYR A 1 67 ? 14.604 -4.914 23.788 1.00 0.00 67 TYR A C 16
ATOM 28757 O O . TYR A 1 67 ? 14.646 -5.930 24.473 1.00 0.00 67 TYR A O 16
ATOM 28775 N N . SER A 1 68 ? 13.469 -4.249 23.576 1.00 0.00 68 SER A N 16
ATOM 28776 C CA . SER A 1 68 ? 12.203 -4.680 24.147 1.00 0.00 68 SER A CA 16
ATOM 28777 C C . SER A 1 68 ? 11.841 -6.049 23.582 1.00 0.00 68 SER A C 16
ATOM 28778 O O . SER A 1 68 ? 11.658 -7.006 24.338 1.00 0.00 68 SER A O 16
ATOM 28786 N N . GLY A 1 69 ? 11.785 -6.140 22.248 1.00 0.00 69 GLY A N 16
ATOM 28787 C CA . GLY A 1 69 ? 11.560 -7.396 21.552 1.00 0.00 69 GLY A CA 16
ATOM 28788 C C . GLY A 1 69 ? 12.589 -8.441 21.983 1.00 0.00 69 GLY A C 16
ATOM 28789 O O . GLY A 1 69 ? 12.245 -9.585 22.277 1.00 0.00 69 GLY A O 16
ATOM 28793 N N . VAL A 1 70 ? 13.858 -8.033 22.049 1.00 0.00 70 VAL A N 16
ATOM 28794 C CA . VAL A 1 70 ? 14.973 -8.858 22.485 1.00 0.00 70 VAL A CA 16
ATOM 28795 C C . VAL A 1 70 ? 14.944 -9.001 24.013 1.00 0.00 70 VAL A C 16
ATOM 28796 O O . VAL A 1 70 ? 15.852 -8.572 24.725 1.00 0.00 70 VAL A O 16
ATOM 28809 N N . SER A 1 71 ? 13.888 -9.647 24.512 1.00 0.00 71 SER A N 16
ATOM 28810 C CA . SER A 1 71 ? 13.763 -10.074 25.897 1.00 0.00 71 SER A CA 16
ATOM 28811 C C . SER A 1 71 ? 14.043 -8.934 26.877 1.00 0.00 71 SER A C 16
ATOM 28812 O O . SER A 1 71 ? 14.882 -9.086 27.762 1.00 0.00 71 SER A O 16
ATOM 28820 N N . GLU A 1 72 ? 13.343 -7.803 26.721 1.00 0.00 72 GLU A N 16
ATOM 28821 C CA . GLU A 1 72 ? 13.437 -6.650 27.614 1.00 0.00 72 GLU A CA 16
ATOM 28822 C C . GLU A 1 72 ? 14.892 -6.334 27.993 1.00 0.00 72 GLU A C 16
ATOM 28823 O O . GLU A 1 72 ? 15.232 -6.160 29.161 1.00 0.00 72 GLU A O 16
ATOM 28835 N N . ASP A 1 73 ? 15.750 -6.266 26.976 1.00 0.00 73 ASP A N 16
ATOM 28836 C CA . ASP A 1 73 ? 17.151 -5.886 27.071 1.00 0.00 73 ASP A CA 16
ATOM 28837 C C . ASP A 1 73 ? 18.010 -6.878 27.854 1.00 0.00 73 ASP A C 16
ATOM 28838 O O . ASP A 1 73 ? 19.110 -6.528 28.278 1.00 0.00 73 ASP A O 16
ATOM 28847 N N . ASP A 1 74 ? 17.585 -8.138 27.985 1.00 0.00 74 ASP A N 16
ATOM 28848 C CA . ASP A 1 74 ? 18.420 -9.170 28.596 1.00 0.00 74 ASP A CA 16
ATOM 28849 C C . ASP A 1 74 ? 19.495 -9.647 27.608 1.00 0.00 74 ASP A C 16
ATOM 28850 O O . ASP A 1 74 ? 19.644 -10.849 27.406 1.00 0.00 74 ASP A O 16
ATOM 28859 N N . ASP A 1 75 ? 20.242 -8.717 26.995 1.00 0.00 75 ASP A N 16
ATOM 28860 C CA . ASP A 1 75 ? 21.319 -8.989 26.046 1.00 0.00 75 ASP A CA 16
ATOM 28861 C C . ASP A 1 75 ? 21.957 -7.686 25.552 1.00 0.00 75 ASP A C 16
ATOM 28862 O O . ASP A 1 75 ? 23.025 -7.292 26.016 1.00 0.00 75 ASP A O 16
ATOM 28871 N N . GLU A 1 76 ? 21.305 -7.021 24.596 1.00 0.00 76 GLU A N 16
ATOM 28872 C CA . GLU A 1 76 ? 21.857 -5.897 23.847 1.00 0.00 76 GLU A CA 16
ATOM 28873 C C . GLU A 1 76 ? 21.837 -4.579 24.629 1.00 0.00 76 GLU A C 16
ATOM 28874 O O . GLU A 1 76 ? 21.306 -3.576 24.153 1.00 0.00 76 GLU A O 16
ATOM 28886 N N . ILE A 1 77 ? 22.446 -4.564 25.814 1.00 0.00 77 ILE A N 16
ATOM 28887 C CA . ILE A 1 77 ? 22.480 -3.378 26.658 1.00 0.00 77 ILE A CA 16
ATOM 28888 C C . ILE A 1 77 ? 23.159 -2.227 25.893 1.00 0.00 77 ILE A C 16
ATOM 28889 O O . ILE A 1 77 ? 24.312 -2.364 25.481 1.00 0.00 77 ILE A O 16
ATOM 28905 N N . PRO A 1 78 ? 22.458 -1.106 25.651 1.00 0.00 78 PRO A N 16
ATOM 28906 C CA . PRO A 1 78 ? 22.953 -0.052 24.785 1.00 0.00 78 PRO A CA 16
ATOM 28907 C C . PRO A 1 78 ? 24.013 0.784 25.505 1.00 0.00 78 PRO A C 16
ATOM 28908 O O . PRO A 1 78 ? 23.689 1.707 26.254 1.00 0.00 78 PRO A O 16
ATOM 28919 N N . GLU A 1 79 ? 25.287 0.478 25.245 1.00 0.00 79 GLU A N 16
ATOM 28920 C CA . GLU A 1 79 ? 26.430 1.264 25.693 1.00 0.00 79 GLU A CA 16
ATOM 28921 C C . GLU A 1 79 ? 26.420 2.637 25.001 1.00 0.00 79 GLU A C 16
ATOM 28922 O O . GLU A 1 79 ? 27.160 2.872 24.049 1.00 0.00 79 GLU A O 16
ATOM 28934 N N . PHE A 1 80 ? 25.532 3.513 25.470 1.00 0.00 80 PHE A N 16
ATOM 28935 C CA . PHE A 1 80 ? 25.215 4.817 24.911 1.00 0.00 80 PHE A CA 16
ATOM 28936 C C . PHE A 1 80 ? 25.451 5.888 25.973 1.00 0.00 80 PHE A C 16
ATOM 28937 O O . PHE A 1 80 ? 25.296 5.622 27.164 1.00 0.00 80 PHE A O 16
ATOM 28954 N N . GLU A 1 81 ? 25.806 7.101 25.539 1.00 0.00 81 GLU A N 16
ATOM 28955 C CA . GLU A 1 81 ? 26.053 8.243 26.403 1.00 0.00 81 GLU A CA 16
ATOM 28956 C C . GLU A 1 81 ? 25.237 9.432 25.906 1.00 0.00 81 GLU A C 16
ATOM 28957 O O . GLU A 1 81 ? 24.901 9.512 24.724 1.00 0.00 81 GLU A O 16
ATOM 28969 N N . ILE A 1 82 ? 24.980 10.381 26.809 1.00 0.00 82 ILE A N 16
ATOM 28970 C CA . ILE A 1 82 ? 24.408 11.683 26.509 1.00 0.00 82 ILE A CA 16
ATOM 28971 C C . ILE A 1 82 ? 25.449 12.710 26.977 1.00 0.00 82 ILE A C 16
ATOM 28972 O O . ILE A 1 82 ? 25.585 12.893 28.186 1.00 0.00 82 ILE A O 16
ATOM 28988 N N . PRO A 1 83 ? 26.225 13.332 26.070 1.00 0.00 83 PRO A N 16
ATOM 28989 C CA . PRO A 1 83 ? 27.268 14.292 26.425 1.00 0.00 83 PRO A CA 16
ATOM 28990 C C . PRO A 1 83 ? 26.770 15.533 27.187 1.00 0.00 83 PRO A C 16
ATOM 28991 O O . PRO A 1 83 ? 26.627 16.617 26.624 1.00 0.00 83 PRO A O 16
ATOM 29002 N N . THR A 1 84 ? 26.539 15.360 28.489 1.00 0.00 84 THR A N 16
ATOM 29003 C CA . THR A 1 84 ? 26.270 16.385 29.488 1.00 0.00 84 THR A CA 16
ATOM 29004 C C . THR A 1 84 ? 25.274 17.449 29.003 1.00 0.00 84 THR A C 16
ATOM 29005 O O . THR A 1 84 ? 24.067 17.250 29.134 1.00 0.00 84 THR A O 16
ATOM 29016 N N . GLU A 1 85 ? 25.755 18.561 28.435 1.00 0.00 85 GLU A N 16
ATOM 29017 C CA . GLU A 1 85 ? 24.925 19.669 27.981 1.00 0.00 85 GLU A CA 16
ATOM 29018 C C . GLU A 1 85 ? 23.844 19.197 27.005 1.00 0.00 85 GLU A C 16
ATOM 29019 O O . GLU A 1 85 ? 22.739 19.736 27.004 1.00 0.00 85 GLU A O 16
ATOM 29031 N N . MET A 1 86 ? 24.153 18.170 26.204 1.00 0.00 86 MET A N 16
ATOM 29032 C CA . MET A 1 86 ? 23.206 17.536 25.293 1.00 0.00 86 MET A CA 16
ATOM 29033 C C . MET A 1 86 ? 21.865 17.273 25.990 1.00 0.00 86 MET A C 16
ATOM 29034 O O . MET A 1 86 ? 20.803 17.482 25.404 1.00 0.00 86 MET A O 16
ATOM 29048 N N . SER A 1 87 ? 21.918 16.850 27.257 1.00 0.00 87 SER A N 16
ATOM 29049 C CA . SER A 1 87 ? 20.745 16.552 28.063 1.00 0.00 87 SER A CA 16
ATOM 29050 C C . SER A 1 87 ? 19.744 17.705 28.086 1.00 0.00 87 SER A C 16
ATOM 29051 O O . SER A 1 87 ? 18.543 17.461 28.111 1.00 0.00 87 SER A O 16
ATOM 29059 N N . LEU A 1 88 ? 20.213 18.956 28.081 1.00 0.00 88 LEU A N 16
ATOM 29060 C CA . LEU A 1 88 ? 19.322 20.107 28.155 1.00 0.00 88 LEU A CA 16
ATOM 29061 C C . LEU A 1 88 ? 18.301 20.043 27.019 1.00 0.00 88 LEU A C 16
ATOM 29062 O O . LEU A 1 88 ? 17.096 19.969 27.254 1.00 0.00 88 LEU A O 16
ATOM 29078 N N . GLU A 1 89 ? 18.781 20.043 25.775 1.00 0.00 89 GLU A N 16
ATOM 29079 C CA . GLU A 1 89 ? 17.892 20.014 24.626 1.00 0.00 89 GLU A CA 16
ATOM 29080 C C . GLU A 1 89 ? 17.273 18.622 24.466 1.00 0.00 89 GLU A C 16
ATOM 29081 O O . GLU A 1 89 ? 16.091 18.504 24.142 1.00 0.00 89 GLU A O 16
ATOM 29093 N N . LEU A 1 90 ? 18.056 17.561 24.698 1.00 0.00 90 LEU A N 16
ATOM 29094 C CA . LEU A 1 90 ? 17.548 16.200 24.575 1.00 0.00 90 LEU A CA 16
ATOM 29095 C C . LEU A 1 90 ? 16.365 15.973 25.516 1.00 0.00 90 LEU A C 16
ATOM 29096 O O . LEU A 1 90 ? 15.463 15.214 25.176 1.00 0.00 90 LEU A O 16
ATOM 29112 N N . LEU A 1 91 ? 16.328 16.648 26.669 1.00 0.00 91 LEU A N 16
ATOM 29113 C CA . LEU A 1 91 ? 15.198 16.549 27.582 1.00 0.00 91 LEU A CA 16
ATOM 29114 C C . LEU A 1 91 ? 13.947 17.103 26.903 1.00 0.00 91 LEU A C 16
ATOM 29115 O O . LEU A 1 91 ? 12.919 16.428 26.843 1.00 0.00 91 LEU A O 16
ATOM 29131 N N . LEU A 1 92 ? 14.040 18.327 26.371 1.00 0.00 92 LEU A N 16
ATOM 29132 C CA . LEU A 1 92 ? 12.934 18.940 25.645 1.00 0.00 92 LEU A CA 16
ATOM 29133 C C . LEU A 1 92 ? 12.487 18.021 24.504 1.00 0.00 92 LEU A C 16
ATOM 29134 O O . LEU A 1 92 ? 11.296 17.751 24.363 1.00 0.00 92 LEU A O 16
ATOM 29150 N N . ALA A 1 93 ? 13.436 17.523 23.707 1.00 0.00 93 ALA A N 16
ATOM 29151 C CA . ALA A 1 93 ? 13.132 16.615 22.606 1.00 0.00 93 ALA A CA 16
ATOM 29152 C C . ALA A 1 93 ? 12.382 15.380 23.115 1.00 0.00 93 ALA A C 16
ATOM 29153 O O . ALA A 1 93 ? 11.305 15.050 22.625 1.00 0.00 93 ALA A O 16
ATOM 29160 N N . ALA A 1 94 ? 12.961 14.695 24.102 1.00 0.00 94 ALA A N 16
ATOM 29161 C CA . ALA A 1 94 ? 12.425 13.473 24.676 1.00 0.00 94 ALA A CA 16
ATOM 29162 C C . ALA A 1 94 ? 11.011 13.698 25.203 1.00 0.00 94 ALA A C 16
ATOM 29163 O O . ALA A 1 94 ? 10.140 12.867 24.974 1.00 0.00 94 ALA A O 16
ATOM 29170 N N . ASP A 1 95 ? 10.769 14.814 25.895 1.00 0.00 95 ASP A N 16
ATOM 29171 C CA . ASP A 1 95 ? 9.433 15.164 26.360 1.00 0.00 95 ASP A CA 16
ATOM 29172 C C . ASP A 1 95 ? 8.485 15.432 25.191 1.00 0.00 95 ASP A C 16
ATOM 29173 O O . ASP A 1 95 ? 7.381 14.895 25.162 1.00 0.00 95 ASP A O 16
ATOM 29182 N N . TYR A 1 96 ? 8.907 16.266 24.238 1.00 0.00 96 TYR A N 16
ATOM 29183 C CA . TYR A 1 96 ? 8.103 16.629 23.079 1.00 0.00 96 TYR A CA 16
ATOM 29184 C C . TYR A 1 96 ? 7.640 15.377 22.328 1.00 0.00 96 TYR A C 16
ATOM 29185 O O . TYR A 1 96 ? 6.461 15.232 22.018 1.00 0.00 96 TYR A O 16
ATOM 29203 N N . LEU A 1 97 ? 8.578 14.476 22.027 1.00 0.00 97 LEU A N 16
ATOM 29204 C CA . LEU A 1 97 ? 8.283 13.220 21.355 1.00 0.00 97 LEU A CA 16
ATOM 29205 C C . LEU A 1 97 ? 7.474 12.306 22.279 1.00 0.00 97 LEU A C 16
ATOM 29206 O O . LEU A 1 97 ? 6.425 11.792 21.894 1.00 0.00 97 LEU A O 16
ATOM 29222 N N . SER A 1 98 ? 7.978 12.111 23.499 1.00 0.00 98 SER A N 16
ATOM 29223 C CA . SER A 1 98 ? 7.466 11.190 24.499 1.00 0.00 98 SER A CA 16
ATOM 29224 C C . SER A 1 98 ? 7.530 9.737 24.018 1.00 0.00 98 SER A C 16
ATOM 29225 O O . SER A 1 98 ? 8.093 9.431 22.965 1.00 0.00 98 SER A O 16
ATOM 29233 N N . ILE A 1 99 ? 7.008 8.839 24.853 1.00 0.00 99 ILE A N 16
ATOM 29234 C CA . ILE A 1 99 ? 7.125 7.392 24.734 1.00 0.00 99 ILE A CA 16
ATOM 29235 C C . ILE A 1 99 ? 5.778 6.717 25.039 1.00 0.00 99 ILE A C 16
ATOM 29236 O O . ILE A 1 99 ? 5.786 5.492 25.292 1.00 0.00 99 ILE A O 16
ATOM 29253 N N . THR B 2 1 ? 11.309 6.131 29.344 1.00 0.00 157 THR B N 16
ATOM 29254 C CA . THR B 2 1 ? 12.661 5.872 29.877 1.00 0.00 157 THR B CA 16
ATOM 29255 C C . THR B 2 1 ? 13.586 7.060 29.603 1.00 0.00 157 THR B C 16
ATOM 29256 O O . THR B 2 1 ? 13.928 7.793 30.531 1.00 0.00 157 THR B O 16
ATOM 29269 N N . LEU B 2 2 ? 13.959 7.261 28.331 1.00 0.00 158 LEU B N 16
ATOM 29270 C CA . LEU B 2 2 ? 14.870 8.323 27.898 1.00 0.00 158 LEU B CA 16
ATOM 29271 C C . LEU B 2 2 ? 14.570 9.641 28.606 1.00 0.00 158 LEU B C 16
ATOM 29272 O O . LEU B 2 2 ? 15.468 10.238 29.187 1.00 0.00 158 LEU B O 16
ATOM 29288 N N . LYS B 2 3 ? 13.310 10.084 28.568 1.00 0.00 159 LYS B N 16
ATOM 29289 C CA . LYS B 2 3 ? 12.877 11.312 29.219 1.00 0.00 159 LYS B CA 16
ATOM 29290 C C . LYS B 2 3 ? 13.318 11.340 30.688 1.00 0.00 159 LYS B C 16
ATOM 29291 O O . LYS B 2 3 ? 13.878 12.330 31.153 1.00 0.00 159 LYS B O 16
ATOM 29310 N N . GLU B 2 4 ? 13.065 10.253 31.421 1.00 0.00 160 GLU B N 16
ATOM 29311 C CA . GLU B 2 4 ? 13.366 10.160 32.840 1.00 0.00 160 GLU B CA 16
ATOM 29312 C C . GLU B 2 4 ? 14.880 10.143 33.054 1.00 0.00 160 GLU B C 16
ATOM 29313 O O . GLU B 2 4 ? 15.400 10.896 33.876 1.00 0.00 160 GLU B O 16
ATOM 29325 N N . ARG B 2 5 ? 15.594 9.284 32.316 1.00 0.00 161 ARG B N 16
ATOM 29326 C CA . ARG B 2 5 ? 17.050 9.217 32.412 1.00 0.00 161 ARG B CA 16
ATOM 29327 C C . ARG B 2 5 ? 17.638 10.612 32.184 1.00 0.00 161 ARG B C 16
ATOM 29328 O O . ARG B 2 5 ? 18.380 11.139 33.011 1.00 0.00 161 ARG B O 16
ATOM 29349 N N . CYS B 2 6 ? 17.269 11.219 31.058 1.00 0.00 162 CYS B N 16
ATOM 29350 C CA . CYS B 2 6 ? 17.726 12.534 30.651 1.00 0.00 162 CYS B CA 16
ATOM 29351 C C . CYS B 2 6 ? 17.394 13.580 31.717 1.00 0.00 162 CYS B C 16
ATOM 29352 O O . CYS B 2 6 ? 18.268 14.340 32.130 1.00 0.00 162 CYS B O 16
ATOM 29360 N N . LEU B 2 7 ? 16.156 13.574 32.222 1.00 0.00 163 LEU B N 16
ATOM 29361 C CA . LEU B 2 7 ? 15.746 14.420 33.337 1.00 0.00 163 LEU B CA 16
ATOM 29362 C C . LEU B 2 7 ? 16.704 14.251 34.514 1.00 0.00 163 LEU B C 16
ATOM 29363 O O . LEU B 2 7 ? 17.205 15.243 35.036 1.00 0.00 163 LEU B O 16
ATOM 29379 N N . GLN B 2 8 ? 16.980 13.013 34.935 1.00 0.00 164 GLN B N 16
ATOM 29380 C CA . GLN B 2 8 ? 17.901 12.780 36.043 1.00 0.00 164 GLN B CA 16
ATOM 29381 C C . GLN B 2 8 ? 19.317 13.274 35.723 1.00 0.00 164 GLN B C 16
ATOM 29382 O O . GLN B 2 8 ? 19.990 13.817 36.601 1.00 0.00 164 GLN B O 16
ATOM 29396 N N . VAL B 2 9 ? 19.780 13.117 34.479 1.00 0.00 165 VAL B N 16
ATOM 29397 C CA . VAL B 2 9 ? 21.059 13.690 34.074 1.00 0.00 165 VAL B CA 16
ATOM 29398 C C . VAL B 2 9 ? 21.030 15.217 34.230 1.00 0.00 165 VAL B C 16
ATOM 29399 O O . VAL B 2 9 ? 21.935 15.776 34.842 1.00 0.00 165 VAL B O 16
ATOM 29412 N N . VAL B 2 10 ? 19.999 15.902 33.719 1.00 0.00 166 VAL B N 16
ATOM 29413 C CA . VAL B 2 10 ? 19.871 17.352 33.890 1.00 0.00 166 VAL B CA 16
ATOM 29414 C C . VAL B 2 10 ? 19.865 17.707 35.383 1.00 0.00 166 VAL B C 16
ATOM 29415 O O . VAL B 2 10 ? 20.589 18.603 35.822 1.00 0.00 166 VAL B O 16
ATOM 29428 N N . ARG B 2 11 ? 19.053 16.991 36.163 1.00 0.00 167 ARG B N 16
ATOM 29429 C CA . ARG B 2 11 ? 18.959 17.166 37.604 1.00 0.00 167 ARG B CA 16
ATOM 29430 C C . ARG B 2 11 ? 20.357 17.074 38.221 1.00 0.00 167 ARG B C 16
ATOM 29431 O O . ARG B 2 11 ? 20.745 17.941 38.993 1.00 0.00 167 ARG B O 16
ATOM 29452 N N . SER B 2 12 ? 21.141 16.068 37.830 1.00 0.00 168 SER B N 16
ATOM 29453 C CA . SER B 2 12 ? 22.522 15.918 38.275 1.00 0.00 168 SER B CA 16
ATOM 29454 C C . SER B 2 12 ? 23.410 17.070 37.805 1.00 0.00 168 SER B C 16
ATOM 29455 O O . SER B 2 12 ? 24.238 17.554 38.571 1.00 0.00 168 SER B O 16
ATOM 29463 N N . LEU B 2 13 ? 23.246 17.505 36.555 1.00 0.00 169 LEU B N 16
ATOM 29464 C CA . LEU B 2 13 ? 24.007 18.608 35.990 1.00 0.00 169 LEU B CA 16
ATOM 29465 C C . LEU B 2 13 ? 23.800 19.874 36.822 1.00 0.00 169 LEU B C 16
ATOM 29466 O O . LEU B 2 13 ? 24.773 20.547 37.152 1.00 0.00 169 LEU B O 16
ATOM 29482 N N . VAL B 2 14 ? 22.550 20.205 37.177 1.00 0.00 170 VAL B N 16
ATOM 29483 C CA . VAL B 2 14 ? 22.320 21.352 38.055 1.00 0.00 170 VAL B CA 16
ATOM 29484 C C . VAL B 2 14 ? 22.793 21.054 39.488 1.00 0.00 170 VAL B C 16
ATOM 29485 O O . VAL B 2 14 ? 23.508 21.869 40.064 1.00 0.00 170 VAL B O 16
ATOM 29498 N N . LYS B 2 15 ? 22.403 19.893 40.033 1.00 0.00 171 LYS B N 16
ATOM 29499 C CA . LYS B 2 15 ? 22.791 19.290 41.311 1.00 0.00 171 LYS B CA 16
ATOM 29500 C C . LYS B 2 15 ? 21.786 18.178 41.649 1.00 0.00 171 LYS B C 16
ATOM 29501 O O . LYS B 2 15 ? 22.191 16.993 41.633 1.00 0.00 171 LYS B O 16
ATOM 29521 N N . MET A 1 1 ? -0.196 -1.739 6.826 1.00 0.00 1 MET A N 17
ATOM 29522 C CA . MET A 1 1 ? 0.688 -0.625 7.218 1.00 0.00 1 MET A CA 17
ATOM 29523 C C . MET A 1 1 ? 0.720 0.446 6.126 1.00 0.00 1 MET A C 17
ATOM 29524 O O . MET A 1 1 ? 0.461 0.144 4.963 1.00 0.00 1 MET A O 17
ATOM 29540 N N . SER A 1 2 ? 1.021 1.693 6.498 1.00 0.00 2 SER A N 17
ATOM 29541 C CA . SER A 1 2 ? 1.137 2.795 5.556 1.00 0.00 2 SER A CA 17
ATOM 29542 C C . SER A 1 2 ? 2.567 2.842 5.024 1.00 0.00 2 SER A C 17
ATOM 29543 O O . SER A 1 2 ? 2.833 2.464 3.887 1.00 0.00 2 SER A O 17
ATOM 29551 N N . GLN A 1 3 ? 3.489 3.313 5.865 1.00 0.00 3 GLN A N 17
ATOM 29552 C CA . GLN A 1 3 ? 4.913 3.401 5.576 1.00 0.00 3 GLN A CA 17
ATOM 29553 C C . GLN A 1 3 ? 5.675 2.617 6.640 1.00 0.00 3 GLN A C 17
ATOM 29554 O O . GLN A 1 3 ? 5.439 2.811 7.831 1.00 0.00 3 GLN A O 17
ATOM 29568 N N . ASP A 1 4 ? 6.596 1.746 6.216 1.00 0.00 4 ASP A N 17
ATOM 29569 C CA . ASP A 1 4 ? 7.436 0.959 7.118 1.00 0.00 4 ASP A CA 17
ATOM 29570 C C . ASP A 1 4 ? 8.602 1.769 7.688 1.00 0.00 4 ASP A C 17
ATOM 29571 O O . ASP A 1 4 ? 9.299 1.296 8.584 1.00 0.00 4 ASP A O 17
ATOM 29580 N N . PHE A 1 5 ? 8.794 3.002 7.219 1.00 0.00 5 PHE A N 17
ATOM 29581 C CA . PHE A 1 5 ? 9.731 3.959 7.773 1.00 0.00 5 PHE A CA 17
ATOM 29582 C C . PHE A 1 5 ? 9.037 5.318 7.760 1.00 0.00 5 PHE A C 17
ATOM 29583 O O . PHE A 1 5 ? 8.251 5.595 6.854 1.00 0.00 5 PHE A O 17
ATOM 29600 N N . VAL A 1 6 ? 9.312 6.142 8.767 1.00 0.00 6 VAL A N 17
ATOM 29601 C CA . VAL A 1 6 ? 8.814 7.502 8.907 1.00 0.00 6 VAL A CA 17
ATOM 29602 C C . VAL A 1 6 ? 10.022 8.401 9.172 1.00 0.00 6 VAL A C 17
ATOM 29603 O O . VAL A 1 6 ? 11.126 7.884 9.308 1.00 0.00 6 VAL A O 17
ATOM 29616 N N . THR A 1 7 ? 9.834 9.721 9.263 1.00 0.00 7 THR A N 17
ATOM 29617 C CA . THR A 1 7 ? 10.941 10.668 9.278 1.00 0.00 7 THR A CA 17
ATOM 29618 C C . THR A 1 7 ? 10.782 11.769 10.327 1.00 0.00 7 THR A C 17
ATOM 29619 O O . THR A 1 7 ? 9.741 12.427 10.378 1.00 0.00 7 THR A O 17
ATOM 29630 N N . LEU A 1 8 ? 11.822 11.987 11.138 1.00 0.00 8 LEU A N 17
ATOM 29631 C CA . LEU A 1 8 ? 11.917 13.149 12.022 1.00 0.00 8 LEU A CA 17
ATOM 29632 C C . LEU A 1 8 ? 13.001 14.052 11.437 1.00 0.00 8 LEU A C 17
ATOM 29633 O O . LEU A 1 8 ? 14.080 13.565 11.095 1.00 0.00 8 LEU A O 17
ATOM 29649 N N . VAL A 1 9 ? 12.715 15.346 11.285 1.00 0.00 9 VAL A N 17
ATOM 29650 C CA . VAL A 1 9 ? 13.602 16.293 10.620 1.00 0.00 9 VAL A CA 17
ATOM 29651 C C . VAL A 1 9 ? 14.068 17.352 11.615 1.00 0.00 9 VAL A C 17
ATOM 29652 O O . VAL A 1 9 ? 13.269 17.830 12.422 1.00 0.00 9 VAL A O 17
ATOM 29665 N N . SER A 1 10 ? 15.364 17.680 11.564 1.00 0.00 10 SER A N 17
ATOM 29666 C CA . SER A 1 10 ? 16.062 18.546 12.506 1.00 0.00 10 SER A CA 17
ATOM 29667 C C . SER A 1 10 ? 16.666 19.763 11.805 1.00 0.00 10 SER A C 17
ATOM 29668 O O . SER A 1 10 ? 16.939 19.709 10.605 1.00 0.00 10 SER A O 17
ATOM 29676 N N . LYS A 1 11 ? 16.853 20.845 12.579 1.00 0.00 11 LYS A N 17
ATOM 29677 C CA . LYS A 1 11 ? 17.242 22.194 12.169 1.00 0.00 11 LYS A CA 17
ATOM 29678 C C . LYS A 1 11 ? 17.094 22.462 10.663 1.00 0.00 11 LYS A C 17
ATOM 29679 O O . LYS A 1 11 ? 15.973 22.449 10.156 1.00 0.00 11 LYS A O 17
ATOM 29698 N N . ASP A 1 12 ? 18.180 22.725 9.931 1.00 0.00 12 ASP A N 17
ATOM 29699 C CA . ASP A 1 12 ? 18.095 23.053 8.512 1.00 0.00 12 ASP A CA 17
ATOM 29700 C C . ASP A 1 12 ? 17.891 21.793 7.658 1.00 0.00 12 ASP A C 17
ATOM 29701 O O . ASP A 1 12 ? 18.764 21.413 6.883 1.00 0.00 12 ASP A O 17
ATOM 29710 N N . ASP A 1 13 ? 16.728 21.155 7.803 1.00 0.00 13 ASP A N 17
ATOM 29711 C CA . ASP A 1 13 ? 16.259 20.047 6.975 1.00 0.00 13 ASP A CA 17
ATOM 29712 C C . ASP A 1 13 ? 17.208 18.837 6.985 1.00 0.00 13 ASP A C 17
ATOM 29713 O O . ASP A 1 13 ? 17.530 18.284 5.935 1.00 0.00 13 ASP A O 17
ATOM 29722 N N . LYS A 1 14 ? 17.622 18.387 8.175 1.00 0.00 14 LYS A N 17
ATOM 29723 C CA . LYS A 1 14 ? 18.344 17.131 8.340 1.00 0.00 14 LYS A CA 17
ATOM 29724 C C . LYS A 1 14 ? 17.338 16.069 8.765 1.00 0.00 14 LYS A C 17
ATOM 29725 O O . LYS A 1 14 ? 16.937 16.010 9.931 1.00 0.00 14 LYS A O 17
ATOM 29744 N N . GLU A 1 15 ? 16.915 15.272 7.785 1.00 0.00 15 GLU A N 17
ATOM 29745 C CA . GLU A 1 15 ? 15.878 14.261 7.891 1.00 0.00 15 GLU A CA 17
ATOM 29746 C C . GLU A 1 15 ? 16.466 12.908 8.303 1.00 0.00 15 GLU A C 17
ATOM 29747 O O . GLU A 1 15 ? 17.209 12.298 7.538 1.00 0.00 15 GLU A O 17
ATOM 29759 N N . TYR A 1 16 ? 16.115 12.439 9.503 1.00 0.00 16 TYR A N 17
ATOM 29760 C CA . TYR A 1 16 ? 16.436 11.106 9.995 1.00 0.00 16 TYR A CA 17
ATOM 29761 C C . TYR A 1 16 ? 15.209 10.214 9.815 1.00 0.00 16 TYR A C 17
ATOM 29762 O O . TYR A 1 16 ? 14.145 10.515 10.364 1.00 0.00 16 TYR A O 17
ATOM 29780 N N . GLU A 1 17 ? 15.355 9.123 9.055 1.00 0.00 17 GLU A N 17
ATOM 29781 C CA . GLU A 1 17 ? 14.295 8.146 8.866 1.00 0.00 17 GLU A CA 17
ATOM 29782 C C . GLU A 1 17 ? 14.379 7.055 9.941 1.00 0.00 17 GLU A C 17
ATOM 29783 O O . GLU A 1 17 ? 15.434 6.452 10.125 1.00 0.00 17 GLU A O 17
ATOM 29795 N N . ILE A 1 18 ? 13.277 6.818 10.657 1.00 0.00 18 ILE A N 17
ATOM 29796 C CA . ILE A 1 18 ? 13.151 5.801 11.694 1.00 0.00 18 ILE A CA 17
ATOM 29797 C C . ILE A 1 18 ? 12.165 4.732 11.229 1.00 0.00 18 ILE A C 17
ATOM 29798 O O . ILE A 1 18 ? 11.155 5.047 10.600 1.00 0.00 18 ILE A O 17
ATOM 29814 N N . SER A 1 19 ? 12.435 3.470 11.563 1.00 0.00 19 SER A N 17
ATOM 29815 C CA . SER A 1 19 ? 11.553 2.357 11.276 1.00 0.00 19 SER A CA 17
ATOM 29816 C C . SER A 1 19 ? 10.189 2.524 11.958 1.00 0.00 19 SER A C 17
ATOM 29817 O O . SER A 1 19 ? 10.111 2.859 13.142 1.00 0.00 19 SER A O 17
ATOM 29825 N N . ARG A 1 20 ? 9.118 2.227 11.219 1.00 0.00 20 ARG A N 17
ATOM 29826 C CA . ARG A 1 20 ? 7.742 2.205 11.700 1.00 0.00 20 ARG A CA 17
ATOM 29827 C C . ARG A 1 20 ? 7.647 1.441 13.019 1.00 0.00 20 ARG A C 17
ATOM 29828 O O . ARG A 1 20 ? 6.984 1.874 13.957 1.00 0.00 20 ARG A O 17
ATOM 29849 N N . SER A 1 21 ? 8.322 0.295 13.071 1.00 0.00 21 SER A N 17
ATOM 29850 C CA . SER A 1 21 ? 8.421 -0.574 14.224 1.00 0.00 21 SER A CA 17
ATOM 29851 C C . SER A 1 21 ? 8.799 0.201 15.493 1.00 0.00 21 SER A C 17
ATOM 29852 O O . SER A 1 21 ? 8.203 -0.020 16.544 1.00 0.00 21 SER A O 17
ATOM 29860 N N . ALA A 1 22 ? 9.765 1.120 15.400 1.00 0.00 22 ALA A N 17
ATOM 29861 C CA . ALA A 1 22 ? 10.119 2.013 16.497 1.00 0.00 22 ALA A CA 17
ATOM 29862 C C . ALA A 1 22 ? 9.053 3.097 16.641 1.00 0.00 22 ALA A C 17
ATOM 29863 O O . ALA A 1 22 ? 8.600 3.384 17.748 1.00 0.00 22 ALA A O 17
ATOM 29870 N N . ALA A 1 23 ? 8.636 3.687 15.516 1.00 0.00 23 ALA A N 17
ATOM 29871 C CA . ALA A 1 23 ? 7.635 4.747 15.486 1.00 0.00 23 ALA A CA 17
ATOM 29872 C C . ALA A 1 23 ? 6.382 4.387 16.285 1.00 0.00 23 ALA A C 17
ATOM 29873 O O . ALA A 1 23 ? 5.767 5.273 16.874 1.00 0.00 23 ALA A O 17
ATOM 29880 N N . MET A 1 24 ? 6.018 3.098 16.325 1.00 0.00 24 MET A N 17
ATOM 29881 C CA . MET A 1 24 ? 4.943 2.588 17.170 1.00 0.00 24 MET A CA 17
ATOM 29882 C C . MET A 1 24 ? 4.960 3.222 18.564 1.00 0.00 24 MET A C 17
ATOM 29883 O O . MET A 1 24 ? 3.914 3.658 19.042 1.00 0.00 24 MET A O 17
ATOM 29897 N N . ILE A 1 25 ? 6.129 3.293 19.216 1.00 0.00 25 ILE A N 17
ATOM 29898 C CA . ILE A 1 25 ? 6.224 3.816 20.578 1.00 0.00 25 ILE A CA 17
ATOM 29899 C C . ILE A 1 25 ? 6.424 5.341 20.607 1.00 0.00 25 ILE A C 17
ATOM 29900 O O . ILE A 1 25 ? 6.865 5.884 21.616 1.00 0.00 25 ILE A O 17
ATOM 29916 N N . SER A 1 26 ? 6.074 6.040 19.520 1.00 0.00 26 SER A N 17
ATOM 29917 C CA . SER A 1 26 ? 5.986 7.494 19.446 1.00 0.00 26 SER A CA 17
ATOM 29918 C C . SER A 1 26 ? 4.623 7.838 18.829 1.00 0.00 26 SER A C 17
ATOM 29919 O O . SER A 1 26 ? 4.550 8.094 17.626 1.00 0.00 26 SER A O 17
ATOM 29927 N N . PRO A 1 27 ? 3.545 7.852 19.637 1.00 0.00 27 PRO A N 17
ATOM 29928 C CA . PRO A 1 27 ? 2.177 8.117 19.203 1.00 0.00 27 PRO A CA 17
ATOM 29929 C C . PRO A 1 27 ? 2.050 9.259 18.195 1.00 0.00 27 PRO A C 17
ATOM 29930 O O . PRO A 1 27 ? 1.274 9.164 17.251 1.00 0.00 27 PRO A O 17
ATOM 29941 N N . THR A 1 28 ? 2.830 10.324 18.389 1.00 0.00 28 THR A N 17
ATOM 29942 C CA . THR A 1 28 ? 3.019 11.429 17.467 1.00 0.00 28 THR A CA 17
ATOM 29943 C C . THR A 1 28 ? 3.092 10.972 16.010 1.00 0.00 28 THR A C 17
ATOM 29944 O O . THR A 1 28 ? 2.304 11.415 15.174 1.00 0.00 28 THR A O 17
ATOM 29955 N N . LEU A 1 29 ? 4.036 10.083 15.699 1.00 0.00 29 LEU A N 17
ATOM 29956 C CA . LEU A 1 29 ? 4.243 9.634 14.331 1.00 0.00 29 LEU A CA 17
ATOM 29957 C C . LEU A 1 29 ? 2.970 8.978 13.809 1.00 0.00 29 LEU A C 17
ATOM 29958 O O . LEU A 1 29 ? 2.479 9.333 12.738 1.00 0.00 29 LEU A O 17
ATOM 29974 N N . LYS A 1 30 ? 2.444 8.022 14.578 1.00 0.00 30 LYS A N 17
ATOM 29975 C CA . LYS A 1 30 ? 1.279 7.250 14.185 1.00 0.00 30 LYS A CA 17
ATOM 29976 C C . LYS A 1 30 ? 0.081 8.174 13.943 1.00 0.00 30 LYS A C 17
ATOM 29977 O O . LYS A 1 30 ? -0.642 8.018 12.964 1.00 0.00 30 LYS A O 17
ATOM 29996 N N . ALA A 1 31 ? -0.119 9.142 14.840 1.00 0.00 31 ALA A N 17
ATOM 29997 C CA . ALA A 1 31 ? -1.179 10.129 14.740 1.00 0.00 31 ALA A CA 17
ATOM 29998 C C . ALA A 1 31 ? -1.030 10.942 13.457 1.00 0.00 31 ALA A C 17
ATOM 29999 O O . ALA A 1 31 ? -1.996 11.115 12.719 1.00 0.00 31 ALA A O 17
ATOM 30006 N N . MET A 1 32 ? 0.171 11.452 13.174 1.00 0.00 32 MET A N 17
ATOM 30007 C CA . MET A 1 32 ? 0.389 12.241 11.970 1.00 0.00 32 MET A CA 17
ATOM 30008 C C . MET A 1 32 ? 0.130 11.415 10.704 1.00 0.00 32 MET A C 17
ATOM 30009 O O . MET A 1 32 ? -0.630 11.846 9.835 1.00 0.00 32 MET A O 17
ATOM 30023 N N . ILE A 1 33 ? 0.720 10.221 10.595 1.00 0.00 33 ILE A N 17
ATOM 30024 C CA . ILE A 1 33 ? 0.561 9.351 9.424 1.00 0.00 33 ILE A CA 17
ATOM 30025 C C . ILE A 1 33 ? -0.780 8.594 9.464 1.00 0.00 33 ILE A C 17
ATOM 30026 O O . ILE A 1 33 ? -0.848 7.377 9.296 1.00 0.00 33 ILE A O 17
ATOM 30042 N N . GLU A 1 34 ? -1.858 9.342 9.683 1.00 0.00 34 GLU A N 17
ATOM 30043 C CA . GLU A 1 34 ? -3.208 8.859 9.941 1.00 0.00 34 GLU A CA 17
ATOM 30044 C C . GLU A 1 34 ? -4.136 10.072 9.967 1.00 0.00 34 GLU A C 17
ATOM 30045 O O . GLU A 1 34 ? -5.237 10.023 9.422 1.00 0.00 34 GLU A O 17
ATOM 30057 N N . GLY A 1 35 ? -3.674 11.161 10.589 1.00 0.00 35 GLY A N 17
ATOM 30058 C CA . GLY A 1 35 ? -4.384 12.427 10.624 1.00 0.00 35 GLY A CA 17
ATOM 30059 C C . GLY A 1 35 ? -4.125 13.184 9.321 1.00 0.00 35 GLY A C 17
ATOM 30060 O O . GLY A 1 35 ? -4.604 12.761 8.271 1.00 0.00 35 GLY A O 17
ATOM 30064 N N . PRO A 1 36 ? -3.361 14.288 9.329 1.00 0.00 36 PRO A N 17
ATOM 30065 C CA . PRO A 1 36 ? -3.123 15.081 8.133 1.00 0.00 36 PRO A CA 17
ATOM 30066 C C . PRO A 1 36 ? -2.074 14.429 7.216 1.00 0.00 36 PRO A C 17
ATOM 30067 O O . PRO A 1 36 ? -1.129 15.085 6.779 1.00 0.00 36 PRO A O 17
ATOM 30078 N N . PHE A 1 37 ? -2.276 13.161 6.832 1.00 0.00 37 PHE A N 17
ATOM 30079 C CA . PHE A 1 37 ? -1.418 12.457 5.880 1.00 0.00 37 PHE A CA 17
ATOM 30080 C C . PHE A 1 37 ? -1.431 13.106 4.507 1.00 0.00 37 PHE A C 17
ATOM 30081 O O . PHE A 1 37 ? -0.573 12.797 3.694 1.00 0.00 37 PHE A O 17
ATOM 30098 N N . ARG A 1 38 ? -2.357 14.030 4.246 1.00 0.00 38 ARG A N 17
ATOM 30099 C CA . ARG A 1 38 ? -2.288 14.868 3.060 1.00 0.00 38 ARG A CA 17
ATOM 30100 C C . ARG A 1 38 ? -0.936 15.603 3.014 1.00 0.00 38 ARG A C 17
ATOM 30101 O O . ARG A 1 38 ? -0.489 15.991 1.938 1.00 0.00 38 ARG A O 17
ATOM 30122 N N . GLU A 1 39 ? -0.298 15.792 4.180 1.00 0.00 39 GLU A N 17
ATOM 30123 C CA . GLU A 1 39 ? 0.993 16.439 4.345 1.00 0.00 39 GLU A CA 17
ATOM 30124 C C . GLU A 1 39 ? 1.950 15.516 5.104 1.00 0.00 39 GLU A C 17
ATOM 30125 O O . GLU A 1 39 ? 2.993 15.130 4.576 1.00 0.00 39 GLU A O 17
ATOM 30137 N N . SER A 1 40 ? 1.620 15.161 6.350 1.00 0.00 40 SER A N 17
ATOM 30138 C CA . SER A 1 40 ? 2.546 14.485 7.245 1.00 0.00 40 SER A CA 17
ATOM 30139 C C . SER A 1 40 ? 2.615 12.985 6.962 1.00 0.00 40 SER A C 17
ATOM 30140 O O . SER A 1 40 ? 2.250 12.166 7.807 1.00 0.00 40 SER A O 17
ATOM 30148 N N . LYS A 1 41 ? 3.126 12.623 5.787 1.00 0.00 41 LYS A N 17
ATOM 30149 C CA . LYS A 1 41 ? 3.339 11.241 5.380 1.00 0.00 41 LYS A CA 17
ATOM 30150 C C . LYS A 1 41 ? 4.581 10.697 6.081 1.00 0.00 41 LYS A C 17
ATOM 30151 O O . LYS A 1 41 ? 5.600 10.417 5.452 1.00 0.00 41 LYS A O 17
ATOM 30170 N N . GLY A 1 42 ? 4.509 10.588 7.408 1.00 0.00 42 GLY A N 17
ATOM 30171 C CA . GLY A 1 42 ? 5.651 10.211 8.220 1.00 0.00 42 GLY A CA 17
ATOM 30172 C C . GLY A 1 42 ? 6.794 11.207 8.016 1.00 0.00 42 GLY A C 17
ATOM 30173 O O . GLY A 1 42 ? 7.915 10.809 7.705 1.00 0.00 42 GLY A O 17
ATOM 30177 N N . ARG A 1 43 ? 6.505 12.495 8.211 1.00 0.00 43 ARG A N 17
ATOM 30178 C CA . ARG A 1 43 ? 7.490 13.568 8.201 1.00 0.00 43 ARG A CA 17
ATOM 30179 C C . ARG A 1 43 ? 7.128 14.537 9.326 1.00 0.00 43 ARG A C 17
ATOM 30180 O O . ARG A 1 43 ? 6.087 15.185 9.250 1.00 0.00 43 ARG A O 17
ATOM 30201 N N . ILE A 1 44 ? 7.960 14.612 10.367 1.00 0.00 44 ILE A N 17
ATOM 30202 C CA . ILE A 1 44 ? 7.762 15.486 11.514 1.00 0.00 44 ILE A CA 17
ATOM 30203 C C . ILE A 1 44 ? 8.923 16.479 11.544 1.00 0.00 44 ILE A C 17
ATOM 30204 O O . ILE A 1 44 ? 10.058 16.109 11.845 1.00 0.00 44 ILE A O 17
ATOM 30220 N N . GLU A 1 45 ? 8.652 17.740 11.205 1.00 0.00 45 GLU A N 17
ATOM 30221 C CA . GLU A 1 45 ? 9.682 18.756 11.097 1.00 0.00 45 GLU A CA 17
ATOM 30222 C C . GLU A 1 45 ? 9.902 19.457 12.434 1.00 0.00 45 GLU A C 17
ATOM 30223 O O . GLU A 1 45 ? 9.298 20.496 12.693 1.00 0.00 45 GLU A O 17
ATOM 30235 N N . LEU A 1 46 ? 10.842 18.967 13.246 1.00 0.00 46 LEU A N 17
ATOM 30236 C CA . LEU A 1 46 ? 11.271 19.666 14.452 1.00 0.00 46 LEU A CA 17
ATOM 30237 C C . LEU A 1 46 ? 12.395 20.612 14.025 1.00 0.00 46 LEU A C 17
ATOM 30238 O O . LEU A 1 46 ? 13.526 20.532 14.510 1.00 0.00 46 LEU A O 17
ATOM 30254 N N . LYS A 1 47 ? 12.041 21.508 13.094 1.00 0.00 47 LYS A N 17
ATOM 30255 C CA . LYS A 1 47 ? 12.929 22.389 12.345 1.00 0.00 47 LYS A CA 17
ATOM 30256 C C . LYS A 1 47 ? 13.478 23.508 13.238 1.00 0.00 47 LYS A C 17
ATOM 30257 O O . LYS A 1 47 ? 13.224 24.689 13.017 1.00 0.00 47 LYS A O 17
ATOM 30276 N N . GLN A 1 48 ? 14.231 23.114 14.264 1.00 0.00 48 GLN A N 17
ATOM 30277 C CA . GLN A 1 48 ? 14.693 23.961 15.351 1.00 0.00 48 GLN A CA 17
ATOM 30278 C C . GLN A 1 48 ? 15.637 23.152 16.238 1.00 0.00 48 GLN A C 17
ATOM 30279 O O . GLN A 1 48 ? 16.674 23.665 16.656 1.00 0.00 48 GLN A O 17
ATOM 30293 N N . PHE A 1 49 ? 15.267 21.907 16.553 1.00 0.00 49 PHE A N 17
ATOM 30294 C CA . PHE A 1 49 ? 16.103 21.048 17.378 1.00 0.00 49 PHE A CA 17
ATOM 30295 C C . PHE A 1 49 ? 17.287 20.540 16.561 1.00 0.00 49 PHE A C 17
ATOM 30296 O O . PHE A 1 49 ? 17.202 20.414 15.337 1.00 0.00 49 PHE A O 17
ATOM 30313 N N . ASP A 1 50 ? 18.398 20.264 17.245 1.00 0.00 50 ASP A N 17
ATOM 30314 C CA . ASP A 1 50 ? 19.668 19.959 16.605 1.00 0.00 50 ASP A CA 17
ATOM 30315 C C . ASP A 1 50 ? 19.756 18.487 16.211 1.00 0.00 50 ASP A C 17
ATOM 30316 O O . ASP A 1 50 ? 19.358 17.598 16.963 1.00 0.00 50 ASP A O 17
ATOM 30325 N N . SER A 1 51 ? 20.328 18.235 15.036 1.00 0.00 51 SER A N 17
ATOM 30326 C CA . SER A 1 51 ? 20.507 16.917 14.468 1.00 0.00 51 SER A CA 17
ATOM 30327 C C . SER A 1 51 ? 21.129 15.911 15.428 1.00 0.00 51 SER A C 17
ATOM 30328 O O . SER A 1 51 ? 20.608 14.811 15.548 1.00 0.00 51 SER A O 17
ATOM 30336 N N . HIS A 1 52 ? 22.211 16.254 16.129 1.00 0.00 52 HIS A N 17
ATOM 30337 C CA . HIS A 1 52 ? 22.844 15.291 17.022 1.00 0.00 52 HIS A CA 17
ATOM 30338 C C . HIS A 1 52 ? 21.929 14.950 18.205 1.00 0.00 52 HIS A C 17
ATOM 30339 O O . HIS A 1 52 ? 21.958 13.833 18.719 1.00 0.00 52 HIS A O 17
ATOM 30353 N N . ILE A 1 53 ? 21.089 15.899 18.630 1.00 0.00 53 ILE A N 17
ATOM 30354 C CA . ILE A 1 53 ? 20.102 15.651 19.671 1.00 0.00 53 ILE A CA 17
ATOM 30355 C C . ILE A 1 53 ? 19.047 14.700 19.102 1.00 0.00 53 ILE A C 17
ATOM 30356 O O . ILE A 1 53 ? 18.820 13.613 19.632 1.00 0.00 53 ILE A O 17
ATOM 30372 N N . LEU A 1 54 ? 18.412 15.107 17.999 1.00 0.00 54 LEU A N 17
ATOM 30373 C CA . LEU A 1 54 ? 17.350 14.332 17.374 1.00 0.00 54 LEU A CA 17
ATOM 30374 C C . LEU A 1 54 ? 17.834 12.905 17.097 1.00 0.00 54 LEU A C 17
ATOM 30375 O O . LEU A 1 54 ? 17.145 11.940 17.418 1.00 0.00 54 LEU A O 17
ATOM 30391 N N . GLU A 1 55 ? 19.047 12.773 16.561 1.00 0.00 55 GLU A N 17
ATOM 30392 C CA . GLU A 1 55 ? 19.764 11.524 16.356 1.00 0.00 55 GLU A CA 17
ATOM 30393 C C . GLU A 1 55 ? 19.709 10.636 17.603 1.00 0.00 55 GLU A C 17
ATOM 30394 O O . GLU A 1 55 ? 19.325 9.470 17.513 1.00 0.00 55 GLU A O 17
ATOM 30406 N N . LYS A 1 56 ? 20.076 11.175 18.770 1.00 0.00 56 LYS A N 17
ATOM 30407 C CA . LYS A 1 56 ? 20.058 10.397 19.995 1.00 0.00 56 LYS A CA 17
ATOM 30408 C C . LYS A 1 56 ? 18.619 10.007 20.341 1.00 0.00 56 LYS A C 17
ATOM 30409 O O . LYS A 1 56 ? 18.395 8.897 20.807 1.00 0.00 56 LYS A O 17
ATOM 30428 N N . ALA A 1 57 ? 17.641 10.886 20.098 1.00 0.00 57 ALA A N 17
ATOM 30429 C CA . ALA A 1 57 ? 16.239 10.570 20.355 1.00 0.00 57 ALA A CA 17
ATOM 30430 C C . ALA A 1 57 ? 15.746 9.412 19.472 1.00 0.00 57 ALA A C 17
ATOM 30431 O O . ALA A 1 57 ? 15.195 8.435 19.977 1.00 0.00 57 ALA A O 17
ATOM 30438 N N . VAL A 1 58 ? 15.933 9.496 18.152 1.00 0.00 58 VAL A N 17
ATOM 30439 C CA . VAL A 1 58 ? 15.497 8.431 17.248 1.00 0.00 58 VAL A CA 17
ATOM 30440 C C . VAL A 1 58 ? 16.239 7.126 17.559 1.00 0.00 58 VAL A C 17
ATOM 30441 O O . VAL A 1 58 ? 15.626 6.057 17.621 1.00 0.00 58 VAL A O 17
ATOM 30454 N N . GLU A 1 59 ? 17.552 7.218 17.801 1.00 0.00 59 GLU A N 17
ATOM 30455 C CA . GLU A 1 59 ? 18.346 6.079 18.233 1.00 0.00 59 GLU A CA 17
ATOM 30456 C C . GLU A 1 59 ? 17.732 5.481 19.502 1.00 0.00 59 GLU A C 17
ATOM 30457 O O . GLU A 1 59 ? 17.491 4.276 19.560 1.00 0.00 59 GLU A O 17
ATOM 30469 N N . TYR A 1 60 ? 17.452 6.326 20.500 1.00 0.00 60 TYR A N 17
ATOM 30470 C CA . TYR A 1 60 ? 16.818 5.922 21.744 1.00 0.00 60 TYR A CA 17
ATOM 30471 C C . TYR A 1 60 ? 15.496 5.211 21.465 1.00 0.00 60 TYR A C 17
ATOM 30472 O O . TYR A 1 60 ? 15.217 4.203 22.097 1.00 0.00 60 TYR A O 17
ATOM 30490 N N . LEU A 1 61 ? 14.671 5.714 20.544 1.00 0.00 61 LEU A N 17
ATOM 30491 C CA . LEU A 1 61 ? 13.403 5.066 20.226 1.00 0.00 61 LEU A CA 17
ATOM 30492 C C . LEU A 1 61 ? 13.647 3.614 19.794 1.00 0.00 61 LEU A C 17
ATOM 30493 O O . LEU A 1 61 ? 13.080 2.681 20.365 1.00 0.00 61 LEU A O 17
ATOM 30509 N N . ASN A 1 62 ? 14.523 3.417 18.804 1.00 0.00 62 ASN A N 17
ATOM 30510 C CA . ASN A 1 62 ? 14.859 2.076 18.331 1.00 0.00 62 ASN A CA 17
ATOM 30511 C C . ASN A 1 62 ? 15.419 1.217 19.469 1.00 0.00 62 ASN A C 17
ATOM 30512 O O . ASN A 1 62 ? 14.913 0.132 19.739 1.00 0.00 62 ASN A O 17
ATOM 30523 N N . TYR A 1 63 ? 16.462 1.710 20.137 1.00 0.00 63 TYR A N 17
ATOM 30524 C CA . TYR A 1 63 ? 17.064 1.093 21.316 1.00 0.00 63 TYR A CA 17
ATOM 30525 C C . TYR A 1 63 ? 15.978 0.617 22.291 1.00 0.00 63 TYR A C 17
ATOM 30526 O O . TYR A 1 63 ? 15.946 -0.544 22.695 1.00 0.00 63 TYR A O 17
ATOM 30544 N N . ASN A 1 64 ? 15.073 1.521 22.655 1.00 0.00 64 ASN A N 17
ATOM 30545 C CA . ASN A 1 64 ? 14.043 1.286 23.649 1.00 0.00 64 ASN A CA 17
ATOM 30546 C C . ASN A 1 64 ? 13.144 0.150 23.173 1.00 0.00 64 ASN A C 17
ATOM 30547 O O . ASN A 1 64 ? 12.916 -0.799 23.916 1.00 0.00 64 ASN A O 17
ATOM 30558 N N . LEU A 1 65 ? 12.692 0.199 21.916 1.00 0.00 65 LEU A N 17
ATOM 30559 C CA . LEU A 1 65 ? 11.950 -0.908 21.318 1.00 0.00 65 LEU A CA 17
ATOM 30560 C C . LEU A 1 65 ? 12.731 -2.226 21.433 1.00 0.00 65 LEU A C 17
ATOM 30561 O O . LEU A 1 65 ? 12.172 -3.256 21.802 1.00 0.00 65 LEU A O 17
ATOM 30577 N N . LYS A 1 66 ? 14.020 -2.207 21.086 1.00 0.00 66 LYS A N 17
ATOM 30578 C CA . LYS A 1 66 ? 14.844 -3.408 21.024 1.00 0.00 66 LYS A CA 17
ATOM 30579 C C . LYS A 1 66 ? 15.190 -3.987 22.398 1.00 0.00 66 LYS A C 17
ATOM 30580 O O . LYS A 1 66 ? 15.541 -5.163 22.461 1.00 0.00 66 LYS A O 17
ATOM 30599 N N . TYR A 1 67 ? 15.130 -3.198 23.477 1.00 0.00 67 TYR A N 17
ATOM 30600 C CA . TYR A 1 67 ? 15.510 -3.660 24.815 1.00 0.00 67 TYR A CA 17
ATOM 30601 C C . TYR A 1 67 ? 14.352 -3.763 25.814 1.00 0.00 67 TYR A C 17
ATOM 30602 O O . TYR A 1 67 ? 14.419 -4.604 26.713 1.00 0.00 67 TYR A O 17
ATOM 30620 N N . SER A 1 68 ? 13.320 -2.922 25.692 1.00 0.00 68 SER A N 17
ATOM 30621 C CA . SER A 1 68 ? 12.236 -2.789 26.661 1.00 0.00 68 SER A CA 17
ATOM 30622 C C . SER A 1 68 ? 10.929 -3.380 26.125 1.00 0.00 68 SER A C 17
ATOM 30623 O O . SER A 1 68 ? 10.548 -3.106 24.990 1.00 0.00 68 SER A O 17
ATOM 30631 N N . GLY A 1 69 ? 10.212 -4.147 26.949 1.00 0.00 69 GLY A N 17
ATOM 30632 C CA . GLY A 1 69 ? 8.952 -4.769 26.559 1.00 0.00 69 GLY A CA 17
ATOM 30633 C C . GLY A 1 69 ? 9.209 -5.867 25.530 1.00 0.00 69 GLY A C 17
ATOM 30634 O O . GLY A 1 69 ? 8.444 -6.033 24.582 1.00 0.00 69 GLY A O 17
ATOM 30638 N N . VAL A 1 70 ? 10.302 -6.604 25.727 1.00 0.00 70 VAL A N 17
ATOM 30639 C CA . VAL A 1 70 ? 10.794 -7.607 24.790 1.00 0.00 70 VAL A CA 17
ATOM 30640 C C . VAL A 1 70 ? 10.426 -9.010 25.276 1.00 0.00 70 VAL A C 17
ATOM 30641 O O . VAL A 1 70 ? 9.785 -9.167 26.313 1.00 0.00 70 VAL A O 17
ATOM 30654 N N . SER A 1 71 ? 10.859 -10.049 24.558 1.00 0.00 71 SER A N 17
ATOM 30655 C CA . SER A 1 71 ? 10.662 -11.436 24.950 1.00 0.00 71 SER A CA 17
ATOM 30656 C C . SER A 1 71 ? 11.244 -11.708 26.340 1.00 0.00 71 SER A C 17
ATOM 30657 O O . SER A 1 71 ? 10.684 -12.487 27.105 1.00 0.00 71 SER A O 17
ATOM 30665 N N . GLU A 1 72 ? 12.354 -11.042 26.675 1.00 0.00 72 GLU A N 17
ATOM 30666 C CA . GLU A 1 72 ? 12.996 -11.128 27.981 1.00 0.00 72 GLU A CA 17
ATOM 30667 C C . GLU A 1 72 ? 12.432 -10.077 28.948 1.00 0.00 72 GLU A C 17
ATOM 30668 O O . GLU A 1 72 ? 13.051 -9.814 29.977 1.00 0.00 72 GLU A O 17
ATOM 30680 N N . ASP A 1 73 ? 11.313 -9.426 28.605 1.00 0.00 73 ASP A N 17
ATOM 30681 C CA . ASP A 1 73 ? 10.739 -8.262 29.277 1.00 0.00 73 ASP A CA 17
ATOM 30682 C C . ASP A 1 73 ? 11.663 -7.049 29.153 1.00 0.00 73 ASP A C 17
ATOM 30683 O O . ASP A 1 73 ? 11.317 -6.075 28.486 1.00 0.00 73 ASP A O 17
ATOM 30692 N N . ASP A 1 74 ? 12.833 -7.122 29.783 1.00 0.00 74 ASP A N 17
ATOM 30693 C CA . ASP A 1 74 ? 13.887 -6.120 29.803 1.00 0.00 74 ASP A CA 17
ATOM 30694 C C . ASP A 1 74 ? 15.184 -6.851 29.465 1.00 0.00 74 ASP A C 17
ATOM 30695 O O . ASP A 1 74 ? 15.765 -7.496 30.338 1.00 0.00 74 ASP A O 17
ATOM 30704 N N . ASP A 1 75 ? 15.653 -6.754 28.218 1.00 0.00 75 ASP A N 17
ATOM 30705 C CA . ASP A 1 75 ? 16.912 -7.385 27.829 1.00 0.00 75 ASP A CA 17
ATOM 30706 C C . ASP A 1 75 ? 18.089 -6.523 28.302 1.00 0.00 75 ASP A C 17
ATOM 30707 O O . ASP A 1 75 ? 18.848 -5.999 27.492 1.00 0.00 75 ASP A O 17
ATOM 30716 N N . GLU A 1 76 ? 18.221 -6.375 29.624 1.00 0.00 76 GLU A N 17
ATOM 30717 C CA . GLU A 1 76 ? 19.261 -5.599 30.288 1.00 0.00 76 GLU A CA 17
ATOM 30718 C C . GLU A 1 76 ? 19.476 -4.236 29.615 1.00 0.00 76 GLU A C 17
ATOM 30719 O O . GLU A 1 76 ? 20.574 -3.959 29.136 1.00 0.00 76 GLU A O 17
ATOM 30731 N N . ILE A 1 77 ? 18.432 -3.397 29.600 1.00 0.00 77 ILE A N 17
ATOM 30732 C CA . ILE A 1 77 ? 18.418 -2.055 29.004 1.00 0.00 77 ILE A CA 17
ATOM 30733 C C . ILE A 1 77 ? 19.751 -1.326 29.266 1.00 0.00 77 ILE A C 17
ATOM 30734 O O . ILE A 1 77 ? 19.992 -0.895 30.395 1.00 0.00 77 ILE A O 17
ATOM 30750 N N . PRO A 1 78 ? 20.635 -1.204 28.256 1.00 0.00 78 PRO A N 17
ATOM 30751 C CA . PRO A 1 78 ? 22.001 -0.729 28.445 1.00 0.00 78 PRO A CA 17
ATOM 30752 C C . PRO A 1 78 ? 22.100 0.683 29.027 1.00 0.00 78 PRO A C 17
ATOM 30753 O O . PRO A 1 78 ? 21.140 1.453 28.997 1.00 0.00 78 PRO A O 17
ATOM 30764 N N . GLU A 1 79 ? 23.293 1.043 29.505 1.00 0.00 79 GLU A N 17
ATOM 30765 C CA . GLU A 1 79 ? 23.598 2.367 30.034 1.00 0.00 79 GLU A CA 17
ATOM 30766 C C . GLU A 1 79 ? 23.692 3.387 28.891 1.00 0.00 79 GLU A C 17
ATOM 30767 O O . GLU A 1 79 ? 24.782 3.823 28.523 1.00 0.00 79 GLU A O 17
ATOM 30779 N N . PHE A 1 80 ? 22.546 3.767 28.320 1.00 0.00 80 PHE A N 17
ATOM 30780 C CA . PHE A 1 80 ? 22.478 4.779 27.272 1.00 0.00 80 PHE A CA 17
ATOM 30781 C C . PHE A 1 80 ? 22.768 6.156 27.875 1.00 0.00 80 PHE A C 17
ATOM 30782 O O . PHE A 1 80 ? 21.847 6.917 28.174 1.00 0.00 80 PHE A O 17
ATOM 30799 N N . GLU A 1 81 ? 24.051 6.457 28.082 1.00 0.00 81 GLU A N 17
ATOM 30800 C CA . GLU A 1 81 ? 24.492 7.749 28.584 1.00 0.00 81 GLU A CA 17
ATOM 30801 C C . GLU A 1 81 ? 24.000 8.882 27.688 1.00 0.00 81 GLU A C 17
ATOM 30802 O O . GLU A 1 81 ? 23.809 8.698 26.485 1.00 0.00 81 GLU A O 17
ATOM 30814 N N . ILE A 1 82 ? 23.843 10.066 28.284 1.00 0.00 82 ILE A N 17
ATOM 30815 C CA . ILE A 1 82 ? 23.372 11.254 27.600 1.00 0.00 82 ILE A CA 17
ATOM 30816 C C . ILE A 1 82 ? 24.392 12.375 27.859 1.00 0.00 82 ILE A C 17
ATOM 30817 O O . ILE A 1 82 ? 24.500 12.815 29.002 1.00 0.00 82 ILE A O 17
ATOM 30833 N N . PRO A 1 83 ? 25.189 12.797 26.855 1.00 0.00 83 PRO A N 17
ATOM 30834 C CA . PRO A 1 83 ? 26.286 13.748 27.027 1.00 0.00 83 PRO A CA 17
ATOM 30835 C C . PRO A 1 83 ? 25.942 15.142 27.578 1.00 0.00 83 PRO A C 17
ATOM 30836 O O . PRO A 1 83 ? 26.023 16.145 26.870 1.00 0.00 83 PRO A O 17
ATOM 30847 N N . THR A 1 84 ? 25.666 15.231 28.880 1.00 0.00 84 THR A N 17
ATOM 30848 C CA . THR A 1 84 ? 25.528 16.467 29.648 1.00 0.00 84 THR A CA 17
ATOM 30849 C C . THR A 1 84 ? 24.450 17.395 29.077 1.00 0.00 84 THR A C 17
ATOM 30850 O O . THR A 1 84 ? 23.268 17.236 29.379 1.00 0.00 84 THR A O 17
ATOM 30861 N N . GLU A 1 85 ? 24.858 18.362 28.255 1.00 0.00 85 GLU A N 17
ATOM 30862 C CA . GLU A 1 85 ? 23.987 19.345 27.636 1.00 0.00 85 GLU A CA 17
ATOM 30863 C C . GLU A 1 85 ? 22.883 18.668 26.821 1.00 0.00 85 GLU A C 17
ATOM 30864 O O . GLU A 1 85 ? 21.750 19.149 26.817 1.00 0.00 85 GLU A O 17
ATOM 30876 N N . MET A 1 86 ? 23.208 17.565 26.128 1.00 0.00 86 MET A N 17
ATOM 30877 C CA . MET A 1 86 ? 22.281 16.931 25.193 1.00 0.00 86 MET A CA 17
ATOM 30878 C C . MET A 1 86 ? 20.901 16.734 25.824 1.00 0.00 86 MET A C 17
ATOM 30879 O O . MET A 1 86 ? 19.877 17.106 25.250 1.00 0.00 86 MET A O 17
ATOM 30893 N N . SER A 1 87 ? 20.902 16.166 27.030 1.00 0.00 87 SER A N 17
ATOM 30894 C CA . SER A 1 87 ? 19.740 15.809 27.820 1.00 0.00 87 SER A CA 17
ATOM 30895 C C . SER A 1 87 ? 18.648 16.880 27.829 1.00 0.00 87 SER A C 17
ATOM 30896 O O . SER A 1 87 ? 17.464 16.552 27.735 1.00 0.00 87 SER A O 17
ATOM 30904 N N . LEU A 1 88 ? 19.041 18.155 27.939 1.00 0.00 88 LEU A N 17
ATOM 30905 C CA . LEU A 1 88 ? 18.105 19.263 28.059 1.00 0.00 88 LEU A CA 17
ATOM 30906 C C . LEU A 1 88 ? 17.162 19.282 26.857 1.00 0.00 88 LEU A C 17
ATOM 30907 O O . LEU A 1 88 ? 15.943 19.282 27.018 1.00 0.00 88 LEU A O 17
ATOM 30923 N N . GLU A 1 89 ? 17.726 19.300 25.647 1.00 0.00 89 GLU A N 17
ATOM 30924 C CA . GLU A 1 89 ? 16.922 19.341 24.436 1.00 0.00 89 GLU A CA 17
ATOM 30925 C C . GLU A 1 89 ? 16.424 17.940 24.077 1.00 0.00 89 GLU A C 17
ATOM 30926 O O . GLU A 1 89 ? 15.345 17.810 23.501 1.00 0.00 89 GLU A O 17
ATOM 30938 N N . LEU A 1 90 ? 17.183 16.890 24.416 1.00 0.00 90 LEU A N 17
ATOM 30939 C CA . LEU A 1 90 ? 16.784 15.513 24.140 1.00 0.00 90 LEU A CA 17
ATOM 30940 C C . LEU A 1 90 ? 15.370 15.244 24.656 1.00 0.00 90 LEU A C 17
ATOM 30941 O O . LEU A 1 90 ? 14.579 14.593 23.970 1.00 0.00 90 LEU A O 17
ATOM 30957 N N . LEU A 1 91 ? 15.054 15.780 25.843 1.00 0.00 91 LEU A N 17
ATOM 30958 C CA . LEU A 1 91 ? 13.699 15.753 26.382 1.00 0.00 91 LEU A CA 17
ATOM 30959 C C . LEU A 1 91 ? 12.719 16.202 25.306 1.00 0.00 91 LEU A C 17
ATOM 30960 O O . LEU A 1 91 ? 11.910 15.406 24.844 1.00 0.00 91 LEU A O 17
ATOM 30976 N N . LEU A 1 92 ? 12.814 17.465 24.885 1.00 0.00 92 LEU A N 17
ATOM 30977 C CA . LEU A 1 92 ? 11.912 18.048 23.904 1.00 0.00 92 LEU A CA 17
ATOM 30978 C C . LEU A 1 92 ? 11.882 17.197 22.632 1.00 0.00 92 LEU A C 17
ATOM 30979 O O . LEU A 1 92 ? 10.814 16.811 22.166 1.00 0.00 92 LEU A O 17
ATOM 30995 N N . ALA A 1 93 ? 13.064 16.896 22.087 1.00 0.00 93 ALA A N 17
ATOM 30996 C CA . ALA A 1 93 ? 13.224 16.141 20.852 1.00 0.00 93 ALA A CA 17
ATOM 30997 C C . ALA A 1 93 ? 12.449 14.824 20.867 1.00 0.00 93 ALA A C 17
ATOM 30998 O O . ALA A 1 93 ? 11.894 14.436 19.841 1.00 0.00 93 ALA A O 17
ATOM 31005 N N . ALA A 1 94 ? 12.417 14.135 22.011 1.00 0.00 94 ALA A N 17
ATOM 31006 C CA . ALA A 1 94 ? 11.662 12.898 22.147 1.00 0.00 94 ALA A CA 17
ATOM 31007 C C . ALA A 1 94 ? 10.194 13.156 22.506 1.00 0.00 94 ALA A C 17
ATOM 31008 O O . ALA A 1 94 ? 9.281 12.689 21.825 1.00 0.00 94 ALA A O 17
ATOM 31015 N N . ASP A 1 95 ? 9.971 13.875 23.609 1.00 0.00 95 ASP A N 17
ATOM 31016 C CA . ASP A 1 95 ? 8.664 14.022 24.234 1.00 0.00 95 ASP A CA 17
ATOM 31017 C C . ASP A 1 95 ? 7.703 15.015 23.582 1.00 0.00 95 ASP A C 17
ATOM 31018 O O . ASP A 1 95 ? 6.513 14.874 23.842 1.00 0.00 95 ASP A O 17
ATOM 31027 N N . TYR A 1 96 ? 8.183 15.944 22.739 1.00 0.00 96 TYR A N 17
ATOM 31028 C CA . TYR A 1 96 ? 7.464 17.105 22.191 1.00 0.00 96 TYR A CA 17
ATOM 31029 C C . TYR A 1 96 ? 5.933 17.042 22.291 1.00 0.00 96 TYR A C 17
ATOM 31030 O O . TYR A 1 96 ? 5.327 17.898 22.933 1.00 0.00 96 TYR A O 17
ATOM 31048 N N . LEU A 1 97 ? 5.309 16.043 21.662 1.00 0.00 97 LEU A N 17
ATOM 31049 C CA . LEU A 1 97 ? 3.891 15.738 21.851 1.00 0.00 97 LEU A CA 17
ATOM 31050 C C . LEU A 1 97 ? 3.697 14.216 21.945 1.00 0.00 97 LEU A C 17
ATOM 31051 O O . LEU A 1 97 ? 2.589 13.705 21.809 1.00 0.00 97 LEU A O 17
ATOM 31067 N N . SER A 1 98 ? 4.784 13.477 22.173 1.00 0.00 98 SER A N 17
ATOM 31068 C CA . SER A 1 98 ? 4.826 12.026 22.077 1.00 0.00 98 SER A CA 17
ATOM 31069 C C . SER A 1 98 ? 4.364 11.360 23.372 1.00 0.00 98 SER A C 17
ATOM 31070 O O . SER A 1 98 ? 3.714 10.320 23.327 1.00 0.00 98 SER A O 17
ATOM 31078 N N . ILE A 1 99 ? 4.744 11.928 24.521 1.00 0.00 99 ILE A N 17
ATOM 31079 C CA . ILE A 1 99 ? 4.486 11.340 25.831 1.00 0.00 99 ILE A CA 17
ATOM 31080 C C . ILE A 1 99 ? 4.440 12.449 26.885 1.00 0.00 99 ILE A C 17
ATOM 31081 O O . ILE A 1 99 ? 5.173 13.444 26.689 1.00 0.00 99 ILE A O 17
ATOM 31098 N N . THR B 2 1 ? 13.357 5.339 30.289 1.00 0.00 157 THR B N 17
ATOM 31099 C CA . THR B 2 1 ? 14.528 5.746 31.093 1.00 0.00 157 THR B CA 17
ATOM 31100 C C . THR B 2 1 ? 15.013 7.162 30.753 1.00 0.00 157 THR B C 17
ATOM 31101 O O . THR B 2 1 ? 15.572 7.828 31.623 1.00 0.00 157 THR B O 17
ATOM 31114 N N . LEU B 2 2 ? 14.819 7.614 29.505 1.00 0.00 158 LEU B N 17
ATOM 31115 C CA . LEU B 2 2 ? 15.333 8.885 28.989 1.00 0.00 158 LEU B CA 17
ATOM 31116 C C . LEU B 2 2 ? 15.166 10.026 29.991 1.00 0.00 158 LEU B C 17
ATOM 31117 O O . LEU B 2 2 ? 16.143 10.670 30.366 1.00 0.00 158 LEU B O 17
ATOM 31133 N N . LYS B 2 3 ? 13.926 10.286 30.412 1.00 0.00 159 LYS B N 17
ATOM 31134 C CA . LYS B 2 3 ? 13.615 11.395 31.302 1.00 0.00 159 LYS B CA 17
ATOM 31135 C C . LYS B 2 3 ? 14.379 11.258 32.622 1.00 0.00 159 LYS B C 17
ATOM 31136 O O . LYS B 2 3 ? 15.013 12.204 33.082 1.00 0.00 159 LYS B O 17
ATOM 31155 N N . GLU B 2 4 ? 14.311 10.075 33.231 1.00 0.00 160 GLU B N 17
ATOM 31156 C CA . GLU B 2 4 ? 14.914 9.794 34.524 1.00 0.00 160 GLU B CA 17
ATOM 31157 C C . GLU B 2 4 ? 16.426 10.016 34.443 1.00 0.00 160 GLU B C 17
ATOM 31158 O O . GLU B 2 4 ? 17.013 10.691 35.292 1.00 0.00 160 GLU B O 17
ATOM 31170 N N . ARG B 2 5 ? 17.046 9.445 33.407 1.00 0.00 161 ARG B N 17
ATOM 31171 C CA . ARG B 2 5 ? 18.464 9.589 33.124 1.00 0.00 161 ARG B CA 17
ATOM 31172 C C . ARG B 2 5 ? 18.816 11.062 32.923 1.00 0.00 161 ARG B C 17
ATOM 31173 O O . ARG B 2 5 ? 19.747 11.555 33.551 1.00 0.00 161 ARG B O 17
ATOM 31194 N N . CYS B 2 6 ? 18.067 11.780 32.081 1.00 0.00 162 CYS B N 17
ATOM 31195 C CA . CYS B 2 6 ? 18.268 13.214 31.896 1.00 0.00 162 CYS B CA 17
ATOM 31196 C C . CYS B 2 6 ? 18.238 13.942 33.239 1.00 0.00 162 CYS B C 17
ATOM 31197 O O . CYS B 2 6 ? 19.158 14.696 33.555 1.00 0.00 162 CYS B O 17
ATOM 31205 N N . LEU B 2 7 ? 17.209 13.686 34.051 1.00 0.00 163 LEU B N 17
ATOM 31206 C CA . LEU B 2 7 ? 17.124 14.255 35.386 1.00 0.00 163 LEU B CA 17
ATOM 31207 C C . LEU B 2 7 ? 18.375 13.917 36.202 1.00 0.00 163 LEU B C 17
ATOM 31208 O O . LEU B 2 7 ? 18.938 14.812 36.825 1.00 0.00 163 LEU B O 17
ATOM 31224 N N . GLN B 2 8 ? 18.845 12.661 36.185 1.00 0.00 164 GLN B N 17
ATOM 31225 C CA . GLN B 2 8 ? 20.071 12.312 36.899 1.00 0.00 164 GLN B CA 17
ATOM 31226 C C . GLN B 2 8 ? 21.246 13.149 36.393 1.00 0.00 164 GLN B C 17
ATOM 31227 O O . GLN B 2 8 ? 21.982 13.723 37.192 1.00 0.00 164 GLN B O 17
ATOM 31241 N N . VAL B 2 9 ? 21.437 13.216 35.074 1.00 0.00 165 VAL B N 17
ATOM 31242 C CA . VAL B 2 9 ? 22.518 13.985 34.473 1.00 0.00 165 VAL B CA 17
ATOM 31243 C C . VAL B 2 9 ? 22.445 15.437 34.957 1.00 0.00 165 VAL B C 17
ATOM 31244 O O . VAL B 2 9 ? 23.401 15.938 35.548 1.00 0.00 165 VAL B O 17
ATOM 31257 N N . VAL B 2 10 ? 21.307 16.101 34.738 1.00 0.00 166 VAL B N 17
ATOM 31258 C CA . VAL B 2 10 ? 21.104 17.490 35.137 1.00 0.00 166 VAL B CA 17
ATOM 31259 C C . VAL B 2 10 ? 21.395 17.665 36.631 1.00 0.00 166 VAL B C 17
ATOM 31260 O O . VAL B 2 10 ? 22.171 18.540 37.013 1.00 0.00 166 VAL B O 17
ATOM 31273 N N . ARG B 2 11 ? 20.784 16.826 37.473 1.00 0.00 167 ARG B N 17
ATOM 31274 C CA . ARG B 2 11 ? 20.968 16.831 38.920 1.00 0.00 167 ARG B CA 17
ATOM 31275 C C . ARG B 2 11 ? 22.455 16.749 39.269 1.00 0.00 167 ARG B C 17
ATOM 31276 O O . ARG B 2 11 ? 22.960 17.562 40.042 1.00 0.00 167 ARG B O 17
ATOM 31297 N N . SER B 2 12 ? 23.169 15.785 38.689 1.00 0.00 168 SER B N 17
ATOM 31298 C CA . SER B 2 12 ? 24.588 15.592 38.952 1.00 0.00 168 SER B CA 17
ATOM 31299 C C . SER B 2 12 ? 25.404 16.796 38.473 1.00 0.00 168 SER B C 17
ATOM 31300 O O . SER B 2 12 ? 26.363 17.191 39.128 1.00 0.00 168 SER B O 17
ATOM 31308 N N . LEU B 2 13 ? 25.031 17.365 37.323 1.00 0.00 169 LEU B N 17
ATOM 31309 C CA . LEU B 2 13 ? 25.690 18.526 36.745 1.00 0.00 169 LEU B CA 17
ATOM 31310 C C . LEU B 2 13 ? 25.545 19.722 37.688 1.00 0.00 169 LEU B C 17
ATOM 31311 O O . LEU B 2 13 ? 26.545 20.305 38.099 1.00 0.00 169 LEU B O 17
ATOM 31327 N N . VAL B 2 14 ? 24.308 20.102 38.027 1.00 0.00 170 VAL B N 17
ATOM 31328 C CA . VAL B 2 14 ? 24.073 21.266 38.877 1.00 0.00 170 VAL B CA 17
ATOM 31329 C C . VAL B 2 14 ? 24.599 21.023 40.297 1.00 0.00 170 VAL B C 17
ATOM 31330 O O . VAL B 2 14 ? 25.134 21.937 40.919 1.00 0.00 170 VAL B O 17
ATOM 31343 N N . LYS B 2 15 ? 24.450 19.794 40.803 1.00 0.00 171 LYS B N 17
ATOM 31344 C CA . LYS B 2 15 ? 24.924 19.384 42.116 1.00 0.00 171 LYS B CA 17
ATOM 31345 C C . LYS B 2 15 ? 24.341 20.291 43.212 1.00 0.00 171 LYS B C 17
ATOM 31346 O O . LYS B 2 15 ? 23.109 20.509 43.164 1.00 0.00 171 LYS B O 17
ATOM 31366 N N . MET A 1 1 ? -0.667 4.380 7.562 1.00 0.00 1 MET A N 18
ATOM 31367 C CA . MET A 1 1 ? 0.089 3.537 8.508 1.00 0.00 1 MET A CA 18
ATOM 31368 C C . MET A 1 1 ? 1.034 2.580 7.779 1.00 0.00 1 MET A C 18
ATOM 31369 O O . MET A 1 1 ? 2.164 2.373 8.214 1.00 0.00 1 MET A O 18
ATOM 31385 N N . SER A 1 2 ? 0.578 2.006 6.664 1.00 0.00 2 SER A N 18
ATOM 31386 C CA . SER A 1 2 ? 1.281 0.992 5.893 1.00 0.00 2 SER A CA 18
ATOM 31387 C C . SER A 1 2 ? 2.459 1.571 5.095 1.00 0.00 2 SER A C 18
ATOM 31388 O O . SER A 1 2 ? 2.507 1.429 3.875 1.00 0.00 2 SER A O 18
ATOM 31396 N N . GLN A 1 3 ? 3.409 2.211 5.777 1.00 0.00 3 GLN A N 18
ATOM 31397 C CA . GLN A 1 3 ? 4.608 2.804 5.208 1.00 0.00 3 GLN A CA 18
ATOM 31398 C C . GLN A 1 3 ? 5.760 2.340 6.098 1.00 0.00 3 GLN A C 18
ATOM 31399 O O . GLN A 1 3 ? 5.827 2.748 7.252 1.00 0.00 3 GLN A O 18
ATOM 31413 N N . ASP A 1 4 ? 6.634 1.461 5.594 1.00 0.00 4 ASP A N 18
ATOM 31414 C CA . ASP A 1 4 ? 7.651 0.770 6.393 1.00 0.00 4 ASP A CA 18
ATOM 31415 C C . ASP A 1 4 ? 8.632 1.705 7.106 1.00 0.00 4 ASP A C 18
ATOM 31416 O O . ASP A 1 4 ? 9.288 1.283 8.056 1.00 0.00 4 ASP A O 18
ATOM 31425 N N . PHE A 1 5 ? 8.735 2.959 6.668 1.00 0.00 5 PHE A N 18
ATOM 31426 C CA . PHE A 1 5 ? 9.590 3.961 7.279 1.00 0.00 5 PHE A CA 18
ATOM 31427 C C . PHE A 1 5 ? 8.827 5.276 7.387 1.00 0.00 5 PHE A C 18
ATOM 31428 O O . PHE A 1 5 ? 7.904 5.533 6.616 1.00 0.00 5 PHE A O 18
ATOM 31445 N N . VAL A 1 6 ? 9.243 6.099 8.345 1.00 0.00 6 VAL A N 18
ATOM 31446 C CA . VAL A 1 6 ? 8.762 7.441 8.614 1.00 0.00 6 VAL A CA 18
ATOM 31447 C C . VAL A 1 6 ? 9.998 8.277 8.963 1.00 0.00 6 VAL A C 18
ATOM 31448 O O . VAL A 1 6 ? 11.116 7.763 8.886 1.00 0.00 6 VAL A O 18
ATOM 31461 N N . THR A 1 7 ? 9.862 9.567 9.275 1.00 0.00 7 THR A N 18
ATOM 31462 C CA . THR A 1 7 ? 11.015 10.448 9.389 1.00 0.00 7 THR A CA 18
ATOM 31463 C C . THR A 1 7 ? 10.812 11.590 10.388 1.00 0.00 7 THR A C 18
ATOM 31464 O O . THR A 1 7 ? 9.772 12.252 10.405 1.00 0.00 7 THR A O 18
ATOM 31475 N N . LEU A 1 8 ? 11.839 11.821 11.207 1.00 0.00 8 LEU A N 18
ATOM 31476 C CA . LEU A 1 8 ? 11.963 12.987 12.076 1.00 0.00 8 LEU A CA 18
ATOM 31477 C C . LEU A 1 8 ? 12.960 13.927 11.405 1.00 0.00 8 LEU A C 18
ATOM 31478 O O . LEU A 1 8 ? 14.014 13.476 10.959 1.00 0.00 8 LEU A O 18
ATOM 31494 N N . VAL A 1 9 ? 12.617 15.210 11.280 1.00 0.00 9 VAL A N 18
ATOM 31495 C CA . VAL A 1 9 ? 13.381 16.177 10.507 1.00 0.00 9 VAL A CA 18
ATOM 31496 C C . VAL A 1 9 ? 13.847 17.311 11.432 1.00 0.00 9 VAL A C 18
ATOM 31497 O O . VAL A 1 9 ? 13.053 17.836 12.212 1.00 0.00 9 VAL A O 18
ATOM 31510 N N . SER A 1 10 ? 15.138 17.654 11.354 1.00 0.00 10 SER A N 18
ATOM 31511 C CA . SER A 1 10 ? 15.854 18.544 12.266 1.00 0.00 10 SER A CA 18
ATOM 31512 C C . SER A 1 10 ? 16.081 19.932 11.662 1.00 0.00 10 SER A C 18
ATOM 31513 O O . SER A 1 10 ? 15.729 20.178 10.506 1.00 0.00 10 SER A O 18
ATOM 31521 N N . LYS A 1 11 ? 16.713 20.824 12.439 1.00 0.00 11 LYS A N 18
ATOM 31522 C CA . LYS A 1 11 ? 17.209 22.113 11.968 1.00 0.00 11 LYS A CA 18
ATOM 31523 C C . LYS A 1 11 ? 17.901 21.927 10.614 1.00 0.00 11 LYS A C 18
ATOM 31524 O O . LYS A 1 11 ? 18.637 20.963 10.423 1.00 0.00 11 LYS A O 18
ATOM 31543 N N . ASP A 1 12 ? 17.625 22.834 9.675 1.00 0.00 12 ASP A N 18
ATOM 31544 C CA . ASP A 1 12 ? 18.108 22.787 8.297 1.00 0.00 12 ASP A CA 18
ATOM 31545 C C . ASP A 1 12 ? 17.599 21.550 7.548 1.00 0.00 12 ASP A C 18
ATOM 31546 O O . ASP A 1 12 ? 18.248 21.085 6.617 1.00 0.00 12 ASP A O 18
ATOM 31555 N N . ASP A 1 13 ? 16.423 21.040 7.925 1.00 0.00 13 ASP A N 18
ATOM 31556 C CA . ASP A 1 13 ? 15.697 20.010 7.194 1.00 0.00 13 ASP A CA 18
ATOM 31557 C C . ASP A 1 13 ? 16.475 18.690 7.135 1.00 0.00 13 ASP A C 18
ATOM 31558 O O . ASP A 1 13 ? 16.431 17.984 6.133 1.00 0.00 13 ASP A O 18
ATOM 31567 N N . LYS A 1 14 ? 17.164 18.329 8.222 1.00 0.00 14 LYS A N 18
ATOM 31568 C CA . LYS A 1 14 ? 18.000 17.132 8.239 1.00 0.00 14 LYS A CA 18
ATOM 31569 C C . LYS A 1 14 ? 17.151 15.938 8.656 1.00 0.00 14 LYS A C 18
ATOM 31570 O O . LYS A 1 14 ? 16.618 15.913 9.764 1.00 0.00 14 LYS A O 18
ATOM 31589 N N . GLU A 1 15 ? 17.055 14.958 7.767 1.00 0.00 15 GLU A N 18
ATOM 31590 C CA . GLU A 1 15 ? 16.130 13.838 7.860 1.00 0.00 15 GLU A CA 18
ATOM 31591 C C . GLU A 1 15 ? 16.731 12.603 8.538 1.00 0.00 15 GLU A C 18
ATOM 31592 O O . GLU A 1 15 ? 17.632 11.968 7.999 1.00 0.00 15 GLU A O 18
ATOM 31604 N N . TYR A 1 16 ? 16.194 12.241 9.705 1.00 0.00 16 TYR A N 18
ATOM 31605 C CA . TYR A 1 16 ? 16.466 10.988 10.390 1.00 0.00 16 TYR A CA 18
ATOM 31606 C C . TYR A 1 16 ? 15.274 10.078 10.105 1.00 0.00 16 TYR A C 18
ATOM 31607 O O . TYR A 1 16 ? 14.188 10.304 10.642 1.00 0.00 16 TYR A O 18
ATOM 31625 N N . GLU A 1 17 ? 15.455 9.091 9.223 1.00 0.00 17 GLU A N 18
ATOM 31626 C CA . GLU A 1 17 ? 14.398 8.176 8.814 1.00 0.00 17 GLU A CA 18
ATOM 31627 C C . GLU A 1 17 ? 14.363 6.964 9.750 1.00 0.00 17 GLU A C 18
ATOM 31628 O O . GLU A 1 17 ? 15.383 6.305 9.939 1.00 0.00 17 GLU A O 18
ATOM 31640 N N . ILE A 1 18 ? 13.207 6.690 10.364 1.00 0.00 18 ILE A N 18
ATOM 31641 C CA . ILE A 1 18 ? 13.034 5.628 11.353 1.00 0.00 18 ILE A CA 18
ATOM 31642 C C . ILE A 1 18 ? 12.002 4.618 10.855 1.00 0.00 18 ILE A C 18
ATOM 31643 O O . ILE A 1 18 ? 11.006 4.997 10.239 1.00 0.00 18 ILE A O 18
ATOM 31659 N N . SER A 1 19 ? 12.242 3.333 11.124 1.00 0.00 19 SER A N 18
ATOM 31660 C CA . SER A 1 19 ? 11.342 2.252 10.771 1.00 0.00 19 SER A CA 18
ATOM 31661 C C . SER A 1 19 ? 9.979 2.418 11.450 1.00 0.00 19 SER A C 18
ATOM 31662 O O . SER A 1 19 ? 9.900 2.830 12.606 1.00 0.00 19 SER A O 18
ATOM 31670 N N . ARG A 1 20 ? 8.911 2.054 10.740 1.00 0.00 20 ARG A N 18
ATOM 31671 C CA . ARG A 1 20 ? 7.533 2.134 11.212 1.00 0.00 20 ARG A CA 18
ATOM 31672 C C . ARG A 1 20 ? 7.365 1.448 12.568 1.00 0.00 20 ARG A C 18
ATOM 31673 O O . ARG A 1 20 ? 6.682 1.950 13.459 1.00 0.00 20 ARG A O 18
ATOM 31694 N N . SER A 1 21 ? 7.998 0.283 12.699 1.00 0.00 21 SER A N 18
ATOM 31695 C CA . SER A 1 21 ? 8.001 -0.553 13.882 1.00 0.00 21 SER A CA 18
ATOM 31696 C C . SER A 1 21 ? 8.421 0.259 15.112 1.00 0.00 21 SER A C 18
ATOM 31697 O O . SER A 1 21 ? 7.623 0.504 16.010 1.00 0.00 21 SER A O 18
ATOM 31705 N N . ALA A 1 22 ? 9.680 0.693 15.124 1.00 0.00 22 ALA A N 18
ATOM 31706 C CA . ALA A 1 22 ? 10.238 1.627 16.099 1.00 0.00 22 ALA A CA 18
ATOM 31707 C C . ALA A 1 22 ? 9.306 2.826 16.292 1.00 0.00 22 ALA A C 18
ATOM 31708 O O . ALA A 1 22 ? 8.920 3.157 17.412 1.00 0.00 22 ALA A O 18
ATOM 31715 N N . ALA A 1 23 ? 8.944 3.478 15.187 1.00 0.00 23 ALA A N 18
ATOM 31716 C CA . ALA A 1 23 ? 8.146 4.690 15.192 1.00 0.00 23 ALA A CA 18
ATOM 31717 C C . ALA A 1 23 ? 6.811 4.521 15.911 1.00 0.00 23 ALA A C 18
ATOM 31718 O O . ALA A 1 23 ? 6.311 5.487 16.481 1.00 0.00 23 ALA A O 18
ATOM 31725 N N . MET A 1 24 ? 6.212 3.327 15.854 1.00 0.00 24 MET A N 18
ATOM 31726 C CA . MET A 1 24 ? 4.940 3.017 16.496 1.00 0.00 24 MET A CA 18
ATOM 31727 C C . MET A 1 24 ? 4.864 3.583 17.918 1.00 0.00 24 MET A C 18
ATOM 31728 O O . MET A 1 24 ? 3.845 4.167 18.283 1.00 0.00 24 MET A O 18
ATOM 31742 N N . ILE A 1 25 ? 5.940 3.466 18.711 1.00 0.00 25 ILE A N 18
ATOM 31743 C CA . ILE A 1 25 ? 5.896 3.916 20.100 1.00 0.00 25 ILE A CA 18
ATOM 31744 C C . ILE A 1 25 ? 5.973 5.444 20.263 1.00 0.00 25 ILE A C 18
ATOM 31745 O O . ILE A 1 25 ? 5.965 5.929 21.392 1.00 0.00 25 ILE A O 18
ATOM 31761 N N . SER A 1 26 ? 6.032 6.207 19.165 1.00 0.00 26 SER A N 18
ATOM 31762 C CA . SER A 1 26 ? 5.943 7.662 19.154 1.00 0.00 26 SER A CA 18
ATOM 31763 C C . SER A 1 26 ? 4.590 8.082 18.563 1.00 0.00 26 SER A C 18
ATOM 31764 O O . SER A 1 26 ? 4.479 8.161 17.336 1.00 0.00 26 SER A O 18
ATOM 31772 N N . PRO A 1 27 ? 3.575 8.359 19.406 1.00 0.00 27 PRO A N 18
ATOM 31773 C CA . PRO A 1 27 ? 2.235 8.767 19.006 1.00 0.00 27 PRO A CA 18
ATOM 31774 C C . PRO A 1 27 ? 2.183 9.584 17.717 1.00 0.00 27 PRO A C 18
ATOM 31775 O O . PRO A 1 27 ? 1.498 9.199 16.775 1.00 0.00 27 PRO A O 18
ATOM 31786 N N . THR A 1 28 ? 2.919 10.694 17.654 1.00 0.00 28 THR A N 18
ATOM 31787 C CA . THR A 1 28 ? 2.924 11.600 16.518 1.00 0.00 28 THR A CA 18
ATOM 31788 C C . THR A 1 28 ? 3.122 10.879 15.180 1.00 0.00 28 THR A C 18
ATOM 31789 O O . THR A 1 28 ? 2.414 11.172 14.218 1.00 0.00 28 THR A O 18
ATOM 31800 N N . LEU A 1 29 ? 4.064 9.931 15.106 1.00 0.00 29 LEU A N 18
ATOM 31801 C CA . LEU A 1 29 ? 4.330 9.215 13.863 1.00 0.00 29 LEU A CA 18
ATOM 31802 C C . LEU A 1 29 ? 3.185 8.257 13.546 1.00 0.00 29 LEU A C 18
ATOM 31803 O O . LEU A 1 29 ? 2.870 8.033 12.380 1.00 0.00 29 LEU A O 18
ATOM 31819 N N . LYS A 1 30 ? 2.587 7.658 14.575 1.00 0.00 30 LYS A N 18
ATOM 31820 C CA . LYS A 1 30 ? 1.463 6.746 14.418 1.00 0.00 30 LYS A CA 18
ATOM 31821 C C . LYS A 1 30 ? 0.186 7.515 14.041 1.00 0.00 30 LYS A C 18
ATOM 31822 O O . LYS A 1 30 ? -0.689 6.971 13.372 1.00 0.00 30 LYS A O 18
ATOM 31841 N N . ALA A 1 31 ? 0.072 8.770 14.485 1.00 0.00 31 ALA A N 18
ATOM 31842 C CA . ALA A 1 31 ? -1.109 9.605 14.320 1.00 0.00 31 ALA A CA 18
ATOM 31843 C C . ALA A 1 31 ? -1.078 10.388 13.006 1.00 0.00 31 ALA A C 18
ATOM 31844 O O . ALA A 1 31 ? -2.026 10.330 12.225 1.00 0.00 31 ALA A O 18
ATOM 31851 N N . MET A 1 32 ? -0.017 11.159 12.750 1.00 0.00 32 MET A N 18
ATOM 31852 C CA . MET A 1 32 ? 0.011 12.078 11.614 1.00 0.00 32 MET A CA 18
ATOM 31853 C C . MET A 1 32 ? -0.192 11.339 10.289 1.00 0.00 32 MET A C 18
ATOM 31854 O O . MET A 1 32 ? -0.930 11.802 9.420 1.00 0.00 32 MET A O 18
ATOM 31868 N N . ILE A 1 33 ? 0.394 10.146 10.182 1.00 0.00 33 ILE A N 18
ATOM 31869 C CA . ILE A 1 33 ? 0.257 9.255 9.035 1.00 0.00 33 ILE A CA 18
ATOM 31870 C C . ILE A 1 33 ? -1.188 8.783 8.791 1.00 0.00 33 ILE A C 18
ATOM 31871 O O . ILE A 1 33 ? -1.480 8.234 7.733 1.00 0.00 33 ILE A O 18
ATOM 31887 N N . GLU A 1 34 ? -2.083 9.000 9.759 1.00 0.00 34 GLU A N 18
ATOM 31888 C CA . GLU A 1 34 ? -3.511 8.707 9.691 1.00 0.00 34 GLU A CA 18
ATOM 31889 C C . GLU A 1 34 ? -4.316 10.007 9.595 1.00 0.00 34 GLU A C 18
ATOM 31890 O O . GLU A 1 34 ? -5.402 10.009 9.021 1.00 0.00 34 GLU A O 18
ATOM 31902 N N . GLY A 1 35 ? -3.808 11.096 10.185 1.00 0.00 35 GLY A N 18
ATOM 31903 C CA . GLY A 1 35 ? -4.479 12.388 10.213 1.00 0.00 35 GLY A CA 18
ATOM 31904 C C . GLY A 1 35 ? -4.295 13.131 8.885 1.00 0.00 35 GLY A C 18
ATOM 31905 O O . GLY A 1 35 ? -4.861 12.710 7.877 1.00 0.00 35 GLY A O 18
ATOM 31909 N N . PRO A 1 36 ? -3.517 14.224 8.828 1.00 0.00 36 PRO A N 18
ATOM 31910 C CA . PRO A 1 36 ? -3.279 14.955 7.589 1.00 0.00 36 PRO A CA 18
ATOM 31911 C C . PRO A 1 36 ? -2.257 14.205 6.722 1.00 0.00 36 PRO A C 18
ATOM 31912 O O . PRO A 1 36 ? -1.246 14.758 6.288 1.00 0.00 36 PRO A O 18
ATOM 31923 N N . PHE A 1 37 ? -2.523 12.930 6.438 1.00 0.00 37 PHE A N 18
ATOM 31924 C CA . PHE A 1 37 ? -1.575 12.031 5.795 1.00 0.00 37 PHE A CA 18
ATOM 31925 C C . PHE A 1 37 ? -1.354 12.385 4.333 1.00 0.00 37 PHE A C 18
ATOM 31926 O O . PHE A 1 37 ? -0.382 11.935 3.738 1.00 0.00 37 PHE A O 18
ATOM 31943 N N . ARG A 1 38 ? -2.230 13.214 3.761 1.00 0.00 38 ARG A N 18
ATOM 31944 C CA . ARG A 1 38 ? -2.000 13.793 2.447 1.00 0.00 38 ARG A CA 18
ATOM 31945 C C . ARG A 1 38 ? -0.739 14.669 2.436 1.00 0.00 38 ARG A C 18
ATOM 31946 O O . ARG A 1 38 ? -0.269 15.026 1.358 1.00 0.00 38 ARG A O 18
ATOM 31967 N N . GLU A 1 39 ? -0.172 14.995 3.607 1.00 0.00 39 GLU A N 18
ATOM 31968 C CA . GLU A 1 39 ? 1.110 15.677 3.694 1.00 0.00 39 GLU A CA 18
ATOM 31969 C C . GLU A 1 39 ? 2.000 15.026 4.755 1.00 0.00 39 GLU A C 18
ATOM 31970 O O . GLU A 1 39 ? 3.123 14.616 4.457 1.00 0.00 39 GLU A O 18
ATOM 31982 N N . SER A 1 40 ? 1.515 14.885 5.987 1.00 0.00 40 SER A N 18
ATOM 31983 C CA . SER A 1 40 ? 2.333 14.459 7.109 1.00 0.00 40 SER A CA 18
ATOM 31984 C C . SER A 1 40 ? 2.356 12.937 7.193 1.00 0.00 40 SER A C 18
ATOM 31985 O O . SER A 1 40 ? 2.024 12.367 8.230 1.00 0.00 40 SER A O 18
ATOM 31993 N N . LYS A 1 41 ? 2.771 12.277 6.110 1.00 0.00 41 LYS A N 18
ATOM 31994 C CA . LYS A 1 41 ? 2.871 10.821 6.043 1.00 0.00 41 LYS A CA 18
ATOM 31995 C C . LYS A 1 41 ? 4.090 10.320 6.823 1.00 0.00 41 LYS A C 18
ATOM 31996 O O . LYS A 1 41 ? 5.019 9.733 6.269 1.00 0.00 41 LYS A O 18
ATOM 32015 N N . GLY A 1 42 ? 4.079 10.577 8.130 1.00 0.00 42 GLY A N 18
ATOM 32016 C CA . GLY A 1 42 ? 5.191 10.310 9.016 1.00 0.00 42 GLY A CA 18
ATOM 32017 C C . GLY A 1 42 ? 6.437 11.071 8.567 1.00 0.00 42 GLY A C 18
ATOM 32018 O O . GLY A 1 42 ? 7.474 10.462 8.328 1.00 0.00 42 GLY A O 18
ATOM 32022 N N . ARG A 1 43 ? 6.345 12.400 8.475 1.00 0.00 43 ARG A N 18
ATOM 32023 C CA . ARG A 1 43 ? 7.487 13.282 8.271 1.00 0.00 43 ARG A CA 18
ATOM 32024 C C . ARG A 1 43 ? 7.299 14.473 9.208 1.00 0.00 43 ARG A C 18
ATOM 32025 O O . ARG A 1 43 ? 6.478 15.339 8.913 1.00 0.00 43 ARG A O 18
ATOM 32046 N N . ILE A 1 44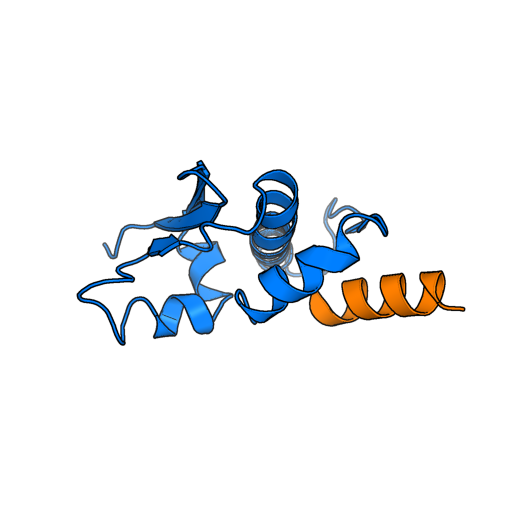 ? 7.994 14.489 10.350 1.00 0.00 44 ILE A N 18
ATOM 32047 C CA . ILE A 1 44 ? 7.730 15.456 11.412 1.00 0.00 44 ILE A CA 18
ATOM 32048 C C . ILE A 1 44 ? 8.877 16.473 11.509 1.00 0.00 44 ILE A C 18
ATOM 32049 O O . ILE A 1 44 ? 10.010 16.107 11.824 1.00 0.00 44 ILE A O 18
ATOM 32065 N N . GLU A 1 45 ? 8.585 17.745 11.218 1.00 0.00 45 GLU A N 18
ATOM 32066 C CA . GLU A 1 45 ? 9.578 18.802 11.093 1.00 0.00 45 GLU A CA 18
ATOM 32067 C C . GLU A 1 45 ? 9.847 19.553 12.396 1.00 0.00 45 GLU A C 18
ATOM 32068 O O . GLU A 1 45 ? 9.289 20.626 12.619 1.00 0.00 45 GLU A O 18
ATOM 32080 N N . LEU A 1 46 ? 10.788 19.068 13.206 1.00 0.00 46 LEU A N 18
ATOM 32081 C CA . LEU A 1 46 ? 11.293 19.827 14.342 1.00 0.00 46 LEU A CA 18
ATOM 32082 C C . LEU A 1 46 ? 12.455 20.640 13.775 1.00 0.00 46 LEU A C 18
ATOM 32083 O O . LEU A 1 46 ? 13.603 20.509 14.208 1.00 0.00 46 LEU A O 18
ATOM 32099 N N . LYS A 1 47 ? 12.138 21.480 12.783 1.00 0.00 47 LYS A N 18
ATOM 32100 C CA . LYS A 1 47 ? 13.093 22.193 11.946 1.00 0.00 47 LYS A CA 18
ATOM 32101 C C . LYS A 1 47 ? 13.687 23.385 12.699 1.00 0.00 47 LYS A C 18
ATOM 32102 O O . LYS A 1 47 ? 13.553 24.544 12.308 1.00 0.00 47 LYS A O 18
ATOM 32121 N N . GLN A 1 48 ? 14.359 23.065 13.804 1.00 0.00 48 GLN A N 18
ATOM 32122 C CA . GLN A 1 48 ? 14.944 23.976 14.768 1.00 0.00 48 GLN A CA 18
ATOM 32123 C C . GLN A 1 48 ? 15.675 23.185 15.858 1.00 0.00 48 GLN A C 18
ATOM 32124 O O . GLN A 1 48 ? 16.672 23.664 16.390 1.00 0.00 48 GLN A O 18
ATOM 32138 N N . PHE A 1 49 ? 15.209 21.974 16.190 1.00 0.00 49 PHE A N 18
ATOM 32139 C CA . PHE A 1 49 ? 15.945 21.107 17.101 1.00 0.00 49 PHE A CA 18
ATOM 32140 C C . PHE A 1 49 ? 17.211 20.604 16.408 1.00 0.00 49 PHE A C 18
ATOM 32141 O O . PHE A 1 49 ? 17.206 20.342 15.202 1.00 0.00 49 PHE A O 18
ATOM 32158 N N . ASP A 1 50 ? 18.295 20.474 17.174 1.00 0.00 50 ASP A N 18
ATOM 32159 C CA . ASP A 1 50 ? 19.572 20.008 16.655 1.00 0.00 50 ASP A CA 18
ATOM 32160 C C . ASP A 1 50 ? 19.468 18.560 16.159 1.00 0.00 50 ASP A C 18
ATOM 32161 O O . ASP A 1 50 ? 18.735 17.744 16.719 1.00 0.00 50 ASP A O 18
ATOM 32170 N N . SER A 1 51 ? 20.245 18.254 15.118 1.00 0.00 51 SER A N 18
ATOM 32171 C CA . SER A 1 51 ? 20.366 16.946 14.504 1.00 0.00 51 SER A CA 18
ATOM 32172 C C . SER A 1 51 ? 20.567 15.861 15.555 1.00 0.00 51 SER A C 18
ATOM 32173 O O . SER A 1 51 ? 19.760 14.949 15.697 1.00 0.00 51 SER A O 18
ATOM 32181 N N . HIS A 1 52 ? 21.675 15.966 16.280 1.00 0.00 52 HIS A N 18
ATOM 32182 C CA . HIS A 1 52 ? 22.133 14.947 17.209 1.00 0.00 52 HIS A CA 18
ATOM 32183 C C . HIS A 1 52 ? 21.207 14.840 18.421 1.00 0.00 52 HIS A C 18
ATOM 32184 O O . HIS A 1 52 ? 21.025 13.749 18.958 1.00 0.00 52 HIS A O 18
ATOM 32198 N N . ILE A 1 53 ? 20.580 15.945 18.835 1.00 0.00 53 ILE A N 18
ATOM 32199 C CA . ILE A 1 53 ? 19.515 15.878 19.830 1.00 0.00 53 ILE A CA 18
ATOM 32200 C C . ILE A 1 53 ? 18.408 14.966 19.292 1.00 0.00 53 ILE A C 18
ATOM 32201 O O . ILE A 1 53 ? 18.003 14.010 19.956 1.00 0.00 53 ILE A O 18
ATOM 32217 N N . LEU A 1 54 ? 17.920 15.258 18.082 1.00 0.00 54 LEU A N 18
ATOM 32218 C CA . LEU A 1 54 ? 16.844 14.492 17.467 1.00 0.00 54 LEU A CA 18
ATOM 32219 C C . LEU A 1 54 ? 17.248 13.019 17.327 1.00 0.00 54 LEU A C 18
ATOM 32220 O O . LEU A 1 54 ? 16.477 12.120 17.656 1.00 0.00 54 LEU A O 18
ATOM 32236 N N . GLU A 1 55 ? 18.484 12.781 16.886 1.00 0.00 55 GLU A N 18
ATOM 32237 C CA . GLU A 1 55 ? 19.113 11.471 16.806 1.00 0.00 55 GLU A CA 18
ATOM 32238 C C . GLU A 1 55 ? 18.984 10.741 18.148 1.00 0.00 55 GLU A C 18
ATOM 32239 O O . GLU A 1 55 ? 18.397 9.660 18.218 1.00 0.00 55 GLU A O 18
ATOM 32251 N N . LYS A 1 56 ? 19.509 11.340 19.223 1.00 0.00 56 LYS A N 18
ATOM 32252 C CA . LYS A 1 56 ? 19.453 10.741 20.547 1.00 0.00 56 LYS A CA 18
ATOM 32253 C C . LYS A 1 56 ? 18.007 10.497 20.979 1.00 0.00 56 LYS A C 18
ATOM 32254 O O . LYS A 1 56 ? 17.723 9.478 21.604 1.00 0.00 56 LYS A O 18
ATOM 32273 N N . ALA A 1 57 ? 17.088 11.408 20.650 1.00 0.00 57 ALA A N 18
ATOM 32274 C CA . ALA A 1 57 ? 15.676 11.180 20.912 1.00 0.00 57 ALA A CA 18
ATOM 32275 C C . ALA A 1 57 ? 15.209 9.890 20.234 1.00 0.00 57 ALA A C 18
ATOM 32276 O O . ALA A 1 57 ? 14.775 8.957 20.907 1.00 0.00 57 ALA A O 18
ATOM 32283 N N . VAL A 1 58 ? 15.305 9.813 18.904 1.00 0.00 58 VAL A N 18
ATOM 32284 C CA . VAL A 1 58 ? 14.752 8.677 18.175 1.00 0.00 58 VAL A CA 18
ATOM 32285 C C . VAL A 1 58 ? 15.454 7.361 18.529 1.00 0.00 58 VAL A C 18
ATOM 32286 O O . VAL A 1 58 ? 14.805 6.313 18.548 1.00 0.00 58 VAL A O 18
ATOM 32299 N N . GLU A 1 59 ? 16.748 7.399 18.879 1.00 0.00 59 GLU A N 18
ATOM 32300 C CA . GLU A 1 59 ? 17.443 6.233 19.422 1.00 0.00 59 GLU A CA 18
ATOM 32301 C C . GLU A 1 59 ? 16.650 5.559 20.547 1.00 0.00 59 GLU A C 18
ATOM 32302 O O . GLU A 1 59 ? 16.767 4.342 20.712 1.00 0.00 59 GLU A O 18
ATOM 32314 N N . TYR A 1 60 ? 15.868 6.320 21.328 1.00 0.00 60 TYR A N 18
ATOM 32315 C CA . TYR A 1 60 ? 15.048 5.749 22.388 1.00 0.00 60 TYR A CA 18
ATOM 32316 C C . TYR A 1 60 ? 14.142 4.637 21.860 1.00 0.00 60 TYR A C 18
ATOM 32317 O O . TYR A 1 60 ? 13.931 3.646 22.551 1.00 0.00 60 TYR A O 18
ATOM 32335 N N . LEU A 1 61 ? 13.606 4.779 20.645 1.00 0.00 61 LEU A N 18
ATOM 32336 C CA . LEU A 1 61 ? 12.705 3.780 20.082 1.00 0.00 61 LEU A CA 18
ATOM 32337 C C . LEU A 1 61 ? 13.479 2.476 19.896 1.00 0.00 61 LEU A C 18
ATOM 32338 O O . LEU A 1 61 ? 13.058 1.418 20.360 1.00 0.00 61 LEU A O 18
ATOM 32354 N N . ASN A 1 62 ? 14.637 2.576 19.237 1.00 0.00 62 ASN A N 18
ATOM 32355 C CA . ASN A 1 62 ? 15.574 1.472 19.059 1.00 0.00 62 ASN A CA 18
ATOM 32356 C C . ASN A 1 62 ? 15.881 0.811 20.409 1.00 0.00 62 ASN A C 18
ATOM 32357 O O . ASN A 1 62 ? 15.765 -0.407 20.549 1.00 0.00 62 ASN A O 18
ATOM 32368 N N . TYR A 1 63 ? 16.247 1.622 21.407 1.00 0.00 63 TYR A N 18
ATOM 32369 C CA . TYR A 1 63 ? 16.567 1.137 22.740 1.00 0.00 63 TYR A CA 18
ATOM 32370 C C . TYR A 1 63 ? 15.381 0.359 23.303 1.00 0.00 63 TYR A C 18
ATOM 32371 O O . TYR A 1 63 ? 15.535 -0.779 23.731 1.00 0.00 63 TYR A O 18
ATOM 32389 N N . ASN A 1 64 ? 14.205 0.985 23.323 1.00 0.00 64 ASN A N 18
ATOM 32390 C CA . ASN A 1 64 ? 13.013 0.431 23.941 1.00 0.00 64 ASN A CA 18
ATOM 32391 C C . ASN A 1 64 ? 12.657 -0.887 23.263 1.00 0.00 64 ASN A C 18
ATOM 32392 O O . ASN A 1 64 ? 12.299 -1.850 23.939 1.00 0.00 64 ASN A O 18
ATOM 32403 N N . LEU A 1 65 ? 12.734 -0.928 21.930 1.00 0.00 65 LEU A N 18
ATOM 32404 C CA . LEU A 1 65 ? 12.450 -2.123 21.151 1.00 0.00 65 LEU A CA 18
ATOM 32405 C C . LEU A 1 65 ? 13.411 -3.246 21.551 1.00 0.00 65 LEU A C 18
ATOM 32406 O O . LEU A 1 65 ? 12.976 -4.306 22.003 1.00 0.00 65 LEU A O 18
ATOM 32422 N N . LYS A 1 66 ? 14.720 -3.005 21.418 1.00 0.00 66 LYS A N 18
ATOM 32423 C CA . LYS A 1 66 ? 15.730 -3.991 21.784 1.00 0.00 66 LYS A CA 18
ATOM 32424 C C . LYS A 1 66 ? 15.522 -4.457 23.224 1.00 0.00 66 LYS A C 18
ATOM 32425 O O . LYS A 1 66 ? 15.408 -5.653 23.471 1.00 0.00 66 LYS A O 18
ATOM 32444 N N . TYR A 1 67 ? 15.415 -3.517 24.162 1.00 0.00 67 TYR A N 18
ATOM 32445 C CA . TYR A 1 67 ? 15.168 -3.781 25.571 1.00 0.00 67 TYR A CA 18
ATOM 32446 C C . TYR A 1 67 ? 13.964 -4.706 25.775 1.00 0.00 67 TYR A C 18
ATOM 32447 O O . TYR A 1 67 ? 14.001 -5.603 26.613 1.00 0.00 67 TYR A O 18
ATOM 32465 N N . SER A 1 68 ? 12.896 -4.502 25.002 1.00 0.00 68 SER A N 18
ATOM 32466 C CA . SER A 1 68 ? 11.698 -5.328 25.088 1.00 0.00 68 SER A CA 18
ATOM 32467 C C . SER A 1 68 ? 11.971 -6.756 24.614 1.00 0.00 68 SER A C 18
ATOM 32468 O O . SER A 1 68 ? 11.408 -7.697 25.163 1.00 0.00 68 SER A O 18
ATOM 32476 N N . GLY A 1 69 ? 12.833 -6.931 23.608 1.00 0.00 69 GLY A N 18
ATOM 32477 C CA . GLY A 1 69 ? 13.283 -8.258 23.213 1.00 0.00 69 GLY A CA 18
ATOM 32478 C C . GLY A 1 69 ? 14.138 -8.869 24.325 1.00 0.00 69 GLY A C 18
ATOM 32479 O O . GLY A 1 69 ? 13.828 -9.934 24.855 1.00 0.00 69 GLY A O 18
ATOM 32483 N N . VAL A 1 70 ? 15.213 -8.160 24.679 1.00 0.00 70 VAL A N 18
ATOM 32484 C CA . VAL A 1 70 ? 16.182 -8.502 25.712 1.00 0.00 70 VAL A CA 18
ATOM 32485 C C . VAL A 1 70 ? 15.483 -8.991 26.986 1.00 0.00 70 VAL A C 18
ATOM 32486 O O . VAL A 1 70 ? 15.828 -10.053 27.501 1.00 0.00 70 VAL A O 18
ATOM 32499 N N . SER A 1 71 ? 14.506 -8.215 27.467 1.00 0.00 71 SER A N 18
ATOM 32500 C CA . SER A 1 71 ? 13.600 -8.509 28.572 1.00 0.00 71 SER A CA 18
ATOM 32501 C C . SER A 1 71 ? 14.271 -9.235 29.743 1.00 0.00 71 SER A C 18
ATOM 32502 O O . SER A 1 71 ? 14.796 -8.604 30.657 1.00 0.00 71 SER A O 18
ATOM 32510 N N . GLU A 1 72 ? 14.209 -10.567 29.715 1.00 0.00 72 GLU A N 18
ATOM 32511 C CA . GLU A 1 72 ? 14.770 -11.453 30.722 1.00 0.00 72 GLU A CA 18
ATOM 32512 C C . GLU A 1 72 ? 16.248 -11.134 30.962 1.00 0.00 72 GLU A C 18
ATOM 32513 O O . GLU A 1 72 ? 16.697 -11.069 32.104 1.00 0.00 72 GLU A O 18
ATOM 32525 N N . ASP A 1 73 ? 17.012 -10.937 29.887 1.00 0.00 73 ASP A N 18
ATOM 32526 C CA . ASP A 1 73 ? 18.440 -10.668 29.962 1.00 0.00 73 ASP A CA 18
ATOM 32527 C C . ASP A 1 73 ? 18.671 -9.196 30.315 1.00 0.00 73 ASP A C 18
ATOM 32528 O O . ASP A 1 73 ? 19.312 -8.469 29.555 1.00 0.00 73 ASP A O 18
ATOM 32537 N N . ASP A 1 74 ? 18.164 -8.757 31.474 1.00 0.00 74 ASP A N 18
ATOM 32538 C CA . ASP A 1 74 ? 18.309 -7.397 31.992 1.00 0.00 74 ASP A CA 18
ATOM 32539 C C . ASP A 1 74 ? 19.770 -7.149 32.388 1.00 0.00 74 ASP A C 18
ATOM 32540 O O . ASP A 1 74 ? 20.127 -7.079 33.561 1.00 0.00 74 ASP A O 18
ATOM 32549 N N . ASP A 1 75 ? 20.613 -7.032 31.365 1.00 0.00 75 ASP A N 18
ATOM 32550 C CA . ASP A 1 75 ? 22.060 -7.014 31.451 1.00 0.00 75 ASP A CA 18
ATOM 32551 C C . ASP A 1 75 ? 22.622 -6.192 30.299 1.00 0.00 75 ASP A C 18
ATOM 32552 O O . ASP A 1 75 ? 23.311 -5.195 30.501 1.00 0.00 75 ASP A O 18
ATOM 32561 N N . GLU A 1 76 ? 22.317 -6.630 29.077 1.00 0.00 76 GLU A N 18
ATOM 32562 C CA . GLU A 1 76 ? 22.848 -6.072 27.841 1.00 0.00 76 GLU A CA 18
ATOM 32563 C C . GLU A 1 76 ? 22.138 -4.760 27.481 1.00 0.00 76 GLU A C 18
ATOM 32564 O O . GLU A 1 76 ? 21.599 -4.608 26.387 1.00 0.00 76 GLU A O 18
ATOM 32576 N N . ILE A 1 77 ? 22.132 -3.803 28.411 1.00 0.00 77 ILE A N 18
ATOM 32577 C CA . ILE A 1 77 ? 21.501 -2.507 28.220 1.00 0.00 77 ILE A CA 18
ATOM 32578 C C . ILE A 1 77 ? 22.361 -1.696 27.240 1.00 0.00 77 ILE A C 18
ATOM 32579 O O . ILE A 1 77 ? 23.548 -1.511 27.511 1.00 0.00 77 ILE A O 18
ATOM 32595 N N . PRO A 1 78 ? 21.810 -1.213 26.113 1.00 0.00 78 PRO A N 18
ATOM 32596 C CA . PRO A 1 78 ? 22.521 -0.332 25.198 1.00 0.00 78 PRO A CA 18
ATOM 32597 C C . PRO A 1 78 ? 23.193 0.843 25.918 1.00 0.00 78 PRO A C 18
ATOM 32598 O O . PRO A 1 78 ? 22.618 1.421 26.842 1.00 0.00 78 PRO A O 18
ATOM 32609 N N . GLU A 1 79 ? 24.399 1.211 25.473 1.00 0.00 79 GLU A N 18
ATOM 32610 C CA . GLU A 1 79 ? 25.191 2.293 26.047 1.00 0.00 79 GLU A CA 18
ATOM 32611 C C . GLU A 1 79 ? 24.591 3.645 25.653 1.00 0.00 79 GLU A C 18
ATOM 32612 O O . GLU A 1 79 ? 25.159 4.400 24.865 1.00 0.00 79 GLU A O 18
ATOM 32624 N N . PHE A 1 80 ? 23.415 3.939 26.201 1.00 0.00 80 PHE A N 18
ATOM 32625 C CA . PHE A 1 80 ? 22.621 5.109 25.877 1.00 0.00 80 PHE A CA 18
ATOM 32626 C C . PHE A 1 80 ? 23.208 6.339 26.575 1.00 0.00 80 PHE A C 18
ATOM 32627 O O . PHE A 1 80 ? 22.603 6.896 27.493 1.00 0.00 80 PHE A O 18
ATOM 32644 N N . GLU A 1 81 ? 24.430 6.728 26.217 1.00 0.00 81 GLU A N 18
ATOM 32645 C CA . GLU A 1 81 ? 25.104 7.832 26.886 1.00 0.00 81 GLU A CA 18
ATOM 32646 C C . GLU A 1 81 ? 24.492 9.161 26.450 1.00 0.00 81 GLU A C 18
ATOM 32647 O O . GLU A 1 81 ? 24.082 9.298 25.298 1.00 0.00 81 GLU A O 18
ATOM 32659 N N . ILE A 1 82 ? 24.443 10.137 27.365 1.00 0.00 82 ILE A N 18
ATOM 32660 C CA . ILE A 1 82 ? 23.874 11.450 27.101 1.00 0.00 82 ILE A CA 18
ATOM 32661 C C . ILE A 1 82 ? 24.764 12.534 27.729 1.00 0.00 82 ILE A C 18
ATOM 32662 O O . ILE A 1 82 ? 24.692 12.747 28.938 1.00 0.00 82 ILE A O 18
ATOM 32678 N N . PRO A 1 83 ? 25.605 13.231 26.950 1.00 0.00 83 PRO A N 18
ATOM 32679 C CA . PRO A 1 83 ? 26.317 14.402 27.431 1.00 0.00 83 PRO A CA 18
ATOM 32680 C C . PRO A 1 83 ? 25.377 15.465 28.021 1.00 0.00 83 PRO A C 18
ATOM 32681 O O . PRO A 1 83 ? 24.234 15.615 27.586 1.00 0.00 83 PRO A O 18
ATOM 32692 N N . THR A 1 84 ? 25.865 16.216 29.010 1.00 0.00 84 THR A N 18
ATOM 32693 C CA . THR A 1 84 ? 25.144 17.288 29.688 1.00 0.00 84 THR A CA 18
ATOM 32694 C C . THR A 1 84 ? 24.577 18.272 28.666 1.00 0.00 84 THR A C 18
ATOM 32695 O O . THR A 1 84 ? 23.381 18.569 28.657 1.00 0.00 84 THR A O 18
ATOM 32706 N N . GLU A 1 85 ? 25.471 18.738 27.791 1.00 0.00 85 GLU A N 18
ATOM 32707 C CA . GLU A 1 85 ? 25.177 19.547 26.618 1.00 0.00 85 GLU A CA 18
ATOM 32708 C C . GLU A 1 85 ? 23.907 19.054 25.922 1.00 0.00 85 GLU A C 18
ATOM 32709 O O . GLU A 1 85 ? 23.022 19.852 25.624 1.00 0.00 85 GLU A O 18
ATOM 32721 N N . MET A 1 86 ? 23.812 17.745 25.669 1.00 0.00 86 MET A N 18
ATOM 32722 C CA . MET A 1 86 ? 22.645 17.196 25.003 1.00 0.00 86 MET A CA 18
ATOM 32723 C C . MET A 1 86 ? 21.451 17.305 25.946 1.00 0.00 86 MET A C 18
ATOM 32724 O O . MET A 1 86 ? 20.443 17.931 25.616 1.00 0.00 86 MET A O 18
ATOM 32738 N N . SER A 1 87 ? 21.602 16.695 27.126 1.00 0.00 87 SER A N 18
ATOM 32739 C CA . SER A 1 87 ? 20.596 16.590 28.173 1.00 0.00 87 SER A CA 18
ATOM 32740 C C . SER A 1 87 ? 19.792 17.886 28.324 1.00 0.00 87 SER A C 18
ATOM 32741 O O . SER A 1 87 ? 18.563 17.849 28.301 1.00 0.00 87 SER A O 18
ATOM 32749 N N . LEU A 1 88 ? 20.492 19.021 28.450 1.00 0.00 88 LEU A N 18
ATOM 32750 C CA . LEU A 1 88 ? 19.895 20.348 28.591 1.00 0.00 88 LEU A CA 18
ATOM 32751 C C . LEU A 1 88 ? 18.718 20.582 27.639 1.00 0.00 88 LEU A C 18
ATOM 32752 O O . LEU A 1 88 ? 17.651 21.009 28.074 1.00 0.00 88 LEU A O 18
ATOM 32768 N N . GLU A 1 89 ? 18.910 20.340 26.341 1.00 0.00 89 GLU A N 18
ATOM 32769 C CA . GLU A 1 89 ? 17.861 20.544 25.348 1.00 0.00 89 GLU A CA 18
ATOM 32770 C C . GLU A 1 89 ? 16.987 19.291 25.278 1.00 0.00 89 GLU A C 18
ATOM 32771 O O . GLU A 1 89 ? 15.753 19.352 25.296 1.00 0.00 89 GLU A O 18
ATOM 32783 N N . LEU A 1 90 ? 17.664 18.147 25.170 1.00 0.00 90 LEU A N 18
ATOM 32784 C CA . LEU A 1 90 ? 17.083 16.832 24.975 1.00 0.00 90 LEU A CA 18
ATOM 32785 C C . LEU A 1 90 ? 15.927 16.585 25.940 1.00 0.00 90 LEU A C 18
ATOM 32786 O O . LEU A 1 90 ? 14.905 16.044 25.520 1.00 0.00 90 LEU A O 18
ATOM 32802 N N . LEU A 1 91 ? 16.071 17.004 27.205 1.00 0.00 91 LEU A N 18
ATOM 32803 C CA . LEU A 1 91 ? 15.068 16.788 28.246 1.00 0.00 91 LEU A CA 18
ATOM 32804 C C . LEU A 1 91 ? 13.671 17.203 27.790 1.00 0.00 91 LEU A C 18
ATOM 32805 O O . LEU A 1 91 ? 12.693 16.532 28.110 1.00 0.00 91 LEU A O 18
ATOM 32821 N N . LEU A 1 92 ? 13.579 18.310 27.047 1.00 0.00 92 LEU A N 18
ATOM 32822 C CA . LEU A 1 92 ? 12.321 18.783 26.498 1.00 0.00 92 LEU A CA 18
ATOM 32823 C C . LEU A 1 92 ? 12.167 18.204 25.098 1.00 0.00 92 LEU A C 18
ATOM 32824 O O . LEU A 1 92 ? 11.178 17.533 24.797 1.00 0.00 92 LEU A O 18
ATOM 32840 N N . ALA A 1 93 ? 13.156 18.487 24.243 1.00 0.00 93 ALA A N 18
ATOM 32841 C CA . ALA A 1 93 ? 13.098 18.217 22.816 1.00 0.00 93 ALA A CA 18
ATOM 32842 C C . ALA A 1 93 ? 12.694 16.779 22.492 1.00 0.00 93 ALA A C 18
ATOM 32843 O O . ALA A 1 93 ? 11.925 16.554 21.559 1.00 0.00 93 ALA A O 18
ATOM 32850 N N . ALA A 1 94 ? 13.217 15.806 23.242 1.00 0.00 94 ALA A N 18
ATOM 32851 C CA . ALA A 1 94 ? 12.929 14.402 22.998 1.00 0.00 94 ALA A CA 18
ATOM 32852 C C . ALA A 1 94 ? 11.433 14.117 23.099 1.00 0.00 94 ALA A C 18
ATOM 32853 O O . ALA A 1 94 ? 10.862 13.485 22.213 1.00 0.00 94 ALA A O 18
ATOM 32860 N N . ASP A 1 95 ? 10.803 14.565 24.186 1.00 0.00 95 ASP A N 18
ATOM 32861 C CA . ASP A 1 95 ? 9.404 14.274 24.460 1.00 0.00 95 ASP A CA 18
ATOM 32862 C C . ASP A 1 95 ? 8.491 15.169 23.628 1.00 0.00 95 ASP A C 18
ATOM 32863 O O . ASP A 1 95 ? 7.564 14.670 22.989 1.00 0.00 95 ASP A O 18
ATOM 32872 N N . TYR A 1 96 ? 8.780 16.477 23.653 1.00 0.00 96 TYR A N 18
ATOM 32873 C CA . TYR A 1 96 ? 7.982 17.589 23.142 1.00 0.00 96 TYR A CA 18
ATOM 32874 C C . TYR A 1 96 ? 6.908 17.208 22.115 1.00 0.00 96 TYR A C 18
ATOM 32875 O O . TYR A 1 96 ? 5.721 17.296 22.421 1.00 0.00 96 TYR A O 18
ATOM 32893 N N . LEU A 1 97 ? 7.314 16.826 20.899 1.00 0.00 97 LEU A N 18
ATOM 32894 C CA . LEU A 1 97 ? 6.398 16.531 19.797 1.00 0.00 97 LEU A CA 18
ATOM 32895 C C . LEU A 1 97 ? 6.475 15.053 19.401 1.00 0.00 97 LEU A C 18
ATOM 32896 O O . LEU A 1 97 ? 6.126 14.696 18.277 1.00 0.00 97 LEU A O 18
ATOM 32912 N N . SER A 1 98 ? 6.943 14.193 20.307 1.00 0.00 98 SER A N 18
ATOM 32913 C CA . SER A 1 98 ? 7.159 12.772 20.066 1.00 0.00 98 SER A CA 18
ATOM 32914 C C . SER A 1 98 ? 6.225 11.930 20.931 1.00 0.00 98 SER A C 18
ATOM 32915 O O . SER A 1 98 ? 5.559 11.032 20.418 1.00 0.00 98 SER A O 18
ATOM 32923 N N . ILE A 1 99 ? 6.215 12.193 22.244 1.00 0.00 99 ILE A N 18
ATOM 32924 C CA . ILE A 1 99 ? 5.530 11.373 23.236 1.00 0.00 99 ILE A CA 18
ATOM 32925 C C . ILE A 1 99 ? 5.307 12.189 24.512 1.00 0.00 99 ILE A C 18
ATOM 32926 O O . ILE A 1 99 ? 6.242 12.928 24.892 1.00 0.00 99 ILE A O 18
ATOM 32943 N N . THR B 2 1 ? 15.821 4.151 29.221 1.00 0.00 157 THR B N 18
ATOM 32944 C CA . THR B 2 1 ? 17.087 4.882 29.411 1.00 0.00 157 THR B CA 18
ATOM 32945 C C . THR B 2 1 ? 16.864 6.395 29.399 1.00 0.00 157 THR B C 18
ATOM 32946 O O . THR B 2 1 ? 16.979 7.041 30.439 1.00 0.00 157 THR B O 18
ATOM 32959 N N . LEU B 2 2 ? 16.583 6.930 28.204 1.00 0.00 158 LEU B N 18
ATOM 32960 C CA . LEU B 2 2 ? 16.546 8.352 27.877 1.00 0.00 158 LEU B CA 18
ATOM 32961 C C . LEU B 2 2 ? 16.131 9.246 29.040 1.00 0.00 158 LEU B C 18
ATOM 32962 O O . LEU B 2 2 ? 16.962 9.992 29.551 1.00 0.00 158 LEU B O 18
ATOM 32978 N N . LYS B 2 3 ? 14.858 9.212 29.436 1.00 0.00 159 LYS B N 18
ATOM 32979 C CA . LYS B 2 3 ? 14.333 10.183 30.389 1.00 0.00 159 LYS B CA 18
ATOM 32980 C C . LYS B 2 3 ? 15.048 10.056 31.734 1.00 0.00 159 LYS B C 18
ATOM 32981 O O . LYS B 2 3 ? 15.470 11.054 32.315 1.00 0.00 159 LYS B O 18
ATOM 33000 N N . GLU B 2 4 ? 15.204 8.821 32.209 1.00 0.00 160 GLU B N 18
ATOM 33001 C CA . GLU B 2 4 ? 15.845 8.518 33.479 1.00 0.00 160 GLU B CA 18
ATOM 33002 C C . GLU B 2 4 ? 17.276 9.064 33.485 1.00 0.00 160 GLU B C 18
ATOM 33003 O O . GLU B 2 4 ? 17.656 9.855 34.351 1.00 0.00 160 GLU B O 18
ATOM 33015 N N . ARG B 2 5 ? 18.070 8.638 32.499 1.00 0.00 161 ARG B N 18
ATOM 33016 C CA . ARG B 2 5 ? 19.454 9.061 32.367 1.00 0.00 161 ARG B CA 18
ATOM 33017 C C . ARG B 2 5 ? 19.527 10.581 32.245 1.00 0.00 161 ARG B C 18
ATOM 33018 O O . ARG B 2 5 ? 20.283 11.221 32.967 1.00 0.00 161 ARG B O 18
ATOM 33039 N N . CYS B 2 6 ? 18.740 11.168 31.344 1.00 0.00 162 CYS B N 18
ATOM 33040 C CA . CYS B 2 6 ? 18.723 12.609 31.131 1.00 0.00 162 CYS B CA 18
ATOM 33041 C C . CYS B 2 6 ? 18.434 13.343 32.438 1.00 0.00 162 CYS B C 18
ATOM 33042 O O . CYS B 2 6 ? 19.128 14.297 32.783 1.00 0.00 162 CYS B O 18
ATOM 33050 N N . LEU B 2 7 ? 17.410 12.900 33.174 1.00 0.00 163 LEU B N 18
ATOM 33051 C CA . LEU B 2 7 ? 17.070 13.454 34.478 1.00 0.00 163 LEU B CA 18
ATOM 33052 C C . LEU B 2 7 ? 18.272 13.350 35.416 1.00 0.00 163 LEU B C 18
ATOM 33053 O O . LEU B 2 7 ? 18.667 14.345 36.020 1.00 0.00 163 LEU B O 18
ATOM 33069 N N . GLN B 2 8 ? 18.864 12.157 35.533 1.00 0.00 164 GLN B N 18
ATOM 33070 C CA . GLN B 2 8 ? 20.033 11.934 36.378 1.00 0.00 164 GLN B CA 18
ATOM 33071 C C . GLN B 2 8 ? 21.154 12.927 36.020 1.00 0.00 164 GLN B C 18
ATOM 33072 O O . GLN B 2 8 ? 21.708 13.594 36.896 1.00 0.00 164 GLN B O 18
ATOM 33086 N N . VAL B 2 9 ? 21.485 13.029 34.731 1.00 0.00 165 VAL B N 18
ATOM 33087 C CA . VAL B 2 9 ? 22.535 13.902 34.232 1.00 0.00 165 VAL B CA 18
ATOM 33088 C C . VAL B 2 9 ? 22.211 15.362 34.564 1.00 0.00 165 VAL B C 18
ATOM 33089 O O . VAL B 2 9 ? 23.060 16.068 35.104 1.00 0.00 165 VAL B O 18
ATOM 33102 N N . VAL B 2 10 ? 20.991 15.823 34.271 1.00 0.00 166 VAL B N 18
ATOM 33103 C CA . VAL B 2 10 ? 20.566 17.176 34.620 1.00 0.00 166 VAL B CA 18
ATOM 33104 C C . VAL B 2 10 ? 20.735 17.405 36.126 1.00 0.00 166 VAL B C 18
ATOM 33105 O O . VAL B 2 10 ? 21.332 18.398 36.539 1.00 0.00 166 VAL B O 18
ATOM 33118 N N . ARG B 2 11 ? 20.238 16.480 36.952 1.00 0.00 167 ARG B N 18
ATOM 33119 C CA . ARG B 2 11 ? 20.369 16.580 38.398 1.00 0.00 167 ARG B CA 18
ATOM 33120 C C . ARG B 2 11 ? 21.842 16.726 38.781 1.00 0.00 167 ARG B C 18
ATOM 33121 O O . ARG B 2 11 ? 22.189 17.608 39.564 1.00 0.00 167 ARG B O 18
ATOM 33142 N N . SER B 2 12 ? 22.700 15.865 38.230 1.00 0.00 168 SER B N 18
ATOM 33143 C CA . SER B 2 12 ? 24.137 15.909 38.470 1.00 0.00 168 SER B CA 18
ATOM 33144 C C . SER B 2 12 ? 24.709 17.276 38.090 1.00 0.00 168 SER B C 18
ATOM 33145 O O . SER B 2 12 ? 25.486 17.857 38.842 1.00 0.00 168 SER B O 18
ATOM 33153 N N . LEU B 2 13 ? 24.321 17.792 36.920 1.00 0.00 169 LEU B N 18
ATOM 33154 C CA . LEU B 2 13 ? 24.749 19.099 36.445 1.00 0.00 169 LEU B CA 18
ATOM 33155 C C . LEU B 2 13 ? 24.326 20.190 37.433 1.00 0.00 169 LEU B C 18
ATOM 33156 O O . LEU B 2 13 ? 25.117 21.079 37.738 1.00 0.00 169 LEU B O 18
ATOM 33172 N N . VAL B 2 14 ? 23.088 20.128 37.938 1.00 0.00 170 VAL B N 18
ATOM 33173 C CA . VAL B 2 14 ? 22.629 21.046 38.976 1.00 0.00 170 VAL B CA 18
ATOM 33174 C C . VAL B 2 14 ? 23.509 20.912 40.226 1.00 0.00 170 VAL B C 18
ATOM 33175 O O . VAL B 2 14 ? 23.994 21.919 40.739 1.00 0.00 170 VAL B O 18
ATOM 33188 N N . LYS B 2 15 ? 23.716 19.688 40.724 1.00 0.00 171 LYS B N 18
ATOM 33189 C CA . LYS B 2 15 ? 24.664 19.418 41.801 1.00 0.00 171 LYS B CA 18
ATOM 33190 C C . LYS B 2 15 ? 25.048 17.937 41.815 1.00 0.00 171 LYS B C 18
ATOM 33191 O O . LYS B 2 15 ? 24.128 17.105 41.650 1.00 0.00 171 LYS B O 18
ATOM 33211 N N . MET A 1 1 ? -0.931 1.665 4.148 1.00 0.00 1 MET A N 19
ATOM 33212 C CA . MET A 1 1 ? -0.833 0.399 4.899 1.00 0.00 1 MET A CA 19
ATOM 33213 C C . MET A 1 1 ? 0.617 -0.091 4.954 1.00 0.00 1 MET A C 19
ATOM 33214 O O . MET A 1 1 ? 1.176 -0.281 6.032 1.00 0.00 1 MET A O 19
ATOM 33230 N N . SER A 1 2 ? 1.230 -0.275 3.784 1.00 0.00 2 SER A N 19
ATOM 33231 C CA . SER A 1 2 ? 2.548 -0.870 3.624 1.00 0.00 2 SER A CA 19
ATOM 33232 C C . SER A 1 2 ? 3.690 -0.010 4.181 1.00 0.00 2 SER A C 19
ATOM 33233 O O . SER A 1 2 ? 4.782 -0.527 4.404 1.00 0.00 2 SER A O 19
ATOM 33241 N N . GLN A 1 3 ? 3.472 1.298 4.355 1.00 0.00 3 GLN A N 19
ATOM 33242 C CA . GLN A 1 3 ? 4.522 2.227 4.757 1.00 0.00 3 GLN A CA 19
ATOM 33243 C C . GLN A 1 3 ? 4.918 1.993 6.221 1.00 0.00 3 GLN A C 19
ATOM 33244 O O . GLN A 1 3 ? 4.556 2.773 7.102 1.00 0.00 3 GLN A O 19
ATOM 33258 N N . ASP A 1 4 ? 5.697 0.944 6.490 1.00 0.00 4 ASP A N 19
ATOM 33259 C CA . ASP A 1 4 ? 6.189 0.588 7.820 1.00 0.00 4 ASP A CA 19
ATOM 33260 C C . ASP A 1 4 ? 7.295 1.534 8.313 1.00 0.00 4 ASP A C 19
ATOM 33261 O O . ASP A 1 4 ? 8.180 1.112 9.061 1.00 0.00 4 ASP A O 19
ATOM 33270 N N . PHE A 1 5 ? 7.244 2.812 7.922 1.00 0.00 5 PHE A N 19
ATOM 33271 C CA . PHE A 1 5 ? 8.296 3.796 8.117 1.00 0.00 5 PHE A CA 19
ATOM 33272 C C . PHE A 1 5 ? 7.691 5.184 8.272 1.00 0.00 5 PHE A C 19
ATOM 33273 O O . PHE A 1 5 ? 6.599 5.451 7.774 1.00 0.00 5 PHE A O 19
ATOM 33290 N N . VAL A 1 6 ? 8.431 6.049 8.960 1.00 0.00 6 VAL A N 19
ATOM 33291 C CA . VAL A 1 6 ? 8.176 7.454 9.180 1.00 0.00 6 VAL A CA 19
ATOM 33292 C C . VAL A 1 6 ? 9.517 8.173 9.016 1.00 0.00 6 VAL A C 19
ATOM 33293 O O . VAL A 1 6 ? 10.545 7.541 8.745 1.00 0.00 6 VAL A O 19
ATOM 33306 N N . THR A 1 7 ? 9.534 9.493 9.180 1.00 0.00 7 THR A N 19
ATOM 33307 C CA . THR A 1 7 ? 10.718 10.303 8.995 1.00 0.00 7 THR A CA 19
ATOM 33308 C C . THR A 1 7 ? 10.723 11.474 9.980 1.00 0.00 7 THR A C 19
ATOM 33309 O O . THR A 1 7 ? 9.767 12.252 10.076 1.00 0.00 7 THR A O 19
ATOM 33320 N N . LEU A 1 8 ? 11.825 11.571 10.722 1.00 0.00 8 LEU A N 19
ATOM 33321 C CA . LEU A 1 8 ? 12.128 12.692 11.592 1.00 0.00 8 LEU A CA 19
ATOM 33322 C C . LEU A 1 8 ? 13.051 13.632 10.821 1.00 0.00 8 LEU A C 19
ATOM 33323 O O . LEU A 1 8 ? 14.027 13.173 10.233 1.00 0.00 8 LEU A O 19
ATOM 33339 N N . VAL A 1 9 ? 12.738 14.927 10.791 1.00 0.00 9 VAL A N 19
ATOM 33340 C CA . VAL A 1 9 ? 13.414 15.906 9.954 1.00 0.00 9 VAL A CA 19
ATOM 33341 C C . VAL A 1 9 ? 13.979 17.017 10.844 1.00 0.00 9 VAL A C 19
ATOM 33342 O O . VAL A 1 9 ? 13.219 17.749 11.470 1.00 0.00 9 VAL A O 19
ATOM 33355 N N . SER A 1 10 ? 15.307 17.126 10.924 1.00 0.00 10 SER A N 19
ATOM 33356 C CA . SER A 1 10 ? 15.995 18.060 11.815 1.00 0.00 10 SER A CA 19
ATOM 33357 C C . SER A 1 10 ? 16.054 19.476 11.230 1.00 0.00 10 SER A C 19
ATOM 33358 O O . SER A 1 10 ? 15.679 19.698 10.076 1.00 0.00 10 SER A O 19
ATOM 33366 N N . LYS A 1 11 ? 16.592 20.420 12.013 1.00 0.00 11 LYS A N 19
ATOM 33367 C CA . LYS A 1 11 ? 16.930 21.764 11.565 1.00 0.00 11 LYS A CA 19
ATOM 33368 C C . LYS A 1 11 ? 17.693 21.678 10.245 1.00 0.00 11 LYS A C 19
ATOM 33369 O O . LYS A 1 11 ? 18.631 20.898 10.128 1.00 0.00 11 LYS A O 19
ATOM 33388 N N . ASP A 1 12 ? 17.271 22.467 9.255 1.00 0.00 12 ASP A N 19
ATOM 33389 C CA . ASP A 1 12 ? 17.821 22.465 7.905 1.00 0.00 12 ASP A CA 19
ATOM 33390 C C . ASP A 1 12 ? 17.653 21.106 7.206 1.00 0.00 12 ASP A C 19
ATOM 33391 O O . ASP A 1 12 ? 18.499 20.684 6.423 1.00 0.00 12 ASP A O 19
ATOM 33400 N N . ASP A 1 13 ? 16.532 20.431 7.484 1.00 0.00 13 ASP A N 19
ATOM 33401 C CA . ASP A 1 13 ? 16.053 19.250 6.776 1.00 0.00 13 ASP A CA 19
ATOM 33402 C C . ASP A 1 13 ? 17.034 18.072 6.743 1.00 0.00 13 ASP A C 19
ATOM 33403 O O . ASP A 1 13 ? 17.278 17.501 5.684 1.00 0.00 13 ASP A O 19
ATOM 33412 N N . LYS A 1 14 ? 17.563 17.657 7.900 1.00 0.00 14 LYS A N 19
ATOM 33413 C CA . LYS A 1 14 ? 18.316 16.406 7.970 1.00 0.00 14 LYS A CA 19
ATOM 33414 C C . LYS A 1 14 ? 17.300 15.320 8.293 1.00 0.00 14 LYS A C 19
ATOM 33415 O O . LYS A 1 14 ? 16.829 15.244 9.432 1.00 0.00 14 LYS A O 19
ATOM 33434 N N . GLU A 1 15 ? 16.937 14.546 7.269 1.00 0.00 15 GLU A N 19
ATOM 33435 C CA . GLU A 1 15 ? 15.877 13.556 7.298 1.00 0.00 15 GLU A CA 19
ATOM 33436 C C . GLU A 1 15 ? 16.441 12.204 7.735 1.00 0.00 15 GLU A C 19
ATOM 33437 O O . GLU A 1 15 ? 17.274 11.631 7.039 1.00 0.00 15 GLU A O 19
ATOM 33449 N N . TYR A 1 16 ? 15.983 11.698 8.879 1.00 0.00 16 TYR A N 19
ATOM 33450 C CA . TYR A 1 16 ? 16.249 10.351 9.356 1.00 0.00 16 TYR A CA 19
ATOM 33451 C C . TYR A 1 16 ? 14.961 9.541 9.190 1.00 0.00 16 TYR A C 19
ATOM 33452 O O . TYR A 1 16 ? 13.922 9.937 9.721 1.00 0.00 16 TYR A O 19
ATOM 33470 N N . GLU A 1 17 ? 15.020 8.436 8.437 1.00 0.00 17 GLU A N 19
ATOM 33471 C CA . GLU A 1 17 ? 13.892 7.559 8.133 1.00 0.00 17 GLU A CA 19
ATOM 33472 C C . GLU A 1 17 ? 13.853 6.413 9.149 1.00 0.00 17 GLU A C 19
ATOM 33473 O O . GLU A 1 17 ? 14.786 5.614 9.194 1.00 0.00 17 GLU A O 19
ATOM 33485 N N . ILE A 1 18 ? 12.805 6.337 9.975 1.00 0.00 18 ILE A N 19
ATOM 33486 C CA . ILE A 1 18 ? 12.708 5.408 11.106 1.00 0.00 18 ILE A CA 19
ATOM 33487 C C . ILE A 1 18 ? 11.545 4.449 10.854 1.00 0.00 18 ILE A C 19
ATOM 33488 O O . ILE A 1 18 ? 10.516 4.881 10.345 1.00 0.00 18 ILE A O 19
ATOM 33504 N N . SER A 1 19 ? 11.668 3.164 11.210 1.00 0.00 19 SER A N 19
ATOM 33505 C CA . SER A 1 19 ? 10.551 2.238 11.044 1.00 0.00 19 SER A CA 19
ATOM 33506 C C . SER A 1 19 ? 9.414 2.596 12.008 1.00 0.00 19 SER A C 19
ATOM 33507 O O . SER A 1 19 ? 9.654 2.922 13.173 1.00 0.00 19 SER A O 19
ATOM 33515 N N . ARG A 1 20 ? 8.164 2.494 11.544 1.00 0.00 20 ARG A N 19
ATOM 33516 C CA . ARG A 1 20 ? 7.014 2.855 12.364 1.00 0.00 20 ARG A CA 19
ATOM 33517 C C . ARG A 1 20 ? 6.923 1.997 13.629 1.00 0.00 20 ARG A C 19
ATOM 33518 O O . ARG A 1 20 ? 6.363 2.426 14.635 1.00 0.00 20 ARG A O 19
ATOM 33539 N N . SER A 1 21 ? 7.520 0.803 13.587 1.00 0.00 21 SER A N 19
ATOM 33540 C CA . SER A 1 21 ? 7.722 -0.055 14.742 1.00 0.00 21 SER A CA 19
ATOM 33541 C C . SER A 1 21 ? 8.318 0.727 15.922 1.00 0.00 21 SER A C 19
ATOM 33542 O O . SER A 1 21 ? 7.859 0.586 17.052 1.00 0.00 21 SER A O 19
ATOM 33550 N N . ALA A 1 22 ? 9.317 1.577 15.659 1.00 0.00 22 ALA A N 19
ATOM 33551 C CA . ALA A 1 22 ? 9.869 2.486 16.654 1.00 0.00 22 ALA A CA 19
ATOM 33552 C C . ALA A 1 22 ? 8.932 3.674 16.851 1.00 0.00 22 ALA A C 19
ATOM 33553 O O . ALA A 1 22 ? 8.765 4.130 17.976 1.00 0.00 22 ALA A O 19
ATOM 33560 N N . ALA A 1 23 ? 8.298 4.178 15.785 1.00 0.00 23 ALA A N 19
ATOM 33561 C CA . ALA A 1 23 ? 7.376 5.309 15.893 1.00 0.00 23 ALA A CA 19
ATOM 33562 C C . ALA A 1 23 ? 6.303 5.082 16.955 1.00 0.00 23 ALA A C 19
ATOM 33563 O O . ALA A 1 23 ? 5.919 6.033 17.632 1.00 0.00 23 ALA A O 19
ATOM 33570 N N . MET A 1 24 ? 5.854 3.832 17.128 1.00 0.00 24 MET A N 19
ATOM 33571 C CA . MET A 1 24 ? 4.960 3.432 18.217 1.00 0.00 24 MET A CA 19
ATOM 33572 C C . MET A 1 24 ? 5.377 4.049 19.560 1.00 0.00 24 MET A C 19
ATOM 33573 O O . MET A 1 24 ? 4.538 4.498 20.337 1.00 0.00 24 MET A O 19
ATOM 33587 N N . ILE A 1 25 ? 6.683 4.043 19.829 1.00 0.00 25 ILE A N 19
ATOM 33588 C CA . ILE A 1 25 ? 7.299 4.456 21.082 1.00 0.00 25 ILE A CA 19
ATOM 33589 C C . ILE A 1 25 ? 7.185 5.980 21.259 1.00 0.00 25 ILE A C 19
ATOM 33590 O O . ILE A 1 25 ? 7.309 6.488 22.370 1.00 0.00 25 ILE A O 19
ATOM 33606 N N . SER A 1 26 ? 6.911 6.707 20.171 1.00 0.00 26 SER A N 19
ATOM 33607 C CA . SER A 1 26 ? 6.593 8.124 20.154 1.00 0.00 26 SER A CA 19
ATOM 33608 C C . SER A 1 26 ? 5.134 8.311 19.707 1.00 0.00 26 SER A C 19
ATOM 33609 O O . SER A 1 26 ? 4.904 8.526 18.514 1.00 0.00 26 SER A O 19
ATOM 33617 N N . PRO A 1 27 ? 4.154 8.252 20.632 1.00 0.00 27 PRO A N 19
ATOM 33618 C CA . PRO A 1 27 ? 2.735 8.456 20.364 1.00 0.00 27 PRO A CA 19
ATOM 33619 C C . PRO A 1 27 ? 2.472 9.543 19.322 1.00 0.00 27 PRO A C 19
ATOM 33620 O O . PRO A 1 27 ? 1.781 9.309 18.337 1.00 0.00 27 PRO A O 19
ATOM 33631 N N . THR A 1 28 ? 3.049 10.725 19.531 1.00 0.00 28 THR A N 19
ATOM 33632 C CA . THR A 1 28 ? 2.979 11.865 18.640 1.00 0.00 28 THR A CA 19
ATOM 33633 C C . THR A 1 28 ? 3.356 11.489 17.203 1.00 0.00 28 THR A C 19
ATOM 33634 O O . THR A 1 28 ? 2.632 11.808 16.261 1.00 0.00 28 THR A O 19
ATOM 33645 N N . LEU A 1 29 ? 4.484 10.799 17.019 1.00 0.00 29 LEU A N 19
ATOM 33646 C CA . LEU A 1 29 ? 4.950 10.410 15.695 1.00 0.00 29 LEU A CA 19
ATOM 33647 C C . LEU A 1 29 ? 3.926 9.457 15.075 1.00 0.00 29 LEU A C 19
ATOM 33648 O O . LEU A 1 29 ? 3.513 9.648 13.934 1.00 0.00 29 LEU A O 19
ATOM 33664 N N . LYS A 1 30 ? 3.495 8.451 15.847 1.00 0.00 30 LYS A N 19
ATOM 33665 C CA . LYS A 1 30 ? 2.490 7.486 15.408 1.00 0.00 30 LYS A CA 19
ATOM 33666 C C . LYS A 1 30 ? 1.222 8.222 14.943 1.00 0.00 30 LYS A C 19
ATOM 33667 O O . LYS A 1 30 ? 0.733 8.008 13.834 1.00 0.00 30 LYS A O 19
ATOM 33686 N N . ALA A 1 31 ? 0.696 9.122 15.777 1.00 0.00 31 ALA A N 19
ATOM 33687 C CA . ALA A 1 31 ? -0.452 9.947 15.437 1.00 0.00 31 ALA A CA 19
ATOM 33688 C C . ALA A 1 31 ? -0.208 10.649 14.101 1.00 0.00 31 ALA A C 19
ATOM 33689 O O . ALA A 1 31 ? -1.041 10.588 13.196 1.00 0.00 31 ALA A O 19
ATOM 33696 N N . MET A 1 32 ? 0.968 11.255 13.938 1.00 0.00 32 MET A N 19
ATOM 33697 C CA . MET A 1 32 ? 1.342 11.952 12.714 1.00 0.00 32 MET A CA 19
ATOM 33698 C C . MET A 1 32 ? 1.610 11.019 11.517 1.00 0.00 32 MET A C 19
ATOM 33699 O O . MET A 1 32 ? 2.142 11.491 10.515 1.00 0.00 32 MET A O 19
ATOM 33713 N N . ILE A 1 33 ? 1.243 9.730 11.582 1.00 0.00 33 ILE A N 19
ATOM 33714 C CA . ILE A 1 33 ? 1.229 8.803 10.445 1.00 0.00 33 ILE A CA 19
ATOM 33715 C C . ILE A 1 33 ? -0.056 7.968 10.481 1.00 0.00 33 ILE A C 19
ATOM 33716 O O . ILE A 1 33 ? -0.110 6.853 9.970 1.00 0.00 33 ILE A O 19
ATOM 33732 N N . GLU A 1 34 ? -1.101 8.520 11.097 1.00 0.00 34 GLU A N 19
ATOM 33733 C CA . GLU A 1 34 ? -2.360 7.837 11.362 1.00 0.00 34 GLU A CA 19
ATOM 33734 C C . GLU A 1 34 ? -3.510 8.824 11.174 1.00 0.00 34 GLU A C 19
ATOM 33735 O O . GLU A 1 34 ? -4.530 8.490 10.577 1.00 0.00 34 GLU A O 19
ATOM 33747 N N . GLY A 1 35 ? -3.334 10.042 11.690 1.00 0.00 35 GLY A N 19
ATOM 33748 C CA . GLY A 1 35 ? -4.335 11.095 11.623 1.00 0.00 35 GLY A CA 19
ATOM 33749 C C . GLY A 1 35 ? -4.184 11.889 10.325 1.00 0.00 35 GLY A C 19
ATOM 33750 O O . GLY A 1 35 ? -4.841 11.571 9.336 1.00 0.00 35 GLY A O 19
ATOM 33754 N N . PRO A 1 36 ? -3.326 12.921 10.291 1.00 0.00 36 PRO A N 19
ATOM 33755 C CA . PRO A 1 36 ? -3.200 13.822 9.152 1.00 0.00 36 PRO A CA 19
ATOM 33756 C C . PRO A 1 36 ? -2.376 13.193 8.017 1.00 0.00 36 PRO A C 19
ATOM 33757 O O . PRO A 1 36 ? -1.456 13.810 7.484 1.00 0.00 36 PRO A O 19
ATOM 33768 N N . PHE A 1 37 ? -2.709 11.968 7.600 1.00 0.00 37 PHE A N 19
ATOM 33769 C CA . PHE A 1 37 ? -1.948 11.261 6.575 1.00 0.00 37 PHE A CA 19
ATOM 33770 C C . PHE A 1 37 ? -2.089 11.902 5.199 1.00 0.00 37 PHE A C 19
ATOM 33771 O O . PHE A 1 37 ? -1.275 11.648 4.316 1.00 0.00 37 PHE A O 19
ATOM 33788 N N . ARG A 1 38 ? -3.093 12.759 5.021 1.00 0.00 38 ARG A N 19
ATOM 33789 C CA . ARG A 1 38 ? -3.239 13.548 3.812 1.00 0.00 38 ARG A CA 19
ATOM 33790 C C . ARG A 1 38 ? -2.104 14.572 3.666 1.00 0.00 38 ARG A C 19
ATOM 33791 O O . ARG A 1 38 ? -2.012 15.203 2.615 1.00 0.00 38 ARG A O 19
ATOM 33812 N N . GLU A 1 39 ? -1.248 14.754 4.686 1.00 0.00 39 GLU A N 19
ATOM 33813 C CA . GLU A 1 39 ? -0.144 15.710 4.608 1.00 0.00 39 GLU A CA 19
ATOM 33814 C C . GLU A 1 39 ? 1.134 15.208 5.291 1.00 0.00 39 GLU A C 19
ATOM 33815 O O . GLU A 1 39 ? 2.225 15.442 4.776 1.00 0.00 39 GLU A O 19
ATOM 33827 N N . SER A 1 40 ? 1.023 14.523 6.432 1.00 0.00 40 SER A N 19
ATOM 33828 C CA . SER A 1 40 ? 2.151 13.920 7.121 1.00 0.00 40 SER A CA 19
ATOM 33829 C C . SER A 1 40 ? 1.924 12.422 7.180 1.00 0.00 40 SER A C 19
ATOM 33830 O O . SER A 1 40 ? 1.179 11.944 8.029 1.00 0.00 40 SER A O 19
ATOM 33838 N N . LYS A 1 41 ? 2.586 11.669 6.304 1.00 0.00 41 LYS A N 19
ATOM 33839 C CA . LYS A 1 41 ? 2.629 10.224 6.432 1.00 0.00 41 LYS A CA 19
ATOM 33840 C C . LYS A 1 41 ? 3.849 9.934 7.303 1.00 0.00 41 LYS A C 19
ATOM 33841 O O . LYS A 1 41 ? 4.803 9.303 6.859 1.00 0.00 41 LYS A O 19
ATOM 33860 N N . GLY A 1 42 ? 3.825 10.455 8.536 1.00 0.00 42 GLY A N 19
ATOM 33861 C CA . GLY A 1 42 ? 4.950 10.413 9.449 1.00 0.00 42 GLY A CA 19
ATOM 33862 C C . GLY A 1 42 ? 6.104 11.273 8.955 1.00 0.00 42 GLY A C 19
ATOM 33863 O O . GLY A 1 42 ? 7.182 10.744 8.711 1.00 0.00 42 GLY A O 19
ATOM 33867 N N . ARG A 1 43 ? 5.906 12.591 8.841 1.00 0.00 43 ARG A N 19
ATOM 33868 C CA . ARG A 1 43 ? 6.986 13.539 8.583 1.00 0.00 43 ARG A CA 19
ATOM 33869 C C . ARG A 1 43 ? 7.023 14.545 9.734 1.00 0.00 43 ARG A C 19
ATOM 33870 O O . ARG A 1 43 ? 6.299 15.538 9.688 1.00 0.00 43 ARG A O 19
ATOM 33891 N N . ILE A 1 44 ? 7.861 14.329 10.756 1.00 0.00 44 ILE A N 19
ATOM 33892 C CA . ILE A 1 44 ? 7.969 15.326 11.820 1.00 0.00 44 ILE A CA 19
ATOM 33893 C C . ILE A 1 44 ? 9.059 16.326 11.458 1.00 0.00 44 ILE A C 19
ATOM 33894 O O . ILE A 1 44 ? 10.232 15.961 11.421 1.00 0.00 44 ILE A O 19
ATOM 33910 N N . GLU A 1 45 ? 8.689 17.592 11.254 1.00 0.00 45 GLU A N 19
ATOM 33911 C CA . GLU A 1 45 ? 9.648 18.661 11.049 1.00 0.00 45 GLU A CA 19
ATOM 33912 C C . GLU A 1 45 ? 10.053 19.257 12.395 1.00 0.00 45 GLU A C 19
ATOM 33913 O O . GLU A 1 45 ? 9.394 20.155 12.921 1.00 0.00 45 GLU A O 19
ATOM 33925 N N . LEU A 1 46 ? 11.180 18.790 12.930 1.00 0.00 46 LEU A N 19
ATOM 33926 C CA . LEU A 1 46 ? 11.841 19.379 14.079 1.00 0.00 46 LEU A CA 19
ATOM 33927 C C . LEU A 1 46 ? 12.774 20.452 13.523 1.00 0.00 46 LEU A C 19
ATOM 33928 O O . LEU A 1 46 ? 13.990 20.400 13.728 1.00 0.00 46 LEU A O 19
ATOM 33944 N N . LYS A 1 47 ? 12.192 21.428 12.814 1.00 0.00 47 LYS A N 19
ATOM 33945 C CA . LYS A 1 47 ? 12.907 22.500 12.129 1.00 0.00 47 LYS A CA 19
ATOM 33946 C C . LYS A 1 47 ? 13.382 23.566 13.128 1.00 0.00 47 LYS A C 19
ATOM 33947 O O . LYS A 1 47 ? 13.107 24.755 12.995 1.00 0.00 47 LYS A O 19
ATOM 33966 N N . GLN A 1 48 ? 14.117 23.093 14.133 1.00 0.00 48 GLN A N 19
ATOM 33967 C CA . GLN A 1 48 ? 14.692 23.805 15.264 1.00 0.00 48 GLN A CA 19
ATOM 33968 C C . GLN A 1 48 ? 15.853 22.979 15.832 1.00 0.00 48 GLN A C 19
ATOM 33969 O O . GLN A 1 48 ? 16.863 23.537 16.249 1.00 0.00 48 GLN A O 19
ATOM 33983 N N . PHE A 1 49 ? 15.702 21.647 15.880 1.00 0.00 49 PHE A N 19
ATOM 33984 C CA . PHE A 1 49 ? 16.628 20.781 16.594 1.00 0.00 49 PHE A CA 19
ATOM 33985 C C . PHE A 1 49 ? 17.809 20.422 15.700 1.00 0.00 49 PHE A C 19
ATOM 33986 O O . PHE A 1 49 ? 17.617 19.909 14.600 1.00 0.00 49 PHE A O 19
ATOM 34003 N N . ASP A 1 50 ? 19.025 20.678 16.186 1.00 0.00 50 ASP A N 19
ATOM 34004 C CA . ASP A 1 50 ? 20.246 20.312 15.485 1.00 0.00 50 ASP A CA 19
ATOM 34005 C C . ASP A 1 50 ? 20.303 18.799 15.263 1.00 0.00 50 ASP A C 19
ATOM 34006 O O . ASP A 1 50 ? 19.876 18.016 16.117 1.00 0.00 50 ASP A O 19
ATOM 34015 N N . SER A 1 51 ? 20.881 18.417 14.121 1.00 0.00 51 SER A N 19
ATOM 34016 C CA . SER A 1 51 ? 21.116 17.060 13.676 1.00 0.00 51 SER A CA 19
ATOM 34017 C C . SER A 1 51 ? 21.471 16.114 14.823 1.00 0.00 51 SER A C 19
ATOM 34018 O O . SER A 1 51 ? 20.829 15.084 14.972 1.00 0.00 51 SER A O 19
ATOM 34026 N N . HIS A 1 52 ? 22.473 16.452 15.641 1.00 0.00 52 HIS A N 19
ATOM 34027 C CA . HIS A 1 52 ? 22.948 15.547 16.682 1.00 0.00 52 HIS A CA 19
ATOM 34028 C C . HIS A 1 52 ? 21.861 15.250 17.720 1.00 0.00 52 HIS A C 19
ATOM 34029 O O . HIS A 1 52 ? 21.754 14.128 18.215 1.00 0.00 52 HIS A O 19
ATOM 34043 N N . ILE A 1 53 ? 21.054 16.255 18.070 1.00 0.00 53 ILE A N 19
ATOM 34044 C CA . ILE A 1 53 ? 20.052 16.093 19.113 1.00 0.00 53 ILE A CA 19
ATOM 34045 C C . ILE A 1 53 ? 19.001 15.121 18.600 1.00 0.00 53 ILE A C 19
ATOM 34046 O O . ILE A 1 53 ? 18.743 14.075 19.198 1.00 0.00 53 ILE A O 19
ATOM 34062 N N . LEU A 1 54 ? 18.431 15.460 17.443 1.00 0.00 54 LEU A N 19
ATOM 34063 C CA . LEU A 1 54 ? 17.437 14.616 16.811 1.00 0.00 54 LEU A CA 19
ATOM 34064 C C . LEU A 1 54 ? 18.016 13.218 16.590 1.00 0.00 54 LEU A C 19
ATOM 34065 O O . LEU A 1 54 ? 17.368 12.224 16.902 1.00 0.00 54 LEU A O 19
ATOM 34081 N N . GLU A 1 55 ? 19.255 13.129 16.110 1.00 0.00 55 GLU A N 19
ATOM 34082 C CA . GLU A 1 55 ? 19.952 11.869 15.924 1.00 0.00 55 GLU A CA 19
ATOM 34083 C C . GLU A 1 55 ? 19.966 11.045 17.207 1.00 0.00 55 GLU A C 19
ATOM 34084 O O . GLU A 1 55 ? 19.683 9.848 17.165 1.00 0.00 55 GLU A O 19
ATOM 34096 N N . LYS A 1 56 ? 20.282 11.655 18.354 1.00 0.00 56 LYS A N 19
ATOM 34097 C CA . LYS A 1 56 ? 20.354 10.895 19.583 1.00 0.00 56 LYS A CA 19
ATOM 34098 C C . LYS A 1 56 ? 18.940 10.479 20.007 1.00 0.00 56 LYS A C 19
ATOM 34099 O O . LYS A 1 56 ? 18.764 9.395 20.555 1.00 0.00 56 LYS A O 19
ATOM 34118 N N . ALA A 1 57 ? 17.919 11.296 19.722 1.00 0.00 57 ALA A N 19
ATOM 34119 C CA . ALA A 1 57 ? 16.530 10.939 20.007 1.00 0.00 57 ALA A CA 19
ATOM 34120 C C . ALA A 1 57 ? 16.091 9.743 19.154 1.00 0.00 57 ALA A C 19
ATOM 34121 O O . ALA A 1 57 ? 15.538 8.770 19.663 1.00 0.00 57 ALA A O 19
ATOM 34128 N N . VAL A 1 58 ? 16.362 9.796 17.850 1.00 0.00 58 VAL A N 19
ATOM 34129 C CA . VAL A 1 58 ? 16.155 8.685 16.932 1.00 0.00 58 VAL A CA 19
ATOM 34130 C C . VAL A 1 58 ? 16.867 7.437 17.469 1.00 0.00 58 VAL A C 19
ATOM 34131 O O . VAL A 1 58 ? 16.260 6.370 17.586 1.00 0.00 58 VAL A O 19
ATOM 34144 N N . GLU A 1 59 ? 18.149 7.573 17.819 1.00 0.00 59 GLU A N 19
ATOM 34145 C CA . GLU A 1 59 ? 18.923 6.478 18.377 1.00 0.00 59 GLU A CA 19
ATOM 34146 C C . GLU A 1 59 ? 18.266 5.954 19.658 1.00 0.00 59 GLU A C 19
ATOM 34147 O O . GLU A 1 59 ? 18.210 4.747 19.868 1.00 0.00 59 GLU A O 19
ATOM 34159 N N . TYR A 1 60 ? 17.751 6.843 20.512 1.00 0.00 60 TYR A N 19
ATOM 34160 C CA . TYR A 1 60 ? 17.011 6.426 21.691 1.00 0.00 60 TYR A CA 19
ATOM 34161 C C . TYR A 1 60 ? 15.786 5.603 21.298 1.00 0.00 60 TYR A C 19
ATOM 34162 O O . TYR A 1 60 ? 15.544 4.557 21.885 1.00 0.00 60 TYR A O 19
ATOM 34180 N N . LEU A 1 61 ? 15.005 6.065 20.320 1.00 0.00 61 LEU A N 19
ATOM 34181 C CA . LEU A 1 61 ? 13.813 5.350 19.880 1.00 0.00 61 LEU A CA 19
ATOM 34182 C C . LEU A 1 61 ? 14.196 3.939 19.408 1.00 0.00 61 LEU A C 19
ATOM 34183 O O . LEU A 1 61 ? 13.597 2.947 19.825 1.00 0.00 61 LEU A O 19
ATOM 34199 N N . ASN A 1 62 ? 15.239 3.846 18.575 1.00 0.00 62 ASN A N 19
ATOM 34200 C CA . ASN A 1 62 ? 15.802 2.569 18.140 1.00 0.00 62 ASN A CA 19
ATOM 34201 C C . ASN A 1 62 ? 16.205 1.697 19.336 1.00 0.00 62 ASN A C 19
ATOM 34202 O O . ASN A 1 62 ? 15.767 0.553 19.454 1.00 0.00 62 ASN A O 19
ATOM 34213 N N . TYR A 1 63 ? 17.040 2.237 20.227 1.00 0.00 63 TYR A N 19
ATOM 34214 C CA . TYR A 1 63 ? 17.483 1.567 21.443 1.00 0.00 63 TYR A CA 19
ATOM 34215 C C . TYR A 1 63 ? 16.277 1.023 22.208 1.00 0.00 63 TYR A C 19
ATOM 34216 O O . TYR A 1 63 ? 16.261 -0.141 22.587 1.00 0.00 63 TYR A O 19
ATOM 34234 N N . ASN A 1 64 ? 15.267 1.864 22.424 1.00 0.00 64 ASN A N 19
ATOM 34235 C CA . ASN A 1 64 ? 14.047 1.514 23.131 1.00 0.00 64 ASN A CA 19
ATOM 34236 C C . ASN A 1 64 ? 13.343 0.353 22.426 1.00 0.00 64 ASN A C 19
ATOM 34237 O O . ASN A 1 64 ? 12.896 -0.578 23.096 1.00 0.00 64 ASN A O 19
ATOM 34248 N N . LEU A 1 65 ? 13.211 0.402 21.097 1.00 0.00 65 LEU A N 19
ATOM 34249 C CA . LEU A 1 65 ? 12.599 -0.689 20.345 1.00 0.00 65 LEU A CA 19
ATOM 34250 C C . LEU A 1 65 ? 13.363 -1.988 20.599 1.00 0.00 65 LEU A C 19
ATOM 34251 O O . LEU A 1 65 ? 12.771 -2.989 21.011 1.00 0.00 65 LEU A O 19
ATOM 34267 N N . LYS A 1 66 ? 14.680 -1.964 20.375 1.00 0.00 66 LYS A N 19
ATOM 34268 C CA . LYS A 1 66 ? 15.532 -3.129 20.569 1.00 0.00 66 LYS A CA 19
ATOM 34269 C C . LYS A 1 66 ? 15.374 -3.664 21.995 1.00 0.00 66 LYS A C 19
ATOM 34270 O O . LYS A 1 66 ? 14.985 -4.811 22.185 1.00 0.00 66 LYS A O 19
ATOM 34289 N N . TYR A 1 67 ? 15.633 -2.814 22.991 1.00 0.00 67 TYR A N 19
ATOM 34290 C CA . TYR A 1 67 ? 15.469 -3.062 24.420 1.00 0.00 67 TYR A CA 19
ATOM 34291 C C . TYR A 1 67 ? 14.141 -3.770 24.710 1.00 0.00 67 TYR A C 19
ATOM 34292 O O . TYR A 1 67 ? 14.101 -4.749 25.455 1.00 0.00 67 TYR A O 19
ATOM 34310 N N . SER A 1 68 ? 13.053 -3.274 24.117 1.00 0.00 68 SER A N 19
ATOM 34311 C CA . SER A 1 68 ? 11.719 -3.823 24.316 1.00 0.00 68 SER A CA 19
ATOM 34312 C C . SER A 1 68 ? 11.614 -5.221 23.706 1.00 0.00 68 SER A C 19
ATOM 34313 O O . SER A 1 68 ? 11.234 -6.160 24.400 1.00 0.00 68 SER A O 19
ATOM 34321 N N . GLY A 1 69 ? 11.981 -5.378 22.429 1.00 0.00 69 GLY A N 19
ATOM 34322 C CA . GLY A 1 69 ? 11.989 -6.684 21.775 1.00 0.00 69 GLY A CA 19
ATOM 34323 C C . GLY A 1 69 ? 12.814 -7.701 22.570 1.00 0.00 69 GLY A C 19
ATOM 34324 O O . GLY A 1 69 ? 12.411 -8.844 22.759 1.00 0.00 69 GLY A O 19
ATOM 34328 N N . VAL A 1 70 ? 13.970 -7.255 23.058 1.00 0.00 70 VAL A N 19
ATOM 34329 C CA . VAL A 1 70 ? 14.904 -8.009 23.880 1.00 0.00 70 VAL A CA 19
ATOM 34330 C C . VAL A 1 70 ? 14.337 -8.302 25.280 1.00 0.00 70 VAL A C 19
ATOM 34331 O O . VAL A 1 70 ? 14.877 -9.143 25.997 1.00 0.00 70 VAL A O 19
ATOM 34344 N N . SER A 1 71 ? 13.275 -7.603 25.697 1.00 0.00 71 SER A N 19
ATOM 34345 C CA . SER A 1 71 ? 12.751 -7.648 27.055 1.00 0.00 71 SER A CA 19
ATOM 34346 C C . SER A 1 71 ? 13.854 -7.314 28.066 1.00 0.00 71 SER A C 19
ATOM 34347 O O . SER A 1 71 ? 13.889 -7.908 29.143 1.00 0.00 71 SER A O 19
ATOM 34355 N N . GLU A 1 72 ? 14.725 -6.361 27.707 1.00 0.00 72 GLU A N 19
ATOM 34356 C CA . GLU A 1 72 ? 15.940 -5.920 28.388 1.00 0.00 72 GLU A CA 19
ATOM 34357 C C . GLU A 1 72 ? 16.937 -7.029 28.761 1.00 0.00 72 GLU A C 19
ATOM 34358 O O . GLU A 1 72 ? 18.088 -6.972 28.336 1.00 0.00 72 GLU A O 19
ATOM 34370 N N . ASP A 1 73 ? 16.530 -8.011 29.566 1.00 0.00 73 ASP A N 19
ATOM 34371 C CA . ASP A 1 73 ? 17.403 -9.020 30.151 1.00 0.00 73 ASP A CA 19
ATOM 34372 C C . ASP A 1 73 ? 18.286 -9.717 29.115 1.00 0.00 73 ASP A C 19
ATOM 34373 O O . ASP A 1 73 ? 19.472 -9.923 29.359 1.00 0.00 73 ASP A O 19
ATOM 34382 N N . ASP A 1 74 ? 17.721 -10.113 27.971 1.00 0.00 74 ASP A N 19
ATOM 34383 C CA . ASP A 1 74 ? 18.412 -10.978 27.017 1.00 0.00 74 ASP A CA 19
ATOM 34384 C C . ASP A 1 74 ? 19.430 -10.226 26.147 1.00 0.00 74 ASP A C 19
ATOM 34385 O O . ASP A 1 74 ? 19.506 -10.473 24.945 1.00 0.00 74 ASP A O 19
ATOM 34394 N N . ASP A 1 75 ? 20.243 -9.345 26.740 1.00 0.00 75 ASP A N 19
ATOM 34395 C CA . ASP A 1 75 ? 21.365 -8.683 26.102 1.00 0.00 75 ASP A CA 19
ATOM 34396 C C . ASP A 1 75 ? 22.138 -7.932 27.179 1.00 0.00 75 ASP A C 19
ATOM 34397 O O . ASP A 1 75 ? 21.568 -7.477 28.167 1.00 0.00 75 ASP A O 19
ATOM 34406 N N . GLU A 1 76 ? 23.436 -7.756 26.955 1.00 0.00 76 GLU A N 19
ATOM 34407 C CA . GLU A 1 76 ? 24.279 -6.882 27.752 1.00 0.00 76 GLU A CA 19
ATOM 34408 C C . GLU A 1 76 ? 23.984 -5.441 27.322 1.00 0.00 76 GLU A C 19
ATOM 34409 O O . GLU A 1 76 ? 24.822 -4.789 26.701 1.00 0.00 76 GLU A O 19
ATOM 34421 N N . ILE A 1 77 ? 22.764 -4.978 27.615 1.00 0.00 77 ILE A N 19
ATOM 34422 C CA . ILE A 1 77 ? 22.254 -3.668 27.223 1.00 0.00 77 ILE A CA 19
ATOM 34423 C C . ILE A 1 77 ? 23.295 -2.582 27.542 1.00 0.00 77 ILE A C 19
ATOM 34424 O O . ILE A 1 77 ? 23.651 -2.417 28.709 1.00 0.00 77 ILE A O 19
ATOM 34440 N N . PRO A 1 78 ? 23.801 -1.843 26.541 1.00 0.00 78 PRO A N 19
ATOM 34441 C CA . PRO A 1 78 ? 24.837 -0.855 26.770 1.00 0.00 78 PRO A CA 19
ATOM 34442 C C . PRO A 1 78 ? 24.262 0.394 27.444 1.00 0.00 78 PRO A C 19
ATOM 34443 O O . PRO A 1 78 ? 23.066 0.686 27.350 1.00 0.00 78 PRO A O 19
ATOM 34454 N N . GLU A 1 79 ? 25.137 1.138 28.124 1.00 0.00 79 GLU A N 19
ATOM 34455 C CA . GLU A 1 79 ? 24.792 2.394 28.764 1.00 0.00 79 GLU A CA 19
ATOM 34456 C C . GLU A 1 79 ? 24.472 3.448 27.699 1.00 0.00 79 GLU A C 19
ATOM 34457 O O . GLU A 1 79 ? 25.342 3.857 26.929 1.00 0.00 79 GLU A O 19
ATOM 34469 N N . PHE A 1 80 ? 23.218 3.899 27.649 1.00 0.00 80 PHE A N 19
ATOM 34470 C CA . PHE A 1 80 ? 22.816 4.969 26.750 1.00 0.00 80 PHE A CA 19
ATOM 34471 C C . PHE A 1 80 ? 23.366 6.292 27.284 1.00 0.00 80 PHE A C 19
ATOM 34472 O O . PHE A 1 80 ? 22.668 7.027 27.978 1.00 0.00 80 PHE A O 19
ATOM 34489 N N . GLU A 1 81 ? 24.638 6.575 27.005 1.00 0.00 81 GLU A N 19
ATOM 34490 C CA . GLU A 1 81 ? 25.268 7.817 27.423 1.00 0.00 81 GLU A CA 19
ATOM 34491 C C . GLU A 1 81 ? 24.523 9.027 26.855 1.00 0.00 81 GLU A C 19
ATOM 34492 O O . GLU A 1 81 ? 24.146 9.037 25.683 1.00 0.00 81 GLU A O 19
ATOM 34504 N N . ILE A 1 82 ? 24.361 10.063 27.681 1.00 0.00 82 ILE A N 19
ATOM 34505 C CA . ILE A 1 82 ? 23.789 11.340 27.291 1.00 0.00 82 ILE A CA 19
ATOM 34506 C C . ILE A 1 82 ? 24.797 12.428 27.681 1.00 0.00 82 ILE A C 19
ATOM 34507 O O . ILE A 1 82 ? 24.936 12.705 28.871 1.00 0.00 82 ILE A O 19
ATOM 34523 N N . PRO A 1 83 ? 25.530 13.019 26.719 1.00 0.00 83 PRO A N 19
ATOM 34524 C CA . PRO A 1 83 ? 26.483 14.098 26.966 1.00 0.00 83 PRO A CA 19
ATOM 34525 C C . PRO A 1 83 ? 25.896 15.350 27.649 1.00 0.00 83 PRO A C 19
ATOM 34526 O O . PRO A 1 83 ? 25.679 16.379 27.012 1.00 0.00 83 PRO A O 19
ATOM 34537 N N . THR A 1 84 ? 25.690 15.259 28.966 1.00 0.00 84 THR A N 19
ATOM 34538 C CA . THR A 1 84 ? 25.342 16.333 29.891 1.00 0.00 84 THR A CA 19
ATOM 34539 C C . THR A 1 84 ? 24.273 17.283 29.334 1.00 0.00 84 THR A C 19
ATOM 34540 O O . THR A 1 84 ? 23.085 16.985 29.459 1.00 0.00 84 THR A O 19
ATOM 34551 N N . GLU A 1 85 ? 24.663 18.405 28.716 1.00 0.00 85 GLU A N 19
ATOM 34552 C CA . GLU A 1 85 ? 23.749 19.400 28.163 1.00 0.00 85 GLU A CA 19
ATOM 34553 C C . GLU A 1 85 ? 22.722 18.751 27.233 1.00 0.00 85 GLU A C 19
ATOM 34554 O O . GLU A 1 85 ? 21.561 19.169 27.224 1.00 0.00 85 GLU A O 19
ATOM 34566 N N . MET A 1 86 ? 23.146 17.714 26.495 1.00 0.00 86 MET A N 19
ATOM 34567 C CA . MET A 1 86 ? 22.267 16.893 25.670 1.00 0.00 86 MET A CA 19
ATOM 34568 C C . MET A 1 86 ? 20.946 16.629 26.388 1.00 0.00 86 MET A C 19
ATOM 34569 O O . MET A 1 86 ? 19.891 16.799 25.793 1.00 0.00 86 MET A O 19
ATOM 34583 N N . SER A 1 87 ? 20.993 16.250 27.668 1.00 0.00 87 SER A N 19
ATOM 34584 C CA . SER A 1 87 ? 19.820 15.904 28.459 1.00 0.00 87 SER A CA 19
ATOM 34585 C C . SER A 1 87 ? 18.654 16.881 28.262 1.00 0.00 87 SER A C 19
ATOM 34586 O O . SER A 1 87 ? 17.527 16.451 28.026 1.00 0.00 87 SER A O 19
ATOM 34594 N N . LEU A 1 88 ? 18.917 18.190 28.340 1.00 0.00 88 LEU A N 19
ATOM 34595 C CA . LEU A 1 88 ? 17.860 19.195 28.303 1.00 0.00 88 LEU A CA 19
ATOM 34596 C C . LEU A 1 88 ? 17.177 19.166 26.935 1.00 0.00 88 LEU A C 19
ATOM 34597 O O . LEU A 1 88 ? 15.991 18.868 26.800 1.00 0.00 88 LEU A O 19
ATOM 34613 N N . GLU A 1 89 ? 17.956 19.506 25.912 1.00 0.00 89 GLU A N 19
ATOM 34614 C CA . GLU A 1 89 ? 17.494 19.645 24.543 1.00 0.00 89 GLU A CA 19
ATOM 34615 C C . GLU A 1 89 ? 16.957 18.316 23.995 1.00 0.00 89 GLU A C 19
ATOM 34616 O O . GLU A 1 89 ? 15.980 18.288 23.250 1.00 0.00 89 GLU A O 19
ATOM 34628 N N . LEU A 1 90 ? 17.581 17.205 24.383 1.00 0.00 90 LEU A N 19
ATOM 34629 C CA . LEU A 1 90 ? 17.172 15.870 23.984 1.00 0.00 90 LEU A CA 19
ATOM 34630 C C . LEU A 1 90 ? 15.842 15.507 24.645 1.00 0.00 90 LEU A C 19
ATOM 34631 O O . LEU A 1 90 ? 14.951 14.990 23.979 1.00 0.00 90 LEU A O 19
ATOM 34647 N N . LEU A 1 91 ? 15.672 15.803 25.938 1.00 0.00 91 LEU A N 19
ATOM 34648 C CA . LEU A 1 91 ? 14.377 15.649 26.592 1.00 0.00 91 LEU A CA 19
ATOM 34649 C C . LEU A 1 91 ? 13.335 16.509 25.877 1.00 0.00 91 LEU A C 19
ATOM 34650 O O . LEU A 1 91 ? 12.246 16.031 25.559 1.00 0.00 91 LEU A O 19
ATOM 34666 N N . LEU A 1 92 ? 13.669 17.765 25.567 1.00 0.00 92 LEU A N 19
ATOM 34667 C CA . LEU A 1 92 ? 12.774 18.627 24.807 1.00 0.00 92 LEU A CA 19
ATOM 34668 C C . LEU A 1 92 ? 12.393 17.974 23.468 1.00 0.00 92 LEU A C 19
ATOM 34669 O O . LEU A 1 92 ? 11.218 17.950 23.109 1.00 0.00 92 LEU A O 19
ATOM 34685 N N . ALA A 1 93 ? 13.357 17.403 22.737 1.00 0.00 93 ALA A N 19
ATOM 34686 C CA . ALA A 1 93 ? 13.074 16.661 21.510 1.00 0.00 93 ALA A CA 19
ATOM 34687 C C . ALA A 1 93 ? 12.124 15.489 21.787 1.00 0.00 93 ALA A C 19
ATOM 34688 O O . ALA A 1 93 ? 11.135 15.297 21.083 1.00 0.00 93 ALA A O 19
ATOM 34695 N N . ALA A 1 94 ? 12.406 14.708 22.830 1.00 0.00 94 ALA A N 19
ATOM 34696 C CA . ALA A 1 94 ? 11.574 13.586 23.241 1.00 0.00 94 ALA A CA 19
ATOM 34697 C C . ALA A 1 94 ? 10.144 14.034 23.576 1.00 0.00 94 ALA A C 19
ATOM 34698 O O . ALA A 1 94 ? 9.196 13.289 23.331 1.00 0.00 94 ALA A O 19
ATOM 34705 N N . ASP A 1 95 ? 9.990 15.244 24.124 1.00 0.00 95 ASP A N 19
ATOM 34706 C CA . ASP A 1 95 ? 8.695 15.875 24.361 1.00 0.00 95 ASP A CA 19
ATOM 34707 C C . ASP A 1 95 ? 8.054 16.341 23.048 1.00 0.00 95 ASP A C 19
ATOM 34708 O O . ASP A 1 95 ? 6.850 16.181 22.866 1.00 0.00 95 ASP A O 19
ATOM 34717 N N . TYR A 1 96 ? 8.840 16.878 22.110 1.00 0.00 96 TYR A N 19
ATOM 34718 C CA . TYR A 1 96 ? 8.368 17.198 20.762 1.00 0.00 96 TYR A CA 19
ATOM 34719 C C . TYR A 1 96 ? 7.785 15.937 20.109 1.00 0.00 96 TYR A C 19
ATOM 34720 O O . TYR A 1 96 ? 6.717 15.977 19.506 1.00 0.00 96 TYR A O 19
ATOM 34738 N N . LEU A 1 97 ? 8.462 14.797 20.288 1.00 0.00 97 LEU A N 19
ATOM 34739 C CA . LEU A 1 97 ? 7.983 13.475 19.879 1.00 0.00 97 LEU A CA 19
ATOM 34740 C C . LEU A 1 97 ? 7.129 12.801 20.967 1.00 0.00 97 LEU A C 19
ATOM 34741 O O . LEU A 1 97 ? 6.913 11.590 20.897 1.00 0.00 97 LEU A O 19
ATOM 34757 N N . SER A 1 98 ? 6.653 13.583 21.943 1.00 0.00 98 SER A N 19
ATOM 34758 C CA . SER A 1 98 ? 5.999 13.215 23.196 1.00 0.00 98 SER A CA 19
ATOM 34759 C C . SER A 1 98 ? 6.022 11.725 23.526 1.00 0.00 98 SER A C 19
ATOM 34760 O O . SER A 1 98 ? 4.980 11.074 23.552 1.00 0.00 98 SER A O 19
ATOM 34768 N N . ILE A 1 99 ? 7.218 11.193 23.800 1.00 0.00 99 ILE A N 19
ATOM 34769 C CA . ILE A 1 99 ? 7.370 9.770 24.077 1.00 0.00 99 ILE A CA 19
ATOM 34770 C C . ILE A 1 99 ? 6.484 9.323 25.248 1.00 0.00 99 ILE A C 19
ATOM 34771 O O . ILE A 1 99 ? 5.919 8.213 25.146 1.00 0.00 99 ILE A O 19
ATOM 34788 N N . THR B 2 1 ? 12.847 5.304 29.591 1.00 0.00 157 THR B N 19
ATOM 34789 C CA . THR B 2 1 ? 14.091 5.528 30.355 1.00 0.00 157 THR B CA 19
ATOM 34790 C C . THR B 2 1 ? 14.707 6.906 30.084 1.00 0.00 157 THR B C 19
ATOM 34791 O O . THR B 2 1 ? 15.273 7.491 31.004 1.00 0.00 157 THR B O 19
ATOM 34804 N N . LEU B 2 2 ? 14.596 7.441 28.859 1.00 0.00 158 LEU B N 19
ATOM 34805 C CA . LEU B 2 2 ? 15.199 8.728 28.490 1.00 0.00 158 LEU B CA 19
ATOM 34806 C C . LEU B 2 2 ? 14.886 9.809 29.528 1.00 0.00 158 LEU B C 19
ATOM 34807 O O . LEU B 2 2 ? 15.792 10.484 30.013 1.00 0.00 158 LEU B O 19
ATOM 34823 N N . LYS B 2 3 ? 13.610 9.952 29.892 1.00 0.00 159 LYS B N 19
ATOM 34824 C CA . LYS B 2 3 ? 13.180 10.928 30.884 1.00 0.00 159 LYS B CA 19
ATOM 34825 C C . LYS B 2 3 ? 13.896 10.713 32.223 1.00 0.00 159 LYS B C 19
ATOM 34826 O O . LYS B 2 3 ? 14.390 11.665 32.820 1.00 0.00 159 LYS B O 19
ATOM 34845 N N . GLU B 2 4 ? 13.943 9.465 32.701 1.00 0.00 160 GLU B N 19
ATOM 34846 C CA . GLU B 2 4 ? 14.590 9.124 33.962 1.00 0.00 160 GLU B CA 19
ATOM 34847 C C . GLU B 2 4 ? 16.071 9.503 33.896 1.00 0.00 160 GLU B C 19
ATOM 34848 O O . GLU B 2 4 ? 16.592 10.178 34.784 1.00 0.00 160 GLU B O 19
ATOM 34860 N N . ARG B 2 5 ? 16.747 9.044 32.843 1.00 0.00 161 ARG B N 19
ATOM 34861 C CA . ARG B 2 5 ? 18.159 9.301 32.621 1.00 0.00 161 ARG B CA 19
ATOM 34862 C C . ARG B 2 5 ? 18.409 10.812 32.637 1.00 0.00 161 ARG B C 19
ATOM 34863 O O . ARG B 2 5 ? 19.218 11.299 33.427 1.00 0.00 161 ARG B O 19
ATOM 34884 N N . CYS B 2 6 ? 17.673 11.557 31.804 1.00 0.00 162 CYS B N 19
ATOM 34885 C CA . CYS B 2 6 ? 17.750 13.012 31.780 1.00 0.00 162 CYS B CA 19
ATOM 34886 C C . CYS B 2 6 ? 17.569 13.589 33.181 1.00 0.00 162 CYS B C 19
ATOM 34887 O O . CYS B 2 6 ? 18.421 14.342 33.640 1.00 0.00 162 CYS B O 19
ATOM 34895 N N . LEU B 2 7 ? 16.478 13.235 33.867 1.00 0.00 163 LEU B N 19
ATOM 34896 C CA . LEU B 2 7 ? 16.182 13.747 35.197 1.00 0.00 163 LEU B CA 19
ATOM 34897 C C . LEU B 2 7 ? 17.380 13.537 36.126 1.00 0.00 163 LEU B C 19
ATOM 34898 O O . LEU B 2 7 ? 17.858 14.482 36.751 1.00 0.00 163 LEU B O 19
ATOM 34914 N N . GLN B 2 8 ? 17.884 12.302 36.195 1.00 0.00 164 GLN B N 19
ATOM 34915 C CA . GLN B 2 8 ? 19.048 11.977 37.007 1.00 0.00 164 GLN B CA 19
ATOM 34916 C C . GLN B 2 8 ? 20.244 12.852 36.625 1.00 0.00 164 GLN B C 19
ATOM 34917 O O . GLN B 2 8 ? 20.840 13.483 37.499 1.00 0.00 164 GLN B O 19
ATOM 34931 N N . VAL B 2 9 ? 20.604 12.900 35.339 1.00 0.00 165 VAL B N 19
ATOM 34932 C CA . VAL B 2 9 ? 21.741 13.696 34.885 1.00 0.00 165 VAL B CA 19
ATOM 34933 C C . VAL B 2 9 ? 21.565 15.163 35.297 1.00 0.00 165 VAL B C 19
ATOM 34934 O O . VAL B 2 9 ? 22.451 15.737 35.926 1.00 0.00 165 VAL B O 19
ATOM 34947 N N . VAL B 2 10 ? 20.422 15.765 34.962 1.00 0.00 166 VAL B N 19
ATOM 34948 C CA . VAL B 2 10 ? 20.100 17.146 35.296 1.00 0.00 166 VAL B CA 19
ATOM 34949 C C . VAL B 2 10 ? 20.247 17.368 36.802 1.00 0.00 166 VAL B C 19
ATOM 34950 O O . VAL B 2 10 ? 20.984 18.258 37.224 1.00 0.00 166 VAL B O 19
ATOM 34963 N N . ARG B 2 11 ? 19.564 16.567 37.623 1.00 0.00 167 ARG B N 19
ATOM 34964 C CA . ARG B 2 11 ? 19.636 16.730 39.068 1.00 0.00 167 ARG B CA 19
ATOM 34965 C C . ARG B 2 11 ? 21.076 16.585 39.568 1.00 0.00 167 ARG B C 19
ATOM 34966 O O . ARG B 2 11 ? 21.508 17.384 40.394 1.00 0.00 167 ARG B O 19
ATOM 34987 N N . SER B 2 12 ? 21.831 15.616 39.041 1.00 0.00 168 SER B N 19
ATOM 34988 C CA . SER B 2 12 ? 23.247 15.468 39.362 1.00 0.00 168 SER B CA 19
ATOM 34989 C C . SER B 2 12 ? 24.029 16.741 39.015 1.00 0.00 168 SER B C 19
ATOM 34990 O O . SER B 2 12 ? 24.843 17.206 39.806 1.00 0.00 168 SER B O 19
ATOM 34998 N N . LEU B 2 13 ? 23.783 17.300 37.826 1.00 0.00 169 LEU B N 19
ATOM 34999 C CA . LEU B 2 13 ? 24.408 18.536 37.366 1.00 0.00 169 LEU B CA 19
ATOM 35000 C C . LEU B 2 13 ? 24.099 19.658 38.364 1.00 0.00 169 LEU B C 19
ATOM 35001 O O . LEU B 2 13 ? 25.003 20.354 38.820 1.00 0.00 169 LEU B O 19
ATOM 35017 N N . VAL B 2 14 ? 22.820 19.824 38.712 1.00 0.00 170 VAL B N 19
ATOM 35018 C CA . VAL B 2 14 ? 22.390 20.839 39.668 1.00 0.00 170 VAL B CA 19
ATOM 35019 C C . VAL B 2 14 ? 23.066 20.627 41.029 1.00 0.00 170 VAL B C 19
ATOM 35020 O O . VAL B 2 14 ? 23.518 21.594 41.640 1.00 0.00 170 VAL B O 19
ATOM 35033 N N . LYS B 2 15 ? 23.113 19.385 41.520 1.00 0.00 171 LYS B N 19
ATOM 35034 C CA . LYS B 2 15 ? 23.709 19.055 42.807 1.00 0.00 171 LYS B CA 19
ATOM 35035 C C . LYS B 2 15 ? 24.229 17.614 42.823 1.00 0.00 171 LYS B C 19
ATOM 35036 O O . LYS B 2 15 ? 23.431 16.704 42.513 1.00 0.00 171 LYS B O 19
ATOM 35056 N N . MET A 1 1 ? -1.765 4.817 6.293 1.00 0.00 1 MET A N 20
ATOM 35057 C CA . MET A 1 1 ? -1.084 4.179 5.156 1.00 0.00 1 MET A CA 20
ATOM 35058 C C . MET A 1 1 ? 0.054 3.286 5.659 1.00 0.00 1 MET A C 20
ATOM 35059 O O . MET A 1 1 ? 0.679 3.577 6.682 1.00 0.00 1 MET A O 20
ATOM 35075 N N . SER A 1 2 ? 0.337 2.203 4.937 1.00 0.00 2 SER A N 20
ATOM 35076 C CA . SER A 1 2 ? 1.361 1.223 5.251 1.00 0.00 2 SER A CA 20
ATOM 35077 C C . SER A 1 2 ? 2.778 1.757 4.978 1.00 0.00 2 SER A C 20
ATOM 35078 O O . SER A 1 2 ? 3.587 1.084 4.343 1.00 0.00 2 SER A O 20
ATOM 35086 N N . GLN A 1 3 ? 3.096 2.960 5.466 1.00 0.00 3 GLN A N 20
ATOM 35087 C CA . GLN A 1 3 ? 4.455 3.474 5.465 1.00 0.00 3 GLN A CA 20
ATOM 35088 C C . GLN A 1 3 ? 5.258 2.641 6.458 1.00 0.00 3 GLN A C 20
ATOM 35089 O O . GLN A 1 3 ? 5.034 2.748 7.662 1.00 0.00 3 GLN A O 20
ATOM 35103 N N . ASP A 1 4 ? 6.201 1.842 5.961 1.00 0.00 4 ASP A N 20
ATOM 35104 C CA . ASP A 1 4 ? 7.159 1.104 6.776 1.00 0.00 4 ASP A CA 20
ATOM 35105 C C . ASP A 1 4 ? 8.230 2.022 7.375 1.00 0.00 4 ASP A C 20
ATOM 35106 O O . ASP A 1 4 ? 8.978 1.576 8.242 1.00 0.00 4 ASP A O 20
ATOM 35115 N N . PHE A 1 5 ? 8.304 3.285 6.939 1.00 0.00 5 PHE A N 20
ATOM 35116 C CA . PHE A 1 5 ? 9.228 4.283 7.457 1.00 0.00 5 PHE A CA 20
ATOM 35117 C C . PHE A 1 5 ? 8.570 5.666 7.438 1.00 0.00 5 PHE A C 20
ATOM 35118 O O . PHE A 1 5 ? 7.778 5.972 6.546 1.00 0.00 5 PHE A O 20
ATOM 35135 N N . VAL A 1 6 ? 8.914 6.484 8.432 1.00 0.00 6 VAL A N 20
ATOM 35136 C CA . VAL A 1 6 ? 8.528 7.871 8.636 1.00 0.00 6 VAL A CA 20
ATOM 35137 C C . VAL A 1 6 ? 9.824 8.659 8.874 1.00 0.00 6 VAL A C 20
ATOM 35138 O O . VAL A 1 6 ? 10.911 8.090 8.745 1.00 0.00 6 VAL A O 20
ATOM 35151 N N . THR A 1 7 ? 9.764 9.968 9.139 1.00 0.00 7 THR A N 20
ATOM 35152 C CA . THR A 1 7 ? 10.960 10.802 9.178 1.00 0.00 7 THR A CA 20
ATOM 35153 C C . THR A 1 7 ? 10.856 11.930 10.210 1.00 0.00 7 THR A C 20
ATOM 35154 O O . THR A 1 7 ? 9.924 12.732 10.194 1.00 0.00 7 THR A O 20
ATOM 35165 N N . LEU A 1 8 ? 11.854 12.013 11.089 1.00 0.00 8 LEU A N 20
ATOM 35166 C CA . LEU A 1 8 ? 12.028 13.124 12.004 1.00 0.00 8 LEU A CA 20
ATOM 35167 C C . LEU A 1 8 ? 13.213 13.931 11.474 1.00 0.00 8 LEU A C 20
ATOM 35168 O O . LEU A 1 8 ? 14.277 13.375 11.203 1.00 0.00 8 LEU A O 20
ATOM 35184 N N . VAL A 1 9 ? 13.018 15.231 11.260 1.00 0.00 9 VAL A N 20
ATOM 35185 C CA . VAL A 1 9 ? 13.953 16.103 10.568 1.00 0.00 9 VAL A CA 20
ATOM 35186 C C . VAL A 1 9 ? 14.471 17.145 11.552 1.00 0.00 9 VAL A C 20
ATOM 35187 O O . VAL A 1 9 ? 13.685 17.742 12.282 1.00 0.00 9 VAL A O 20
ATOM 35200 N N . SER A 1 10 ? 15.787 17.350 11.578 1.00 0.00 10 SER A N 20
ATOM 35201 C CA . SER A 1 10 ? 16.456 18.275 12.478 1.00 0.00 10 SER A CA 20
ATOM 35202 C C . SER A 1 10 ? 17.011 19.460 11.698 1.00 0.00 10 SER A C 20
ATOM 35203 O O . SER A 1 10 ? 17.275 19.358 10.495 1.00 0.00 10 SER A O 20
ATOM 35211 N N . LYS A 1 11 ? 17.177 20.573 12.420 1.00 0.00 11 LYS A N 20
ATOM 35212 C CA . LYS A 1 11 ? 17.620 21.884 11.974 1.00 0.00 11 LYS A CA 20
ATOM 35213 C C . LYS A 1 11 ? 16.721 22.477 10.884 1.00 0.00 11 LYS A C 20
ATOM 35214 O O . LYS A 1 11 ? 16.067 23.493 11.105 1.00 0.00 11 LYS A O 20
ATOM 35233 N N . ASP A 1 12 ? 16.690 21.847 9.716 1.00 0.00 12 ASP A N 20
ATOM 35234 C CA . ASP A 1 12 ? 15.931 22.258 8.548 1.00 0.00 12 ASP A CA 20
ATOM 35235 C C . ASP A 1 12 ? 15.664 21.039 7.666 1.00 0.00 12 ASP A C 20
ATOM 35236 O O . ASP A 1 12 ? 14.540 20.825 7.223 1.00 0.00 12 ASP A O 20
ATOM 35245 N N . ASP A 1 13 ? 16.713 20.251 7.410 1.00 0.00 13 ASP A N 20
ATOM 35246 C CA . ASP A 1 13 ? 16.679 19.148 6.455 1.00 0.00 13 ASP A CA 20
ATOM 35247 C C . ASP A 1 13 ? 17.691 18.051 6.810 1.00 0.00 13 ASP A C 20
ATOM 35248 O O . ASP A 1 13 ? 18.147 17.322 5.933 1.00 0.00 13 ASP A O 20
ATOM 35257 N N . LYS A 1 14 ? 18.040 17.896 8.092 1.00 0.00 14 LYS A N 20
ATOM 35258 C CA . LYS A 1 14 ? 18.820 16.742 8.526 1.00 0.00 14 LYS A CA 20
ATOM 35259 C C . LYS A 1 14 ? 17.809 15.661 8.891 1.00 0.00 14 LYS A C 20
ATOM 35260 O O . LYS A 1 14 ? 17.337 15.584 10.028 1.00 0.00 14 LYS A O 20
ATOM 35279 N N . GLU A 1 15 ? 17.450 14.869 7.879 1.00 0.00 15 GLU A N 20
ATOM 35280 C CA . GLU A 1 15 ? 16.351 13.923 7.923 1.00 0.00 15 GLU A CA 20
ATOM 35281 C C . GLU A 1 15 ? 16.793 12.567 8.470 1.00 0.00 15 GLU A C 20
ATOM 35282 O O . GLU A 1 15 ? 17.492 11.825 7.784 1.00 0.00 15 GLU A O 20
ATOM 35294 N N . TYR A 1 16 ? 16.355 12.231 9.684 1.00 0.00 16 TYR A N 20
ATOM 35295 C CA . TYR A 1 16 ? 16.506 10.895 10.240 1.00 0.00 16 TYR A CA 20
ATOM 35296 C C . TYR A 1 16 ? 15.228 10.115 9.924 1.00 0.00 16 TYR A C 20
ATOM 35297 O O . TYR A 1 16 ? 14.135 10.532 10.306 1.00 0.00 16 TYR A O 20
ATOM 35315 N N . GLU A 1 17 ? 15.357 8.996 9.207 1.00 0.00 17 GLU A N 20
ATOM 35316 C CA . GLU A 1 17 ? 14.239 8.139 8.841 1.00 0.00 17 GLU A CA 20
ATOM 35317 C C . GLU A 1 17 ? 14.030 7.098 9.946 1.00 0.00 17 GLU A C 20
ATOM 35318 O O . GLU A 1 17 ? 14.965 6.389 10.310 1.00 0.00 17 GLU A O 20
ATOM 35330 N N . ILE A 1 18 ? 12.827 7.047 10.523 1.00 0.00 18 ILE A N 20
ATOM 35331 C CA . ILE A 1 18 ? 12.486 6.209 11.670 1.00 0.00 18 ILE A CA 20
ATOM 35332 C C . ILE A 1 18 ? 11.537 5.126 11.160 1.00 0.00 18 ILE A C 20
ATOM 35333 O O . ILE A 1 18 ? 10.638 5.427 10.376 1.00 0.00 18 ILE A O 20
ATOM 35349 N N . SER A 1 19 ? 11.740 3.868 11.559 1.00 0.00 19 SER A N 20
ATOM 35350 C CA . SER A 1 19 ? 10.913 2.777 11.068 1.00 0.00 19 SER A CA 20
ATOM 35351 C C . SER A 1 19 ? 9.485 2.920 11.588 1.00 0.00 19 SER A C 20
ATOM 35352 O O . SER A 1 19 ? 9.257 3.515 12.637 1.00 0.00 19 SER A O 20
ATOM 35360 N N . ARG A 1 20 ? 8.525 2.318 10.891 1.00 0.00 20 ARG A N 20
ATOM 35361 C CA . ARG A 1 20 ? 7.157 2.183 11.369 1.00 0.00 20 ARG A CA 20
ATOM 35362 C C . ARG A 1 20 ? 7.162 1.504 12.739 1.00 0.00 20 ARG A C 20
ATOM 35363 O O . ARG A 1 20 ? 6.488 1.940 13.669 1.00 0.00 20 ARG A O 20
ATOM 35384 N N . SER A 1 21 ? 7.940 0.426 12.849 1.00 0.00 21 SER A N 20
ATOM 35385 C CA . SER A 1 21 ? 8.026 -0.399 14.035 1.00 0.00 21 SER A CA 20
ATOM 35386 C C . SER A 1 21 ? 8.475 0.417 15.251 1.00 0.00 21 SER A C 20
ATOM 35387 O O . SER A 1 21 ? 7.908 0.275 16.330 1.00 0.00 21 SER A O 20
ATOM 35395 N N . ALA A 1 22 ? 9.469 1.292 15.081 1.00 0.00 22 ALA A N 20
ATOM 35396 C CA . ALA A 1 22 ? 9.862 2.227 16.125 1.00 0.00 22 ALA A CA 20
ATOM 35397 C C . ALA A 1 22 ? 8.772 3.285 16.306 1.00 0.00 22 ALA A C 20
ATOM 35398 O O . ALA A 1 22 ? 8.342 3.531 17.427 1.00 0.00 22 ALA A O 20
ATOM 35405 N N . ALA A 1 23 ? 8.306 3.903 15.217 1.00 0.00 23 ALA A N 20
ATOM 35406 C CA . ALA A 1 23 ? 7.317 4.977 15.244 1.00 0.00 23 ALA A CA 20
ATOM 35407 C C . ALA A 1 23 ? 6.098 4.610 16.083 1.00 0.00 23 ALA A C 20
ATOM 35408 O O . ALA A 1 23 ? 5.613 5.434 16.850 1.00 0.00 23 ALA A O 20
ATOM 35415 N N . MET A 1 24 ? 5.617 3.371 15.957 1.00 0.00 24 MET A N 20
ATOM 35416 C CA . MET A 1 24 ? 4.512 2.843 16.751 1.00 0.00 24 MET A CA 20
ATOM 35417 C C . MET A 1 24 ? 4.694 3.101 18.251 1.00 0.00 24 MET A C 20
ATOM 35418 O O . MET A 1 24 ? 3.717 3.352 18.954 1.00 0.00 24 MET A O 20
ATOM 35432 N N . ILE A 1 25 ? 5.932 3.031 18.745 1.00 0.00 25 ILE A N 20
ATOM 35433 C CA . ILE A 1 25 ? 6.246 3.234 20.152 1.00 0.00 25 ILE A CA 20
ATOM 35434 C C . ILE A 1 25 ? 5.970 4.696 20.544 1.00 0.00 25 ILE A C 20
ATOM 35435 O O . ILE A 1 25 ? 5.690 4.975 21.707 1.00 0.00 25 ILE A O 20
ATOM 35451 N N . SER A 1 26 ? 5.999 5.615 19.572 1.00 0.00 26 SER A N 20
ATOM 35452 C CA . SER A 1 26 ? 5.627 7.015 19.708 1.00 0.00 26 SER A CA 20
ATOM 35453 C C . SER A 1 26 ? 4.308 7.283 18.969 1.00 0.00 26 SER A C 20
ATOM 35454 O O . SER A 1 26 ? 4.333 7.804 17.848 1.00 0.00 26 SER A O 20
ATOM 35462 N N . PRO A 1 27 ? 3.144 6.984 19.575 1.00 0.00 27 PRO A N 20
ATOM 35463 C CA . PRO A 1 27 ? 1.845 7.277 18.986 1.00 0.00 27 PRO A CA 20
ATOM 35464 C C . PRO A 1 27 ? 1.714 8.728 18.516 1.00 0.00 27 PRO A C 20
ATOM 35465 O O . PRO A 1 27 ? 0.976 8.983 17.572 1.00 0.00 27 PRO A O 20
ATOM 35476 N N . THR A 1 28 ? 2.436 9.673 19.127 1.00 0.00 28 THR A N 20
ATOM 35477 C CA . THR A 1 28 ? 2.555 11.035 18.627 1.00 0.00 28 THR A CA 20
ATOM 35478 C C . THR A 1 28 ? 2.862 11.041 17.123 1.00 0.00 28 THR A C 20
ATOM 35479 O O . THR A 1 28 ? 2.149 11.660 16.337 1.00 0.00 28 THR A O 20
ATOM 35490 N N . LEU A 1 29 ? 3.934 10.347 16.732 1.00 0.00 29 LEU A N 20
ATOM 35491 C CA . LEU A 1 29 ? 4.368 10.248 15.346 1.00 0.00 29 LEU A CA 20
ATOM 35492 C C . LEU A 1 29 ? 3.372 9.380 14.579 1.00 0.00 29 LEU A C 20
ATOM 35493 O O . LEU A 1 29 ? 2.828 9.804 13.558 1.00 0.00 29 LEU A O 20
ATOM 35509 N N . LYS A 1 30 ? 3.118 8.166 15.080 1.00 0.00 30 LYS A N 20
ATOM 35510 C CA . LYS A 1 30 ? 2.309 7.184 14.364 1.00 0.00 30 LYS A CA 20
ATOM 35511 C C . LYS A 1 30 ? 0.903 7.709 14.040 1.00 0.00 30 LYS A C 20
ATOM 35512 O O . LYS A 1 30 ? 0.352 7.356 13.002 1.00 0.00 30 LYS A O 20
ATOM 35531 N N . ALA A 1 31 ? 0.323 8.531 14.921 1.00 0.00 31 ALA A N 20
ATOM 35532 C CA . ALA A 1 31 ? -0.993 9.129 14.729 1.00 0.00 31 ALA A CA 20
ATOM 35533 C C . ALA A 1 31 ? -0.930 10.424 13.914 1.00 0.00 31 ALA A C 20
ATOM 35534 O O . ALA A 1 31 ? -1.963 10.878 13.424 1.00 0.00 31 ALA A O 20
ATOM 35541 N N . MET A 1 32 ? 0.252 11.038 13.768 1.00 0.00 32 MET A N 20
ATOM 35542 C CA . MET A 1 32 ? 0.410 12.154 12.846 1.00 0.00 32 MET A CA 20
ATOM 35543 C C . MET A 1 32 ? 0.239 11.599 11.433 1.00 0.00 32 MET A C 20
ATOM 35544 O O . MET A 1 32 ? -0.471 12.176 10.612 1.00 0.00 32 MET A O 20
ATOM 35558 N N . ILE A 1 33 ? 0.898 10.468 11.161 1.00 0.00 33 ILE A N 20
ATOM 35559 C CA . ILE A 1 33 ? 0.658 9.681 9.955 1.00 0.00 33 ILE A CA 20
ATOM 35560 C C . ILE A 1 33 ? -0.582 8.813 10.216 1.00 0.00 33 ILE A C 20
ATOM 35561 O O . ILE A 1 33 ? -1.248 8.967 11.237 1.00 0.00 33 ILE A O 20
ATOM 35577 N N . GLU A 1 34 ? -0.935 7.926 9.284 1.00 0.00 34 GLU A N 20
ATOM 35578 C CA . GLU A 1 34 ? -2.013 6.950 9.404 1.00 0.00 34 GLU A CA 20
ATOM 35579 C C . GLU A 1 34 ? -3.399 7.586 9.265 1.00 0.00 34 GLU A C 20
ATOM 35580 O O . GLU A 1 34 ? -4.215 7.095 8.491 1.00 0.00 34 GLU A O 20
ATOM 35592 N N . GLY A 1 35 ? -3.661 8.680 9.984 1.00 0.00 35 GLY A N 20
ATOM 35593 C CA . GLY A 1 35 ? -4.845 9.501 9.794 1.00 0.00 35 GLY A CA 20
ATOM 35594 C C . GLY A 1 35 ? -4.654 10.401 8.568 1.00 0.00 35 GLY A C 20
ATOM 35595 O O . GLY A 1 35 ? -4.912 9.963 7.448 1.00 0.00 35 GLY A O 20
ATOM 35599 N N . PRO A 1 36 ? -4.192 11.653 8.726 1.00 0.00 36 PRO A N 20
ATOM 35600 C CA . PRO A 1 36 ? -4.121 12.621 7.633 1.00 0.00 36 PRO A CA 20
ATOM 35601 C C . PRO A 1 36 ? -2.917 12.382 6.702 1.00 0.00 36 PRO A C 20
ATOM 35602 O O . PRO A 1 36 ? -2.217 13.321 6.314 1.00 0.00 36 PRO A O 20
ATOM 35613 N N . PHE A 1 37 ? -2.695 11.136 6.269 1.00 0.00 37 PHE A N 20
ATOM 35614 C CA . PHE A 1 37 ? -1.565 10.791 5.409 1.00 0.00 37 PHE A CA 20
ATOM 35615 C C . PHE A 1 37 ? -1.680 11.382 4.010 1.00 0.00 37 PHE A C 20
ATOM 35616 O O . PHE A 1 37 ? -0.731 11.293 3.241 1.00 0.00 37 PHE A O 20
ATOM 35633 N N . ARG A 1 38 ? -2.808 12.013 3.676 1.00 0.00 38 ARG A N 20
ATOM 35634 C CA . ARG A 1 38 ? -2.911 12.800 2.458 1.00 0.00 38 ARG A CA 20
ATOM 35635 C C . ARG A 1 38 ? -1.808 13.872 2.443 1.00 0.00 38 ARG A C 20
ATOM 35636 O O . ARG A 1 38 ? -1.382 14.291 1.369 1.00 0.00 38 ARG A O 20
ATOM 35657 N N . GLU A 1 39 ? -1.345 14.302 3.627 1.00 0.00 39 GLU A N 20
ATOM 35658 C CA . GLU A 1 39 ? -0.268 15.274 3.777 1.00 0.00 39 GLU A CA 20
ATOM 35659 C C . GLU A 1 39 ? 0.785 14.741 4.751 1.00 0.00 39 GLU A C 20
ATOM 35660 O O . GLU A 1 39 ? 1.980 14.730 4.454 1.00 0.00 39 GLU A O 20
ATOM 35672 N N . SER A 1 40 ? 0.351 14.316 5.936 1.00 0.00 40 SER A N 20
ATOM 35673 C CA . SER A 1 40 ? 1.240 13.979 7.029 1.00 0.00 40 SER A CA 20
ATOM 35674 C C . SER A 1 40 ? 1.901 12.624 6.799 1.00 0.00 40 SER A C 20
ATOM 35675 O O . SER A 1 40 ? 1.553 11.650 7.461 1.00 0.00 40 SER A O 20
ATOM 35683 N N . LYS A 1 41 ? 2.909 12.549 5.929 1.00 0.00 41 LYS A N 20
ATOM 35684 C CA . LYS A 1 41 ? 3.662 11.315 5.690 1.00 0.00 41 LYS A CA 20
ATOM 35685 C C . LYS A 1 41 ? 4.611 10.968 6.852 1.00 0.00 41 LYS A C 20
ATOM 35686 O O . LYS A 1 41 ? 5.698 10.435 6.631 1.00 0.00 41 LYS A O 20
ATOM 35705 N N . GLY A 1 42 ? 4.219 11.276 8.092 1.00 0.00 42 GLY A N 20
ATOM 35706 C CA . GLY A 1 42 ? 5.059 11.177 9.274 1.00 0.00 42 GLY A CA 20
ATOM 35707 C C . GLY A 1 42 ? 6.400 11.885 9.088 1.00 0.00 42 GLY A C 20
ATOM 35708 O O . GLY A 1 42 ? 7.407 11.414 9.604 1.00 0.00 42 GLY A O 20
ATOM 35712 N N . ARG A 1 43 ? 6.416 13.008 8.361 1.00 0.00 43 ARG A N 20
ATOM 35713 C CA . ARG A 1 43 ? 7.610 13.810 8.138 1.00 0.00 43 ARG A CA 20
ATOM 35714 C C . ARG A 1 43 ? 7.530 15.047 9.030 1.00 0.00 43 ARG A C 20
ATOM 35715 O O . ARG A 1 43 ? 6.773 15.964 8.721 1.00 0.00 43 ARG A O 20
ATOM 35736 N N . ILE A 1 44 ? 8.263 15.057 10.149 1.00 0.00 44 ILE A N 20
ATOM 35737 C CA . ILE A 1 44 ? 8.161 16.111 11.160 1.00 0.00 44 ILE A CA 20
ATOM 35738 C C . ILE A 1 44 ? 9.431 16.962 11.161 1.00 0.00 44 ILE A C 20
ATOM 35739 O O . ILE A 1 44 ? 10.526 16.420 11.288 1.00 0.00 44 ILE A O 20
ATOM 35755 N N . GLU A 1 45 ? 9.289 18.287 11.062 1.00 0.00 45 GLU A N 20
ATOM 35756 C CA . GLU A 1 45 ? 10.396 19.228 11.133 1.00 0.00 45 GLU A CA 20
ATOM 35757 C C . GLU A 1 45 ? 10.576 19.754 12.556 1.00 0.00 45 GLU A C 20
ATOM 35758 O O . GLU A 1 45 ? 9.869 20.668 12.975 1.00 0.00 45 GLU A O 20
ATOM 35770 N N . LEU A 1 46 ? 11.596 19.267 13.264 1.00 0.00 46 LEU A N 20
ATOM 35771 C CA . LEU A 1 46 ? 12.019 19.825 14.539 1.00 0.00 46 LEU A CA 20
ATOM 35772 C C . LEU A 1 46 ? 12.991 20.945 14.179 1.00 0.00 46 LEU A C 20
ATOM 35773 O O . LEU A 1 46 ? 14.194 20.878 14.429 1.00 0.00 46 LEU A O 20
ATOM 35789 N N . LYS A 1 47 ? 12.441 21.963 13.517 1.00 0.00 47 LYS A N 20
ATOM 35790 C CA . LYS A 1 47 ? 13.193 23.059 12.952 1.00 0.00 47 LYS A CA 20
ATOM 35791 C C . LYS A 1 47 ? 14.048 23.705 14.039 1.00 0.00 47 LYS A C 20
ATOM 35792 O O . LYS A 1 47 ? 13.553 24.072 15.102 1.00 0.00 47 LYS A O 20
ATOM 35811 N N . GLN A 1 48 ? 15.347 23.777 13.761 1.00 0.00 48 GLN A N 20
ATOM 35812 C CA . GLN A 1 48 ? 16.403 24.341 14.596 1.00 0.00 48 GLN A CA 20
ATOM 35813 C C . GLN A 1 48 ? 16.825 23.400 15.734 1.00 0.00 48 GLN A C 20
ATOM 35814 O O . GLN A 1 48 ? 17.838 23.650 16.385 1.00 0.00 48 GLN A O 20
ATOM 35828 N N . PHE A 1 49 ? 16.116 22.289 15.948 1.00 0.00 49 PHE A N 20
ATOM 35829 C CA . PHE A 1 49 ? 16.535 21.275 16.903 1.00 0.00 49 PHE A CA 20
ATOM 35830 C C . PHE A 1 49 ? 17.771 20.572 16.340 1.00 0.00 49 PHE A C 20
ATOM 35831 O O . PHE A 1 49 ? 17.812 20.270 15.144 1.00 0.00 49 PHE A O 20
ATOM 35848 N N . ASP A 1 50 ? 18.787 20.350 17.176 1.00 0.00 50 ASP A N 20
ATOM 35849 C CA . ASP A 1 50 ? 20.096 19.887 16.735 1.00 0.00 50 ASP A CA 20
ATOM 35850 C C . ASP A 1 50 ? 20.043 18.459 16.181 1.00 0.00 50 ASP A C 20
ATOM 35851 O O . ASP A 1 50 ? 19.284 17.616 16.662 1.00 0.00 50 ASP A O 20
ATOM 35860 N N . SER A 1 51 ? 20.881 18.195 15.175 1.00 0.00 51 SER A N 20
ATOM 35861 C CA . SER A 1 51 ? 21.000 16.917 14.497 1.00 0.00 51 SER A CA 20
ATOM 35862 C C . SER A 1 51 ? 21.376 15.806 15.468 1.00 0.00 51 SER A C 20
ATOM 35863 O O . SER A 1 51 ? 20.617 14.861 15.648 1.00 0.00 51 SER A O 20
ATOM 35871 N N . HIS A 1 52 ? 22.553 15.912 16.086 1.00 0.00 52 HIS A N 20
ATOM 35872 C CA . HIS A 1 52 ? 23.042 14.899 17.013 1.00 0.00 52 HIS A CA 20
ATOM 35873 C C . HIS A 1 52 ? 22.034 14.658 18.141 1.00 0.00 52 HIS A C 20
ATOM 35874 O O . HIS A 1 52 ? 21.825 13.515 18.553 1.00 0.00 52 HIS A O 20
ATOM 35888 N N . ILE A 1 53 ? 21.417 15.720 18.658 1.00 0.00 53 ILE A N 20
ATOM 35889 C CA . ILE A 1 53 ? 20.392 15.577 19.681 1.00 0.00 53 ILE A CA 20
ATOM 35890 C C . ILE A 1 53 ? 19.210 14.776 19.135 1.00 0.00 53 ILE A C 20
ATOM 35891 O O . ILE A 1 53 ? 18.805 13.799 19.767 1.00 0.00 53 ILE A O 20
ATOM 35907 N N . LEU A 1 54 ? 18.665 15.144 17.968 1.00 0.00 54 LEU A N 20
ATOM 35908 C CA . LEU A 1 54 ? 17.585 14.363 17.376 1.00 0.00 54 LEU A CA 20
ATOM 35909 C C . LEU A 1 54 ? 18.025 12.907 17.203 1.00 0.00 54 LEU A C 20
ATOM 35910 O O . LEU A 1 54 ? 17.300 12.000 17.596 1.00 0.00 54 LEU A O 20
ATOM 35926 N N . GLU A 1 55 ? 19.227 12.683 16.667 1.00 0.00 55 GLU A N 20
ATOM 35927 C CA . GLU A 1 55 ? 19.825 11.365 16.514 1.00 0.00 55 GLU A CA 20
ATOM 35928 C C . GLU A 1 55 ? 19.747 10.584 17.827 1.00 0.00 55 GLU A C 20
ATOM 35929 O O . GLU A 1 55 ? 19.249 9.461 17.854 1.00 0.00 55 GLU A O 20
ATOM 35941 N N . LYS A 1 56 ? 20.232 11.175 18.921 1.00 0.00 56 LYS A N 20
ATOM 35942 C CA . LYS A 1 56 ? 20.247 10.506 20.211 1.00 0.00 56 LYS A CA 20
ATOM 35943 C C . LYS A 1 56 ? 18.815 10.217 20.675 1.00 0.00 56 LYS A C 20
ATOM 35944 O O . LYS A 1 56 ? 18.521 9.118 21.145 1.00 0.00 56 LYS A O 20
ATOM 35963 N N . ALA A 1 57 ? 17.914 11.189 20.517 1.00 0.00 57 ALA A N 20
ATOM 35964 C CA . ALA A 1 57 ? 16.508 11.014 20.846 1.00 0.00 57 ALA A CA 20
ATOM 35965 C C . ALA A 1 57 ? 15.917 9.813 20.100 1.00 0.00 57 ALA A C 20
ATOM 35966 O O . ALA A 1 57 ? 15.421 8.876 20.718 1.00 0.00 57 ALA A O 20
ATOM 35973 N N . VAL A 1 58 ? 15.970 9.812 18.769 1.00 0.00 58 VAL A N 20
ATOM 35974 C CA . VAL A 1 58 ? 15.368 8.745 17.977 1.00 0.00 58 VAL A CA 20
ATOM 35975 C C . VAL A 1 58 ? 16.087 7.412 18.214 1.00 0.00 58 VAL A C 20
ATOM 35976 O O . VAL A 1 58 ? 15.452 6.355 18.227 1.00 0.00 58 VAL A O 20
ATOM 35989 N N . GLU A 1 59 ? 17.397 7.454 18.477 1.00 0.00 59 GLU A N 20
ATOM 35990 C CA . GLU A 1 59 ? 18.137 6.283 18.918 1.00 0.00 59 GLU A CA 20
ATOM 35991 C C . GLU A 1 59 ? 17.512 5.697 20.188 1.00 0.00 59 GLU A C 20
ATOM 35992 O O . GLU A 1 59 ? 17.510 4.479 20.344 1.00 0.00 59 GLU A O 20
ATOM 36004 N N . TYR A 1 60 ? 16.937 6.519 21.078 1.00 0.00 60 TYR A N 20
ATOM 36005 C CA . TYR A 1 60 ? 16.163 5.983 22.192 1.00 0.00 60 TYR A CA 20
ATOM 36006 C C . TYR A 1 60 ? 14.997 5.133 21.679 1.00 0.00 60 TYR A C 20
ATOM 36007 O O . TYR A 1 60 ? 14.719 4.076 22.236 1.00 0.00 60 TYR A O 20
ATOM 36025 N N . LEU A 1 61 ? 14.295 5.576 20.634 1.00 0.00 61 LEU A N 20
ATOM 36026 C CA . LEU A 1 61 ? 13.155 4.828 20.115 1.00 0.00 61 LEU A CA 20
ATOM 36027 C C . LEU A 1 61 ? 13.632 3.484 19.559 1.00 0.00 61 LEU A C 20
ATOM 36028 O O . LEU A 1 61 ? 13.052 2.444 19.864 1.00 0.00 61 LEU A O 20
ATOM 36044 N N . ASN A 1 62 ? 14.725 3.494 18.787 1.00 0.00 62 ASN A N 20
ATOM 36045 C CA . ASN A 1 62 ? 15.359 2.256 18.333 1.00 0.00 62 ASN A CA 20
ATOM 36046 C C . ASN A 1 62 ? 15.711 1.352 19.521 1.00 0.00 62 ASN A C 20
ATOM 36047 O O . ASN A 1 62 ? 15.348 0.181 19.548 1.00 0.00 62 ASN A O 20
ATOM 36058 N N . TYR A 1 63 ? 16.415 1.901 20.511 1.00 0.00 63 TYR A N 20
ATOM 36059 C CA . TYR A 1 63 ? 16.774 1.216 21.748 1.00 0.00 63 TYR A CA 20
ATOM 36060 C C . TYR A 1 63 ? 15.532 0.630 22.432 1.00 0.00 63 TYR A C 20
ATOM 36061 O O . TYR A 1 63 ? 15.568 -0.502 22.910 1.00 0.00 63 TYR A O 20
ATOM 36079 N N . ASN A 1 64 ? 14.419 1.369 22.453 1.00 0.00 64 ASN A N 20
ATOM 36080 C CA . ASN A 1 64 ? 13.166 0.868 22.993 1.00 0.00 64 ASN A CA 20
ATOM 36081 C C . ASN A 1 64 ? 12.702 -0.338 22.189 1.00 0.00 64 ASN A C 20
ATOM 36082 O O . ASN A 1 64 ? 12.442 -1.391 22.765 1.00 0.00 64 ASN A O 20
ATOM 36093 N N . LEU A 1 65 ? 12.591 -0.193 20.865 1.00 0.00 65 LEU A N 20
ATOM 36094 C CA . LEU A 1 65 ? 12.198 -1.285 19.982 1.00 0.00 65 LEU A CA 20
ATOM 36095 C C . LEU A 1 65 ? 13.060 -2.518 20.259 1.00 0.00 65 LEU A C 20
ATOM 36096 O O . LEU A 1 65 ? 12.535 -3.617 20.429 1.00 0.00 65 LEU A O 20
ATOM 36112 N N . LYS A 1 66 ? 14.378 -2.323 20.353 1.00 0.00 66 LYS A N 20
ATOM 36113 C CA . LYS A 1 66 ? 15.309 -3.380 20.698 1.00 0.00 66 LYS A CA 20
ATOM 36114 C C . LYS A 1 66 ? 14.912 -4.016 22.031 1.00 0.00 66 LYS A C 20
ATOM 36115 O O . LYS A 1 66 ? 14.541 -5.187 22.048 1.00 0.00 66 LYS A O 20
ATOM 36134 N N . TYR A 1 67 ? 14.944 -3.269 23.144 1.00 0.00 67 TYR A N 20
ATOM 36135 C CA . TYR A 1 67 ? 14.656 -3.852 24.454 1.00 0.00 67 TYR A CA 20
ATOM 36136 C C . TYR A 1 67 ? 13.245 -4.445 24.554 1.00 0.00 67 TYR A C 20
ATOM 36137 O O . TYR A 1 67 ? 12.999 -5.317 25.383 1.00 0.00 67 TYR A O 20
ATOM 36155 N N . SER A 1 68 ? 12.322 -4.014 23.694 1.00 0.00 68 SER A N 20
ATOM 36156 C CA . SER A 1 68 ? 10.978 -4.577 23.632 1.00 0.00 68 SER A CA 20
ATOM 36157 C C . SER A 1 68 ? 10.976 -6.009 23.083 1.00 0.00 68 SER A C 20
ATOM 36158 O O . SER A 1 68 ? 10.023 -6.743 23.334 1.00 0.00 68 SER A O 20
ATOM 36166 N N . GLY A 1 69 ? 12.005 -6.408 22.326 1.00 0.00 69 GLY A N 20
ATOM 36167 C CA . GLY A 1 69 ? 12.083 -7.740 21.739 1.00 0.00 69 GLY A CA 20
ATOM 36168 C C . GLY A 1 69 ? 13.520 -8.248 21.672 1.00 0.00 69 GLY A C 20
ATOM 36169 O O . GLY A 1 69 ? 13.886 -8.931 20.713 1.00 0.00 69 GLY A O 20
ATOM 36173 N N . VAL A 1 70 ? 14.326 -7.939 22.696 1.00 0.00 70 VAL A N 20
ATOM 36174 C CA . VAL A 1 70 ? 15.742 -8.292 22.791 1.00 0.00 70 VAL A CA 20
ATOM 36175 C C . VAL A 1 70 ? 15.893 -9.788 23.123 1.00 0.00 70 VAL A C 20
ATOM 36176 O O . VAL A 1 70 ? 16.420 -10.203 24.156 1.00 0.00 70 VAL A O 20
ATOM 36189 N N . SER A 1 71 ? 15.410 -10.603 22.186 1.00 0.00 71 SER A N 20
ATOM 36190 C CA . SER A 1 71 ? 15.223 -12.036 22.298 1.00 0.00 71 SER A CA 20
ATOM 36191 C C . SER A 1 71 ? 16.545 -12.744 22.586 1.00 0.00 71 SER A C 20
ATOM 36192 O O . SER A 1 71 ? 16.574 -13.754 23.287 1.00 0.00 71 SER A O 20
ATOM 36200 N N . GLU A 1 72 ? 17.644 -12.198 22.059 1.00 0.00 72 GLU A N 20
ATOM 36201 C CA . GLU A 1 72 ? 18.981 -12.696 22.310 1.00 0.00 72 GLU A CA 20
ATOM 36202 C C . GLU A 1 72 ? 19.395 -12.343 23.742 1.00 0.00 72 GLU A C 20
ATOM 36203 O O . GLU A 1 72 ? 20.213 -11.453 23.962 1.00 0.00 72 GLU A O 20
ATOM 36215 N N . ASP A 1 73 ? 18.811 -13.052 24.713 1.00 0.00 73 ASP A N 20
ATOM 36216 C CA . ASP A 1 73 ? 19.179 -13.052 26.126 1.00 0.00 73 ASP A CA 20
ATOM 36217 C C . ASP A 1 73 ? 19.444 -11.657 26.705 1.00 0.00 73 ASP A C 20
ATOM 36218 O O . ASP A 1 73 ? 20.340 -11.493 27.528 1.00 0.00 73 ASP A O 20
ATOM 36227 N N . ASP A 1 74 ? 18.641 -10.656 26.319 1.00 0.00 74 ASP A N 20
ATOM 36228 C CA . ASP A 1 74 ? 18.769 -9.291 26.826 1.00 0.00 74 ASP A CA 20
ATOM 36229 C C . ASP A 1 74 ? 20.171 -8.713 26.579 1.00 0.00 74 ASP A C 20
ATOM 36230 O O . ASP A 1 74 ? 20.667 -7.913 27.367 1.00 0.00 74 ASP A O 20
ATOM 36239 N N . ASP A 1 75 ? 20.814 -9.107 25.475 1.00 0.00 75 ASP A N 20
ATOM 36240 C CA . ASP A 1 75 ? 22.196 -8.738 25.193 1.00 0.00 75 ASP A CA 20
ATOM 36241 C C . ASP A 1 75 ? 22.369 -7.242 24.911 1.00 0.00 75 ASP A C 20
ATOM 36242 O O . ASP A 1 75 ? 23.188 -6.566 25.534 1.00 0.00 75 ASP A O 20
ATOM 36251 N N . GLU A 1 76 ? 21.616 -6.723 23.943 1.00 0.00 76 GLU A N 20
ATOM 36252 C CA . GLU A 1 76 ? 21.802 -5.388 23.397 1.00 0.00 76 GLU A CA 20
ATOM 36253 C C . GLU A 1 76 ? 21.164 -4.334 24.305 1.00 0.00 76 GLU A C 20
ATOM 36254 O O . GLU A 1 76 ? 20.238 -3.633 23.899 1.00 0.00 76 GLU A O 20
ATOM 36266 N N . ILE A 1 77 ? 21.688 -4.202 25.524 1.00 0.00 77 ILE A N 20
ATOM 36267 C CA . ILE A 1 77 ? 21.365 -3.124 26.450 1.00 0.00 77 ILE A CA 20
ATOM 36268 C C . ILE A 1 77 ? 22.643 -2.296 26.634 1.00 0.00 77 ILE A C 20
ATOM 36269 O O . ILE A 1 77 ? 23.366 -2.492 27.610 1.00 0.00 77 ILE A O 20
ATOM 36285 N N . PRO A 1 78 ? 22.976 -1.399 25.691 1.00 0.00 78 PRO A N 20
ATOM 36286 C CA . PRO A 1 78 ? 24.175 -0.585 25.793 1.00 0.00 78 PRO A CA 20
ATOM 36287 C C . PRO A 1 78 ? 24.039 0.442 26.920 1.00 0.00 78 PRO A C 20
ATOM 36288 O O . PRO A 1 78 ? 22.937 0.740 27.384 1.00 0.00 78 PRO A O 20
ATOM 36299 N N . GLU A 1 79 ? 25.174 1.011 27.336 1.00 0.00 79 GLU A N 20
ATOM 36300 C CA . GLU A 1 79 ? 25.234 2.066 28.335 1.00 0.00 79 GLU A CA 20
ATOM 36301 C C . GLU A 1 79 ? 24.650 3.356 27.751 1.00 0.00 79 GLU A C 20
ATOM 36302 O O . GLU A 1 79 ? 25.388 4.264 27.370 1.00 0.00 79 GLU A O 20
ATOM 36314 N N . PHE A 1 80 ? 23.318 3.427 27.667 1.00 0.00 80 PHE A N 20
ATOM 36315 C CA . PHE A 1 80 ? 22.597 4.565 27.113 1.00 0.00 80 PHE A CA 20
ATOM 36316 C C . PHE A 1 80 ? 22.715 5.772 28.054 1.00 0.00 80 PHE A C 20
ATOM 36317 O O . PHE A 1 80 ? 21.779 6.111 28.778 1.00 0.00 80 PHE A O 20
ATOM 36334 N N . GLU A 1 81 ? 23.882 6.413 28.060 1.00 0.00 81 GLU A N 20
ATOM 36335 C CA . GLU A 1 81 ? 24.105 7.690 28.720 1.00 0.00 81 GLU A CA 20
ATOM 36336 C C . GLU A 1 81 ? 23.683 8.817 27.776 1.00 0.00 81 GLU A C 20
ATOM 36337 O O . GLU A 1 81 ? 23.513 8.593 26.579 1.00 0.00 81 GLU A O 20
ATOM 36349 N N . ILE A 1 82 ? 23.550 10.034 28.310 1.00 0.00 82 ILE A N 20
ATOM 36350 C CA . ILE A 1 82 ? 23.319 11.243 27.534 1.00 0.00 82 ILE A CA 20
ATOM 36351 C C . ILE A 1 82 ? 24.445 12.228 27.871 1.00 0.00 82 ILE A C 20
ATOM 36352 O O . ILE A 1 82 ? 24.574 12.586 29.040 1.00 0.00 82 ILE A O 20
ATOM 36368 N N . PRO A 1 83 ? 25.272 12.652 26.895 1.00 0.00 83 PRO A N 20
ATOM 36369 C CA . PRO A 1 83 ? 26.290 13.671 27.111 1.00 0.00 83 PRO A CA 20
ATOM 36370 C C . PRO A 1 83 ? 25.709 14.929 27.765 1.00 0.00 83 PRO A C 20
ATOM 36371 O O . PRO A 1 83 ? 24.722 15.478 27.282 1.00 0.00 83 PRO A O 20
ATOM 36382 N N . THR A 1 84 ? 26.323 15.358 28.871 1.00 0.00 84 THR A N 20
ATOM 36383 C CA . THR A 1 84 ? 25.888 16.380 29.810 1.00 0.00 84 THR A CA 20
ATOM 36384 C C . THR A 1 84 ? 24.947 17.448 29.239 1.00 0.00 84 THR A C 20
ATOM 36385 O O . THR A 1 84 ? 23.834 17.630 29.734 1.00 0.00 84 THR A O 20
ATOM 36396 N N . GLU A 1 85 ? 25.401 18.173 28.216 1.00 0.00 85 GLU A N 20
ATOM 36397 C CA . GLU A 1 85 ? 24.689 19.316 27.665 1.00 0.00 85 GLU A CA 20
ATOM 36398 C C . GLU A 1 85 ? 23.440 18.903 26.881 1.00 0.00 85 GLU A C 20
ATOM 36399 O O . GLU A 1 85 ? 22.450 19.634 26.883 1.00 0.00 85 GLU A O 20
ATOM 36411 N N . MET A 1 86 ? 23.491 17.751 26.203 1.00 0.00 86 MET A N 20
ATOM 36412 C CA . MET A 1 86 ? 22.481 17.311 25.244 1.00 0.00 86 MET A CA 20
ATOM 36413 C C . MET A 1 86 ? 21.100 17.429 25.889 1.00 0.00 86 MET A C 20
ATOM 36414 O O . MET A 1 86 ? 20.206 18.095 25.367 1.00 0.00 86 MET A O 20
ATOM 36428 N N . SER A 1 87 ? 20.989 16.816 27.068 1.00 0.00 87 SER A N 20
ATOM 36429 C CA . SER A 1 87 ? 19.918 16.878 28.045 1.00 0.00 87 SER A CA 20
ATOM 36430 C C . SER A 1 87 ? 19.059 18.144 27.943 1.00 0.00 87 SER A C 20
ATOM 36431 O O . SER A 1 87 ? 17.834 18.059 27.842 1.00 0.00 87 SER A O 20
ATOM 36439 N N . LEU A 1 88 ? 19.718 19.310 27.960 1.00 0.00 88 LEU A N 20
ATOM 36440 C CA . LEU A 1 88 ? 19.092 20.626 28.042 1.00 0.00 88 LEU A CA 20
ATOM 36441 C C . LEU A 1 88 ? 18.085 20.868 26.917 1.00 0.00 88 LEU A C 20
ATOM 36442 O O . LEU A 1 88 ? 17.125 21.609 27.107 1.00 0.00 88 LEU A O 20
ATOM 36458 N N . GLU A 1 89 ? 18.316 20.267 25.748 1.00 0.00 89 GLU A N 20
ATOM 36459 C CA . GLU A 1 89 ? 17.417 20.333 24.603 1.00 0.00 89 GLU A CA 20
ATOM 36460 C C . GLU A 1 89 ? 16.764 18.961 24.393 1.00 0.00 89 GLU A C 20
ATOM 36461 O O . GLU A 1 89 ? 15.560 18.861 24.145 1.00 0.00 89 GLU A O 20
ATOM 36473 N N . LEU A 1 90 ? 17.563 17.899 24.522 1.00 0.00 90 LEU A N 20
ATOM 36474 C CA . LEU A 1 90 ? 17.144 16.515 24.369 1.00 0.00 90 LEU A CA 20
ATOM 36475 C C . LEU A 1 90 ? 15.865 16.215 25.145 1.00 0.00 90 LEU A C 20
ATOM 36476 O O . LEU A 1 90 ? 15.055 15.434 24.656 1.00 0.00 90 LEU A O 20
ATOM 36492 N N . LEU A 1 91 ? 15.651 16.819 26.324 1.00 0.00 91 LEU A N 20
ATOM 36493 C CA . LEU A 1 91 ? 14.448 16.544 27.109 1.00 0.00 91 LEU A CA 20
ATOM 36494 C C . LEU A 1 91 ? 13.149 16.652 26.296 1.00 0.00 91 LEU A C 20
ATOM 36495 O O . LEU A 1 91 ? 12.225 15.877 26.537 1.00 0.00 91 LEU A O 20
ATOM 36511 N N . LEU A 1 92 ? 13.068 17.557 25.308 1.00 0.00 92 LEU A N 20
ATOM 36512 C CA . LEU A 1 92 ? 11.870 17.697 24.474 1.00 0.00 92 LEU A CA 20
ATOM 36513 C C . LEU A 1 92 ? 11.511 16.387 23.756 1.00 0.00 92 LEU A C 20
ATOM 36514 O O . LEU A 1 92 ? 10.342 16.157 23.439 1.00 0.00 92 LEU A O 20
ATOM 36530 N N . ALA A 1 93 ? 12.491 15.504 23.532 1.00 0.00 93 ALA A N 20
ATOM 36531 C CA . ALA A 1 93 ? 12.261 14.156 23.034 1.00 0.00 93 ALA A CA 20
ATOM 36532 C C . ALA A 1 93 ? 11.144 13.458 23.809 1.00 0.00 93 ALA A C 20
ATOM 36533 O O . ALA A 1 93 ? 10.340 12.747 23.213 1.00 0.00 93 ALA A O 20
ATOM 36540 N N . ALA A 1 94 ? 11.078 13.673 25.128 1.00 0.00 94 ALA A N 20
ATOM 36541 C CA . ALA A 1 94 ? 10.034 13.104 25.968 1.00 0.00 94 ALA A CA 20
ATOM 36542 C C . ALA A 1 94 ? 8.642 13.478 25.453 1.00 0.00 94 ALA A C 20
ATOM 36543 O O . ALA A 1 94 ? 7.732 12.655 25.492 1.00 0.00 94 ALA A O 20
ATOM 36550 N N . ASP A 1 95 ? 8.474 14.713 24.965 1.00 0.00 95 ASP A N 20
ATOM 36551 C CA . ASP A 1 95 ? 7.231 15.136 24.340 1.00 0.00 95 ASP A CA 20
ATOM 36552 C C . ASP A 1 95 ? 7.131 14.515 22.948 1.00 0.00 95 ASP A C 20
ATOM 36553 O O . ASP A 1 95 ? 6.176 13.796 22.655 1.00 0.00 95 ASP A O 20
ATOM 36562 N N . TYR A 1 96 ? 8.120 14.798 22.094 1.00 0.00 96 TYR A N 20
ATOM 36563 C CA . TYR A 1 96 ? 8.090 14.413 20.686 1.00 0.00 96 TYR A CA 20
ATOM 36564 C C . TYR A 1 96 ? 7.738 12.935 20.517 1.00 0.00 96 TYR A C 20
ATOM 36565 O O . TYR A 1 96 ? 6.892 12.577 19.700 1.00 0.00 96 TYR A O 20
ATOM 36583 N N . LEU A 1 97 ? 8.404 12.078 21.290 1.00 0.00 97 LEU A N 20
ATOM 36584 C CA . LEU A 1 97 ? 8.310 10.633 21.180 1.00 0.00 97 LEU A CA 20
ATOM 36585 C C . LEU A 1 97 ? 7.278 10.054 22.157 1.00 0.00 97 LEU A C 20
ATOM 36586 O O . LEU A 1 97 ? 7.288 8.843 22.376 1.00 0.00 97 LEU A O 20
ATOM 36602 N N . SER A 1 98 ? 6.417 10.889 22.757 1.00 0.00 98 SER A N 20
ATOM 36603 C CA . SER A 1 98 ? 5.555 10.467 23.856 1.00 0.00 98 SER A CA 20
ATOM 36604 C C . SER A 1 98 ? 4.632 9.292 23.511 1.00 0.00 98 SER A C 20
ATOM 36605 O O . SER A 1 98 ? 4.324 9.019 22.350 1.00 0.00 98 SER A O 20
ATOM 36613 N N . ILE A 1 99 ? 4.172 8.634 24.578 1.00 0.00 99 ILE A N 20
ATOM 36614 C CA . ILE A 1 99 ? 3.308 7.466 24.585 1.00 0.00 99 ILE A CA 20
ATOM 36615 C C . ILE A 1 99 ? 2.260 7.630 25.688 1.00 0.00 99 ILE A C 20
ATOM 36616 O O . ILE A 1 99 ? 2.638 8.146 26.764 1.00 0.00 99 ILE A O 20
ATOM 36633 N N . THR B 2 1 ? 13.126 5.568 29.933 1.00 0.00 157 THR B N 20
ATOM 36634 C CA . THR B 2 1 ? 14.156 5.987 30.905 1.00 0.00 157 THR B CA 20
ATOM 36635 C C . THR B 2 1 ? 14.794 7.341 30.555 1.00 0.00 157 THR B C 20
ATOM 36636 O O . THR B 2 1 ? 15.263 8.035 31.456 1.00 0.00 157 THR B O 20
ATOM 36649 N N . LEU B 2 2 ? 14.752 7.744 29.275 1.00 0.00 158 LEU B N 20
ATOM 36650 C CA . LEU B 2 2 ? 15.235 9.034 28.771 1.00 0.00 158 LEU B CA 20
ATOM 36651 C C . LEU B 2 2 ? 14.984 10.165 29.769 1.00 0.00 158 LEU B C 20
ATOM 36652 O O . LEU B 2 2 ? 15.909 10.886 30.139 1.00 0.00 158 LEU B O 20
ATOM 36668 N N . LYS B 2 3 ? 13.731 10.309 30.211 1.00 0.00 159 LYS B N 20
ATOM 36669 C CA . LYS B 2 3 ? 13.336 11.351 31.144 1.00 0.00 159 LYS B CA 20
ATOM 36670 C C . LYS B 2 3 ? 14.192 11.315 32.415 1.00 0.00 159 LYS B C 20
ATOM 36671 O O . LYS B 2 3 ? 14.793 12.324 32.780 1.00 0.00 159 LYS B O 20
ATOM 36690 N N . GLU B 2 4 ? 14.240 10.171 33.107 1.00 0.00 160 GLU B N 20
ATOM 36691 C CA . GLU B 2 4 ? 14.953 10.094 34.375 1.00 0.00 160 GLU B CA 20
ATOM 36692 C C . GLU B 2 4 ? 16.466 10.196 34.164 1.00 0.00 160 GLU B C 20
ATOM 36693 O O . GLU B 2 4 ? 17.146 10.838 34.962 1.00 0.00 160 GLU B O 20
ATOM 36705 N N . ARG B 2 5 ? 16.991 9.625 33.073 1.00 0.00 161 ARG B N 20
ATOM 36706 C CA . ARG B 2 5 ? 18.398 9.796 32.723 1.00 0.00 161 ARG B CA 20
ATOM 36707 C C . ARG B 2 5 ? 18.711 11.291 32.591 1.00 0.00 161 ARG B C 20
ATOM 36708 O O . ARG B 2 5 ? 19.610 11.814 33.247 1.00 0.00 161 ARG B O 20
ATOM 36729 N N . CYS B 2 6 ? 17.957 11.981 31.733 1.00 0.00 162 CYS B N 20
ATOM 36730 C CA . CYS B 2 6 ? 18.125 13.408 31.490 1.00 0.00 162 CYS B CA 20
ATOM 36731 C C . CYS B 2 6 ? 18.019 14.200 32.794 1.00 0.00 162 CYS B C 20
ATOM 36732 O O . CYS B 2 6 ? 18.901 15.001 33.107 1.00 0.00 162 CYS B O 20
ATOM 36740 N N . LEU B 2 7 ? 16.965 13.941 33.576 1.00 0.00 163 LEU B N 20
ATOM 36741 C CA . LEU B 2 7 ? 16.753 14.560 34.877 1.00 0.00 163 LEU B CA 20
ATOM 36742 C C . LEU B 2 7 ? 17.990 14.384 35.760 1.00 0.00 163 LEU B C 20
ATOM 36743 O O . LEU B 2 7 ? 18.533 15.364 36.266 1.00 0.00 163 LEU B O 20
ATOM 36759 N N . GLN B 2 8 ? 18.444 13.140 35.935 1.00 0.00 164 GLN B N 20
ATOM 36760 C CA . GLN B 2 8 ? 19.640 12.820 36.700 1.00 0.00 164 GLN B CA 20
ATOM 36761 C C . GLN B 2 8 ? 20.830 13.639 36.193 1.00 0.00 164 GLN B C 20
ATOM 36762 O O . GLN B 2 8 ? 21.541 14.254 36.988 1.00 0.00 164 GLN B O 20
ATOM 36776 N N . VAL B 2 9 ? 21.057 13.641 34.877 1.00 0.00 165 VAL B N 20
ATOM 36777 C CA . VAL B 2 9 ? 22.161 14.376 34.278 1.00 0.00 165 VAL B CA 20
ATOM 36778 C C . VAL B 2 9 ? 22.072 15.867 34.631 1.00 0.00 165 VAL B C 20
ATOM 36779 O O . VAL B 2 9 ? 23.013 16.405 35.215 1.00 0.00 165 VAL B O 20
ATOM 36792 N N . VAL B 2 10 ? 20.965 16.547 34.306 1.00 0.00 166 VAL B N 20
ATOM 36793 C CA . VAL B 2 10 ? 20.874 17.982 34.583 1.00 0.00 166 VAL B CA 20
ATOM 36794 C C . VAL B 2 10 ? 20.972 18.258 36.087 1.00 0.00 166 VAL B C 20
ATOM 36795 O O . VAL B 2 10 ? 21.682 19.171 36.505 1.00 0.00 166 VAL B O 20
ATOM 36808 N N . ARG B 2 11 ? 20.299 17.447 36.908 1.00 0.00 167 ARG B N 20
ATOM 36809 C CA . ARG B 2 11 ? 20.390 17.536 38.358 1.00 0.00 167 ARG B CA 20
ATOM 36810 C C . ARG B 2 11 ? 21.859 17.483 38.788 1.00 0.00 167 ARG B C 20
ATOM 36811 O O . ARG B 2 11 ? 22.302 18.328 39.559 1.00 0.00 167 ARG B O 20
ATOM 36832 N N . SER B 2 12 ? 22.622 16.523 38.262 1.00 0.00 168 SER B N 20
ATOM 36833 C CA . SER B 2 12 ? 24.041 16.400 38.562 1.00 0.00 168 SER B CA 20
ATOM 36834 C C . SER B 2 12 ? 24.841 17.601 38.058 1.00 0.00 168 SER B C 20
ATOM 36835 O O . SER B 2 12 ? 25.719 18.086 38.764 1.00 0.00 168 SER B O 20
ATOM 36843 N N . LEU B 2 13 ? 24.543 18.089 36.852 1.00 0.00 169 LEU B N 20
ATOM 36844 C CA . LEU B 2 13 ? 25.195 19.271 36.302 1.00 0.00 169 LEU B CA 20
ATOM 36845 C C . LEU B 2 13 ? 25.002 20.461 37.247 1.00 0.00 169 LEU B C 20
ATOM 36846 O O . LEU B 2 13 ? 25.963 21.153 37.574 1.00 0.00 169 LEU B O 20
ATOM 36862 N N . VAL B 2 14 ? 23.764 20.706 37.684 1.00 0.00 170 VAL B N 20
ATOM 36863 C CA . VAL B 2 14 ? 23.467 21.828 38.568 1.00 0.00 170 VAL B CA 20
ATOM 36864 C C . VAL B 2 14 ? 24.035 21.586 39.976 1.00 0.00 170 VAL B C 20
ATOM 36865 O O . VAL B 2 14 ? 24.554 22.515 40.592 1.00 0.00 170 VAL B O 20
ATOM 36878 N N . LYS B 2 15 ? 23.905 20.363 40.503 1.00 0.00 171 LYS B N 20
ATOM 36879 C CA . LYS B 2 15 ? 24.335 19.985 41.845 1.00 0.00 171 LYS B CA 20
ATOM 36880 C C . LYS B 2 15 ? 25.188 18.712 41.801 1.00 0.00 171 LYS B C 20
ATOM 36881 O O . LYS B 2 15 ? 24.600 17.613 41.931 1.00 0.00 171 LYS B O 20
#

Organism: Saccharomyces cerevisiae (strain ATCC 204508 / S288c) (NCBI:txid559292)

Secondary structure (DSSP, 8-state):
---SEEEEEETTTEEEEEEHHHHTT-HHHHHHHHSSTTT-TTEEEEBTB-HHHHHHHHHHHHHHHHHHHH-SS-SSPPP----HHHHHHHHHHHHHH--/-HHHHHHHHHHHHH-

Radius of gyration: 14.29 Å; Cα contacts (8 Å, |Δi|>4): 156; chains: 2; bounding box: 30×34×38 Å

Foldseek 3Di:
DPQQWAWEAEQARLTDIAGLLLLVLQCLLNVLDPPPVVPPSSHHYPHHHDNVLVVLLSVVSVLVSCCVCVVVVSPPPDPSDDPPVSCVRSVCSCVNRDD/DVVVVVVVVVVVVVD

GO terms:
  GO:0004842 ubiquitin-protein transferase activity (F, IDA)
  GO:0034644 cellular response to UV (P, IDA)
  GO:0000113 nucleotide-excision repair factor 4 complex (C, IDA)
  GO:0006511 ubiquitin-dependent protein catabolic process (P, IDA)
  GO:0031463 Cul3-RING ubiquitin ligase complex (C, IMP)
  GO:0006511 ubiquitin-dependent protein catabolic process (P, IMP)
  GO:0070911 global genome nucleotide-excision repair (P, IMP)
  GO:0031463 Cul3-RING ubiquitin ligase complex (C, IPI)
  GO:0070449 elongin complex (C, IPI)
  GO:0005515 protein binding (F, IPI)
  GO:0009411 response to UV (P, IDA)

Sequence (114 aa):
MSQDFVTLVSKDDKEYEISRSAAMISPTLKAMIEGPFRESKGRIELKQFDSHILEKAVEYLNYNLKYSGVSEDDDEIPEFEIPTEMSLELLLAADYLSITLKERCLQVVRSLVKMSQDFVTLVSKDDKEYEISRSAAMISPTLKAMIEGPFRESKGRIELKQFDSHILEKAVEYLNYNLKYSGVSEDDDEIPEFEIPTEMSLELLLAADYLSITLKERCLQVVRSLVKMSQDFVTLVSKDDKEYEISRSAAMISPTLKAMIEGPFRESKGRIELKQFDSHILEKAVEYLNYNLKYSGVSEDDDEIPEFEIPTEMSLELLLAADYLSITLKERCLQVVRSLVKMSQDFVTLVSKDDKEYEISRSAAMISPTLKAMIEGPFRESKGRIELKQFDSHILEKAVEYLNYNLKYSGVSEDDDEIPEFEIPTEMSLELLLAADYLSITLKERCLQVVRSLVKMSQDFVTLVSKDDKEYEISRSAAMISPTLKAMIEGPFRESKGRIELKQFDSHILEKAVEYLNYNLKYSGVSEDDDEIPEFEIPTEMSLELLLAADYLSITLKERCLQVVRSLVKMSQDFVTLVSKDDKEYEISRSAAMISPTLKAMIEGPFRESKGRIELKQFDSHILEKAVEYLNYNLKYSGVSEDDDEIPEFEIPTEMSLELLLAADYLSITLKERCLQVVRSLVKMSQDFVTLVSKDDKEYEISRSAAMISPTLKAMIEGPFRESKGRIELKQFDSHILEKAVEYLNYNLKYSGVSEDDDEIPEFEIPTEMSLELLLAADYLSITLKERCLQVVRSLVKMSQDFVTLVSKDDKEYEISRSAAMISPTLKAMIEGPFRESKGRIELKQFDSHILEKAVEYLNYNLKYSGVSEDDDEIPEFEIPTEMSLELLLAADYLSITLKERCLQVVRSLVKMSQDFVTLVSKDDKEYEISRSAAMISPTLKAMIEGPFRESKGRIELKQFDSHILEKAVEYLNYNLKYSGVSEDDDEIPEFEIPTEMSLELLLAADYLSITLKERCLQVVRSLVKMSQDFVTLVSKDDKEYEISRSAAMISPTLKAMIEGPFRESKGRIELKQFDSHILEKAVEYLNYNLKYSGVSEDDDEIPEFEIPTEMSLELLLAADYLSITLKERCLQVVRSLVKMSQDFVTLVSKDDKEYEISRSAAMISPTLKAMIEGPFRESKGRIELKQFDSHILEKAVEYLNYNLKYSGVSEDDDEIPEFEIPTEMSLELLLAADYLSITLKERCLQVVRSLVKMSQDFVTLVSKDDKEYEISRSAAMISPTLKAMIEGPFRESKGRIELKQFDSHILEKAVEYLNYNLKYSGVSEDDDEIPEFEIPTEMSLELLLAADYLSITLKERCLQVVRSLVKMSQDFVTLVSKDDKEYEISRSAAMISPTLKAMIEGPFRESKGRIELKQFDSHILEKAVEYLNYNLKYSGVSEDDDEIPEFEIPTEMSLELLLAADYLSITLKERCLQVVRSLVKMSQDFVTLVSKDDKEYEISRSAAMISPTLKAMIEGPFRESKGRIELKQFDSHILEKAVEYLNYNLKYSGVSEDDDEIPEFEIPTEMSLELLLAADYLSITLKERCLQVVRSLVKMSQDFVTLVSKDDKEYEISRSAAMISPTLKAMIEGPFRESKGRIELKQFDSHILEKAVEYLNYNLKYSGVSEDDDEIPEFEIPTEMSLELLLAADYLSITLKERCLQVVRSLVKMSQDFVTLVSKDDKEYEISRSAAMISPTLKAMIEGPFRESKGRIELKQFDSHILEKAVEYLNYNLKYSGVSEDDDEIPEFEIPTEMSLELLLAADYLSITLKERCLQVVRSLVKMSQDFVTLVSKDDKEYEISRSAAMISPTLKAMIEGPFRESKGRIELKQFDSHILEKAVEYLNYNLKYSGVSEDDDEIPEFEIPTEMSLELLLAADYLSITLKERCLQVVRSLVKMSQDFVTLVSKDDKEYEISRSAAMISPTLKAMIEGPFRESKGRIELKQFDSHILEKAVEYLNYNLKYSGVSEDDDEIPEFEIPTEMSLELLLAADYLSITLKERCLQVVRSLVKMSQDFVTLVSKDDKEYEISRSAAMISPTLKAMIEGPFRESKGRIELKQFDSHILEKAVEYLNYNLKYSGVSEDDDEIPEFEIPTEMSLELLLAADYLSITLKERCLQVVRSLVKMSQDFVTLVSKDDKEYEISRSAAMISPTLKAMIEGPFRESKGRIELKQFDSHILEKAVEYLNYNLKYSGVSEDDDEIPEFEIPTEMSLELLLAADYLSITLKERCLQVVRSLVK

CATH classification: 3.30.710.10

Nearest PDB structures (foldseek):
  1hv2-assembly1_A  TM=9.259E-01  e=2.917E-15  Saccharomyces cerevisiae
  6r7f-assembly1_Q  TM=8.136E-01  e=5.908E-07  Homo sapiens
  8wqa-assembly1_E  TM=8.173E-01  e=1.834E-06  Homo sapiens
  8bdt-assembly1_C  TM=7.859E-01  e=1.961E-06  Homo sapiens
  8jaq-assembly1_H  TM=8.312E-01  e=7.434E-06  Homo sapiens

Solvent-accessible surface area: 7298 Å² total; per-residue (Å²): 240,82,85,84,79,0,34,4,0,0,113,108,80,86,100,52,116,13,42,50,51,5,0,117,27,0,73,28,2,109,56,50,32,100,40,48,97,162,130,20,119,3,68,6,75,15,133,136,33,44,21,91,4,3,83,46,0,12,68,15,0,63,41,25,52,115,91,54,66,37,74,146,84,86,100,161,26,92,145,23,129,7,77,62,128,21,1,116,53,0,78,88,1,4,75,79,7,30,86,79,3,86,106,75,0,115,96,20,44,174,65,100,123,199